Protein 2FGE (pdb70)

Secondary structure (DSSP, 8-state):
-HHHHTTEEEEEEEEETTTTEEEEEEEETTT--B--EE-S-SSEEEEEEEE---SSSS-HHHHHHHHTTS-BTTB-SS-HHHHHHHH--EEEE--EE-SSEEEEEEEESSHHHHHHHHHHHHHHHHSBGGGTSSHHHHHHT-EEE-S-TTS--EEE-HHHH---GGGSHHHHHHHHHHHHH-TTSGGGS-TT--TTTGGG--HHHHHHHHHHHSSGGGEEEEEEESS-HHHHHHHHHHHH-----SHHHHSPPPPPPPPSS-EEE---EE--SSS-GGG---EEEEE--SSPPPHHHHHHHHHHHH---STTSHHHHHHHHTTS-SEE-S-EEE-SSSS-EEEEEEES--GGGHHHHHHH--HHHHHHHH---HHHHHH--HHHHHHHH---TTS-HHHH--TTHHHHTT---SGGG--HHHHHHHHHHHHHH-HHHHHHHHIIIIIIT---EEEE--EETTHHHHHHHHHHHHHHHHHH--HHHHHHHHHHHHHHHHHHTSPPPHHHHTTS----GGGS-SSPPP---EEEESSSSEEEE-B---SS--EEEEEEE-TTS-TTTGGGHHHHHHHHH---SSS-HHHHHHHHHHHSSEEEEEEEEEEETTEEEEEEEEEEEEE--TTHHHHHH--IIIII--S--HHHHHHHHHHHHH--HHHHH-HHHHHHH-----TTT------HHHHHHHHHHHHHHHH-HHHHHHHHHHHHHHH--STT-EE--B-HHHHHHHHHHHHHHHHTS-SS-SS-S-----------EEEE-S-SSBEEEEEEEGGGGT----THHHHHHHHHIIIIIIIIIIIIT--SEEEEEEETTTTEEEEEEESBS-SHHHHHHHHTHHHHHHT----HHHHHHHHHHHHHHHT----HHHHHHHHHHHHHTT--HHHHHHHHHHHHT--HHHHHHHHHHHHHHHHH-EEEEEE-HHHHHHHHHHTTT-SEEE-/-HHHHTTEEEEEEEEEGGGTEEEEEEEETTT--B--EESS-SSEEEEEEEE---SSSS-HHHHHHHHTTS-BTTB-SS-HHHHHHHH---SEE--EE-SSEEEEEEEES-HHHHHHHHHHHHHHHHSBGGGT-THHHHHHT-EEE-SSTTSPPEEE-HHHH---STT-HHHHHHHHHHHHH-TTSGGGS-SS--TTTGGG--HHHHHHHHHHH-SGGGEEEEEEESS-HHHHHHHHHHHH-----S-GGGGPPPPPPPPSS-EEE---EE--SSS-GGG---EEEEE--SSPPPHHHHHHHHHHHH---STTSHHHHHHHHTTS-SEE-S-EEE-SSSS-EEEEEEES--GGGHHHHHHH--HHHHHHHH---HHHHHH--HHHHHHHH---TTS-HHHH--TTHHHHTT---SGGG--HHHHHHHHHHHHHH-HHHHHHHHIIIIIIT-S-EEEE--EETTHHHHHHHHHHHHHHHHHH--HHHHHHHHHHHHHHHHHHHSPPPHHHHTTS----GGGS-SS------EEEEETTEEEEE-B---SS--EEEEEEE-TTS-GGGGGGHHHHHHHHH--BSS--HHHHHHHHHHHSS-EEEEEEEE--TT-SS-EEEEEEEEE--TTHHHHHH--IIIIIB-S--HHHHHHHHHHHHH--HHHHH-HHHHHHH-----TTT------HHHHHHHHHHHHHHHH-HHHHHHHHHHHHHHH--STT-EE--B-HHHHHHHHHHHHHHHHTS-SS-------SPP------EEEE---SSBEEEEEEETTTTT----THHHHHHHHHIIIIIIIIIIIIT--SEEEEEEETTTTEEEEEEESBS-SHHHHHHHHTHHHHHHS----HHHHHHHHHHHHHHHT----HHHHHHHHHHHHHTT--HHHHHHHHHHHHT--HHHHHHHHHHHHHHHHHPEEEEEE-HHHHHHHHHHTTT-SEEE-/--EE--/--EE--

Radius of gyration: 44.54 Å; Cα contacts (8 Å, |Δi|>4): 3783; chains: 4; bounding box: 70×134×102 Å

B-factor: mean 38.44, std 10.02, range [19.51, 80.4]

Foldseek 3Di:
DLQVVLQKDWDDWDQFPLVRWIDTWIARNFARFIEEIADAFLWKKKKKKWFFQDPAQLQLVQLLQQQLQQAFDLARFRGVLLLLLQFALWLDFDWDDDLGMIMGMTIHSDPVRVLLRVLSRLRSLQGGCCLVDPLSVCAAQWDWADQALVDFIAIFHQLLLVLLQQQFPQSVVVLCQQLLLAVPWSSVYHNSHDNVNNVVDDSVNSSVSSVLISASSRMYMYIYYHDDGSVVSVSCSVRNVDGHDPSNVVSATAFGDFDPAEAEAEDEHAFAPPDDFQQWKKKKKFQQDRDDDDPLVVVLQQLVQCCCVDCLNQLNVQLLLVPQAQHKGPATWDQLADTIMGMTFGTRGGNVCHVVRVVSNVSLVCCLVVNDDPLSSLLSLLVVVCSLQVCPFSPDSSVVLSQLCSVVSNPRSCSSVHDPVSVVVVVVCCVVPNRSVSCSVSSVRRPVVRSSMYMYMGHDNCPVVVVVVVSSVVSVVVSVVDPVVRVVSSVVNVVSLVVLVDGDDPVSSVSSDHDDLVVDDLAADDWDWDWDAFPRATEIETADARVLKDKKKKKWAPLFPDPVLVLCVVLLQVLLQQAFPPGHSSRLSSLCSNQFNDKGWAWDWAFFAPDQRILTIIMIITMGQVSLLVGLVSLCSLPGRALDPLSVSLSVLSNVLVCLVCLSAPVLVQQVLLCLLGQSSCVCSVHPVSNVVSVVVNCCSVVPVVVVRVSSVLSSLQIFALPPMYMFYHHPVSVVVNSVSVNVSNVPTHHHGDGDDDRDGGHDDFAAAEEAGPRQFKKKKKKDALCVVVDDDALQCLLLQSVCQSPLFCSVQPSSQNFSGKGWDADNSSRMIMIMTGRGNAYVSSLVSLLCSLVVLVPDDQPPSNLSSSLSSSVSVSNNDGDRVVSRVVVVVCVSSVNDSVNVSRRSVRSSPRDSVNSNVVSVSSNCRVVPMHMYMYDHPVNVVVVCVVVPPRHDYHD/DLLVVLQKDFDDWDQAVLQRWIDTWIARNFARFIEEIADAFLWKKKKKKWFFQDPAFLQLLPLLQQQLQQAFDLFRFRGLLLLCLQFALWLDFDWDDDLGMTMGMTIHSFPVRVLLRVVSRLRSLQTGPCLVDCLSVCQAQWDWFDQDLVDFIDIFHQLLLVLLQQQFPLSVVLLVVQLLLFVPWSSVHHNSHDNVCNVVDDSVVSSVSSVVISASSRMYMYIHYHDDGSVVSVSCSVRNVPGYDPCNCPSAIAFGDFDPAEAEAEDEHADAPDDDFLQWKKKKKFFQDRADDDPLLVVLQQLVQCCCVDCLNQLNVQLLLVPQAQHKGPATWDQLARTIMGMTFGTSGGNVCHVVRVVSNCSLVCCLVVPDDVLSSLLSLLVVVCSLLQPPFSQDSSVVLSQLCSVVSNPRSCVSSHDPVSVVVNVVCCVVPNRSVSPSCSSVNRPVVRRSMYMYMGYDNCPLVVVVVVSSVVSVCVSVVDSVVSVVSSVVNVVSLCSLVPGDDVVSSVSSPHDFCVSDDLAFDDWDWDWDDDPQAIEIETADARSLKDKKKKKWFQQQADVVLVLCQVLLQVLLQQAFPPGHSSRLNSLCSNQFNDKGKDWDWAFFAPDQRIRTIIMIITMHQVSLLVGLVSLCSLPGRALDCLSVSLSVLSNLLVVLSCLSNVVLVLQQLLCLLGQSSCVCSVHPVSNVVSVVVNVCSVVPVVVSRVSSVLSSLSTFASNVMYMFYHHDVSVVVNVVSVSVSRVVTHHHGPGHHDDDGRHDDFAAAEEADSRPFKKKKKKDQLPPVPDDDALVLLLLQSVCQSRLQCSVFPSSQNFNGKGWDADNSSRMIMIMTGSGNAYVSSVVSLLCSLVVLVPDPQDPSSLRSSLNSSVSVSRNDGDRNVSRVVVVVCVSSVNDSVNVSRSSVRSSPDDSVSSNSVSVSSNCRNVPMYMYMYDHPVNVVVVCVVPPCRHDYHD/DDDDDD/DDDDDD

CATH classification: 3.30.830.10 (+3 more: 3.30.830.10, 3.30.830.10, 3.30.830.10)

InterPro domains:
  IPR007863 Peptidase M16, C-terminal [PF05193] (301-487)
  IPR011249 Metalloenzyme, LuxS/M16 peptidase-like [SSF63411] (106-350)
  IPR011249 Metalloenzyme, LuxS/M16 peptidase-like [SSF63411] (358-623)
  IPR011249 Metalloenzyme, LuxS/M16 peptidase-like [SSF63411] (625-881)
  IPR011249 Metalloenzyme, LuxS/M16 peptidase-like [SSF63411] (883-1051)
  IPR011765 Peptidase M16, N-terminal [PF00675] (154-248)
  IPR013578 Peptidase M16C associated [PF08367] (566-815)
  IPR013578 Peptidase M16C associated [SM01264] (566-815)
  IPR055130 Presequence protease, mitochondrial-type, C-terminal domain [PF22516] (887-1059)

Solvent-accessible surface area: 74941 Å² total

Organism: Arabidopsis thaliana (NCBI:txid3702)

Nearest PDB structures (foldseek):
  2fge-assembly2_B  TM=1.001E+00  e=0.000E+00  Arabidopsis thaliana
  6xov-assembly1_A  TM=9.131E-01  e=1.116E-64  Homo sapiens
  6xot-assembly1_A  TM=8.849E-01  e=3.071E-64  Homo sapiens
  6xow-assembly1_A  TM=9.136E-01  e=2.099E-62  Homo sapiens
  6xou-assembly1_A  TM=6.825E-01  e=4.061E-62  Homo sapiens

GO terms:
  GO:0005739 mitochondrion (C, IDA)
  GO:0009507 chloroplast (C, IDA)
  GO:0004222 metalloendopeptidase activity (F, IDA)
  GO:0016485 protein processing (P, IDA)
  GO:0048046 apoplast (C, HDA)
  GO:0005829 cytosol (C, HDA)
  GO:0009507 chloroplast (C, HDA)
  GO:0009570 chloroplast stroma (C, HDA)
  GO:0009941 chloroplast envelope (C, HDA)
  GO:0005515 protein binding (F, IPI)
  GO:0005759 mitochondrial matrix (C, EXP)

Structure (mmCIF, N/CA/C/O backbone):
data_2FGE
#
_entry.id   2FGE
#
_cell.length_a   110.834
_cell.length_b   114.332
_cell.length_c   162.984
_cell.angle_alpha   90.00
_cell.angle_beta   90.00
_cell.angle_gamma   90.00
#
_symmetry.space_group_name_H-M   'P 21 21 21'
#
loop_
_entity.id
_entity.type
_entity.pdbx_description
1 polymer 'zinc metalloprotease (insulinase family)'
2 polymer 'nonspecific peptide AALTRA'
3 non-polymer 'ZINC ION'
4 non-polymer 'CHLORIDE ION'
5 non-polymer 'MAGNESIUM ION'
6 water water
#
loop_
_atom_site.group_PDB
_atom_site.id
_atom_site.type_symbol
_atom_site.label_atom_id
_atom_site.label_alt_id
_atom_site.label_comp_id
_atom_site.label_asym_id
_atom_site.label_entity_id
_atom_site.label_seq_id
_atom_site.pdbx_PDB_ins_code
_atom_site.Cartn_x
_atom_site.Cartn_y
_atom_site.Cartn_z
_atom_site.occupancy
_atom_site.B_iso_or_equiv
_atom_site.auth_seq_id
_atom_site.auth_comp_id
_atom_site.auth_asym_id
_atom_site.auth_atom_id
_atom_site.pdbx_PDB_model_num
ATOM 1 N N . ASP A 1 15 ? 39.741 160.191 46.869 1.00 61.12 15 ASP A N 1
ATOM 2 C CA . ASP A 1 15 ? 39.793 160.653 45.449 1.00 60.69 15 ASP A CA 1
ATOM 3 C C . ASP A 1 15 ? 39.493 159.507 44.476 1.00 59.85 15 ASP A C 1
ATOM 4 O O . ASP A 1 15 ? 40.330 158.620 44.270 1.00 59.60 15 ASP A O 1
ATOM 9 N N . GLU A 1 16 ? 38.297 159.542 43.885 1.00 59.01 16 GLU A N 1
ATOM 10 C CA . GLU A 1 16 ? 37.859 158.533 42.910 1.00 58.31 16 GLU A CA 1
ATOM 11 C C . GLU A 1 16 ? 38.790 158.493 41.699 1.00 57.18 16 GLU A C 1
ATOM 12 O O . GLU A 1 16 ? 39.155 157.417 41.223 1.00 56.61 16 GLU A O 1
ATOM 18 N N . ALA A 1 17 ? 39.159 159.680 41.212 1.00 56.13 17 ALA A N 1
ATOM 19 C CA . ALA A 1 17 ? 40.037 159.828 40.044 1.00 55.05 17 ALA A CA 1
ATOM 20 C C . ALA A 1 17 ? 41.363 159.083 40.194 1.00 54.16 17 ALA A C 1
ATOM 21 O O . ALA A 1 17 ? 41.728 158.280 39.338 1.00 53.76 17 ALA A O 1
ATOM 23 N N . GLU A 1 18 ? 42.079 159.344 41.283 1.00 53.37 18 GLU A N 1
ATOM 24 C CA . GLU A 1 18 ? 43.385 158.724 41.484 1.00 52.99 18 GLU A CA 1
ATOM 25 C C . GLU A 1 18 ? 43.315 157.210 41.685 1.00 51.62 18 GLU A C 1
ATOM 26 O O . GLU A 1 18 ? 44.196 156.481 41.226 1.00 51.68 18 GLU A O 1
ATOM 32 N N . LYS A 1 19 ? 42.245 156.751 42.331 1.00 50.55 19 LYS A N 1
ATOM 33 C CA . LYS A 1 19 ? 41.971 155.325 42.490 1.00 49.81 19 LYS A CA 1
ATOM 34 C C . LYS A 1 19 ? 41.725 154.636 41.143 1.00 48.75 19 LYS A C 1
ATOM 35 O O . LYS A 1 19 ? 41.984 153.446 41.005 1.00 48.72 19 LYS A O 1
ATOM 41 N N . LEU A 1 20 ? 41.238 155.392 40.156 1.00 47.32 20 LEU A N 1
ATOM 42 C CA . LEU A 1 20 ? 41.063 154.888 38.784 1.00 46.00 20 LEU A CA 1
ATOM 43 C C . LEU A 1 20 ? 42.283 155.135 37.900 1.00 45.04 20 LEU A C 1
ATOM 44 O O . LEU A 1 20 ? 42.262 154.811 36.708 1.00 44.90 20 LEU A O 1
ATOM 49 N N . GLY A 1 21 ? 43.330 155.719 38.485 1.00 43.79 21 GLY A N 1
ATOM 50 C CA . GLY A 1 21 ? 44.622 155.880 37.815 1.00 42.49 21 GLY A CA 1
ATOM 51 C C . GLY A 1 21 ? 44.861 157.215 37.119 1.00 41.49 21 GLY A C 1
ATOM 52 O O . GLY A 1 21 ? 45.747 157.325 36.275 1.00 40.92 21 GLY A O 1
ATOM 53 N N . PHE A 1 22 ? 44.080 158.227 37.489 1.00 40.50 22 PHE A N 1
ATOM 54 C CA . PHE A 1 22 ? 44.126 159.542 36.853 1.00 40.06 22 PHE A CA 1
ATOM 55 C C . PHE A 1 22 ? 44.571 160.621 37.854 1.00 40.97 22 PHE A C 1
ATOM 56 O O . PHE A 1 22 ? 44.098 160.662 38.988 1.00 40.76 22 PHE A O 1
ATOM 64 N N . GLU A 1 23 ? 45.492 161.470 37.419 1.00 41.90 23 GLU A N 1
ATOM 65 C CA . GLU A 1 23 ? 45.896 162.653 38.155 1.00 43.39 23 GLU A CA 1
ATOM 66 C C . GLU A 1 23 ? 45.122 163.841 37.599 1.00 43.39 23 GLU A C 1
ATOM 67 O O . GLU A 1 23 ? 45.101 164.052 36.384 1.00 43.48 23 GLU A O 1
ATOM 73 N N . LYS A 1 24 ? 44.487 164.607 38.481 1.00 43.56 24 LYS A N 1
ATOM 74 C CA . LYS A 1 24 ? 43.847 165.866 38.103 1.00 44.21 24 LYS A CA 1
ATOM 75 C C . LYS A 1 24 ? 44.901 166.952 37.968 1.00 44.46 24 LYS A C 1
ATOM 76 O O . LYS A 1 24 ? 45.546 167.332 38.950 1.00 44.78 24 LYS A O 1
ATOM 82 N N . VAL A 1 25 ? 45.093 167.439 36.751 1.00 45.00 25 VAL A N 1
ATOM 83 C CA . VAL A 1 25 ? 46.146 168.417 36.469 1.00 45.40 25 VAL A CA 1
ATOM 84 C C . VAL A 1 25 ? 45.650 169.834 36.759 1.00 45.83 25 VAL A C 1
ATOM 85 O O . VAL A 1 25 ? 46.286 170.590 37.499 1.00 46.20 25 VAL A O 1
ATOM 89 N N . SER A 1 26 ? 44.501 170.170 36.180 1.00 45.75 26 SER A N 1
ATOM 90 C CA . SER A 1 26 ? 43.982 171.516 36.194 1.00 45.73 26 SER A CA 1
ATOM 91 C C . SER A 1 26 ? 42.463 171.483 36.104 1.00 45.97 26 SER A C 1
ATOM 92 O O . SER A 1 26 ? 41.874 170.492 35.661 1.00 45.59 26 SER A O 1
ATOM 95 N N . GLU A 1 27 ? 41.843 172.587 36.506 1.00 45.88 27 GLU A N 1
ATOM 96 C CA . GLU A 1 27 ? 40.413 172.658 36.731 1.00 46.32 27 GLU A CA 1
ATOM 97 C C . GLU A 1 27 ? 40.007 174.117 36.636 1.00 45.87 27 GLU A C 1
ATOM 98 O O . GLU A 1 27 ? 40.517 174.945 37.400 1.00 45.91 27 GLU A O 1
ATOM 104 N N . GLU A 1 28 ? 39.113 174.446 35.703 1.00 44.85 28 GLU A N 1
ATOM 105 C CA . GLU A 1 28 ? 38.474 175.765 35.708 1.00 44.03 28 GLU A CA 1
ATOM 106 C C . GLU A 1 28 ? 37.013 175.781 35.282 1.00 43.26 28 GLU A C 1
ATOM 107 O O . GLU A 1 28 ? 36.554 174.923 34.519 1.00 42.27 28 GLU A O 1
ATOM 113 N N . PHE A 1 29 ? 36.293 176.765 35.810 1.00 42.35 29 PHE A N 1
ATOM 114 C CA . PHE A 1 29 ? 34.973 177.079 35.340 1.00 42.12 29 PHE A CA 1
ATOM 115 C C . PHE A 1 29 ? 35.138 178.024 34.165 1.00 41.95 29 PHE A C 1
ATOM 116 O O . PHE A 1 29 ? 35.788 179.067 34.268 1.00 41.37 29 PHE A O 1
ATOM 124 N N . ILE A 1 30 ? 34.578 177.622 33.032 1.00 41.81 30 ILE A N 1
ATOM 125 C CA . ILE A 1 30 ? 34.563 178.452 31.848 1.00 41.53 30 ILE A CA 1
ATOM 126 C C . ILE A 1 30 ? 33.148 178.972 31.748 1.00 41.86 30 ILE A C 1
ATOM 127 O O . ILE A 1 30 ? 32.208 178.223 31.466 1.00 41.67 30 ILE A O 1
ATOM 132 N N . SER A 1 31 ? 33.011 180.263 32.038 1.00 42.20 31 SER A N 1
ATOM 133 C CA . SER A 1 31 ? 31.742 180.971 31.978 1.00 42.80 31 SER A CA 1
ATOM 134 C C . SER A 1 31 ? 31.162 181.010 30.566 1.00 42.87 31 SER A C 1
ATOM 135 O O . SER A 1 31 ? 29.945 180.981 30.391 1.00 42.93 31 SER A O 1
ATOM 138 N N . GLU A 1 32 ? 32.041 181.068 29.572 1.00 42.96 32 GLU A N 1
ATOM 139 C CA . GLU A 1 32 ? 31.635 181.165 28.181 1.00 43.42 32 GLU A CA 1
ATOM 140 C C . GLU A 1 32 ? 30.750 179.998 27.762 1.00 43.97 32 GLU A C 1
ATOM 141 O O . GLU A 1 32 ? 29.793 180.191 27.009 1.00 44.39 32 GLU A O 1
ATOM 147 N N . CYS A 1 33 ? 31.078 178.794 28.230 1.00 43.71 33 CYS A N 1
ATOM 148 C CA . CYS A 1 33 ? 30.304 177.613 27.853 1.00 44.56 33 CYS A CA 1
ATOM 149 C C . CYS A 1 33 ? 29.595 176.988 29.055 1.00 44.31 33 CYS A C 1
ATOM 150 O O . CYS A 1 33 ? 29.257 175.803 29.029 1.00 44.59 33 CYS A O 1
ATOM 153 N N . LYS A 1 34 ? 29.363 177.816 30.083 1.00 43.96 34 LYS A N 1
ATOM 154 C CA . LYS A 1 34 ? 28.829 177.417 31.401 1.00 43.99 34 LYS A CA 1
ATOM 155 C C . LYS A 1 34 ? 29.202 176.003 31.826 1.00 42.75 34 LYS A C 1
ATOM 156 O O . LYS A 1 34 ? 28.341 175.187 32.162 1.00 42.68 34 LYS A O 1
ATOM 162 N N . SER A 1 35 ? 30.502 175.735 31.817 1.00 41.40 35 SER A N 1
ATOM 163 C CA . SER A 1 35 ? 31.026 174.400 32.073 1.00 40.52 35 SER A CA 1
ATOM 164 C C . SER A 1 35 ? 32.100 174.432 33.130 1.00 39.84 35 SER A C 1
ATOM 165 O O . SER A 1 35 ? 32.815 175.416 33.264 1.00 40.36 35 SER A O 1
ATOM 168 N N . LYS A 1 36 ? 32.215 173.332 33.860 1.00 39.15 36 LYS A N 1
ATOM 169 C CA . LYS A 1 36 ? 33.388 173.048 34.670 1.00 38.65 36 LYS A CA 1
ATOM 170 C C . LYS A 1 36 ? 34.247 172.109 33.835 1.00 37.45 36 LYS A C 1
ATOM 171 O O . LYS A 1 36 ? 33.809 171.025 33.475 1.00 37.30 36 LYS A O 1
ATOM 177 N N . ALA A 1 37 ? 35.458 172.541 33.513 1.00 36.09 37 ALA A N 1
ATOM 178 C CA . ALA A 1 37 ? 36.377 171.761 32.697 1.00 35.08 37 ALA A CA 1
ATOM 179 C C . ALA A 1 37 ? 37.550 171.275 33.540 1.00 34.81 37 ALA A C 1
ATOM 180 O O . ALA A 1 37 ? 38.167 172.068 34.254 1.00 34.24 37 ALA A O 1
ATOM 182 N N . ILE A 1 38 ? 37.830 169.970 33.472 1.00 33.63 38 ILE A N 1
ATOM 183 C CA . ILE A 1 38 ? 38.923 169.363 34.220 1.00 33.11 38 ILE A CA 1
ATOM 184 C C . ILE A 1 38 ? 39.836 168.623 33.262 1.00 33.03 38 ILE A C 1
ATOM 185 O O . ILE A 1 38 ? 39.374 167.840 32.415 1.00 32.38 38 ILE A O 1
ATOM 190 N N . LEU A 1 39 ? 41.128 168.903 33.399 1.00 33.04 39 LEU A N 1
ATOM 191 C CA . LEU A 1 39 ? 42.185 168.200 32.699 1.00 32.85 39 LEU A CA 1
ATOM 192 C C . LEU A 1 39 ? 42.790 167.117 33.601 1.00 33.03 39 LEU A C 1
ATOM 193 O O . LEU A 1 39 ? 43.406 167.420 34.639 1.00 33.00 39 LEU A O 1
ATOM 198 N N . PHE A 1 40 ? 42.574 165.860 33.221 1.00 32.88 40 PHE A N 1
ATOM 199 C CA . PHE A 1 40 ? 43.177 164.695 33.883 1.00 33.05 40 PHE A CA 1
ATOM 200 C C . PHE A 1 40 ? 44.336 164.141 33.035 1.00 33.26 40 PHE A C 1
ATOM 201 O O . PHE A 1 40 ? 44.411 164.362 31.821 1.00 32.64 40 PHE A O 1
ATOM 209 N N . LYS A 1 41 ? 45.223 163.393 33.680 1.00 33.45 41 LYS A N 1
ATOM 210 C CA . LYS A 1 41 ? 46.298 162.694 32.986 1.00 34.45 41 LYS A CA 1
ATOM 211 C C . LYS A 1 41 ? 46.345 161.267 33.503 1.00 34.62 41 LYS A C 1
ATOM 212 O O . LYS A 1 41 ? 46.357 161.035 34.719 1.00 34.81 41 LYS A O 1
ATOM 218 N N . HIS A 1 42 ? 46.294 160.305 32.590 1.00 34.56 42 HIS A N 1
ATOM 219 C CA . HIS A 1 42 ? 46.430 158.906 32.970 1.00 34.49 42 HIS A CA 1
ATOM 220 C C . HIS A 1 42 ? 47.863 158.703 33.473 1.00 34.46 42 HIS A C 1
ATOM 221 O O . HIS A 1 42 ? 48.795 158.872 32.717 1.00 33.37 42 HIS A O 1
ATOM 228 N N . LYS A 1 43 ? 48.026 158.377 34.753 1.00 35.62 43 LYS A N 1
ATOM 229 C CA . LYS A 1 43 ? 49.370 158.310 35.377 1.00 37.13 43 LYS A CA 1
ATOM 230 C C . LYS A 1 43 ? 50.328 157.377 34.630 1.00 37.10 43 LYS A C 1
ATOM 231 O O . LYS A 1 43 ? 51.456 157.735 34.369 1.00 38.07 43 LYS A O 1
ATOM 237 N N . LYS A 1 44 ? 49.840 156.186 34.296 1.00 37.63 44 LYS A N 1
ATOM 238 C CA . LYS A 1 44 ? 50.604 155.119 33.661 1.00 38.05 44 LYS A CA 1
ATOM 239 C C . LYS A 1 44 ? 51.070 155.417 32.225 1.00 37.10 44 LYS A C 1
ATOM 240 O O . LYS A 1 44 ? 52.221 155.157 31.872 1.00 37.93 44 LYS A O 1
ATOM 246 N N . THR A 1 45 ? 50.180 155.929 31.382 1.00 35.37 45 THR A N 1
ATOM 247 C CA . THR A 1 45 ? 50.532 156.163 29.972 1.00 33.32 45 THR A CA 1
ATOM 248 C C . THR A 1 45 ? 50.838 157.631 29.660 1.00 33.09 45 THR A C 1
ATOM 249 O O . THR A 1 45 ? 51.575 157.929 28.714 1.00 33.00 45 THR A O 1
ATOM 253 N N . GLY A 1 46 ? 50.274 158.546 30.446 1.00 32.36 46 GLY A N 1
ATOM 254 C CA . GLY A 1 46 ? 50.406 159.979 30.179 1.00 31.64 46 GLY A CA 1
ATOM 255 C C . GLY A 1 46 ? 49.330 160.485 29.227 1.00 31.90 46 GLY A C 1
ATOM 256 O O . GLY A 1 46 ? 49.462 161.549 28.633 1.00 31.81 46 GLY A O 1
ATOM 257 N N . CYS A 1 47 ? 48.260 159.718 29.062 1.00 30.88 47 CYS A N 1
ATOM 258 C CA . CYS A 1 47 ? 47.178 160.120 28.166 1.00 30.57 47 CYS A CA 1
ATOM 259 C C . CYS A 1 47 ? 46.356 161.216 28.820 1.00 30.27 47 CYS A C 1
ATOM 260 O O . CYS A 1 47 ? 45.941 161.083 29.969 1.00 30.78 47 CYS A O 1
ATOM 263 N N . GLU A 1 48 ? 46.103 162.296 28.084 1.00 30.16 48 GLU A N 1
ATOM 264 C CA . GLU A 1 48 ? 45.401 163.429 28.645 1.00 29.99 48 GLU A CA 1
ATOM 265 C C . GLU A 1 48 ? 43.935 163.441 28.266 1.00 28.99 48 GLU A C 1
ATOM 266 O O . GLU A 1 48 ? 43.557 163.123 27.135 1.00 28.66 48 GLU A O 1
ATOM 272 N N . VAL A 1 49 ? 43.124 163.813 29.246 1.00 28.42 49 VAL A N 1
ATOM 273 C CA . VAL A 1 49 ? 41.682 163.769 29.159 1.00 28.53 49 VAL A CA 1
ATOM 274 C C . VAL A 1 49 ? 41.124 165.121 29.588 1.00 28.73 49 VAL A C 1
ATOM 275 O O . VAL A 1 49 ? 41.400 165.588 30.704 1.00 27.70 49 VAL A O 1
ATOM 287 N N . SER A 1 51 ? 37.715 166.715 30.496 1.00 27.91 51 SER A N 1
ATOM 288 C CA . SER A 1 51 ? 36.376 166.323 30.900 1.00 28.34 51 SER A CA 1
ATOM 289 C C . SER A 1 51 ? 35.558 167.562 31.254 1.00 28.63 51 SER A C 1
ATOM 290 O O . SER A 1 51 ? 35.819 168.235 32.276 1.00 29.02 51 SER A O 1
ATOM 293 N N . VAL A 1 52 ? 34.570 167.858 30.410 1.00 27.97 52 VAL A N 1
ATOM 294 C CA . VAL A 1 52 ? 33.829 169.092 30.483 1.00 27.49 52 VAL A CA 1
ATOM 295 C C . VAL A 1 52 ? 32.392 168.789 30.859 1.00 28.53 52 VAL A C 1
ATOM 296 O O . VAL A 1 52 ? 31.685 168.106 30.111 1.00 29.20 52 VAL A O 1
ATOM 300 N N . SER A 1 53 ? 31.964 169.288 32.019 1.00 28.80 53 SER A N 1
ATOM 301 C CA . SER A 1 53 ? 30.637 169.026 32.530 1.00 30.16 53 SER A CA 1
ATOM 302 C C . SER A 1 53 ? 29.801 170.276 32.505 1.00 30.34 53 SER A C 1
ATOM 303 O O . SER A 1 53 ? 30.283 171.343 32.840 1.00 29.55 53 SER A O 1
ATOM 306 N N . ASN A 1 54 ? 28.541 170.109 32.115 1.00 30.92 54 ASN A N 1
ATOM 307 C CA . ASN A 1 54 ? 27.585 171.191 31.934 1.00 32.17 54 ASN A CA 1
ATOM 308 C C . ASN A 1 54 ? 26.186 170.564 31.852 1.00 33.08 54 ASN A C 1
ATOM 309 O O . ASN A 1 54 ? 26.025 169.385 32.172 1.00 32.82 54 ASN A O 1
ATOM 314 N N . GLU A 1 55 ? 25.178 171.335 31.440 1.00 34.34 55 GLU A N 1
ATOM 315 C CA . GLU A 1 55 ? 23.803 170.835 31.379 1.00 35.81 55 GLU A CA 1
ATOM 316 C C . GLU A 1 55 ? 23.393 170.535 29.930 1.00 34.92 55 GLU A C 1
ATOM 317 O O . GLU A 1 55 ? 22.216 170.313 29.644 1.00 34.65 55 GLU A O 1
ATOM 323 N N . ASP A 1 56 ? 24.369 170.504 29.030 1.00 33.81 56 ASP A N 1
ATOM 324 C CA . ASP A 1 56 ? 24.110 170.194 27.626 1.00 33.76 56 ASP A CA 1
ATOM 325 C C . ASP A 1 56 ? 23.857 168.691 27.455 1.00 32.98 56 ASP A C 1
ATOM 326 O O . ASP A 1 56 ? 24.691 167.846 27.814 1.00 32.78 56 ASP A O 1
ATOM 331 N N . GLU A 1 57 ? 22.668 168.369 26.955 1.00 32.45 57 GLU A N 1
ATOM 332 C CA . GLU A 1 57 ? 22.246 166.986 26.824 1.00 32.76 57 GLU A CA 1
ATOM 333 C C . GLU A 1 57 ? 22.877 166.316 25.599 1.00 30.63 57 GLU A C 1
ATOM 334 O O . GLU A 1 57 ? 22.907 165.098 25.524 1.00 29.96 57 GLU A O 1
ATOM 340 N N . ASN A 1 58 ? 23.363 167.121 24.651 1.00 28.25 58 ASN A N 1
ATOM 341 C CA . ASN A 1 58 ? 24.050 166.617 23.470 1.00 27.42 58 ASN A CA 1
ATOM 342 C C . ASN A 1 58 ? 25.496 166.311 23.827 1.00 26.79 58 ASN A C 1
ATOM 343 O O . ASN A 1 58 ? 26.393 167.101 23.529 1.00 26.79 58 ASN A O 1
ATOM 348 N N . LYS A 1 59 ? 25.707 165.169 24.487 1.00 26.33 59 LYS A N 1
ATOM 349 C CA . LYS A 1 59 ? 27.020 164.718 24.915 1.00 25.32 59 LYS A CA 1
ATOM 350 C C . LYS A 1 59 ? 27.974 164.458 23.736 1.00 25.45 59 LYS A C 1
ATOM 351 O O . LYS A 1 59 ? 27.564 164.030 22.645 1.00 24.52 59 LYS A O 1
ATOM 357 N N . VAL A 1 60 ? 29.251 164.732 23.953 1.00 24.29 60 VAL A N 1
ATOM 358 C CA . VAL A 1 60 ? 30.240 164.627 22.886 1.00 23.68 60 VAL A CA 1
ATOM 359 C C . VAL A 1 60 ? 31.472 163.910 23.408 1.00 23.98 60 VAL A C 1
ATOM 360 O O . VAL A 1 60 ? 31.921 164.145 24.536 1.00 25.22 60 VAL A O 1
ATOM 364 N N . PHE A 1 61 ? 32.004 163.015 22.594 1.00 23.76 61 PHE A N 1
ATOM 365 C CA . PHE A 1 61 ? 33.251 162.333 22.914 1.00 23.02 61 PHE A CA 1
ATOM 366 C C . PHE A 1 61 ? 34.084 162.391 21.675 1.00 23.17 61 PHE A C 1
ATOM 367 O O . PHE A 1 61 ? 33.547 162.321 20.555 1.00 23.89 61 PHE A O 1
ATOM 375 N N . GLY A 1 62 ? 35.391 162.494 21.867 1.00 22.53 62 GLY A N 1
ATOM 376 C CA . GLY A 1 62 ? 36.362 162.314 20.791 1.00 22.03 62 GLY A CA 1
ATOM 377 C C . GLY A 1 62 ? 37.690 161.808 21.312 1.00 21.71 62 GLY A C 1
ATOM 378 O O . GLY A 1 62 ? 38.029 162.010 22.475 1.00 22.46 62 GLY A O 1
ATOM 379 N N . VAL A 1 63 ? 38.404 161.082 20.466 1.00 21.06 63 VAL A N 1
ATOM 380 C CA . VAL A 1 63 ? 39.786 160.752 20.699 1.00 20.64 63 VAL A CA 1
ATOM 381 C C . VAL A 1 63 ? 40.569 161.246 19.498 1.00 21.41 63 VAL A C 1
ATOM 382 O O . VAL A 1 63 ? 40.154 161.046 18.354 1.00 21.20 63 VAL A O 1
ATOM 386 N N . VAL A 1 64 ? 41.679 161.928 19.783 1.00 21.00 64 VAL A N 1
ATOM 387 C CA . VAL A 1 64 ? 42.551 162.499 18.759 1.00 21.43 64 VAL A CA 1
ATOM 388 C C . VAL A 1 64 ? 43.964 162.001 18.951 1.00 21.89 64 VAL A C 1
ATOM 389 O O . VAL A 1 64 ? 44.477 161.947 20.072 1.00 21.54 64 VAL A O 1
ATOM 393 N N . PHE A 1 65 ? 44.588 161.626 17.849 1.00 22.85 65 PHE A N 1
ATOM 394 C CA . PHE A 1 65 ? 45.969 161.181 17.863 1.00 23.17 65 PHE A CA 1
ATOM 395 C C . PHE A 1 65 ? 46.753 162.164 17.032 1.00 23.89 65 PHE A C 1
ATOM 396 O O . PHE A 1 65 ? 46.248 162.648 16.015 1.00 22.97 65 PHE A O 1
ATOM 404 N N . ARG A 1 66 ? 47.971 162.474 17.478 1.00 24.26 66 ARG A N 1
ATOM 405 C CA . ARG A 1 66 ? 48.885 163.340 16.742 1.00 24.52 66 ARG A CA 1
ATOM 406 C C . ARG A 1 66 ? 49.618 162.441 15.753 1.00 25.04 66 ARG A C 1
ATOM 407 O O . ARG A 1 66 ? 50.392 161.565 16.141 1.00 25.10 66 ARG A O 1
ATOM 415 N N . THR A 1 67 ? 49.321 162.623 14.467 1.00 25.73 67 THR A N 1
ATOM 416 C CA . THR A 1 67 ? 49.744 161.672 13.432 1.00 26.71 67 THR A CA 1
ATOM 417 C C . THR A 1 67 ? 50.419 162.342 12.231 1.00 27.49 67 THR A C 1
ATOM 418 O O . THR A 1 67 ? 49.884 162.309 11.133 1.00 26.77 67 THR A O 1
ATOM 422 N N . PRO A 1 68 ? 51.597 162.965 12.437 1.00 29.06 68 PRO A N 1
ATOM 423 C CA . PRO A 1 68 ? 52.247 163.605 11.302 1.00 29.58 68 PRO A CA 1
ATOM 424 C C . PRO A 1 68 ? 52.828 162.615 10.299 1.00 30.63 68 PRO A C 1
ATOM 425 O O . PRO A 1 68 ? 53.625 161.772 10.668 1.00 31.25 68 PRO A O 1
ATOM 429 N N . PRO A 1 69 ? 52.427 162.712 9.018 1.00 31.31 69 PRO A N 1
ATOM 430 C CA . PRO A 1 69 ? 53.049 161.889 7.992 1.00 31.95 69 PRO A CA 1
ATOM 431 C C . PRO A 1 69 ? 54.437 162.425 7.617 1.00 33.30 69 PRO A C 1
ATOM 432 O O . PRO A 1 69 ? 54.737 163.612 7.836 1.00 33.24 69 PRO A O 1
ATOM 436 N N . LYS A 1 70 ? 55.260 161.559 7.044 1.00 34.08 70 LYS A N 1
ATOM 437 C CA . LYS A 1 70 ? 56.599 161.941 6.639 1.00 35.75 70 LYS A CA 1
ATOM 438 C C . LYS A 1 70 ? 56.723 161.778 5.132 1.00 35.31 70 LYS A C 1
ATOM 439 O O . LYS A 1 70 ? 57.764 162.070 4.552 1.00 35.82 70 LYS A O 1
ATOM 445 N N . ASP A 1 71 ? 55.635 161.329 4.512 1.00 34.67 71 ASP A N 1
ATOM 446 C CA . ASP A 1 71 ? 55.544 161.223 3.059 1.00 34.70 71 ASP A CA 1
ATOM 447 C C . ASP A 1 71 ? 54.110 161.428 2.565 1.00 33.38 71 ASP A C 1
ATOM 448 O O . ASP A 1 71 ? 53.212 161.760 3.339 1.00 32.97 71 ASP A O 1
ATOM 453 N N . SER A 1 72 ? 53.894 161.222 1.274 1.00 32.72 72 SER A N 1
ATOM 454 C CA . SER A 1 72 ? 52.585 161.463 0.700 1.00 32.35 72 SER A CA 1
ATOM 455 C C . SER A 1 72 ? 51.862 160.170 0.342 1.00 31.57 72 SER A C 1
ATOM 456 O O . SER A 1 72 ? 50.968 160.171 -0.501 1.00 30.64 72 SER A O 1
ATOM 459 N N . THR A 1 73 ? 52.225 159.088 1.032 1.00 30.71 73 THR A N 1
ATOM 460 C CA . THR A 1 73 ? 51.600 157.782 0.813 1.00 30.54 73 THR A CA 1
ATOM 461 C C . THR A 1 73 ? 50.191 157.684 1.378 1.00 30.86 73 THR A C 1
ATOM 462 O O . THR A 1 73 ? 49.448 156.781 0.996 1.00 31.70 73 THR A O 1
ATOM 466 N N . GLY A 1 74 ? 49.835 158.591 2.292 1.00 30.59 74 GLY A N 1
ATOM 467 C CA . GLY A 1 74 ? 48.491 158.649 2.870 1.00 29.50 74 GLY A CA 1
ATOM 468 C C . GLY A 1 74 ? 48.217 157.768 4.077 1.00 28.73 74 GLY A C 1
ATOM 469 O O . GLY A 1 74 ? 47.054 157.515 4.400 1.00 27.78 74 GLY A O 1
ATOM 470 N N . ILE A 1 75 ? 49.261 157.354 4.790 1.00 27.93 75 ILE A N 1
ATOM 471 C CA . ILE A 1 75 ? 49.066 156.442 5.933 1.00 28.70 75 ILE A CA 1
ATOM 472 C C . ILE A 1 75 ? 48.023 156.895 6.950 1.00 27.61 75 ILE A C 1
ATOM 473 O O . ILE A 1 75 ? 47.188 156.097 7.349 1.00 28.90 75 ILE A O 1
ATOM 478 N N . PRO A 1 76 ? 48.074 158.171 7.395 1.00 26.74 76 PRO A N 1
ATOM 479 C CA . PRO A 1 76 ? 47.124 158.577 8.433 1.00 25.36 76 PRO A CA 1
ATOM 480 C C . PRO A 1 76 ? 45.677 158.403 7.977 1.00 24.30 76 PRO A C 1
ATOM 481 O O . PRO A 1 76 ? 44.805 158.012 8.753 1.00 22.93 76 PRO A O 1
ATOM 485 N N . HIS A 1 77 ? 45.443 158.736 6.723 1.00 23.80 77 HIS A N 1
ATOM 486 C CA . HIS A 1 77 ? 44.124 158.711 6.116 1.00 24.09 77 HIS A CA 1
ATOM 487 C C . HIS A 1 77 ? 43.622 157.274 5.928 1.00 24.16 77 HIS A C 1
ATOM 488 O O . HIS A 1 77 ? 42.475 156.956 6.242 1.00 23.82 77 HIS A O 1
ATOM 495 N N . ILE A 1 78 ? 44.513 156.406 5.443 1.00 24.82 78 ILE A N 1
ATOM 496 C CA . ILE A 1 78 ? 44.225 154.985 5.248 1.00 25.14 78 ILE A CA 1
ATOM 497 C C . ILE A 1 78 ? 43.951 154.287 6.562 1.00 25.42 78 ILE A C 1
ATOM 498 O O . ILE A 1 78 ? 43.025 153.473 6.666 1.00 25.24 78 ILE A O 1
ATOM 503 N N . LEU A 1 79 ? 44.727 154.630 7.580 1.00 26.32 79 LEU A N 1
ATOM 504 C CA . LEU A 1 79 ? 44.492 154.076 8.906 1.00 27.47 79 LEU A CA 1
ATOM 505 C C . LEU A 1 79 ? 43.161 154.546 9.478 1.00 27.82 79 LEU A C 1
ATOM 506 O O . LEU A 1 79 ? 42.474 153.793 10.166 1.00 28.39 79 LEU A O 1
ATOM 511 N N . GLN A 1 80 ? 42.785 155.785 9.177 1.00 27.70 80 GLN A N 1
ATOM 512 C CA . GLN A 1 80 ? 41.543 156.337 9.678 1.00 28.57 80 GLN A CA 1
ATOM 513 C C . GLN A 1 80 ? 40.354 155.539 9.136 1.00 28.51 80 GLN A C 1
ATOM 514 O O . GLN A 1 80 ? 39.414 155.217 9.877 1.00 28.34 80 GLN A O 1
ATOM 520 N N . HIS A 1 81 ? 40.414 155.194 7.851 1.00 28.43 81 HIS A N 1
ATOM 521 C CA . HIS A 1 81 ? 39.417 154.318 7.235 1.00 28.47 81 HIS A CA 1
ATOM 522 C C . HIS A 1 81 ? 39.519 152.887 7.770 1.00 28.14 81 HIS A C 1
ATOM 523 O O . HIS A 1 81 ? 38.501 152.285 8.085 1.00 28.50 81 HIS A O 1
ATOM 530 N N . SER A 1 82 ? 40.746 152.354 7.882 1.00 27.22 82 SER A N 1
ATOM 531 C CA . SER A 1 82 ? 40.958 150.957 8.299 1.00 26.70 82 SER A CA 1
ATOM 532 C C . SER A 1 82 ? 40.577 150.602 9.744 1.00 26.15 82 SER A C 1
ATOM 533 O O . SER A 1 82 ? 40.094 149.511 9.989 1.00 26.30 82 SER A O 1
ATOM 536 N N . VAL A 1 83 ? 40.780 151.497 10.711 1.00 25.83 83 VAL A N 1
ATOM 537 C CA . VAL A 1 83 ? 40.486 151.123 12.116 1.00 25.47 83 VAL A CA 1
ATOM 538 C C . VAL A 1 83 ? 38.995 150.922 12.367 1.00 26.24 83 VAL A C 1
ATOM 539 O O . VAL A 1 83 ? 38.588 150.272 13.345 1.00 26.47 83 VAL A O 1
ATOM 543 N N . LEU A 1 84 ? 38.184 151.454 11.461 1.00 26.83 84 LEU A N 1
ATOM 544 C CA . LEU A 1 84 ? 36.754 151.392 11.593 1.00 28.05 84 LEU A CA 1
ATOM 545 C C . LEU A 1 84 ? 36.175 150.154 10.882 1.00 28.31 84 LEU A C 1
ATOM 546 O O . LEU A 1 84 ? 34.962 150.019 10.765 1.00 28.09 84 LEU A O 1
ATOM 551 N N . CYS A 1 85 ? 37.054 149.258 10.441 1.00 28.53 85 CYS A N 1
ATOM 552 C CA . CYS A 1 85 ? 36.654 148.032 9.751 1.00 28.84 85 CYS A CA 1
ATOM 553 C C . CYS A 1 85 ? 36.845 146.750 10.578 1.00 28.24 85 CYS A C 1
ATOM 554 O O . CYS A 1 85 ? 37.227 145.697 10.048 1.00 28.25 85 CYS A O 1
ATOM 557 N N . GLY A 1 86 ? 36.576 146.823 11.875 1.00 27.29 86 GLY A N 1
ATOM 558 C CA . GLY A 1 86 ? 36.666 145.639 12.705 1.00 26.02 86 GLY A CA 1
ATOM 559 C C . GLY A 1 86 ? 37.667 145.836 13.805 1.00 26.06 86 GLY A C 1
ATOM 560 O O . GLY A 1 86 ? 38.735 146.433 13.602 1.00 25.94 86 GLY A O 1
ATOM 561 N N . SER A 1 87 ? 37.289 145.383 14.992 1.00 26.53 87 SER A N 1
ATOM 562 C CA . SER A 1 87 ? 38.150 145.466 16.162 1.00 26.59 87 SER A CA 1
ATOM 563 C C . SER A 1 87 ? 37.936 144.254 17.055 1.00 27.04 87 SER A C 1
ATOM 564 O O . SER A 1 87 ? 37.018 143.456 16.843 1.00 27.56 87 SER A O 1
ATOM 567 N N . ARG A 1 88 ? 38.770 144.141 18.073 1.00 27.43 88 ARG A N 1
ATOM 568 C CA . ARG A 1 88 ? 38.665 143.089 19.094 1.00 27.13 88 ARG A CA 1
ATOM 569 C C . ARG A 1 88 ? 37.227 142.722 19.537 1.00 26.86 88 ARG A C 1
ATOM 570 O O . ARG A 1 88 ? 36.828 141.568 19.435 1.00 26.63 88 ARG A O 1
ATOM 578 N N . LYS A 1 89 ? 36.461 143.677 20.060 1.00 26.06 89 LYS A N 1
ATOM 579 C CA . LYS A 1 89 ? 35.136 143.341 20.584 1.00 26.34 89 LYS A CA 1
ATOM 580 C C . LYS A 1 89 ? 34.035 143.383 19.536 1.00 26.27 89 LYS A C 1
ATOM 581 O O . LYS A 1 89 ? 32.882 143.017 19.814 1.00 25.97 89 LYS A O 1
ATOM 587 N N . TYR A 1 90 ? 34.391 143.835 18.335 1.00 26.55 90 TYR A N 1
ATOM 588 C CA . TYR A 1 90 ? 33.429 144.063 17.257 1.00 26.95 90 TYR A CA 1
ATOM 589 C C . TYR A 1 90 ? 34.032 143.534 15.976 1.00 27.95 90 TYR A C 1
ATOM 590 O O . TYR A 1 90 ? 34.438 144.299 15.125 1.00 27.65 90 TYR A O 1
ATOM 599 N N . PRO A 1 91 ? 34.147 142.193 15.863 1.00 29.15 91 PRO A N 1
ATOM 600 C CA . PRO A 1 91 ? 34.833 141.596 14.734 1.00 30.25 91 PRO A CA 1
ATOM 601 C C . PRO A 1 91 ? 33.898 141.394 13.559 1.00 31.76 91 PRO A C 1
ATOM 602 O O . PRO A 1 91 ? 33.590 140.244 13.204 1.00 33.15 91 PRO A O 1
ATOM 606 N N . VAL A 1 92 ? 33.421 142.500 12.995 1.00 31.55 92 VAL A N 1
ATOM 607 C CA . VAL A 1 92 ? 32.543 142.484 11.825 1.00 32.12 92 VAL A CA 1
ATOM 608 C C . VAL A 1 92 ? 33.184 143.374 10.768 1.00 31.83 92 VAL A C 1
ATOM 609 O O . VAL A 1 92 ? 34.116 144.121 11.083 1.00 32.19 92 VAL A O 1
ATOM 613 N N . LYS A 1 93 ? 32.693 143.293 9.533 1.00 31.65 93 LYS A N 1
ATOM 614 C CA . LYS A 1 93 ? 33.284 144.000 8.397 1.00 32.29 93 LYS A CA 1
ATOM 615 C C . LYS A 1 93 ? 33.435 145.506 8.648 1.00 31.61 93 LYS A C 1
ATOM 616 O O . LYS A 1 93 ? 34.462 146.096 8.314 1.00 31.77 93 LYS A O 1
ATOM 622 N N . GLU A 1 94 ? 32.432 146.117 9.262 1.00 31.14 94 GLU A N 1
ATOM 623 C CA . GLU A 1 94 ? 32.412 147.573 9.357 1.00 32.20 94 GLU A CA 1
ATOM 624 C C . GLU A 1 94 ? 31.533 148.020 10.505 1.00 31.16 94 GLU A C 1
ATOM 625 O O . GLU A 1 94 ? 30.371 148.330 10.281 1.00 31.22 94 GLU A O 1
ATOM 631 N N . PRO A 1 95 ? 32.079 148.032 11.743 1.00 30.30 95 PRO A N 1
ATOM 632 C CA . PRO A 1 95 ? 31.356 148.512 12.917 1.00 30.15 95 PRO A CA 1
ATOM 633 C C . PRO A 1 95 ? 30.853 149.961 12.805 1.00 29.69 95 PRO A C 1
ATOM 634 O O . PRO A 1 95 ? 29.844 150.283 13.402 1.00 29.34 95 PRO A O 1
ATOM 638 N N . PHE A 1 96 ? 31.564 150.822 12.079 1.00 29.96 96 PHE A N 1
ATOM 639 C CA . PHE A 1 96 ? 31.127 152.206 11.868 1.00 30.04 96 PHE A CA 1
ATOM 640 C C . PHE A 1 96 ? 29.737 152.251 11.200 1.00 29.76 96 PHE A C 1
ATOM 641 O O . PHE A 1 96 ? 28.870 153.031 11.608 1.00 30.04 96 PHE A O 1
ATOM 649 N N . VAL A 1 97 ? 29.522 151.403 10.196 1.00 29.24 97 VAL A N 1
ATOM 650 C CA . VAL A 1 97 ? 28.250 151.379 9.470 1.00 28.97 97 VAL A CA 1
ATOM 651 C C . VAL A 1 97 ? 27.131 150.789 10.306 1.00 28.55 97 VAL A C 1
ATOM 652 O O . VAL A 1 97 ? 25.967 151.139 10.145 1.00 28.32 97 VAL A O 1
ATOM 656 N N . GLU A 1 98 ? 27.483 149.867 11.185 1.00 27.97 98 GLU A N 1
ATOM 657 C CA . GLU A 1 98 ? 26.520 149.333 12.127 1.00 28.14 98 GLU A CA 1
ATOM 658 C C . GLU A 1 98 ? 26.062 150.435 13.084 1.00 27.69 98 GLU A C 1
ATOM 659 O O . GLU A 1 98 ? 24.898 150.467 13.454 1.00 27.84 98 GLU A O 1
ATOM 665 N N . LEU A 1 99 ? 26.957 151.356 13.456 1.00 27.31 99 LEU A N 1
ATOM 666 C CA . LEU A 1 99 ? 26.541 152.509 14.279 1.00 26.68 99 LEU A CA 1
ATOM 667 C C . LEU A 1 99 ? 25.670 153.468 13.467 1.00 26.23 99 LEU A C 1
ATOM 668 O O . LEU A 1 99 ? 24.694 154.018 13.948 1.00 25.58 99 LEU A O 1
ATOM 673 N N . LEU A 1 100 ? 26.032 153.644 12.215 1.00 26.51 100 LEU A N 1
ATOM 674 C CA . LEU A 1 100 ? 25.265 154.457 11.274 1.00 27.97 100 LEU A CA 1
ATOM 675 C C . LEU A 1 100 ? 23.850 153.903 11.112 1.00 27.75 100 LEU A C 1
ATOM 676 O O . LEU A 1 100 ? 22.859 154.654 11.078 1.00 27.93 100 LEU A O 1
ATOM 681 N N . LYS A 1 101 ? 23.746 152.580 11.063 1.00 27.58 101 LYS A N 1
ATOM 682 C CA . LYS A 1 101 ? 22.462 151.921 10.845 1.00 28.45 101 LYS A CA 1
ATOM 683 C C . LYS A 1 101 ? 21.539 152.003 12.040 1.00 28.87 101 LYS A C 1
ATOM 684 O O . LYS A 1 101 ? 20.350 152.267 11.883 1.00 29.99 101 LYS A O 1
ATOM 690 N N . GLY A 1 102 ? 22.082 151.778 13.234 1.00 28.68 102 GLY A N 1
ATOM 691 C CA . GLY A 1 102 ? 21.243 151.394 14.353 1.00 28.06 102 GLY A CA 1
ATOM 692 C C . GLY A 1 102 ? 21.439 152.102 15.668 1.00 27.91 102 GLY A C 1
ATOM 693 O O . GLY A 1 102 ? 21.127 151.549 16.721 1.00 27.24 102 GLY A O 1
ATOM 694 N N . SER A 1 103 ? 21.924 153.335 15.606 1.00 28.17 103 SER A N 1
ATOM 695 C CA . SER A 1 103 ? 22.107 154.135 16.804 1.00 29.44 103 SER A CA 1
ATOM 696 C C . SER A 1 103 ? 21.338 155.465 16.729 1.00 29.45 103 SER A C 1
ATOM 697 O O . SER A 1 103 ? 20.913 155.892 15.648 1.00 30.34 103 SER A O 1
ATOM 700 N N . LEU A 1 104 ? 21.135 156.090 17.886 1.00 30.05 104 LEU A N 1
ATOM 701 C CA . LEU A 1 104 ? 20.515 157.404 17.997 1.00 30.33 104 LEU A CA 1
ATOM 702 C C . LEU A 1 104 ? 21.533 158.575 18.008 1.00 30.27 104 LEU A C 1
ATOM 703 O O . LEU A 1 104 ? 21.274 159.637 18.602 1.00 31.38 104 LEU A O 1
ATOM 708 N N . HIS A 1 105 ? 22.668 158.402 17.347 1.00 28.83 105 HIS A N 1
ATOM 709 C CA . HIS A 1 105 ? 23.726 159.414 17.353 1.00 27.32 105 HIS A CA 1
ATOM 710 C C . HIS A 1 105 ? 23.215 160.743 16.804 1.00 26.97 105 HIS A C 1
ATOM 711 O O . HIS A 1 105 ? 22.292 160.765 15.967 1.00 26.21 105 HIS A O 1
ATOM 718 N N . THR A 1 106 ? 23.816 161.839 17.275 1.00 25.33 106 THR A N 1
ATOM 719 C CA . THR A 1 106 ? 23.652 163.162 16.696 1.00 24.68 106 THR A CA 1
ATOM 720 C C . THR A 1 106 ? 24.883 163.543 15.858 1.00 24.95 106 THR A C 1
ATOM 721 O O . THR A 1 106 ? 24.822 164.447 15.056 1.00 25.40 106 THR A O 1
ATOM 725 N N . PHE A 1 107 ? 26.004 162.860 16.066 1.00 24.30 107 PHE A N 1
ATOM 726 C CA . PHE A 1 107 ? 27.192 163.043 15.250 1.00 24.24 107 PHE A CA 1
ATOM 727 C C . PHE A 1 107 ? 27.929 161.730 15.228 1.00 24.34 107 PHE A C 1
ATOM 728 O O . PHE A 1 107 ? 28.080 161.066 16.277 1.00 23.70 107 PHE A O 1
ATOM 736 N N . LEU A 1 108 ? 28.379 161.352 14.038 1.00 24.81 108 LEU A N 1
ATOM 737 C CA . LEU A 1 108 ? 29.200 160.150 13.852 1.00 26.47 108 LEU A CA 1
ATOM 738 C C . LEU A 1 108 ? 30.129 160.351 12.676 1.00 26.64 108 LEU A C 1
ATOM 739 O O . LEU A 1 108 ? 29.695 160.324 11.514 1.00 26.27 108 LEU A O 1
ATOM 744 N N . ASN A 1 109 ? 31.413 160.500 12.944 1.00 26.60 109 ASN A N 1
ATOM 745 C CA . ASN A 1 109 ? 32.361 160.650 11.832 1.00 27.20 109 ASN A CA 1
ATOM 746 C C . ASN A 1 109 ? 33.794 160.402 12.279 1.00 27.57 109 ASN A C 1
ATOM 747 O O . ASN A 1 109 ? 34.042 159.944 13.416 1.00 28.28 109 ASN A O 1
ATOM 752 N N . ALA A 1 110 ? 34.738 160.687 11.389 1.00 27.66 110 ALA A N 1
ATOM 753 C CA . ALA A 1 110 ? 36.151 160.591 11.689 1.00 27.89 110 ALA A CA 1
ATOM 754 C C . ALA A 1 110 ? 36.860 161.524 10.719 1.00 28.18 110 ALA A C 1
ATOM 755 O O . ALA A 1 110 ? 36.471 161.600 9.557 1.00 28.41 110 ALA A O 1
ATOM 757 N N . PHE A 1 111 ? 37.878 162.250 11.181 1.00 28.51 111 PHE A N 1
ATOM 758 C CA . PHE A 1 111 ? 38.570 163.239 10.332 1.00 28.78 111 PHE A CA 1
ATOM 759 C C . PHE A 1 111 ? 40.064 163.060 10.376 1.00 28.45 111 PHE A C 1
ATOM 760 O O . PHE A 1 111 ? 40.626 162.900 11.448 1.00 28.16 111 PHE A O 1
ATOM 768 N N . THR A 1 112 ? 40.714 163.148 9.223 1.00 28.24 112 THR A N 1
ATOM 769 C CA . THR A 1 112 ? 42.166 163.202 9.174 1.00 28.35 112 THR A CA 1
ATOM 770 C C . THR A 1 112 ? 42.572 164.638 8.814 1.00 28.41 112 THR A C 1
ATOM 771 O O . THR A 1 112 ? 42.256 165.115 7.735 1.00 28.16 112 THR A O 1
ATOM 775 N N . TYR A 1 113 ? 43.235 165.324 9.734 1.00 28.41 113 TYR A N 1
ATOM 776 C CA . TYR A 1 113 ? 43.773 166.661 9.476 1.00 28.97 113 TYR A CA 1
ATOM 777 C C . TYR A 1 113 ? 45.217 166.476 9.016 1.00 28.38 113 TYR A C 1
ATOM 778 O O . TYR A 1 113 ? 45.699 165.346 8.966 1.00 28.20 113 TYR A O 1
ATOM 787 N N . PRO A 1 114 ? 45.905 167.570 8.633 1.00 27.22 114 PRO A N 1
ATOM 788 C CA . PRO A 1 114 ? 47.301 167.391 8.235 1.00 26.86 114 PRO A CA 1
ATOM 789 C C . PRO A 1 114 ? 48.206 166.750 9.289 1.00 27.23 114 PRO A C 1
ATOM 790 O O . PRO A 1 114 ? 49.152 166.060 8.907 1.00 28.66 114 PRO A O 1
ATOM 794 N N . ASP A 1 115 ? 47.939 166.971 10.579 1.00 26.35 115 ASP A N 1
ATOM 795 C CA . ASP A 1 115 ? 48.868 166.523 11.633 1.00 26.97 115 ASP A CA 1
ATOM 796 C C . ASP A 1 115 ? 48.217 165.688 12.754 1.00 25.32 115 ASP A C 1
ATOM 797 O O . ASP A 1 115 ? 48.865 165.326 13.753 1.00 24.62 115 ASP A O 1
ATOM 802 N N . ARG A 1 116 ? 46.943 165.375 12.576 1.00 24.17 116 ARG A N 1
ATOM 803 C CA . ARG A 1 116 ? 46.173 164.755 13.639 1.00 22.98 116 ARG A CA 1
ATOM 804 C C . ARG A 1 116 ? 44.951 164.045 13.091 1.00 23.10 116 ARG A C 1
ATOM 805 O O . ARG A 1 116 ? 44.422 164.446 12.072 1.00 22.48 116 ARG A O 1
ATOM 813 N N . THR A 1 117 ? 44.499 163.002 13.779 1.00 23.02 117 THR A N 1
ATOM 814 C CA . THR A 1 117 ? 43.318 162.236 13.335 1.00 23.85 117 THR A CA 1
ATOM 815 C C . THR A 1 117 ? 42.335 162.212 14.491 1.00 23.83 117 THR A C 1
ATOM 816 O O . THR A 1 117 ? 42.724 161.877 15.609 1.00 23.43 117 THR A O 1
ATOM 820 N N . CYS A 1 118 ? 41.098 162.640 14.230 1.00 24.03 118 CYS A N 1
ATOM 821 C CA . CYS A 1 118 ? 40.069 162.808 15.251 1.00 25.23 118 CYS A CA 1
ATOM 822 C C . CYS A 1 118 ? 38.911 161.832 15.088 1.00 24.31 118 CYS A C 1
ATOM 823 O O . CYS A 1 118 ? 38.441 161.583 13.980 1.00 24.92 118 CYS A O 1
ATOM 826 N N . TYR A 1 119 ? 38.428 161.300 16.200 1.00 23.17 119 TYR A N 1
ATOM 827 C CA . TYR A 1 119 ? 37.335 160.343 16.152 1.00 22.28 119 TYR A CA 1
ATOM 828 C C . TYR A 1 119 ? 36.235 160.821 17.103 1.00 22.52 119 TYR A C 1
ATOM 829 O O . TYR A 1 119 ? 36.261 160.513 18.277 1.00 22.41 119 TYR A O 1
ATOM 838 N N . PRO A 1 120 ? 35.283 161.620 16.605 1.00 22.61 120 PRO A N 1
ATOM 839 C CA . PRO A 1 120 ? 34.216 162.075 17.503 1.00 22.76 120 PRO A CA 1
ATOM 840 C C . PRO A 1 120 ? 32.828 161.429 17.310 1.00 22.72 120 PRO A C 1
ATOM 841 O O . PRO A 1 120 ? 32.453 161.054 16.196 1.00 22.15 120 PRO A O 1
ATOM 845 N N . VAL A 1 121 ? 32.074 161.322 18.413 1.00 23.32 121 VAL A N 1
ATOM 846 C CA . VAL A 1 121 ? 30.698 160.836 18.417 1.00 23.48 121 VAL A CA 1
ATOM 847 C C . VAL A 1 121 ? 29.902 161.767 19.309 1.00 22.57 121 VAL A C 1
ATOM 848 O O . VAL A 1 121 ? 30.475 162.396 20.186 1.00 22.85 121 VAL A O 1
ATOM 852 N N . ALA A 1 122 ? 28.596 161.868 19.080 1.00 21.92 122 ALA A N 1
ATOM 853 C CA . ALA A 1 122 ? 27.707 162.619 19.983 1.00 21.91 122 ALA A CA 1
ATOM 854 C C . ALA A 1 122 ? 26.342 161.972 20.053 1.00 22.42 122 ALA A C 1
ATOM 855 O O . ALA A 1 122 ? 25.920 161.321 19.090 1.00 21.81 122 ALA A O 1
ATOM 857 N N . SER A 1 123 ? 25.627 162.206 21.154 1.00 22.32 123 SER A N 1
ATOM 858 C CA . SER A 1 123 ? 24.268 161.692 21.320 1.00 23.71 123 SER A CA 1
ATOM 859 C C . SER A 1 123 ? 23.591 162.362 22.509 1.00 23.89 123 SER A C 1
ATOM 860 O O . SER A 1 123 ? 24.261 162.757 23.456 1.00 23.58 123 SER A O 1
ATOM 863 N N . THR A 1 124 ? 22.270 162.491 22.450 1.00 24.64 124 THR A N 1
ATOM 864 C CA . THR A 1 124 ? 21.507 163.039 23.568 1.00 26.16 124 THR A CA 1
ATOM 865 C C . THR A 1 124 ? 21.121 161.947 24.536 1.00 27.12 124 THR A C 1
ATOM 866 O O . THR A 1 124 ? 20.792 162.247 25.681 1.00 28.04 124 THR A O 1
ATOM 870 N N . ASN A 1 125 ? 21.182 160.685 24.082 1.00 27.87 125 ASN A N 1
ATOM 871 C CA . ASN A 1 125 ? 20.774 159.518 24.873 1.00 28.35 125 ASN A CA 1
ATOM 872 C C . ASN A 1 125 ? 22.008 158.883 25.504 1.00 28.85 125 ASN A C 1
ATOM 873 O O . ASN A 1 125 ? 22.931 158.495 24.806 1.00 29.01 125 ASN A O 1
ATOM 878 N N . THR A 1 126 ? 22.031 158.812 26.829 1.00 29.30 126 THR A N 1
ATOM 879 C CA . THR A 1 126 ? 23.228 158.393 27.565 1.00 30.60 126 THR A CA 1
ATOM 880 C C . THR A 1 126 ? 23.644 156.950 27.274 1.00 30.43 126 THR A C 1
ATOM 881 O O . THR A 1 126 ? 24.802 156.677 27.050 1.00 30.92 126 THR A O 1
ATOM 885 N N . LYS A 1 127 ? 22.678 156.043 27.243 1.00 31.34 127 LYS A N 1
ATOM 886 C CA . LYS A 1 127 ? 22.931 154.653 26.865 1.00 31.98 127 LYS A CA 1
ATOM 887 C C . LYS A 1 127 ? 23.515 154.561 25.440 1.00 30.25 127 LYS A C 1
ATOM 888 O O . LYS A 1 127 ? 24.514 153.876 25.208 1.00 29.59 127 LYS A O 1
ATOM 894 N N . ASP A 1 128 ? 22.897 155.265 24.498 1.00 29.29 128 ASP A N 1
ATOM 895 C CA . ASP A 1 128 ? 23.356 155.307 23.098 1.00 28.96 128 ASP A CA 1
ATOM 896 C C . ASP A 1 128 ? 24.790 155.852 23.065 1.00 27.73 128 ASP A C 1
ATOM 897 O O . ASP A 1 128 ? 25.668 155.279 22.436 1.00 27.51 128 ASP A O 1
ATOM 902 N N . PHE A 1 129 ? 25.021 156.954 23.771 1.00 27.47 129 PHE A N 1
ATOM 903 C CA . PHE A 1 129 ? 26.339 157.610 23.824 1.00 26.56 129 PHE A CA 1
ATOM 904 C C . PHE A 1 129 ? 27.481 156.632 24.153 1.00 26.46 129 PHE A C 1
ATOM 905 O O . PHE A 1 129 ? 28.472 156.527 23.422 1.00 25.06 129 PHE A O 1
ATOM 913 N N . TYR A 1 130 ? 27.300 155.889 25.240 1.00 27.15 130 TYR A N 1
ATOM 914 C CA . TYR A 1 130 ? 28.297 154.941 25.702 1.00 28.01 130 TYR A CA 1
ATOM 915 C C . TYR A 1 130 ? 28.481 153.725 24.794 1.00 27.51 130 TYR A C 1
ATOM 916 O O . TYR A 1 130 ? 29.586 153.213 24.670 1.00 26.51 130 TYR A O 1
ATOM 925 N N . ASN A 1 131 ? 27.411 153.302 24.123 1.00 26.70 131 ASN A N 1
ATOM 926 C CA . ASN A 1 131 ? 27.546 152.349 23.035 1.00 26.88 131 ASN A CA 1
ATOM 927 C C . ASN A 1 131 ? 28.478 152.846 21.948 1.00 25.95 131 ASN A C 1
ATOM 928 O O . ASN A 1 131 ? 29.344 152.107 21.495 1.00 26.58 131 ASN A O 1
ATOM 933 N N . LEU A 1 132 ? 28.256 154.077 21.492 1.00 24.90 132 LEU A N 1
ATOM 934 C CA . LEU A 1 132 ? 29.095 154.685 20.458 1.00 23.95 132 LEU A CA 1
ATOM 935 C C . LEU A 1 132 ? 30.527 154.862 20.946 1.00 23.22 132 LEU A C 1
ATOM 936 O O . LEU A 1 132 ? 31.467 154.572 20.228 1.00 23.14 132 LEU A O 1
ATOM 941 N N . VAL A 1 133 ? 30.701 155.375 22.159 1.00 23.35 133 VAL A N 1
ATOM 942 C CA . VAL A 1 133 ? 32.058 155.563 22.691 1.00 22.83 133 VAL A CA 1
ATOM 943 C C . VAL A 1 133 ? 32.863 154.253 22.704 1.00 23.47 133 VAL A C 1
ATOM 944 O O . VAL A 1 133 ? 34.049 154.263 22.386 1.00 23.61 133 VAL A O 1
ATOM 948 N N . ASP A 1 134 ? 32.231 153.150 23.117 1.00 23.07 134 ASP A N 1
ATOM 949 C CA . ASP A 1 134 ? 32.930 151.857 23.203 1.00 24.04 134 ASP A CA 1
ATOM 950 C C . ASP A 1 134 ? 33.413 151.324 21.846 1.00 22.81 134 ASP A C 1
ATOM 951 O O . ASP A 1 134 ? 34.505 150.812 21.746 1.00 23.59 134 ASP A O 1
ATOM 956 N N . VAL A 1 135 ? 32.592 151.450 20.810 1.00 22.98 135 VAL A N 1
ATOM 957 C CA . VAL A 1 135 ? 32.966 151.016 19.468 1.00 22.90 135 VAL A CA 1
ATOM 958 C C . VAL A 1 135 ? 34.168 151.800 18.947 1.00 23.09 135 VAL A C 1
ATOM 959 O O . VAL A 1 135 ? 35.079 151.229 18.349 1.00 24.54 135 VAL A O 1
ATOM 963 N N . TYR A 1 136 ? 34.180 153.104 19.217 1.00 23.04 136 TYR A N 1
ATOM 964 C CA . TYR A 1 136 ? 35.268 153.976 18.813 1.00 23.27 136 TYR A CA 1
ATOM 965 C C . TYR A 1 136 ? 36.573 153.684 19.582 1.00 23.02 136 TYR A C 1
ATOM 966 O O . TYR A 1 136 ? 37.630 153.563 18.995 1.00 22.53 136 TYR A O 1
ATOM 975 N N . LEU A 1 137 ? 36.484 153.577 20.901 1.00 23.21 137 LEU A N 1
ATOM 976 C CA . LEU A 1 137 ? 37.682 153.252 21.700 1.00 22.79 137 LEU A CA 1
ATOM 977 C C . LEU A 1 137 ? 38.302 151.954 21.267 1.00 23.13 137 LEU A C 1
ATOM 978 O O . LEU A 1 137 ? 39.509 151.874 21.108 1.00 23.61 137 LEU A O 1
ATOM 983 N N . ASP A 1 138 ? 37.469 150.925 21.073 1.00 23.74 138 ASP A N 1
ATOM 984 C CA . ASP A 1 138 ? 37.977 149.611 20.674 1.00 24.30 138 ASP A CA 1
ATOM 985 C C . ASP A 1 138 ? 38.553 149.631 19.259 1.00 24.30 138 ASP A C 1
ATOM 986 O O . ASP A 1 138 ? 39.589 149.018 18.980 1.00 24.80 138 ASP A O 1
ATOM 991 N N . ALA A 1 139 ? 37.920 150.395 18.372 1.00 23.90 139 ALA A N 1
ATOM 992 C CA . ALA A 1 139 ? 38.417 150.565 17.007 1.00 23.37 139 ALA A CA 1
ATOM 993 C C . ALA A 1 139 ? 39.806 151.188 16.974 1.00 23.37 139 ALA A C 1
ATOM 994 O O . ALA A 1 139 ? 40.679 150.701 16.291 1.00 23.23 139 ALA A O 1
ATOM 996 N N . VAL A 1 140 ? 40.022 152.292 17.673 1.00 23.83 140 VAL A N 1
ATOM 997 C CA . VAL A 1 140 ? 41.315 152.983 17.491 1.00 24.11 140 VAL A CA 1
ATOM 998 C C . VAL A 1 140 ? 42.445 152.252 18.192 1.00 24.42 140 VAL A C 1
ATOM 999 O O . VAL A 1 140 ? 43.574 152.315 17.734 1.00 24.22 140 VAL A O 1
ATOM 1003 N N . PHE A 1 141 ? 42.129 151.560 19.289 1.00 25.33 141 PHE A N 1
ATOM 1004 C CA . PHE A 1 141 ? 43.160 150.891 20.104 1.00 25.89 141 PHE A CA 1
ATOM 1005 C C . PHE A 1 141 ? 43.421 149.439 19.703 1.00 26.74 141 PHE A C 1
ATOM 1006 O O . PHE A 1 141 ? 44.582 149.009 19.622 1.00 27.64 141 PHE A O 1
ATOM 1014 N N . PHE A 1 142 ? 42.358 148.681 19.447 1.00 26.96 142 PHE A N 1
ATOM 1015 C CA . PHE A 1 142 ? 42.500 147.270 19.050 1.00 26.87 142 PHE A CA 1
ATOM 1016 C C . PHE A 1 142 ? 41.843 146.928 17.718 1.00 26.82 142 PHE A C 1
ATOM 1017 O O . PHE A 1 142 ? 40.979 146.065 17.668 1.00 24.89 142 PHE A O 1
ATOM 1025 N N . PRO A 1 143 ? 42.277 147.603 16.624 1.00 27.67 143 PRO A N 1
ATOM 1026 C CA . PRO A 1 143 ? 41.695 147.303 15.324 1.00 28.52 143 PRO A CA 1
ATOM 1027 C C . PRO A 1 143 ? 42.163 145.952 14.765 1.00 29.70 143 PRO A C 1
ATOM 1028 O O . PRO A 1 143 ? 43.293 145.542 15.016 1.00 28.93 143 PRO A O 1
ATOM 1032 N N . LYS A 1 144 ? 41.295 145.293 13.997 1.00 30.82 144 LYS A N 1
ATOM 1033 C CA . LYS A 1 144 ? 41.680 144.073 13.270 1.00 32.15 144 LYS A CA 1
ATOM 1034 C C . LYS A 1 144 ? 42.600 144.352 12.079 1.00 32.72 144 LYS A C 1
ATOM 1035 O O . LYS A 1 144 ? 43.250 143.432 11.585 1.00 32.80 144 LYS A O 1
ATOM 1041 N N . CYS A 1 145 ? 42.644 145.601 11.605 1.00 32.71 145 CYS A N 1
ATOM 1042 C CA . CYS A 1 145 ? 43.411 145.928 10.395 1.00 33.06 145 CYS A CA 1
ATOM 1043 C C . CYS A 1 145 ? 44.935 145.761 10.526 1.00 34.14 145 CYS A C 1
ATOM 1044 O O . CYS A 1 145 ? 45.652 145.808 9.530 1.00 33.65 145 CYS A O 1
ATOM 1047 N N . VAL A 1 146 ? 45.438 145.607 11.744 1.00 35.72 146 VAL A N 1
ATOM 1048 C CA . VAL A 1 146 ? 46.868 145.330 11.933 1.00 37.69 146 VAL A CA 1
ATOM 1049 C C . VAL A 1 146 ? 47.208 143.829 12.017 1.00 39.22 146 VAL A C 1
ATOM 1050 O O . VAL A 1 146 ? 48.376 143.474 12.195 1.00 39.71 146 VAL A O 1
ATOM 1054 N N . ASP A 1 147 ? 46.191 142.970 11.888 1.00 40.85 147 ASP A N 1
ATOM 1055 C CA . ASP A 1 147 ? 46.337 141.511 12.063 1.00 42.27 147 ASP A CA 1
ATOM 1056 C C . ASP A 1 147 ? 46.722 140.778 10.772 1.00 42.67 147 ASP A C 1
ATOM 1057 O O . ASP A 1 147 ? 47.512 139.819 10.803 1.00 43.40 147 ASP A O 1
ATOM 1062 N N . ASP A 1 148 ? 46.126 141.200 9.659 1.00 43.01 148 ASP A N 1
ATOM 1063 C CA . ASP A 1 148 ? 46.532 140.791 8.307 1.00 43.14 148 ASP A CA 1
ATOM 1064 C C . ASP A 1 148 ? 46.244 141.932 7.317 1.00 42.15 148 ASP A C 1
ATOM 1065 O O . ASP A 1 148 ? 45.679 142.956 7.707 1.00 42.00 148 ASP A O 1
ATOM 1070 N N . ALA A 1 149 ? 46.613 141.748 6.048 1.00 41.35 149 ALA A N 1
ATOM 1071 C CA . ALA A 1 149 ? 46.625 142.850 5.057 1.00 40.32 149 ALA A CA 1
ATOM 1072 C C . ALA A 1 149 ? 45.310 143.168 4.352 1.00 39.89 149 ALA A C 1
ATOM 1073 O O . ALA A 1 149 ? 45.233 144.163 3.623 1.00 39.85 149 ALA A O 1
ATOM 1075 N N . HIS A 1 150 ? 44.285 142.343 4.558 1.00 39.43 150 HIS A N 1
ATOM 1076 C CA . HIS A 1 150 ? 43.017 142.499 3.827 1.00 39.32 150 HIS A CA 1
ATOM 1077 C C . HIS A 1 150 ? 42.395 143.909 3.880 1.00 37.93 150 HIS A C 1
ATOM 1078 O O . HIS A 1 150 ? 42.066 144.483 2.832 1.00 37.47 150 HIS A O 1
ATOM 1085 N N . THR A 1 151 ? 42.223 144.455 5.084 1.00 36.44 151 THR A N 1
ATOM 1086 C CA . THR A 1 151 ? 41.611 145.775 5.227 1.00 35.13 151 THR A CA 1
ATOM 1087 C C . THR A 1 151 ? 42.505 146.847 4.588 1.00 34.90 151 THR A C 1
ATOM 1088 O O . THR A 1 151 ? 42.026 147.695 3.844 1.00 33.88 151 THR A O 1
ATOM 1092 N N . PHE A 1 152 ? 43.804 146.775 4.865 1.00 34.54 152 PHE A N 1
ATOM 1093 C CA . PHE A 1 152 ? 44.774 147.669 4.252 1.00 34.73 152 PHE A CA 1
ATOM 1094 C C . PHE A 1 152 ? 44.645 147.716 2.721 1.00 34.58 152 PHE A C 1
ATOM 1095 O O . PHE A 1 152 ? 44.613 148.793 2.117 1.00 33.60 152 PHE A O 1
ATOM 1103 N N . GLN A 1 153 ? 44.572 146.538 2.105 1.00 34.69 153 GLN A N 1
ATOM 1104 C CA . GLN A 1 153 ? 44.401 146.425 0.660 1.00 35.12 153 GLN A CA 1
ATOM 1105 C C . GLN A 1 153 ? 43.110 147.050 0.145 1.00 34.70 153 GLN A C 1
ATOM 1106 O O . GLN A 1 153 ? 43.115 147.707 -0.888 1.00 34.81 153 GLN A O 1
ATOM 1112 N N . GLN A 1 154 ? 42.014 146.844 0.866 1.00 34.11 154 GLN A N 1
ATOM 1113 C CA . GLN A 1 154 ? 40.717 147.380 0.474 1.00 34.08 154 GLN A CA 1
ATOM 1114 C C . GLN A 1 154 ? 40.648 148.891 0.673 1.00 33.11 154 GLN A C 1
ATOM 1115 O O . GLN A 1 154 ? 40.166 149.618 -0.204 1.00 32.91 154 GLN A O 1
ATOM 1121 N N . GLU A 1 155 ? 41.119 149.352 1.833 1.00 32.75 155 GLU A N 1
ATOM 1122 C CA . GLU A 1 155 ? 41.024 150.778 2.229 1.00 32.18 155 GLU A CA 1
ATOM 1123 C C . GLU A 1 155 ? 42.152 151.629 1.659 1.00 31.20 155 GLU A C 1
ATOM 1124 O O . GLU A 1 155 ? 41.988 152.832 1.430 1.00 31.27 155 GLU A O 1
ATOM 1130 N N . GLY A 1 156 ? 43.296 150.988 1.444 1.00 30.16 156 GLY A N 1
ATOM 1131 C CA . GLY A 1 156 ? 44.507 151.639 0.990 1.00 28.31 156 GLY A CA 1
ATOM 1132 C C . GLY A 1 156 ? 44.652 151.516 -0.508 1.00 28.38 156 GLY A C 1
ATOM 1133 O O . GLY A 1 156 ? 44.144 152.362 -1.247 1.00 27.56 156 GLY A O 1
ATOM 1134 N N . TRP A 1 157 ? 45.356 150.469 -0.943 1.00 27.70 157 TRP A N 1
ATOM 1135 C CA . TRP A 1 157 ? 45.498 150.159 -2.366 1.00 27.88 157 TRP A CA 1
ATOM 1136 C C . TRP A 1 157 ? 45.771 148.654 -2.566 1.00 28.29 157 TRP A C 1
ATOM 1137 O O . TRP A 1 157 ? 46.389 147.990 -1.717 1.00 27.27 157 TRP A O 1
ATOM 1148 N N . HIS A 1 158 ? 45.286 148.123 -3.687 1.00 28.23 158 HIS A N 1
ATOM 1149 C CA . HIS A 1 158 ? 45.650 146.779 -4.142 1.00 28.15 158 HIS A CA 1
ATOM 1150 C C . HIS A 1 158 ? 45.585 146.784 -5.667 1.00 28.46 158 HIS A C 1
ATOM 1151 O O . HIS A 1 158 ? 45.048 147.724 -6.266 1.00 28.19 158 HIS A O 1
ATOM 1158 N N . TYR A 1 159 ? 46.158 145.757 -6.289 1.00 28.66 159 TYR A N 1
ATOM 1159 C CA . TYR A 1 159 ? 46.019 145.544 -7.713 1.00 29.72 159 TYR A CA 1
ATOM 1160 C C . TYR A 1 159 ? 44.753 144.756 -7.970 1.00 30.51 159 TYR A C 1
ATOM 1161 O O . TYR A 1 159 ? 44.407 143.829 -7.227 1.00 30.08 159 TYR A O 1
ATOM 1170 N N . GLU A 1 160 ? 44.071 145.110 -9.041 1.00 31.70 160 GLU A N 1
ATOM 1171 C CA . GLU A 1 160 ? 42.906 144.345 -9.448 1.00 33.04 160 GLU A CA 1
ATOM 1172 C C . GLU A 1 160 ? 43.098 143.864 -10.874 1.00 33.17 160 GLU A C 1
ATOM 1173 O O . GLU A 1 160 ? 43.547 144.610 -11.739 1.00 32.93 160 GLU A O 1
ATOM 1179 N N . LEU A 1 161 ? 42.793 142.598 -11.098 1.00 33.66 161 LEU A N 1
ATOM 1180 C CA . LEU A 1 161 ? 42.870 142.025 -12.418 1.00 34.21 161 LEU A CA 1
ATOM 1181 C C . LEU A 1 161 ? 41.624 141.197 -12.602 1.00 35.49 161 LEU A C 1
ATOM 1182 O O . LEU A 1 161 ? 41.419 140.225 -11.887 1.00 34.62 161 LEU A O 1
ATOM 1187 N N . ASN A 1 162 ? 40.772 141.586 -13.542 1.00 36.95 162 ASN A N 1
ATOM 1188 C CA . ASN A 1 162 ? 39.588 140.772 -13.783 1.00 39.16 162 ASN A CA 1
ATOM 1189 C C . ASN A 1 162 ? 39.913 139.482 -14.561 1.00 39.71 162 ASN A C 1
ATOM 1190 O O . ASN A 1 162 ? 39.280 138.446 -14.348 1.00 39.98 162 ASN A O 1
ATOM 1195 N N . ASP A 1 163 ? 40.942 139.533 -15.400 1.00 40.74 163 ASP A N 1
ATOM 1196 C CA . ASP A 1 163 ? 41.398 138.342 -16.120 1.00 42.21 163 ASP A CA 1
ATOM 1197 C C . ASP A 1 163 ? 42.820 138.536 -16.642 1.00 42.31 163 ASP A C 1
ATOM 1198 O O . ASP A 1 163 ? 43.144 139.618 -17.119 1.00 42.54 163 ASP A O 1
ATOM 1203 N N . PRO A 1 164 ? 43.680 137.488 -16.565 1.00 42.58 164 PRO A N 1
ATOM 1204 C CA . PRO A 1 164 ? 45.053 137.647 -17.037 1.00 42.49 164 PRO A CA 1
ATOM 1205 C C . PRO A 1 164 ? 45.195 138.283 -18.413 1.00 42.27 164 PRO A C 1
ATOM 1206 O O . PRO A 1 164 ? 46.237 138.837 -18.703 1.00 42.13 164 PRO A O 1
ATOM 1210 N N . SER A 1 165 ? 44.153 138.224 -19.237 1.00 42.71 165 SER A N 1
ATOM 1211 C CA . SER A 1 165 ? 44.201 138.803 -20.580 1.00 42.90 165 SER A CA 1
ATOM 1212 C C . SER A 1 165 ? 43.998 140.317 -20.551 1.00 43.35 165 SER A C 1
ATOM 1213 O O . SER A 1 165 ? 44.143 140.991 -21.581 1.00 43.35 165 SER A O 1
ATOM 1216 N N . GLU A 1 166 ? 43.651 140.845 -19.375 1.00 43.05 166 GLU A N 1
ATOM 1217 C CA . GLU A 1 166 ? 43.321 142.268 -19.242 1.00 43.14 166 GLU A CA 1
ATOM 1218 C C . GLU A 1 166 ? 44.393 143.058 -18.492 1.00 42.17 166 GLU A C 1
ATOM 1219 O O . GLU A 1 166 ? 45.342 142.489 -17.951 1.00 41.75 166 GLU A O 1
ATOM 1225 N N . ASP A 1 167 ? 44.237 144.376 -18.486 1.00 41.02 167 ASP A N 1
ATOM 1226 C CA . ASP A 1 167 ? 45.134 145.263 -17.770 1.00 39.87 167 ASP A CA 1
ATOM 1227 C C . ASP A 1 167 ? 44.865 145.180 -16.265 1.00 38.28 167 ASP A C 1
ATOM 1228 O O . ASP A 1 167 ? 43.726 145.021 -15.847 1.00 38.27 167 ASP A O 1
ATOM 1233 N N . ILE A 1 168 ? 45.926 145.272 -15.469 1.00 36.29 168 ILE A N 1
ATOM 1234 C CA . ILE A 1 168 ? 45.807 145.405 -14.033 1.00 34.76 168 ILE A CA 1
ATOM 1235 C C . ILE A 1 168 ? 45.452 146.871 -13.768 1.00 34.30 168 ILE A C 1
ATOM 1236 O O . ILE A 1 168 ? 45.900 147.776 -14.489 1.00 33.31 168 ILE A O 1
ATOM 1241 N N . SER A 1 169 ? 44.633 147.098 -12.749 1.00 33.52 169 SER A N 1
ATOM 1242 C CA . SER A 1 169 ? 44.376 148.450 -12.268 1.00 33.55 169 SER A CA 1
ATOM 1243 C C . SER A 1 169 ? 44.682 148.559 -10.770 1.00 32.85 169 SER A C 1
ATOM 1244 O O . SER A 1 169 ? 44.831 147.544 -10.079 1.00 32.24 169 SER A O 1
ATOM 1247 N N . TYR A 1 170 ? 44.825 149.802 -10.311 1.00 32.04 170 TYR A N 1
ATOM 1248 C CA . TYR A 1 170 ? 44.906 150.136 -8.896 1.00 31.43 170 TYR A CA 1
ATOM 1249 C C . TYR A 1 170 ? 43.500 150.391 -8.376 1.00 31.30 170 TYR A C 1
ATOM 1250 O O . TYR A 1 170 ? 42.704 151.067 -9.030 1.00 31.26 170 TYR A O 1
ATOM 1259 N N . LYS A 1 171 ? 43.200 149.878 -7.193 1.00 31.51 171 LYS A N 1
ATOM 1260 C CA . LYS A 1 171 ? 41.921 150.154 -6.556 1.00 32.24 171 LYS A CA 1
ATOM 1261 C C . LYS A 1 171 ? 42.127 150.262 -5.038 1.00 31.97 171 LYS A C 1
ATOM 1262 O O . LYS A 1 171 ? 43.169 149.870 -4.535 1.00 32.49 171 LYS A O 1
ATOM 1268 N N . GLY A 1 172 ? 41.151 150.824 -4.338 1.00 30.87 172 GLY A N 1
ATOM 1269 C CA . GLY A 1 172 ? 41.216 151.025 -2.900 1.00 31.42 172 GLY A CA 1
ATOM 1270 C C . GLY A 1 172 ? 40.346 152.218 -2.548 1.00 31.63 172 GLY A C 1
ATOM 1271 O O . GLY A 1 172 ? 40.130 153.106 -3.375 1.00 31.75 172 GLY A O 1
ATOM 1272 N N . VAL A 1 173 ? 39.830 152.237 -1.327 1.00 31.66 173 VAL A N 1
ATOM 1273 C CA . VAL A 1 173 ? 38.921 153.316 -0.920 1.00 31.42 173 VAL A CA 1
ATOM 1274 C C . VAL A 1 173 ? 39.669 154.655 -1.019 1.00 30.89 173 VAL A C 1
ATOM 1275 O O . VAL A 1 173 ? 39.240 155.545 -1.761 1.00 30.46 173 VAL A O 1
ATOM 1279 N N . VAL A 1 174 ? 40.796 154.760 -0.315 1.00 30.42 174 VAL A N 1
ATOM 1280 C CA . VAL A 1 174 ? 41.566 156.013 -0.242 1.00 29.73 174 VAL A CA 1
ATOM 1281 C C . VAL A 1 174 ? 42.229 156.339 -1.566 1.00 29.75 174 VAL A C 1
ATOM 1282 O O . VAL A 1 174 ? 42.224 157.488 -1.993 1.00 29.94 174 VAL A O 1
ATOM 1286 N N . PHE A 1 175 ? 42.768 155.334 -2.243 1.00 29.52 175 PHE A N 1
ATOM 1287 C CA . PHE A 1 175 ? 43.281 155.561 -3.583 1.00 29.67 175 PHE A CA 1
ATOM 1288 C C . PHE A 1 175 ? 42.244 156.311 -4.431 1.00 29.93 175 PHE A C 1
ATOM 1289 O O . PHE A 1 175 ? 42.523 157.402 -4.949 1.00 28.88 175 PHE A O 1
ATOM 1297 N N . ASN A 1 176 ? 41.044 155.732 -4.545 1.00 30.79 176 ASN A N 1
ATOM 1298 C CA . ASN A 1 176 ? 39.962 156.302 -5.359 1.00 31.38 176 ASN A CA 1
ATOM 1299 C C . ASN A 1 176 ? 39.503 157.675 -4.872 1.00 31.74 176 ASN A C 1
ATOM 1300 O O . ASN A 1 176 ? 39.274 158.577 -5.674 1.00 30.90 176 ASN A O 1
ATOM 1305 N N . GLU A 1 177 ? 39.330 157.810 -3.558 1.00 32.22 177 GLU A N 1
ATOM 1306 C CA . GLU A 1 177 ? 38.926 159.069 -2.969 1.00 33.64 177 GLU A CA 1
ATOM 1307 C C . GLU A 1 177 ? 39.934 160.137 -3.385 1.00 33.90 177 GLU A C 1
ATOM 1308 O O . GLU A 1 177 ? 39.548 161.220 -3.797 1.00 33.30 177 GLU A O 1
ATOM 1322 N N . LYS A 1 179 ? 42.057 160.310 -5.958 1.00 37.13 179 LYS A N 1
ATOM 1323 C CA . LYS A 1 179 ? 41.940 160.656 -7.380 1.00 38.46 179 LYS A CA 1
ATOM 1324 C C . LYS A 1 179 ? 40.808 161.651 -7.580 1.00 38.28 179 LYS A C 1
ATOM 1325 O O . LYS A 1 179 ? 40.919 162.575 -8.381 1.00 39.20 179 LYS A O 1
ATOM 1331 N N . GLY A 1 180 ? 39.715 161.446 -6.856 1.00 38.60 180 GLY A N 1
ATOM 1332 C CA . GLY A 1 180 ? 38.583 162.377 -6.855 1.00 38.98 180 GLY A CA 1
ATOM 1333 C C . GLY A 1 180 ? 39.051 163.760 -6.461 1.00 39.24 180 GLY A C 1
ATOM 1334 O O . GLY A 1 180 ? 39.003 164.690 -7.272 1.00 39.68 180 GLY A O 1
ATOM 1335 N N . VAL A 1 181 ? 39.525 163.880 -5.216 1.00 38.98 181 VAL A N 1
ATOM 1336 C CA . VAL A 1 181 ? 40.124 165.118 -4.671 1.00 38.21 181 VAL A CA 1
ATOM 1337 C C . VAL A 1 181 ? 41.160 165.791 -5.598 1.00 38.11 181 VAL A C 1
ATOM 1338 O O . VAL A 1 181 ? 41.070 166.987 -5.854 1.00 37.79 181 VAL A O 1
ATOM 1342 N N . TYR A 1 182 ? 42.139 165.037 -6.098 1.00 38.61 182 TYR A N 1
ATOM 1343 C CA . TYR A 1 182 ? 43.235 165.641 -6.883 1.00 38.91 182 TYR A CA 1
ATOM 1344 C C . TYR A 1 182 ? 42.789 166.137 -8.278 1.00 39.74 182 TYR A C 1
ATOM 1345 O O . TYR A 1 182 ? 43.610 166.597 -9.085 1.00 39.91 182 TYR A O 1
ATOM 1354 N N . SER A 1 183 ? 41.484 166.036 -8.540 1.00 39.91 183 SER A N 1
ATOM 1355 C CA . SER A 1 183 ? 40.900 166.425 -9.810 1.00 40.37 183 SER A CA 1
ATOM 1356 C C . SER A 1 183 ? 39.987 167.664 -9.671 1.00 40.15 183 SER A C 1
ATOM 1357 O O . SER A 1 183 ? 39.500 168.188 -10.677 1.00 40.16 183 SER A O 1
ATOM 1360 N N . GLN A 1 184 ? 39.807 168.149 -8.437 1.00 39.50 184 GLN A N 1
ATOM 1361 C CA . GLN A 1 184 ? 39.086 169.418 -8.183 1.00 38.97 184 GLN A CA 1
ATOM 1362 C C . GLN A 1 184 ? 40.040 170.628 -8.071 1.00 37.83 184 GLN A C 1
ATOM 1363 O O . GLN A 1 184 ? 40.871 170.697 -7.152 1.00 37.46 184 GLN A O 1
ATOM 1369 N N . PRO A 1 185 ? 39.918 171.592 -8.998 1.00 37.43 185 PRO A N 1
ATOM 1370 C CA . PRO A 1 185 ? 40.841 172.743 -9.090 1.00 36.97 185 PRO A CA 1
ATOM 1371 C C . PRO A 1 185 ? 41.125 173.445 -7.759 1.00 36.80 185 PRO A C 1
ATOM 1372 O O . PRO A 1 185 ? 42.286 173.728 -7.442 1.00 36.16 185 PRO A O 1
ATOM 1376 N N . ASP A 1 186 ? 40.085 173.688 -6.970 1.00 36.63 186 ASP A N 1
ATOM 1377 C CA . ASP A 1 186 ? 40.253 174.406 -5.708 1.00 36.88 186 ASP A CA 1
ATOM 1378 C C . ASP A 1 186 ? 40.975 173.590 -4.598 1.00 36.06 186 ASP A C 1
ATOM 1379 O O . ASP A 1 186 ? 41.628 174.162 -3.726 1.00 36.25 186 ASP A O 1
ATOM 1384 N N . ASN A 1 187 ? 40.856 172.263 -4.642 1.00 35.46 187 ASN A N 1
ATOM 1385 C CA . ASN A 1 187 ? 41.601 171.365 -3.754 1.00 34.74 187 ASN A CA 1
ATOM 1386 C C . ASN A 1 187 ? 43.072 171.319 -4.147 1.00 33.56 187 ASN A C 1
ATOM 1387 O O . ASN A 1 187 ? 43.962 171.245 -3.303 1.00 34.20 187 ASN A O 1
ATOM 1392 N N . ILE A 1 188 ? 43.324 171.334 -5.444 1.00 32.55 188 ILE A N 1
ATOM 1393 C CA . ILE A 1 188 ? 44.686 171.370 -5.974 1.00 32.04 188 ILE A CA 1
ATOM 1394 C C . ILE A 1 188 ? 45.403 172.615 -5.467 1.00 31.25 188 ILE A C 1
ATOM 1395 O O . ILE A 1 188 ? 46.505 172.542 -4.908 1.00 30.99 188 ILE A O 1
ATOM 1400 N N . LEU A 1 189 ? 44.749 173.758 -5.629 1.00 31.04 189 LEU A N 1
ATOM 1401 C CA . LEU A 1 189 ? 45.332 175.030 -5.245 1.00 31.04 189 LEU A CA 1
ATOM 1402 C C . LEU A 1 189 ? 45.686 175.078 -3.761 1.00 30.82 189 LEU A C 1
ATOM 1403 O O . LEU A 1 189 ? 46.781 175.490 -3.411 1.00 30.04 189 LEU A O 1
ATOM 1408 N N . GLY A 1 190 ? 44.765 174.654 -2.898 1.00 31.16 190 GLY A N 1
ATOM 1409 C CA . GLY A 1 190 ? 44.976 174.749 -1.447 1.00 32.39 190 GLY A CA 1
ATOM 1410 C C . GLY A 1 190 ? 46.076 173.836 -0.938 1.00 33.37 190 GLY A C 1
ATOM 1411 O O . GLY A 1 190 ? 46.742 174.159 0.045 1.00 34.42 190 GLY A O 1
ATOM 1412 N N . ARG A 1 191 ? 46.259 172.693 -1.603 1.00 33.41 191 ARG A N 1
ATOM 1413 C CA . ARG A 1 191 ? 47.328 171.732 -1.309 1.00 34.08 191 ARG A CA 1
ATOM 1414 C C . ARG A 1 191 ? 48.709 172.264 -1.737 1.00 33.65 191 ARG A C 1
ATOM 1415 O O . ARG A 1 191 ? 49.701 172.183 -0.992 1.00 32.74 191 ARG A O 1
ATOM 1423 N N . ILE A 1 192 ? 48.764 172.797 -2.956 1.00 32.93 192 ILE A N 1
ATOM 1424 C CA . ILE A 1 192 ? 49.937 173.510 -3.450 1.00 32.88 192 ILE A CA 1
ATOM 1425 C C . ILE A 1 192 ? 50.358 174.643 -2.514 1.00 32.72 192 ILE A C 1
ATOM 1426 O O . ILE A 1 192 ? 51.539 174.759 -2.182 1.00 33.28 192 ILE A O 1
ATOM 1431 N N . ALA A 1 193 ? 49.398 175.439 -2.047 1.00 32.50 193 ALA A N 1
ATOM 1432 C CA . ALA A 1 193 ? 49.683 176.514 -1.095 1.00 32.19 193 ALA A CA 1
ATOM 1433 C C . ALA A 1 193 ? 50.199 176.018 0.267 1.00 33.01 193 ALA A C 1
ATOM 1434 O O . ALA A 1 193 ? 51.224 176.485 0.740 1.00 32.84 193 ALA A O 1
ATOM 1436 N N . GLN A 1 194 ? 49.483 175.090 0.904 1.00 33.12 194 GLN A N 1
ATOM 1437 C CA . GLN A 1 194 ? 49.910 174.561 2.199 1.00 33.67 194 GLN A CA 1
ATOM 1438 C C . GLN A 1 194 ? 51.339 174.019 2.128 1.00 32.74 194 GLN A C 1
ATOM 1439 O O . GLN A 1 194 ? 52.163 174.322 2.982 1.00 32.04 194 GLN A O 1
ATOM 1445 N N . GLN A 1 195 ? 51.609 173.217 1.103 1.00 32.58 195 GLN A N 1
ATOM 1446 C CA . GLN A 1 195 ? 52.897 172.554 0.929 1.00 32.75 195 GLN A CA 1
ATOM 1447 C C . GLN A 1 195 ? 54.007 173.511 0.545 1.00 32.40 195 GLN A C 1
ATOM 1448 O O . GLN A 1 195 ? 55.147 173.289 0.916 1.00 33.29 195 GLN A O 1
ATOM 1454 N N . ALA A 1 196 ? 53.683 174.558 -0.209 1.00 31.75 196 ALA A N 1
ATOM 1455 C CA . ALA A 1 196 ? 54.688 175.564 -0.585 1.00 30.80 196 ALA A CA 1
ATOM 1456 C C . ALA A 1 196 ? 55.031 176.503 0.564 1.00 30.33 196 ALA A C 1
ATOM 1457 O O . ALA A 1 196 ? 56.130 177.017 0.626 1.00 29.70 196 ALA A O 1
ATOM 1459 N N . LEU A 1 197 ? 54.068 176.735 1.457 1.00 29.92 197 LEU A N 1
ATOM 1460 C CA . LEU A 1 197 ? 54.281 177.527 2.659 1.00 29.85 197 LEU A CA 1
ATOM 1461 C C . LEU A 1 197 ? 55.137 176.841 3.713 1.00 29.50 197 LEU A C 1
ATOM 1462 O O . LEU A 1 197 ? 55.855 177.499 4.447 1.00 29.16 197 LEU A O 1
ATOM 1467 N N . SER A 1 198 ? 55.024 175.519 3.799 1.00 29.80 198 SER A N 1
ATOM 1468 C CA . SER A 1 198 ? 55.639 174.748 4.867 1.00 29.91 198 SER A CA 1
ATOM 1469 C C . SER A 1 198 ? 56.419 173.538 4.355 1.00 31.19 198 SER A C 1
ATOM 1470 O O . SER A 1 198 ? 56.134 172.412 4.769 1.00 31.35 198 SER A O 1
ATOM 1473 N N . PRO A 1 199 ? 57.406 173.756 3.460 1.00 32.22 199 PRO A N 1
ATOM 1474 C CA . PRO A 1 199 ? 58.098 172.618 2.826 1.00 33.13 199 PRO A CA 1
ATOM 1475 C C . PRO A 1 199 ? 58.964 171.775 3.755 1.00 33.98 199 PRO A C 1
ATOM 1476 O O . PRO A 1 199 ? 59.303 170.644 3.400 1.00 34.92 199 PRO A O 1
ATOM 1480 N N . GLU A 1 200 ? 59.319 172.309 4.920 1.00 34.11 200 GLU A N 1
ATOM 1481 C CA . GLU A 1 200 ? 60.231 171.628 5.822 1.00 34.59 200 GLU A CA 1
ATOM 1482 C C . GLU A 1 200 ? 59.604 170.914 7.028 1.00 34.46 200 GLU A C 1
ATOM 1483 O O . GLU A 1 200 ? 60.332 170.341 7.825 1.00 35.22 200 GLU A O 1
ATOM 1489 N N . ASN A 1 201 ? 58.277 170.918 7.159 1.00 32.93 201 ASN A N 1
ATOM 1490 C CA . ASN A 1 201 ? 57.640 170.082 8.168 1.00 31.72 201 ASN A CA 1
ATOM 1491 C C . ASN A 1 201 ? 56.553 169.172 7.584 1.00 30.60 201 ASN A C 1
ATOM 1492 O O . ASN A 1 201 ? 56.437 169.049 6.372 1.00 30.83 201 ASN A O 1
ATOM 1497 N N . THR A 1 202 ? 55.780 168.527 8.450 1.00 28.91 202 THR A N 1
ATOM 1498 C CA . THR A 1 202 ? 54.753 167.570 8.018 1.00 28.45 202 THR A CA 1
ATOM 1499 C C . THR A 1 202 ? 53.731 168.119 6.989 1.00 28.08 202 THR A C 1
ATOM 1500 O O . THR A 1 202 ? 53.215 167.365 6.155 1.00 27.99 202 THR A O 1
ATOM 1504 N N . TYR A 1 203 ? 53.466 169.425 7.021 1.00 27.25 203 TYR A N 1
ATOM 1505 C CA . TYR A 1 203 ? 52.507 170.028 6.079 1.00 26.80 203 TYR A CA 1
ATOM 1506 C C . TYR A 1 203 ? 53.069 170.117 4.670 1.00 26.47 203 TYR A C 1
ATOM 1507 O O . TYR A 1 203 ? 52.364 170.455 3.751 1.00 26.79 203 TYR A O 1
ATOM 1516 N N . GLY A 1 204 ? 54.346 169.818 4.506 1.00 27.06 204 GLY A N 1
ATOM 1517 C CA . GLY A 1 204 ? 54.947 169.845 3.178 1.00 27.14 204 GLY A CA 1
ATOM 1518 C C . GLY A 1 204 ? 54.605 168.592 2.400 1.00 27.40 204 GLY A C 1
ATOM 1519 O O . GLY A 1 204 ? 54.898 168.502 1.209 1.00 27.79 204 GLY A O 1
ATOM 1520 N N . VAL A 1 205 ? 54.004 167.610 3.077 1.00 27.70 205 VAL A N 1
ATOM 1521 C CA . VAL A 1 205 ? 53.525 166.400 2.400 1.00 28.46 205 VAL A CA 1
ATOM 1522 C C . VAL A 1 205 ? 52.004 166.232 2.596 1.00 28.77 205 VAL A C 1
ATOM 1523 O O . VAL A 1 205 ? 51.409 166.905 3.435 1.00 29.01 205 VAL A O 1
ATOM 1527 N N . ASP A 1 206 ? 51.381 165.328 1.841 1.00 28.78 206 ASP A N 1
ATOM 1528 C CA . ASP A 1 206 ? 49.921 165.197 1.892 1.00 29.45 206 ASP A CA 1
ATOM 1529 C C . ASP A 1 206 ? 49.450 164.056 2.796 1.00 29.23 206 ASP A C 1
ATOM 1530 O O . ASP A 1 206 ? 49.638 162.870 2.481 1.00 29.01 206 ASP A O 1
ATOM 1535 N N . SER A 1 207 ? 48.812 164.394 3.909 1.00 29.56 207 SER A N 1
ATOM 1536 C CA . SER A 1 207 ? 48.387 163.345 4.847 1.00 29.82 207 SER A CA 1
ATOM 1537 C C . SER A 1 207 ? 47.215 162.508 4.309 1.00 29.24 207 SER A C 1
ATOM 1538 O O . SER A 1 207 ? 47.008 161.376 4.748 1.00 28.34 207 SER A O 1
ATOM 1541 N N . GLY A 1 208 ? 46.447 163.073 3.376 1.00 29.48 208 GLY A N 1
ATOM 1542 C CA . GLY A 1 208 ? 45.348 162.326 2.742 1.00 29.29 208 GLY A CA 1
ATOM 1543 C C . GLY A 1 208 ? 45.840 161.312 1.720 1.00 30.00 208 GLY A C 1
ATOM 1544 O O . GLY A 1 208 ? 45.161 160.293 1.450 1.00 28.66 208 GLY A O 1
ATOM 1545 N N . GLY A 1 209 ? 47.021 161.592 1.150 1.00 30.22 209 GLY A N 1
ATOM 1546 C CA . GLY A 1 209 ? 47.646 160.704 0.170 1.00 30.89 209 GLY A CA 1
ATOM 1547 C C . GLY A 1 209 ? 47.619 161.226 -1.249 1.00 31.91 209 GLY A C 1
ATOM 1548 O O . GLY A 1 209 ? 46.569 161.648 -1.753 1.00 32.79 209 GLY A O 1
ATOM 1549 N N . ASP A 1 210 ? 48.780 161.208 -1.893 1.00 31.67 210 ASP A N 1
ATOM 1550 C CA . ASP A 1 210 ? 48.902 161.534 -3.308 1.00 32.87 210 ASP A CA 1
ATOM 1551 C C . ASP A 1 210 ? 48.789 160.186 -4.048 1.00 33.03 210 ASP A C 1
ATOM 1552 O O . ASP A 1 210 ? 49.588 159.276 -3.784 1.00 32.99 210 ASP A O 1
ATOM 1557 N N . PRO A 1 211 ? 47.788 160.049 -4.946 1.00 33.58 211 PRO A N 1
ATOM 1558 C CA . PRO A 1 211 ? 47.562 158.883 -5.825 1.00 34.16 211 PRO A CA 1
ATOM 1559 C C . PRO A 1 211 ? 48.812 158.397 -6.555 1.00 34.58 211 PRO A C 1
ATOM 1560 O O . PRO A 1 211 ? 48.928 157.205 -6.853 1.00 34.95 211 PRO A O 1
ATOM 1564 N N . LYS A 1 212 ? 49.733 159.306 -6.844 1.00 34.52 212 LYS A N 1
ATOM 1565 C CA . LYS A 1 212 ? 51.001 158.918 -7.460 1.00 34.67 212 LYS A CA 1
ATOM 1566 C C . LYS A 1 212 ? 51.878 158.139 -6.472 1.00 33.37 212 LYS A C 1
ATOM 1567 O O . LYS A 1 212 ? 52.696 157.317 -6.881 1.00 32.61 212 LYS A O 1
ATOM 1573 N N . ASP A 1 213 ? 51.676 158.386 -5.177 1.00 32.50 213 ASP A N 1
ATOM 1574 C CA . ASP A 1 213 ? 52.515 157.806 -4.117 1.00 31.50 213 ASP A CA 1
ATOM 1575 C C . ASP A 1 213 ? 51.854 156.758 -3.199 1.00 31.12 213 ASP A C 1
ATOM 1576 O O . ASP A 1 213 ? 52.552 156.063 -2.466 1.00 31.44 213 ASP A O 1
ATOM 1581 N N . ILE A 1 214 ? 50.530 156.689 -3.174 1.00 30.63 214 ILE A N 1
ATOM 1582 C CA . ILE A 1 214 ? 49.828 155.695 -2.329 1.00 31.08 214 ILE A CA 1
ATOM 1583 C C . ILE A 1 214 ? 50.314 154.237 -2.514 1.00 31.64 214 ILE A C 1
ATOM 1584 O O . ILE A 1 214 ? 50.561 153.560 -1.536 1.00 31.82 214 ILE A O 1
ATOM 1589 N N . PRO A 1 215 ? 50.445 153.755 -3.773 1.00 32.45 215 PRO A N 1
ATOM 1590 C CA . PRO A 1 215 ? 51.045 152.438 -4.059 1.00 32.59 215 PRO A CA 1
ATOM 1591 C C . PRO A 1 215 ? 52.467 152.158 -3.525 1.00 33.30 215 PRO A C 1
ATOM 1592 O O . PRO A 1 215 ? 52.894 150.990 -3.516 1.00 33.63 215 PRO A O 1
ATOM 1596 N N . ASN A 1 216 ? 53.194 153.187 -3.087 1.00 33.78 216 ASN A N 1
ATOM 1597 C CA . ASN A 1 216 ? 54.501 152.966 -2.472 1.00 34.55 216 ASN A CA 1
ATOM 1598 C C . ASN A 1 216 ? 54.362 152.449 -1.054 1.00 34.80 216 ASN A C 1
ATOM 1599 O O . ASN A 1 216 ? 55.324 151.911 -0.490 1.00 35.51 216 ASN A O 1
ATOM 1604 N N . LEU A 1 217 ? 53.168 152.607 -0.484 1.00 34.24 217 LEU A N 1
ATOM 1605 C CA . LEU A 1 217 ? 52.891 152.201 0.885 1.00 33.81 217 LEU A CA 1
ATOM 1606 C C . LEU A 1 217 ? 52.785 150.670 1.030 1.00 33.81 217 LEU A C 1
ATOM 1607 O O . LEU A 1 217 ? 52.146 150.002 0.223 1.00 33.53 217 LEU A O 1
ATOM 1612 N N . THR A 1 218 ? 53.429 150.130 2.062 1.00 33.76 218 THR A N 1
ATOM 1613 C CA . THR A 1 218 ? 53.363 148.708 2.350 1.00 34.23 218 THR A CA 1
ATOM 1614 C C . THR A 1 218 ? 52.622 148.497 3.651 1.00 34.27 218 THR A C 1
ATOM 1615 O O . THR A 1 218 ? 52.639 149.361 4.527 1.00 33.87 218 THR A O 1
ATOM 1619 N N . PHE A 1 219 ? 51.992 147.336 3.785 1.00 34.87 219 PHE A N 1
ATOM 1620 C CA . PHE A 1 219 ? 51.259 147.008 4.995 1.00 35.13 219 PHE A CA 1
ATOM 1621 C C . PHE A 1 219 ? 52.124 147.149 6.241 1.00 35.41 219 PHE A C 1
ATOM 1622 O O . PHE A 1 219 ? 51.625 147.539 7.294 1.00 35.71 219 PHE A O 1
ATOM 1630 N N . GLU A 1 220 ? 53.419 146.858 6.112 1.00 36.04 220 GLU A N 1
ATOM 1631 C CA . GLU A 1 220 ? 54.338 146.914 7.244 1.00 37.20 220 GLU A CA 1
ATOM 1632 C C . GLU A 1 220 ? 54.526 148.329 7.804 1.00 36.97 220 GLU A C 1
ATOM 1633 O O . GLU A 1 220 ? 54.589 148.505 9.025 1.00 37.06 220 GLU A O 1
ATOM 1639 N N . GLU A 1 221 ? 54.610 149.314 6.901 1.00 35.88 221 GLU A N 1
ATOM 1640 C CA . GLU A 1 221 ? 54.738 150.725 7.244 1.00 35.66 221 GLU A CA 1
ATOM 1641 C C . GLU A 1 221 ? 53.481 151.216 7.959 1.00 34.87 221 GLU A C 1
ATOM 1642 O O . GLU A 1 221 ? 53.543 151.934 8.962 1.00 33.84 221 GLU A O 1
ATOM 1648 N N . PHE A 1 222 ? 52.347 150.790 7.418 1.00 34.14 222 PHE A N 1
ATOM 1649 C CA . PHE A 1 222 ? 51.017 151.074 7.915 1.00 33.70 222 PHE A CA 1
ATOM 1650 C C . PHE A 1 222 ? 50.838 150.526 9.340 1.00 34.02 222 PHE A C 1
ATOM 1651 O O . PHE A 1 222 ? 50.367 151.246 10.227 1.00 33.68 222 PHE A O 1
ATOM 1659 N N . LYS A 1 223 ? 51.236 149.269 9.557 1.00 33.56 223 LYS A N 1
ATOM 1660 C CA . LYS A 1 223 ? 51.226 148.643 10.896 1.00 34.15 223 LYS A CA 1
ATOM 1661 C C . LYS A 1 223 ? 52.061 149.403 11.911 1.00 33.18 223 LYS A C 1
ATOM 1662 O O . LYS A 1 223 ? 51.619 149.661 13.026 1.00 32.77 223 LYS A O 1
ATOM 1668 N N . GLU A 1 224 ? 53.290 149.726 11.527 1.00 33.17 224 GLU A N 1
ATOM 1669 C CA . GLU A 1 224 ? 54.213 150.444 12.410 1.00 32.96 224 GLU A CA 1
ATOM 1670 C C . GLU A 1 224 ? 53.670 151.826 12.796 1.00 32.36 224 GLU A C 1
ATOM 1671 O O . GLU A 1 224 ? 53.827 152.267 13.958 1.00 32.92 224 GLU A O 1
ATOM 1677 N N . PHE A 1 225 ? 53.007 152.485 11.846 1.00 30.87 225 PHE A N 1
ATOM 1678 C CA . PHE A 1 225 ? 52.410 153.823 12.069 1.00 30.15 225 PHE A CA 1
ATOM 1679 C C . PHE A 1 225 ? 51.352 153.745 13.148 1.00 29.29 225 PHE A C 1
ATOM 1680 O O . PHE A 1 225 ? 51.343 154.575 14.037 1.00 29.59 225 PHE A O 1
ATOM 1688 N N . HIS A 1 226 ? 50.467 152.757 13.065 1.00 28.78 226 HIS A N 1
ATOM 1689 C CA . HIS A 1 226 ? 49.529 152.488 14.137 1.00 28.34 226 HIS A CA 1
ATOM 1690 C C . HIS A 1 226 ? 50.196 152.159 15.483 1.00 29.02 226 HIS A C 1
ATOM 1691 O O . HIS A 1 226 ? 49.756 152.623 16.550 1.00 28.16 226 HIS A O 1
ATOM 1698 N N . ARG A 1 227 ? 51.225 151.324 15.439 1.00 29.69 227 ARG A N 1
ATOM 1699 C CA . ARG A 1 227 ? 51.878 150.870 16.682 1.00 31.71 227 ARG A CA 1
ATOM 1700 C C . ARG A 1 227 ? 52.436 152.075 17.436 1.00 31.17 227 ARG A C 1
ATOM 1701 O O . ARG A 1 227 ? 52.170 152.276 18.628 1.00 31.56 227 ARG A O 1
ATOM 1709 N N . GLN A 1 228 ? 53.181 152.892 16.713 1.00 31.70 228 GLN A N 1
ATOM 1710 C CA . GLN A 1 228 ? 53.741 154.130 17.261 1.00 32.19 228 GLN A CA 1
ATOM 1711 C C . GLN A 1 228 ? 52.694 155.139 17.733 1.00 31.68 228 GLN A C 1
ATOM 1712 O O . GLN A 1 228 ? 52.700 155.553 18.898 1.00 31.44 228 GLN A O 1
ATOM 1718 N N . TYR A 1 229 ? 51.779 155.516 16.840 1.00 30.70 229 TYR A N 1
ATOM 1719 C CA . TYR A 1 229 ? 50.994 156.731 17.053 1.00 30.25 229 TYR A CA 1
ATOM 1720 C C . TYR A 1 229 ? 49.630 156.537 17.710 1.00 30.06 229 TYR A C 1
ATOM 1721 O O . TYR A 1 229 ? 49.162 157.435 18.406 1.00 30.00 229 TYR A O 1
ATOM 1730 N N . TYR A 1 230 ? 49.004 155.374 17.490 1.00 29.05 230 TYR A N 1
ATOM 1731 C CA . TYR A 1 230 ? 47.722 155.047 18.126 1.00 29.01 230 TYR A CA 1
ATOM 1732 C C . TYR A 1 230 ? 47.886 154.444 19.505 1.00 29.20 230 TYR A C 1
ATOM 1733 O O . TYR A 1 230 ? 47.367 153.378 19.820 1.00 30.18 230 TYR A O 1
ATOM 1742 N N . HIS A 1 231 ? 48.634 155.147 20.335 1.00 29.76 231 HIS A N 1
ATOM 1743 C CA . HIS A 1 231 ? 48.957 154.646 21.637 1.00 29.12 231 HIS A CA 1
ATOM 1744 C C . HIS A 1 231 ? 48.451 155.703 22.583 1.00 28.44 231 HIS A C 1
ATOM 1745 O O . HIS A 1 231 ? 48.577 156.875 22.302 1.00 28.34 231 HIS A O 1
ATOM 1752 N N . PRO A 1 232 ? 47.842 155.297 23.708 1.00 28.72 232 PRO A N 1
ATOM 1753 C CA . PRO A 1 232 ? 47.311 156.304 24.600 1.00 28.21 232 PRO A CA 1
ATOM 1754 C C . PRO A 1 232 ? 48.287 157.434 24.949 1.00 27.43 232 PRO A C 1
ATOM 1755 O O . PRO A 1 232 ? 47.834 158.529 25.243 1.00 27.18 232 PRO A O 1
ATOM 1759 N N . SER A 1 233 ? 49.598 157.180 24.932 1.00 27.14 233 SER A N 1
ATOM 1760 C CA . SER A 1 233 ? 50.598 158.204 25.298 1.00 26.74 233 SER A CA 1
ATOM 1761 C C . SER A 1 233 ? 50.578 159.383 24.315 1.00 26.65 233 SER A C 1
ATOM 1762 O O . SER A 1 233 ? 51.030 160.473 24.635 1.00 26.27 233 SER A O 1
ATOM 1765 N N . ASN A 1 234 ? 50.061 159.121 23.115 1.00 26.04 234 ASN A N 1
ATOM 1766 C CA . ASN A 1 234 ? 50.023 160.066 22.007 1.00 26.18 234 ASN A CA 1
ATOM 1767 C C . ASN A 1 234 ? 48.580 160.499 21.742 1.00 25.99 234 ASN A C 1
ATOM 1768 O O . ASN A 1 234 ? 48.300 161.155 20.744 1.00 26.85 234 ASN A O 1
ATOM 1773 N N . ALA A 1 235 ? 47.672 160.147 22.649 1.00 26.93 235 ALA A N 1
ATOM 1774 C CA . ALA A 1 235 ? 46.245 160.412 22.495 1.00 26.84 235 ALA A CA 1
ATOM 1775 C C . ALA A 1 235 ? 45.818 161.567 23.375 1.00 27.15 235 ALA A C 1
ATOM 1776 O O . ALA A 1 235 ? 46.401 161.790 24.436 1.00 26.76 235 ALA A O 1
ATOM 1778 N N . ARG A 1 236 ? 44.801 162.299 22.919 1.00 26.30 236 ARG A N 1
ATOM 1779 C CA . ARG A 1 236 ? 44.104 163.287 23.734 1.00 25.97 236 ARG A CA 1
ATOM 1780 C C . ARG A 1 236 ? 42.617 162.939 23.680 1.00 25.28 236 ARG A C 1
ATOM 1781 O O . ARG A 1 236 ? 42.108 162.606 22.623 1.00 25.90 236 ARG A O 1
ATOM 1789 N N . ILE A 1 237 ? 41.935 162.984 24.819 1.00 24.91 237 ILE A N 1
ATOM 1790 C CA . ILE A 1 237 ? 40.560 162.493 24.900 1.00 24.78 237 ILE A CA 1
ATOM 1791 C C . ILE A 1 237 ? 39.654 163.579 25.447 1.00 25.08 237 ILE A C 1
ATOM 1792 O O . ILE A 1 237 ? 40.016 164.247 26.397 1.00 25.70 237 ILE A O 1
ATOM 1797 N N . TRP A 1 238 ? 38.493 163.769 24.813 1.00 24.73 238 TRP A N 1
ATOM 1798 C CA . TRP A 1 238 ? 37.583 164.857 25.130 1.00 24.98 238 TRP A CA 1
ATOM 1799 C C . TRP A 1 238 ? 36.239 164.277 25.529 1.00 25.25 238 TRP A C 1
ATOM 1800 O O . TRP A 1 238 ? 35.681 163.479 24.786 1.00 24.90 238 TRP A O 1
ATOM 1811 N N . PHE A 1 239 ? 35.734 164.645 26.701 1.00 25.22 239 PHE A N 1
ATOM 1812 C CA . PHE A 1 239 ? 34.317 164.403 27.009 1.00 26.19 239 PHE A CA 1
ATOM 1813 C C . PHE A 1 239 ? 33.617 165.718 27.278 1.00 25.82 239 PHE A C 1
ATOM 1814 O O . PHE A 1 239 ? 34.177 166.607 27.915 1.00 25.71 239 PHE A O 1
ATOM 1822 N N . TYR A 1 240 ? 32.380 165.830 26.819 1.00 25.67 240 TYR A N 1
ATOM 1823 C CA . TYR A 1 240 ? 31.590 167.029 27.034 1.00 25.68 240 TYR A CA 1
ATOM 1824 C C . TYR A 1 240 ? 30.146 166.649 27.261 1.00 26.69 240 TYR A C 1
ATOM 1825 O O . TYR A 1 240 ? 29.592 165.858 26.515 1.00 25.96 240 TYR A O 1
ATOM 1834 N N . GLY A 1 241 ? 29.515 167.218 28.288 1.00 27.82 241 GLY A N 1
ATOM 1835 C CA . GLY A 1 241 ? 28.072 167.076 28.423 1.00 28.87 241 GLY A CA 1
ATOM 1836 C C . GLY A 1 241 ? 27.585 166.842 29.834 1.00 30.11 241 GLY A C 1
ATOM 1837 O O . GLY A 1 241 ? 28.320 167.093 30.802 1.00 30.13 241 GLY A O 1
ATOM 1838 N N . ASP A 1 242 ? 26.349 166.360 29.932 1.00 31.39 242 ASP A N 1
ATOM 1839 C CA . ASP A 1 242 ? 25.643 166.170 31.209 1.00 33.71 242 ASP A CA 1
ATOM 1840 C C . ASP A 1 242 ? 25.731 164.771 31.855 1.00 34.30 242 ASP A C 1
ATOM 1841 O O . ASP A 1 242 ? 25.045 164.507 32.850 1.00 34.48 242 ASP A O 1
ATOM 1846 N N . ASP A 1 243 ? 26.552 163.884 31.294 1.00 34.57 243 ASP A N 1
ATOM 1847 C CA . ASP A 1 243 ? 26.730 162.533 31.851 1.00 35.93 243 ASP A CA 1
ATOM 1848 C C . ASP A 1 243 ? 27.649 162.555 33.063 1.00 36.52 243 ASP A C 1
ATOM 1849 O O . ASP A 1 243 ? 28.393 163.511 33.269 1.00 36.61 243 ASP A O 1
ATOM 1854 N N . ASP A 1 244 ? 27.599 161.473 33.839 1.00 37.18 244 ASP A N 1
ATOM 1855 C CA . ASP A 1 244 ? 28.404 161.294 35.059 1.00 37.63 244 ASP A CA 1
ATOM 1856 C C . ASP A 1 244 ? 29.899 161.430 34.798 1.00 36.43 244 ASP A C 1
ATOM 1857 O O . ASP A 1 244 ? 30.478 160.658 34.041 1.00 37.08 244 ASP A O 1
ATOM 1862 N N . PRO A 1 245 ? 30.533 162.428 35.420 1.00 35.72 245 PRO A N 1
ATOM 1863 C CA . PRO A 1 245 ? 31.957 162.672 35.226 1.00 34.64 245 PRO A CA 1
ATOM 1864 C C . PRO A 1 245 ? 32.842 161.490 35.604 1.00 34.17 245 PRO A C 1
ATOM 1865 O O . PRO A 1 245 ? 33.797 161.180 34.888 1.00 34.24 245 PRO A O 1
ATOM 1869 N N . VAL A 1 246 ? 32.552 160.836 36.722 1.00 33.51 246 VAL A N 1
ATOM 1870 C CA . VAL A 1 246 ? 33.420 159.749 37.173 1.00 33.28 246 VAL A CA 1
ATOM 1871 C C . VAL A 1 246 ? 33.335 158.558 36.220 1.00 32.23 246 VAL A C 1
ATOM 1872 O O . VAL A 1 246 ? 34.353 157.962 35.890 1.00 32.46 246 VAL A O 1
ATOM 1876 N N . HIS A 1 247 ? 32.131 158.245 35.753 1.00 31.77 247 HIS A N 1
ATOM 1877 C CA . HIS A 1 247 ? 31.940 157.139 34.814 1.00 31.29 247 HIS A CA 1
ATOM 1878 C C . HIS A 1 247 ? 32.765 157.261 33.522 1.00 30.54 247 HIS A C 1
ATOM 1879 O O . HIS A 1 247 ? 33.092 156.257 32.911 1.00 31.45 247 HIS A O 1
ATOM 1886 N N . ARG A 1 248 ? 33.078 158.484 33.104 1.00 29.42 248 ARG A N 1
ATOM 1887 C CA . ARG A 1 248 ? 33.969 158.734 31.949 1.00 28.67 248 ARG A CA 1
ATOM 1888 C C . ARG A 1 248 ? 35.334 158.124 32.136 1.00 28.63 248 ARG A C 1
ATOM 1889 O O . ARG A 1 248 ? 35.888 157.563 31.210 1.00 28.07 248 ARG A O 1
ATOM 1897 N N . LEU A 1 249 ? 35.892 158.277 33.335 1.00 29.30 249 LEU A N 1
ATOM 1898 C CA . LEU A 1 249 ? 37.216 157.722 33.655 1.00 30.24 249 LEU A CA 1
ATOM 1899 C C . LEU A 1 249 ? 37.177 156.194 33.792 1.00 30.40 249 LEU A C 1
ATOM 1900 O O . LEU A 1 249 ? 38.103 155.501 33.364 1.00 30.87 249 LEU A O 1
ATOM 1905 N N . ARG A 1 250 ? 36.098 155.679 34.373 1.00 30.64 250 ARG A N 1
ATOM 1906 C CA . ARG A 1 250 ? 35.884 154.228 34.464 1.00 31.83 250 ARG A CA 1
ATOM 1907 C C . ARG A 1 250 ? 35.843 153.599 33.062 1.00 31.12 250 ARG A C 1
ATOM 1908 O O . ARG A 1 250 ? 36.473 152.557 32.812 1.00 30.62 250 ARG A O 1
ATOM 1916 N N . VAL A 1 251 ? 35.129 154.258 32.143 1.00 29.62 251 VAL A N 1
ATOM 1917 C CA . VAL A 1 251 ? 35.044 153.808 30.756 1.00 28.89 251 VAL A CA 1
ATOM 1918 C C . VAL A 1 251 ? 36.432 153.745 30.104 1.00 28.28 251 VAL A C 1
ATOM 1919 O O . VAL A 1 251 ? 36.779 152.758 29.457 1.00 27.64 251 VAL A O 1
ATOM 1923 N N . LEU A 1 252 ? 37.224 154.797 30.311 1.00 27.27 252 LEU A N 1
ATOM 1924 C CA . LEU A 1 252 ? 38.539 154.922 29.727 1.00 27.41 252 LEU A CA 1
ATOM 1925 C C . LEU A 1 252 ? 39.559 153.952 30.323 1.00 27.90 252 LEU A C 1
ATOM 1926 O O . LEU A 1 252 ? 40.444 153.495 29.622 1.00 27.70 252 LEU A O 1
ATOM 1931 N N . SER A 1 253 ? 39.437 153.648 31.610 1.00 28.24 253 SER A N 1
ATOM 1932 C CA . SER A 1 253 ? 40.383 152.735 32.265 1.00 29.58 253 SER A CA 1
ATOM 1933 C C . SER A 1 253 ? 40.457 151.347 31.592 1.00 29.68 253 SER A C 1
ATOM 1934 O O . SER A 1 253 ? 41.519 150.736 31.556 1.00 29.49 253 SER A O 1
ATOM 1937 N N . GLU A 1 254 ? 39.351 150.861 31.037 1.00 29.73 254 GLU A N 1
ATOM 1938 C CA . GLU A 1 254 ? 39.382 149.569 30.334 1.00 30.54 254 GLU A CA 1
ATOM 1939 C C . GLU A 1 254 ? 40.439 149.560 29.252 1.00 30.17 254 GLU A C 1
ATOM 1940 O O . GLU A 1 254 ? 41.154 148.589 29.118 1.00 30.87 254 GLU A O 1
ATOM 1946 N N . TYR A 1 255 ? 40.547 150.653 28.505 1.00 29.73 255 TYR A N 1
ATOM 1947 C CA . TYR A 1 255 ? 41.476 150.737 27.381 1.00 29.36 255 TYR A CA 1
ATOM 1948 C C . TYR A 1 255 ? 42.852 151.222 27.811 1.00 30.29 255 TYR A C 1
ATOM 1949 O O . TYR A 1 255 ? 43.865 150.639 27.428 1.00 30.07 255 TYR A O 1
ATOM 1958 N N . LEU A 1 256 ? 42.880 152.283 28.617 1.00 30.89 256 LEU A N 1
ATOM 1959 C CA . LEU A 1 256 ? 44.146 152.915 29.039 1.00 31.96 256 LEU A CA 1
ATOM 1960 C C . LEU A 1 256 ? 45.030 151.987 29.862 1.00 32.41 256 LEU A C 1
ATOM 1961 O O . LEU A 1 256 ? 46.241 151.914 29.617 1.00 32.55 256 LEU A O 1
ATOM 1966 N N . ASP A 1 257 ? 44.415 151.251 30.792 1.00 32.13 257 ASP A N 1
ATOM 1967 C CA . ASP A 1 257 ? 45.132 150.258 31.636 1.00 33.13 257 ASP A CA 1
ATOM 1968 C C . ASP A 1 257 ? 45.765 149.103 30.878 1.00 33.32 257 ASP A C 1
ATOM 1969 O O . ASP A 1 257 ? 46.638 148.416 31.402 1.00 33.35 257 ASP A O 1
ATOM 1982 N N . PHE A 1 259 ? 47.760 149.313 28.451 1.00 33.60 259 PHE A N 1
ATOM 1983 C CA . PHE A 1 259 ? 48.978 149.818 27.801 1.00 33.32 259 PHE A CA 1
ATOM 1984 C C . PHE A 1 259 ? 50.054 150.256 28.805 1.00 34.95 259 PHE A C 1
ATOM 1985 O O . PHE A 1 259 ? 49.740 150.602 29.955 1.00 35.69 259 PHE A O 1
ATOM 1993 N N . GLU A 1 260 ? 51.316 150.264 28.366 1.00 35.83 260 GLU A N 1
ATOM 1994 C CA . GLU A 1 260 ? 52.428 150.861 29.132 1.00 36.65 260 GLU A CA 1
ATOM 1995 C C . GLU A 1 260 ? 52.781 152.214 28.494 1.00 36.40 260 GLU A C 1
ATOM 1996 O O . GLU A 1 260 ? 52.452 152.432 27.333 1.00 35.65 260 GLU A O 1
ATOM 2002 N N . ALA A 1 261 ? 53.426 153.124 29.234 1.00 35.84 261 ALA A N 1
ATOM 2003 C CA . ALA A 1 261 ? 53.860 154.408 28.655 1.00 35.36 261 ALA A CA 1
ATOM 2004 C C . ALA A 1 261 ? 54.662 154.169 27.386 1.00 35.06 261 ALA A C 1
ATOM 2005 O O . ALA A 1 261 ? 55.408 153.205 27.299 1.00 35.13 261 ALA A O 1
ATOM 2007 N N . SER A 1 262 ? 54.466 155.020 26.384 1.00 34.59 262 SER A N 1
ATOM 2008 C CA . SER A 1 262 ? 55.251 154.965 25.153 1.00 33.96 262 SER A CA 1
ATOM 2009 C C . SER A 1 262 ? 55.882 156.326 24.880 1.00 33.49 262 SER A C 1
ATOM 2010 O O . SER A 1 262 ? 55.280 157.354 25.228 1.00 33.75 262 SER A O 1
ATOM 2013 N N . PRO A 1 263 ? 57.086 156.341 24.247 1.00 32.85 263 PRO A N 1
ATOM 2014 C CA . PRO A 1 263 ? 57.811 157.583 23.914 1.00 32.25 263 PRO A CA 1
ATOM 2015 C C . PRO A 1 263 ? 57.339 158.279 22.624 1.00 31.98 263 PRO A C 1
ATOM 2016 O O . PRO A 1 263 ? 57.783 159.387 22.314 1.00 30.91 263 PRO A O 1
ATOM 2020 N N . SER A 1 264 ? 56.435 157.644 21.887 1.00 31.63 264 SER A N 1
ATOM 2021 C CA . SER A 1 264 ? 55.996 158.182 20.596 1.00 31.96 264 SER A CA 1
ATOM 2022 C C . SER A 1 264 ? 55.586 159.677 20.525 1.00 31.90 264 SER A C 1
ATOM 2023 O O . SER A 1 264 ? 55.755 160.281 19.463 1.00 32.26 264 SER A O 1
ATOM 2026 N N . PRO A 1 265 ? 55.033 160.267 21.614 1.00 31.55 265 PRO A N 1
ATOM 2027 C CA . PRO A 1 265 ? 54.726 161.712 21.563 1.00 31.94 265 PRO A CA 1
ATOM 2028 C C . PRO A 1 265 ? 55.941 162.581 21.244 1.00 32.17 265 PRO A C 1
ATOM 2029 O O . PRO A 1 265 ? 55.798 163.676 20.681 1.00 31.52 265 PRO A O 1
ATOM 2033 N N . ASN A 1 266 ? 57.127 162.094 21.611 1.00 32.48 266 ASN A N 1
ATOM 2034 C CA . ASN A 1 266 ? 58.372 162.761 21.273 1.00 33.01 266 ASN A CA 1
ATOM 2035 C C . ASN A 1 266 ? 58.673 162.621 19.767 1.00 32.97 266 ASN A C 1
ATOM 2036 O O . ASN A 1 266 ? 59.212 163.542 19.139 1.00 32.20 266 ASN A O 1
ATOM 2041 N N . SER A 1 267 ? 58.261 161.497 19.189 1.00 32.41 267 SER A N 1
ATOM 2042 C CA . SER A 1 267 ? 58.304 161.296 17.734 1.00 33.11 267 SER A CA 1
ATOM 2043 C C . SER A 1 267 ? 57.268 162.114 16.937 1.00 32.96 267 SER A C 1
ATOM 2044 O O . SER A 1 267 ? 57.529 162.510 15.807 1.00 32.60 267 SER A O 1
ATOM 2047 N N . SER A 1 268 ? 56.100 162.352 17.534 1.00 32.25 268 SER A N 1
ATOM 2048 C CA . SER A 1 268 ? 54.961 162.924 16.808 1.00 31.50 268 SER A CA 1
ATOM 2049 C C . SER A 1 268 ? 54.899 164.448 16.896 1.00 32.00 268 SER A C 1
ATOM 2050 O O . SER A 1 268 ? 54.004 165.064 16.307 1.00 32.35 268 SER A O 1
ATOM 2053 N N . LYS A 1 269 ? 55.838 165.062 17.611 1.00 31.98 269 LYS A N 1
ATOM 2054 C CA . LYS A 1 269 ? 55.766 166.512 17.837 1.00 33.30 269 LYS A CA 1
ATOM 2055 C C . LYS A 1 269 ? 55.935 167.287 16.526 1.00 32.43 269 LYS A C 1
ATOM 2056 O O . LYS A 1 269 ? 56.797 166.968 15.723 1.00 31.97 269 LYS A O 1
ATOM 2062 N N . ILE A 1 270 ? 55.071 168.277 16.295 1.00 32.47 270 ILE A N 1
ATOM 2063 C CA . ILE A 1 270 ? 55.148 169.053 15.066 1.00 31.97 270 ILE A CA 1
ATOM 2064 C C . ILE A 1 270 ? 56.168 170.178 15.208 1.00 32.23 270 ILE A C 1
ATOM 2065 O O . ILE A 1 270 ? 56.205 170.876 16.232 1.00 31.46 270 ILE A O 1
ATOM 2070 N N . LYS A 1 271 ? 56.974 170.338 14.160 1.00 32.82 271 LYS A N 1
ATOM 2071 C CA . LYS A 1 271 ? 58.081 171.300 14.110 1.00 34.33 271 LYS A CA 1
ATOM 2072 C C . LYS A 1 271 ? 57.666 172.533 13.323 1.00 34.26 271 LYS A C 1
ATOM 2073 O O . LYS A 1 271 ? 57.044 172.393 12.261 1.00 33.74 271 LYS A O 1
ATOM 2079 N N . PHE A 1 272 ? 58.024 173.724 13.826 1.00 34.53 272 PHE A N 1
ATOM 2080 C CA . PHE A 1 272 ? 57.694 174.973 13.133 1.00 34.98 272 PHE A CA 1
ATOM 2081 C C . PHE A 1 272 ? 58.475 175.163 11.836 1.00 34.53 272 PHE A C 1
ATOM 2082 O O . PHE A 1 272 ? 59.634 174.773 11.720 1.00 34.00 272 PHE A O 1
ATOM 2090 N N . GLN A 1 273 ? 57.804 175.723 10.836 1.00 34.16 273 GLN A N 1
ATOM 2091 C CA . GLN A 1 273 ? 58.474 176.096 9.602 1.00 33.64 273 GLN A CA 1
ATOM 2092 C C . GLN A 1 273 ? 59.128 177.468 9.824 1.00 34.14 273 GLN A C 1
ATOM 2093 O O . GLN A 1 273 ? 58.459 178.449 10.147 1.00 34.45 273 GLN A O 1
ATOM 2099 N N . LYS A 1 274 ? 60.445 177.507 9.673 1.00 35.23 274 LYS A N 1
ATOM 2100 C CA . LYS A 1 274 ? 61.236 178.748 9.703 1.00 35.39 274 LYS A CA 1
ATOM 2101 C C . LYS A 1 274 ? 60.852 179.633 8.526 1.00 35.58 274 LYS A C 1
ATOM 2102 O O . LYS A 1 274 ? 60.774 179.153 7.394 1.00 34.27 274 LYS A O 1
ATOM 2108 N N . LEU A 1 275 ? 60.587 180.913 8.800 1.00 36.27 275 LEU A N 1
ATOM 2109 C CA . LEU A 1 275 ? 60.077 181.839 7.772 1.00 37.28 275 LEU A CA 1
ATOM 2110 C C . LEU A 1 275 ? 61.122 182.101 6.682 1.00 37.82 275 LEU A C 1
ATOM 2111 O O . LEU A 1 275 ? 62.304 182.285 6.992 1.00 38.61 275 LEU A O 1
ATOM 2116 N N . PHE A 1 276 ? 60.697 182.079 5.416 1.00 38.06 276 PHE A N 1
ATOM 2117 C CA . PHE A 1 276 ? 61.591 182.337 4.284 1.00 38.44 276 PHE A CA 1
ATOM 2118 C C . PHE A 1 276 ? 62.181 183.753 4.349 1.00 39.16 276 PHE A C 1
ATOM 2119 O O . PHE A 1 276 ? 61.562 184.678 4.891 1.00 38.80 276 PHE A O 1
ATOM 2127 N N . SER A 1 277 ? 63.358 183.929 3.763 1.00 39.98 277 SER A N 1
ATOM 2128 C CA . SER A 1 277 ? 63.966 185.260 3.688 1.00 41.51 277 SER A CA 1
ATOM 2129 C C . SER A 1 277 ? 63.576 186.004 2.410 1.00 41.50 277 SER A C 1
ATOM 2130 O O . SER A 1 277 ? 63.802 187.211 2.308 1.00 42.19 277 SER A O 1
ATOM 2133 N N . GLU A 1 278 ? 63.002 185.273 1.451 1.00 41.36 278 GLU A N 1
ATOM 2134 C CA . GLU A 1 278 ? 62.552 185.793 0.156 1.00 41.56 278 GLU A CA 1
ATOM 2135 C C . GLU A 1 278 ? 61.216 185.117 -0.237 1.00 40.97 278 GLU A C 1
ATOM 2136 O O . GLU A 1 278 ? 60.998 183.944 0.067 1.00 41.30 278 GLU A O 1
ATOM 2142 N N . PRO A 1 279 ? 60.326 185.854 -0.918 1.00 40.06 279 PRO A N 1
ATOM 2143 C CA . PRO A 1 279 ? 59.055 185.307 -1.408 1.00 39.65 279 PRO A CA 1
ATOM 2144 C C . PRO A 1 279 ? 59.212 184.233 -2.496 1.00 39.52 279 PRO A C 1
ATOM 2145 O O . PRO A 1 279 ? 60.234 184.185 -3.186 1.00 39.67 279 PRO A O 1
ATOM 2149 N N . VAL A 1 280 ? 58.197 183.380 -2.640 1.00 38.77 280 VAL A N 1
ATOM 2150 C CA . VAL A 1 280 ? 58.194 182.303 -3.627 1.00 38.33 280 VAL A CA 1
ATOM 2151 C C . VAL A 1 280 ? 57.100 182.568 -4.665 1.00 38.66 280 VAL A C 1
ATOM 2152 O O . VAL A 1 280 ? 56.015 183.058 -4.313 1.00 38.43 280 VAL A O 1
ATOM 2156 N N . ARG A 1 281 ? 57.390 182.267 -5.935 1.00 39.04 281 ARG A N 1
ATOM 2157 C CA . ARG A 1 281 ? 56.417 182.407 -7.031 1.00 39.80 281 ARG A CA 1
ATOM 2158 C C . ARG A 1 281 ? 56.247 181.091 -7.783 1.00 39.32 281 ARG A C 1
ATOM 2159 O O . ARG A 1 281 ? 57.226 180.528 -8.255 1.00 39.49 281 ARG A O 1
ATOM 2167 N N . LEU A 1 282 ? 55.010 180.604 -7.890 1.00 38.35 282 LEU A N 1
ATOM 2168 C CA . LEU A 1 282 ? 54.742 179.301 -8.512 1.00 38.24 282 LEU A CA 1
ATOM 2169 C C . LEU A 1 282 ? 53.686 179.362 -9.601 1.00 38.23 282 LEU A C 1
ATOM 2170 O O . LEU A 1 282 ? 52.713 180.110 -9.498 1.00 37.48 282 LEU A O 1
ATOM 2175 N N . VAL A 1 283 ? 53.896 178.567 -10.642 1.00 38.34 283 VAL A N 1
ATOM 2176 C CA . VAL A 1 283 ? 52.897 178.372 -11.696 1.00 39.14 283 VAL A CA 1
ATOM 2177 C C . VAL A 1 283 ? 52.548 176.887 -11.706 1.00 39.91 283 VAL A C 1
ATOM 2178 O O . VAL A 1 283 ? 53.443 176.029 -11.795 1.00 39.86 283 VAL A O 1
ATOM 2182 N N . GLU A 1 284 ? 51.258 176.581 -11.583 1.00 40.14 284 GLU A N 1
ATOM 2183 C CA . GLU A 1 284 ? 50.814 175.193 -11.544 1.00 40.86 284 GLU A CA 1
ATOM 2184 C C . GLU A 1 284 ? 49.602 174.948 -12.449 1.00 40.65 284 GLU A C 1
ATOM 2185 O O . GLU A 1 284 ? 48.873 175.874 -12.810 1.00 40.15 284 GLU A O 1
ATOM 2191 N N . LYS A 1 285 ? 49.392 173.678 -12.782 1.00 40.50 285 LYS A N 1
ATOM 2192 C CA . LYS A 1 285 ? 48.302 173.256 -13.649 1.00 40.43 285 LYS A CA 1
ATOM 2193 C C . LYS A 1 285 ? 47.153 172.608 -12.911 1.00 40.58 285 LYS A C 1
ATOM 2194 O O . LYS A 1 285 ? 47.339 171.897 -11.919 1.00 40.49 285 LYS A O 1
ATOM 2200 N N . TYR A 1 286 ? 45.952 172.847 -13.409 1.00 40.28 286 TYR A N 1
ATOM 2201 C CA . TYR A 1 286 ? 44.829 172.052 -12.982 1.00 40.67 286 TYR A CA 1
ATOM 2202 C C . TYR A 1 286 ? 44.162 171.487 -14.223 1.00 41.27 286 TYR A C 1
ATOM 2203 O O . TYR A 1 286 ? 44.277 172.087 -15.302 1.00 40.88 286 TYR A O 1
ATOM 2212 N N . PRO A 1 287 ? 43.470 170.337 -14.081 1.00 42.16 287 PRO A N 1
ATOM 2213 C CA . PRO A 1 287 ? 42.797 169.704 -15.208 1.00 43.43 287 PRO A CA 1
ATOM 2214 C C . PRO A 1 287 ? 41.605 170.523 -15.692 1.00 44.99 287 PRO A C 1
ATOM 2215 O O . PRO A 1 287 ? 40.807 171.003 -14.875 1.00 45.12 287 PRO A O 1
ATOM 2219 N N . ALA A 1 288 ? 41.502 170.685 -17.010 1.00 46.44 288 ALA A N 1
ATOM 2220 C CA . ALA A 1 288 ? 40.431 171.468 -17.612 1.00 48.34 288 ALA A CA 1
ATOM 2221 C C . ALA A 1 288 ? 39.812 170.728 -18.792 1.00 49.75 288 ALA A C 1
ATOM 2222 O O . ALA A 1 288 ? 40.362 169.728 -19.257 1.00 49.93 288 ALA A O 1
ATOM 2224 N N . GLY A 1 289 ? 38.665 171.221 -19.258 1.00 51.55 289 GLY A N 1
ATOM 2225 C CA . GLY A 1 289 ? 38.013 170.700 -20.456 1.00 54.37 289 GLY A CA 1
ATOM 2226 C C . GLY A 1 289 ? 38.529 171.419 -21.686 1.00 56.25 289 GLY A C 1
ATOM 2227 O O . GLY A 1 289 ? 38.907 172.585 -21.609 1.00 56.50 289 GLY A O 1
ATOM 2228 N N . ARG A 1 290 ? 38.561 170.727 -22.820 1.00 58.46 290 ARG A N 1
ATOM 2229 C CA . ARG A 1 290 ? 39.033 171.341 -24.066 1.00 60.41 290 ARG A CA 1
ATOM 2230 C C . ARG A 1 290 ? 38.009 172.303 -24.674 1.00 61.43 290 ARG A C 1
ATOM 2231 O O . ARG A 1 290 ? 38.371 173.398 -25.122 1.00 61.95 290 ARG A O 1
ATOM 2239 N N . ASP A 1 291 ? 36.737 171.908 -24.680 1.00 62.61 291 ASP A N 1
ATOM 2240 C CA . ASP A 1 291 ? 35.673 172.794 -25.185 1.00 63.71 291 ASP A CA 1
ATOM 2241 C C . ASP A 1 291 ? 35.323 173.898 -24.174 1.00 63.83 291 ASP A C 1
ATOM 2242 O O . ASP A 1 291 ? 34.162 174.085 -23.806 1.00 63.95 291 ASP A O 1
ATOM 2247 N N . GLY A 1 292 ? 36.354 174.621 -23.737 1.00 63.81 292 GLY A N 1
ATOM 2248 C CA . GLY A 1 292 ? 36.210 175.739 -22.805 1.00 63.89 292 GLY A CA 1
ATOM 2249 C C . GLY A 1 292 ? 37.326 176.757 -23.017 1.00 63.93 292 GLY A C 1
ATOM 2250 O O . GLY A 1 292 ? 38.479 176.376 -23.262 1.00 64.15 292 GLY A O 1
ATOM 2251 N N . ASP A 1 293 ? 36.995 178.047 -22.925 1.00 63.44 293 ASP A N 1
ATOM 2252 C CA . ASP A 1 293 ? 37.966 179.103 -23.228 1.00 62.81 293 ASP A CA 1
ATOM 2253 C C . ASP A 1 293 ? 39.029 179.245 -22.124 1.00 62.09 293 ASP A C 1
ATOM 2254 O O . ASP A 1 293 ? 38.898 180.050 -21.193 1.00 62.12 293 ASP A O 1
ATOM 2259 N N . LEU A 1 294 ? 40.084 178.444 -22.263 1.00 60.91 294 LEU A N 1
ATOM 2260 C CA . LEU A 1 294 ? 41.137 178.287 -21.260 1.00 59.49 294 LEU A CA 1
ATOM 2261 C C . LEU A 1 294 ? 41.785 179.603 -20.849 1.00 58.25 294 LEU A C 1
ATOM 2262 O O . LEU A 1 294 ? 42.151 179.793 -19.680 1.00 58.32 294 LEU A O 1
ATOM 2267 N N . LYS A 1 295 ? 41.916 180.496 -21.826 1.00 56.49 295 LYS A N 1
ATOM 2268 C CA . LYS A 1 295 ? 42.529 181.810 -21.675 1.00 54.73 295 LYS A CA 1
ATOM 2269 C C . LYS A 1 295 ? 41.902 182.624 -20.528 1.00 53.16 295 LYS A C 1
ATOM 2270 O O . LYS A 1 295 ? 42.545 183.526 -19.966 1.00 52.43 295 LYS A O 1
ATOM 2276 N N . LYS A 1 296 ? 40.662 182.283 -20.180 1.00 51.11 296 LYS A N 1
ATOM 2277 C CA . LYS A 1 296 ? 39.879 183.041 -19.200 1.00 49.51 296 LYS A CA 1
ATOM 2278 C C . LYS A 1 296 ? 39.822 182.424 -17.807 1.00 48.15 296 LYS A C 1
ATOM 2279 O O . LYS A 1 296 ? 39.365 183.084 -16.874 1.00 48.67 296 LYS A O 1
ATOM 2285 N N . LYS A 1 297 ? 40.258 181.172 -17.655 1.00 45.72 297 LYS A N 1
ATOM 2286 C CA . LYS A 1 297 ? 40.032 180.465 -16.383 1.00 43.78 297 LYS A CA 1
ATOM 2287 C C . LYS A 1 297 ? 41.305 180.238 -15.544 1.00 41.47 297 LYS A C 1
ATOM 2288 O O . LYS A 1 297 ? 41.449 179.203 -14.892 1.00 40.50 297 LYS A O 1
ATOM 2294 N N . HIS A 1 298 ? 42.219 181.206 -15.568 1.00 38.79 298 HIS A N 1
ATOM 2295 C CA . HIS A 1 298 ? 43.368 181.179 -14.677 1.00 37.55 298 HIS A CA 1
ATOM 2296 C C . HIS A 1 298 ? 42.949 181.544 -13.245 1.00 37.39 298 HIS A C 1
ATOM 2297 O O . HIS A 1 298 ? 41.818 181.986 -13.005 1.00 35.93 298 HIS A O 1
ATOM 2312 N N . LEU A 1 300 ? 44.820 183.349 -9.516 1.00 34.48 300 LEU A N 1
ATOM 2313 C CA . LEU A 1 300 ? 45.955 183.915 -8.821 1.00 33.24 300 LEU A CA 1
ATOM 2314 C C . LEU A 1 300 ? 45.623 183.990 -7.334 1.00 32.95 300 LEU A C 1
ATOM 2315 O O . LEU A 1 300 ? 44.593 184.562 -6.951 1.00 32.10 300 LEU A O 1
ATOM 2320 N N . CYS A 1 301 ? 46.494 183.413 -6.512 1.00 32.92 301 CYS A N 1
ATOM 2321 C CA . CYS A 1 301 ? 46.345 183.408 -5.052 1.00 32.19 301 CYS A CA 1
ATOM 2322 C C . CYS A 1 301 ? 47.674 183.834 -4.435 1.00 31.00 301 CYS A C 1
ATOM 2323 O O . CYS A 1 301 ? 48.732 183.330 -4.844 1.00 31.14 301 CYS A O 1
ATOM 2326 N N . VAL A 1 302 ? 47.626 184.735 -3.461 1.00 29.44 302 VAL A N 1
ATOM 2327 C CA . VAL A 1 302 ? 48.802 185.082 -2.650 1.00 28.55 302 VAL A CA 1
ATOM 2328 C C . VAL A 1 302 ? 48.613 184.565 -1.208 1.00 28.61 302 VAL A C 1
ATOM 2329 O O . VAL A 1 302 ? 47.547 184.739 -0.612 1.00 27.36 302 VAL A O 1
ATOM 2333 N N . ASN A 1 303 ? 49.647 183.922 -0.670 1.00 27.68 303 ASN A N 1
ATOM 2334 C CA . ASN A 1 303 ? 49.562 183.235 0.608 1.00 27.69 303 ASN A CA 1
ATOM 2335 C C . ASN A 1 303 ? 50.731 183.588 1.511 1.00 27.00 303 ASN A C 1
ATOM 2336 O O . ASN A 1 303 ? 51.843 183.734 1.029 1.00 26.28 303 ASN A O 1
ATOM 2341 N N . TRP A 1 304 ? 50.482 183.646 2.819 1.00 26.49 304 TRP A N 1
ATOM 2342 C CA . TRP A 1 304 ? 51.528 183.920 3.805 1.00 25.89 304 TRP A CA 1
ATOM 2343 C C . TRP A 1 304 ? 51.457 182.970 4.990 1.00 26.67 304 TRP A C 1
ATOM 2344 O O . TRP A 1 304 ? 50.378 182.599 5.436 1.00 26.12 304 TRP A O 1
ATOM 2355 N N . LEU A 1 305 ? 52.613 182.655 5.553 1.00 26.81 305 LEU A N 1
ATOM 2356 C CA . LEU A 1 305 ? 52.644 182.124 6.909 1.00 27.92 305 LEU A CA 1
ATOM 2357 C C . LEU A 1 305 ? 52.931 183.303 7.817 1.00 28.74 305 LEU A C 1
ATOM 2358 O O . LEU A 1 305 ? 53.941 183.967 7.657 1.00 28.71 305 LEU A O 1
ATOM 2363 N N . LEU A 1 306 ? 52.031 183.577 8.757 1.00 30.63 306 LEU A N 1
ATOM 2364 C CA . LEU A 1 306 ? 52.038 184.858 9.477 1.00 32.14 306 LEU A CA 1
ATOM 2365 C C . LEU A 1 306 ? 53.078 184.988 10.580 1.00 33.93 306 LEU A C 1
ATOM 2366 O O . LEU A 1 306 ? 53.473 186.107 10.898 1.00 33.74 306 LEU A O 1
ATOM 2371 N N . SER A 1 307 ? 53.488 183.868 11.182 1.00 35.61 307 SER A N 1
ATOM 2372 C CA . SER A 1 307 ? 54.629 183.888 12.101 1.00 38.23 307 SER A CA 1
ATOM 2373 C C . SER A 1 307 ? 55.203 182.518 12.397 1.00 39.42 307 SER A C 1
ATOM 2374 O O . SER A 1 307 ? 54.659 181.514 11.960 1.00 39.03 307 SER A O 1
ATOM 2377 N N . GLU A 1 308 ? 56.337 182.505 13.098 1.00 42.03 308 GLU A N 1
ATOM 2378 C CA . GLU A 1 308 ? 56.980 181.286 13.586 1.00 45.02 308 GLU A CA 1
ATOM 2379 C C . GLU A 1 308 ? 56.574 181.063 15.034 1.00 46.90 308 GLU A C 1
ATOM 2380 O O . GLU A 1 308 ? 56.296 179.939 15.444 1.00 47.65 308 GLU A O 1
ATOM 2386 N N . LYS A 1 309 ? 56.582 182.148 15.811 1.00 49.19 309 LYS A N 1
ATOM 2387 C CA . LYS A 1 309 ? 56.269 182.113 17.242 1.00 51.02 309 LYS A CA 1
ATOM 2388 C C . LYS A 1 309 ? 54.773 182.010 17.440 1.00 51.80 309 LYS A C 1
ATOM 2389 O O . LYS A 1 309 ? 54.009 182.661 16.716 1.00 52.00 309 LYS A O 1
ATOM 2395 N N . PRO A 1 310 ? 54.342 181.228 18.443 1.00 52.80 310 PRO A N 1
ATOM 2396 C CA . PRO A 1 310 ? 52.923 181.309 18.746 1.00 53.26 310 PRO A CA 1
ATOM 2397 C C . PRO A 1 310 ? 52.623 182.758 19.132 1.00 53.86 310 PRO A C 1
ATOM 2398 O O . PRO A 1 310 ? 53.276 183.319 20.024 1.00 53.78 310 PRO A O 1
ATOM 2402 N N . LEU A 1 311 ? 51.671 183.370 18.433 1.00 54.34 311 LEU A N 1
ATOM 2403 C CA . LEU A 1 311 ? 51.331 184.778 18.664 1.00 54.51 311 LEU A CA 1
ATOM 2404 C C . LEU A 1 311 ? 50.572 184.954 19.971 1.00 54.81 311 LEU A C 1
ATOM 2405 O O . LEU A 1 311 ? 49.815 184.073 20.392 1.00 55.02 311 LEU A O 1
ATOM 2410 N N . ASP A 1 312 ? 50.778 186.100 20.608 1.00 55.39 312 ASP A N 1
ATOM 2411 C CA . ASP A 1 312 ? 50.081 186.428 21.839 1.00 56.05 312 ASP A CA 1
ATOM 2412 C C . ASP A 1 312 ? 48.566 186.325 21.666 1.00 55.84 312 ASP A C 1
ATOM 2413 O O . ASP A 1 312 ? 48.035 186.510 20.563 1.00 55.93 312 ASP A O 1
ATOM 2418 N N . LEU A 1 313 ? 47.881 186.011 22.760 1.00 55.26 313 LEU A N 1
ATOM 2419 C CA . LEU A 1 313 ? 46.459 185.681 22.724 1.00 54.78 313 LEU A CA 1
ATOM 2420 C C . LEU A 1 313 ? 45.595 186.845 22.227 1.00 53.93 313 LEU A C 1
ATOM 2421 O O . LEU A 1 313 ? 44.503 186.632 21.687 1.00 53.80 313 LEU A O 1
ATOM 2426 N N . GLN A 1 314 ? 46.093 188.069 22.408 1.00 52.73 314 GLN A N 1
ATOM 2427 C CA . GLN A 1 314 ? 45.377 189.265 21.957 1.00 51.37 314 GLN A CA 1
ATOM 2428 C C . GLN A 1 314 ? 45.567 189.470 20.461 1.00 49.86 314 GLN A C 1
ATOM 2429 O O . GLN A 1 314 ? 44.672 190.000 19.794 1.00 49.43 314 GLN A O 1
ATOM 2435 N N . THR A 1 315 ? 46.730 189.066 19.947 1.00 47.76 315 THR A N 1
ATOM 2436 C CA . THR A 1 315 ? 46.992 189.146 18.513 1.00 46.10 315 THR A CA 1
ATOM 2437 C C . THR A 1 315 ? 46.129 188.128 17.751 1.00 44.89 315 THR A C 1
ATOM 2438 O O . THR A 1 315 ? 45.531 188.468 16.726 1.00 44.12 315 THR A O 1
ATOM 2442 N N . GLN A 1 316 ? 46.028 186.909 18.285 1.00 43.40 316 GLN A N 1
ATOM 2443 C CA . GLN A 1 316 ? 45.186 185.847 17.709 1.00 43.01 316 GLN A CA 1
ATOM 2444 C C . GLN A 1 316 ? 43.747 186.305 17.514 1.00 41.41 316 GLN A C 1
ATOM 2445 O O . GLN A 1 316 ? 43.151 186.110 16.455 1.00 41.52 316 GLN A O 1
ATOM 2451 N N . LEU A 1 317 ? 43.180 186.896 18.558 1.00 39.88 317 LEU A N 1
ATOM 2452 C CA . LEU A 1 317 ? 41.822 187.400 18.513 1.00 37.90 317 LEU A CA 1
ATOM 2453 C C . LEU A 1 317 ? 41.716 188.517 17.471 1.00 36.05 317 LEU A C 1
ATOM 2454 O O . LEU A 1 317 ? 40.791 188.524 16.649 1.00 34.75 317 LEU A O 1
ATOM 2459 N N . ALA A 1 318 ? 42.674 189.442 17.528 1.00 33.75 318 ALA A N 1
ATOM 2460 C CA . ALA A 1 318 ? 42.723 190.607 16.642 1.00 33.01 318 ALA A CA 1
ATOM 2461 C C . ALA A 1 318 ? 42.832 190.208 15.174 1.00 31.80 318 ALA A C 1
ATOM 2462 O O . ALA A 1 318 ? 42.261 190.874 14.324 1.00 31.72 318 ALA A O 1
ATOM 2464 N N . LEU A 1 319 ? 43.531 189.107 14.884 1.00 31.38 319 LEU A N 1
ATOM 2465 C CA . LEU A 1 319 ? 43.617 188.593 13.508 1.00 30.33 319 LEU A CA 1
ATOM 2466 C C . LEU A 1 319 ? 42.317 187.999 13.010 1.00 29.61 319 LEU A C 1
ATOM 2467 O O . LEU A 1 319 ? 42.004 188.107 11.827 1.00 29.23 319 LEU A O 1
ATOM 2472 N N . GLY A 1 320 ? 41.574 187.354 13.906 1.00 28.72 320 GLY A N 1
ATOM 2473 C CA . GLY A 1 320 ? 40.306 186.750 13.538 1.00 27.98 320 GLY A CA 1
ATOM 2474 C C . GLY A 1 320 ? 39.327 187.861 13.246 1.00 27.61 320 GLY A C 1
ATOM 2475 O O . GLY A 1 320 ? 38.532 187.788 12.308 1.00 28.01 320 GLY A O 1
ATOM 2476 N N . PHE A 1 321 ? 39.413 188.905 14.055 1.00 26.90 321 PHE A N 1
ATOM 2477 C CA . PHE A 1 321 ? 38.602 190.107 13.863 1.00 26.66 321 PHE A CA 1
ATOM 2478 C C . PHE A 1 321 ? 38.965 190.761 12.529 1.00 25.81 321 PHE A C 1
ATOM 2479 O O . PHE A 1 321 ? 38.096 191.121 11.749 1.00 26.45 321 PHE A O 1
ATOM 2487 N N . LEU A 1 322 ? 40.257 190.891 12.268 1.00 25.01 322 LEU A N 1
ATOM 2488 C CA . LEU A 1 322 ? 40.745 191.462 11.017 1.00 25.26 322 LEU A CA 1
ATOM 2489 C C . LEU A 1 322 ? 40.287 190.673 9.782 1.00 25.16 322 LEU A C 1
ATOM 2490 O O . LEU A 1 322 ? 39.917 191.244 8.760 1.00 24.77 322 LEU A O 1
ATOM 2495 N N . ASP A 1 323 ? 40.341 189.354 9.872 1.00 26.15 323 ASP A N 1
ATOM 2496 C CA . ASP A 1 323 ? 39.887 188.501 8.787 1.00 26.91 323 ASP A CA 1
ATOM 2497 C C . ASP A 1 323 ? 38.424 188.799 8.439 1.00 26.98 323 ASP A C 1
ATOM 2498 O O . ASP A 1 323 ? 38.086 188.897 7.265 1.00 27.44 323 ASP A O 1
ATOM 2503 N N . HIS A 1 324 ? 37.585 188.990 9.460 1.00 26.61 324 HIS A N 1
ATOM 2504 C CA . HIS A 1 324 ? 36.158 189.261 9.277 1.00 27.76 324 HIS A CA 1
ATOM 2505 C C . HIS A 1 324 ? 35.952 190.666 8.690 1.00 27.65 324 HIS A C 1
ATOM 2506 O O . HIS A 1 324 ? 35.144 190.880 7.788 1.00 28.45 324 HIS A O 1
ATOM 2513 N N . LEU A 1 325 ? 36.722 191.604 9.204 1.00 27.78 325 LEU A N 1
ATOM 2514 C CA . LEU A 1 325 ? 36.722 192.981 8.766 1.00 28.76 325 LEU A CA 1
ATOM 2515 C C . LEU A 1 325 ? 37.060 193.146 7.279 1.00 29.22 325 LEU A C 1
ATOM 2516 O O . LEU A 1 325 ? 36.529 194.031 6.610 1.00 28.48 325 LEU A O 1
ATOM 2529 N N . LEU A 1 327 ? 37.007 190.445 4.941 1.00 28.05 327 LEU A N 1
ATOM 2530 C CA . LEU A 1 327 ? 36.398 189.421 4.099 1.00 27.24 327 LEU A CA 1
ATOM 2531 C C . LEU A 1 327 ? 35.057 188.867 4.604 1.00 26.80 327 LEU A C 1
ATOM 2532 O O . LEU A 1 327 ? 34.479 188.014 3.971 1.00 26.66 327 LEU A O 1
ATOM 2537 N N . GLY A 1 328 ? 34.575 189.326 5.744 1.00 26.25 328 GLY A N 1
ATOM 2538 C CA . GLY A 1 328 ? 33.416 188.703 6.360 1.00 26.95 328 GLY A CA 1
ATOM 2539 C C . GLY A 1 328 ? 32.111 188.845 5.598 1.00 27.57 328 GLY A C 1
ATOM 2540 O O . GLY A 1 328 ? 31.263 187.970 5.672 1.00 27.44 328 GLY A O 1
ATOM 2541 N N . THR A 1 329 ? 31.930 189.959 4.889 1.00 27.52 329 THR A N 1
ATOM 2542 C CA . THR A 1 329 ? 30.661 190.219 4.216 1.00 27.75 329 THR A CA 1
ATOM 2543 C C . THR A 1 329 ? 30.905 190.736 2.799 1.00 28.70 329 THR A C 1
ATOM 2544 O O . THR A 1 329 ? 32.016 191.143 2.475 1.00 28.77 329 THR A O 1
ATOM 2548 N N . PRO A 1 330 ? 29.872 190.713 1.934 1.00 29.23 330 PRO A N 1
ATOM 2549 C CA . PRO A 1 330 ? 30.069 191.278 0.596 1.00 29.40 330 PRO A CA 1
ATOM 2550 C C . PRO A 1 330 ? 30.560 192.737 0.635 1.00 28.97 330 PRO A C 1
ATOM 2551 O O . PRO A 1 330 ? 31.169 193.194 -0.323 1.00 29.57 330 PRO A O 1
ATOM 2555 N N . ALA A 1 331 ? 30.316 193.430 1.747 1.00 28.42 331 ALA A N 1
ATOM 2556 C CA . ALA A 1 331 ? 30.726 194.832 1.940 1.00 28.04 331 ALA A CA 1
ATOM 2557 C C . ALA A 1 331 ? 32.107 195.056 2.546 1.00 27.69 331 ALA A C 1
ATOM 2558 O O . ALA A 1 331 ? 32.583 196.181 2.599 1.00 26.87 331 ALA A O 1
ATOM 2560 N N . SER A 1 332 ? 32.744 193.984 3.010 1.00 28.03 332 SER A N 1
ATOM 2561 C CA . SER A 1 332 ? 34.082 194.044 3.562 1.00 27.73 332 SER A CA 1
ATOM 2562 C C . SER A 1 332 ? 35.129 194.388 2.480 1.00 28.30 332 SER A C 1
ATOM 2563 O O . SER A 1 332 ? 35.160 193.755 1.415 1.00 27.87 332 SER A O 1
ATOM 2566 N N . PRO A 1 333 ? 35.987 195.411 2.746 1.00 28.96 333 PRO A N 1
ATOM 2567 C CA . PRO A 1 333 ? 36.779 196.054 1.669 1.00 28.82 333 PRO A CA 1
ATOM 2568 C C . PRO A 1 333 ? 37.635 195.148 0.790 1.00 29.56 333 PRO A C 1
ATOM 2569 O O . PRO A 1 333 ? 37.655 195.322 -0.438 1.00 30.04 333 PRO A O 1
ATOM 2573 N N . LEU A 1 334 ? 38.339 194.181 1.370 1.00 28.84 334 LEU A N 1
ATOM 2574 C CA . LEU A 1 334 ? 39.232 193.399 0.547 1.00 28.82 334 LEU A CA 1
ATOM 2575 C C . LEU A 1 334 ? 38.430 192.549 -0.438 1.00 28.90 334 LEU A C 1
ATOM 2576 O O . LEU A 1 334 ? 38.715 192.529 -1.653 1.00 27.81 334 LEU A O 1
ATOM 2581 N N . ARG A 1 335 ? 37.428 191.856 0.117 1.00 28.08 335 ARG A N 1
ATOM 2582 C CA . ARG A 1 335 ? 36.452 191.081 -0.626 1.00 28.52 335 ARG A CA 1
ATOM 2583 C C . ARG A 1 335 ? 35.764 191.959 -1.664 1.00 28.59 335 ARG A C 1
ATOM 2584 O O . ARG A 1 335 ? 35.681 191.584 -2.824 1.00 28.67 335 ARG A O 1
ATOM 2592 N N . LYS A 1 336 ? 35.291 193.130 -1.231 1.00 28.62 336 LYS A N 1
ATOM 2593 C CA . LYS A 1 336 ? 34.519 194.017 -2.090 1.00 29.49 336 LYS A CA 1
ATOM 2594 C C . LYS A 1 336 ? 35.341 194.590 -3.244 1.00 28.77 336 LYS A C 1
ATOM 2595 O O . LYS A 1 336 ? 34.897 194.601 -4.391 1.00 28.03 336 LYS A O 1
ATOM 2601 N N . ILE A 1 337 ? 36.530 195.074 -2.925 1.00 28.71 337 ILE A N 1
ATOM 2602 C CA . ILE A 1 337 ? 37.416 195.662 -3.925 1.00 28.89 337 ILE A CA 1
ATOM 2603 C C . ILE A 1 337 ? 37.881 194.631 -4.961 1.00 28.92 337 ILE A C 1
ATOM 2604 O O . ILE A 1 337 ? 37.864 194.892 -6.178 1.00 28.41 337 ILE A O 1
ATOM 2609 N N . LEU A 1 338 ? 38.281 193.454 -4.489 1.00 28.55 338 LEU A N 1
ATOM 2610 C CA . LEU A 1 338 ? 38.700 192.400 -5.404 1.00 29.44 338 LEU A CA 1
ATOM 2611 C C . LEU A 1 338 ? 37.602 192.031 -6.363 1.00 29.65 338 LEU A C 1
ATOM 2612 O O . LEU A 1 338 ? 37.840 191.927 -7.566 1.00 29.83 338 LEU A O 1
ATOM 2617 N N . LEU A 1 339 ? 36.396 191.828 -5.845 1.00 30.24 339 LEU A N 1
ATOM 2618 C CA . LEU A 1 339 ? 35.285 191.402 -6.700 1.00 32.09 339 LEU A CA 1
ATOM 2619 C C . LEU A 1 339 ? 34.810 192.483 -7.655 1.00 32.83 339 LEU A C 1
ATOM 2620 O O . LEU A 1 339 ? 34.378 192.177 -8.752 1.00 33.74 339 LEU A O 1
ATOM 2625 N N . GLU A 1 340 ? 34.879 193.740 -7.250 1.00 33.55 340 GLU A N 1
ATOM 2626 C CA . GLU A 1 340 ? 34.372 194.806 -8.117 1.00 35.41 340 GLU A CA 1
ATOM 2627 C C . GLU A 1 340 ? 35.391 195.254 -9.167 1.00 35.05 340 GLU A C 1
ATOM 2628 O O . GLU A 1 340 ? 35.042 195.957 -10.098 1.00 35.62 340 GLU A O 1
ATOM 2634 N N . SER A 1 341 ? 36.640 194.823 -9.015 1.00 34.75 341 SER A N 1
ATOM 2635 C CA . SER A 1 341 ? 37.663 195.060 -10.019 1.00 34.45 341 SER A CA 1
ATOM 2636 C C . SER A 1 341 ? 37.263 194.487 -11.375 1.00 34.68 341 SER A C 1
ATOM 2637 O O . SER A 1 341 ? 37.682 195.008 -12.406 1.00 35.32 341 SER A O 1
ATOM 2640 N N . GLY A 1 342 ? 36.455 193.425 -11.365 1.00 34.71 342 GLY A N 1
ATOM 2641 C CA . GLY A 1 342 ? 36.132 192.678 -12.579 1.00 34.99 342 GLY A CA 1
ATOM 2642 C C . GLY A 1 342 ? 37.297 191.852 -13.128 1.00 34.72 342 GLY A C 1
ATOM 2643 O O . GLY A 1 342 ? 37.236 191.363 -14.251 1.00 35.57 342 GLY A O 1
ATOM 2644 N N . LEU A 1 343 ? 38.360 191.684 -12.350 1.00 34.15 343 LEU A N 1
ATOM 2645 C CA . LEU A 1 343 ? 39.518 190.906 -12.818 1.00 33.48 343 LEU A CA 1
ATOM 2646 C C . LEU A 1 343 ? 39.309 189.376 -12.718 1.00 33.51 343 LEU A C 1
ATOM 2647 O O . LEU A 1 343 ? 40.009 188.587 -13.374 1.00 33.39 343 LEU A O 1
ATOM 2652 N N . GLY A 1 344 ? 38.334 188.964 -11.909 1.00 33.36 344 GLY A N 1
ATOM 2653 C CA . GLY A 1 344 ? 38.038 187.552 -11.702 1.00 32.86 344 GLY A CA 1
ATOM 2654 C C . GLY A 1 344 ? 36.551 187.319 -11.511 1.00 33.58 344 GLY A C 1
ATOM 2655 O O . GLY A 1 344 ? 35.751 188.269 -11.541 1.00 33.27 344 GLY A O 1
ATOM 2656 N N . GLU A 1 345 ? 36.181 186.051 -11.330 1.00 33.17 345 GLU A N 1
ATOM 2657 C CA . GLU A 1 345 ? 34.782 185.641 -11.231 1.00 33.71 345 GLU A CA 1
ATOM 2658 C C . GLU A 1 345 ? 34.339 185.580 -9.781 1.00 32.97 345 GLU A C 1
ATOM 2659 O O . GLU A 1 345 ? 33.189 185.903 -9.467 1.00 32.85 345 GLU A O 1
ATOM 2665 N N . ALA A 1 346 ? 35.249 185.124 -8.916 1.00 31.87 346 ALA A N 1
ATOM 2666 C CA . ALA A 1 346 ? 34.970 184.867 -7.503 1.00 31.25 346 ALA A CA 1
ATOM 2667 C C . ALA A 1 346 ? 36.275 184.802 -6.707 1.00 31.35 346 ALA A C 1
ATOM 2668 O O . ALA A 1 346 ? 37.334 184.547 -7.273 1.00 30.26 346 ALA A O 1
ATOM 2670 N N . LEU A 1 347 ? 36.185 184.999 -5.393 1.00 31.65 347 LEU A N 1
ATOM 2671 C CA . LEU A 1 347 ? 37.309 184.738 -4.490 1.00 32.20 347 LEU A CA 1
ATOM 2672 C C . LEU A 1 347 ? 37.688 183.252 -4.485 1.00 32.59 347 LEU A C 1
ATOM 2673 O O . LEU A 1 347 ? 36.861 182.386 -4.790 1.00 32.49 347 LEU A O 1
ATOM 2678 N N . VAL A 1 348 ? 38.950 182.958 -4.195 1.00 33.27 348 VAL A N 1
ATOM 2679 C CA . VAL A 1 348 ? 39.385 181.569 -4.055 1.00 34.31 348 VAL A CA 1
ATOM 2680 C C . VAL A 1 348 ? 40.457 181.465 -2.990 1.00 35.67 348 VAL A C 1
ATOM 2681 O O . VAL A 1 348 ? 41.259 182.384 -2.823 1.00 35.74 348 VAL A O 1
ATOM 2685 N N . SER A 1 349 ? 40.455 180.328 -2.289 1.00 36.66 349 SER A N 1
ATOM 2686 C CA . SER A 1 349 ? 41.336 180.051 -1.162 1.00 37.26 349 SER A CA 1
ATOM 2687 C C . SER A 1 349 ? 41.649 181.305 -0.362 1.00 36.68 349 SER A C 1
ATOM 2688 O O . SER A 1 349 ? 42.822 181.665 -0.167 1.00 36.84 349 SER A O 1
ATOM 2691 N N . SER A 1 350 ? 40.594 181.967 0.101 1.00 35.44 350 SER A N 1
ATOM 2692 C CA . SER A 1 350 ? 40.751 183.251 0.759 1.00 34.79 350 SER A CA 1
ATOM 2693 C C . SER A 1 350 ? 40.419 183.169 2.241 1.00 34.45 350 SER A C 1
ATOM 2694 O O . SER A 1 350 ? 39.463 182.496 2.626 1.00 34.43 350 SER A O 1
ATOM 2697 N N . GLY A 1 351 ? 41.231 183.831 3.061 1.00 32.75 351 GLY A N 1
ATOM 2698 C CA . GLY A 1 351 ? 40.948 183.939 4.460 1.00 31.63 351 GLY A CA 1
ATOM 2699 C C . GLY A 1 351 ? 42.076 183.516 5.374 1.00 30.78 351 GLY A C 1
ATOM 2700 O O . GLY A 1 351 ? 43.096 183.011 4.933 1.00 29.50 351 GLY A O 1
ATOM 2701 N N . LEU A 1 352 ? 41.846 183.720 6.661 1.00 29.90 352 LEU A N 1
ATOM 2702 C CA . LEU A 1 352 ? 42.734 183.272 7.715 1.00 30.90 352 LEU A CA 1
ATOM 2703 C C . LEU A 1 352 ? 42.423 181.832 8.121 1.00 31.52 352 LEU A C 1
ATOM 2704 O O . LEU A 1 352 ? 41.257 181.494 8.364 1.00 31.77 352 LEU A O 1
ATOM 2709 N N . SER A 1 353 ? 43.457 180.987 8.194 1.00 32.41 353 SER A N 1
ATOM 2710 C CA . SER A 1 353 ? 43.318 179.690 8.852 1.00 33.30 353 SER A CA 1
ATOM 2711 C C . SER A 1 353 ? 44.370 179.543 9.941 1.00 33.84 353 SER A C 1
ATOM 2712 O O . SER A 1 353 ? 45.563 179.783 9.734 1.00 33.63 353 SER A O 1
ATOM 2715 N N . ASP A 1 354 ? 43.886 179.220 11.129 1.00 34.14 354 ASP A N 1
ATOM 2716 C CA . ASP A 1 354 ? 44.704 179.229 12.330 1.00 34.89 354 ASP A CA 1
ATOM 2717 C C . ASP A 1 354 ? 44.522 177.918 13.107 1.00 34.26 354 ASP A C 1
ATOM 2718 O O . ASP A 1 354 ? 44.854 177.845 14.290 1.00 34.76 354 ASP A O 1
ATOM 2723 N N . GLU A 1 355 ? 44.017 176.886 12.424 1.00 33.31 355 GLU A N 1
ATOM 2724 C CA . GLU A 1 355 ? 43.786 175.575 13.029 1.00 33.10 355 GLU A CA 1
ATOM 2725 C C . GLU A 1 355 ? 45.064 174.732 13.174 1.00 31.50 355 GLU A C 1
ATOM 2726 O O . GLU A 1 355 ? 45.093 173.806 13.987 1.00 31.18 355 GLU A O 1
ATOM 2732 N N . LEU A 1 356 ? 46.091 175.048 12.382 1.00 29.85 356 LEU A N 1
ATOM 2733 C CA . LEU A 1 356 ? 47.370 174.325 12.395 1.00 28.24 356 LEU A CA 1
ATOM 2734 C C . LEU A 1 356 ? 48.458 175.037 13.235 1.00 27.73 356 LEU A C 1
ATOM 2735 O O . LEU A 1 356 ? 48.167 175.996 13.974 1.00 27.10 356 LEU A O 1
ATOM 2740 N N . LEU A 1 357 ? 49.704 174.574 13.143 1.00 27.03 357 LEU A N 1
ATOM 2741 C CA . LEU A 1 357 ? 50.738 175.087 14.041 1.00 26.75 357 LEU A CA 1
ATOM 2742 C C . LEU A 1 357 ? 50.967 176.590 13.862 1.00 27.19 357 LEU A C 1
ATOM 2743 O O . LEU A 1 357 ? 50.978 177.349 14.850 1.00 26.72 357 LEU A O 1
ATOM 2748 N N . GLN A 1 358 ? 51.143 177.014 12.612 1.00 25.84 358 GLN A N 1
ATOM 2749 C CA . GLN A 1 358 ? 51.339 178.420 12.327 1.00 26.19 358 GLN A CA 1
ATOM 2750 C C . GLN A 1 358 ? 50.154 178.980 11.540 1.00 26.58 358 GLN A C 1
ATOM 2751 O O . GLN A 1 358 ? 49.634 178.310 10.651 1.00 26.27 358 GLN A O 1
ATOM 2757 N N . PRO A 1 359 ? 49.712 180.202 11.880 1.00 27.77 359 PRO A N 1
ATOM 2758 C CA . PRO A 1 359 ? 48.605 180.829 11.151 1.00 27.72 359 PRO A CA 1
ATOM 2759 C C . PRO A 1 359 ? 48.998 181.202 9.734 1.00 28.34 359 PRO A C 1
ATOM 2760 O O . PRO A 1 359 ? 50.119 181.622 9.471 1.00 27.82 359 PRO A O 1
ATOM 2764 N N . GLN A 1 360 ? 48.037 181.069 8.833 1.00 28.95 360 GLN A N 1
ATOM 2765 C CA . GLN A 1 360 ? 48.243 181.239 7.424 1.00 30.38 360 GLN A CA 1
ATOM 2766 C C . GLN A 1 360 ? 47.108 182.145 6.956 1.00 29.36 360 GLN A C 1
ATOM 2767 O O . GLN A 1 360 ? 45.974 181.995 7.399 1.00 29.02 360 GLN A O 1
ATOM 2773 N N . PHE A 1 361 ? 47.432 183.110 6.107 1.00 28.62 361 PHE A N 1
ATOM 2774 C CA . PHE A 1 361 ? 46.427 183.954 5.459 1.00 27.70 361 PHE A CA 1
ATOM 2775 C C . PHE A 1 361 ? 46.599 183.827 3.947 1.00 26.91 361 PHE A C 1
ATOM 2776 O O . PHE A 1 361 ? 47.713 183.845 3.456 1.00 25.89 361 PHE A O 1
ATOM 2784 N N . GLY A 1 362 ? 45.494 183.689 3.224 1.00 26.41 362 GLY A N 1
ATOM 2785 C CA . GLY A 1 362 ? 45.519 183.660 1.766 1.00 26.84 362 GLY A CA 1
ATOM 2786 C C . GLY A 1 362 ? 44.438 184.540 1.168 1.00 26.87 362 GLY A C 1
ATOM 2787 O O . GLY A 1 362 ? 43.431 184.854 1.819 1.00 26.55 362 GLY A O 1
ATOM 2788 N N . ILE A 1 363 ? 44.657 184.965 -0.068 1.00 26.79 363 ILE A N 1
ATOM 2789 C CA . ILE A 1 363 ? 43.667 185.757 -0.799 1.00 26.57 363 ILE A CA 1
ATOM 2790 C C . ILE A 1 363 ? 43.912 185.532 -2.291 1.00 26.56 363 ILE A C 1
ATOM 2791 O O . ILE A 1 363 ? 45.050 185.502 -2.740 1.00 26.44 363 ILE A O 1
ATOM 2796 N N . GLY A 1 364 ? 42.855 185.335 -3.065 1.00 26.39 364 GLY A N 1
ATOM 2797 C CA . GLY A 1 364 ? 43.022 185.235 -4.506 1.00 26.47 364 GLY A CA 1
ATOM 2798 C C . GLY A 1 364 ? 41.698 185.291 -5.234 1.00 26.59 364 GLY A C 1
ATOM 2799 O O . GLY A 1 364 ? 40.651 185.341 -4.593 1.00 25.78 364 GLY A O 1
ATOM 2800 N N . LEU A 1 365 ? 41.775 185.269 -6.567 1.00 26.83 365 LEU A N 1
ATOM 2801 C CA . LEU A 1 365 ? 40.627 185.178 -7.472 1.00 27.89 365 LEU A CA 1
ATOM 2802 C C . LEU A 1 365 ? 40.802 183.999 -8.422 1.00 28.17 365 LEU A C 1
ATOM 2803 O O . LEU A 1 365 ? 41.925 183.653 -8.784 1.00 28.58 365 LEU A O 1
ATOM 2808 N N . LYS A 1 366 ? 39.687 183.392 -8.804 1.00 28.06 366 LYS A N 1
ATOM 2809 C CA . LYS A 1 366 ? 39.612 182.472 -9.928 1.00 28.84 366 LYS A CA 1
ATOM 2810 C C . LYS A 1 366 ? 38.874 183.150 -11.090 1.00 28.97 366 LYS A C 1
ATOM 2811 O O . LYS A 1 366 ? 38.287 184.216 -10.902 1.00 28.74 366 LYS A O 1
ATOM 2817 N N . GLY A 1 367 ? 38.880 182.516 -12.265 1.00 29.40 367 GLY A N 1
ATOM 2818 C CA . GLY A 1 367 ? 38.239 183.067 -13.448 1.00 30.71 367 GLY A CA 1
ATOM 2819 C C . GLY A 1 367 ? 38.961 184.303 -13.966 1.00 32.06 367 GLY A C 1
ATOM 2820 O O . GLY A 1 367 ? 38.328 185.257 -14.415 1.00 31.31 367 GLY A O 1
ATOM 2821 N N . VAL A 1 368 ? 40.294 184.280 -13.906 1.00 32.96 368 VAL A N 1
ATOM 2822 C CA . VAL A 1 368 ? 41.117 185.425 -14.289 1.00 33.78 368 VAL A CA 1
ATOM 2823 C C . VAL A 1 368 ? 41.650 185.162 -15.686 1.00 35.07 368 VAL A C 1
ATOM 2824 O O . VAL A 1 368 ? 42.114 184.055 -15.972 1.00 35.68 368 VAL A O 1
ATOM 2828 N N . SER A 1 369 ? 41.588 186.160 -16.563 1.00 35.64 369 SER A N 1
ATOM 2829 C CA . SER A 1 369 ? 42.198 186.029 -17.887 1.00 36.96 369 SER A CA 1
ATOM 2830 C C . SER A 1 369 ? 43.717 185.951 -17.764 1.00 37.10 369 SER A C 1
ATOM 2831 O O . SER A 1 369 ? 44.301 186.566 -16.876 1.00 36.79 369 SER A O 1
ATOM 2834 N N . GLU A 1 370 ? 44.338 185.185 -18.654 1.00 38.04 370 GLU A N 1
ATOM 2835 C CA . GLU A 1 370 ? 45.786 184.973 -18.655 1.00 40.33 370 GLU A CA 1
ATOM 2836 C C . GLU A 1 370 ? 46.570 186.281 -18.521 1.00 40.41 370 GLU A C 1
ATOM 2837 O O . GLU A 1 370 ? 47.541 186.358 -17.767 1.00 40.58 370 GLU A O 1
ATOM 2843 N N . GLU A 1 371 ? 46.133 187.318 -19.232 1.00 41.13 371 GLU A N 1
ATOM 2844 C CA . GLU A 1 371 ? 46.913 188.558 -19.286 1.00 41.40 371 GLU A CA 1
ATOM 2845 C C . GLU A 1 371 ? 46.713 189.463 -18.077 1.00 40.51 371 GLU A C 1
ATOM 2846 O O . GLU A 1 371 ? 47.416 190.454 -17.942 1.00 40.08 371 GLU A O 1
ATOM 2852 N N . ASN A 1 372 ? 45.781 189.085 -17.191 1.00 39.69 372 ASN A N 1
ATOM 2853 C CA . ASN A 1 372 ? 45.418 189.889 -16.020 1.00 38.74 372 ASN A CA 1
ATOM 2854 C C . ASN A 1 372 ? 45.966 189.386 -14.689 1.00 37.84 372 ASN A C 1
ATOM 2855 O O . ASN A 1 372 ? 45.636 189.930 -13.636 1.00 37.04 372 ASN A O 1
ATOM 2860 N N . VAL A 1 373 ? 46.795 188.346 -14.740 1.00 37.55 373 VAL A N 1
ATOM 2861 C CA . VAL A 1 373 ? 47.258 187.655 -13.527 1.00 37.35 373 VAL A CA 1
ATOM 2862 C C . VAL A 1 373 ? 48.149 188.537 -12.653 1.00 37.38 373 VAL A C 1
ATOM 2863 O O . VAL A 1 373 ? 47.964 188.585 -11.438 1.00 37.13 373 VAL A O 1
ATOM 2867 N N . GLN A 1 374 ? 49.068 189.274 -13.281 1.00 37.69 374 GLN A N 1
ATOM 2868 C CA . GLN A 1 374 ? 49.944 190.226 -12.586 1.00 38.52 374 GLN A CA 1
ATOM 2869 C C . GLN A 1 374 ? 49.107 191.329 -11.934 1.00 37.11 374 GLN A C 1
ATOM 2870 O O . GLN A 1 374 ? 49.394 191.731 -10.805 1.00 37.05 374 GLN A O 1
ATOM 2876 N N . LYS A 1 375 ? 48.047 191.772 -12.617 1.00 35.76 375 LYS A N 1
ATOM 2877 C CA . LYS A 1 375 ? 47.123 192.812 -12.081 1.00 34.65 375 LYS A CA 1
ATOM 2878 C C . LYS A 1 375 ? 46.372 192.399 -10.824 1.00 32.88 375 LYS A C 1
ATOM 2879 O O . LYS A 1 375 ? 46.137 193.217 -9.948 1.00 32.69 375 LYS A O 1
ATOM 2885 N N . VAL A 1 376 ? 45.919 191.150 -10.774 1.00 31.73 376 VAL A N 1
ATOM 2886 C CA . VAL A 1 376 ? 45.293 190.626 -9.554 1.00 30.22 376 VAL A CA 1
ATOM 2887 C C . VAL A 1 376 ? 46.302 190.726 -8.410 1.00 29.90 376 VAL A C 1
ATOM 2888 O O . VAL A 1 376 ? 45.974 191.214 -7.334 1.00 29.43 376 VAL A O 1
ATOM 2892 N N . GLU A 1 377 ? 47.538 190.292 -8.658 1.00 30.44 377 GLU A N 1
ATOM 2893 C CA . GLU A 1 377 ? 48.584 190.358 -7.640 1.00 31.28 377 GLU A CA 1
ATOM 2894 C C . GLU A 1 377 ? 48.816 191.797 -7.196 1.00 31.19 377 GLU A C 1
ATOM 2895 O O . GLU A 1 377 ? 48.873 192.076 -6.002 1.00 30.49 377 GLU A O 1
ATOM 2901 N N . GLU A 1 378 ? 48.935 192.705 -8.165 1.00 31.04 378 GLU A N 1
ATOM 2902 C CA . GLU A 1 378 ? 49.138 194.123 -7.884 1.00 31.80 378 GLU A CA 1
ATOM 2903 C C . GLU A 1 378 ? 47.959 194.706 -7.076 1.00 30.25 378 GLU A C 1
ATOM 2904 O O . GLU A 1 378 ? 48.166 195.391 -6.085 1.00 30.87 378 GLU A O 1
ATOM 2910 N N . LEU A 1 379 ? 46.734 194.381 -7.478 1.00 29.22 379 LEU A N 1
ATOM 2911 C CA . LEU A 1 379 ? 45.527 194.811 -6.762 1.00 28.11 379 LEU A CA 1
ATOM 2912 C C . LEU A 1 379 ? 45.498 194.309 -5.318 1.00 27.47 379 LEU A C 1
ATOM 2913 O O . LEU A 1 379 ? 45.226 195.072 -4.408 1.00 27.20 379 LEU A O 1
ATOM 2918 N N . ILE A 1 380 ? 45.777 193.027 -5.113 1.00 27.60 380 ILE A N 1
ATOM 2919 C CA . ILE A 1 380 ? 45.870 192.474 -3.745 1.00 27.48 380 ILE A CA 1
ATOM 2920 C C . ILE A 1 380 ? 46.834 193.277 -2.864 1.00 28.61 380 ILE A C 1
ATOM 2921 O O . ILE A 1 380 ? 46.466 193.737 -1.771 1.00 28.25 380 ILE A O 1
ATOM 2934 N N . ASP A 1 382 ? 48.191 196.356 -3.382 1.00 32.04 382 ASP A N 1
ATOM 2935 C CA . ASP A 1 382 ? 47.691 197.755 -3.258 1.00 32.51 382 ASP A CA 1
ATOM 2936 C C . ASP A 1 382 ? 46.547 197.870 -2.245 1.00 31.79 382 ASP A C 1
ATOM 2937 O O . ASP A 1 382 ? 46.514 198.791 -1.403 1.00 32.38 382 ASP A O 1
ATOM 2942 N N . THR A 1 383 ? 45.595 196.948 -2.328 1.00 30.50 383 THR A N 1
ATOM 2943 C CA . THR A 1 383 ? 44.463 196.983 -1.398 1.00 29.34 383 THR A CA 1
ATOM 2944 C C . THR A 1 383 ? 44.896 196.782 0.057 1.00 29.02 383 THR A C 1
ATOM 2945 O O . THR A 1 383 ? 44.461 197.509 0.960 1.00 28.71 383 THR A O 1
ATOM 2949 N N . LEU A 1 384 ? 45.766 195.806 0.276 1.00 28.84 384 LEU A N 1
ATOM 2950 C CA . LEU A 1 384 ? 46.279 195.551 1.617 1.00 29.44 384 LEU A CA 1
ATOM 2951 C C . LEU A 1 384 ? 47.066 196.746 2.156 1.00 29.36 384 LEU A C 1
ATOM 2952 O O . LEU A 1 384 ? 46.971 197.075 3.332 1.00 29.06 384 LEU A O 1
ATOM 2957 N N . LYS A 1 385 ? 47.852 197.384 1.293 1.00 29.59 385 LYS A N 1
ATOM 2958 C CA . LYS A 1 385 ? 48.559 198.614 1.686 1.00 30.82 385 LYS A CA 1
ATOM 2959 C C . LYS A 1 385 ? 47.573 199.732 2.044 1.00 30.89 385 LYS A C 1
ATOM 2960 O O . LYS A 1 385 ? 47.730 200.388 3.064 1.00 31.18 385 LYS A O 1
ATOM 2966 N N . LYS A 1 386 ? 46.538 199.916 1.224 1.00 30.36 386 LYS A N 1
ATOM 2967 C CA . LYS A 1 386 ? 45.520 200.938 1.475 1.00 31.03 386 LYS A CA 1
ATOM 2968 C C . LYS A 1 386 ? 44.806 200.742 2.817 1.00 30.66 386 LYS A C 1
ATOM 2969 O O . LYS A 1 386 ? 44.465 201.706 3.499 1.00 31.03 386 LYS A O 1
ATOM 2975 N N . LEU A 1 387 ? 44.553 199.490 3.187 1.00 30.51 387 LEU A N 1
ATOM 2976 C CA . LEU A 1 387 ? 43.894 199.202 4.449 1.00 31.27 387 LEU A CA 1
ATOM 2977 C C . LEU A 1 387 ? 44.821 199.505 5.608 1.00 31.64 387 LEU A C 1
ATOM 2978 O O . LEU A 1 387 ? 44.367 199.992 6.622 1.00 31.91 387 LEU A O 1
ATOM 2983 N N . ALA A 1 388 ? 46.113 199.212 5.458 1.00 32.52 388 ALA A N 1
ATOM 2984 C CA . ALA A 1 388 ? 47.085 199.567 6.493 1.00 33.85 388 ALA A CA 1
ATOM 2985 C C . ALA A 1 388 ? 47.218 201.089 6.615 1.00 34.69 388 ALA A C 1
ATOM 2986 O O . ALA A 1 388 ? 47.267 201.607 7.718 1.00 35.37 388 ALA A O 1
ATOM 2988 N N . GLU A 1 389 ? 47.272 201.797 5.489 1.00 36.68 389 GLU A N 1
ATOM 2989 C CA . GLU A 1 389 ? 47.484 203.258 5.520 1.00 38.10 389 GLU A CA 1
ATOM 2990 C C . GLU A 1 389 ? 46.237 204.038 5.947 1.00 38.54 389 GLU A C 1
ATOM 2991 O O . GLU A 1 389 ? 46.322 204.869 6.833 1.00 38.68 389 GLU A O 1
ATOM 2997 N N . GLU A 1 390 ? 45.093 203.768 5.322 1.00 39.32 390 GLU A N 1
ATOM 2998 C CA . GLU A 1 390 ? 43.866 204.509 5.617 1.00 40.94 390 GLU A CA 1
ATOM 2999 C C . GLU A 1 390 ? 43.070 203.910 6.777 1.00 40.95 390 GLU A C 1
ATOM 3000 O O . GLU A 1 390 ? 42.359 204.636 7.482 1.00 41.73 390 GLU A O 1
ATOM 3006 N N . GLY A 1 391 ? 43.170 202.590 6.967 1.00 40.33 391 GLY A N 1
ATOM 3007 C CA . GLY A 1 391 ? 42.476 201.918 8.073 1.00 39.25 391 GLY A CA 1
ATOM 3008 C C . GLY A 1 391 ? 41.030 201.545 7.749 1.00 38.50 391 GLY A C 1
ATOM 3009 O O . GLY A 1 391 ? 40.609 201.593 6.589 1.00 38.50 391 GLY A O 1
ATOM 3010 N N . PHE A 1 392 ? 40.259 201.207 8.780 1.00 37.50 392 PHE A N 1
ATOM 3011 C CA . PHE A 1 392 ? 38.857 200.824 8.592 1.00 36.62 392 PHE A CA 1
ATOM 3012 C C . PHE A 1 392 ? 37.933 201.842 9.250 1.00 36.94 392 PHE A C 1
ATOM 3013 O O . PHE A 1 392 ? 38.152 202.237 10.404 1.00 37.49 392 PHE A O 1
ATOM 3021 N N . ASP A 1 393 ? 36.887 202.242 8.532 1.00 36.91 393 ASP A N 1
ATOM 3022 C CA . ASP A 1 393 ? 35.851 203.100 9.113 1.00 36.88 393 ASP A CA 1
ATOM 3023 C C . ASP A 1 393 ? 35.281 202.494 10.401 1.00 35.84 393 ASP A C 1
ATOM 3024 O O . ASP A 1 393 ? 35.126 201.273 10.529 1.00 35.66 393 ASP A O 1
ATOM 3029 N N . ASN A 1 394 ? 34.986 203.352 11.361 1.00 34.68 394 ASN A N 1
ATOM 3030 C CA . ASN A 1 394 ? 34.437 202.927 12.624 1.00 34.38 394 ASN A CA 1
ATOM 3031 C C . ASN A 1 394 ? 33.069 202.214 12.553 1.00 32.96 394 ASN A C 1
ATOM 3032 O O . ASN A 1 394 ? 32.776 201.415 13.432 1.00 32.19 394 ASN A O 1
ATOM 3037 N N . ASP A 1 395 ? 32.255 202.505 11.529 1.00 31.68 395 ASP A N 1
ATOM 3038 C CA . ASP A 1 395 ? 30.988 201.786 11.285 1.00 31.42 395 ASP A CA 1
ATOM 3039 C C . ASP A 1 395 ? 31.255 200.326 10.861 1.00 30.31 395 ASP A C 1
ATOM 3040 O O . ASP A 1 395 ? 30.505 199.419 11.224 1.00 30.17 395 ASP A O 1
ATOM 3045 N N . ALA A 1 396 ? 32.333 200.107 10.108 1.00 29.13 396 ALA A N 1
ATOM 3046 C CA . ALA A 1 396 ? 32.730 198.767 9.691 1.00 28.20 396 ALA A CA 1
ATOM 3047 C C . ALA A 1 396 ? 33.206 197.987 10.913 1.00 28.09 396 ALA A C 1
ATOM 3048 O O . ALA A 1 396 ? 32.770 196.850 11.153 1.00 27.42 396 ALA A O 1
ATOM 3050 N N . VAL A 1 397 ? 34.055 198.624 11.713 1.00 27.30 397 VAL A N 1
ATOM 3051 C CA . VAL A 1 397 ? 34.582 198.016 12.919 1.00 27.03 397 VAL A CA 1
ATOM 3052 C C . VAL A 1 397 ? 33.465 197.647 13.907 1.00 27.71 397 VAL A C 1
ATOM 3053 O O . VAL A 1 397 ? 33.496 196.565 14.475 1.00 28.33 397 VAL A O 1
ATOM 3057 N N . GLU A 1 398 ? 32.489 198.537 14.087 1.00 27.88 398 GLU A N 1
ATOM 3058 C CA . GLU A 1 398 ? 31.318 198.290 14.939 1.00 28.42 398 GLU A CA 1
ATOM 3059 C C . GLU A 1 398 ? 30.413 197.152 14.437 1.00 27.70 398 GLU A C 1
ATOM 3060 O O . GLU A 1 398 ? 29.848 196.391 15.227 1.00 27.13 398 GLU A O 1
ATOM 3066 N N . ALA A 1 399 ? 30.255 197.062 13.120 1.00 26.71 399 ALA A N 1
ATOM 3067 C CA . ALA A 1 399 ? 29.526 195.962 12.515 1.00 26.78 399 ALA A CA 1
ATOM 3068 C C . ALA A 1 399 ? 30.201 194.624 12.804 1.00 26.86 399 ALA A C 1
ATOM 3069 O O . ALA A 1 399 ? 29.540 193.710 13.270 1.00 27.98 399 ALA A O 1
ATOM 3071 N N . SER A 1 400 ? 31.500 194.512 12.539 1.00 26.73 400 SER A N 1
ATOM 3072 C CA . SER A 1 400 ? 32.260 193.303 12.845 1.00 27.69 400 SER A CA 1
ATOM 3073 C C . SER A 1 400 ? 32.192 192.933 14.315 1.00 27.60 400 SER A C 1
ATOM 3074 O O . SER A 1 400 ? 32.040 191.768 14.648 1.00 27.45 400 SER A O 1
ATOM 3085 N N . ASN A 1 402 ? 29.846 193.804 16.662 1.00 27.62 402 ASN A N 1
ATOM 3086 C CA . ASN A 1 402 ? 28.499 193.305 16.986 1.00 28.46 402 ASN A CA 1
ATOM 3087 C C . ASN A 1 402 ? 28.240 191.913 16.458 1.00 27.35 402 ASN A C 1
ATOM 3088 O O . ASN A 1 402 ? 27.712 191.074 17.176 1.00 27.21 402 ASN A O 1
ATOM 3093 N N . THR A 1 403 ? 28.538 191.727 15.175 1.00 26.62 403 THR A N 1
ATOM 3094 C CA . THR A 1 403 ? 28.373 190.456 14.481 1.00 26.81 403 THR A CA 1
ATOM 3095 C C . THR A 1 403 ? 29.114 189.373 15.232 1.00 27.24 403 THR A C 1
ATOM 3096 O O . THR A 1 403 ? 28.567 188.318 15.524 1.00 27.66 403 THR A O 1
ATOM 3100 N N . ILE A 1 404 ? 30.354 189.663 15.597 1.00 27.90 404 ILE A N 1
ATOM 3101 C CA . ILE A 1 404 ? 31.187 188.682 16.273 1.00 28.49 404 ILE A CA 1
ATOM 3102 C C . ILE A 1 404 ? 30.616 188.383 17.654 1.00 29.25 404 ILE A C 1
ATOM 3103 O O . ILE A 1 404 ? 30.461 187.215 18.007 1.00 28.62 404 ILE A O 1
ATOM 3108 N N . GLU A 1 405 ? 30.283 189.435 18.411 1.00 30.08 405 GLU A N 1
ATOM 3109 C CA . GLU A 1 405 ? 29.775 189.278 19.775 1.00 31.83 405 GLU A CA 1
ATOM 3110 C C . GLU A 1 405 ? 28.442 188.539 19.754 1.00 30.62 405 GLU A C 1
ATOM 3111 O O . GLU A 1 405 ? 28.224 187.664 20.563 1.00 30.50 405 GLU A O 1
ATOM 3117 N N . PHE A 1 406 ? 27.559 188.905 18.824 1.00 29.74 406 PHE A N 1
ATOM 3118 C CA . PHE A 1 406 ? 26.325 188.149 18.584 1.00 28.94 406 PHE A CA 1
ATOM 3119 C C . PHE A 1 406 ? 26.557 186.648 18.346 1.00 28.66 406 PHE A C 1
ATOM 3120 O O . PHE A 1 406 ? 25.946 185.838 19.022 1.00 28.64 406 PHE A O 1
ATOM 3128 N N . SER A 1 407 ? 27.424 186.273 17.403 1.00 29.59 407 SER A N 1
ATOM 3129 C CA . SER A 1 407 ? 27.615 184.843 17.087 1.00 31.15 407 SER A CA 1
ATOM 3130 C C . SER A 1 407 ? 28.197 184.051 18.246 1.00 31.69 407 SER A C 1
ATOM 3131 O O . SER A 1 407 ? 27.794 182.922 18.478 1.00 31.38 407 SER A O 1
ATOM 3134 N N . LEU A 1 408 ? 29.150 184.640 18.962 1.00 32.42 408 LEU A N 1
ATOM 3135 C CA . LEU A 1 408 ? 29.731 183.963 20.123 1.00 34.10 408 LEU A CA 1
ATOM 3136 C C . LEU A 1 408 ? 28.687 183.735 21.205 1.00 34.58 408 LEU A C 1
ATOM 3137 O O . LEU A 1 408 ? 28.698 182.693 21.861 1.00 35.79 408 LEU A O 1
ATOM 3142 N N . ARG A 1 409 ? 27.787 184.700 21.394 1.00 35.04 409 ARG A N 1
ATOM 3143 C CA . ARG A 1 409 ? 26.712 184.554 22.367 1.00 34.75 409 ARG A CA 1
ATOM 3144 C C . ARG A 1 409 ? 25.684 183.523 21.920 1.00 34.67 409 ARG A C 1
ATOM 3145 O O . ARG A 1 409 ? 25.161 182.749 22.744 1.00 35.20 409 ARG A O 1
ATOM 3153 N N . GLU A 1 410 ? 25.340 183.549 20.633 1.00 33.63 410 GLU A N 1
ATOM 3154 C CA . GLU A 1 410 ? 24.309 182.651 20.129 1.00 33.10 410 GLU A CA 1
ATOM 3155 C C . GLU A 1 410 ? 24.841 181.210 20.108 1.00 32.82 410 GLU A C 1
ATOM 3156 O O . GLU A 1 410 ? 24.106 180.280 20.439 1.00 32.13 410 GLU A O 1
ATOM 3162 N N . ASN A 1 411 ? 26.098 181.050 19.681 1.00 31.80 411 ASN A N 1
ATOM 3163 C CA . ASN A 1 411 ? 26.741 179.743 19.574 1.00 32.01 411 ASN A CA 1
ATOM 3164 C C . ASN A 1 411 ? 25.875 178.748 18.784 1.00 32.40 411 ASN A C 1
ATOM 3165 O O . ASN A 1 411 ? 25.578 177.638 19.246 1.00 31.86 411 ASN A O 1
ATOM 3170 N N . ASN A 1 412 ? 25.483 179.178 17.589 1.00 32.09 412 ASN A N 1
ATOM 3171 C CA . ASN A 1 412 ? 24.641 178.402 16.716 1.00 32.34 412 ASN A CA 1
ATOM 3172 C C . ASN A 1 412 ? 25.532 177.592 15.809 1.00 32.85 412 ASN A C 1
ATOM 3173 O O . ASN A 1 412 ? 26.021 178.088 14.799 1.00 33.15 412 ASN A O 1
ATOM 3178 N N . THR A 1 413 ? 25.737 176.329 16.166 1.00 33.50 413 THR A N 1
ATOM 3179 C CA . THR A 1 413 ? 26.605 175.440 15.400 1.00 34.00 413 THR A CA 1
ATOM 3180 C C . THR A 1 413 ? 25.808 174.600 14.383 1.00 34.20 413 THR A C 1
ATOM 3181 O O . THR A 1 413 ? 26.355 173.715 13.741 1.00 34.82 413 THR A O 1
ATOM 3185 N N . GLY A 1 414 ? 24.521 174.905 14.220 1.00 34.74 414 GLY A N 1
ATOM 3186 C CA . GLY A 1 414 ? 23.612 174.101 13.383 1.00 33.72 414 GLY A CA 1
ATOM 3187 C C . GLY A 1 414 ? 23.401 172.703 13.954 1.00 33.71 414 GLY A C 1
ATOM 3188 O O . GLY A 1 414 ? 23.083 172.537 15.141 1.00 33.14 414 GLY A O 1
ATOM 3189 N N . SER A 1 415 ? 23.592 171.703 13.095 1.00 33.56 415 SER A N 1
ATOM 3190 C CA . SER A 1 415 ? 23.455 170.302 13.457 1.00 34.54 415 SER A CA 1
ATOM 3191 C C . SER A 1 415 ? 24.792 169.719 13.919 1.00 34.16 415 SER A C 1
ATOM 3192 O O . SER A 1 415 ? 24.889 168.531 14.243 1.00 35.26 415 SER A O 1
ATOM 3195 N N . PHE A 1 416 ? 25.815 170.564 13.949 1.00 32.76 416 PHE A N 1
ATOM 3196 C CA . PHE A 1 416 ? 27.123 170.216 14.469 1.00 32.64 416 PHE A CA 1
ATOM 3197 C C . PHE A 1 416 ? 27.088 170.424 15.989 1.00 30.59 416 PHE A C 1
ATOM 3198 O O . PHE A 1 416 ? 26.674 171.475 16.432 1.00 30.82 416 PHE A O 1
ATOM 3206 N N . PRO A 1 417 ? 27.452 169.404 16.793 1.00 28.66 417 PRO A N 1
ATOM 3207 C CA . PRO A 1 417 ? 27.306 169.606 18.240 1.00 27.67 417 PRO A CA 1
ATOM 3208 C C . PRO A 1 417 ? 28.186 170.733 18.775 1.00 26.67 417 PRO A C 1
ATOM 3209 O O . PRO A 1 417 ? 29.323 170.861 18.360 1.00 25.39 417 PRO A O 1
ATOM 3213 N N . ARG A 1 418 ? 27.621 171.532 19.683 1.00 26.62 418 ARG A N 1
ATOM 3214 C CA . ARG A 1 418 ? 28.347 172.569 20.420 1.00 26.08 418 ARG A CA 1
ATOM 3215 C C . ARG A 1 418 ? 29.558 171.985 21.107 1.00 25.93 418 ARG A C 1
ATOM 3216 O O . ARG A 1 418 ? 30.592 172.626 21.164 1.00 25.35 418 ARG A O 1
ATOM 3224 N N . GLY A 1 419 ? 29.434 170.764 21.624 1.00 25.42 419 GLY A N 1
ATOM 3225 C CA . GLY A 1 419 ? 30.569 170.158 22.316 1.00 25.28 419 GLY A CA 1
ATOM 3226 C C . GLY A 1 419 ? 31.678 169.807 21.369 1.00 25.22 419 GLY A C 1
ATOM 3227 O O . GLY A 1 419 ? 32.846 169.736 21.771 1.00 25.75 419 GLY A O 1
ATOM 3228 N N . LEU A 1 420 ? 31.325 169.565 20.105 1.00 24.27 420 LEU A N 1
ATOM 3229 C CA . LEU A 1 420 ? 32.326 169.199 19.120 1.00 25.01 420 LEU A CA 1
ATOM 3230 C C . LEU A 1 420 ? 33.094 170.409 18.641 1.00 25.53 420 LEU A C 1
ATOM 3231 O O . LEU A 1 420 ? 34.293 170.368 18.505 1.00 25.33 420 LEU A O 1
ATOM 3236 N N . SER A 1 421 ? 32.364 171.469 18.338 1.00 26.60 421 SER A N 1
ATOM 3237 C CA . SER A 1 421 ? 32.942 172.755 18.026 1.00 27.99 421 SER A CA 1
ATOM 3238 C C . SER A 1 421 ? 33.947 173.200 19.126 1.00 27.38 421 SER A C 1
ATOM 3239 O O . SER A 1 421 ? 35.046 173.631 18.824 1.00 26.17 421 SER A O 1
ATOM 3242 N N . LEU A 1 422 ? 33.573 173.063 20.393 1.00 27.22 422 LEU A N 1
ATOM 3243 C CA . LEU A 1 422 ? 34.514 173.353 21.485 1.00 29.20 422 LEU A CA 1
ATOM 3244 C C . LEU A 1 422 ? 35.768 172.463 21.467 1.00 28.82 422 LEU A C 1
ATOM 3245 O O . LEU A 1 422 ? 36.871 172.960 21.594 1.00 28.95 422 LEU A O 1
ATOM 3258 N N . LEU A 1 424 ? 37.237 170.961 19.034 1.00 27.09 424 LEU A N 1
ATOM 3259 C CA . LEU A 1 424 ? 38.079 171.313 17.914 1.00 26.15 424 LEU A CA 1
ATOM 3260 C C . LEU A 1 424 ? 38.840 172.613 18.171 1.00 25.42 424 LEU A C 1
ATOM 3261 O O . LEU A 1 424 ? 39.963 172.746 17.722 1.00 23.91 424 LEU A O 1
ATOM 3266 N N . GLN A 1 425 ? 38.216 173.570 18.866 1.00 25.68 425 GLN A N 1
ATOM 3267 C CA . GLN A 1 425 ? 38.914 174.783 19.307 1.00 26.21 425 GLN A CA 1
ATOM 3268 C C . GLN A 1 425 ? 40.035 174.427 20.294 1.00 25.89 425 GLN A C 1
ATOM 3269 O O . GLN A 1 425 ? 41.188 174.851 20.113 1.00 26.14 425 GLN A O 1
ATOM 3275 N N . SER A 1 426 ? 39.693 173.660 21.328 1.00 25.27 426 SER A N 1
ATOM 3276 C CA . SER A 1 426 ? 40.681 173.224 22.354 1.00 25.85 426 SER A CA 1
ATOM 3277 C C . SER A 1 426 ? 41.837 172.459 21.712 1.00 25.12 426 SER A C 1
ATOM 3278 O O . SER A 1 426 ? 43.001 172.775 21.916 1.00 25.70 426 SER A O 1
ATOM 3281 N N . ILE A 1 427 ? 41.505 171.481 20.886 1.00 25.11 427 ILE A N 1
ATOM 3282 C CA . ILE A 1 427 ? 42.502 170.621 20.247 1.00 24.24 427 ILE A CA 1
ATOM 3283 C C . ILE A 1 427 ? 43.476 171.407 19.362 1.00 24.53 427 ILE A C 1
ATOM 3284 O O . ILE A 1 427 ? 44.606 170.987 19.186 1.00 24.63 427 ILE A O 1
ATOM 3289 N N . SER A 1 428 ? 43.048 172.549 18.815 1.00 24.59 428 SER A N 1
ATOM 3290 C CA . SER A 1 428 ? 43.895 173.307 17.884 1.00 24.90 428 SER A CA 1
ATOM 3291 C C . SER A 1 428 ? 45.132 173.889 18.576 1.00 24.65 428 SER A C 1
ATOM 3292 O O . SER A 1 428 ? 46.131 174.228 17.918 1.00 24.07 428 SER A O 1
ATOM 3295 N N . LYS A 1 429 ? 45.068 173.985 19.900 1.00 24.89 429 LYS A N 1
ATOM 3296 C CA . LYS A 1 429 ? 46.246 174.389 20.697 1.00 25.82 429 LYS A CA 1
ATOM 3297 C C . LYS A 1 429 ? 46.810 173.218 21.510 1.00 25.77 429 LYS A C 1
ATOM 3298 O O . LYS A 1 429 ? 48.011 173.062 21.627 1.00 25.43 429 LYS A O 1
ATOM 3304 N N . TRP A 1 430 ? 45.921 172.403 22.063 1.00 26.12 430 TRP A N 1
ATOM 3305 C CA . TRP A 1 430 ? 46.285 171.246 22.891 1.00 26.44 430 TRP A CA 1
ATOM 3306 C C . TRP A 1 430 ? 47.242 170.264 22.194 1.00 26.83 430 TRP A C 1
ATOM 3307 O O . TRP A 1 430 ? 48.223 169.774 22.808 1.00 26.48 430 TRP A O 1
ATOM 3318 N N . ILE A 1 431 ? 46.979 170.013 20.910 1.00 26.69 431 ILE A N 1
ATOM 3319 C CA . ILE A 1 431 ? 47.754 169.092 20.087 1.00 26.92 431 ILE A CA 1
ATOM 3320 C C . ILE A 1 431 ? 49.207 169.553 19.879 1.00 27.42 431 ILE A C 1
ATOM 3321 O O . ILE A 1 431 ? 50.082 168.739 19.592 1.00 27.39 431 ILE A O 1
ATOM 3326 N N . TYR A 1 432 ? 49.452 170.854 20.012 1.00 27.94 432 TYR A N 1
ATOM 3327 C CA . TYR A 1 432 ? 50.812 171.408 19.973 1.00 27.74 432 TYR A CA 1
ATOM 3328 C C . TYR A 1 432 ? 51.382 171.656 21.381 1.00 28.94 432 TYR A C 1
ATOM 3329 O O . TYR A 1 432 ? 52.309 172.457 21.559 1.00 27.36 432 TYR A O 1
ATOM 3338 N N . ASP A 1 433 ? 50.814 170.965 22.374 1.00 30.07 433 ASP A N 1
ATOM 3339 C CA . ASP A 1 433 ? 51.279 171.031 23.765 1.00 33.23 433 ASP A CA 1
ATOM 3340 C C . ASP A 1 433 ? 51.112 172.414 24.381 1.00 34.69 433 ASP A C 1
ATOM 3341 O O . ASP A 1 433 ? 51.891 172.816 25.248 1.00 34.77 433 ASP A O 1
ATOM 3354 N N . ASP A 1 435 ? 48.101 175.328 26.056 1.00 37.38 435 ASP A N 1
ATOM 3355 C CA . ASP A 1 435 ? 46.966 175.245 26.970 1.00 37.39 435 ASP A CA 1
ATOM 3356 C C . ASP A 1 435 ? 45.631 174.910 26.288 1.00 35.86 435 ASP A C 1
ATOM 3357 O O . ASP A 1 435 ? 45.231 175.610 25.370 1.00 35.76 435 ASP A O 1
ATOM 3362 N N . PRO A 1 436 ? 44.950 173.831 26.734 1.00 34.81 436 PRO A N 1
ATOM 3363 C CA . PRO A 1 436 ? 43.663 173.442 26.151 1.00 33.99 436 PRO A CA 1
ATOM 3364 C C . PRO A 1 436 ? 42.433 174.250 26.628 1.00 34.36 436 PRO A C 1
ATOM 3365 O O . PRO A 1 436 ? 41.365 174.152 26.010 1.00 33.61 436 PRO A O 1
ATOM 3369 N N . PHE A 1 437 ? 42.571 175.004 27.719 1.00 34.18 437 PHE A N 1
ATOM 3370 C CA . PHE A 1 437 ? 41.485 175.826 28.254 1.00 35.16 437 PHE A CA 1
ATOM 3371 C C . PHE A 1 437 ? 41.401 177.189 27.541 1.00 35.98 437 PHE A C 1
ATOM 3372 O O . PHE A 1 437 ? 40.318 177.748 27.314 1.00 35.49 437 PHE A O 1
ATOM 3380 N N . GLU A 1 438 ? 42.568 177.717 27.203 1.00 36.62 438 GLU A N 1
ATOM 3381 C CA . GLU A 1 438 ? 42.696 179.077 26.716 1.00 38.22 438 GLU A CA 1
ATOM 3382 C C . GLU A 1 438 ? 41.869 179.374 25.470 1.00 38.04 438 GLU A C 1
ATOM 3383 O O . GLU A 1 438 ? 41.147 180.364 25.459 1.00 37.19 438 GLU A O 1
ATOM 3389 N N . PRO A 1 439 ? 41.932 178.502 24.433 1.00 38.54 439 PRO A N 1
ATOM 3390 C CA . PRO A 1 439 ? 41.126 178.807 23.249 1.00 38.54 439 PRO A CA 1
ATOM 3391 C C . PRO A 1 439 ? 39.614 178.799 23.500 1.00 38.98 439 PRO A C 1
ATOM 3392 O O . PRO A 1 439 ? 38.867 179.269 22.651 1.00 39.34 439 PRO A O 1
ATOM 3396 N N . LEU A 1 440 ? 39.184 178.314 24.666 1.00 39.50 440 LEU A N 1
ATOM 3397 C CA . LEU A 1 440 ? 37.757 178.219 25.010 1.00 40.39 440 LEU A CA 1
ATOM 3398 C C . LEU A 1 440 ? 37.211 179.511 25.574 1.00 41.29 440 LEU A C 1
ATOM 3399 O O . LEU A 1 440 ? 36.001 179.672 25.695 1.00 41.48 440 LEU A O 1
ATOM 3404 N N . LYS A 1 441 ? 38.123 180.406 25.942 1.00 42.13 441 LYS A N 1
ATOM 3405 C CA . LYS A 1 441 ? 37.797 181.646 26.615 1.00 43.09 441 LYS A CA 1
ATOM 3406 C C . LYS A 1 441 ? 37.840 182.774 25.597 1.00 43.28 441 LYS A C 1
ATOM 3407 O O . LYS A 1 441 ? 38.631 182.742 24.647 1.00 43.75 441 LYS A O 1
ATOM 3413 N N . TYR A 1 442 ? 36.960 183.750 25.756 1.00 43.31 442 TYR A N 1
ATOM 3414 C CA . TYR A 1 442 ? 36.906 184.840 24.793 1.00 43.48 442 TYR A CA 1
ATOM 3415 C C . TYR A 1 442 ? 36.298 186.114 25.357 1.00 43.43 442 TYR A C 1
ATOM 3416 O O . TYR A 1 442 ? 36.464 187.178 24.771 1.00 43.46 442 TYR A O 1
ATOM 3425 N N . THR A 1 443 ? 35.588 186.012 26.475 1.00 43.22 443 THR A N 1
ATOM 3426 C CA . THR A 1 443 ? 34.906 187.175 27.045 1.00 43.29 443 THR A CA 1
ATOM 3427 C C . THR A 1 443 ? 35.906 188.274 27.421 1.00 42.74 443 THR A C 1
ATOM 3428 O O . THR A 1 443 ? 35.759 189.421 27.007 1.00 42.69 443 THR A O 1
ATOM 3432 N N . GLU A 1 444 ? 36.954 187.903 28.143 1.00 42.68 444 GLU A N 1
ATOM 3433 C CA . GLU A 1 444 ? 37.959 188.858 28.587 1.00 42.79 444 GLU A CA 1
ATOM 3434 C C . GLU A 1 444 ? 38.838 189.436 27.476 1.00 42.20 444 GLU A C 1
ATOM 3435 O O . GLU A 1 444 ? 38.974 190.661 27.403 1.00 41.99 444 GLU A O 1
ATOM 3441 N N . PRO A 1 445 ? 39.418 188.573 26.607 1.00 41.34 445 PRO A N 1
ATOM 3442 C CA . PRO A 1 445 ? 40.160 189.024 25.434 1.00 40.54 445 PRO A CA 1
ATOM 3443 C C . PRO A 1 445 ? 39.363 189.954 24.525 1.00 39.70 445 PRO A C 1
ATOM 3444 O O . PRO A 1 445 ? 39.908 190.945 24.042 1.00 39.70 445 PRO A O 1
ATOM 3448 N N . LEU A 1 446 ? 38.097 189.621 24.284 1.00 38.41 446 LEU A N 1
ATOM 3449 C CA . LEU A 1 446 ? 37.225 190.413 23.430 1.00 38.29 446 LEU A CA 1
ATOM 3450 C C . LEU A 1 446 ? 36.959 191.810 24.010 1.00 37.78 446 LEU A C 1
ATOM 3451 O O . LEU A 1 446 ? 37.116 192.815 23.318 1.00 37.80 446 LEU A O 1
ATOM 3456 N N . LYS A 1 447 ? 36.592 191.869 25.284 1.00 37.36 447 LYS A N 1
ATOM 3457 C CA . LYS A 1 447 ? 36.471 193.137 26.007 1.00 37.16 447 LYS A CA 1
ATOM 3458 C C . LYS A 1 447 ? 37.737 194.004 25.894 1.00 35.96 447 LYS A C 1
ATOM 3459 O O . LYS A 1 447 ? 37.643 195.213 25.700 1.00 35.92 447 LYS A O 1
ATOM 3465 N N . ALA A 1 448 ? 38.905 193.386 26.043 1.00 34.89 448 ALA A N 1
ATOM 3466 C CA . ALA A 1 448 ? 40.175 194.097 25.981 1.00 34.09 448 ALA A CA 1
ATOM 3467 C C . ALA A 1 448 ? 40.469 194.662 24.582 1.00 33.66 448 ALA A C 1
ATOM 3468 O O . ALA A 1 448 ? 41.014 195.766 24.447 1.00 33.85 448 ALA A O 1
ATOM 3470 N N . LEU A 1 449 ? 40.141 193.898 23.547 1.00 32.55 449 LEU A N 1
ATOM 3471 C CA . LEU A 1 449 ? 40.256 194.376 22.169 1.00 32.56 449 LEU A CA 1
ATOM 3472 C C . LEU A 1 449 ? 39.320 195.567 21.946 1.00 32.57 449 LEU A C 1
ATOM 3473 O O . LEU A 1 449 ? 39.735 196.606 21.438 1.00 32.40 449 LEU A O 1
ATOM 3478 N N . LYS A 1 450 ? 38.058 195.421 22.346 1.00 33.12 450 LYS A N 1
ATOM 3479 C CA . LYS A 1 450 ? 37.096 196.517 22.270 1.00 34.31 450 LYS A CA 1
ATOM 3480 C C . LYS A 1 450 ? 37.689 197.800 22.899 1.00 33.52 450 LYS A C 1
ATOM 3481 O O . LYS A 1 450 ? 37.649 198.872 22.319 1.00 33.46 450 LYS A O 1
ATOM 3487 N N . THR A 1 451 ? 38.284 197.654 24.069 1.00 33.80 451 THR A N 1
ATOM 3488 C CA . THR A 1 451 ? 38.853 198.779 24.802 1.00 33.13 451 THR A CA 1
ATOM 3489 C C . THR A 1 451 ? 40.037 199.433 24.080 1.00 32.45 451 THR A C 1
ATOM 3490 O O . THR A 1 451 ? 40.105 200.647 24.029 1.00 33.32 451 THR A O 1
ATOM 3494 N N . ARG A 1 452 ? 40.939 198.637 23.506 1.00 31.56 452 ARG A N 1
ATOM 3495 C CA . ARG A 1 452 ? 42.013 199.142 22.635 1.00 30.81 452 ARG A CA 1
ATOM 3496 C C . ARG A 1 452 ? 41.510 199.915 21.408 1.00 30.71 452 ARG A C 1
ATOM 3497 O O . ARG A 1 452 ? 42.108 200.920 21.007 1.00 30.10 452 ARG A O 1
ATOM 3505 N N . ILE A 1 453 ? 40.421 199.459 20.800 1.00 29.50 453 ILE A N 1
ATOM 3506 C CA . ILE A 1 453 ? 39.886 200.166 19.648 1.00 29.64 453 ILE A CA 1
ATOM 3507 C C . ILE A 1 453 ? 39.336 201.551 20.027 1.00 29.71 453 ILE A C 1
ATOM 3508 O O . ILE A 1 453 ? 39.568 202.538 19.326 1.00 29.71 453 ILE A O 1
ATOM 3513 N N . ALA A 1 454 ? 38.610 201.627 21.131 1.00 29.99 454 ALA A N 1
ATOM 3514 C CA . ALA A 1 454 ? 38.117 202.916 21.622 1.00 30.46 454 ALA A CA 1
ATOM 3515 C C . ALA A 1 454 ? 39.268 203.882 22.003 1.00 31.44 454 ALA A C 1
ATOM 3516 O O . ALA A 1 454 ? 39.201 205.080 21.695 1.00 32.45 454 ALA A O 1
ATOM 3518 N N . GLU A 1 455 ? 40.326 203.347 22.622 1.00 31.67 455 GLU A N 1
ATOM 3519 C CA . GLU A 1 455 ? 41.427 204.156 23.174 1.00 33.09 455 GLU A CA 1
ATOM 3520 C C . GLU A 1 455 ? 42.512 204.564 22.181 1.00 33.55 455 GLU A C 1
ATOM 3521 O O . GLU A 1 455 ? 43.100 205.645 22.313 1.00 34.05 455 GLU A O 1
ATOM 3527 N N . GLU A 1 456 ? 42.784 203.706 21.203 1.00 34.11 456 GLU A N 1
ATOM 3528 C CA . GLU A 1 456 ? 43.872 203.917 20.260 1.00 35.07 456 GLU A CA 1
ATOM 3529 C C . GLU A 1 456 ? 43.385 204.039 18.837 1.00 34.20 456 GLU A C 1
ATOM 3530 O O . GLU A 1 456 ? 44.057 204.620 17.998 1.00 35.05 456 GLU A O 1
ATOM 3536 N N . GLY A 1 457 ? 42.230 203.465 18.547 1.00 33.73 457 GLY A N 1
ATOM 3537 C CA . GLY A 1 457 ? 41.669 203.544 17.201 1.00 33.54 457 GLY A CA 1
ATOM 3538 C C . GLY A 1 457 ? 42.023 202.302 16.426 1.00 33.46 457 GLY A C 1
ATOM 3539 O O . GLY A 1 457 ? 43.024 201.659 16.721 1.00 32.97 457 GLY A O 1
ATOM 3540 N N . SER A 1 458 ? 41.216 201.975 15.423 1.00 33.65 458 SER A N 1
ATOM 3541 C CA . SER A 1 458 ? 41.410 200.757 14.648 1.00 33.65 458 SER A CA 1
ATOM 3542 C C . SER A 1 458 ? 42.738 200.746 13.872 1.00 33.69 458 SER A C 1
ATOM 3543 O O . SER A 1 458 ? 43.377 199.692 13.764 1.00 33.59 458 SER A O 1
ATOM 3546 N N . LYS A 1 459 ? 43.162 201.898 13.355 1.00 33.73 459 LYS A N 1
ATOM 3547 C CA . LYS A 1 459 ? 44.452 201.963 12.648 1.00 35.06 459 LYS A CA 1
ATOM 3548 C C . LYS A 1 459 ? 45.634 201.485 13.527 1.00 34.57 459 LYS A C 1
ATOM 3549 O O . LYS A 1 459 ? 46.461 200.670 13.091 1.00 35.60 459 LYS A O 1
ATOM 3555 N N . ALA A 1 460 ? 45.668 201.923 14.778 1.00 34.06 460 ALA A N 1
ATOM 3556 C CA . ALA A 1 460 ? 46.734 201.532 15.706 1.00 33.46 460 ALA A CA 1
ATOM 3557 C C . ALA A 1 460 ? 46.694 200.061 16.136 1.00 33.07 460 ALA A C 1
ATOM 3558 O O . ALA A 1 460 ? 47.721 199.476 16.503 1.00 31.87 460 ALA A O 1
ATOM 3560 N N . VAL A 1 461 ? 45.498 199.475 16.096 1.00 32.20 461 VAL A N 1
ATOM 3561 C CA . VAL A 1 461 ? 45.308 198.059 16.418 1.00 31.46 461 VAL A CA 1
ATOM 3562 C C . VAL A 1 461 ? 45.626 197.153 15.212 1.00 30.99 461 VAL A C 1
ATOM 3563 O O . VAL A 1 461 ? 46.422 196.209 15.329 1.00 29.91 461 VAL A O 1
ATOM 3567 N N . PHE A 1 462 ? 45.049 197.470 14.048 1.00 30.23 462 PHE A N 1
ATOM 3568 C CA . PHE A 1 462 ? 45.106 196.570 12.882 1.00 30.22 462 PHE A CA 1
ATOM 3569 C C . PHE A 1 462 ? 46.194 196.823 11.841 1.00 31.14 462 PHE A C 1
ATOM 3570 O O . PHE A 1 462 ? 46.614 195.889 11.142 1.00 31.71 462 PHE A O 1
ATOM 3578 N N . SER A 1 463 ? 46.623 198.074 11.704 1.00 31.09 463 SER A N 1
ATOM 3579 C CA . SER A 1 463 ? 47.663 198.417 10.731 1.00 31.85 463 SER A CA 1
ATOM 3580 C C . SER A 1 463 ? 49.017 197.684 10.983 1.00 31.83 463 SER A C 1
ATOM 3581 O O . SER A 1 463 ? 49.580 197.130 10.057 1.00 32.71 463 SER A O 1
ATOM 3584 N N . PRO A 1 464 ? 49.512 197.644 12.233 1.00 31.64 464 PRO A N 1
ATOM 3585 C CA . PRO A 1 464 ? 50.738 196.892 12.493 1.00 31.78 464 PRO A CA 1
ATOM 3586 C C . PRO A 1 464 ? 50.627 195.393 12.194 1.00 31.18 464 PRO A C 1
ATOM 3587 O O . PRO A 1 464 ? 51.609 194.785 11.831 1.00 31.19 464 PRO A O 1
ATOM 3591 N N . LEU A 1 465 ? 49.449 194.807 12.346 1.00 30.96 465 LEU A N 1
ATOM 3592 C CA . LEU A 1 465 ? 49.255 193.410 11.966 1.00 30.47 465 LEU A CA 1
ATOM 3593 C C . LEU A 1 465 ? 49.369 193.260 10.452 1.00 30.10 465 LEU A C 1
ATOM 3594 O O . LEU A 1 465 ? 50.086 192.391 9.964 1.00 30.20 465 LEU A O 1
ATOM 3599 N N . ILE A 1 466 ? 48.685 194.121 9.703 1.00 29.12 466 ILE A N 1
ATOM 3600 C CA . ILE A 1 466 ? 48.771 194.061 8.249 1.00 28.74 466 ILE A CA 1
ATOM 3601 C C . ILE A 1 466 ? 50.209 194.279 7.789 1.00 30.32 466 ILE A C 1
ATOM 3602 O O . ILE A 1 466 ? 50.745 193.513 6.986 1.00 29.50 466 ILE A O 1
ATOM 3607 N N . GLU A 1 467 ? 50.826 195.325 8.330 1.00 31.35 467 GLU A N 1
ATOM 3608 C CA . GLU A 1 467 ? 52.168 195.720 7.944 1.00 33.88 467 GLU A CA 1
ATOM 3609 C C . GLU A 1 467 ? 53.216 194.634 8.254 1.00 33.56 467 GLU A C 1
ATOM 3610 O O . GLU A 1 467 ? 53.948 194.224 7.372 1.00 33.89 467 GLU A O 1
ATOM 3616 N N . LYS A 1 468 ? 53.283 194.142 9.483 1.00 33.95 468 LYS A N 1
ATOM 3617 C CA . LYS A 1 468 ? 54.384 193.232 9.782 1.00 34.78 468 LYS A CA 1
ATOM 3618 C C . LYS A 1 468 ? 54.111 191.754 9.469 1.00 34.11 468 LYS A C 1
ATOM 3619 O O . LYS A 1 468 ? 55.016 191.056 9.028 1.00 34.12 468 LYS A O 1
ATOM 3625 N N . LEU A 1 469 ? 52.868 191.304 9.648 1.00 33.36 469 LEU A N 1
ATOM 3626 C CA . LEU A 1 469 ? 52.509 189.900 9.393 1.00 33.25 469 LEU A CA 1
ATOM 3627 C C . LEU A 1 469 ? 52.187 189.597 7.929 1.00 32.92 469 LEU A C 1
ATOM 3628 O O . LEU A 1 469 ? 52.276 188.442 7.491 1.00 33.53 469 LEU A O 1
ATOM 3633 N N . ILE A 1 470 ? 51.825 190.623 7.169 1.00 32.83 470 ILE A N 1
ATOM 3634 C CA . ILE A 1 470 ? 51.479 190.438 5.766 1.00 32.74 470 ILE A CA 1
ATOM 3635 C C . ILE A 1 470 ? 52.396 191.228 4.820 1.00 33.47 470 ILE A C 1
ATOM 3636 O O . ILE A 1 470 ? 53.183 190.643 4.102 1.00 33.41 470 ILE A O 1
ATOM 3641 N N . LEU A 1 471 ? 52.305 192.556 4.821 1.00 33.92 471 LEU A N 1
ATOM 3642 C CA . LEU A 1 471 ? 53.007 193.358 3.816 1.00 34.23 471 LEU A CA 1
ATOM 3643 C C . LEU A 1 471 ? 54.517 193.231 3.887 1.00 34.57 471 LEU A C 1
ATOM 3644 O O . LEU A 1 471 ? 55.178 193.032 2.864 1.00 35.12 471 LEU A O 1
ATOM 3649 N N . ASN A 1 472 ? 55.062 193.334 5.087 1.00 34.51 472 ASN A N 1
ATOM 3650 C CA . ASN A 1 472 ? 56.500 193.205 5.246 1.00 35.30 472 ASN A CA 1
ATOM 3651 C C . ASN A 1 472 ? 56.944 191.775 5.516 1.00 34.69 472 ASN A C 1
ATOM 3652 O O . ASN A 1 472 ? 58.090 191.557 5.896 1.00 35.36 472 ASN A O 1
ATOM 3657 N N . ASN A 1 473 ? 56.045 190.813 5.319 1.00 33.89 473 ASN A N 1
ATOM 3658 C CA . ASN A 1 473 ? 56.364 189.401 5.532 1.00 33.20 473 ASN A CA 1
ATOM 3659 C C . ASN A 1 473 ? 56.894 188.791 4.249 1.00 33.16 473 ASN A C 1
ATOM 3660 O O . ASN A 1 473 ? 56.152 188.644 3.265 1.00 33.18 473 ASN A O 1
ATOM 3665 N N . SER A 1 474 ? 58.173 188.421 4.256 1.00 32.68 474 SER A N 1
ATOM 3666 C CA . SER A 1 474 ? 58.770 187.821 3.068 1.00 32.25 474 SER A CA 1
ATOM 3667 C C . SER A 1 474 ? 58.360 186.356 2.920 1.00 31.82 474 SER A C 1
ATOM 3668 O O . SER A 1 474 ? 58.617 185.742 1.886 1.00 32.13 474 SER A O 1
ATOM 3671 N N . HIS A 1 475 ? 57.692 185.794 3.926 1.00 31.30 475 HIS A N 1
ATOM 3672 C CA . HIS A 1 475 ? 57.202 184.425 3.787 1.00 30.89 475 HIS A CA 1
ATOM 3673 C C . HIS A 1 475 ? 55.890 184.399 3.007 1.00 30.52 475 HIS A C 1
ATOM 3674 O O . HIS A 1 475 ? 54.816 184.205 3.558 1.00 30.35 475 HIS A O 1
ATOM 3681 N N . ARG A 1 476 ? 56.011 184.599 1.710 1.00 30.19 476 ARG A N 1
ATOM 3682 C CA . ARG A 1 476 ? 54.877 184.814 0.842 1.00 29.99 476 ARG A CA 1
ATOM 3683 C C . ARG A 1 476 ? 55.041 183.894 -0.346 1.00 29.83 476 ARG A C 1
ATOM 3684 O O . ARG A 1 476 ? 56.140 183.777 -0.886 1.00 28.84 476 ARG A O 1
ATOM 3692 N N . VAL A 1 477 ? 53.951 183.210 -0.705 1.00 28.99 477 VAL A N 1
ATOM 3693 C CA . VAL A 1 477 ? 53.892 182.350 -1.864 1.00 28.95 477 VAL A CA 1
ATOM 3694 C C . VAL A 1 477 ? 52.775 182.843 -2.791 1.00 29.11 477 VAL A C 1
ATOM 3695 O O . VAL A 1 477 ? 51.612 182.959 -2.379 1.00 28.03 477 VAL A O 1
ATOM 3699 N N . THR A 1 478 ? 53.139 183.130 -4.036 1.00 28.84 478 THR A N 1
ATOM 3700 C CA . THR A 1 478 ? 52.175 183.473 -5.077 1.00 29.23 478 THR A CA 1
ATOM 3701 C C . THR A 1 478 ? 51.991 182.294 -6.019 1.00 29.20 478 THR A C 1
ATOM 3702 O O . THR A 1 478 ? 52.963 181.745 -6.565 1.00 28.87 478 THR A O 1
ATOM 3706 N N . ILE A 1 479 ? 50.738 181.901 -6.202 1.00 29.26 479 ILE A N 1
ATOM 3707 C CA . ILE A 1 479 ? 50.432 180.765 -7.024 1.00 29.24 479 ILE A CA 1
ATOM 3708 C C . ILE A 1 479 ? 49.510 181.166 -8.164 1.00 30.19 479 ILE A C 1
ATOM 3709 O O . ILE A 1 479 ? 48.404 181.679 -7.934 1.00 29.95 479 ILE A O 1
ATOM 3714 N N . GLU A 1 480 ? 49.992 180.963 -9.391 1.00 30.15 480 GLU A N 1
ATOM 3715 C CA . GLU A 1 480 ? 49.145 181.084 -10.572 1.00 31.24 480 GLU A CA 1
ATOM 3716 C C . GLU A 1 480 ? 48.737 179.695 -11.036 1.00 31.96 480 GLU A C 1
ATOM 3717 O O . GLU A 1 480 ? 49.585 178.803 -11.222 1.00 31.28 480 GLU A O 1
ATOM 3731 N N . GLN A 1 482 ? 46.833 177.474 -13.905 1.00 34.60 482 GLN A N 1
ATOM 3732 C CA . GLN A 1 482 ? 46.518 177.545 -15.317 1.00 34.90 482 GLN A CA 1
ATOM 3733 C C . GLN A 1 482 ? 45.800 176.267 -15.713 1.00 35.20 482 GLN A C 1
ATOM 3734 O O . GLN A 1 482 ? 46.241 175.168 -15.336 1.00 35.25 482 GLN A O 1
ATOM 3740 N N . PRO A 1 483 ? 44.717 176.394 -16.504 1.00 35.16 483 PRO A N 1
ATOM 3741 C CA . PRO A 1 483 ? 43.982 175.240 -17.021 1.00 35.30 483 PRO A CA 1
ATOM 3742 C C . PRO A 1 483 ? 44.863 174.419 -17.949 1.00 35.92 483 PRO A C 1
ATOM 3743 O O . PRO A 1 483 ? 45.516 174.990 -18.832 1.00 35.77 483 PRO A O 1
ATOM 3747 N N . ASP A 1 484 ? 44.905 173.098 -17.737 1.00 36.58 484 ASP A N 1
ATOM 3748 C CA . ASP A 1 484 ? 45.645 172.193 -18.624 1.00 36.92 484 ASP A CA 1
ATOM 3749 C C . ASP A 1 484 ? 44.691 171.129 -19.144 1.00 36.95 484 ASP A C 1
ATOM 3750 O O . ASP A 1 484 ? 44.276 170.237 -18.395 1.00 36.73 484 ASP A O 1
ATOM 3755 N N . PRO A 1 485 ? 44.324 171.228 -20.435 1.00 37.42 485 PRO A N 1
ATOM 3756 C CA . PRO A 1 485 ? 43.381 170.293 -21.031 1.00 37.61 485 PRO A CA 1
ATOM 3757 C C . PRO A 1 485 ? 43.928 168.869 -21.154 1.00 38.25 485 PRO A C 1
ATOM 3758 O O . PRO A 1 485 ? 43.149 167.941 -21.355 1.00 38.37 485 PRO A O 1
ATOM 3762 N N . GLU A 1 486 ? 45.242 168.692 -21.003 1.00 38.80 486 GLU A N 1
ATOM 3763 C CA . GLU A 1 486 ? 45.870 167.367 -21.146 1.00 39.64 486 GLU A CA 1
ATOM 3764 C C . GLU A 1 486 ? 46.334 166.726 -19.845 1.00 39.71 486 GLU A C 1
ATOM 3765 O O . GLU A 1 486 ? 46.744 165.552 -19.849 1.00 39.86 486 GLU A O 1
ATOM 3771 N N . LYS A 1 487 ? 46.298 167.477 -18.746 1.00 39.45 487 LYS A N 1
ATOM 3772 C CA . LYS A 1 487 ? 46.843 166.994 -17.476 1.00 39.54 487 LYS A CA 1
ATOM 3773 C C . LYS A 1 487 ? 46.330 165.603 -17.095 1.00 39.67 487 LYS A C 1
ATOM 3774 O O . LYS A 1 487 ? 47.111 164.726 -16.730 1.00 38.46 487 LYS A O 1
ATOM 3780 N N . ALA A 1 488 ? 45.015 165.426 -17.183 1.00 40.40 488 ALA A N 1
ATOM 3781 C CA . ALA A 1 488 ? 44.340 164.216 -16.715 1.00 41.50 488 ALA A CA 1
ATOM 3782 C C . ALA A 1 488 ? 44.666 163.007 -17.587 1.00 42.30 488 ALA A C 1
ATOM 3783 O O . ALA A 1 488 ? 44.894 161.905 -17.077 1.00 42.19 488 ALA A O 1
ATOM 3785 N N . THR A 1 489 ? 44.680 163.226 -18.901 1.00 43.01 489 THR A N 1
ATOM 3786 C CA . THR A 1 489 ? 44.990 162.189 -19.878 1.00 43.52 489 THR A CA 1
ATOM 3787 C C . THR A 1 489 ? 46.428 161.716 -19.699 1.00 44.07 489 THR A C 1
ATOM 3788 O O . THR A 1 489 ? 46.690 160.511 -19.714 1.00 44.57 489 THR A O 1
ATOM 3792 N N . GLN A 1 490 ? 47.344 162.660 -19.496 1.00 44.21 490 GLN A N 1
ATOM 3793 C CA . GLN A 1 490 ? 48.744 162.340 -19.235 1.00 45.16 490 GLN A CA 1
ATOM 3794 C C . GLN A 1 490 ? 48.969 161.557 -17.939 1.00 45.02 490 GLN A C 1
ATOM 3795 O O . GLN A 1 490 ? 49.858 160.707 -17.883 1.00 43.91 490 GLN A O 1
ATOM 3801 N N . GLU A 1 491 ? 48.182 161.858 -16.904 1.00 45.05 491 GLU A N 1
ATOM 3802 C CA . GLU A 1 491 ? 48.266 161.126 -15.636 1.00 45.98 491 GLU A CA 1
ATOM 3803 C C . GLU A 1 491 ? 47.748 159.685 -15.757 1.00 46.19 491 GLU A C 1
ATOM 3804 O O . GLU A 1 491 ? 48.350 158.763 -15.201 1.00 46.14 491 GLU A O 1
ATOM 3810 N N . GLU A 1 492 ? 46.657 159.498 -16.500 1.00 46.53 492 GLU A N 1
ATOM 3811 C CA . GLU A 1 492 ? 46.141 158.171 -16.817 1.00 47.66 492 GLU A CA 1
ATOM 3812 C C . GLU A 1 492 ? 47.155 157.392 -17.653 1.00 47.40 492 GLU A C 1
ATOM 3813 O O . GLU A 1 492 ? 47.356 156.188 -17.437 1.00 47.43 492 GLU A O 1
ATOM 3819 N N . VAL A 1 493 ? 47.804 158.087 -18.586 1.00 47.31 493 VAL A N 1
ATOM 3820 C CA . VAL A 1 493 ? 48.842 157.479 -19.408 1.00 47.42 493 VAL A CA 1
ATOM 3821 C C . VAL A 1 493 ? 50.025 156.960 -18.567 1.00 47.53 493 VAL A C 1
ATOM 3822 O O . VAL A 1 493 ? 50.484 155.832 -18.800 1.00 47.49 493 VAL A O 1
ATOM 3826 N N . GLU A 1 494 ? 50.496 157.752 -17.598 1.00 47.24 494 GLU A N 1
ATOM 3827 C CA . GLU A 1 494 ? 51.602 157.320 -16.732 1.00 47.78 494 GLU A CA 1
ATOM 3828 C C . GLU A 1 494 ? 51.202 156.152 -15.823 1.00 47.31 494 GLU A C 1
ATOM 3829 O O . GLU A 1 494 ? 51.980 155.216 -15.631 1.00 47.08 494 GLU A O 1
ATOM 3835 N N . GLU A 1 495 ? 50.000 156.206 -15.259 1.00 46.68 495 GLU A N 1
ATOM 3836 C CA . GLU A 1 495 ? 49.525 155.115 -14.412 1.00 46.47 495 GLU A CA 1
ATOM 3837 C C . GLU A 1 495 ? 49.383 153.802 -15.212 1.00 45.86 495 GLU A C 1
ATOM 3838 O O . GLU A 1 495 ? 49.813 152.749 -14.759 1.00 45.46 495 GLU A O 1
ATOM 3844 N N . LYS A 1 496 ? 48.808 153.883 -16.409 1.00 45.47 496 LYS A N 1
ATOM 3845 C CA . LYS A 1 496 ? 48.698 152.727 -17.306 1.00 45.50 496 LYS A CA 1
ATOM 3846 C C . LYS A 1 496 ? 50.054 152.110 -17.677 1.00 44.75 496 LYS A C 1
ATOM 3847 O O . LYS A 1 496 ? 50.202 150.879 -17.669 1.00 44.40 496 LYS A O 1
ATOM 3853 N N . ASN A 1 497 ? 51.029 152.958 -18.013 1.00 43.71 497 ASN A N 1
ATOM 3854 C CA . ASN A 1 497 ? 52.376 152.485 -18.339 1.00 43.13 497 ASN A CA 1
ATOM 3855 C C . ASN A 1 497 ? 53.061 151.838 -17.131 1.00 42.10 497 ASN A C 1
ATOM 3856 O O . ASN A 1 497 ? 53.806 150.876 -17.290 1.00 41.69 497 ASN A O 1
ATOM 3861 N N . ILE A 1 498 ? 52.805 152.374 -15.937 1.00 40.82 498 ILE A N 1
ATOM 3862 C CA . ILE A 1 498 ? 53.335 151.798 -14.695 1.00 40.46 498 ILE A CA 1
ATOM 3863 C C . ILE A 1 498 ? 52.796 150.383 -14.513 1.00 39.82 498 ILE A C 1
ATOM 3864 O O . ILE A 1 498 ? 53.553 149.455 -14.246 1.00 39.41 498 ILE A O 1
ATOM 3869 N N . LEU A 1 499 ? 51.475 150.247 -14.653 1.00 39.09 499 LEU A N 1
ATOM 3870 C CA . LEU A 1 499 ? 50.780 148.979 -14.473 1.00 38.65 499 LEU A CA 1
ATOM 3871 C C . LEU A 1 499 ? 51.060 147.991 -15.597 1.00 38.87 499 LEU A C 1
ATOM 3872 O O . LEU A 1 499 ? 50.938 146.789 -15.399 1.00 38.38 499 LEU A O 1
ATOM 3877 N N . GLU A 1 500 ? 51.405 148.491 -16.781 1.00 39.62 500 GLU A N 1
ATOM 3878 C CA . GLU A 1 500 ? 51.754 147.585 -17.875 1.00 40.72 500 GLU A CA 1
ATOM 3879 C C . GLU A 1 500 ? 53.093 146.936 -17.594 1.00 40.03 500 GLU A C 1
ATOM 3880 O O . GLU A 1 500 ? 53.280 145.765 -17.897 1.00 40.18 500 GLU A O 1
ATOM 3886 N N . LYS A 1 501 ? 54.004 147.680 -16.977 1.00 40.07 501 LYS A N 1
ATOM 3887 C CA . LYS A 1 501 ? 55.271 147.096 -16.515 1.00 40.19 501 LYS A CA 1
ATOM 3888 C C . LYS A 1 501 ? 55.096 146.139 -15.328 1.00 39.99 501 LYS A C 1
ATOM 3889 O O . LYS A 1 501 ? 55.851 145.165 -15.204 1.00 39.68 501 LYS A O 1
ATOM 3895 N N . VAL A 1 502 ? 54.112 146.397 -14.460 1.00 39.24 502 VAL A N 1
ATOM 3896 C CA . VAL A 1 502 ? 53.832 145.450 -13.365 1.00 38.76 502 VAL A CA 1
ATOM 3897 C C . VAL A 1 502 ? 53.438 144.098 -13.983 1.00 38.73 502 VAL A C 1
ATOM 3898 O O . VAL A 1 502 ? 54.056 143.064 -13.693 1.00 38.37 502 VAL A O 1
ATOM 3902 N N . LYS A 1 503 ? 52.425 144.138 -14.847 1.00 38.06 503 LYS A N 1
ATOM 3903 C CA . LYS A 1 503 ? 51.938 142.952 -15.530 1.00 38.41 503 LYS A CA 1
ATOM 3904 C C . LYS A 1 503 ? 53.067 142.232 -16.299 1.00 38.69 503 LYS A C 1
ATOM 3905 O O . LYS A 1 503 ? 53.236 141.023 -16.144 1.00 38.65 503 LYS A O 1
ATOM 3911 N N . ALA A 1 504 ? 53.834 142.981 -17.094 1.00 39.04 504 ALA A N 1
ATOM 3912 C CA . ALA A 1 504 ? 54.923 142.418 -17.900 1.00 40.17 504 ALA A CA 1
ATOM 3913 C C . ALA A 1 504 ? 55.969 141.676 -17.066 1.00 40.76 504 ALA A C 1
ATOM 3914 O O . ALA A 1 504 ? 56.652 140.787 -17.573 1.00 40.96 504 ALA A O 1
ATOM 3916 N N . ALA A 1 505 ? 56.086 142.045 -15.794 1.00 41.12 505 ALA A N 1
ATOM 3917 C CA . ALA A 1 505 ? 57.066 141.454 -14.909 1.00 41.99 505 ALA A CA 1
ATOM 3918 C C . ALA A 1 505 ? 56.555 140.201 -14.193 1.00 42.41 505 ALA A C 1
ATOM 3919 O O . ALA A 1 505 ? 57.267 139.625 -13.367 1.00 42.19 505 ALA A O 1
ATOM 3929 N N . THR A 1 507 ? 54.714 136.265 -14.113 1.00 41.71 507 THR A N 1
ATOM 3930 C CA . THR A 1 507 ? 54.545 135.016 -14.841 1.00 40.22 507 THR A CA 1
ATOM 3931 C C . THR A 1 507 ? 53.056 134.722 -15.007 1.00 39.89 507 THR A C 1
ATOM 3932 O O . THR A 1 507 ? 52.210 135.311 -14.307 1.00 38.74 507 THR A O 1
ATOM 3936 N N . GLU A 1 508 ? 52.750 133.802 -15.918 1.00 39.23 508 GLU A N 1
ATOM 3937 C CA . GLU A 1 508 ? 51.389 133.383 -16.174 1.00 39.79 508 GLU A CA 1
ATOM 3938 C C . GLU A 1 508 ? 50.662 132.997 -14.895 1.00 39.26 508 GLU A C 1
ATOM 3939 O O . GLU A 1 508 ? 49.508 133.346 -14.715 1.00 39.72 508 GLU A O 1
ATOM 3945 N N . GLU A 1 509 ? 51.339 132.289 -14.000 1.00 38.95 509 GLU A N 1
ATOM 3946 C CA . GLU A 1 509 ? 50.736 131.915 -12.721 1.00 38.97 509 GLU A CA 1
ATOM 3947 C C . GLU A 1 509 ? 50.629 133.061 -11.711 1.00 37.94 509 GLU A C 1
ATOM 3948 O O . GLU A 1 509 ? 49.711 133.071 -10.901 1.00 37.99 509 GLU A O 1
ATOM 3954 N N . ASP A 1 510 ? 51.564 134.007 -11.731 1.00 36.99 510 ASP A N 1
ATOM 3955 C CA . ASP A 1 510 ? 51.398 135.225 -10.935 1.00 36.14 510 ASP A CA 1
ATOM 3956 C C . ASP A 1 510 ? 50.067 135.890 -11.319 1.00 35.18 510 ASP A C 1
ATOM 3957 O O . ASP A 1 510 ? 49.334 136.340 -10.459 1.00 35.14 510 ASP A O 1
ATOM 3962 N N . LEU A 1 511 ? 49.780 135.965 -12.616 1.00 34.44 511 LEU A N 1
ATOM 3963 C CA . LEU A 1 511 ? 48.565 136.629 -13.105 1.00 34.31 511 LEU A CA 1
ATOM 3964 C C . LEU A 1 511 ? 47.287 135.841 -12.836 1.00 34.16 511 LEU A C 1
ATOM 3965 O O . LEU A 1 511 ? 46.253 136.436 -12.573 1.00 34.66 511 LEU A O 1
ATOM 3970 N N . ALA A 1 512 ? 47.353 134.515 -12.910 1.00 33.76 512 ALA A N 1
ATOM 3971 C CA . ALA A 1 512 ? 46.232 133.673 -12.496 1.00 33.74 512 ALA A CA 1
ATOM 3972 C C . ALA A 1 512 ? 45.931 133.814 -11.000 1.00 33.63 512 ALA A C 1
ATOM 3973 O O . ALA A 1 512 ? 44.768 133.885 -10.608 1.00 33.14 512 ALA A O 1
ATOM 3975 N N . GLU A 1 513 ? 46.973 133.863 -10.175 1.00 33.67 513 GLU A N 1
ATOM 3976 C CA . GLU A 1 513 ? 46.818 134.102 -8.731 1.00 34.75 513 GLU A CA 1
ATOM 3977 C C . GLU A 1 513 ? 46.141 135.463 -8.426 1.00 34.06 513 GLU A C 1
ATOM 3978 O O . GLU A 1 513 ? 45.271 135.539 -7.571 1.00 34.30 513 GLU A O 1
ATOM 3984 N N . LEU A 1 514 ? 46.567 136.527 -9.111 1.00 33.77 514 LEU A N 1
ATOM 3985 C CA . LEU A 1 514 ? 46.001 137.884 -8.920 1.00 33.37 514 LEU A CA 1
ATOM 3986 C C . LEU A 1 514 ? 44.541 137.979 -9.378 1.00 33.20 514 LEU A C 1
ATOM 3987 O O . LEU A 1 514 ? 43.727 138.578 -8.702 1.00 32.44 514 LEU A O 1
ATOM 3992 N N . ALA A 1 515 ? 44.221 137.393 -10.533 1.00 33.84 515 ALA A N 1
ATOM 3993 C CA . ALA A 1 515 ? 42.820 137.267 -10.972 1.00 34.24 515 ALA A CA 1
ATOM 3994 C C . ALA A 1 515 ? 41.954 136.504 -9.951 1.00 34.78 515 ALA A C 1
ATOM 3995 O O . ALA A 1 515 ? 40.789 136.847 -9.753 1.00 34.13 515 ALA A O 1
ATOM 3997 N N . ARG A 1 516 ? 42.536 135.500 -9.282 1.00 35.92 516 ARG A N 1
ATOM 3998 C CA . ARG A 1 516 ? 41.849 134.757 -8.214 1.00 37.07 516 ARG A CA 1
ATOM 3999 C C . ARG A 1 516 ? 41.710 135.560 -6.916 1.00 36.95 516 ARG A C 1
ATOM 4000 O O . ARG A 1 516 ? 40.690 135.457 -6.225 1.00 37.22 516 ARG A O 1
ATOM 4008 N N . ALA A 1 517 ? 42.736 136.335 -6.558 1.00 36.37 517 ALA A N 1
ATOM 4009 C CA . ALA A 1 517 ? 42.619 137.238 -5.410 1.00 36.10 517 ALA A CA 1
ATOM 4010 C C . ALA A 1 517 ? 41.546 138.310 -5.669 1.00 35.65 517 ALA A C 1
ATOM 4011 O O . ALA A 1 517 ? 40.859 138.759 -4.747 1.00 35.09 517 ALA A O 1
ATOM 4013 N N . THR A 1 518 ? 41.422 138.719 -6.929 1.00 35.16 518 THR A N 1
ATOM 4014 C CA . THR A 1 518 ? 40.443 139.723 -7.318 1.00 35.51 518 THR A CA 1
ATOM 4015 C C . THR A 1 518 ? 39.024 139.178 -7.136 1.00 36.49 518 THR A C 1
ATOM 4016 O O . THR A 1 518 ? 38.220 139.793 -6.432 1.00 36.34 518 THR A O 1
ATOM 4020 N N . GLU A 1 519 ? 38.732 138.025 -7.738 1.00 37.40 519 GLU A N 1
ATOM 4021 C CA . GLU A 1 519 ? 37.409 137.415 -7.611 1.00 39.95 519 GLU A CA 1
ATOM 4022 C C . GLU A 1 519 ? 37.066 137.109 -6.157 1.00 40.29 519 GLU A C 1
ATOM 4023 O O . GLU A 1 519 ? 35.926 137.312 -5.733 1.00 41.11 519 GLU A O 1
ATOM 4029 N N . GLU A 1 520 ? 38.054 136.653 -5.396 1.00 40.86 520 GLU A N 1
ATOM 4030 C CA . GLU A 1 520 ? 37.886 136.393 -3.963 1.00 42.25 520 GLU A CA 1
ATOM 4031 C C . GLU A 1 520 ? 37.501 137.657 -3.180 1.00 41.34 520 GLU A C 1
ATOM 4032 O O . GLU A 1 520 ? 36.580 137.628 -2.361 1.00 40.67 520 GLU A O 1
ATOM 4038 N N . LEU A 1 521 ? 38.231 138.745 -3.414 1.00 40.87 521 LEU A N 1
ATOM 4039 C CA . LEU A 1 521 ? 37.923 140.030 -2.771 1.00 40.79 521 LEU A CA 1
ATOM 4040 C C . LEU A 1 521 ? 36.508 140.512 -3.128 1.00 40.41 521 LEU A C 1
ATOM 4041 O O . LEU A 1 521 ? 35.754 140.864 -2.240 1.00 40.15 521 LEU A O 1
ATOM 4046 N N . LYS A 1 522 ? 36.164 140.500 -4.416 1.00 40.60 522 LYS A N 1
ATOM 4047 C CA . LYS A 1 522 ? 34.833 140.909 -4.882 1.00 41.04 522 LYS A CA 1
ATOM 4048 C C . LYS A 1 522 ? 33.723 140.145 -4.168 1.00 41.45 522 LYS A C 1
ATOM 4049 O O . LYS A 1 522 ? 32.719 140.733 -3.770 1.00 41.32 522 LYS A O 1
ATOM 4055 N N . LEU A 1 523 ? 33.906 138.840 -3.993 1.00 41.80 523 LEU A N 1
ATOM 4056 C CA . LEU A 1 523 ? 32.879 138.013 -3.347 1.00 42.38 523 LEU A CA 1
ATOM 4057 C C . LEU A 1 523 ? 32.767 138.322 -1.860 1.00 42.50 523 LEU A C 1
ATOM 4058 O O . LEU A 1 523 ? 31.676 138.287 -1.299 1.00 42.59 523 LEU A O 1
ATOM 4063 N N . LYS A 1 524 ? 33.900 138.611 -1.229 1.00 42.31 524 LYS A N 1
ATOM 4064 C CA . LYS A 1 524 ? 33.947 138.942 0.185 1.00 42.81 524 LYS A CA 1
ATOM 4065 C C . LYS A 1 524 ? 33.158 140.230 0.473 1.00 42.47 524 LYS A C 1
ATOM 4066 O O . LYS A 1 524 ? 32.338 140.272 1.385 1.00 42.11 524 LYS A O 1
ATOM 4072 N N . GLN A 1 525 ? 33.391 141.266 -0.325 1.00 42.03 525 GLN A N 1
ATOM 4073 C CA . GLN A 1 525 ? 32.774 142.559 -0.071 1.00 42.12 525 GLN A CA 1
ATOM 4074 C C . GLN A 1 525 ? 31.314 142.645 -0.559 1.00 42.34 525 GLN A C 1
ATOM 4075 O O . GLN A 1 525 ? 30.568 143.551 -0.173 1.00 42.29 525 GLN A O 1
ATOM 4081 N N . GLU A 1 526 ? 30.908 141.675 -1.369 1.00 42.07 526 GLU A N 1
ATOM 4082 C CA . GLU A 1 526 ? 29.531 141.555 -1.812 1.00 42.82 526 GLU A CA 1
ATOM 4083 C C . GLU A 1 526 ? 28.731 140.562 -0.964 1.00 42.42 526 GLU A C 1
ATOM 4084 O O . GLU A 1 526 ? 27.554 140.327 -1.207 1.00 43.10 526 GLU A O 1
ATOM 4090 N N . THR A 1 527 ? 29.373 140.008 0.050 1.00 41.89 527 THR A N 1
ATOM 4091 C CA . THR A 1 527 ? 28.734 139.074 0.962 1.00 41.56 527 THR A CA 1
ATOM 4092 C C . THR A 1 527 ? 28.583 139.780 2.313 1.00 41.49 527 THR A C 1
ATOM 4093 O O . THR A 1 527 ? 29.583 140.005 3.012 1.00 41.08 527 THR A O 1
ATOM 4097 N N . PRO A 1 528 ? 27.340 140.164 2.673 1.00 41.27 528 PRO A N 1
ATOM 4098 C CA . PRO A 1 528 ? 27.162 140.861 3.957 1.00 41.45 528 PRO A CA 1
ATOM 4099 C C . PRO A 1 528 ? 27.449 139.938 5.127 1.00 41.92 528 PRO A C 1
ATOM 4100 O O . PRO A 1 528 ? 27.282 138.720 5.005 1.00 42.17 528 PRO A O 1
ATOM 4104 N N . ASP A 1 529 ? 27.891 140.502 6.246 1.00 42.71 529 ASP A N 1
ATOM 4105 C CA . ASP A 1 529 ? 27.926 139.745 7.501 1.00 43.61 529 ASP A CA 1
ATOM 4106 C C . ASP A 1 529 ? 26.510 139.309 7.844 1.00 43.97 529 ASP A C 1
ATOM 4107 O O . ASP A 1 529 ? 25.584 140.079 7.669 1.00 44.54 529 ASP A O 1
ATOM 4112 N N . PRO A 1 530 ? 26.333 138.081 8.338 1.00 44.52 530 PRO A N 1
ATOM 4113 C CA . PRO A 1 530 ? 24.975 137.648 8.666 1.00 44.67 530 PRO A CA 1
ATOM 4114 C C . PRO A 1 530 ? 24.478 138.288 9.958 1.00 44.85 530 PRO A C 1
ATOM 4115 O O . PRO A 1 530 ? 25.299 138.748 10.763 1.00 45.22 530 PRO A O 1
ATOM 4119 N N . PRO A 1 531 ? 23.146 138.307 10.170 1.00 44.35 531 PRO A N 1
ATOM 4120 C CA . PRO A 1 531 ? 22.592 138.867 11.392 1.00 43.81 531 PRO A CA 1
ATOM 4121 C C . PRO A 1 531 ? 23.255 138.321 12.654 1.00 43.38 531 PRO A C 1
ATOM 4122 O O . PRO A 1 531 ? 23.451 139.075 13.608 1.00 43.30 531 PRO A O 1
ATOM 4126 N N . GLU A 1 532 ? 23.616 137.036 12.653 1.00 42.05 532 GLU A N 1
ATOM 4127 C CA . GLU A 1 532 ? 24.289 136.433 13.793 1.00 41.13 532 GLU A CA 1
ATOM 4128 C C . GLU A 1 532 ? 25.561 137.198 14.163 1.00 39.30 532 GLU A C 1
ATOM 4129 O O . GLU A 1 532 ? 25.848 137.377 15.340 1.00 39.08 532 GLU A O 1
ATOM 4135 N N . ALA A 1 533 ? 26.305 137.659 13.158 1.00 38.21 533 ALA A N 1
ATOM 4136 C CA . ALA A 1 533 ? 27.596 138.338 13.366 1.00 36.90 533 ALA A CA 1
ATOM 4137 C C . ALA A 1 533 ? 27.391 139.734 13.944 1.00 36.71 533 ALA A C 1
ATOM 4138 O O . ALA A 1 533 ? 28.060 140.131 14.910 1.00 36.72 533 ALA A O 1
ATOM 4140 N N . LEU A 1 534 ? 26.431 140.450 13.367 1.00 35.92 534 LEU A N 1
ATOM 4141 C CA . LEU A 1 534 ? 26.121 141.834 13.731 1.00 35.92 534 LEU A CA 1
ATOM 4142 C C . LEU A 1 534 ? 25.577 141.985 15.148 1.00 36.05 534 LEU A C 1
ATOM 4143 O O . LEU A 1 534 ? 25.433 143.098 15.650 1.00 35.74 534 LEU A O 1
ATOM 4148 N N . ARG A 1 535 ? 25.297 140.857 15.789 1.00 36.57 535 ARG A N 1
ATOM 4149 C CA . ARG A 1 535 ? 24.845 140.831 17.185 1.00 37.40 535 ARG A CA 1
ATOM 4150 C C . ARG A 1 535 ? 25.894 141.333 18.190 1.00 36.19 535 ARG A C 1
ATOM 4151 O O . ARG A 1 535 ? 25.534 141.746 19.283 1.00 36.07 535 ARG A O 1
ATOM 4159 N N . CYS A 1 536 ? 27.178 141.305 17.826 1.00 35.23 536 CYS A N 1
ATOM 4160 C CA . CYS A 1 536 ? 28.238 141.861 18.692 1.00 34.17 536 CYS A CA 1
ATOM 4161 C C . CYS A 1 536 ? 28.097 143.368 18.948 1.00 33.56 536 CYS A C 1
ATOM 4162 O O . CYS A 1 536 ? 28.599 143.886 19.961 1.00 32.80 536 CYS A O 1
ATOM 4165 N N . VAL A 1 537 ? 27.424 144.063 18.034 1.00 32.44 537 VAL A N 1
ATOM 4166 C CA . VAL A 1 537 ? 27.212 145.506 18.173 1.00 31.98 537 VAL A CA 1
ATOM 4167 C C . VAL A 1 537 ? 25.876 145.697 18.855 1.00 31.88 537 VAL A C 1
ATOM 4168 O O . VAL A 1 537 ? 24.835 145.359 18.283 1.00 31.54 537 VAL A O 1
ATOM 4172 N N . PRO A 1 538 ? 25.886 146.247 20.073 1.00 31.94 538 PRO A N 1
ATOM 4173 C CA . PRO A 1 538 ? 24.635 146.306 20.820 1.00 32.13 538 PRO A CA 1
ATOM 4174 C C . PRO A 1 538 ? 23.708 147.419 20.321 1.00 33.17 538 PRO A C 1
ATOM 4175 O O . PRO A 1 538 ? 24.147 148.323 19.597 1.00 32.20 538 PRO A O 1
ATOM 4179 N N . SER A 1 539 ? 22.434 147.342 20.714 1.00 34.29 539 SER A N 1
ATOM 4180 C CA . SER A 1 539 ? 21.456 148.364 20.367 1.00 35.13 539 SER A CA 1
ATOM 4181 C C . SER A 1 539 ? 20.518 148.619 21.534 1.00 35.58 539 SER A C 1
ATOM 4182 O O . SER A 1 539 ? 20.454 147.830 22.465 1.00 35.54 539 SER A O 1
ATOM 4185 N N . LEU A 1 540 ? 19.787 149.725 21.468 1.00 36.42 540 LEU A N 1
ATOM 4186 C CA . LEU A 1 540 ? 18.773 150.044 22.468 1.00 37.68 540 LEU A CA 1
ATOM 4187 C C . LEU A 1 540 ? 17.593 149.111 22.289 1.00 38.66 540 LEU A C 1
ATOM 4188 O O . LEU A 1 540 ? 17.517 148.402 21.291 1.00 38.76 540 LEU A O 1
ATOM 4193 N N . ASN A 1 541 ? 16.696 149.108 23.273 1.00 40.30 541 ASN A N 1
ATOM 4194 C CA . ASN A 1 541 ? 15.429 148.385 23.183 1.00 41.86 541 ASN A CA 1
ATOM 4195 C C . ASN A 1 541 ? 14.447 149.318 22.502 1.00 42.41 541 ASN A C 1
ATOM 4196 O O . ASN A 1 541 ? 14.545 150.540 22.668 1.00 42.08 541 ASN A O 1
ATOM 4201 N N . LEU A 1 542 ? 13.518 148.760 21.727 1.00 43.33 542 LEU A N 1
ATOM 4202 C CA . LEU A 1 542 ? 12.446 149.565 21.135 1.00 44.68 542 LEU A CA 1
ATOM 4203 C C . LEU A 1 542 ? 11.653 150.294 22.210 1.00 45.50 542 LEU A C 1
ATOM 4204 O O . LEU A 1 542 ? 10.993 151.288 21.930 1.00 45.90 542 LEU A O 1
ATOM 4209 N N . GLY A 1 543 ? 11.746 149.799 23.442 1.00 46.53 543 GLY A N 1
ATOM 4210 C CA . GLY A 1 543 ? 11.088 150.420 24.586 1.00 47.65 543 GLY A CA 1
ATOM 4211 C C . GLY A 1 543 ? 11.847 151.600 25.161 1.00 48.11 543 GLY A C 1
ATOM 4212 O O . GLY A 1 543 ? 11.285 152.374 25.933 1.00 48.84 543 GLY A O 1
ATOM 4213 N N . ASP A 1 544 ? 13.122 151.735 24.803 1.00 48.45 544 ASP A N 1
ATOM 4214 C CA . ASP A 1 544 ? 13.937 152.873 25.242 1.00 48.95 544 ASP A CA 1
ATOM 4215 C C . ASP A 1 544 ? 13.627 154.130 24.427 1.00 48.71 544 ASP A C 1
ATOM 4216 O O . ASP A 1 544 ? 14.234 155.189 24.655 1.00 48.67 544 ASP A O 1
ATOM 4221 N N . ILE A 1 545 ? 12.701 154.000 23.476 1.00 48.19 545 ILE A N 1
ATOM 4222 C CA . ILE A 1 545 ? 12.422 155.054 22.496 1.00 47.87 545 ILE A CA 1
ATOM 4223 C C . ILE A 1 545 ? 11.101 155.744 22.819 1.00 47.81 545 ILE A C 1
ATOM 4224 O O . ILE A 1 545 ? 10.052 155.085 22.870 1.00 47.63 545 ILE A O 1
ATOM 4229 N N . PRO A 1 546 ? 11.137 157.076 23.000 1.00 47.78 546 PRO A N 1
ATOM 4230 C CA . PRO A 1 546 ? 9.911 157.829 23.248 1.00 47.39 546 PRO A CA 1
ATOM 4231 C C . PRO A 1 546 ? 8.886 157.534 22.156 1.00 47.22 546 PRO A C 1
ATOM 4232 O O . PRO A 1 546 ? 9.227 157.489 20.976 1.00 46.53 546 PRO A O 1
ATOM 4236 N N . LYS A 1 547 ? 7.644 157.286 22.552 1.00 47.67 547 LYS A N 1
ATOM 4237 C CA . LYS A 1 547 ? 6.600 157.036 21.566 1.00 48.29 547 LYS A CA 1
ATOM 4238 C C . LYS A 1 547 ? 6.132 158.330 20.887 1.00 48.16 547 LYS A C 1
ATOM 4239 O O . LYS A 1 547 ? 5.465 158.276 19.866 1.00 48.10 547 LYS A O 1
ATOM 4245 N N . GLU A 1 548 ? 6.503 159.481 21.443 1.00 48.47 548 GLU A N 1
ATOM 4246 C CA . GLU A 1 548 ? 6.126 160.777 20.872 1.00 49.48 548 GLU A CA 1
ATOM 4247 C C . GLU A 1 548 ? 7.308 161.541 20.248 1.00 49.14 548 GLU A C 1
ATOM 4248 O O . GLU A 1 548 ? 8.430 161.471 20.749 1.00 48.78 548 GLU A O 1
ATOM 4254 N N . PRO A 1 549 ? 7.047 162.294 19.156 1.00 49.21 549 PRO A N 1
ATOM 4255 C CA . PRO A 1 549 ? 8.029 163.188 18.556 1.00 49.52 549 PRO A CA 1
ATOM 4256 C C . PRO A 1 549 ? 8.531 164.222 19.558 1.00 49.82 549 PRO A C 1
ATOM 4257 O O . PRO A 1 549 ? 7.940 164.394 20.626 1.00 49.59 549 PRO A O 1
ATOM 4261 N N . THR A 1 550 ? 9.628 164.890 19.223 1.00 49.96 550 THR A N 1
ATOM 4262 C CA . THR A 1 550 ? 10.133 165.972 20.060 1.00 50.25 550 THR A CA 1
ATOM 4263 C C . THR A 1 550 ? 9.095 167.103 20.139 1.00 49.75 550 THR A C 1
ATOM 4264 O O . THR A 1 550 ? 8.604 167.579 19.113 1.00 49.10 550 THR A O 1
ATOM 4268 N N . TYR A 1 551 ? 8.761 167.511 21.363 1.00 49.65 551 TYR A N 1
ATOM 4269 C CA . TYR A 1 551 ? 7.767 168.560 21.562 1.00 49.76 551 TYR A CA 1
ATOM 4270 C C . TYR A 1 551 ? 8.314 169.935 21.217 1.00 49.19 551 TYR A C 1
ATOM 4271 O O . TYR A 1 551 ? 9.331 170.376 21.765 1.00 49.67 551 TYR A O 1
ATOM 4280 N N . VAL A 1 552 ? 7.641 170.592 20.283 1.00 48.80 552 VAL A N 1
ATOM 4281 C CA . VAL A 1 552 ? 7.935 171.984 19.939 1.00 47.99 552 VAL A CA 1
ATOM 4282 C C . VAL A 1 552 ? 6.660 172.798 20.099 1.00 47.77 552 VAL A C 1
ATOM 4283 O O . VAL A 1 552 ? 5.700 172.607 19.341 1.00 47.45 552 VAL A O 1
ATOM 4287 N N . PRO A 1 553 ? 6.647 173.702 21.091 1.00 47.69 553 PRO A N 1
ATOM 4288 C CA . PRO A 1 553 ? 5.498 174.558 21.339 1.00 47.96 553 PRO A CA 1
ATOM 4289 C C . PRO A 1 553 ? 5.210 175.387 20.099 1.00 48.41 553 PRO A C 1
ATOM 4290 O O . PRO A 1 553 ? 6.020 176.243 19.746 1.00 48.54 553 PRO A O 1
ATOM 4294 N N . THR A 1 554 ? 4.104 175.099 19.412 1.00 48.58 554 THR A N 1
ATOM 4295 C CA . THR A 1 554 ? 3.628 175.962 18.331 1.00 48.96 554 THR A CA 1
ATOM 4296 C C . THR A 1 554 ? 2.269 176.548 18.708 1.00 49.39 554 THR A C 1
ATOM 4297 O O . THR A 1 554 ? 1.405 175.856 19.255 1.00 49.39 554 THR A O 1
ATOM 4301 N N . GLU A 1 555 ? 2.107 177.837 18.440 1.00 49.65 555 GLU A N 1
ATOM 4302 C CA . GLU A 1 555 ? 0.840 178.509 18.601 1.00 50.15 555 GLU A CA 1
ATOM 4303 C C . GLU A 1 555 ? 0.520 179.233 17.301 1.00 50.05 555 GLU A C 1
ATOM 4304 O O . GLU A 1 555 ? 1.278 180.098 16.853 1.00 49.31 555 GLU A O 1
ATOM 4310 N N . VAL A 1 556 ? -0.590 178.843 16.679 1.00 50.27 556 VAL A N 1
ATOM 4311 C CA . VAL A 1 556 ? -1.052 179.497 15.464 1.00 50.78 556 VAL A CA 1
ATOM 4312 C C . VAL A 1 556 ? -1.953 180.676 15.838 1.00 51.42 556 VAL A C 1
ATOM 4313 O O . VAL A 1 556 ? -2.900 180.529 16.617 1.00 51.73 556 VAL A O 1
ATOM 4317 N N . GLY A 1 557 ? -1.617 181.845 15.298 1.00 51.97 557 GLY A N 1
ATOM 4318 C CA . GLY A 1 557 ? -2.283 183.107 15.619 1.00 52.27 557 GLY A CA 1
ATOM 4319 C C . GLY A 1 557 ? -2.462 183.954 14.375 1.00 52.70 557 GLY A C 1
ATOM 4320 O O . GLY A 1 557 ? -2.360 183.442 13.256 1.00 52.61 557 GLY A O 1
ATOM 4321 N N . ASP A 1 558 ? -2.692 185.253 14.575 1.00 53.23 558 ASP A N 1
ATOM 4322 C CA . ASP A 1 558 ? -3.170 186.148 13.517 1.00 53.97 558 ASP A CA 1
ATOM 4323 C C . ASP A 1 558 ? -2.788 187.603 13.842 1.00 54.36 558 ASP A C 1
ATOM 4324 O O . ASP A 1 558 ? -3.103 188.087 14.929 1.00 54.55 558 ASP A O 1
ATOM 4329 N N . ILE A 1 559 ? -2.099 188.287 12.922 1.00 54.75 559 ILE A N 1
ATOM 4330 C CA . ILE A 1 559 ? -1.578 189.659 13.148 1.00 55.12 559 ILE A CA 1
ATOM 4331 C C . ILE A 1 55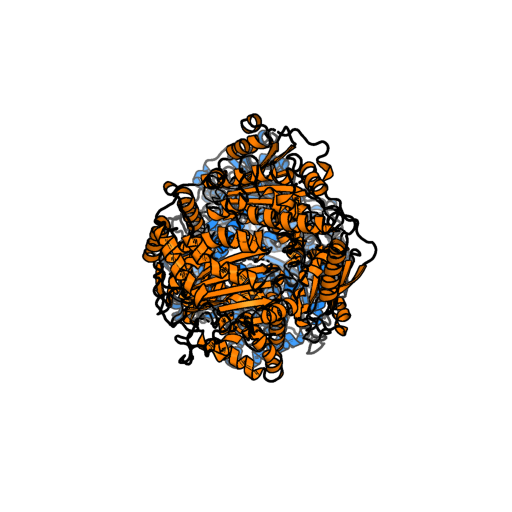9 ? -1.643 190.511 11.874 1.00 55.28 559 ILE A C 1
ATOM 4332 O O . ILE A 1 559 ? -0.881 190.274 10.937 1.00 55.74 559 ILE A O 1
ATOM 4337 N N . ASN A 1 560 ? -2.514 191.519 11.850 1.00 55.26 560 ASN A N 1
ATOM 4338 C CA . ASN A 1 560 ? -2.789 192.313 10.625 1.00 55.31 560 ASN A CA 1
ATOM 4339 C C . ASN A 1 560 ? -3.296 191.481 9.418 1.00 54.61 560 ASN A C 1
ATOM 4340 O O . ASN A 1 560 ? -2.917 191.742 8.264 1.00 54.81 560 ASN A O 1
ATOM 4345 N N . GLY A 1 561 ? -4.156 190.497 9.703 1.00 53.81 561 GLY A N 1
ATOM 4346 C CA . GLY A 1 561 ? -4.758 189.630 8.679 1.00 52.10 561 GLY A CA 1
ATOM 4347 C C . GLY A 1 561 ? -3.737 188.699 8.035 1.00 50.74 561 GLY A C 1
ATOM 4348 O O . GLY A 1 561 ? -3.732 188.524 6.812 1.00 51.44 561 GLY A O 1
ATOM 4349 N N . VAL A 1 562 ? -2.887 188.095 8.866 1.00 48.69 562 VAL A N 1
ATOM 4350 C CA . VAL A 1 562 ? -1.726 187.313 8.427 1.00 46.31 562 VAL A CA 1
ATOM 4351 C C . VAL A 1 562 ? -1.464 186.178 9.415 1.00 45.07 562 VAL A C 1
ATOM 4352 O O . VAL A 1 562 ? -1.429 186.399 10.625 1.00 44.99 562 VAL A O 1
ATOM 4356 N N . LYS A 1 563 ? -1.269 184.968 8.902 1.00 43.49 563 LYS A N 1
ATOM 4357 C CA . LYS A 1 563 ? -0.951 183.813 9.743 1.00 42.34 563 LYS A CA 1
ATOM 4358 C C . LYS A 1 563 ? 0.421 183.943 10.420 1.00 41.28 563 LYS A C 1
ATOM 4359 O O . LYS A 1 563 ? 1.428 184.239 9.783 1.00 41.02 563 LYS A O 1
ATOM 4365 N N . VAL A 1 564 ? 0.437 183.755 11.735 1.00 40.30 564 VAL A N 1
ATOM 4366 C CA . VAL A 1 564 ? 1.654 183.878 12.522 1.00 39.04 564 VAL A CA 1
ATOM 4367 C C . VAL A 1 564 ? 1.832 182.640 13.391 1.00 38.21 564 VAL A C 1
ATOM 4368 O O . VAL A 1 564 ? 0.926 182.266 14.126 1.00 38.19 564 VAL A O 1
ATOM 4372 N N . LEU A 1 565 ? 3.003 182.015 13.298 1.00 36.97 565 LEU A N 1
ATOM 4373 C CA . LEU A 1 565 ? 3.342 180.865 14.133 1.00 36.28 565 LEU A CA 1
ATOM 4374 C C . LEU A 1 565 ? 4.338 181.295 15.196 1.00 35.71 565 LEU A C 1
ATOM 4375 O O . LEU A 1 565 ? 5.369 181.888 14.878 1.00 35.22 565 LEU A O 1
ATOM 4380 N N . ARG A 1 566 ? 4.017 181.009 16.456 1.00 34.89 566 ARG A N 1
ATOM 4381 C CA . ARG A 1 566 ? 4.862 181.388 17.564 1.00 35.15 566 ARG A CA 1
ATOM 4382 C C . ARG A 1 566 ? 5.391 180.153 18.272 1.00 34.72 566 ARG A C 1
ATOM 4383 O O . ARG A 1 566 ? 4.628 179.226 18.564 1.00 34.85 566 ARG A O 1
ATOM 4391 N N . HIS A 1 567 ? 6.696 180.135 18.530 1.00 33.72 567 HIS A N 1
ATOM 4392 C CA . HIS A 1 567 ? 7.332 179.045 19.259 1.00 33.16 567 HIS A CA 1
ATOM 4393 C C . HIS A 1 567 ? 8.041 179.586 20.485 1.00 33.52 567 HIS A C 1
ATOM 4394 O O . HIS A 1 567 ? 9.053 180.298 20.380 1.00 32.85 567 HIS A O 1
ATOM 4401 N N . ASP A 1 568 ? 7.483 179.254 21.646 1.00 33.61 568 ASP A N 1
ATOM 4402 C CA . ASP A 1 568 ? 7.936 179.792 22.915 1.00 34.36 568 ASP A CA 1
ATOM 4403 C C . ASP A 1 568 ? 9.039 178.888 23.419 1.00 34.30 568 ASP A C 1
ATOM 4404 O O . ASP A 1 568 ? 8.775 177.864 24.031 1.00 34.41 568 ASP A O 1
ATOM 4409 N N . LEU A 1 569 ? 10.282 179.272 23.141 1.00 33.98 569 LEU A N 1
ATOM 4410 C CA . LEU A 1 569 ? 11.446 178.468 23.501 1.00 33.27 569 LEU A CA 1
ATOM 4411 C C . LEU A 1 569 ? 12.492 179.370 24.101 1.00 32.67 569 LEU A C 1
ATOM 4412 O O . LEU A 1 569 ? 12.611 180.514 23.691 1.00 32.83 569 LEU A O 1
ATOM 4417 N N . PHE A 1 570 ? 13.259 178.864 25.057 1.00 32.48 570 PHE A N 1
ATOM 4418 C CA . PHE A 1 570 ? 14.434 179.596 25.529 1.00 32.71 570 PHE A CA 1
ATOM 4419 C C . PHE A 1 570 ? 15.427 179.784 24.359 1.00 32.03 570 PHE A C 1
ATOM 4420 O O . PHE A 1 570 ? 15.856 178.812 23.722 1.00 32.00 570 PHE A O 1
ATOM 4428 N N . THR A 1 571 ? 15.768 181.038 24.072 1.00 31.03 571 THR A N 1
ATOM 4429 C CA . THR A 1 571 ? 16.672 181.360 22.968 1.00 30.24 571 THR A CA 1
ATOM 4430 C C . THR A 1 571 ? 17.837 182.243 23.395 1.00 30.81 571 THR A C 1
ATOM 4431 O O . THR A 1 571 ? 18.557 182.756 22.551 1.00 30.22 571 THR A O 1
ATOM 4435 N N . ASN A 1 572 ? 18.037 182.396 24.703 1.00 31.03 572 ASN A N 1
ATOM 4436 C CA . ASN A 1 572 ? 19.052 183.299 25.224 1.00 31.55 572 ASN A CA 1
ATOM 4437 C C . ASN A 1 572 ? 18.815 184.759 24.767 1.00 31.52 572 ASN A C 1
ATOM 4438 O O . ASN A 1 572 ? 19.765 185.438 24.397 1.00 30.99 572 ASN A O 1
ATOM 4443 N N . ASP A 1 573 ? 17.552 185.213 24.790 1.00 30.97 573 ASP A N 1
ATOM 4444 C CA . ASP A 1 573 ? 17.159 186.611 24.497 1.00 31.26 573 ASP A CA 1
ATOM 4445 C C . ASP A 1 573 ? 17.295 187.051 23.025 1.00 30.78 573 ASP A C 1
ATOM 4446 O O . ASP A 1 573 ? 17.375 188.246 22.706 1.00 31.31 573 ASP A O 1
ATOM 4451 N N . ILE A 1 574 ? 17.285 186.067 22.144 1.00 29.55 574 ILE A N 1
ATOM 4452 C CA . ILE A 1 574 ? 17.404 186.257 20.713 1.00 27.76 574 ILE A CA 1
ATOM 4453 C C . ILE A 1 574 ? 16.026 186.002 20.127 1.00 27.74 574 ILE A C 1
ATOM 4454 O O . ILE A 1 574 ? 15.257 185.176 20.625 1.00 27.84 574 ILE A O 1
ATOM 4459 N N . ILE A 1 575 ? 15.696 186.742 19.085 1.00 26.77 575 ILE A N 1
ATOM 4460 C CA . ILE A 1 575 ? 14.503 186.461 18.360 1.00 25.96 575 ILE A CA 1
ATOM 4461 C C . ILE A 1 575 ? 14.861 185.953 16.963 1.00 25.81 575 ILE A C 1
ATOM 4462 O O . ILE A 1 575 ? 15.700 186.547 16.269 1.00 24.73 575 ILE A O 1
ATOM 4467 N N . TYR A 1 576 ? 14.248 184.838 16.577 1.00 25.08 576 TYR A N 1
ATOM 4468 C CA . TYR A 1 576 ? 14.405 184.314 15.219 1.00 25.42 576 TYR A CA 1
ATOM 4469 C C . TYR A 1 576 ? 13.119 184.500 14.482 1.00 25.93 576 TYR A C 1
ATOM 4470 O O . TYR A 1 576 ? 12.072 184.064 14.958 1.00 26.89 576 TYR A O 1
ATOM 4479 N N . THR A 1 577 ? 13.182 185.146 13.329 1.00 25.66 577 THR A N 1
ATOM 4480 C CA . THR A 1 577 ? 11.981 185.328 12.537 1.00 26.58 577 THR A CA 1
ATOM 4481 C C . THR A 1 577 ? 12.197 184.861 11.101 1.00 25.67 577 THR A C 1
ATOM 4482 O O . THR A 1 577 ? 13.302 184.967 10.560 1.00 25.88 577 THR A O 1
ATOM 4486 N N . GLU A 1 578 ? 11.154 184.279 10.518 1.00 25.48 578 GLU A N 1
ATOM 4487 C CA . GLU A 1 578 ? 11.096 183.993 9.083 1.00 24.76 578 GLU A CA 1
ATOM 4488 C C . GLU A 1 578 ? 9.811 184.608 8.575 1.00 24.18 578 GLU A C 1
ATOM 4489 O O . GLU A 1 578 ? 8.752 184.372 9.139 1.00 25.14 578 GLU A O 1
ATOM 4495 N N . VAL A 1 579 ? 9.897 185.409 7.530 1.00 23.70 579 VAL A N 1
ATOM 4496 C CA . VAL A 1 579 ? 8.715 185.956 6.882 1.00 23.35 579 VAL A CA 1
ATOM 4497 C C . VAL A 1 579 ? 8.692 185.300 5.508 1.00 24.69 579 VAL A C 1
ATOM 4498 O O . VAL A 1 579 ? 9.700 185.341 4.765 1.00 23.66 579 VAL A O 1
ATOM 4502 N N . VAL A 1 580 ? 7.577 184.630 5.220 1.00 24.82 580 VAL A N 1
ATOM 4503 C CA . VAL A 1 580 ? 7.455 183.754 4.051 1.00 25.62 580 VAL A CA 1
ATOM 4504 C C . VAL A 1 580 ? 6.500 184.375 3.025 1.00 26.48 580 VAL A C 1
ATOM 4505 O O . VAL A 1 580 ? 5.313 184.558 3.311 1.00 26.31 580 VAL A O 1
ATOM 4509 N N . PHE A 1 581 ? 7.041 184.741 1.860 1.00 27.13 581 PHE A N 1
ATOM 4510 C CA . PHE A 1 581 ? 6.225 185.218 0.735 1.00 28.15 581 PHE A CA 1
ATOM 4511 C C . PHE A 1 581 ? 6.085 184.139 -0.337 1.00 29.00 581 PHE A C 1
ATOM 4512 O O . PHE A 1 581 ? 6.973 183.319 -0.528 1.00 28.12 581 PHE A O 1
ATOM 4520 N N . ASP A 1 582 ? 4.966 184.173 -1.053 1.00 30.79 582 ASP A N 1
ATOM 4521 C CA . ASP A 1 582 ? 4.641 183.141 -2.029 1.00 31.66 582 ASP A CA 1
ATOM 4522 C C . ASP A 1 582 ? 5.063 183.546 -3.438 1.00 32.13 582 ASP A C 1
ATOM 4523 O O . ASP A 1 582 ? 4.761 184.667 -3.873 1.00 32.21 582 ASP A O 1
ATOM 4528 N N . ILE A 1 583 ? 5.798 182.656 -4.127 1.00 32.55 583 ILE A N 1
ATOM 4529 C CA . ILE A 1 583 ? 6.183 182.855 -5.551 1.00 33.07 583 ILE A CA 1
ATOM 4530 C C . ILE A 1 583 ? 5.547 181.831 -6.510 1.00 33.33 583 ILE A C 1
ATOM 4531 O O . ILE A 1 583 ? 6.037 181.616 -7.636 1.00 33.11 583 ILE A O 1
ATOM 4536 N N . GLY A 1 584 ? 4.464 181.203 -6.052 1.00 33.44 584 GLY A N 1
ATOM 4537 C CA . GLY A 1 584 ? 3.792 180.147 -6.814 1.00 34.77 584 GLY A CA 1
ATOM 4538 C C . GLY A 1 584 ? 3.361 180.619 -8.189 1.00 35.60 584 GLY A C 1
ATOM 4539 O O . GLY A 1 584 ? 3.473 179.886 -9.174 1.00 35.92 584 GLY A O 1
ATOM 4540 N N . SER A 1 585 ? 2.904 181.868 -8.264 1.00 36.27 585 SER A N 1
ATOM 4541 C CA . SER A 1 585 ? 2.340 182.395 -9.498 1.00 37.68 585 SER A CA 1
ATOM 4542 C C . SER A 1 585 ? 3.231 183.376 -10.269 1.00 37.93 585 SER A C 1
ATOM 4543 O O . SER A 1 585 ? 2.762 184.021 -11.215 1.00 38.32 585 SER A O 1
ATOM 4546 N N . LEU A 1 586 ? 4.504 183.494 -9.882 1.00 37.99 586 LEU A N 1
ATOM 4547 C CA . LEU A 1 586 ? 5.494 184.233 -10.673 1.00 38.29 586 LEU A CA 1
ATOM 4548 C C . LEU A 1 586 ? 5.515 183.740 -12.103 1.00 38.50 586 LEU A C 1
ATOM 4549 O O . LEU A 1 586 ? 5.534 182.529 -12.342 1.00 38.83 586 LEU A O 1
ATOM 4554 N N . LYS A 1 587 ? 5.549 184.679 -13.046 1.00 38.77 587 LYS A N 1
ATOM 4555 C CA . LYS A 1 587 ? 5.724 184.364 -14.454 1.00 38.68 587 LYS A CA 1
ATOM 4556 C C . LYS A 1 587 ? 6.965 183.509 -14.619 1.00 38.22 587 LYS A C 1
ATOM 4557 O O . LYS A 1 587 ? 7.993 183.754 -13.990 1.00 37.85 587 LYS A O 1
ATOM 4563 N N . HIS A 1 588 ? 6.855 182.509 -15.481 1.00 37.74 588 HIS A N 1
ATOM 4564 C CA . HIS A 1 588 ? 7.901 181.522 -15.683 1.00 37.50 588 HIS A CA 1
ATOM 4565 C C . HIS A 1 588 ? 9.201 182.144 -16.171 1.00 37.57 588 HIS A C 1
ATOM 4566 O O . HIS A 1 588 ? 10.283 181.699 -15.809 1.00 37.03 588 HIS A O 1
ATOM 4573 N N . GLU A 1 589 ? 9.074 183.193 -16.971 1.00 37.82 589 GLU A N 1
ATOM 4574 C CA . GLU A 1 589 ? 10.214 183.962 -17.446 1.00 38.48 589 GLU A CA 1
ATOM 4575 C C . GLU A 1 589 ? 10.986 184.607 -16.280 1.00 37.74 589 GLU A C 1
ATOM 4576 O O . GLU A 1 589 ? 12.171 184.915 -16.396 1.00 37.59 589 GLU A O 1
ATOM 4582 N N . LEU A 1 590 ? 10.318 184.784 -15.145 1.00 37.02 590 LEU A N 1
ATOM 4583 C CA . LEU A 1 590 ? 10.958 185.417 -13.989 1.00 36.10 590 LEU A CA 1
ATOM 4584 C C . LEU A 1 590 ? 11.636 184.438 -13.046 1.00 35.33 590 LEU A C 1
ATOM 4585 O O . LEU A 1 590 ? 12.612 184.794 -12.408 1.00 34.98 590 LEU A O 1
ATOM 4590 N N . LEU A 1 591 ? 11.135 183.201 -12.994 1.00 35.14 591 LEU A N 1
ATOM 4591 C CA . LEU A 1 591 ? 11.673 182.159 -12.114 1.00 34.85 591 LEU A CA 1
ATOM 4592 C C . LEU A 1 591 ? 13.199 182.056 -12.050 1.00 34.14 591 LEU A C 1
ATOM 4593 O O . LEU A 1 591 ? 13.741 182.078 -10.954 1.00 34.15 591 LEU A O 1
ATOM 4598 N N . PRO A 1 592 ? 13.896 181.981 -13.213 1.00 33.75 592 PRO A N 1
ATOM 4599 C CA . PRO A 1 592 ? 15.346 181.800 -13.120 1.00 32.61 592 PRO A CA 1
ATOM 4600 C C . PRO A 1 592 ? 16.097 183.015 -12.553 1.00 32.21 592 PRO A C 1
ATOM 4601 O O . PRO A 1 592 ? 17.274 182.923 -12.235 1.00 30.91 592 PRO A O 1
ATOM 4605 N N . LEU A 1 593 ? 15.411 184.134 -12.393 1.00 31.94 593 LEU A N 1
ATOM 4606 C CA . LEU A 1 593 ? 16.058 185.351 -11.925 1.00 32.09 593 LEU A CA 1
ATOM 4607 C C . LEU A 1 593 ? 15.859 185.517 -10.423 1.00 31.01 593 LEU A C 1
ATOM 4608 O O . LEU A 1 593 ? 16.367 186.460 -9.821 1.00 30.62 593 LEU A O 1
ATOM 4613 N N . VAL A 1 594 ? 15.106 184.597 -9.823 1.00 30.70 594 VAL A N 1
ATOM 4614 C CA . VAL A 1 594 ? 14.802 184.666 -8.398 1.00 30.18 594 VAL A CA 1
ATOM 4615 C C . VAL A 1 594 ? 16.091 184.653 -7.511 1.00 30.32 594 VAL A C 1
ATOM 4616 O O . VAL A 1 594 ? 16.216 185.479 -6.606 1.00 30.56 594 VAL A O 1
ATOM 4620 N N . PRO A 1 595 ? 17.023 183.708 -7.750 1.00 29.64 595 PRO A N 1
ATOM 4621 C CA . PRO A 1 595 ? 18.234 183.712 -6.915 1.00 29.39 595 PRO A CA 1
ATOM 4622 C C . PRO A 1 595 ? 19.060 184.986 -7.018 1.00 28.73 595 PRO A C 1
ATOM 4623 O O . PRO A 1 595 ? 19.547 185.456 -6.008 1.00 29.26 595 PRO A O 1
ATOM 4627 N N . LEU A 1 596 ? 19.208 185.546 -8.215 1.00 28.46 596 LEU A N 1
ATOM 4628 C CA . LEU A 1 596 ? 19.877 186.837 -8.377 1.00 28.09 596 LEU A CA 1
ATOM 4629 C C . LEU A 1 596 ? 19.057 187.993 -7.803 1.00 27.51 596 LEU A C 1
ATOM 4630 O O . LEU A 1 596 ? 19.622 188.987 -7.349 1.00 27.55 596 LEU A O 1
ATOM 4635 N N . PHE A 1 597 ? 17.737 187.843 -7.803 1.00 27.65 597 PHE A N 1
ATOM 4636 C CA . PHE A 1 597 ? 16.837 188.785 -7.123 1.00 27.77 597 PHE A CA 1
ATOM 4637 C C . PHE A 1 597 ? 17.141 188.832 -5.619 1.00 27.82 597 PHE A C 1
ATOM 4638 O O . PHE A 1 597 ? 17.214 189.906 -5.022 1.00 27.89 597 PHE A O 1
ATOM 4646 N N . CYS A 1 598 ? 17.282 187.656 -5.021 1.00 27.37 598 CYS A N 1
ATOM 4647 C CA . CYS A 1 598 ? 17.564 187.529 -3.604 1.00 27.55 598 CYS A CA 1
ATOM 4648 C C . CYS A 1 598 ? 18.931 188.164 -3.284 1.00 27.02 598 CYS A C 1
ATOM 4649 O O . CYS A 1 598 ? 19.086 188.882 -2.302 1.00 26.81 598 CYS A O 1
ATOM 4652 N N . GLN A 1 599 ? 19.919 187.905 -4.131 1.00 26.50 599 GLN A N 1
ATOM 4653 C CA . GLN A 1 599 ? 21.221 188.514 -3.948 1.00 26.18 599 GLN A CA 1
ATOM 4654 C C . GLN A 1 599 ? 21.198 190.048 -4.072 1.00 25.61 599 GLN A C 1
ATOM 4655 O O . GLN A 1 599 ? 21.848 190.738 -3.284 1.00 24.30 599 GLN A O 1
ATOM 4661 N N . SER A 1 600 ? 20.450 190.572 -5.054 1.00 24.89 600 SER A N 1
ATOM 4662 C CA . SER A 1 600 ? 20.323 192.014 -5.264 1.00 24.31 600 SER A CA 1
ATOM 4663 C C . SER A 1 600 ? 19.711 192.702 -4.053 1.00 24.70 600 SER A C 1
ATOM 4664 O O . SER A 1 600 ? 20.163 193.769 -3.663 1.00 25.02 600 SER A O 1
ATOM 4667 N N . LEU A 1 601 ? 18.696 192.097 -3.438 1.00 25.27 601 LEU A N 1
ATOM 4668 C CA . LEU A 1 601 ? 18.112 192.684 -2.216 1.00 26.34 601 LEU A CA 1
ATOM 4669 C C . LEU A 1 601 ? 19.194 192.927 -1.153 1.00 27.11 601 LEU A C 1
ATOM 4670 O O . LEU A 1 601 ? 19.151 193.923 -0.442 1.00 27.36 601 LEU A O 1
ATOM 4675 N N . LEU A 1 602 ? 20.166 192.013 -1.079 1.00 27.37 602 LEU A N 1
ATOM 4676 C CA . LEU A 1 602 ? 21.152 192.017 -0.013 1.00 27.92 602 LEU A CA 1
ATOM 4677 C C . LEU A 1 602 ? 22.476 192.730 -0.346 1.00 28.17 602 LEU A C 1
ATOM 4678 O O . LEU A 1 602 ? 23.233 193.073 0.569 1.00 28.27 602 LEU A O 1
ATOM 4683 N N . GLU A 1 603 ? 22.737 192.990 -1.632 1.00 27.91 603 GLU A N 1
ATOM 4684 C CA . GLU A 1 603 ? 23.995 193.599 -2.062 1.00 29.02 603 GLU A CA 1
ATOM 4685 C C . GLU A 1 603 ? 23.820 194.801 -3.025 1.00 29.42 603 GLU A C 1
ATOM 4686 O O . GLU A 1 603 ? 24.680 195.062 -3.877 1.00 27.98 603 GLU A O 1
ATOM 4700 N N . GLY A 1 605 ? 22.243 199.136 -2.837 1.00 32.65 605 GLY A N 1
ATOM 4701 C CA . GLY A 1 605 ? 21.808 200.219 -1.948 1.00 32.79 605 GLY A CA 1
ATOM 4702 C C . GLY A 1 605 ? 20.372 200.676 -2.181 1.00 33.37 605 GLY A C 1
ATOM 4703 O O . GLY A 1 605 ? 19.669 200.142 -3.041 1.00 32.94 605 GLY A O 1
ATOM 4704 N N . THR A 1 606 ? 19.940 201.659 -1.400 1.00 34.04 606 THR A N 1
ATOM 4705 C CA . THR A 1 606 ? 18.584 202.212 -1.480 1.00 35.20 606 THR A CA 1
ATOM 4706 C C . THR A 1 606 ? 18.657 203.587 -2.149 1.00 36.18 606 THR A C 1
ATOM 4707 O O . THR A 1 606 ? 19.702 203.940 -2.684 1.00 36.62 606 THR A O 1
ATOM 4711 N N . LYS A 1 607 ? 17.563 204.356 -2.144 1.00 37.41 607 LYS A N 1
ATOM 4712 C CA . LYS A 1 607 ? 17.614 205.763 -2.615 1.00 38.63 607 LYS A CA 1
ATOM 4713 C C . LYS A 1 607 ? 18.589 206.602 -1.768 1.00 38.11 607 LYS A C 1
ATOM 4714 O O . LYS A 1 607 ? 19.214 207.546 -2.273 1.00 38.53 607 LYS A O 1
ATOM 4720 N N . ASP A 1 608 ? 18.700 206.236 -0.493 1.00 37.64 608 ASP A N 1
ATOM 4721 C CA . ASP A 1 608 ? 19.339 207.039 0.546 1.00 38.32 608 ASP A CA 1
ATOM 4722 C C . ASP A 1 608 ? 20.681 206.489 1.040 1.00 37.52 608 ASP A C 1
ATOM 4723 O O . ASP A 1 608 ? 21.497 207.244 1.572 1.00 37.73 608 ASP A O 1
ATOM 4728 N N . LEU A 1 609 ? 20.890 205.175 0.900 1.00 35.97 609 LEU A N 1
ATOM 4729 C CA . LEU A 1 609 ? 22.069 204.492 1.452 1.00 34.19 609 LEU A CA 1
ATOM 4730 C C . LEU A 1 609 ? 22.748 203.647 0.402 1.00 33.00 609 LEU A C 1
ATOM 4731 O O . LEU A 1 609 ? 22.077 203.030 -0.408 1.00 32.39 609 LEU A O 1
ATOM 4736 N N . THR A 1 610 ? 24.074 203.585 0.438 1.00 32.07 610 THR A N 1
ATOM 4737 C CA . THR A 1 610 ? 24.791 202.627 -0.399 1.00 31.38 610 THR A CA 1
ATOM 4738 C C . THR A 1 610 ? 24.611 201.211 0.184 1.00 31.02 610 THR A C 1
ATOM 4739 O O . THR A 1 610 ? 24.152 201.032 1.323 1.00 30.43 610 THR A O 1
ATOM 4743 N N . PHE A 1 611 ? 24.993 200.206 -0.588 1.00 30.63 611 PHE A N 1
ATOM 4744 C CA . PHE A 1 611 ? 24.868 198.851 -0.106 1.00 30.01 611 PHE A CA 1
ATOM 4745 C C . PHE A 1 611 ? 25.800 198.630 1.085 1.00 29.49 611 PHE A C 1
ATOM 4746 O O . PHE A 1 611 ? 25.465 197.865 1.982 1.00 29.83 611 PHE A O 1
ATOM 4754 N N . VAL A 1 612 ? 26.953 199.303 1.105 1.00 28.14 612 VAL A N 1
ATOM 4755 C CA . VAL A 1 612 ? 27.875 199.183 2.248 1.00 27.53 612 VAL A CA 1
ATOM 4756 C C . VAL A 1 612 ? 27.201 199.723 3.522 1.00 27.77 612 VAL A C 1
ATOM 4757 O O . VAL A 1 612 ? 27.262 199.086 4.594 1.00 27.58 612 VAL A O 1
ATOM 4761 N N . GLN A 1 613 ? 26.571 200.891 3.412 1.00 27.56 613 GLN A N 1
ATOM 4762 C CA . GLN A 1 613 ? 25.906 201.503 4.577 1.00 28.90 613 GLN A CA 1
ATOM 4763 C C . GLN A 1 613 ? 24.781 200.637 5.113 1.00 28.40 613 GLN A C 1
ATOM 4764 O O . GLN A 1 613 ? 24.611 200.512 6.334 1.00 29.01 613 GLN A O 1
ATOM 4770 N N . LEU A 1 614 ? 24.009 200.042 4.212 1.00 27.79 614 LEU A N 1
ATOM 4771 C CA . LEU A 1 614 ? 22.932 199.153 4.635 1.00 27.98 614 LEU A CA 1
ATOM 4772 C C . LEU A 1 614 ? 23.468 197.873 5.277 1.00 28.16 614 LEU A C 1
ATOM 4773 O O . LEU A 1 614 ? 22.962 197.436 6.308 1.00 28.32 614 LEU A O 1
ATOM 4778 N N . ASN A 1 615 ? 24.482 197.276 4.665 1.00 28.11 615 ASN A N 1
ATOM 4779 C CA . ASN A 1 615 ? 25.072 196.069 5.222 1.00 28.92 615 ASN A CA 1
ATOM 4780 C C . ASN A 1 615 ? 25.627 196.355 6.617 1.00 27.66 615 ASN A C 1
ATOM 4781 O O . ASN A 1 615 ? 25.373 195.614 7.548 1.00 27.42 615 ASN A O 1
ATOM 4786 N N . GLN A 1 616 ? 26.369 197.443 6.761 1.00 26.78 616 GLN A N 1
ATOM 4787 C CA . GLN A 1 616 ? 26.895 197.833 8.078 1.00 26.59 616 GLN A CA 1
ATOM 4788 C C . GLN A 1 616 ? 25.813 198.090 9.133 1.00 26.60 616 GLN A C 1
ATOM 4789 O O . GLN A 1 616 ? 26.024 197.823 10.317 1.00 25.18 616 GLN A O 1
ATOM 4795 N N . LEU A 1 617 ? 24.658 198.602 8.705 1.00 26.95 617 LEU A N 1
ATOM 4796 C CA . LEU A 1 617 ? 23.515 198.784 9.618 1.00 27.62 617 LEU A CA 1
ATOM 4797 C C . LEU A 1 617 ? 23.042 197.445 10.106 1.00 27.30 617 LEU A C 1
ATOM 4798 O O . LEU A 1 617 ? 22.801 197.248 11.294 1.00 27.43 617 LEU A O 1
ATOM 4803 N N . ILE A 1 618 ? 22.911 196.522 9.165 1.00 27.25 618 ILE A N 1
ATOM 4804 C CA . ILE A 1 618 ? 22.459 195.167 9.435 1.00 27.86 618 ILE A CA 1
ATOM 4805 C C . ILE A 1 618 ? 23.471 194.459 10.343 1.00 27.75 618 ILE A C 1
ATOM 4806 O O . ILE A 1 618 ? 23.083 193.791 11.304 1.00 28.37 618 ILE A O 1
ATOM 4811 N N . GLY A 1 619 ? 24.762 194.635 10.051 1.00 27.28 619 GLY A N 1
ATOM 4812 C CA . GLY A 1 619 ? 25.839 194.038 10.835 1.00 26.80 619 GLY A CA 1
ATOM 4813 C C . GLY A 1 619 ? 25.946 194.598 12.231 1.00 26.76 619 GLY A C 1
ATOM 4814 O O . GLY A 1 619 ? 26.262 193.875 13.173 1.00 27.40 619 GLY A O 1
ATOM 4815 N N . ARG A 1 620 ? 25.640 195.876 12.378 1.00 27.24 620 ARG A N 1
ATOM 4816 C CA . ARG A 1 620 ? 25.704 196.551 13.673 1.00 28.33 620 ARG A CA 1
ATOM 4817 C C . ARG A 1 620 ? 24.513 196.245 14.587 1.00 27.59 620 ARG A C 1
ATOM 4818 O O . ARG A 1 620 ? 24.672 196.119 15.810 1.00 26.93 620 ARG A O 1
ATOM 4826 N N . LYS A 1 621 ? 23.328 196.114 13.995 1.00 26.89 621 LYS A N 1
ATOM 4827 C CA . LYS A 1 621 ? 22.095 196.004 14.787 1.00 26.93 621 LYS A CA 1
ATOM 4828 C C . LYS A 1 621 ? 21.469 194.622 14.899 1.00 26.63 621 LYS A C 1
ATOM 4829 O O . LYS A 1 621 ? 20.636 194.397 15.769 1.00 27.30 621 LYS A O 1
ATOM 4835 N N . THR A 1 622 ? 21.832 193.698 14.009 1.00 26.44 622 THR A N 1
ATOM 4836 C CA . THR A 1 622 ? 21.201 192.382 14.018 1.00 26.01 622 THR A CA 1
ATOM 4837 C C . THR A 1 622 ? 22.227 191.246 13.978 1.00 26.08 622 THR A C 1
ATOM 4838 O O . THR A 1 622 ? 23.429 191.483 13.926 1.00 26.21 622 THR A O 1
ATOM 4842 N N . GLY A 1 623 ? 21.721 190.016 13.980 1.00 26.50 623 GLY A N 1
ATOM 4843 C CA . GLY A 1 623 ? 22.527 188.826 13.787 1.00 27.36 623 GLY A CA 1
ATOM 4844 C C . GLY A 1 623 ? 22.552 188.348 12.358 1.00 28.28 623 GLY A C 1
ATOM 4845 O O . GLY A 1 623 ? 23.097 187.265 12.061 1.00 29.30 623 GLY A O 1
ATOM 4846 N N . GLY A 1 624 ? 21.961 189.144 11.471 1.00 28.41 624 GLY A N 1
ATOM 4847 C CA . GLY A 1 624 ? 22.021 188.889 10.036 1.00 27.78 624 GLY A CA 1
ATOM 4848 C C . GLY A 1 624 ? 20.629 188.657 9.480 1.00 27.42 624 GLY A C 1
ATOM 4849 O O . GLY A 1 624 ? 19.714 188.286 10.227 1.00 26.76 624 GLY A O 1
ATOM 4850 N N . ILE A 1 625 ? 20.481 188.893 8.177 1.00 26.64 625 ILE A N 1
ATOM 4851 C CA . ILE A 1 625 ? 19.253 188.606 7.440 1.00 26.52 625 ILE A CA 1
ATOM 4852 C C . ILE A 1 625 ? 19.617 187.873 6.147 1.00 26.89 625 ILE A C 1
ATOM 4853 O O . ILE A 1 625 ? 20.545 188.286 5.445 1.00 26.33 625 ILE A O 1
ATOM 4858 N N . SER A 1 626 ? 18.902 186.789 5.830 1.00 26.66 626 SER A N 1
ATOM 4859 C CA . SER A 1 626 ? 19.063 186.144 4.526 1.00 27.37 626 SER A CA 1
ATOM 4860 C C . SER A 1 626 ? 17.724 186.067 3.804 1.00 26.85 626 SER A C 1
ATOM 4861 O O . SER A 1 626 ? 16.672 186.157 4.434 1.00 25.79 626 SER A O 1
ATOM 4864 N N . VAL A 1 627 ? 17.798 185.944 2.477 1.00 26.18 627 VAL A N 1
ATOM 4865 C CA . VAL A 1 627 ? 16.641 185.900 1.579 1.00 25.65 627 VAL A CA 1
ATOM 4866 C C . VAL A 1 627 ? 16.955 184.763 0.624 1.00 26.09 627 VAL A C 1
ATOM 4867 O O . VAL A 1 627 ? 18.023 184.769 -0.030 1.00 25.68 627 VAL A O 1
ATOM 4871 N N . TYR A 1 628 ? 16.066 183.773 0.567 1.00 25.47 628 TYR A N 1
ATOM 4872 C CA . TYR A 1 628 ? 16.274 182.630 -0.319 1.00 25.96 628 TYR A CA 1
ATOM 4873 C C . TYR A 1 628 ? 14.969 181.954 -0.724 1.00 25.84 628 TYR A C 1
ATOM 4874 O O . TYR A 1 628 ? 13.971 182.004 0.014 1.00 25.03 628 TYR A O 1
ATOM 4883 N N . PRO A 1 629 ? 14.969 181.295 -1.897 1.00 26.59 629 PRO A N 1
ATOM 4884 C CA . PRO A 1 629 ? 13.779 180.562 -2.316 1.00 26.48 629 PRO A CA 1
ATOM 4885 C C . PRO A 1 629 ? 13.668 179.225 -1.607 1.00 27.56 629 PRO A C 1
ATOM 4886 O O . PRO A 1 629 ? 14.679 178.631 -1.231 1.00 27.19 629 PRO A O 1
ATOM 4890 N N . LEU A 1 630 ? 12.440 178.767 -1.404 1.00 27.79 630 LEU A N 1
ATOM 4891 C CA . LEU A 1 630 ? 12.195 177.421 -0.922 1.00 29.85 630 LEU A CA 1
ATOM 4892 C C . LEU A 1 630 ? 11.105 176.787 -1.797 1.00 30.29 630 LEU A C 1
ATOM 4893 O O . LEU A 1 630 ? 10.073 177.402 -2.065 1.00 29.81 630 LEU A O 1
ATOM 4898 N N . THR A 1 631 ? 11.317 175.553 -2.224 1.00 31.27 631 THR A N 1
ATOM 4899 C CA . THR A 1 631 ? 10.362 174.933 -3.147 1.00 32.48 631 THR A CA 1
ATOM 4900 C C . THR A 1 631 ? 10.211 173.460 -2.844 1.00 31.65 631 THR A C 1
ATOM 4901 O O . THR A 1 631 ? 11.197 172.733 -2.705 1.00 32.26 631 THR A O 1
ATOM 4905 N N . SER A 1 632 ? 8.972 173.026 -2.677 1.00 30.86 632 SER A N 1
ATOM 4906 C CA . SER A 1 632 ? 8.701 171.631 -2.396 1.00 29.95 632 SER A CA 1
ATOM 4907 C C . SER A 1 632 ? 7.324 171.208 -2.904 1.00 29.92 632 SER A C 1
ATOM 4908 O O . SER A 1 632 ? 6.433 172.048 -3.084 1.00 28.80 632 SER A O 1
ATOM 4911 N N . SER A 1 633 ? 7.170 169.907 -3.171 1.00 30.08 633 SER A N 1
ATOM 4912 C CA . SER A 1 633 ? 5.843 169.288 -3.299 1.00 30.28 633 SER A CA 1
ATOM 4913 C C . SER A 1 633 ? 5.137 169.238 -1.954 1.00 29.87 633 SER A C 1
ATOM 4914 O O . SER A 1 633 ? 5.771 169.371 -0.908 1.00 28.14 633 SER A O 1
ATOM 4917 N N . VAL A 1 634 ? 3.816 169.068 -2.001 1.00 30.51 634 VAL A N 1
ATOM 4918 C CA . VAL A 1 634 ? 2.970 168.935 -0.823 1.00 32.29 634 VAL A CA 1
ATOM 4919 C C . VAL A 1 634 ? 2.193 167.644 -1.046 1.00 33.51 634 VAL A C 1
ATOM 4920 O O . VAL A 1 634 ? 1.554 167.470 -2.088 1.00 33.64 634 VAL A O 1
ATOM 4924 N N . ARG A 1 635 ? 2.273 166.728 -0.090 1.00 35.67 635 ARG A N 1
ATOM 4925 C CA . ARG A 1 635 ? 1.632 165.425 -0.246 1.00 37.75 635 ARG A CA 1
ATOM 4926 C C . ARG A 1 635 ? 0.123 165.601 -0.337 1.00 38.59 635 ARG A C 1
ATOM 4927 O O . ARG A 1 635 ? -0.489 166.186 0.556 1.00 38.30 635 ARG A O 1
ATOM 4935 N N . GLY A 1 636 ? -0.449 165.112 -1.433 1.00 39.65 636 GLY A N 1
ATOM 4936 C CA . GLY A 1 636 ? -1.888 165.160 -1.630 1.00 42.17 636 GLY A CA 1
ATOM 4937 C C . GLY A 1 636 ? -2.370 166.186 -2.637 1.00 43.25 636 GLY A C 1
ATOM 4938 O O . GLY A 1 636 ? -3.527 166.153 -3.038 1.00 44.07 636 GLY A O 1
ATOM 4939 N N . LYS A 1 637 ? -1.502 167.112 -3.041 1.00 44.39 637 LYS A N 1
ATOM 4940 C CA . LYS A 1 637 ? -1.905 168.114 -4.012 1.00 44.85 637 LYS A CA 1
ATOM 4941 C C . LYS A 1 637 ? -0.939 168.294 -5.151 1.00 45.25 637 LYS A C 1
ATOM 4942 O O . LYS A 1 637 ? 0.260 168.016 -5.031 1.00 45.47 637 LYS A O 1
ATOM 4948 N N . ASP A 1 638 ? -1.494 168.745 -6.273 1.00 45.37 638 ASP A N 1
ATOM 4949 C CA . ASP A 1 638 ? -0.716 169.097 -7.445 1.00 45.29 638 ASP A CA 1
ATOM 4950 C C . ASP A 1 638 ? -0.010 170.429 -7.207 1.00 44.19 638 ASP A C 1
ATOM 4951 O O . ASP A 1 638 ? 1.073 170.647 -7.732 1.00 44.59 638 ASP A O 1
ATOM 4956 N N . GLU A 1 639 ? -0.624 171.319 -6.430 1.00 42.80 639 GLU A N 1
ATOM 4957 C CA . GLU A 1 639 ? -0.034 172.652 -6.203 1.00 41.93 639 GLU A CA 1
ATOM 4958 C C . GLU A 1 639 ? 1.229 172.643 -5.292 1.00 39.31 639 GLU A C 1
ATOM 4959 O O . GLU A 1 639 ? 1.191 172.161 -4.156 1.00 38.60 639 GLU A O 1
ATOM 4965 N N . PRO A 1 640 ? 2.347 173.169 -5.808 1.00 37.37 640 PRO A N 1
ATOM 4966 C CA . PRO A 1 640 ? 3.606 173.137 -5.067 1.00 36.16 640 PRO A CA 1
ATOM 4967 C C . PRO A 1 640 ? 3.633 174.188 -3.967 1.00 34.86 640 PRO A C 1
ATOM 4968 O O . PRO A 1 640 ? 2.905 175.180 -4.044 1.00 34.76 640 PRO A O 1
ATOM 4972 N N . CYS A 1 641 ? 4.443 173.966 -2.940 1.00 33.89 641 CYS A N 1
ATOM 4973 C CA . CYS A 1 641 ? 4.774 175.022 -1.992 1.00 32.75 641 CYS A CA 1
ATOM 4974 C C . CYS A 1 641 ? 5.967 175.765 -2.559 1.00 32.49 641 CYS A C 1
ATOM 4975 O O . CYS A 1 641 ? 7.028 175.166 -2.712 1.00 33.05 641 CYS A O 1
ATOM 4978 N N . SER A 1 642 ? 5.810 177.042 -2.897 1.00 31.10 642 SER A N 1
ATOM 4979 C CA . SER A 1 642 ? 6.867 177.772 -3.594 1.00 30.85 642 SER A CA 1
ATOM 4980 C C . SER A 1 642 ? 7.045 179.181 -3.025 1.00 30.35 642 SER A C 1
ATOM 4981 O O . SER A 1 642 ? 6.234 180.075 -3.300 1.00 29.73 642 SER A O 1
ATOM 4984 N N . LYS A 1 643 ? 8.102 179.375 -2.236 1.00 29.36 643 LYS A N 1
ATOM 4985 C CA . LYS A 1 643 ? 8.222 180.572 -1.411 1.00 29.26 643 LYS A CA 1
ATOM 4986 C C . LYS A 1 643 ? 9.540 181.294 -1.559 1.00 29.06 643 LYS A C 1
ATOM 4987 O O . LYS A 1 643 ? 10.525 180.705 -1.974 1.00 29.88 643 LYS A O 1
ATOM 4993 N N . ILE A 1 644 ? 9.551 182.585 -1.250 1.00 28.29 644 ILE A N 1
ATOM 4994 C CA . ILE A 1 644 ? 10.802 183.260 -0.921 1.00 27.68 644 ILE A CA 1
ATOM 4995 C C . ILE A 1 644 ? 10.775 183.573 0.587 1.00 27.15 644 ILE A C 1
ATOM 4996 O O . ILE A 1 644 ? 9.794 184.115 1.097 1.00 26.59 644 ILE A O 1
ATOM 5001 N N . ILE A 1 645 ? 11.824 183.168 1.298 1.00 26.80 645 ILE A N 1
ATOM 5002 C CA . ILE A 1 645 ? 11.876 183.324 2.752 1.00 27.10 645 ILE A CA 1
ATOM 5003 C C . ILE A 1 645 ? 12.880 184.406 3.121 1.00 26.78 645 ILE A C 1
ATOM 5004 O O . ILE A 1 645 ? 13.991 184.464 2.569 1.00 25.98 645 ILE A O 1
ATOM 5009 N N . VAL A 1 646 ? 12.446 185.300 4.009 1.00 26.33 646 VAL A N 1
ATOM 5010 C CA . VAL A 1 646 ? 13.299 186.335 4.582 1.00 25.30 646 VAL A CA 1
ATOM 5011 C C . VAL A 1 646 ? 13.490 185.962 6.035 1.00 25.87 646 VAL A C 1
ATOM 5012 O O . VAL A 1 646 ? 12.552 185.939 6.845 1.00 25.73 646 VAL A O 1
ATOM 5016 N N . ARG A 1 647 ? 14.726 185.617 6.335 1.00 25.41 647 ARG A N 1
ATOM 5017 C CA . ARG A 1 647 ? 15.044 184.983 7.587 1.00 26.53 647 ARG A CA 1
ATOM 5018 C C . ARG A 1 647 ? 15.970 185.927 8.318 1.00 25.99 647 ARG A C 1
ATOM 5019 O O . ARG A 1 647 ? 17.009 186.319 7.794 1.00 26.21 647 ARG A O 1
ATOM 5027 N N . GLY A 1 648 ? 15.571 186.326 9.511 1.00 25.72 648 GLY A N 1
ATOM 5028 C CA . GLY A 1 648 ? 16.322 187.342 10.241 1.00 25.17 648 GLY A CA 1
ATOM 5029 C C . GLY A 1 648 ? 16.460 186.945 11.686 1.00 24.77 648 GLY A C 1
ATOM 5030 O O . GLY A 1 648 ? 15.650 186.172 12.174 1.00 24.01 648 GLY A O 1
ATOM 5031 N N . LYS A 1 649 ? 17.490 187.465 12.360 1.00 24.36 649 LYS A N 1
ATOM 5032 C CA . LYS A 1 649 ? 17.625 187.279 13.802 1.00 25.03 649 LYS A CA 1
ATOM 5033 C C . LYS A 1 649 ? 18.305 188.491 14.451 1.00 25.23 649 LYS A C 1
ATOM 5034 O O . LYS A 1 649 ? 19.133 189.165 13.831 1.00 25.21 649 LYS A O 1
ATOM 5040 N N . SER A 1 650 ? 17.988 188.750 15.706 1.00 25.42 650 SER A N 1
ATOM 5041 C CA . SER A 1 650 ? 18.636 189.857 16.431 1.00 26.53 650 SER A CA 1
ATOM 5042 C C . SER A 1 650 ? 18.456 189.621 17.899 1.00 27.10 650 SER A C 1
ATOM 5043 O O . SER A 1 650 ? 17.760 188.695 18.275 1.00 26.65 650 SER A O 1
ATOM 5054 N N . ALA A 1 652 ? 16.554 190.431 21.277 1.00 30.00 652 ALA A N 1
ATOM 5055 C CA . ALA A 1 652 ? 15.146 190.774 21.404 1.00 30.87 652 ALA A CA 1
ATOM 5056 C C . ALA A 1 652 ? 14.940 192.293 21.542 1.00 31.49 652 ALA A C 1
ATOM 5057 O O . ALA A 1 652 ? 13.940 192.829 21.056 1.00 32.23 652 ALA A O 1
ATOM 5059 N N . GLY A 1 653 ? 15.892 192.970 22.188 1.00 31.04 653 GLY A N 1
ATOM 5060 C CA . GLY A 1 653 ? 15.869 194.413 22.334 1.00 31.09 653 GLY A CA 1
ATOM 5061 C C . GLY A 1 653 ? 16.078 195.189 21.039 1.00 31.53 653 GLY A C 1
ATOM 5062 O O . GLY A 1 653 ? 15.856 196.406 21.003 1.00 31.46 653 GLY A O 1
ATOM 5063 N N . ARG A 1 654 ? 16.515 194.505 19.983 1.00 31.09 654 ARG A N 1
ATOM 5064 C CA . ARG A 1 654 ? 16.716 195.135 18.674 1.00 31.58 654 ARG A CA 1
ATOM 5065 C C . ARG A 1 654 ? 15.721 194.630 17.620 1.00 31.88 654 ARG A C 1
ATOM 5066 O O . ARG A 1 654 ? 15.953 194.814 16.418 1.00 31.26 654 ARG A O 1
ATOM 5074 N N . ALA A 1 655 ? 14.630 193.995 18.066 1.00 31.27 655 ALA A N 1
ATOM 5075 C CA . ALA A 1 655 ? 13.621 193.447 17.152 1.00 32.69 655 ALA A CA 1
ATOM 5076 C C . ALA A 1 655 ? 13.062 194.521 16.222 1.00 33.22 655 ALA A C 1
ATOM 5077 O O . ALA A 1 655 ? 12.949 194.332 15.003 1.00 33.55 655 ALA A O 1
ATOM 5079 N N . ASP A 1 656 ? 12.704 195.649 16.831 1.00 33.93 656 ASP A N 1
ATOM 5080 C CA . ASP A 1 656 ? 12.385 196.897 16.144 1.00 34.17 656 ASP A CA 1
ATOM 5081 C C . ASP A 1 656 ? 13.353 197.236 14.995 1.00 32.74 656 ASP A C 1
ATOM 5082 O O . ASP A 1 656 ? 12.911 197.518 13.896 1.00 32.53 656 ASP A O 1
ATOM 5087 N N . ASP A 1 657 ? 14.661 197.209 15.256 1.00 31.24 657 ASP A N 1
ATOM 5088 C CA . ASP A 1 657 ? 15.670 197.480 14.224 1.00 30.13 657 ASP A CA 1
ATOM 5089 C C . ASP A 1 657 ? 15.673 196.366 13.184 1.00 29.00 657 ASP A C 1
ATOM 5090 O O . ASP A 1 657 ? 15.832 196.637 11.995 1.00 28.17 657 ASP A O 1
ATOM 5095 N N . LEU A 1 658 ? 15.498 195.119 13.631 1.00 27.47 658 LEU A N 1
ATOM 5096 C CA . LEU A 1 658 ? 15.443 193.982 12.706 1.00 26.65 658 LEU A CA 1
ATOM 5097 C C . LEU A 1 658 ? 14.316 194.143 11.683 1.00 26.71 658 LEU A C 1
ATOM 5098 O O . LEU A 1 658 ? 14.546 194.041 10.480 1.00 25.23 658 LEU A O 1
ATOM 5103 N N . PHE A 1 659 ? 13.103 194.412 12.152 1.00 27.66 659 PHE A N 1
ATOM 5104 C CA . PHE A 1 659 ? 11.978 194.552 11.215 1.00 28.85 659 PHE A CA 1
ATOM 5105 C C . PHE A 1 659 ? 12.026 195.810 10.366 1.00 29.83 659 PHE A C 1
ATOM 5106 O O . PHE A 1 659 ? 11.634 195.777 9.181 1.00 30.63 659 PHE A O 1
ATOM 5114 N N . ASN A 1 660 ? 12.539 196.903 10.939 1.00 30.47 660 ASN A N 1
ATOM 5115 C CA . ASN A 1 660 ? 12.829 198.101 10.141 1.00 31.26 660 ASN A CA 1
ATOM 5116 C C . ASN A 1 660 ? 13.774 197.790 8.975 1.00 30.93 660 ASN A C 1
ATOM 5117 O O . ASN A 1 660 ? 13.532 198.178 7.833 1.00 30.77 660 ASN A O 1
ATOM 5122 N N . LEU A 1 661 ? 14.874 197.106 9.271 1.00 31.28 661 LEU A N 1
ATOM 5123 C CA . LEU A 1 661 ? 15.870 196.784 8.234 1.00 31.25 661 LEU A CA 1
ATOM 5124 C C . LEU A 1 661 ? 15.383 195.806 7.153 1.00 31.49 661 LEU A C 1
ATOM 5125 O O . LEU A 1 661 ? 15.741 195.949 5.971 1.00 29.67 661 LEU A O 1
ATOM 5138 N N . ASN A 1 663 ? 12.252 195.539 6.144 1.00 34.23 663 ASN A N 1
ATOM 5139 C CA . ASN A 1 663 ? 11.383 196.316 5.275 1.00 34.66 663 ASN A CA 1
ATOM 5140 C C . ASN A 1 663 ? 12.224 197.170 4.313 1.00 34.74 663 ASN A C 1
ATOM 5141 O O . ASN A 1 663 ? 11.905 197.317 3.138 1.00 34.24 663 ASN A O 1
ATOM 5146 N N . CYS A 1 664 ? 13.326 197.692 4.833 1.00 36.22 664 CYS A N 1
ATOM 5147 C CA . CYS A 1 664 ? 14.263 198.491 4.073 1.00 35.65 664 CYS A CA 1
ATOM 5148 C C . CYS A 1 664 ? 14.854 197.705 2.896 1.00 35.34 664 CYS A C 1
ATOM 5149 O O . CYS A 1 664 ? 14.845 198.182 1.748 1.00 34.44 664 CYS A O 1
ATOM 5152 N N . LEU A 1 665 ? 15.371 196.510 3.195 1.00 33.96 665 LEU A N 1
ATOM 5153 C CA . LEU A 1 665 ? 15.822 195.573 2.190 1.00 33.85 665 LEU A CA 1
ATOM 5154 C C . LEU A 1 665 ? 14.730 195.276 1.180 1.00 33.16 665 LEU A C 1
ATOM 5155 O O . LEU A 1 665 ? 14.919 195.467 -0.009 1.00 33.45 665 LEU A O 1
ATOM 5160 N N . LEU A 1 666 ? 13.583 194.819 1.673 1.00 32.49 666 LEU A N 1
ATOM 5161 C CA . LEU A 1 666 ? 12.510 194.347 0.801 1.00 32.78 666 LEU A CA 1
ATOM 5162 C C . LEU A 1 666 ? 11.939 195.411 -0.106 1.00 32.68 666 LEU A C 1
ATOM 5163 O O . LEU A 1 666 ? 11.746 195.173 -1.308 1.00 32.94 666 LEU A O 1
ATOM 5168 N N . GLN A 1 667 ? 11.706 196.586 0.466 1.00 32.78 667 GLN A N 1
ATOM 5169 C CA . GLN A 1 667 ? 10.981 197.643 -0.222 1.00 33.42 667 GLN A CA 1
ATOM 5170 C C . GLN A 1 667 ? 11.819 198.811 -0.741 1.00 33.30 667 GLN A C 1
ATOM 5171 O O . GLN A 1 667 ? 11.443 199.408 -1.733 1.00 33.74 667 GLN A O 1
ATOM 5177 N N . GLU A 1 668 ? 12.956 199.124 -0.114 1.00 33.47 668 GLU A N 1
ATOM 5178 C CA . GLU A 1 668 ? 13.718 200.332 -0.498 1.00 33.72 668 GLU A CA 1
ATOM 5179 C C . GLU A 1 668 ? 14.928 200.111 -1.399 1.00 33.09 668 GLU A C 1
ATOM 5180 O O . GLU A 1 668 ? 15.396 201.055 -2.038 1.00 32.67 668 GLU A O 1
ATOM 5186 N N . VAL A 1 669 ? 15.456 198.893 -1.442 1.00 31.95 669 VAL A N 1
ATOM 5187 C CA . VAL A 1 669 ? 16.600 198.630 -2.299 1.00 31.24 669 VAL A CA 1
ATOM 5188 C C . VAL A 1 669 ? 16.177 198.904 -3.742 1.00 32.04 669 VAL A C 1
ATOM 5189 O O . VAL A 1 669 ? 15.056 198.567 -4.152 1.00 31.58 669 VAL A O 1
ATOM 5193 N N . GLN A 1 670 ? 17.082 199.509 -4.501 1.00 32.25 670 GLN A N 1
ATOM 5194 C CA . GLN A 1 670 ? 16.808 199.907 -5.866 1.00 32.84 670 GLN A CA 1
ATOM 5195 C C . GLN A 1 670 ? 17.637 199.043 -6.775 1.00 33.46 670 GLN A C 1
ATOM 5196 O O . GLN A 1 670 ? 18.835 198.813 -6.530 1.00 33.28 670 GLN A O 1
ATOM 5202 N N . PHE A 1 671 ? 16.994 198.571 -7.830 1.00 33.44 671 PHE A N 1
ATOM 5203 C CA . PHE A 1 671 ? 17.602 197.613 -8.727 1.00 34.08 671 PHE A CA 1
ATOM 5204 C C . PHE A 1 671 ? 18.264 198.302 -9.879 1.00 34.70 671 PHE A C 1
ATOM 5205 O O . PHE A 1 671 ? 17.864 198.123 -11.027 1.00 35.62 671 PHE A O 1
ATOM 5213 N N . THR A 1 672 ? 19.307 199.059 -9.554 1.00 35.78 672 THR A N 1
ATOM 5214 C CA . THR A 1 672 ? 19.983 199.962 -10.484 1.00 36.17 672 THR A CA 1
ATOM 5215 C C . THR A 1 672 ? 21.481 199.680 -10.663 1.00 36.61 672 THR A C 1
ATOM 5216 O O . THR A 1 672 ? 22.139 200.304 -11.494 1.00 37.32 672 THR A O 1
ATOM 5220 N N . ASP A 1 673 ? 22.035 198.771 -9.870 1.00 36.51 673 ASP A N 1
ATOM 5221 C CA . ASP A 1 673 ? 23.474 198.552 -9.894 1.00 35.90 673 ASP A CA 1
ATOM 5222 C C . ASP A 1 673 ? 23.868 197.521 -10.948 1.00 36.03 673 ASP A C 1
ATOM 5223 O O . ASP A 1 673 ? 24.038 196.330 -10.633 1.00 35.71 673 ASP A O 1
ATOM 5228 N N . GLN A 1 674 ? 24.043 197.995 -12.189 1.00 36.32 674 GLN A N 1
ATOM 5229 C CA . GLN A 1 674 ? 24.368 197.139 -13.326 1.00 36.55 674 GLN A CA 1
ATOM 5230 C C . GLN A 1 674 ? 25.655 196.347 -13.119 1.00 36.07 674 GLN A C 1
ATOM 5231 O O . GLN A 1 674 ? 25.718 195.156 -13.439 1.00 36.87 674 GLN A O 1
ATOM 5237 N N . GLN A 1 675 ? 26.677 197.005 -12.587 1.00 35.76 675 GLN A N 1
ATOM 5238 C CA . GLN A 1 675 ? 27.998 196.401 -12.481 1.00 35.62 675 GLN A CA 1
ATOM 5239 C C . GLN A 1 675 ? 28.038 195.315 -11.412 1.00 34.69 675 GLN A C 1
ATOM 5240 O O . GLN A 1 675 ? 28.634 194.271 -11.644 1.00 35.23 675 GLN A O 1
ATOM 5246 N N . ARG A 1 676 ? 27.415 195.575 -10.256 1.00 33.08 676 ARG A N 1
ATOM 5247 C CA . ARG A 1 676 ? 27.283 194.571 -9.194 1.00 32.16 676 ARG A CA 1
ATOM 5248 C C . ARG A 1 676 ? 26.474 193.407 -9.657 1.00 31.58 676 ARG A C 1
ATOM 5249 O O . ARG A 1 676 ? 26.778 192.267 -9.321 1.00 31.48 676 ARG A O 1
ATOM 5257 N N . PHE A 1 677 ? 25.426 193.688 -10.427 1.00 31.68 677 PHE A N 1
ATOM 5258 C CA . PHE A 1 677 ? 24.640 192.614 -10.989 1.00 31.72 677 PHE A CA 1
ATOM 5259 C C . PHE A 1 677 ? 25.478 191.749 -11.930 1.00 32.42 677 PHE A C 1
ATOM 5260 O O . PHE A 1 677 ? 25.335 190.536 -11.908 1.00 32.73 677 PHE A O 1
ATOM 5268 N N . LYS A 1 678 ? 26.346 192.362 -12.744 1.00 33.02 678 LYS A N 1
ATOM 5269 C CA . LYS A 1 678 ? 27.267 191.593 -13.617 1.00 34.28 678 LYS A CA 1
ATOM 5270 C C . LYS A 1 678 ? 28.184 190.675 -12.811 1.00 33.97 678 LYS A C 1
ATOM 5271 O O . LYS A 1 678 ? 28.446 189.529 -13.209 1.00 34.12 678 LYS A O 1
ATOM 5277 N N . GLN A 1 679 ? 28.697 191.190 -11.691 1.00 33.58 679 GLN A N 1
ATOM 5278 C CA . GLN A 1 679 ? 29.521 190.369 -10.829 1.00 33.26 679 GLN A CA 1
ATOM 5279 C C . GLN A 1 679 ? 28.744 189.233 -10.138 1.00 32.70 679 GLN A C 1
ATOM 5280 O O . GLN A 1 679 ? 29.309 188.162 -9.963 1.00 32.64 679 GLN A O 1
ATOM 5286 N N . PHE A 1 680 ? 27.463 189.436 -9.787 1.00 32.05 680 PHE A N 1
ATOM 5287 C CA . PHE A 1 680 ? 26.635 188.336 -9.280 1.00 31.00 680 PHE A CA 1
ATOM 5288 C C . PHE A 1 680 ? 26.568 187.202 -10.290 1.00 31.61 680 PHE A C 1
ATOM 5289 O O . PHE A 1 680 ? 26.697 186.042 -9.930 1.00 30.56 680 PHE A O 1
ATOM 5297 N N . VAL A 1 681 ? 26.343 187.551 -11.560 1.00 32.19 681 VAL A N 1
ATOM 5298 C CA . VAL A 1 681 ? 26.301 186.566 -12.634 1.00 32.52 681 VAL A CA 1
ATOM 5299 C C . VAL A 1 681 ? 27.586 185.698 -12.709 1.00 33.40 681 VAL A C 1
ATOM 5300 O O . VAL A 1 681 ? 27.512 184.460 -12.719 1.00 33.30 681 VAL A O 1
ATOM 5304 N N . SER A 1 682 ? 28.748 186.348 -12.752 1.00 33.91 682 SER A N 1
ATOM 5305 C CA . SER A 1 682 ? 30.041 185.656 -12.821 1.00 34.68 682 SER A CA 1
ATOM 5306 C C . SER A 1 682 ? 30.263 184.753 -11.623 1.00 34.52 682 SER A C 1
ATOM 5307 O O . SER A 1 682 ? 30.702 183.606 -11.785 1.00 34.14 682 SER A O 1
ATOM 5310 N N . GLN A 1 683 ? 29.980 185.281 -10.430 1.00 34.41 683 GLN A N 1
ATOM 5311 C CA . GLN A 1 683 ? 30.083 184.519 -9.191 1.00 35.50 683 GLN A CA 1
ATOM 5312 C C . GLN A 1 683 ? 29.220 183.278 -9.289 1.00 35.40 683 GLN A C 1
ATOM 5313 O O . GLN A 1 683 ? 29.656 182.196 -8.919 1.00 35.20 683 GLN A O 1
ATOM 5319 N N . SER A 1 684 ? 27.989 183.449 -9.794 1.00 35.24 684 SER A N 1
ATOM 5320 C CA . SER A 1 684 ? 27.012 182.368 -9.882 1.00 35.51 684 SER A CA 1
ATOM 5321 C C . SER A 1 684 ? 27.462 181.317 -10.867 1.00 35.38 684 SER A C 1
ATOM 5322 O O . SER A 1 684 ? 27.355 180.124 -10.592 1.00 35.33 684 SER A O 1
ATOM 5325 N N . ARG A 1 685 ? 27.968 181.770 -12.011 1.00 35.62 685 ARG A N 1
ATOM 5326 C CA . ARG A 1 685 ? 28.536 180.883 -13.023 1.00 36.60 685 ARG A CA 1
ATOM 5327 C C . ARG A 1 685 ? 29.682 180.055 -12.416 1.00 36.66 685 ARG A C 1
ATOM 5328 O O . ARG A 1 685 ? 29.685 178.837 -12.515 1.00 37.18 685 ARG A O 1
ATOM 5336 N N . ALA A 1 686 ? 30.628 180.710 -11.755 1.00 36.70 686 ALA A N 1
ATOM 5337 C CA . ALA A 1 686 ? 31.711 180.016 -11.041 1.00 37.30 686 ALA A CA 1
ATOM 5338 C C . ALA A 1 686 ? 31.170 178.919 -10.108 1.00 37.75 686 ALA A C 1
ATOM 5339 O O . ALA A 1 686 ? 31.567 177.763 -10.196 1.00 37.02 686 ALA A O 1
ATOM 5341 N N . ARG A 1 687 ? 30.254 179.316 -9.229 1.00 38.31 687 ARG A N 1
ATOM 5342 C CA . ARG A 1 687 ? 29.605 178.444 -8.252 1.00 39.83 687 ARG A CA 1
ATOM 5343 C C . ARG A 1 687 ? 28.940 177.226 -8.900 1.00 39.62 687 ARG A C 1
ATOM 5344 O O . ARG A 1 687 ? 29.143 176.084 -8.465 1.00 38.91 687 ARG A O 1
ATOM 5360 N N . GLU A 1 689 ? 29.564 175.990 -11.901 1.00 42.85 689 GLU A N 1
ATOM 5361 C CA . GLU A 1 689 ? 30.559 175.207 -12.599 1.00 44.36 689 GLU A CA 1
ATOM 5362 C C . GLU A 1 689 ? 31.263 174.242 -11.647 1.00 44.43 689 GLU A C 1
ATOM 5363 O O . GLU A 1 689 ? 31.482 173.092 -11.995 1.00 44.55 689 GLU A O 1
ATOM 5369 N N . ASN A 1 690 ? 31.588 174.675 -10.436 1.00 44.65 690 ASN A N 1
ATOM 5370 C CA . ASN A 1 690 ? 32.199 173.723 -9.527 1.00 45.63 690 ASN A CA 1
ATOM 5371 C C . ASN A 1 690 ? 31.209 172.885 -8.714 1.00 45.50 690 ASN A C 1
ATOM 5372 O O . ASN A 1 690 ? 31.612 171.967 -8.009 1.00 45.75 690 ASN A O 1
ATOM 5377 N N . ARG A 1 691 ? 29.915 173.192 -8.853 1.00 45.20 691 ARG A N 1
ATOM 5378 C CA . ARG A 1 691 ? 28.846 172.332 -8.360 1.00 44.85 691 ARG A CA 1
ATOM 5379 C C . ARG A 1 691 ? 28.787 171.112 -9.262 1.00 44.10 691 ARG A C 1
ATOM 5380 O O . ARG A 1 691 ? 28.768 169.982 -8.792 1.00 44.02 691 ARG A O 1
ATOM 5388 N N . LEU A 1 692 ? 28.748 171.354 -10.565 1.00 43.63 692 LEU A N 1
ATOM 5389 C CA . LEU A 1 692 ? 28.815 170.293 -11.559 1.00 43.62 692 LEU A CA 1
ATOM 5390 C C . LEU A 1 692 ? 30.014 169.357 -11.356 1.00 43.49 692 LEU A C 1
ATOM 5391 O O . LEU A 1 692 ? 29.868 168.132 -11.399 1.00 43.94 692 LEU A O 1
ATOM 5396 N N . ARG A 1 693 ? 31.184 169.944 -11.121 1.00 43.19 693 ARG A N 1
ATOM 5397 C CA . ARG A 1 693 ? 32.447 169.210 -11.007 1.00 43.14 693 ARG A CA 1
ATOM 5398 C C . ARG A 1 693 ? 32.525 168.334 -9.769 1.00 42.57 693 ARG A C 1
ATOM 5399 O O . ARG A 1 693 ? 32.802 167.139 -9.873 1.00 43.15 693 ARG A O 1
ATOM 5407 N N . GLY A 1 694 ? 32.295 168.927 -8.601 1.00 41.14 694 GLY A N 1
ATOM 5408 C CA . GLY A 1 694 ? 32.519 168.235 -7.345 1.00 40.42 694 GLY A CA 1
ATOM 5409 C C . GLY A 1 694 ? 31.281 167.800 -6.581 1.00 39.44 694 GLY A C 1
ATOM 5410 O O . GLY A 1 694 ? 31.393 167.310 -5.450 1.00 39.27 694 GLY A O 1
ATOM 5411 N N . SER A 1 695 ? 30.108 167.986 -7.192 1.00 38.87 695 SER A N 1
ATOM 5412 C CA . SER A 1 695 ? 28.811 167.749 -6.545 1.00 37.81 695 SER A CA 1
ATOM 5413 C C . SER A 1 695 ? 27.723 167.487 -7.581 1.00 36.95 695 SER A C 1
ATOM 5414 O O . SER A 1 695 ? 26.573 167.919 -7.422 1.00 36.26 695 SER A O 1
ATOM 5417 N N . GLY A 1 696 ? 28.084 166.782 -8.643 1.00 36.41 696 GLY A N 1
ATOM 5418 C CA . GLY A 1 696 ? 27.168 166.548 -9.767 1.00 35.88 696 GLY A CA 1
ATOM 5419 C C . GLY A 1 696 ? 25.919 165.749 -9.437 1.00 35.08 696 GLY A C 1
ATOM 5420 O O . GLY A 1 696 ? 24.947 165.738 -10.209 1.00 35.69 696 GLY A O 1
ATOM 5421 N N . HIS A 1 697 ? 25.941 165.066 -8.299 1.00 34.50 697 HIS A N 1
ATOM 5422 C CA . HIS A 1 697 ? 24.778 164.302 -7.842 1.00 33.66 697 HIS A CA 1
ATOM 5423 C C . HIS A 1 697 ? 23.599 165.245 -7.523 1.00 33.10 697 HIS A C 1
ATOM 5424 O O . HIS A 1 697 ? 22.452 164.918 -7.803 1.00 33.32 697 HIS A O 1
ATOM 5431 N N . GLY A 1 698 ? 23.891 166.419 -6.958 1.00 32.80 698 GLY A N 1
ATOM 5432 C CA . GLY A 1 698 ? 22.871 167.454 -6.754 1.00 32.13 698 GLY A CA 1
ATOM 5433 C C . GLY A 1 698 ? 22.281 167.942 -8.073 1.00 32.34 698 GLY A C 1
ATOM 5434 O O . GLY A 1 698 ? 21.102 168.268 -8.144 1.00 32.56 698 GLY A O 1
ATOM 5435 N N . ILE A 1 699 ? 23.106 167.987 -9.120 1.00 32.30 699 ILE A N 1
ATOM 5436 C CA . ILE A 1 699 ? 22.661 168.377 -10.448 1.00 32.36 699 ILE A CA 1
ATOM 5437 C C . ILE A 1 699 ? 21.772 167.307 -11.042 1.00 32.07 699 ILE A C 1
ATOM 5438 O O . ILE A 1 699 ? 20.692 167.615 -11.529 1.00 32.77 699 ILE A O 1
ATOM 5443 N N . ALA A 1 700 ? 22.220 166.052 -11.015 1.00 32.24 700 ALA A N 1
ATOM 5444 C CA . ALA A 1 700 ? 21.390 164.939 -11.486 1.00 31.46 700 ALA A CA 1
ATOM 5445 C C . ALA A 1 700 ? 20.050 164.853 -10.743 1.00 30.98 700 ALA A C 1
ATOM 5446 O O . ALA A 1 700 ? 19.022 164.670 -11.372 1.00 30.94 700 ALA A O 1
ATOM 5448 N N . ALA A 1 701 ? 20.068 164.974 -9.415 1.00 30.56 701 ALA A N 1
ATOM 5449 C CA . ALA A 1 701 ? 18.830 164.925 -8.615 1.00 30.19 701 ALA A CA 1
ATOM 5450 C C . ALA A 1 701 ? 17.847 166.000 -9.074 1.00 30.68 701 ALA A C 1
ATOM 5451 O O . ALA A 1 701 ? 16.665 165.729 -9.247 1.00 30.61 701 ALA A O 1
ATOM 5453 N N . ALA A 1 702 ? 18.361 167.212 -9.305 1.00 30.81 702 ALA A N 1
ATOM 5454 C CA . ALA A 1 702 ? 17.548 168.316 -9.819 1.00 31.23 702 ALA A CA 1
ATOM 5455 C C . ALA A 1 702 ? 17.006 168.052 -11.219 1.00 30.81 702 ALA A C 1
ATOM 5456 O O . ALA A 1 702 ? 15.834 168.294 -11.441 1.00 30.79 702 ALA A O 1
ATOM 5458 N N . ARG A 1 703 ? 17.834 167.560 -12.149 1.00 31.58 703 ARG A N 1
ATOM 5459 C CA . ARG A 1 703 ? 17.337 167.219 -13.507 1.00 32.67 703 ARG A CA 1
ATOM 5460 C C . ARG A 1 703 ? 16.164 166.262 -13.427 1.00 32.50 703 ARG A C 1
ATOM 5461 O O . ARG A 1 703 ? 15.172 166.450 -14.104 1.00 32.78 703 ARG A O 1
ATOM 5477 N N . ASP A 1 705 ? 14.061 165.419 -10.807 1.00 32.23 705 ASP A N 1
ATOM 5478 C CA . ASP A 1 705 ? 12.868 166.006 -10.180 1.00 31.21 705 ASP A CA 1
ATOM 5479 C C . ASP A 1 705 ? 12.144 166.918 -11.156 1.00 30.83 705 ASP A C 1
ATOM 5480 O O . ASP A 1 705 ? 10.925 166.949 -11.173 1.00 30.13 705 ASP A O 1
ATOM 5485 N N . ALA A 1 706 ? 12.909 167.647 -11.960 1.00 31.15 706 ALA A N 1
ATOM 5486 C CA . ALA A 1 706 ? 12.364 168.563 -12.983 1.00 32.27 706 ALA A CA 1
ATOM 5487 C C . ALA A 1 706 ? 11.563 167.860 -14.089 1.00 33.60 706 ALA A C 1
ATOM 5488 O O . ALA A 1 706 ? 10.702 168.465 -14.735 1.00 34.10 706 ALA A O 1
ATOM 5498 N N . LEU A 1 708 ? 9.709 165.287 -13.266 1.00 33.79 708 LEU A N 1
ATOM 5499 C CA . LEU A 1 708 ? 8.755 164.485 -12.522 1.00 32.38 708 LEU A CA 1
ATOM 5500 C C . LEU A 1 708 ? 7.658 165.269 -11.806 1.00 32.38 708 LEU A C 1
ATOM 5501 O O . LEU A 1 708 ? 6.564 164.740 -11.572 1.00 32.36 708 LEU A O 1
ATOM 5506 N N . ASN A 1 709 ? 7.940 166.522 -11.454 1.00 31.37 709 ASN A N 1
ATOM 5507 C CA . ASN A 1 709 ? 6.947 167.344 -10.781 1.00 30.39 709 ASN A CA 1
ATOM 5508 C C . ASN A 1 709 ? 7.252 168.829 -10.882 1.00 29.73 709 ASN A C 1
ATOM 5509 O O . ASN A 1 709 ? 8.371 169.228 -11.198 1.00 28.84 709 ASN A O 1
ATOM 5514 N N . ILE A 1 710 ? 6.222 169.639 -10.673 1.00 29.42 710 ILE A N 1
ATOM 5515 C CA . ILE A 1 710 ? 6.337 171.072 -10.837 1.00 29.44 710 ILE A CA 1
ATOM 5516 C C . ILE A 1 710 ? 7.318 171.711 -9.842 1.00 28.96 710 ILE A C 1
ATOM 5517 O O . ILE A 1 710 ? 8.083 172.579 -10.226 1.00 29.41 710 ILE A O 1
ATOM 5522 N N . ALA A 1 711 ? 7.314 171.261 -8.587 1.00 29.40 711 ALA A N 1
ATOM 5523 C CA . ALA A 1 711 ? 8.272 171.744 -7.571 1.00 29.32 711 ALA A CA 1
ATOM 5524 C C . ALA A 1 711 ? 9.695 171.526 -8.064 1.00 29.42 711 ALA A C 1
ATOM 5525 O O . ALA A 1 711 ? 10.534 172.421 -7.994 1.00 29.52 711 ALA A O 1
ATOM 5527 N N . GLY A 1 712 ? 9.932 170.330 -8.593 1.00 29.85 712 GLY A N 1
ATOM 5528 C CA . GLY A 1 712 ? 11.216 169.952 -9.138 1.00 30.08 712 GLY A CA 1
ATOM 5529 C C . GLY A 1 712 ? 11.590 170.818 -10.318 1.00 30.76 712 GLY A C 1
ATOM 5530 O O . GLY A 1 712 ? 12.711 171.299 -10.389 1.00 31.01 712 GLY A O 1
ATOM 5531 N N . TRP A 1 713 ? 10.655 171.010 -11.256 1.00 30.79 713 TRP A N 1
ATOM 5532 C CA . TRP A 1 713 ? 10.924 171.845 -12.419 1.00 31.07 713 TRP A CA 1
ATOM 5533 C C . TRP A 1 713 ? 11.281 173.286 -12.008 1.00 31.86 713 TRP A C 1
ATOM 5534 O O . TRP A 1 713 ? 12.232 173.863 -12.527 1.00 31.03 713 TRP A O 1
ATOM 5553 N N . SER A 1 715 ? 12.681 174.422 -9.072 1.00 34.09 715 SER A N 1
ATOM 5554 C CA . SER A 1 715 ? 14.010 174.491 -8.428 1.00 34.46 715 SER A CA 1
ATOM 5555 C C . SER A 1 715 ? 15.131 174.382 -9.437 1.00 34.36 715 SER A C 1
ATOM 5556 O O . SER A 1 715 ? 16.155 175.030 -9.286 1.00 34.70 715 SER A O 1
ATOM 5559 N N . GLU A 1 716 ? 14.942 173.531 -10.444 1.00 34.46 716 GLU A N 1
ATOM 5560 C CA . GLU A 1 716 ? 15.949 173.327 -11.475 1.00 34.70 716 GLU A CA 1
ATOM 5561 C C . GLU A 1 716 ? 16.137 174.563 -12.363 1.00 34.16 716 GLU A C 1
ATOM 5562 O O . GLU A 1 716 ? 17.228 174.792 -12.864 1.00 33.30 716 GLU A O 1
ATOM 5568 N N . GLN A 1 717 ? 15.069 175.333 -12.562 1.00 34.55 717 GLN A N 1
ATOM 5569 C CA . GLN A 1 717 ? 15.147 176.655 -13.209 1.00 35.83 717 GLN A CA 1
ATOM 5570 C C . GLN A 1 717 ? 16.038 177.634 -12.419 1.00 36.65 717 GLN A C 1
ATOM 5571 O O . GLN A 1 717 ? 16.595 178.583 -12.976 1.00 35.47 717 GLN A O 1
ATOM 5585 N N . GLY A 1 719 ? 18.436 176.441 -9.948 1.00 39.73 719 GLY A N 1
ATOM 5586 C CA . GLY A 1 719 ? 19.607 175.790 -9.360 1.00 39.79 719 GLY A CA 1
ATOM 5587 C C . GLY A 1 719 ? 20.250 174.635 -10.114 1.00 39.76 719 GLY A C 1
ATOM 5588 O O . GLY A 1 719 ? 21.258 174.098 -9.661 1.00 40.55 719 GLY A O 1
ATOM 5589 N N . GLY A 1 720 ? 19.692 174.247 -11.254 1.00 38.94 720 GLY A N 1
ATOM 5590 C CA . GLY A 1 720 ? 20.229 173.112 -11.989 1.00 37.79 720 GLY A CA 1
ATOM 5591 C C . GLY A 1 720 ? 20.957 173.458 -13.278 1.00 37.24 720 GLY A C 1
ATOM 5592 O O . GLY A 1 720 ? 21.539 174.536 -13.417 1.00 36.07 720 GLY A O 1
ATOM 5593 N N . LEU A 1 721 ? 20.921 172.518 -14.227 1.00 36.88 721 LEU A N 1
ATOM 5594 C CA . LEU A 1 721 ? 21.462 172.748 -15.562 1.00 36.71 721 LEU A CA 1
ATOM 5595 C C . LEU A 1 721 ? 20.764 173.920 -16.268 1.00 36.22 721 LEU A C 1
ATOM 5596 O O . LEU A 1 721 ? 21.415 174.740 -16.905 1.00 36.30 721 LEU A O 1
ATOM 5601 N N . SER A 1 722 ? 19.446 174.009 -16.125 1.00 36.29 722 SER A N 1
ATOM 5602 C CA . SER A 1 722 ? 18.683 175.081 -16.760 1.00 36.45 722 SER A CA 1
ATOM 5603 C C . SER A 1 722 ? 19.134 176.451 -16.265 1.00 36.21 722 SER A C 1
ATOM 5604 O O . SER A 1 722 ? 19.120 177.417 -17.021 1.00 36.36 722 SER A O 1
ATOM 5607 N N . TYR A 1 723 ? 19.529 176.531 -14.995 1.00 35.99 723 TYR A N 1
ATOM 5608 C CA . TYR A 1 723 ? 20.000 177.780 -14.422 1.00 35.85 723 TYR A CA 1
ATOM 5609 C C . TYR A 1 723 ? 21.344 178.180 -15.029 1.00 36.80 723 TYR A C 1
ATOM 5610 O O . TYR A 1 723 ? 21.519 179.310 -15.441 1.00 36.73 723 TYR A O 1
ATOM 5619 N N . LEU A 1 724 ? 22.286 177.242 -15.086 1.00 38.31 724 LEU A N 1
ATOM 5620 C CA . LEU A 1 724 ? 23.603 177.499 -15.666 1.00 38.76 724 LEU A CA 1
ATOM 5621 C C . LEU A 1 724 ? 23.443 178.004 -17.103 1.00 39.52 724 LEU A C 1
ATOM 5622 O O . LEU A 1 724 ? 24.059 178.991 -17.493 1.00 39.30 724 LEU A O 1
ATOM 5627 N N . GLU A 1 725 ? 22.600 177.316 -17.869 1.00 40.10 725 GLU A N 1
ATOM 5628 C CA . GLU A 1 725 ? 22.236 177.740 -19.217 1.00 41.39 725 GLU A CA 1
ATOM 5629 C C . GLU A 1 725 ? 21.652 179.156 -19.231 1.00 40.91 725 GLU A C 1
ATOM 5630 O O . GLU A 1 725 ? 22.051 179.968 -20.043 1.00 41.27 725 GLU A O 1
ATOM 5636 N N . PHE A 1 726 ? 20.723 179.446 -18.322 1.00 40.69 726 PHE A N 1
ATOM 5637 C CA . PHE A 1 726 ? 20.161 180.794 -18.195 1.00 40.68 726 PHE A CA 1
ATOM 5638 C C . PHE A 1 726 ? 21.225 181.863 -17.880 1.00 40.72 726 PHE A C 1
ATOM 5639 O O . PHE A 1 726 ? 21.160 182.989 -18.387 1.00 40.29 726 PHE A O 1
ATOM 5647 N N . LEU A 1 727 ? 22.198 181.510 -17.048 1.00 40.70 727 LEU A N 1
ATOM 5648 C CA . LEU A 1 727 ? 23.259 182.449 -16.672 1.00 41.64 727 LEU A CA 1
ATOM 5649 C C . LEU A 1 727 ? 24.113 182.901 -17.850 1.00 42.67 727 LEU A C 1
ATOM 5650 O O . LEU A 1 727 ? 24.514 184.064 -17.917 1.00 42.80 727 LEU A O 1
ATOM 5655 N N . HIS A 1 728 ? 24.390 181.981 -18.769 1.00 44.30 728 HIS A N 1
ATOM 5656 C CA . HIS A 1 728 ? 25.167 182.292 -19.968 1.00 46.48 728 HIS A CA 1
ATOM 5657 C C . HIS A 1 728 ? 24.467 183.275 -20.896 1.00 47.26 728 HIS A C 1
ATOM 5658 O O . HIS A 1 728 ? 25.115 184.126 -21.498 1.00 47.67 728 HIS A O 1
ATOM 5665 N N . THR A 1 729 ? 23.146 183.163 -20.992 1.00 48.61 729 THR A N 1
ATOM 5666 C CA . THR A 1 729 ? 22.334 184.091 -21.788 1.00 50.05 729 THR A CA 1
ATOM 5667 C C . THR A 1 729 ? 22.294 185.499 -21.178 1.00 50.84 729 THR A C 1
ATOM 5668 O O . THR A 1 729 ? 21.927 186.473 -21.847 1.00 50.95 729 THR A O 1
ATOM 5672 N N . LEU A 1 730 ? 22.700 185.598 -19.915 1.00 52.11 730 LEU A N 1
ATOM 5673 C CA . LEU A 1 730 ? 22.400 186.770 -19.084 1.00 53.03 730 LEU A CA 1
ATOM 5674 C C . LEU A 1 730 ? 23.386 187.927 -19.188 1.00 54.06 730 LEU A C 1
ATOM 5675 O O . LEU A 1 730 ? 22.993 189.074 -19.037 1.00 54.45 730 LEU A O 1
ATOM 5680 N N . GLU A 1 731 ? 24.658 187.639 -19.448 1.00 55.49 731 GLU A N 1
ATOM 5681 C CA . GLU A 1 731 ? 25.655 188.704 -19.579 1.00 56.83 731 GLU A CA 1
ATOM 5682 C C . GLU A 1 731 ? 25.444 189.592 -20.814 1.00 57.04 731 GLU A C 1
ATOM 5683 O O . GLU A 1 731 ? 25.684 190.800 -20.749 1.00 57.30 731 GLU A O 1
ATOM 5689 N N . LYS A 1 732 ? 24.998 189.010 -21.930 1.00 56.99 732 LYS A N 1
ATOM 5690 C CA . LYS A 1 732 ? 24.626 189.823 -23.079 1.00 57.12 732 LYS A CA 1
ATOM 5691 C C . LYS A 1 732 ? 23.455 190.706 -22.655 1.00 56.50 732 LYS A C 1
ATOM 5692 O O . LYS A 1 732 ? 23.524 191.924 -22.769 1.00 56.81 732 LYS A O 1
ATOM 5698 N N . LYS A 1 733 ? 22.410 190.085 -22.113 1.00 55.96 733 LYS A N 1
ATOM 5699 C CA . LYS A 1 733 ? 21.238 190.802 -21.607 1.00 55.51 733 LYS A CA 1
ATOM 5700 C C . LYS A 1 733 ? 21.581 191.931 -20.610 1.00 54.77 733 LYS A C 1
ATOM 5701 O O . LYS A 1 733 ? 20.892 192.946 -20.570 1.00 54.19 733 LYS A O 1
ATOM 5707 N N . VAL A 1 734 ? 22.637 191.766 -19.815 1.00 54.10 734 VAL A N 1
ATOM 5708 C CA . VAL A 1 734 ? 23.020 192.820 -18.855 1.00 53.97 734 VAL A CA 1
ATOM 5709 C C . VAL A 1 734 ? 23.683 194.051 -19.511 1.00 54.18 734 VAL A C 1
ATOM 5710 O O . VAL A 1 734 ? 23.474 195.168 -19.042 1.00 54.08 734 VAL A O 1
ATOM 5714 N N . ASP A 1 735 ? 24.470 193.858 -20.576 1.00 54.47 735 ASP A N 1
ATOM 5715 C CA . ASP A 1 735 ? 25.094 195.001 -21.277 1.00 55.10 735 ASP A CA 1
ATOM 5716 C C . ASP A 1 735 ? 24.137 195.646 -22.274 1.00 54.81 735 ASP A C 1
ATOM 5717 O O . ASP A 1 735 ? 24.075 1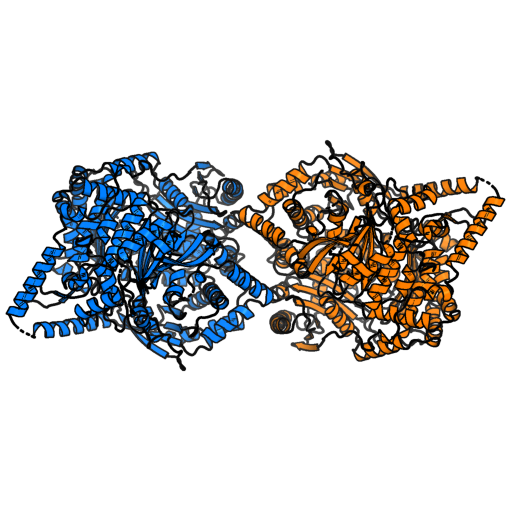96.875 -22.388 1.00 55.32 735 ASP A O 1
ATOM 5722 N N . GLU A 1 736 ? 23.409 194.808 -23.006 1.00 54.41 736 GLU A N 1
ATOM 5723 C CA . GLU A 1 736 ? 22.545 195.257 -24.086 1.00 53.83 736 GLU A CA 1
ATOM 5724 C C . GLU A 1 736 ? 21.165 195.727 -23.619 1.00 53.02 736 GLU A C 1
ATOM 5725 O O . GLU A 1 736 ? 20.531 196.555 -24.282 1.00 53.19 736 GLU A O 1
ATOM 5731 N N . ASP A 1 737 ? 20.693 195.195 -22.491 1.00 51.48 737 ASP A N 1
ATOM 5732 C CA . ASP A 1 737 ? 19.351 195.518 -21.996 1.00 50.13 737 ASP A CA 1
ATOM 5733 C C . ASP A 1 737 ? 19.280 195.446 -20.472 1.00 48.61 737 ASP A C 1
ATOM 5734 O O . ASP A 1 737 ? 18.603 194.584 -19.907 1.00 48.25 737 ASP A O 1
ATOM 5739 N N . TRP A 1 738 ? 19.994 196.351 -19.814 1.00 46.97 738 TRP A N 1
ATOM 5740 C CA . TRP A 1 738 ? 19.963 196.433 -18.361 1.00 45.33 738 TRP A CA 1
ATOM 5741 C C . TRP A 1 738 ? 18.592 196.856 -17.842 1.00 45.34 738 TRP A C 1
ATOM 5742 O O . TRP A 1 738 ? 18.125 196.342 -16.823 1.00 45.43 738 TRP A O 1
ATOM 5753 N N . GLU A 1 739 ? 17.962 197.796 -18.547 1.00 45.27 739 GLU A N 1
ATOM 5754 C CA . GLU A 1 739 ? 16.624 198.284 -18.215 1.00 45.04 739 GLU A CA 1
ATOM 5755 C C . GLU A 1 739 ? 15.577 197.170 -18.225 1.00 43.82 739 GLU A C 1
ATOM 5756 O O . GLU A 1 739 ? 14.649 197.181 -17.427 1.00 43.57 739 GLU A O 1
ATOM 5762 N N . GLY A 1 740 ? 15.730 196.208 -19.128 1.00 42.95 740 GLY A N 1
ATOM 5763 C CA . GLY A 1 740 ? 14.875 195.023 -19.121 1.00 41.75 740 GLY A CA 1
ATOM 5764 C C . GLY A 1 740 ? 15.067 194.159 -17.879 1.00 40.81 740 GLY A C 1
ATOM 5765 O O . GLY A 1 740 ? 14.090 193.724 -17.263 1.00 40.55 740 GLY A O 1
ATOM 5766 N N . ILE A 1 741 ? 16.326 193.913 -17.508 1.00 40.22 741 ILE A N 1
ATOM 5767 C CA . ILE A 1 741 ? 16.646 193.117 -16.305 1.00 39.36 741 ILE A CA 1
ATOM 5768 C C . ILE A 1 741 ? 16.108 193.783 -15.044 1.00 38.87 741 ILE A C 1
ATOM 5769 O O . ILE A 1 741 ? 15.447 193.148 -14.227 1.00 38.68 741 ILE A O 1
ATOM 5774 N N . SER A 1 742 ? 16.393 195.074 -14.918 1.00 38.59 742 SER A N 1
ATOM 5775 C CA . SER A 1 742 ? 15.982 195.874 -13.783 1.00 38.38 742 SER A CA 1
ATOM 5776 C C . SER A 1 742 ? 14.466 195.875 -13.605 1.00 37.90 742 SER A C 1
ATOM 5777 O O . SER A 1 742 ? 13.960 195.690 -12.500 1.00 38.10 742 SER A O 1
ATOM 5780 N N . SER A 1 743 ? 13.727 196.074 -14.691 1.00 37.33 743 SER A N 1
ATOM 5781 C CA . SER A 1 743 ? 12.270 195.999 -14.600 1.00 36.35 743 SER A CA 1
ATOM 5782 C C . SER A 1 743 ? 11.772 194.578 -14.321 1.00 34.98 743 SER A C 1
ATOM 5783 O O . SER A 1 743 ? 10.751 194.426 -13.690 1.00 34.13 743 SER A O 1
ATOM 5786 N N . SER A 1 744 ? 12.487 193.542 -14.773 1.00 34.32 744 SER A N 1
ATOM 5787 C CA . SER A 1 744 ? 12.151 192.161 -14.336 1.00 34.04 744 SER A CA 1
ATOM 5788 C C . SER A 1 744 ? 12.349 191.988 -12.816 1.00 33.14 744 SER A C 1
ATOM 5789 O O . SER A 1 744 ? 11.480 191.473 -12.112 1.00 32.67 744 SER A O 1
ATOM 5792 N N . LEU A 1 745 ? 13.476 192.465 -12.302 1.00 32.71 745 LEU A N 1
ATOM 5793 C CA . LEU A 1 745 ? 13.707 192.423 -10.862 1.00 32.17 745 LEU A CA 1
ATOM 5794 C C . LEU A 1 745 ? 12.567 193.113 -10.120 1.00 32.94 745 LEU A C 1
ATOM 5795 O O . LEU A 1 745 ? 12.111 192.645 -9.070 1.00 32.57 745 LEU A O 1
ATOM 5800 N N . GLU A 1 746 ? 12.097 194.222 -10.688 1.00 33.69 746 GLU A N 1
ATOM 5801 C CA . GLU A 1 746 ? 11.074 195.029 -10.038 1.00 34.75 746 GLU A CA 1
ATOM 5802 C C . GLU A 1 746 ? 9.700 194.345 -10.069 1.00 34.44 746 GLU A C 1
ATOM 5803 O O . GLU A 1 746 ? 8.971 194.407 -9.084 1.00 34.94 746 GLU A O 1
ATOM 5809 N N . GLU A 1 747 ? 9.360 193.650 -11.153 1.00 34.22 747 GLU A N 1
ATOM 5810 C CA . GLU A 1 747 ? 8.126 192.840 -11.125 1.00 34.63 747 GLU A CA 1
ATOM 5811 C C . GLU A 1 747 ? 8.141 191.601 -10.220 1.00 32.87 747 GLU A C 1
ATOM 5812 O O . GLU A 1 747 ? 7.105 191.234 -9.679 1.00 32.37 747 GLU A O 1
ATOM 5818 N N . ILE A 1 748 ? 9.297 190.969 -10.024 1.00 32.12 748 ILE A N 1
ATOM 5819 C CA . ILE A 1 748 ? 9.393 189.942 -8.980 1.00 31.14 748 ILE A CA 1
ATOM 5820 C C . ILE A 1 748 ? 8.991 190.547 -7.630 1.00 31.11 748 ILE A C 1
ATOM 5821 O O . ILE A 1 748 ? 8.144 190.010 -6.948 1.00 31.50 748 ILE A O 1
ATOM 5826 N N . ARG A 1 749 ? 9.571 191.683 -7.261 1.00 31.64 749 ARG A N 1
ATOM 5827 C CA . ARG A 1 749 ? 9.217 192.325 -6.009 1.00 32.46 749 ARG A CA 1
ATOM 5828 C C . ARG A 1 749 ? 7.702 192.594 -5.921 1.00 33.34 749 ARG A C 1
ATOM 5829 O O . ARG A 1 749 ? 7.068 192.275 -4.915 1.00 32.71 749 ARG A O 1
ATOM 5837 N N . ARG A 1 750 ? 7.134 193.172 -6.984 1.00 34.49 750 ARG A N 1
ATOM 5838 C CA . ARG A 1 750 ? 5.691 193.463 -7.045 1.00 35.72 750 ARG A CA 1
ATOM 5839 C C . ARG A 1 750 ? 4.825 192.225 -6.854 1.00 35.98 750 ARG A C 1
ATOM 5840 O O . ARG A 1 750 ? 3.790 192.294 -6.200 1.00 36.05 750 ARG A O 1
ATOM 5848 N N . SER A 1 751 ? 5.269 191.110 -7.436 1.00 36.57 751 SER A N 1
ATOM 5849 C CA . SER A 1 751 ? 4.595 189.813 -7.374 1.00 36.66 751 SER A CA 1
ATOM 5850 C C . SER A 1 751 ? 4.665 189.142 -6.030 1.00 36.52 751 SER A C 1
ATOM 5851 O O . SER A 1 751 ? 3.836 188.279 -5.721 1.00 35.84 751 SER A O 1
ATOM 5854 N N . LEU A 1 752 ? 5.655 189.513 -5.220 1.00 37.15 752 LEU A N 1
ATOM 5855 C CA . LEU A 1 752 ? 5.857 188.800 -3.969 1.00 36.76 752 LEU A CA 1
ATOM 5856 C C . LEU A 1 752 ? 5.476 189.563 -2.705 1.00 36.11 752 LEU A C 1
ATOM 5857 O O . LEU A 1 752 ? 4.875 188.985 -1.791 1.00 35.43 752 LEU A O 1
ATOM 5862 N N . LEU A 1 753 ? 5.841 190.839 -2.633 1.00 35.26 753 LEU A N 1
ATOM 5863 C CA . LEU A 1 753 ? 5.591 191.619 -1.421 1.00 35.59 753 LEU A CA 1
ATOM 5864 C C . LEU A 1 753 ? 4.119 191.944 -1.227 1.00 36.30 753 LEU A C 1
ATOM 5865 O O . LEU A 1 753 ? 3.566 192.848 -1.872 1.00 36.83 753 LEU A O 1
ATOM 5870 N N . ALA A 1 754 ? 3.499 191.186 -0.338 1.00 35.98 754 ALA A N 1
ATOM 5871 C CA . ALA A 1 754 ? 2.131 191.410 0.037 1.00 36.70 754 ALA A CA 1
ATOM 5872 C C . ALA A 1 754 ? 1.870 190.844 1.407 1.00 37.38 754 ALA A C 1
ATOM 5873 O O . ALA A 1 754 ? 2.463 189.843 1.824 1.00 36.44 754 ALA A O 1
ATOM 5875 N N . ARG A 1 755 ? 0.938 191.498 2.081 1.00 38.33 755 ARG A N 1
ATOM 5876 C CA . ARG A 1 755 ? 0.389 191.049 3.336 1.00 39.71 755 ARG A CA 1
ATOM 5877 C C . ARG A 1 755 ? -0.469 189.780 3.135 1.00 39.84 755 ARG A C 1
ATOM 5878 O O . ARG A 1 755 ? -0.483 188.884 3.983 1.00 39.23 755 ARG A O 1
ATOM 5886 N N . ASN A 1 756 ? -1.164 189.693 1.999 1.00 40.44 756 ASN A N 1
ATOM 5887 C CA . ASN A 1 756 ? -2.118 188.591 1.781 1.00 41.11 756 ASN A CA 1
ATOM 5888 C C . ASN A 1 756 ? -1.455 187.261 1.450 1.00 40.10 756 ASN A C 1
ATOM 5889 O O . ASN A 1 756 ? -0.726 187.136 0.480 1.00 39.95 756 ASN A O 1
ATOM 5894 N N . GLY A 1 757 ? -1.711 186.265 2.288 1.00 39.72 757 GLY A N 1
ATOM 5895 C CA . GLY A 1 757 ? -1.075 184.962 2.136 1.00 39.18 757 GLY A CA 1
ATOM 5896 C C . GLY A 1 757 ? 0.373 184.905 2.606 1.00 38.49 757 GLY A C 1
ATOM 5897 O O . GLY A 1 757 ? 1.028 183.883 2.433 1.00 39.15 757 GLY A O 1
ATOM 5898 N N . CYS A 1 758 ? 0.877 185.999 3.176 1.00 37.32 758 CYS A N 1
ATOM 5899 C CA . CYS A 1 758 ? 2.167 186.003 3.885 1.00 36.56 758 CYS A CA 1
ATOM 5900 C C . CYS A 1 758 ? 2.035 185.155 5.172 1.00 35.69 758 CYS A C 1
ATOM 5901 O O . CYS A 1 758 ? 0.943 185.014 5.722 1.00 35.16 758 CYS A O 1
ATOM 5904 N N . ILE A 1 759 ? 3.148 184.578 5.628 1.00 34.66 759 ILE A N 1
ATOM 5905 C CA . ILE A 1 759 ? 3.195 183.799 6.868 1.00 33.42 759 ILE A CA 1
ATOM 5906 C C . ILE A 1 759 ? 4.412 184.267 7.659 1.00 33.38 759 ILE A C 1
ATOM 5907 O O . ILE A 1 759 ? 5.484 184.479 7.082 1.00 33.07 759 ILE A O 1
ATOM 5912 N N . VAL A 1 760 ? 4.245 184.447 8.969 1.00 32.68 760 VAL A N 1
ATOM 5913 C CA . VAL A 1 760 ? 5.321 184.934 9.823 1.00 32.09 760 VAL A CA 1
ATOM 5914 C C . VAL A 1 760 ? 5.621 183.915 10.906 1.00 32.08 760 VAL A C 1
ATOM 5915 O O . VAL A 1 760 ? 4.722 183.468 11.597 1.00 31.75 760 VAL A O 1
ATOM 5919 N N . ASN A 1 761 ? 6.889 183.521 11.010 1.00 31.36 761 ASN A N 1
ATOM 5920 C CA . ASN A 1 761 ? 7.324 182.541 11.996 1.00 30.96 761 ASN A CA 1
ATOM 5921 C C . ASN A 1 761 ? 8.184 183.273 13.012 1.00 31.37 761 ASN A C 1
ATOM 5922 O O . ASN A 1 761 ? 9.034 184.067 12.640 1.00 30.36 761 ASN A O 1
ATOM 5935 N N . THR A 1 763 ? 10.373 182.608 16.769 1.00 30.28 763 THR A N 1
ATOM 5936 C CA . THR A 1 763 ? 10.898 181.739 17.799 1.00 29.01 763 THR A CA 1
ATOM 5937 C C . THR A 1 763 ? 11.643 182.627 18.800 1.00 29.11 763 THR A C 1
ATOM 5938 O O . THR A 1 763 ? 12.587 183.320 18.430 1.00 27.61 763 THR A O 1
ATOM 5942 N N . ALA A 1 764 ? 11.214 182.591 20.060 1.00 29.43 764 ALA A N 1
ATOM 5943 C CA . ALA A 1 764 ? 11.847 183.352 21.156 1.00 30.35 764 ALA A CA 1
ATOM 5944 C C . ALA A 1 764 ? 11.105 182.950 22.426 1.00 31.56 764 ALA A C 1
ATOM 5945 O O . ALA A 1 764 ? 10.082 182.287 22.353 1.00 31.29 764 ALA A O 1
ATOM 5947 N N . ASP A 1 765 ? 11.597 183.328 23.593 1.00 33.30 765 ASP A N 1
ATOM 5948 C CA . ASP A 1 765 ? 10.869 183.000 24.817 1.00 35.39 765 ASP A CA 1
ATOM 5949 C C . ASP A 1 765 ? 9.605 183.858 24.902 1.00 35.93 765 ASP A C 1
ATOM 5950 O O . ASP A 1 765 ? 9.485 184.871 24.197 1.00 35.15 765 ASP A O 1
ATOM 5955 N N . GLY A 1 766 ? 8.661 183.440 25.747 1.00 36.51 766 GLY A N 1
ATOM 5956 C CA . GLY A 1 766 ? 7.311 184.041 25.802 1.00 36.68 766 GLY A CA 1
ATOM 5957 C C . GLY A 1 766 ? 7.246 185.535 26.043 1.00 37.00 766 GLY A C 1
ATOM 5958 O O . GLY A 1 766 ? 6.429 186.231 25.439 1.00 36.46 766 GLY A O 1
ATOM 5959 N N . LYS A 1 767 ? 8.110 186.042 26.919 1.00 38.24 767 LYS A N 1
ATOM 5960 C CA . LYS A 1 767 ? 8.198 187.497 27.133 1.00 39.86 767 LYS A CA 1
ATOM 5961 C C . LYS A 1 767 ? 8.626 188.261 25.876 1.00 40.14 767 LYS A C 1
ATOM 5962 O O . LYS A 1 767 ? 7.959 189.211 25.480 1.00 40.90 767 LYS A O 1
ATOM 5968 N N . SER A 1 768 ? 9.718 187.837 25.247 1.00 40.41 768 SER A N 1
ATOM 5969 C CA . SER A 1 768 ? 10.192 188.450 24.006 1.00 40.75 768 SER A CA 1
ATOM 5970 C C . SER A 1 768 ? 9.124 188.453 22.919 1.00 41.13 768 SER A C 1
ATOM 5971 O O . SER A 1 768 ? 8.962 189.447 22.218 1.00 41.18 768 SER A O 1
ATOM 5974 N N . LEU A 1 769 ? 8.405 187.344 22.770 1.00 41.84 769 LEU A N 1
ATOM 5975 C CA . LEU A 1 769 ? 7.431 187.219 21.683 1.00 42.95 769 LEU A CA 1
ATOM 5976 C C . LEU A 1 769 ? 6.401 188.341 21.730 1.00 43.91 769 LEU A C 1
ATOM 5977 O O . LEU A 1 769 ? 6.103 188.944 20.701 1.00 44.04 769 LEU A O 1
ATOM 5982 N N . THR A 1 770 ? 5.859 188.596 22.924 1.00 45.31 770 THR A N 1
ATOM 5983 C CA . THR A 1 770 ? 4.861 189.647 23.148 1.00 46.54 770 THR A CA 1
ATOM 5984 C C . THR A 1 770 ? 5.398 190.982 22.653 1.00 47.30 770 THR A C 1
ATOM 5985 O O . THR A 1 770 ? 4.773 191.650 21.819 1.00 47.47 770 THR A O 1
ATOM 5989 N N . ASN A 1 771 ? 6.574 191.344 23.168 1.00 47.84 771 ASN A N 1
ATOM 5990 C CA . ASN A 1 771 ? 7.295 192.557 22.774 1.00 48.63 771 ASN A CA 1
ATOM 5991 C C . ASN A 1 771 ? 7.606 192.633 21.261 1.00 48.70 771 ASN A C 1
ATOM 5992 O O . ASN A 1 771 ? 7.591 193.713 20.667 1.00 49.43 771 ASN A O 1
ATOM 5997 N N . VAL A 1 772 ? 7.859 191.483 20.646 1.00 48.38 772 VAL A N 1
ATOM 5998 C CA . VAL A 1 772 ? 8.186 191.400 19.226 1.00 48.31 772 VAL A CA 1
ATOM 5999 C C . VAL A 1 772 ? 6.973 191.616 18.307 1.00 48.73 772 VAL A C 1
ATOM 6000 O O . VAL A 1 772 ? 7.126 192.060 17.165 1.00 48.69 772 VAL A O 1
ATOM 6004 N N . GLU A 1 773 ? 5.772 191.300 18.795 1.00 48.71 773 GLU A N 1
ATOM 6005 C CA . GLU A 1 773 ? 4.581 191.336 17.945 1.00 48.46 773 GLU A CA 1
ATOM 6006 C C . GLU A 1 773 ? 4.255 192.740 17.476 1.00 47.54 773 GLU A C 1
ATOM 6007 O O . GLU A 1 773 ? 3.875 192.920 16.321 1.00 47.70 773 GLU A O 1
ATOM 6013 N N . LYS A 1 774 ? 4.447 193.733 18.347 1.00 46.78 774 LYS A N 1
ATOM 6014 C CA . LYS A 1 774 ? 4.340 195.144 17.948 1.00 46.10 774 LYS A CA 1
ATOM 6015 C C . LYS A 1 774 ? 5.214 195.485 16.727 1.00 44.72 774 LYS A C 1
ATOM 6016 O O . LYS A 1 774 ? 4.804 196.265 15.877 1.00 44.81 774 LYS A O 1
ATOM 6022 N N . SER A 1 775 ? 6.417 194.917 16.657 1.00 43.41 775 SER A N 1
ATOM 6023 C CA . SER A 1 775 ? 7.325 195.138 15.523 1.00 42.09 775 SER A CA 1
ATOM 6024 C C . SER A 1 775 ? 6.850 194.394 14.263 1.00 40.94 775 SER A C 1
ATOM 6025 O O . SER A 1 775 ? 6.920 194.929 13.154 1.00 40.04 775 SER A O 1
ATOM 6028 N N . VAL A 1 776 ? 6.358 193.169 14.443 1.00 39.77 776 VAL A N 1
ATOM 6029 C CA . VAL A 1 776 ? 5.805 192.383 13.339 1.00 39.20 776 VAL A CA 1
ATOM 6030 C C . VAL A 1 776 ? 4.582 193.092 12.741 1.00 39.51 776 VAL A C 1
ATOM 6031 O O . VAL A 1 776 ? 4.491 193.248 11.520 1.00 39.28 776 VAL A O 1
ATOM 6035 N N . ALA A 1 777 ? 3.660 193.517 13.609 1.00 39.42 777 ALA A N 1
ATOM 6036 C CA . ALA A 1 777 ? 2.442 194.238 13.205 1.00 39.80 777 ALA A CA 1
ATOM 6037 C C . ALA A 1 777 ? 2.737 195.466 12.358 1.00 39.95 777 ALA A C 1
ATOM 6038 O O . ALA A 1 777 ? 2.109 195.675 11.303 1.00 40.33 777 ALA A O 1
ATOM 6040 N N . LYS A 1 778 ? 3.706 196.264 12.810 1.00 39.51 778 LYS A N 1
ATOM 6041 C CA . LYS A 1 778 ? 4.141 197.447 12.089 1.00 39.31 778 LYS A CA 1
ATOM 6042 C C . LYS A 1 778 ? 4.758 197.097 10.713 1.00 38.77 778 LYS A C 1
ATOM 6043 O O . LYS A 1 778 ? 4.481 197.751 9.693 1.00 37.71 778 LYS A O 1
ATOM 6049 N N . PHE A 1 779 ? 5.592 196.058 10.693 1.00 37.60 779 PHE A N 1
ATOM 6050 C CA . PHE A 1 779 ? 6.205 195.598 9.446 1.00 36.29 779 PHE A CA 1
ATOM 6051 C C . PHE A 1 779 ? 5.139 195.201 8.437 1.00 35.72 779 PHE A C 1
ATOM 6052 O O . PHE A 1 779 ? 5.206 195.596 7.284 1.00 35.42 779 PHE A O 1
ATOM 6060 N N . LEU A 1 780 ? 4.159 194.420 8.882 1.00 35.81 780 LEU A N 1
ATOM 6061 C CA . LEU A 1 780 ? 3.062 193.974 8.023 1.00 36.25 780 LEU A CA 1
ATOM 6062 C C . LEU A 1 780 ? 2.228 195.138 7.466 1.00 36.81 780 LEU A C 1
ATOM 6063 O O . LEU A 1 780 ? 1.858 195.124 6.302 1.00 36.20 780 LEU A O 1
ATOM 6068 N N . ASP A 1 781 ? 1.979 196.140 8.304 1.00 37.58 781 ASP A N 1
ATOM 6069 C CA . ASP A 1 781 ? 1.322 197.400 7.908 1.00 39.25 781 ASP A CA 1
ATOM 6070 C C . ASP A 1 781 ? 1.909 198.056 6.670 1.00 38.58 781 ASP A C 1
ATOM 6071 O O . ASP A 1 781 ? 1.180 198.584 5.837 1.00 38.86 781 ASP A O 1
ATOM 6076 N N . LEU A 1 782 ? 3.227 197.995 6.547 1.00 38.46 782 LEU A N 1
ATOM 6077 C CA . LEU A 1 782 ? 3.942 198.684 5.471 1.00 37.90 782 LEU A CA 1
ATOM 6078 C C . LEU A 1 782 ? 3.917 197.971 4.123 1.00 37.73 782 LEU A C 1
ATOM 6079 O O . LEU A 1 782 ? 4.365 198.522 3.123 1.00 37.33 782 LEU A O 1
ATOM 6084 N N . LEU A 1 783 ? 3.402 196.744 4.093 1.00 37.90 783 LEU A N 1
ATOM 6085 C CA . LEU A 1 783 ? 3.403 195.958 2.865 1.00 38.31 783 LEU A CA 1
ATOM 6086 C C . LEU A 1 783 ? 2.143 196.259 2.059 1.00 38.76 783 LEU A C 1
ATOM 6087 O O . LEU A 1 783 ? 1.111 196.599 2.638 1.00 38.86 783 LEU A O 1
ATOM 6092 N N . PRO A 1 784 ? 2.211 196.131 0.721 1.00 38.93 784 PRO A N 1
ATOM 6093 C CA . PRO A 1 784 ? 0.941 196.170 -0.005 1.00 39.41 784 PRO A CA 1
ATOM 6094 C C . PRO A 1 784 ? -0.006 195.086 0.524 1.00 40.66 784 PRO A C 1
ATOM 6095 O O . PRO A 1 784 ? 0.437 194.148 1.203 1.00 40.38 784 PRO A O 1
ATOM 6099 N N . GLU A 1 785 ? -1.297 195.216 0.225 1.00 41.36 785 GLU A N 1
ATOM 6100 C CA . GLU A 1 785 ? -2.282 194.235 0.660 1.00 42.24 785 GLU A CA 1
ATOM 6101 C C . GLU A 1 785 ? -2.162 192.971 -0.167 1.00 42.09 785 GLU A C 1
ATOM 6102 O O . GLU A 1 785 ? -2.113 191.858 0.356 1.00 42.30 785 GLU A O 1
ATOM 6108 N N . ASN A 1 786 ? -2.124 193.176 -1.471 1.00 41.80 786 ASN A N 1
ATOM 6109 C CA . ASN A 1 786 ? -2.115 192.108 -2.432 1.00 42.12 786 ASN A CA 1
ATOM 6110 C C . ASN A 1 786 ? -0.966 192.315 -3.391 1.00 42.02 786 ASN A C 1
ATOM 6111 O O . ASN A 1 786 ? -0.579 193.450 -3.656 1.00 41.78 786 ASN A O 1
ATOM 6116 N N . PRO A 1 787 ? -0.412 191.214 -3.909 1.00 42.56 787 PRO A N 1
ATOM 6117 C CA . PRO A 1 787 ? 0.654 191.335 -4.881 1.00 42.65 787 PRO A CA 1
ATOM 6118 C C . PRO A 1 787 ? 0.063 191.691 -6.226 1.00 43.25 787 PRO A C 1
ATOM 6119 O O . PRO A 1 787 ? -1.148 191.716 -6.359 1.00 42.57 787 PRO A O 1
ATOM 6123 N N . SER A 1 788 ? 0.923 191.980 -7.198 1.00 44.27 788 SER A N 1
ATOM 6124 C CA . SER A 1 788 ? 0.517 192.110 -8.583 1.00 46.13 788 SER A CA 1
ATOM 6125 C C . SER A 1 788 ? 0.720 190.755 -9.240 1.00 46.64 788 SER A C 1
ATOM 6126 O O . SER A 1 788 ? 1.267 189.840 -8.619 1.00 47.29 788 SER A O 1
ATOM 6129 N N . GLY A 1 789 ? 0.287 190.623 -10.493 1.00 47.14 789 GLY A N 1
ATOM 6130 C CA . GLY A 1 789 ? 0.458 189.380 -11.245 1.00 47.01 789 GLY A CA 1
ATOM 6131 C C . GLY A 1 789 ? -0.703 188.416 -11.055 1.00 47.10 789 GLY A C 1
ATOM 6132 O O . GLY A 1 789 ? -1.681 188.724 -10.362 1.00 47.22 789 GLY A O 1
ATOM 6133 N N . GLY A 1 790 ? -0.589 187.242 -11.672 1.00 46.56 790 GLY A N 1
ATOM 6134 C CA . GLY A 1 790 ? -1.658 186.249 -11.650 1.00 45.45 790 GLY A CA 1
ATOM 6135 C C . GLY A 1 790 ? -1.837 185.519 -10.333 1.00 45.04 790 GLY A C 1
ATOM 6136 O O . GLY A 1 790 ? -1.010 185.637 -9.410 1.00 44.85 790 GLY A O 1
ATOM 6137 N N . LEU A 1 791 ? -2.928 184.757 -10.258 1.00 43.69 791 LEU A N 1
ATOM 6138 C CA . LEU A 1 791 ? -3.277 183.973 -9.086 1.00 42.73 791 LEU A CA 1
ATOM 6139 C C . LEU A 1 791 ? -3.058 182.484 -9.329 1.00 41.90 791 LEU A C 1
ATOM 6140 O O . LEU A 1 791 ? -3.214 181.675 -8.423 1.00 41.80 791 LEU A O 1
ATOM 6145 N N . VAL A 1 792 ? -2.711 182.133 -10.559 1.00 40.99 792 VAL A N 1
ATOM 6146 C CA . VAL A 1 792 ? -2.623 180.731 -10.960 1.00 40.53 792 VAL A CA 1
ATOM 6147 C C . VAL A 1 792 ? -1.174 180.285 -10.939 1.00 39.74 792 VAL A C 1
ATOM 6148 O O . VAL A 1 792 ? -0.289 181.020 -11.340 1.00 39.90 792 VAL A O 1
ATOM 6152 N N . THR A 1 793 ? -0.946 179.064 -10.476 1.00 39.46 793 THR A N 1
ATOM 6153 C CA . THR A 1 793 ? 0.352 178.431 -10.599 1.00 38.51 793 THR A CA 1
ATOM 6154 C C . THR A 1 793 ? 0.344 177.663 -11.903 1.00 38.24 793 THR A C 1
ATOM 6155 O O . THR A 1 793 ? -0.364 176.666 -12.023 1.00 38.16 793 THR A O 1
ATOM 6159 N N . TRP A 1 794 ? 1.114 178.135 -12.880 1.00 37.74 794 TRP A N 1
ATOM 6160 C CA . TRP A 1 794 ? 1.152 177.514 -14.197 1.00 37.74 794 TRP A CA 1
ATOM 6161 C C . TRP A 1 794 ? 2.193 176.392 -14.261 1.00 38.01 794 TRP A C 1
ATOM 6162 O O . TRP A 1 794 ? 3.281 176.544 -13.716 1.00 37.96 794 TRP A O 1
ATOM 6173 N N . ASP A 1 795 ? 1.851 175.288 -14.935 1.00 38.04 795 ASP A N 1
ATOM 6174 C CA . ASP A 1 795 ? 2.677 174.073 -14.988 1.00 38.75 795 ASP A CA 1
ATOM 6175 C C . ASP A 1 795 ? 3.938 174.238 -15.808 1.00 38.72 795 ASP A C 1
ATOM 6176 O O . ASP A 1 795 ? 4.006 175.071 -16.714 1.00 39.40 795 ASP A O 1
ATOM 6181 N N . GLY A 1 796 ? 4.934 173.429 -15.463 1.00 38.38 796 GLY A N 1
ATOM 6182 C CA . GLY A 1 796 ? 6.183 173.336 -16.184 1.00 37.85 796 GLY A CA 1
ATOM 6183 C C . GLY A 1 796 ? 6.758 171.958 -15.945 1.00 38.01 796 GLY A C 1
ATOM 6184 O O . GLY A 1 796 ? 6.545 171.358 -14.886 1.00 37.45 796 GLY A O 1
ATOM 6185 N N . ARG A 1 797 ? 7.477 171.446 -16.935 1.00 38.55 797 ARG A N 1
ATOM 6186 C CA . ARG A 1 797 ? 8.144 170.151 -16.815 1.00 39.62 797 ARG A CA 1
ATOM 6187 C C . ARG A 1 797 ? 9.226 170.038 -17.868 1.00 39.96 797 ARG A C 1
ATOM 6188 O O . ARG A 1 797 ? 9.105 170.618 -18.948 1.00 39.95 797 ARG A O 1
ATOM 6196 N N . LEU A 1 798 ? 10.291 169.306 -17.552 1.00 40.44 798 LEU A N 1
ATOM 6197 C CA . LEU A 1 798 ? 11.224 168.881 -18.576 1.00 40.80 798 LEU A CA 1
ATOM 6198 C C . LEU A 1 798 ? 10.716 167.563 -19.136 1.00 41.83 798 LEU A C 1
ATOM 6199 O O . LEU A 1 798 ? 10.116 166.772 -18.404 1.00 41.79 798 LEU A O 1
ATOM 6204 N N . PRO A 1 799 ? 10.953 167.318 -20.437 1.00 42.81 799 PRO A N 1
ATOM 6205 C CA . PRO A 1 799 ? 10.684 166.008 -21.038 1.00 43.63 799 PRO A CA 1
ATOM 6206 C C . PRO A 1 799 ? 11.407 164.876 -20.296 1.00 44.59 799 PRO A C 1
ATOM 6207 O O . PRO A 1 799 ? 12.597 165.012 -19.974 1.00 44.37 799 PRO A O 1
ATOM 6211 N N . LEU A 1 800 ? 10.678 163.792 -20.010 1.00 45.95 800 LEU A N 1
ATOM 6212 C CA . LEU A 1 800 ? 11.272 162.562 -19.484 1.00 47.44 800 LEU A CA 1
ATOM 6213 C C . LEU A 1 800 ? 12.210 161.926 -20.514 1.00 47.97 800 LEU A C 1
ATOM 6214 O O . LEU A 1 800 ? 11.766 161.362 -21.518 1.00 48.57 800 LEU A O 1
ATOM 6219 N N . ARG A 1 801 ? 13.510 162.055 -20.257 1.00 48.49 801 ARG A N 1
ATOM 6220 C CA . ARG A 1 801 ? 14.570 161.495 -21.089 1.00 48.70 801 ARG A CA 1
ATOM 6221 C C . ARG A 1 801 ? 15.686 161.062 -20.171 1.00 48.43 801 ARG A C 1
ATOM 6222 O O . ARG A 1 801 ? 15.941 161.735 -19.166 1.00 48.11 801 ARG A O 1
ATOM 6230 N N . ASN A 1 802 ? 16.361 159.960 -20.508 1.00 48.17 802 ASN A N 1
ATOM 6231 C CA . ASN A 1 802 ? 17.647 159.655 -19.890 1.00 47.87 802 ASN A CA 1
ATOM 6232 C C . ASN A 1 802 ? 18.666 160.625 -20.446 1.00 47.95 802 ASN A C 1
ATOM 6233 O O . ASN A 1 802 ? 18.734 160.826 -21.661 1.00 48.29 802 ASN A O 1
ATOM 6238 N N . GLU A 1 803 ? 19.448 161.237 -19.562 1.00 47.61 803 GLU A N 1
ATOM 6239 C CA . GLU A 1 803 ? 20.389 162.283 -19.953 1.00 47.66 803 GLU A CA 1
ATOM 6240 C C . GLU A 1 803 ? 21.767 162.068 -19.335 1.00 47.04 803 GLU A C 1
ATOM 6241 O O . GLU A 1 803 ? 21.883 161.698 -18.165 1.00 46.81 803 GLU A O 1
ATOM 6247 N N . ALA A 1 804 ? 22.806 162.334 -20.118 1.00 46.67 804 ALA A N 1
ATOM 6248 C CA . ALA A 1 804 ? 24.159 162.394 -19.589 1.00 46.70 804 ALA A CA 1
ATOM 6249 C C . ALA A 1 804 ? 24.765 163.769 -19.817 1.00 46.85 804 ALA A C 1
ATOM 6250 O O . ALA A 1 804 ? 24.798 164.269 -20.947 1.00 46.70 804 ALA A O 1
ATOM 6252 N N . ILE A 1 805 ? 25.244 164.368 -18.730 1.00 46.84 805 ILE A N 1
ATOM 6253 C CA . ILE A 1 805 ? 25.796 165.713 -18.748 1.00 47.09 805 ILE A CA 1
ATOM 6254 C C . ILE A 1 805 ? 27.315 165.600 -18.711 1.00 47.43 805 ILE A C 1
ATOM 6255 O O . ILE A 1 805 ? 27.885 164.998 -17.796 1.00 47.40 805 ILE A O 1
ATOM 6260 N N . VAL A 1 806 ? 27.961 166.173 -19.724 1.00 48.23 806 VAL A N 1
ATOM 6261 C CA . VAL A 1 806 ? 29.416 166.085 -19.886 1.00 48.40 806 VAL A CA 1
ATOM 6262 C C . VAL A 1 806 ? 30.134 167.146 -19.058 1.00 48.95 806 VAL A C 1
ATOM 6263 O O . VAL A 1 806 ? 29.815 168.333 -19.129 1.00 48.64 806 VAL A O 1
ATOM 6267 N N . ILE A 1 807 ? 31.100 166.699 -18.269 1.00 49.69 807 ILE A N 1
ATOM 6268 C CA . ILE A 1 807 ? 32.041 167.582 -17.611 1.00 50.72 807 ILE A CA 1
ATOM 6269 C C . ILE A 1 807 ? 33.458 167.021 -17.789 1.00 51.24 807 ILE A C 1
ATOM 6270 O O . ILE A 1 807 ? 33.611 165.847 -18.128 1.00 51.28 807 ILE A O 1
ATOM 6275 N N . PRO A 1 808 ? 34.497 167.861 -17.580 1.00 51.88 808 PRO A N 1
ATOM 6276 C CA . PRO A 1 808 ? 35.824 167.279 -17.360 1.00 52.16 808 PRO A CA 1
ATOM 6277 C C . PRO A 1 808 ? 35.918 166.710 -15.946 1.00 52.22 808 PRO A C 1
ATOM 6278 O O . PRO A 1 808 ? 35.751 167.449 -14.973 1.00 52.75 808 PRO A O 1
ATOM 6282 N N . THR A 1 809 ? 36.149 165.402 -15.842 1.00 52.29 809 THR A N 1
ATOM 6283 C CA . THR A 1 809 ? 36.328 164.721 -14.559 1.00 52.16 809 THR A CA 1
ATOM 6284 C C . THR A 1 809 ? 36.886 163.336 -14.759 1.00 51.96 809 THR A C 1
ATOM 6285 O O . THR A 1 809 ? 36.884 162.804 -15.872 1.00 51.88 809 THR A O 1
ATOM 6289 N N . GLN A 1 810 ? 37.321 162.756 -13.644 1.00 51.45 810 GLN A N 1
ATOM 6290 C CA . GLN A 1 810 ? 37.647 161.347 -13.558 1.00 51.42 810 GLN A CA 1
ATOM 6291 C C . GLN A 1 810 ? 36.407 160.607 -13.076 1.00 50.42 810 GLN A C 1
ATOM 6292 O O . GLN A 1 810 ? 35.995 159.603 -13.668 1.00 50.84 810 GLN A O 1
ATOM 6298 N N . VAL A 1 811 ? 35.792 161.162 -12.034 1.00 49.06 811 VAL A N 1
ATOM 6299 C CA . VAL A 1 811 ? 34.648 160.571 -11.328 1.00 47.35 811 VAL A CA 1
ATOM 6300 C C . VAL A 1 811 ? 33.290 161.064 -11.836 1.00 46.42 811 VAL A C 1
ATOM 6301 O O . VAL A 1 811 ? 33.149 162.228 -12.231 1.00 46.39 811 VAL A O 1
ATOM 6305 N N . ASN A 1 812 ? 32.300 160.166 -11.802 1.00 44.52 812 ASN A N 1
ATOM 6306 C CA . ASN A 1 812 ? 30.933 160.445 -12.251 1.00 42.71 812 ASN A CA 1
ATOM 6307 C C . ASN A 1 812 ? 29.944 160.650 -11.103 1.00 40.92 812 ASN A C 1
ATOM 6308 O O . ASN A 1 812 ? 30.286 160.493 -9.933 1.00 40.31 812 ASN A O 1
ATOM 6313 N N . TYR A 1 813 ? 28.718 161.027 -11.449 1.00 39.19 813 TYR A N 1
ATOM 6314 C CA . TYR A 1 813 ? 27.626 161.086 -10.480 1.00 37.83 813 TYR A CA 1
ATOM 6315 C C . TYR A 1 813 ? 26.408 160.566 -11.186 1.00 36.67 813 TYR A C 1
ATOM 6316 O O . TYR A 1 813 ? 25.881 161.219 -12.081 1.00 36.64 813 TYR A O 1
ATOM 6325 N N . VAL A 1 814 ? 25.957 159.400 -10.748 1.00 35.25 814 VAL A N 1
ATOM 6326 C CA . VAL A 1 814 ? 24.961 158.611 -11.447 1.00 34.23 814 VAL A CA 1
ATOM 6327 C C . VAL A 1 814 ? 23.630 158.602 -10.698 1.00 33.45 814 VAL A C 1
ATOM 6328 O O . VAL A 1 814 ? 23.588 158.281 -9.524 1.00 33.59 814 VAL A O 1
ATOM 6332 N N . GLY A 1 815 ? 22.547 158.951 -11.383 1.00 32.86 815 GLY A N 1
ATOM 6333 C CA . GLY A 1 815 ? 21.231 159.038 -10.740 1.00 31.77 815 GLY A CA 1
ATOM 6334 C C . GLY A 1 815 ? 20.144 158.255 -11.436 1.00 30.90 815 GLY A C 1
ATOM 6335 O O . GLY A 1 815 ? 20.178 158.076 -12.661 1.00 31.40 815 GLY A O 1
ATOM 6336 N N . LYS A 1 816 ? 19.189 157.761 -10.653 1.00 29.68 816 LYS A N 1
ATOM 6337 C CA . LYS A 1 816 ? 17.967 157.152 -11.192 1.00 29.01 816 LYS A CA 1
ATOM 6338 C C . LYS A 1 816 ? 16.808 157.442 -10.244 1.00 28.65 816 LYS A C 1
ATOM 6339 O O . LYS A 1 816 ? 17.010 157.507 -9.046 1.00 28.20 816 LYS A O 1
ATOM 6345 N N . ALA A 1 817 ? 15.604 157.651 -10.780 1.00 29.02 817 ALA A N 1
ATOM 6346 C CA . ALA A 1 817 ? 14.440 158.048 -9.966 1.00 29.19 817 ALA A CA 1
ATOM 6347 C C . ALA A 1 817 ? 13.131 157.810 -10.681 1.00 30.07 817 ALA A C 1
ATOM 6348 O O . ALA A 1 817 ? 13.069 157.826 -11.914 1.00 30.40 817 ALA A O 1
ATOM 6350 N N . GLY A 1 818 ? 12.083 157.623 -9.891 1.00 30.35 818 GLY A N 1
ATOM 6351 C CA . GLY A 1 818 ? 10.730 157.551 -10.401 1.00 30.86 818 GLY A CA 1
ATOM 6352 C C . GLY A 1 818 ? 9.797 157.765 -9.241 1.00 31.69 818 GLY A C 1
ATOM 6353 O O . GLY A 1 818 ? 10.227 157.741 -8.077 1.00 31.42 818 GLY A O 1
ATOM 6354 N N . ASN A 1 819 ? 8.526 157.963 -9.565 1.00 32.06 819 ASN A N 1
ATOM 6355 C CA . ASN A 1 819 ? 7.478 158.208 -8.594 1.00 32.95 819 ASN A CA 1
ATOM 6356 C C . ASN A 1 819 ? 6.825 156.926 -8.149 1.00 33.72 819 ASN A C 1
ATOM 6357 O O . ASN A 1 819 ? 6.132 156.268 -8.942 1.00 34.49 819 ASN A O 1
ATOM 6362 N N . ILE A 1 820 ? 7.015 156.579 -6.880 1.00 33.60 820 ILE A N 1
ATOM 6363 C CA . ILE A 1 820 ? 6.509 155.304 -6.375 1.00 34.35 820 ILE A CA 1
ATOM 6364 C C . ILE A 1 820 ? 5.029 155.339 -5.952 1.00 35.01 820 ILE A C 1
ATOM 6365 O O . ILE A 1 820 ? 4.400 154.299 -5.802 1.00 34.66 820 ILE A O 1
ATOM 6370 N N . TYR A 1 821 ? 4.480 156.536 -5.763 1.00 36.19 821 TYR A N 1
ATOM 6371 C CA . TYR A 1 821 ? 3.032 156.692 -5.539 1.00 37.42 821 TYR A CA 1
ATOM 6372 C C . TYR A 1 821 ? 2.230 156.325 -6.798 1.00 38.74 821 TYR A C 1
ATOM 6373 O O . TYR A 1 821 ? 1.049 156.004 -6.722 1.00 39.30 821 TYR A O 1
ATOM 6382 N N . SER A 1 822 ? 2.894 156.343 -7.950 1.00 40.54 822 SER A N 1
ATOM 6383 C CA . SER A 1 822 ? 2.242 156.048 -9.212 1.00 41.68 822 SER A CA 1
ATOM 6384 C C . SER A 1 822 ? 1.910 154.555 -9.334 1.00 42.16 822 SER A C 1
ATOM 6385 O O . SER A 1 822 ? 1.028 154.177 -10.111 1.00 42.73 822 SER A O 1
ATOM 6388 N N . THR A 1 823 ? 2.591 153.714 -8.551 1.00 42.49 823 THR A N 1
ATOM 6389 C CA . THR A 1 823 ? 2.260 152.286 -8.467 1.00 42.27 823 THR A CA 1
ATOM 6390 C C . THR A 1 823 ? 0.992 152.074 -7.669 1.00 41.52 823 THR A C 1
ATOM 6391 O O . THR A 1 823 ? 0.485 150.956 -7.590 1.00 41.34 823 THR A O 1
ATOM 6395 N N . GLY A 1 824 ? 0.511 153.140 -7.039 1.00 40.99 824 GLY A N 1
ATOM 6396 C CA . GLY A 1 824 ? -0.564 153.026 -6.069 1.00 40.06 824 GLY A CA 1
ATOM 6397 C C . GLY A 1 824 ? -0.046 152.721 -4.673 1.00 40.08 824 GLY A C 1
ATOM 6398 O O . GLY A 1 824 ? -0.844 152.570 -3.749 1.00 39.83 824 GLY A O 1
ATOM 6399 N N . TYR A 1 825 ? 1.279 152.621 -4.498 1.00 39.07 825 TYR A N 1
ATOM 6400 C CA . TYR A 1 825 ? 1.836 152.490 -3.142 1.00 38.71 825 TYR A CA 1
ATOM 6401 C C . TYR A 1 825 ? 1.407 153.713 -2.356 1.00 38.17 825 TYR A C 1
ATOM 6402 O O . TYR A 1 825 ? 1.501 154.822 -2.856 1.00 38.25 825 TYR A O 1
ATOM 6411 N N . GLU A 1 826 ? 0.939 153.511 -1.131 1.00 38.40 826 GLU A N 1
ATOM 6412 C CA . GLU A 1 826 ? 0.551 154.619 -0.260 1.00 38.66 826 GLU A CA 1
ATOM 6413 C C . GLU A 1 826 ? 1.580 154.820 0.848 1.00 37.50 826 GLU A C 1
ATOM 6414 O O 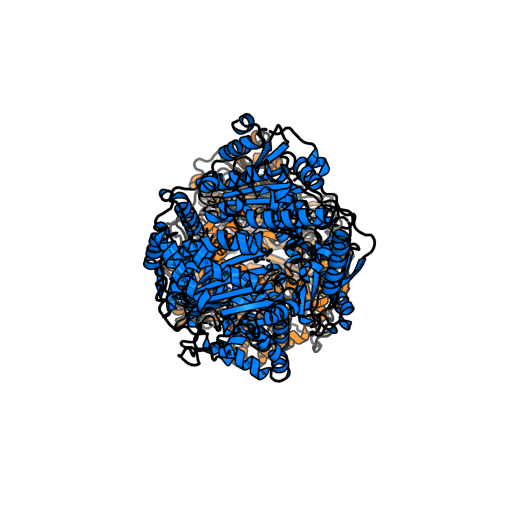. GLU A 1 826 ? 2.040 153.840 1.445 1.00 37.19 826 GLU A O 1
ATOM 6420 N N . LEU A 1 827 ? 1.907 156.078 1.151 1.00 35.76 827 LEU A N 1
ATOM 6421 C CA . LEU A 1 827 ? 2.918 156.389 2.180 1.00 34.53 827 LEU A CA 1
ATOM 6422 C C . LEU A 1 827 ? 2.645 155.706 3.517 1.00 33.80 827 LEU A C 1
ATOM 6423 O O . LEU A 1 827 ? 1.576 155.838 4.106 1.00 33.45 827 LEU A O 1
ATOM 6428 N N . ASP A 1 828 ? 3.650 154.976 3.981 1.00 32.86 828 ASP A N 1
ATOM 6429 C CA . ASP A 1 828 ? 3.675 154.409 5.311 1.00 31.99 828 ASP A CA 1
ATOM 6430 C C . ASP A 1 828 ? 5.037 154.799 5.879 1.00 30.71 828 ASP A C 1
ATOM 6431 O O . ASP A 1 828 ? 6.008 154.843 5.140 1.00 30.96 828 ASP A O 1
ATOM 6436 N N . GLY A 1 829 ? 5.114 155.082 7.173 1.00 29.29 829 GLY A N 1
ATOM 6437 C CA . GLY A 1 829 ? 6.372 155.440 7.804 1.00 28.16 829 GLY A CA 1
ATOM 6438 C C . GLY A 1 829 ? 7.506 154.421 7.689 1.00 27.52 829 GLY A C 1
ATOM 6439 O O . GLY A 1 829 ? 8.677 154.761 7.843 1.00 26.73 829 GLY A O 1
ATOM 6440 N N . SER A 1 830 ? 7.166 153.173 7.391 1.00 26.73 830 SER A N 1
ATOM 6441 C CA . SER A 1 830 ? 8.147 152.121 7.188 1.00 26.24 830 SER A CA 1
ATOM 6442 C C . SER A 1 830 ? 9.085 152.415 6.023 1.00 26.67 830 SER A C 1
ATOM 6443 O O . SER A 1 830 ? 10.187 151.880 5.985 1.00 26.65 830 SER A O 1
ATOM 6446 N N . ALA A 1 831 ? 8.621 153.219 5.061 1.00 25.88 831 ALA A N 1
ATOM 6447 C CA . ALA A 1 831 ? 9.406 153.626 3.903 1.00 25.66 831 ALA A CA 1
ATOM 6448 C C . ALA A 1 831 ? 10.689 154.369 4.290 1.00 25.63 831 ALA A C 1
ATOM 6449 O O . ALA A 1 831 ? 11.701 154.284 3.598 1.00 24.24 831 ALA A O 1
ATOM 6451 N N . TYR A 1 832 ? 10.606 155.150 5.372 1.00 25.53 832 TYR A N 1
ATOM 6452 C CA . TYR A 1 832 ? 11.749 155.900 5.889 1.00 25.95 832 TYR A CA 1
ATOM 6453 C C . TYR A 1 832 ? 12.805 154.940 6.413 1.00 25.44 832 TYR A C 1
ATOM 6454 O O . TYR A 1 832 ? 13.971 155.100 6.117 1.00 25.60 832 TYR A O 1
ATOM 6463 N N . VAL A 1 833 ? 12.364 153.940 7.182 1.00 25.32 833 VAL A N 1
ATOM 6464 C CA . VAL A 1 833 ? 13.207 152.847 7.690 1.00 24.89 833 VAL A CA 1
ATOM 6465 C C . VAL A 1 833 ? 13.912 152.078 6.577 1.00 25.37 833 VAL A C 1
ATOM 6466 O O . VAL A 1 833 ? 15.137 151.885 6.605 1.00 24.51 833 VAL A O 1
ATOM 6470 N N . ILE A 1 834 ? 13.124 151.629 5.605 1.00 26.11 834 ILE A N 1
ATOM 6471 C CA . ILE A 1 834 ? 13.625 150.800 4.491 1.00 26.32 834 ILE A CA 1
ATOM 6472 C C . ILE A 1 834 ? 14.594 151.573 3.622 1.00 26.39 834 ILE A C 1
ATOM 6473 O O . ILE A 1 834 ? 15.663 151.058 3.274 1.00 26.69 834 ILE A O 1
ATOM 6478 N N . SER A 1 835 ? 14.235 152.814 3.281 1.00 26.37 835 SER A N 1
ATOM 6479 C CA . SER A 1 835 ? 15.112 153.692 2.496 1.00 27.25 835 SER A CA 1
ATOM 6480 C C . SER A 1 835 ? 16.477 153.860 3.162 1.00 27.20 835 SER A C 1
ATOM 6481 O O . SER A 1 835 ? 17.509 153.792 2.497 1.00 26.71 835 SER A O 1
ATOM 6484 N N . LYS A 1 836 ? 16.469 154.061 4.470 1.00 26.75 836 LYS A N 1
ATOM 6485 C CA . LYS A 1 836 ? 17.712 154.261 5.223 1.00 28.52 836 LYS A CA 1
ATOM 6486 C C . LYS A 1 836 ? 18.537 152.985 5.212 1.00 27.53 836 LYS A C 1
ATOM 6487 O O . LYS A 1 836 ? 19.742 153.022 5.078 1.00 28.54 836 LYS A O 1
ATOM 6493 N N . HIS A 1 837 ? 17.857 151.857 5.363 1.00 28.62 837 HIS A N 1
ATOM 6494 C CA . HIS A 1 837 ? 18.461 150.522 5.309 1.00 27.69 837 HIS A CA 1
ATOM 6495 C C . HIS A 1 837 ? 19.104 150.241 3.965 1.00 27.64 837 HIS A C 1
ATOM 6496 O O . HIS A 1 837 ? 20.242 149.776 3.914 1.00 28.33 837 HIS A O 1
ATOM 6503 N N . ILE A 1 838 ? 18.371 150.501 2.885 1.00 27.09 838 ILE A N 1
ATOM 6504 C CA . ILE A 1 838 ? 18.907 150.418 1.519 1.00 26.93 838 ILE A CA 1
ATOM 6505 C C . ILE A 1 838 ? 20.217 151.180 1.360 1.00 27.19 838 ILE A C 1
ATOM 6506 O O . ILE A 1 838 ? 21.185 150.630 0.842 1.00 27.54 838 ILE A O 1
ATOM 6511 N N . SER A 1 839 ? 20.251 152.429 1.826 1.00 26.85 839 SER A N 1
ATOM 6512 C CA . SER A 1 839 ? 21.439 153.257 1.729 1.00 27.61 839 SER A CA 1
ATOM 6513 C C . SER A 1 839 ? 22.658 152.654 2.437 1.00 27.36 839 SER A C 1
ATOM 6514 O O . SER A 1 839 ? 23.747 152.634 1.863 1.00 27.49 839 SER A O 1
ATOM 6517 N N . ASN A 1 840 ? 22.460 152.200 3.678 1.00 27.92 840 ASN A N 1
ATOM 6518 C CA . ASN A 1 840 ? 23.555 151.774 4.549 1.00 28.76 840 ASN A CA 1
ATOM 6519 C C . ASN A 1 840 ? 23.967 150.301 4.367 1.00 28.66 840 ASN A C 1
ATOM 6520 O O . ASN A 1 840 ? 24.953 149.877 4.958 1.00 28.71 840 ASN A O 1
ATOM 6525 N N . THR A 1 841 ? 23.228 149.540 3.562 1.00 28.24 841 THR A N 1
ATOM 6526 C CA . THR A 1 841 ? 23.559 148.134 3.315 1.00 29.03 841 THR A CA 1
ATOM 6527 C C . THR A 1 841 ? 23.885 147.901 1.837 1.00 29.54 841 THR A C 1
ATOM 6528 O O . THR A 1 841 ? 25.055 147.949 1.464 1.00 29.95 841 THR A O 1
ATOM 6532 N N . TRP A 1 842 ? 22.859 147.702 1.013 1.00 29.41 842 TRP A N 1
ATOM 6533 C CA . TRP A 1 842 ? 23.004 147.475 -0.447 1.00 30.52 842 TRP A CA 1
ATOM 6534 C C . TRP A 1 842 ? 23.920 148.493 -1.144 1.00 31.18 842 TRP A C 1
ATOM 6535 O O . TRP A 1 842 ? 24.933 148.127 -1.765 1.00 30.72 842 TRP A O 1
ATOM 6546 N N . LEU A 1 843 ? 23.570 149.776 -1.041 1.00 31.14 843 LEU A N 1
ATOM 6547 C CA . LEU A 1 843 ? 24.280 150.789 -1.793 1.00 30.93 843 LEU A CA 1
ATOM 6548 C C . LEU A 1 843 ? 25.668 151.049 -1.195 1.00 32.16 843 LEU A C 1
ATOM 6549 O O . LEU A 1 843 ? 26.643 151.245 -1.949 1.00 31.86 843 LEU A O 1
ATOM 6554 N N . TRP A 1 844 ? 25.767 151.030 0.140 1.00 32.87 844 TRP A N 1
ATOM 6555 C CA . TRP A 1 844 ? 27.072 151.132 0.799 1.00 34.72 844 TRP A CA 1
ATOM 6556 C C . TRP A 1 844 ? 28.006 150.024 0.296 1.00 35.22 844 TRP A C 1
ATOM 6557 O O . TRP A 1 844 ? 29.160 150.275 -0.048 1.00 35.29 844 TRP A O 1
ATOM 6568 N N . ASP A 1 845 ? 27.492 148.804 0.245 1.00 35.98 845 ASP A N 1
ATOM 6569 C CA . ASP A 1 845 ? 28.335 147.640 -0.064 1.00 37.03 845 ASP A CA 1
ATOM 6570 C C . ASP A 1 845 ? 28.699 147.572 -1.542 1.00 36.61 845 ASP A C 1
ATOM 6571 O O . ASP A 1 845 ? 29.845 147.316 -1.877 1.00 37.11 845 ASP A O 1
ATOM 6576 N N . ARG A 1 846 ? 27.741 147.881 -2.413 1.00 35.94 846 ARG A N 1
ATOM 6577 C CA . ARG A 1 846 ? 27.922 147.718 -3.848 1.00 34.70 846 ARG A CA 1
ATOM 6578 C C . ARG A 1 846 ? 28.462 148.973 -4.538 1.00 34.53 846 ARG A C 1
ATOM 6579 O O . ARG A 1 846 ? 29.388 148.866 -5.333 1.00 34.19 846 ARG A O 1
ATOM 6587 N N . VAL A 1 847 ? 27.898 150.146 -4.245 1.00 33.65 847 VAL A N 1
ATOM 6588 C CA . VAL A 1 847 ? 28.317 151.378 -4.928 1.00 33.49 847 VAL A CA 1
ATOM 6589 C C . VAL A 1 847 ? 29.654 151.907 -4.388 1.00 34.16 847 VAL A C 1
ATOM 6590 O O . VAL A 1 847 ? 30.567 152.207 -5.174 1.00 34.27 847 VAL A O 1
ATOM 6594 N N . ARG A 1 848 ? 29.768 152.022 -3.066 1.00 33.99 848 ARG A N 1
ATOM 6595 C CA . ARG A 1 848 ? 30.988 152.501 -2.449 1.00 34.94 848 ARG A CA 1
ATOM 6596 C C . ARG A 1 848 ? 32.083 151.431 -2.342 1.00 35.79 848 ARG A C 1
ATOM 6597 O O . ARG A 1 848 ? 33.112 151.533 -3.003 1.00 35.87 848 ARG A O 1
ATOM 6605 N N . VAL A 1 849 ? 31.873 150.421 -1.490 1.00 36.69 849 VAL A N 1
ATOM 6606 C CA . VAL A 1 849 ? 32.947 149.476 -1.151 1.00 37.35 849 VAL A CA 1
ATOM 6607 C C . VAL A 1 849 ? 33.380 148.655 -2.369 1.00 38.00 849 VAL A C 1
ATOM 6608 O O . VAL A 1 849 ? 34.540 148.715 -2.795 1.00 38.12 849 VAL A O 1
ATOM 6612 N N . SER A 1 850 ? 32.442 147.910 -2.936 1.00 38.04 850 SER A N 1
ATOM 6613 C CA . SER A 1 850 ? 32.714 147.106 -4.107 1.00 38.60 850 SER A CA 1
ATOM 6614 C C . SER A 1 850 ? 32.960 147.940 -5.386 1.00 38.50 850 SER A C 1
ATOM 6615 O O . SER A 1 850 ? 33.926 147.681 -6.131 1.00 38.76 850 SER A O 1
ATOM 6618 N N . GLY A 1 851 ? 32.115 148.942 -5.632 1.00 37.90 851 GLY A N 1
ATOM 6619 C CA . GLY A 1 851 ? 32.180 149.726 -6.872 1.00 37.54 851 GLY A CA 1
ATOM 6620 C C . GLY A 1 851 ? 33.308 150.739 -6.955 1.00 37.85 851 GLY A C 1
ATOM 6621 O O . GLY A 1 851 ? 33.785 151.064 -8.056 1.00 37.66 851 GLY A O 1
ATOM 6622 N N . GLY A 1 852 ? 33.740 151.247 -5.803 1.00 37.65 852 GLY A N 1
ATOM 6623 C CA . GLY A 1 852 ? 34.822 152.234 -5.760 1.00 37.97 852 GLY A CA 1
ATOM 6624 C C . GLY A 1 852 ? 34.417 153.703 -5.710 1.00 38.34 852 GLY A C 1
ATOM 6625 O O . GLY A 1 852 ? 35.280 154.585 -5.718 1.00 38.31 852 GLY A O 1
ATOM 6626 N N . ALA A 1 853 ? 33.114 153.977 -5.653 1.00 38.68 853 ALA A N 1
ATOM 6627 C CA . ALA A 1 853 ? 32.617 155.343 -5.511 1.00 38.86 853 ALA A CA 1
ATOM 6628 C C . ALA A 1 853 ? 32.899 155.839 -4.100 1.00 38.90 853 ALA A C 1
ATOM 6629 O O . ALA A 1 853 ? 33.013 155.035 -3.170 1.00 38.51 853 ALA A O 1
ATOM 6631 N N . TYR A 1 854 ? 33.016 157.155 -3.935 1.00 39.03 854 TYR A N 1
ATOM 6632 C CA . TYR A 1 854 ? 33.123 157.710 -2.593 1.00 39.52 854 TYR A CA 1
ATOM 6633 C C . TYR A 1 854 ? 31.849 157.411 -1.799 1.00 38.45 854 TYR A C 1
ATOM 6634 O O . TYR A 1 854 ? 31.912 157.088 -0.615 1.00 38.01 854 TYR A O 1
ATOM 6643 N N . GLY A 1 855 ? 30.696 157.479 -2.464 1.00 37.74 855 GLY A N 1
ATOM 6644 C CA . GLY A 1 855 ? 29.428 157.137 -1.820 1.00 36.66 855 GLY A CA 1
ATOM 6645 C C . GLY A 1 855 ? 28.281 156.817 -2.759 1.00 35.94 855 GLY A C 1
ATOM 6646 O O . GLY A 1 855 ? 28.303 157.186 -3.931 1.00 35.93 855 GLY A O 1
ATOM 6647 N N . GLY A 1 856 ? 27.280 156.122 -2.223 1.00 35.32 856 GLY A N 1
ATOM 6648 C CA . GLY A 1 856 ? 26.045 155.785 -2.931 1.00 34.43 856 GLY A CA 1
ATOM 6649 C C . GLY A 1 856 ? 24.905 155.849 -1.929 1.00 34.43 856 GLY A C 1
ATOM 6650 O O . GLY A 1 856 ? 25.054 155.440 -0.780 1.00 33.61 856 GLY A O 1
ATOM 6651 N N . PHE A 1 857 ? 23.767 156.386 -2.341 1.00 33.83 857 PHE A N 1
ATOM 6652 C CA . PHE A 1 857 ? 22.630 156.471 -1.433 1.00 33.93 857 PHE A CA 1
ATOM 6653 C C . PHE A 1 857 ? 21.308 156.612 -2.155 1.00 33.36 857 PHE A C 1
ATOM 6654 O O . PHE A 1 857 ? 21.268 156.840 -3.372 1.00 32.37 857 PHE A O 1
ATOM 6662 N N . CYS A 1 858 ? 20.231 156.401 -1.408 1.00 32.62 858 CYS A N 1
ATOM 6663 C CA . CYS A 1 858 ? 18.901 156.656 -1.932 1.00 33.12 858 CYS A CA 1
ATOM 6664 C C . CYS A 1 858 ? 18.213 157.764 -1.125 1.00 33.22 858 CYS A C 1
ATOM 6665 O O . CYS A 1 858 ? 18.550 158.018 0.036 1.00 32.78 858 CYS A O 1
ATOM 6668 N N . ASP A 1 859 ? 17.266 158.417 -1.783 1.00 33.01 859 ASP A N 1
ATOM 6669 C CA . ASP A 1 859 ? 16.602 159.599 -1.292 1.00 33.17 859 ASP A CA 1
ATOM 6670 C C . ASP A 1 859 ? 15.124 159.414 -1.600 1.00 32.05 859 ASP A C 1
ATOM 6671 O O . ASP A 1 859 ? 14.744 159.230 -2.760 1.00 31.46 859 ASP A O 1
ATOM 6676 N N . PHE A 1 860 ? 14.301 159.424 -0.552 1.00 30.80 860 PHE A N 1
ATOM 6677 C CA . PHE A 1 860 ? 12.856 159.360 -0.695 1.00 29.69 860 PHE A CA 1
ATOM 6678 C C . PHE A 1 860 ? 12.166 160.686 -0.291 1.00 29.73 860 PHE A C 1
ATOM 6679 O O . PHE A 1 860 ? 12.178 161.085 0.891 1.00 28.71 860 PHE A O 1
ATOM 6687 N N . ASP A 1 861 ? 11.585 161.353 -1.293 1.00 29.19 861 ASP A N 1
ATOM 6688 C CA . ASP A 1 861 ? 10.775 162.548 -1.089 1.00 28.78 861 ASP A CA 1
ATOM 6689 C C . ASP A 1 861 ? 9.349 162.101 -0.840 1.00 28.71 861 ASP A C 1
ATOM 6690 O O . ASP A 1 861 ? 8.593 161.805 -1.780 1.00 28.48 861 ASP A O 1
ATOM 6695 N N . SER A 1 862 ? 8.956 162.044 0.429 1.00 28.26 862 SER A N 1
ATOM 6696 C CA . SER A 1 862 ? 7.629 161.553 0.749 1.00 28.41 862 SER A CA 1
ATOM 6697 C C . SER A 1 862 ? 6.491 162.520 0.394 1.00 28.56 862 SER A C 1
ATOM 6698 O O . SER A 1 862 ? 5.329 162.141 0.450 1.00 28.60 862 SER A O 1
ATOM 6701 N N . HIS A 1 863 ? 6.831 163.757 0.028 1.00 28.65 863 HIS A N 1
ATOM 6702 C CA . HIS A 1 863 ? 5.838 164.758 -0.400 1.00 29.07 863 HIS A CA 1
ATOM 6703 C C . HIS A 1 863 ? 5.476 164.602 -1.865 1.00 28.54 863 HIS A C 1
ATOM 6704 O O . HIS A 1 863 ? 4.331 164.753 -2.209 1.00 29.49 863 HIS A O 1
ATOM 6711 N N . SER A 1 864 ? 6.453 164.319 -2.723 1.00 27.84 864 SER A N 1
ATOM 6712 C CA . SER A 1 864 ? 6.198 164.108 -4.148 1.00 27.49 864 SER A CA 1
ATOM 6713 C C . SER A 1 864 ? 6.038 162.631 -4.511 1.00 28.10 864 SER A C 1
ATOM 6714 O O . SER A 1 864 ? 5.359 162.307 -5.484 1.00 28.78 864 SER A O 1
ATOM 6717 N N . GLY A 1 865 ? 6.673 161.746 -3.741 1.00 27.51 865 GLY A N 1
ATOM 6718 C CA . GLY A 1 865 ? 6.651 160.307 -4.006 1.00 27.68 865 GLY A CA 1
ATOM 6719 C C . GLY A 1 865 ? 7.822 159.829 -4.832 1.00 27.64 865 GLY A C 1
ATOM 6720 O O . GLY A 1 865 ? 7.887 158.671 -5.217 1.00 28.19 865 GLY A O 1
ATOM 6721 N N . VAL A 1 866 ? 8.758 160.730 -5.097 1.00 27.61 866 VAL A N 1
ATOM 6722 C CA . VAL A 1 866 ? 9.930 160.410 -5.876 1.00 27.48 866 VAL A CA 1
ATOM 6723 C C . VAL A 1 866 ? 10.969 159.675 -5.027 1.00 28.12 866 VAL A C 1
ATOM 6724 O O . VAL A 1 866 ? 11.386 160.160 -3.974 1.00 27.95 866 VAL A O 1
ATOM 6728 N N . PHE A 1 867 ? 11.352 158.485 -5.493 1.00 27.87 867 PHE A N 1
ATOM 6729 C CA . PHE A 1 867 ? 12.427 157.716 -4.909 1.00 27.84 867 PHE A CA 1
ATOM 6730 C C . PHE A 1 867 ? 13.590 157.775 -5.883 1.00 28.35 867 PHE A C 1
ATOM 6731 O O . PHE A 1 867 ? 13.425 157.433 -7.053 1.00 29.07 867 PHE A O 1
ATOM 6739 N N . SER A 1 868 ? 14.742 158.224 -5.389 1.00 27.68 868 SER A N 1
ATOM 6740 C CA . SER A 1 868 ? 15.927 158.505 -6.166 1.00 28.17 868 SER A CA 1
ATOM 6741 C C . SER A 1 868 ? 17.097 157.703 -5.641 1.00 28.05 868 SER A C 1
ATOM 6742 O O . SER A 1 868 ? 17.263 157.545 -4.435 1.00 28.02 868 SER A O 1
ATOM 6745 N N . TYR A 1 869 ? 17.922 157.244 -6.568 1.00 28.12 869 TYR A N 1
ATOM 6746 C CA . TYR A 1 869 ? 19.210 156.641 -6.275 1.00 28.26 869 TYR A CA 1
ATOM 6747 C C . TYR A 1 869 ? 20.263 157.618 -6.743 1.00 28.42 869 TYR A C 1
ATOM 6748 O O . TYR A 1 869 ? 20.134 158.163 -7.843 1.00 28.63 869 TYR A O 1
ATOM 6757 N N . LEU A 1 870 ? 21.301 157.834 -5.944 1.00 27.92 870 LEU A N 1
ATOM 6758 C CA . LEU A 1 870 ? 22.416 158.705 -6.344 1.00 29.00 870 LEU A CA 1
ATOM 6759 C C . LEU A 1 870 ? 23.767 158.147 -5.894 1.00 29.63 870 LEU A C 1
ATOM 6760 O O . LEU A 1 870 ? 23.838 157.451 -4.882 1.00 29.43 870 LEU A O 1
ATOM 6765 N N . SER A 1 871 ? 24.809 158.442 -6.670 1.00 30.17 871 SER A N 1
ATOM 6766 C CA . SER A 1 871 ? 26.197 158.084 -6.334 1.00 31.37 871 SER A CA 1
ATOM 6767 C C . SER A 1 871 ? 27.077 159.314 -6.450 1.00 32.28 871 SER A C 1
ATOM 6768 O O . SER A 1 871 ? 26.805 160.205 -7.238 1.00 32.50 871 SER A O 1
ATOM 6771 N N . TYR A 1 872 ? 28.151 159.323 -5.680 1.00 33.88 872 TYR A N 1
ATOM 6772 C CA . TYR A 1 872 ? 28.995 160.487 -5.503 1.00 35.61 872 TYR A CA 1
ATOM 6773 C C . TYR A 1 872 ? 30.463 160.132 -5.757 1.00 36.39 872 TYR A C 1
ATOM 6774 O O . TYR A 1 872 ? 31.065 159.353 -5.012 1.00 35.76 872 TYR A O 1
ATOM 6783 N N . ARG A 1 873 ? 31.022 160.713 -6.814 1.00 37.78 873 ARG A N 1
ATOM 6784 C CA . ARG A 1 873 ? 32.415 160.484 -7.202 1.00 39.46 873 ARG A CA 1
ATOM 6785 C C . ARG A 1 873 ? 32.657 159.016 -7.511 1.00 39.96 873 ARG A C 1
ATOM 6786 O O . ARG A 1 873 ? 33.468 158.316 -6.876 1.00 39.92 873 ARG A O 1
ATOM 6794 N N . ASP A 1 874 ? 31.927 158.592 -8.534 1.00 40.15 874 ASP A N 1
ATOM 6795 C CA . ASP A 1 874 ? 31.786 157.211 -8.925 1.00 41.09 874 ASP A CA 1
ATOM 6796 C C . ASP A 1 874 ? 32.619 156.967 -10.194 1.00 41.66 874 ASP A C 1
ATOM 6797 O O . ASP A 1 874 ? 32.421 157.658 -11.183 1.00 41.86 874 ASP A O 1
ATOM 6802 N N . PRO A 1 875 ? 33.549 155.985 -10.169 1.00 42.62 875 PRO A N 1
ATOM 6803 C CA . PRO A 1 875 ? 34.285 155.635 -11.407 1.00 43.23 875 PRO A CA 1
ATOM 6804 C C . PRO A 1 875 ? 33.413 154.954 -12.476 1.00 43.87 875 PRO A C 1
ATOM 6805 O O . PRO A 1 875 ? 33.776 154.955 -13.661 1.00 44.66 875 PRO A O 1
ATOM 6809 N N . ASN A 1 876 ? 32.279 154.384 -12.059 1.00 43.68 876 ASN A N 1
ATOM 6810 C CA . ASN A 1 876 ? 31.375 153.680 -12.964 1.00 43.61 876 ASN A CA 1
ATOM 6811 C C . ASN A 1 876 ? 30.209 154.535 -13.464 1.00 43.41 876 ASN A C 1
ATOM 6812 O O . ASN A 1 876 ? 30.074 155.714 -13.103 1.00 43.64 876 ASN A O 1
ATOM 6817 N N . LEU A 1 877 ? 29.379 153.928 -14.308 1.00 42.64 877 LEU A N 1
ATOM 6818 C CA . LEU A 1 877 ? 28.221 154.585 -14.889 1.00 42.36 877 LEU A CA 1
ATOM 6819 C C . LEU A 1 877 ? 27.073 153.586 -15.036 1.00 41.53 877 LEU A C 1
ATOM 6820 O O . LEU A 1 877 ? 26.216 153.511 -14.165 1.00 41.35 877 LEU A O 1
ATOM 6825 N N . LEU A 1 878 ? 27.061 152.800 -16.107 1.00 41.17 878 LEU A N 1
ATOM 6826 C CA . LEU A 1 878 ? 25.990 151.819 -16.300 1.00 41.32 878 LEU A CA 1
ATOM 6827 C C . LEU A 1 878 ? 26.016 150.702 -15.251 1.00 41.06 878 LEU A C 1
ATOM 6828 O O . LEU A 1 878 ? 24.960 150.188 -14.859 1.00 41.44 878 LEU A O 1
ATOM 6833 N N . LYS A 1 879 ? 27.214 150.330 -14.796 1.00 40.69 879 LYS A N 1
ATOM 6834 C CA . LYS A 1 879 ? 27.352 149.382 -13.681 1.00 40.30 879 LYS A CA 1
ATOM 6835 C C . LYS A 1 879 ? 26.579 149.845 -12.425 1.00 39.35 879 LYS A C 1
ATOM 6836 O O . LYS A 1 879 ? 25.921 149.030 -11.757 1.00 38.91 879 LYS A O 1
ATOM 6842 N N . THR A 1 880 ? 26.663 151.149 -12.129 1.00 37.79 880 THR A N 1
ATOM 6843 C CA . THR A 1 880 ? 25.934 151.763 -11.001 1.00 36.41 880 THR A CA 1
ATOM 6844 C C . THR A 1 880 ? 24.429 151.652 -11.196 1.00 35.85 880 THR A C 1
ATOM 6845 O O . THR A 1 880 ? 23.744 151.225 -10.286 1.00 34.87 880 THR A O 1
ATOM 6849 N N . LEU A 1 881 ? 23.923 152.003 -12.385 1.00 35.38 881 LEU A N 1
ATOM 6850 C CA . LEU A 1 881 ? 22.488 151.850 -12.689 1.00 35.41 881 LEU A CA 1
ATOM 6851 C C . LEU A 1 881 ? 22.007 150.419 -12.486 1.00 35.62 881 LEU A C 1
ATOM 6852 O O . LEU A 1 881 ? 20.890 150.174 -12.022 1.00 35.61 881 LEU A O 1
ATOM 6857 N N . ASP A 1 882 ? 22.861 149.467 -12.842 1.00 35.83 882 ASP A N 1
ATOM 6858 C CA . ASP A 1 882 ? 22.554 148.068 -12.618 1.00 35.63 882 ASP A CA 1
ATOM 6859 C C . ASP A 1 882 ? 22.408 147.739 -11.123 1.00 34.76 882 ASP A C 1
ATOM 6860 O O . ASP A 1 882 ? 21.485 147.022 -10.748 1.00 34.19 882 ASP A O 1
ATOM 6865 N N . ILE A 1 883 ? 23.282 148.292 -10.277 1.00 33.75 883 ILE A N 1
ATOM 6866 C CA . ILE A 1 883 ? 23.147 148.130 -8.821 1.00 32.40 883 ILE A CA 1
ATOM 6867 C C . ILE A 1 883 ? 21.793 148.645 -8.336 1.00 32.09 883 ILE A C 1
ATOM 6868 O O . ILE A 1 883 ? 21.126 147.993 -7.528 1.00 32.02 883 ILE A O 1
ATOM 6873 N N . TYR A 1 884 ? 21.395 149.810 -8.849 1.00 31.28 884 TYR A N 1
ATOM 6874 C CA . TYR A 1 884 ? 20.125 150.444 -8.505 1.00 30.34 884 TYR A CA 1
ATOM 6875 C C . TYR A 1 884 ? 18.958 149.538 -8.849 1.00 30.69 884 TYR A C 1
ATOM 6876 O O . TYR A 1 884 ? 18.023 149.386 -8.058 1.00 29.49 884 TYR A O 1
ATOM 6885 N N . ASP A 1 885 ? 19.031 148.921 -10.028 1.00 31.25 885 ASP A N 1
ATOM 6886 C CA . ASP A 1 885 ? 17.985 148.010 -10.494 1.00 32.18 885 ASP A CA 1
ATOM 6887 C C . ASP A 1 885 ? 17.869 146.719 -9.656 1.00 32.17 885 ASP A C 1
ATOM 6888 O O . ASP A 1 885 ? 16.777 146.139 -9.552 1.00 31.88 885 ASP A O 1
ATOM 6893 N N . GLY A 1 886 ? 18.976 146.298 -9.038 1.00 31.38 886 GLY A N 1
ATOM 6894 C CA . GLY A 1 886 ? 18.970 145.101 -8.194 1.00 31.69 886 GLY A CA 1
ATOM 6895 C C . GLY A 1 886 ? 18.455 145.293 -6.777 1.00 31.17 886 GLY A C 1
ATOM 6896 O O . GLY A 1 886 ? 18.405 144.348 -5.993 1.00 31.33 886 GLY A O 1
ATOM 6897 N N . THR A 1 887 ? 18.051 146.512 -6.442 1.00 31.15 887 THR A N 1
ATOM 6898 C CA . THR A 1 887 ? 17.608 146.820 -5.066 1.00 30.25 887 THR A CA 1
ATOM 6899 C C . THR A 1 887 ? 16.357 146.030 -4.629 1.00 30.67 887 THR A C 1
ATOM 6900 O O . THR A 1 887 ? 16.290 145.554 -3.504 1.00 31.31 887 THR A O 1
ATOM 6904 N N . GLY A 1 888 ? 15.362 145.894 -5.500 1.00 30.72 888 GLY A N 1
ATOM 6905 C CA . GLY A 1 888 ? 14.174 145.092 -5.162 1.00 31.02 888 GLY A CA 1
ATOM 6906 C C . GLY A 1 888 ? 14.470 143.638 -4.809 1.00 31.32 888 GLY A C 1
ATOM 6907 O O . GLY A 1 888 ? 13.916 143.113 -3.853 1.00 30.50 888 GLY A O 1
ATOM 6908 N N . ASP A 1 889 ? 15.348 142.990 -5.577 1.00 32.52 889 ASP A N 1
ATOM 6909 C CA . ASP A 1 889 ? 15.759 141.601 -5.304 1.00 33.63 889 ASP A CA 1
ATOM 6910 C C . ASP A 1 889 ? 16.565 141.486 -4.009 1.00 33.88 889 ASP A C 1
ATOM 6911 O O . ASP A 1 889 ? 16.453 140.503 -3.294 1.00 34.58 889 ASP A O 1
ATOM 6916 N N . PHE A 1 890 ? 17.390 142.487 -3.722 1.00 34.15 890 PHE A N 1
ATOM 6917 C CA . PHE A 1 890 ? 18.093 142.567 -2.440 1.00 34.10 890 PHE A CA 1
ATOM 6918 C C . PHE A 1 890 ? 17.066 142.567 -1.312 1.00 34.39 890 PHE A C 1
ATOM 6919 O O . PHE A 1 890 ? 17.142 141.761 -0.384 1.00 34.50 890 PHE A O 1
ATOM 6927 N N . LEU A 1 891 ? 16.067 143.432 -1.417 1.00 34.84 891 LEU A N 1
ATOM 6928 C CA . LEU A 1 891 ? 15.047 143.505 -0.374 1.00 35.43 891 LEU A CA 1
ATOM 6929 C C . LEU A 1 891 ? 14.279 142.209 -0.246 1.00 36.39 891 LEU A C 1
ATOM 6930 O O . LEU A 1 891 ? 14.052 141.724 0.860 1.00 36.56 891 LEU A O 1
ATOM 6935 N N . ARG A 1 892 ? 13.897 141.641 -1.384 1.00 37.72 892 ARG A N 1
ATOM 6936 C CA . ARG A 1 892 ? 13.153 140.384 -1.414 1.00 39.26 892 ARG A CA 1
ATOM 6937 C C . ARG A 1 892 ? 13.978 139.230 -0.868 1.00 40.03 892 ARG A C 1
ATOM 6938 O O . ARG A 1 892 ? 13.429 138.315 -0.252 1.00 40.17 892 ARG A O 1
ATOM 6946 N N . GLY A 1 893 ? 15.294 139.284 -1.083 1.00 41.18 893 GLY A N 1
ATOM 6947 C CA . GLY A 1 893 ? 16.221 138.255 -0.601 1.00 42.99 893 GLY A CA 1
ATOM 6948 C C . GLY A 1 893 ? 16.598 138.342 0.873 1.00 44.74 893 GLY A C 1
ATOM 6949 O O . GLY A 1 893 ? 17.298 137.470 1.398 1.00 44.63 893 GLY A O 1
ATOM 6950 N N . LEU A 1 894 ? 16.128 139.380 1.555 1.00 46.46 894 LEU A N 1
ATOM 6951 C CA . LEU A 1 894 ? 16.548 139.633 2.931 1.00 48.47 894 LEU A CA 1
ATOM 6952 C C . LEU A 1 894 ? 15.824 138.804 3.963 1.00 50.00 894 LEU A C 1
ATOM 6953 O O . LEU A 1 894 ? 14.599 138.711 3.957 1.00 50.04 894 LEU A O 1
ATOM 6958 N N . ASP A 1 895 ? 16.586 138.209 4.866 1.00 52.51 895 ASP A N 1
ATOM 6959 C CA . ASP A 1 895 ? 15.992 137.785 6.113 1.00 54.86 895 ASP A CA 1
ATOM 6960 C C . ASP A 1 895 ? 16.455 138.753 7.177 1.00 55.59 895 ASP A C 1
ATOM 6961 O O . ASP A 1 895 ? 17.663 138.921 7.443 1.00 56.35 895 ASP A O 1
ATOM 6966 N N . VAL A 1 896 ? 15.473 139.429 7.747 1.00 55.90 896 VAL A N 1
ATOM 6967 C CA . VAL A 1 896 ? 15.729 140.413 8.760 1.00 55.95 896 VAL A CA 1
ATOM 6968 C C . VAL A 1 896 ? 15.069 139.892 10.029 1.00 55.43 896 VAL A C 1
ATOM 6969 O O . VAL A 1 896 ? 13.839 139.882 10.138 1.00 55.65 896 VAL A O 1
ATOM 6973 N N . ASP A 1 897 ? 15.892 139.408 10.961 1.00 54.79 897 ASP A N 1
ATOM 6974 C CA . ASP A 1 897 ? 15.387 139.014 12.278 1.00 54.11 897 ASP A CA 1
ATOM 6975 C C . ASP A 1 897 ? 14.868 140.242 13.029 1.00 52.61 897 ASP A C 1
ATOM 6976 O O . ASP A 1 897 ? 14.980 141.366 12.538 1.00 52.41 897 ASP A O 1
ATOM 6981 N N . GLN A 1 898 ? 14.313 140.032 14.215 1.00 50.45 898 GLN A N 1
ATOM 6982 C CA . GLN A 1 898 ? 13.825 141.137 15.018 1.00 48.59 898 GLN A CA 1
ATOM 6983 C C . GLN A 1 898 ? 14.917 142.143 15.415 1.00 46.52 898 GLN A C 1
ATOM 6984 O O . GLN A 1 898 ? 14.668 143.335 15.395 1.00 45.73 898 GLN A O 1
ATOM 6990 N N . GLU A 1 899 ? 16.116 141.669 15.743 1.00 44.43 899 GLU A N 1
ATOM 6991 C CA . GLU A 1 899 ? 17.198 142.567 16.149 1.00 43.11 899 GLU A CA 1
ATOM 6992 C C . GLU A 1 899 ? 17.665 143.468 14.992 1.00 41.12 899 GLU A C 1
ATOM 6993 O O . GLU A 1 899 ? 17.996 144.623 15.213 1.00 40.47 899 GLU A O 1
ATOM 6999 N N . THR A 1 900 ? 17.659 142.935 13.771 1.00 38.71 900 THR A N 1
ATOM 7000 C CA . THR A 1 900 ? 17.891 143.710 12.547 1.00 37.17 900 THR A CA 1
ATOM 7001 C C . THR A 1 900 ? 16.841 144.811 12.322 1.00 36.41 900 THR A C 1
ATOM 7002 O O . THR A 1 900 ? 17.203 145.948 12.028 1.00 36.22 900 THR A O 1
ATOM 7006 N N . LEU A 1 901 ? 15.557 144.454 12.442 1.00 35.32 901 LEU A N 1
ATOM 7007 C CA . LEU A 1 901 ? 14.438 145.401 12.377 1.00 34.29 901 LEU A CA 1
ATOM 7008 C C . LEU A 1 901 ? 14.556 146.500 13.405 1.00 32.89 901 LEU A C 1
ATOM 7009 O O . LEU A 1 901 ? 14.445 147.666 13.079 1.00 32.66 901 LEU A O 1
ATOM 7014 N N . THR A 1 902 ? 14.758 146.105 14.654 1.00 31.90 902 THR A N 1
ATOM 7015 C CA . THR A 1 902 ? 14.921 147.027 15.753 1.00 31.49 902 THR A CA 1
ATOM 7016 C C . THR A 1 902 ? 16.019 148.057 15.485 1.00 30.56 902 THR A C 1
ATOM 7017 O O . THR A 1 902 ? 15.804 149.242 15.699 1.00 30.10 902 THR A O 1
ATOM 7021 N N . LYS A 1 903 ? 17.173 147.601 15.002 1.00 29.15 903 LYS A N 1
ATOM 7022 C CA . LYS A 1 903 ? 18.285 148.494 14.664 1.00 28.68 903 LYS A CA 1
ATOM 7023 C C . LYS A 1 903 ? 17.948 149.466 13.555 1.00 27.94 903 LYS A C 1
ATOM 7024 O O . LYS A 1 903 ? 18.229 150.653 13.697 1.00 28.47 903 LYS A O 1
ATOM 7030 N N . ALA A 1 904 ? 17.362 148.973 12.459 1.00 26.92 904 ALA A N 1
ATOM 7031 C CA . ALA A 1 904 ? 16.916 149.831 11.356 1.00 26.55 904 ALA A CA 1
ATOM 7032 C C . ALA A 1 904 ? 15.913 150.895 11.824 1.00 26.00 904 ALA A C 1
ATOM 7033 O O . ALA A 1 904 ? 15.982 152.050 11.381 1.00 26.53 904 ALA A O 1
ATOM 7035 N N . ILE A 1 905 ? 14.986 150.499 12.702 1.00 25.31 905 ILE A N 1
ATOM 7036 C CA . ILE A 1 905 ? 13.997 151.408 13.285 1.00 25.64 905 ILE A CA 1
ATOM 7037 C C . ILE A 1 905 ? 14.682 152.496 14.152 1.00 25.91 905 ILE A C 1
ATOM 7038 O O . ILE A 1 905 ? 14.424 153.688 13.995 1.00 25.99 905 ILE A O 1
ATOM 7043 N N . ILE A 1 906 ? 15.527 152.075 15.091 1.00 25.70 906 ILE A N 1
ATOM 7044 C CA . ILE A 1 906 ? 16.225 153.020 15.971 1.00 25.90 906 ILE A CA 1
ATOM 7045 C C . ILE A 1 906 ? 16.995 154.036 15.130 1.00 25.74 906 ILE A C 1
ATOM 7046 O O . ILE A 1 906 ? 16.927 155.247 15.377 1.00 26.86 906 ILE A O 1
ATOM 7051 N N . GLY A 1 907 ? 17.692 153.540 14.111 1.00 25.24 907 GLY A N 1
ATOM 7052 C CA . GLY A 1 907 ? 18.469 154.382 13.220 1.00 25.37 907 GLY A CA 1
ATOM 7053 C C . GLY A 1 907 ? 17.609 155.417 12.518 1.00 25.51 907 GLY A C 1
ATOM 7054 O O . GLY A 1 907 ? 18.063 156.517 12.281 1.00 25.17 907 GLY A O 1
ATOM 7055 N N . THR A 1 908 ? 16.367 155.066 12.181 1.00 26.07 908 THR A N 1
ATOM 7056 C CA . THR A 1 908 ? 15.459 156.015 11.517 1.00 26.36 908 THR A CA 1
ATOM 7057 C C . THR A 1 908 ? 14.905 157.055 12.506 1.00 26.83 908 THR A C 1
ATOM 7058 O O . THR A 1 908 ? 14.826 158.248 12.177 1.00 26.22 908 THR A O 1
ATOM 7062 N N . ILE A 1 909 ? 14.522 156.584 13.696 1.00 27.38 909 ILE A N 1
ATOM 7063 C CA . ILE A 1 909 ? 14.066 157.444 14.787 1.00 28.53 909 ILE A CA 1
ATOM 7064 C C . ILE A 1 909 ? 15.167 158.445 15.191 1.00 29.32 909 ILE A C 1
ATOM 7065 O O . ILE A 1 909 ? 14.848 159.583 15.527 1.00 29.64 909 ILE A O 1
ATOM 7070 N N . GLY A 1 910 ? 16.434 158.027 15.150 1.00 29.80 910 GLY A N 1
ATOM 7071 C CA . GLY A 1 910 ? 17.572 158.952 15.358 1.00 31.42 910 GLY A CA 1
ATOM 7072 C C . GLY A 1 910 ? 17.639 160.078 14.334 1.00 32.81 910 GLY A C 1
ATOM 7073 O O . GLY A 1 910 ? 17.925 161.229 14.667 1.00 32.59 910 GLY A O 1
ATOM 7074 N N . ASP A 1 911 ? 17.384 159.736 13.081 1.00 34.56 911 ASP A N 1
ATOM 7075 C CA . ASP A 1 911 ? 17.267 160.696 11.989 1.00 37.02 911 ASP A CA 1
ATOM 7076 C C . ASP A 1 911 ? 16.065 161.638 12.208 1.00 37.33 911 ASP A C 1
ATOM 7077 O O . ASP A 1 911 ? 16.135 162.815 11.890 1.00 37.52 911 ASP A O 1
ATOM 7082 N N . VAL A 1 912 ? 14.981 161.113 12.789 1.00 37.92 912 VAL A N 1
ATOM 7083 C CA . VAL A 1 912 ? 13.726 161.850 12.977 1.00 38.13 912 VAL A CA 1
ATOM 7084 C C . VAL A 1 912 ? 13.739 162.700 14.256 1.00 37.96 912 VAL A C 1
ATOM 7085 O O . VAL A 1 912 ? 13.153 163.765 14.290 1.00 37.85 912 VAL A O 1
ATOM 7089 N N . ASP A 1 913 ? 14.385 162.190 15.304 1.00 37.89 913 ASP A N 1
ATOM 7090 C CA . ASP A 1 913 ? 14.532 162.861 16.595 1.00 36.98 913 ASP A CA 1
ATOM 7091 C C . ASP A 1 913 ? 15.882 163.589 16.674 1.00 36.32 913 ASP A C 1
ATOM 7092 O O . ASP A 1 913 ? 16.412 163.828 17.782 1.00 36.15 913 ASP A O 1
ATOM 7097 N N . SER A 1 914 ? 16.454 163.946 15.527 1.00 34.92 914 SER A N 1
ATOM 7098 C CA . SER A 1 914 ? 17.769 164.572 15.529 1.00 34.12 914 SER A CA 1
ATOM 7099 C C . SER A 1 914 ? 17.736 165.880 16.336 1.00 32.82 914 SER A C 1
ATOM 7100 O O . SER A 1 914 ? 16.762 166.642 16.288 1.00 31.88 914 SER A O 1
ATOM 7103 N N . TYR A 1 915 ? 18.796 166.094 17.104 1.00 31.14 915 TYR A N 1
ATOM 7104 C CA . TYR A 1 915 ? 18.899 167.221 18.017 1.00 29.72 915 TYR A CA 1
ATOM 7105 C C . TYR A 1 915 ? 18.907 168.546 17.277 1.00 28.14 915 TYR A C 1
ATOM 7106 O O . TYR A 1 915 ? 19.645 168.726 16.304 1.00 27.49 915 TYR A O 1
ATOM 7115 N N . GLN A 1 916 ? 18.084 169.478 17.751 1.00 26.54 916 GLN A N 1
ATOM 7116 C CA . GLN A 1 916 ? 17.951 170.780 17.117 1.00 25.29 916 GLN A CA 1
ATOM 7117 C C . GLN A 1 916 ? 18.060 171.856 18.175 1.00 24.76 916 GLN A C 1
ATOM 7118 O O . GLN A 1 916 ? 17.517 171.720 19.273 1.00 23.01 916 GLN A O 1
ATOM 7124 N N . LEU A 1 917 ? 18.788 172.915 17.832 1.00 24.76 917 LEU A N 1
ATOM 7125 C CA . LEU A 1 917 ? 18.786 174.144 18.616 1.00 25.16 917 LEU A CA 1
ATOM 7126 C C . LEU A 1 917 ? 17.455 174.864 18.348 1.00 25.62 917 LEU A C 1
ATOM 7127 O O . LEU A 1 917 ? 16.807 174.581 17.330 1.00 25.18 917 LEU A O 1
ATOM 7132 N N . PRO A 1 918 ? 17.025 175.770 19.263 1.00 26.24 918 PRO A N 1
ATOM 7133 C CA . PRO A 1 918 ? 15.681 176.342 19.166 1.00 26.03 918 PRO A CA 1
ATOM 7134 C C . PRO A 1 918 ? 15.319 176.972 17.818 1.00 26.80 918 PRO A C 1
ATOM 7135 O O . PRO A 1 918 ? 14.181 176.803 17.354 1.00 27.44 918 PRO A O 1
ATOM 7139 N N . ASP A 1 919 ? 16.245 177.643 17.146 1.00 27.22 919 ASP A N 1
ATOM 7140 C CA . ASP A 1 919 ? 15.873 178.150 15.818 1.00 27.52 919 ASP A CA 1
ATOM 7141 C C . ASP A 1 919 ? 15.536 177.031 14.807 1.00 26.93 919 ASP A C 1
ATOM 7142 O O . ASP A 1 919 ? 14.627 177.204 13.972 1.00 27.13 919 ASP A O 1
ATOM 7147 N N . ALA A 1 920 ? 16.261 175.905 14.866 1.00 25.76 920 ALA A N 1
ATOM 7148 C CA . ALA A 1 920 ? 15.990 174.800 13.952 1.00 25.41 920 ALA A CA 1
ATOM 7149 C C . ALA A 1 920 ? 14.648 174.141 14.277 1.00 25.11 920 ALA A C 1
ATOM 7150 O O . ALA A 1 920 ? 13.909 173.753 13.369 1.00 24.87 920 ALA A O 1
ATOM 7152 N N . LYS A 1 921 ? 14.346 174.001 15.568 1.00 24.91 921 LYS A N 1
ATOM 7153 C CA . LYS A 1 921 ? 13.014 173.568 15.990 1.00 25.07 921 LYS A CA 1
ATOM 7154 C C . LYS A 1 921 ? 11.915 174.410 15.372 1.00 24.91 921 LYS A C 1
ATOM 7155 O O . LYS A 1 921 ? 11.026 173.877 14.721 1.00 24.87 921 LYS A O 1
ATOM 7161 N N . GLY A 1 922 ? 11.955 175.725 15.580 1.00 25.42 922 GLY A N 1
ATOM 7162 C CA . GLY A 1 922 ? 10.886 176.601 15.058 1.00 24.93 922 GLY A CA 1
ATOM 7163 C C . GLY A 1 922 ? 10.853 176.606 13.531 1.00 25.58 922 GLY A C 1
ATOM 7164 O O . GLY A 1 922 ? 9.790 176.720 12.912 1.00 25.91 922 GLY A O 1
ATOM 7165 N N . TYR A 1 923 ? 12.017 176.490 12.908 1.00 24.60 923 TYR A N 1
ATOM 7166 C CA . TYR A 1 923 ? 12.059 176.411 11.443 1.00 25.78 923 TYR A CA 1
ATOM 7167 C C . TYR A 1 923 ? 11.417 175.122 10.907 1.00 25.56 923 TYR A C 1
ATOM 7168 O O . TYR A 1 923 ? 10.620 175.175 9.972 1.00 24.18 923 TYR A O 1
ATOM 7177 N N . SER A 1 924 ? 11.784 173.978 11.495 1.00 25.39 924 SER A N 1
ATOM 7178 C CA . SER A 1 924 ? 11.223 172.684 11.067 1.00 26.32 924 SER A CA 1
ATOM 7179 C C . SER A 1 924 ? 9.726 172.680 11.247 1.00 26.76 924 SER A C 1
ATOM 7180 O O . SER A 1 924 ? 8.984 172.133 10.431 1.00 26.45 924 SER A O 1
ATOM 7183 N N . SER A 1 925 ? 9.284 173.287 12.337 1.00 27.64 925 SER A N 1
ATOM 7184 C CA . SER A 1 925 ? 7.862 173.467 12.581 1.00 28.70 925 SER A CA 1
ATOM 7185 C C . SER A 1 925 ? 7.191 174.343 11.494 1.00 27.92 925 SER A C 1
ATOM 7186 O O . SER A 1 925 ? 6.104 174.024 11.026 1.00 29.04 925 SER A O 1
ATOM 7189 N N . LEU A 1 926 ? 7.847 175.408 11.061 1.00 26.57 926 LEU A N 1
ATOM 7190 C CA . LEU A 1 926 ? 7.367 176.178 9.910 1.00 26.51 926 LEU A CA 1
ATOM 7191 C C . LEU A 1 926 ? 7.201 175.347 8.631 1.00 26.96 926 LEU A C 1
ATOM 7192 O O . LEU A 1 926 ? 6.219 175.507 7.912 1.00 27.04 926 LEU A O 1
ATOM 7197 N N . LEU A 1 927 ? 8.176 174.489 8.337 1.00 27.26 927 LEU A N 1
ATOM 7198 C CA . LEU A 1 927 ? 8.162 173.715 7.116 1.00 28.31 927 LEU A CA 1
ATOM 7199 C C . LEU A 1 927 ? 7.067 172.669 7.184 1.00 28.69 927 LEU A C 1
ATOM 7200 O O . LEU A 1 927 ? 6.375 172.449 6.198 1.00 28.89 927 LEU A O 1
ATOM 7205 N N . ARG A 1 928 ? 6.882 172.047 8.341 1.00 28.81 928 ARG A N 1
ATOM 7206 C CA . ARG A 1 928 ? 5.752 171.130 8.488 1.00 30.13 928 ARG A CA 1
ATOM 7207 C C . ARG A 1 928 ? 4.418 171.820 8.204 1.00 30.48 928 ARG A C 1
ATOM 7208 O O . ARG A 1 928 ? 3.554 171.248 7.543 1.00 30.39 928 ARG A O 1
ATOM 7216 N N . HIS A 1 929 ? 4.261 173.047 8.689 1.00 31.26 929 HIS A N 1
ATOM 7217 C CA . HIS A 1 929 ? 3.035 173.814 8.455 1.00 32.14 929 HIS A CA 1
ATOM 7218 C C . HIS A 1 929 ? 2.855 174.121 6.958 1.00 31.68 929 HIS A C 1
ATOM 7219 O O . HIS A 1 929 ? 1.765 173.976 6.415 1.00 32.16 929 HIS A O 1
ATOM 7226 N N . LEU A 1 930 ? 3.934 174.523 6.301 1.00 30.81 930 LEU A N 1
ATOM 7227 C CA . LEU A 1 930 ? 3.913 174.841 4.879 1.00 31.16 930 LEU A CA 1
ATOM 7228 C C . LEU A 1 930 ? 3.566 173.648 3.989 1.00 31.40 930 LEU A C 1
ATOM 7229 O O . LEU A 1 930 ? 2.901 173.795 2.965 1.00 30.42 930 LEU A O 1
ATOM 7234 N N . LEU A 1 931 ? 4.028 172.471 4.397 1.00 31.91 931 LEU A N 1
ATOM 7235 C CA . LEU A 1 931 ? 3.911 171.270 3.593 1.00 33.05 931 LEU A CA 1
ATOM 7236 C C . LEU A 1 931 ? 2.715 170.438 4.055 1.00 33.66 931 LEU A C 1
ATOM 7237 O O . LEU A 1 931 ? 2.503 169.313 3.575 1.00 33.67 931 LEU A O 1
ATOM 7242 N N . GLY A 1 932 ? 1.939 170.999 4.983 1.00 33.89 932 GLY A N 1
ATOM 7243 C CA . GLY A 1 932 ? 0.715 170.368 5.446 1.00 35.25 932 GLY A CA 1
ATOM 7244 C C . GLY A 1 932 ? 0.875 169.158 6.355 1.00 35.73 932 GLY A C 1
ATOM 7245 O O . GLY A 1 932 ? -0.072 168.383 6.534 1.00 36.28 932 GLY A O 1
ATOM 7246 N N . VAL A 1 933 ? 2.047 168.990 6.950 1.00 35.60 933 VAL A N 1
ATOM 7247 C CA . VAL A 1 933 ? 2.262 167.879 7.877 1.00 35.94 933 VAL A CA 1
ATOM 7248 C C . VAL A 1 933 ? 1.750 168.268 9.265 1.00 36.68 933 VAL A C 1
ATOM 7249 O O . VAL A 1 933 ? 2.409 169.018 9.986 1.00 36.32 933 VAL A O 1
ATOM 7253 N N . THR A 1 934 ? 0.571 167.773 9.646 1.00 37.63 934 THR A N 1
ATOM 7254 C CA . THR A 1 934 ? 0.012 168.074 10.980 1.00 38.41 934 THR A CA 1
ATOM 7255 C C . THR A 1 934 ? 0.634 167.193 12.052 1.00 39.13 934 THR A C 1
ATOM 7256 O O . THR A 1 934 ? 1.231 166.147 11.738 1.00 38.86 934 THR A O 1
ATOM 7260 N N . ASP A 1 935 ? 0.476 167.589 13.318 1.00 39.55 935 ASP A N 1
ATOM 7261 C CA . ASP A 1 935 ? 1.058 166.837 14.428 1.00 40.89 935 ASP A CA 1
ATOM 7262 C C . ASP A 1 935 ? 0.512 165.418 14.508 1.00 41.41 935 ASP A C 1
ATOM 7263 O O . ASP A 1 935 ? 1.217 164.503 14.944 1.00 41.27 935 ASP A O 1
ATOM 7268 N N . GLU A 1 936 ? -0.742 165.234 14.098 1.00 41.82 936 GLU A N 1
ATOM 7269 C CA . GLU A 1 936 ? -1.333 163.903 14.100 1.00 42.80 936 GLU A CA 1
ATOM 7270 C C . GLU A 1 936 ? -0.767 163.047 12.947 1.00 42.35 936 GLU A C 1
ATOM 7271 O O . GLU A 1 936 ? -0.651 161.832 13.083 1.00 42.10 936 GLU A O 1
ATOM 7277 N N . GLU A 1 937 ? -0.371 163.686 11.845 1.00 42.07 937 GLU A N 1
ATOM 7278 C CA . GLU A 1 937 ? 0.364 162.991 10.778 1.00 42.31 937 GLU A CA 1
ATOM 7279 C C . GLU A 1 937 ? 1.767 162.551 11.223 1.00 41.39 937 GLU A C 1
ATOM 7280 O O . GLU A 1 937 ? 2.183 161.422 10.948 1.00 41.23 937 GLU A O 1
ATOM 7286 N N . ARG A 1 938 ? 2.481 163.449 11.901 1.00 40.70 938 ARG A N 1
ATOM 7287 C CA . ARG A 1 938 ? 3.785 163.153 12.488 1.00 40.40 938 ARG A CA 1
ATOM 7288 C C . ARG A 1 938 ? 3.681 161.927 13.398 1.00 39.69 938 ARG A C 1
ATOM 7289 O O . ARG A 1 938 ? 4.466 160.991 13.295 1.00 39.75 938 ARG A O 1
ATOM 7297 N N . GLN A 1 939 ? 2.720 161.968 14.309 1.00 38.97 939 GLN A N 1
ATOM 7298 C CA . GLN A 1 939 ? 2.499 160.885 15.240 1.00 38.75 939 GLN A CA 1
ATOM 7299 C C . GLN A 1 939 ? 2.096 159.577 14.552 1.00 38.14 939 GLN A C 1
ATOM 7300 O O . GLN A 1 939 ? 2.607 158.516 14.884 1.00 37.75 939 GLN A O 1
ATOM 7306 N N . ARG A 1 940 ? 1.190 159.644 13.590 1.00 37.74 940 ARG A N 1
ATOM 7307 C CA . ARG A 1 940 ? 0.828 158.429 12.873 1.00 37.56 940 ARG A CA 1
ATOM 7308 C C . ARG A 1 940 ? 2.031 157.836 12.140 1.00 36.87 940 ARG A C 1
ATOM 7309 O O . ARG A 1 940 ? 2.261 156.614 12.188 1.00 37.17 940 ARG A O 1
ATOM 7317 N N . LYS A 1 941 ? 2.825 158.695 11.505 1.00 35.22 941 LYS A N 1
ATOM 7318 C CA . LYS A 1 941 ? 4.005 158.219 10.807 1.00 34.21 941 LYS A CA 1
ATOM 7319 C C . LYS A 1 941 ? 5.073 157.625 11.747 1.00 33.01 941 LYS A C 1
ATOM 7320 O O . LYS A 1 941 ? 5.702 156.625 11.407 1.00 32.64 941 LYS A O 1
ATOM 7326 N N . ARG A 1 942 ? 5.234 158.206 12.934 1.00 31.61 942 ARG A N 1
ATOM 7327 C CA . ARG A 1 942 ? 6.167 157.671 13.945 1.00 30.95 942 ARG A CA 1
ATOM 7328 C C . ARG A 1 942 ? 5.799 156.261 14.431 1.00 30.57 942 ARG A C 1
ATOM 7329 O O . ARG A 1 942 ? 6.660 155.383 14.516 1.00 29.19 942 ARG A O 1
ATOM 7337 N N . GLU A 1 943 ? 4.518 156.062 14.738 1.00 29.86 943 GLU A N 1
ATOM 7338 C CA . GLU A 1 943 ? 3.978 154.761 15.114 1.00 30.98 943 GLU A CA 1
ATOM 7339 C C . GLU A 1 943 ? 4.137 153.717 13.987 1.00 29.64 943 GLU A C 1
ATOM 7340 O O . GLU A 1 943 ? 4.390 152.559 14.256 1.00 28.83 943 GLU A O 1
ATOM 7346 N N . GLU A 1 944 ? 4.002 154.146 12.737 1.00 28.35 944 GLU A N 1
ATOM 7347 C CA . GLU A 1 944 ? 4.279 153.303 11.597 1.00 28.74 944 GLU A CA 1
ATOM 7348 C C . GLU A 1 944 ? 5.770 152.963 11.512 1.00 28.19 944 GLU A C 1
ATOM 7349 O O . GLU A 1 944 ? 6.117 151.843 11.162 1.00 28.01 944 GLU A O 1
ATOM 7355 N N . ILE A 1 945 ? 6.642 153.928 11.822 1.00 27.53 945 ILE A N 1
ATOM 7356 C CA . ILE A 1 945 ? 8.089 153.668 11.852 1.00 27.82 945 ILE A CA 1
ATOM 7357 C C . ILE A 1 945 ? 8.381 152.621 12.928 1.00 28.03 945 ILE A C 1
ATOM 7358 O O . ILE A 1 945 ? 9.078 151.656 12.673 1.00 27.47 945 ILE A O 1
ATOM 7363 N N . LEU A 1 946 ? 7.819 152.815 14.119 1.00 28.17 946 LEU A N 1
ATOM 7364 C CA . LEU A 1 946 ? 8.099 151.957 15.265 1.00 29.06 946 LEU A CA 1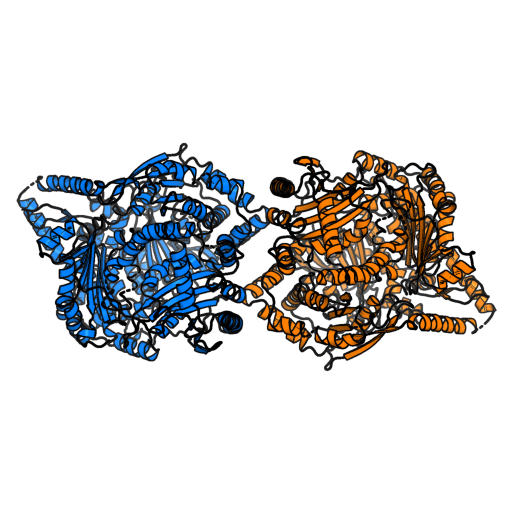
ATOM 7365 C C . LEU A 1 946 ? 7.578 150.529 15.133 1.00 29.48 946 LEU A C 1
ATOM 7366 O O . LEU A 1 946 ? 7.951 149.673 15.921 1.00 29.91 946 LEU A O 1
ATOM 7371 N N . THR A 1 947 ? 6.704 150.287 14.160 1.00 29.95 947 THR A N 1
ATOM 7372 C CA . THR A 1 947 ? 6.126 148.966 13.937 1.00 30.83 947 THR A CA 1
ATOM 7373 C C . THR A 1 947 ? 6.492 148.359 12.573 1.00 31.08 947 THR A C 1
ATOM 7374 O O . THR A 1 947 ? 5.834 147.428 12.120 1.00 31.51 947 THR A O 1
ATOM 7378 N N . THR A 1 948 ? 7.541 148.863 11.922 1.00 31.55 948 THR A N 1
ATOM 7379 C CA . THR A 1 948 ? 7.911 148.311 10.625 1.00 32.28 948 THR A CA 1
ATOM 7380 C C . THR A 1 948 ? 8.358 146.851 10.753 1.00 32.43 948 THR A C 1
ATOM 7381 O O . THR A 1 948 ? 9.012 146.463 11.725 1.00 32.34 948 THR A O 1
ATOM 7385 N N . SER A 1 949 ? 7.972 146.052 9.764 1.00 32.25 949 SER A N 1
ATOM 7386 C CA . SER A 1 949 ? 8.057 144.609 9.864 1.00 32.43 949 SER A CA 1
ATOM 7387 C C . SER A 1 949 ? 8.692 144.096 8.600 1.00 32.46 949 SER A C 1
ATOM 7388 O O . SER A 1 949 ? 8.879 144.851 7.645 1.00 31.73 949 SER A O 1
ATOM 7391 N N . LEU A 1 950 ? 8.990 142.803 8.586 1.00 33.14 950 LEU A N 1
ATOM 7392 C CA . LEU A 1 950 ? 9.547 142.138 7.408 1.00 33.86 950 LEU A CA 1
ATOM 7393 C C . LEU A 1 950 ? 8.671 142.305 6.175 1.00 34.35 950 LEU A C 1
ATOM 7394 O O . LEU A 1 950 ? 9.179 142.510 5.069 1.00 34.30 950 LEU A O 1
ATOM 7399 N N . LYS A 1 951 ? 7.355 142.206 6.368 1.00 34.69 951 LYS A N 1
ATOM 7400 C CA . LYS A 1 951 ? 6.379 142.382 5.285 1.00 35.81 951 LYS A CA 1
ATOM 7401 C C . LYS A 1 951 ? 6.515 143.734 4.581 1.00 34.77 951 LYS A C 1
ATOM 7402 O O . LYS A 1 951 ? 6.411 143.839 3.348 1.00 34.66 951 LYS A O 1
ATOM 7408 N N . ASP A 1 952 ? 6.736 144.776 5.374 1.00 34.18 952 ASP A N 1
ATOM 7409 C CA . ASP A 1 952 ? 6.977 146.109 4.826 1.00 33.22 952 ASP A CA 1
ATOM 7410 C C . ASP A 1 952 ? 8.140 146.117 3.830 1.00 32.90 952 ASP A C 1
ATOM 7411 O O . ASP A 1 952 ? 8.042 146.737 2.758 1.00 31.65 952 ASP A O 1
ATOM 7416 N N . PHE A 1 953 ? 9.223 145.416 4.177 1.00 33.14 953 PHE A N 1
ATOM 7417 C CA . PHE A 1 953 ? 10.433 145.386 3.340 1.00 34.40 953 PHE A CA 1
ATOM 7418 C C . PHE A 1 953 ? 10.151 144.762 1.986 1.00 35.18 953 PHE A C 1
ATOM 7419 O O . PHE A 1 953 ? 10.593 145.263 0.945 1.00 34.29 953 PHE A O 1
ATOM 7427 N N . LYS A 1 954 ? 9.387 143.668 2.020 1.00 36.82 954 LYS A N 1
ATOM 7428 C CA . LYS A 1 954 ? 8.921 142.997 0.807 1.00 37.54 954 LYS A CA 1
ATOM 7429 C C . LYS A 1 954 ? 7.909 143.810 0.016 1.00 37.30 954 LYS A C 1
ATOM 7430 O O . LYS A 1 954 ? 8.037 143.909 -1.203 1.00 37.09 954 LYS A O 1
ATOM 7436 N N . ASP A 1 955 ? 6.940 144.421 0.691 1.00 37.44 955 ASP A N 1
ATOM 7437 C CA . ASP A 1 955 ? 5.991 145.309 0.004 1.00 37.69 955 ASP A CA 1
ATOM 7438 C C . ASP A 1 955 ? 6.680 146.459 -0.733 1.00 37.46 955 ASP A C 1
ATOM 7439 O O . ASP A 1 955 ? 6.383 146.726 -1.902 1.00 36.92 955 ASP A O 1
ATOM 7444 N N . PHE A 1 956 ? 7.637 147.100 -0.060 1.00 37.03 956 PHE A N 1
ATOM 7445 C CA . PHE A 1 956 ? 8.366 148.243 -0.614 1.00 37.13 956 PHE A CA 1
ATOM 7446 C C . PHE A 1 956 ? 9.216 147.868 -1.821 1.00 37.36 956 PHE A C 1
ATOM 7447 O O . PHE A 1 956 ? 9.493 148.710 -2.677 1.00 37.46 956 PHE A O 1
ATOM 7455 N N . ALA A 1 957 ? 9.651 146.608 -1.871 1.00 37.62 957 ALA A N 1
ATOM 7456 C CA . ALA A 1 957 ? 10.446 146.113 -3.002 1.00 38.29 957 ALA A CA 1
ATOM 7457 C C . ALA A 1 957 ? 9.692 146.283 -4.316 1.00 38.67 957 ALA A C 1
ATOM 7458 O O . ALA A 1 957 ? 10.284 146.619 -5.341 1.00 39.29 957 ALA A O 1
ATOM 7460 N N . GLN A 1 958 ? 8.382 146.077 -4.261 1.00 39.10 958 GLN A N 1
ATOM 7461 C CA . GLN A 1 958 ? 7.526 146.104 -5.441 1.00 39.98 958 GLN A CA 1
ATOM 7462 C C . GLN A 1 958 ? 7.275 147.542 -5.910 1.00 39.20 958 GLN A C 1
ATOM 7463 O O . GLN A 1 958 ? 7.120 147.801 -7.107 1.00 38.93 958 GLN A O 1
ATOM 7469 N N . ALA A 1 959 ? 7.227 148.466 -4.949 1.00 38.51 959 ALA A N 1
ATOM 7470 C CA . ALA A 1 959 ? 7.094 149.894 -5.217 1.00 37.46 959 ALA A CA 1
ATOM 7471 C C . ALA A 1 959 ? 8.335 150.488 -5.907 1.00 36.98 959 ALA A C 1
ATOM 7472 O O . ALA A 1 959 ? 8.212 151.242 -6.870 1.00 36.82 959 ALA A O 1
ATOM 7474 N N . ILE A 1 960 ? 9.534 150.157 -5.429 1.00 36.55 960 ILE A N 1
ATOM 7475 C CA . ILE A 1 960 ? 10.754 150.724 -6.040 1.00 36.39 960 ILE A CA 1
ATOM 7476 C C . ILE A 1 960 ? 11.181 150.022 -7.334 1.00 37.16 960 ILE A C 1
ATOM 7477 O O . ILE A 1 960 ? 12.085 150.492 -8.035 1.00 37.13 960 ILE A O 1
ATOM 7482 N N . ASP A 1 961 ? 10.558 148.886 -7.634 1.00 38.36 961 ASP A N 1
ATOM 7483 C CA . ASP A 1 961 ? 10.780 148.210 -8.926 1.00 39.62 961 ASP A CA 1
ATOM 7484 C C . ASP A 1 961 ? 10.251 149.043 -10.102 1.00 39.85 961 ASP A C 1
ATOM 7485 O O . ASP A 1 961 ? 10.727 148.908 -11.223 1.00 40.53 961 ASP A O 1
ATOM 7490 N N . VAL A 1 962 ? 9.293 149.928 -9.825 1.00 40.43 962 VAL A N 1
ATOM 7491 C CA . VAL A 1 962 ? 8.843 150.927 -10.793 1.00 40.68 962 VAL A CA 1
ATOM 7492 C C . VAL A 1 962 ? 9.951 151.892 -11.212 1.00 40.82 962 VAL A C 1
ATOM 7493 O O . VAL A 1 962 ? 9.935 152.386 -12.337 1.00 40.92 962 VAL A O 1
ATOM 7497 N N . VAL A 1 963 ? 10.895 152.173 -10.309 1.00 40.70 963 VAL A N 1
ATOM 7498 C CA . VAL A 1 963 ? 12.094 152.945 -10.667 1.00 40.53 963 VAL A CA 1
ATOM 7499 C C . VAL A 1 963 ? 12.982 152.149 -11.635 1.00 40.97 963 VAL A C 1
ATOM 7500 O O . VAL A 1 963 ? 13.539 152.711 -12.582 1.00 41.31 963 VAL A O 1
ATOM 7504 N N . ARG A 1 964 ? 13.119 150.844 -11.396 1.00 40.95 964 ARG A N 1
ATOM 7505 C CA . ARG A 1 964 ? 13.844 149.978 -12.330 1.00 41.19 964 ARG A CA 1
ATOM 7506 C C . ARG A 1 964 ? 13.159 149.926 -13.701 1.00 41.70 964 ARG A C 1
ATOM 7507 O O . ARG A 1 964 ? 13.823 150.052 -14.730 1.00 42.08 964 ARG A O 1
ATOM 7515 N N . ASP A 1 965 ? 11.838 149.744 -13.696 1.00 42.23 965 ASP A N 1
ATOM 7516 C CA . ASP A 1 965 ? 11.073 149.505 -14.926 1.00 43.37 965 ASP A CA 1
ATOM 7517 C C . ASP A 1 965 ? 10.767 150.783 -15.705 1.00 43.43 965 ASP A C 1
ATOM 7518 O O . ASP A 1 965 ? 10.857 150.779 -16.938 1.00 43.66 965 ASP A O 1
ATOM 7523 N N . LYS A 1 966 ? 10.440 151.868 -14.988 1.00 43.70 966 LYS A N 1
ATOM 7524 C CA . LYS A 1 966 ? 9.978 153.139 -15.596 1.00 43.68 966 LYS A CA 1
ATOM 7525 C C . LYS A 1 966 ? 10.711 154.396 -15.122 1.00 43.11 966 LYS A C 1
ATOM 7526 O O . LYS A 1 966 ? 10.300 155.512 -15.449 1.00 42.98 966 LYS A O 1
ATOM 7532 N N . GLY A 1 967 ? 11.778 154.222 -14.348 1.00 41.94 967 GLY A N 1
ATOM 7533 C CA . GLY A 1 967 ? 12.526 155.351 -13.824 1.00 40.87 967 GLY A CA 1
ATOM 7534 C C . GLY A 1 967 ? 13.456 155.983 -14.840 1.00 40.50 967 GLY A C 1
ATOM 7535 O O . GLY A 1 967 ? 13.905 155.333 -15.791 1.00 40.26 967 GLY A O 1
ATOM 7536 N N . VAL A 1 968 ? 13.767 157.254 -14.626 1.00 39.23 968 VAL A N 1
ATOM 7537 C CA . VAL A 1 968 ? 14.661 157.966 -15.519 1.00 38.64 968 VAL A CA 1
ATOM 7538 C C . VAL A 1 968 ? 16.072 158.055 -14.927 1.00 38.40 968 VAL A C 1
ATOM 7539 O O . VAL A 1 968 ? 16.226 158.197 -13.704 1.00 37.77 968 VAL A O 1
ATOM 7543 N N . ALA A 1 969 ? 17.089 157.947 -15.790 1.00 37.86 969 ALA A N 1
ATOM 7544 C CA . ALA A 1 969 ? 18.481 158.128 -15.380 1.00 37.83 969 ALA A CA 1
ATOM 7545 C C . ALA A 1 969 ? 19.094 159.431 -15.869 1.00 38.01 969 ALA A C 1
ATOM 7546 O O . ALA A 1 969 ? 19.050 159.759 -17.052 1.00 38.31 969 ALA A O 1
ATOM 7548 N N . VAL A 1 970 ? 19.693 160.173 -14.950 1.00 38.09 970 VAL A N 1
ATOM 7549 C CA . VAL A 1 970 ? 20.500 161.318 -15.327 1.00 38.16 970 VAL A CA 1
ATOM 7550 C C . VAL A 1 970 ? 21.896 161.111 -14.761 1.00 38.73 970 VAL A C 1
ATOM 7551 O O . VAL A 1 970 ? 22.041 160.797 -13.588 1.00 39.06 970 VAL A O 1
ATOM 7555 N N . ALA A 1 971 ? 22.918 161.257 -15.597 1.00 39.56 971 ALA A N 1
ATOM 7556 C CA . ALA A 1 971 ? 24.299 161.164 -15.121 1.00 40.21 971 ALA A CA 1
ATOM 7557 C C . ALA A 1 971 ? 25.113 162.422 -15.434 1.00 40.88 971 ALA A C 1
ATOM 7558 O O . ALA A 1 971 ? 24.899 163.055 -16.462 1.00 41.04 971 ALA A O 1
ATOM 7560 N N . VAL A 1 972 ? 26.024 162.786 -14.531 1.00 41.43 972 VAL A N 1
ATOM 7561 C CA . VAL A 1 972 ? 27.049 163.810 -14.794 1.00 41.95 972 VAL A CA 1
ATOM 7562 C C . VAL A 1 972 ? 28.390 163.082 -14.862 1.00 43.19 972 VAL A C 1
ATOM 7563 O O . VAL A 1 972 ? 28.849 162.528 -13.862 1.00 43.39 972 VAL A O 1
ATOM 7567 N N . ALA A 1 973 ? 29.011 163.063 -16.039 1.00 44.37 973 ALA A N 1
ATOM 7568 C CA . ALA A 1 973 ? 30.107 162.129 -16.298 1.00 45.69 973 ALA A CA 1
ATOM 7569 C C . ALA A 1 973 ? 31.105 162.655 -17.323 1.00 46.70 973 ALA A C 1
ATOM 7570 O O . ALA A 1 973 ? 30.848 163.682 -17.955 1.00 46.75 973 ALA A O 1
ATOM 7572 N N . SER A 1 974 ? 32.235 161.945 -17.457 1.00 47.57 974 SER A N 1
ATOM 7573 C CA . SER A 1 974 ? 33.217 162.100 -18.553 1.00 48.55 974 SER A CA 1
ATOM 7574 C C . SER A 1 974 ? 32.613 161.944 -19.943 1.00 49.21 974 SER A C 1
ATOM 7575 O O . SER A 1 974 ? 31.690 161.149 -20.139 1.00 49.05 974 SER A O 1
ATOM 7578 N N . ALA A 1 975 ? 33.179 162.661 -20.916 1.00 50.24 975 ALA A N 1
ATOM 7579 C CA . ALA A 1 975 ? 32.888 162.424 -22.331 1.00 51.35 975 ALA A CA 1
ATOM 7580 C C . ALA A 1 975 ? 33.220 160.984 -22.734 1.00 52.18 975 ALA A C 1
ATOM 7581 O O . ALA A 1 975 ? 32.463 160.354 -23.477 1.00 52.60 975 ALA A O 1
ATOM 7583 N N . GLU A 1 976 ? 34.349 160.478 -22.230 1.00 53.21 976 GLU A N 1
ATOM 7584 C CA . GLU A 1 976 ? 34.791 159.098 -22.453 1.00 54.65 976 GLU A CA 1
ATOM 7585 C C . GLU A 1 976 ? 33.723 158.108 -22.017 1.00 54.48 976 GLU A C 1
ATOM 7586 O O . GLU A 1 976 ? 33.245 157.298 -22.823 1.00 54.36 976 GLU A O 1
ATOM 7592 N N . ASP A 1 977 ? 33.357 158.194 -20.733 1.00 55.01 977 ASP A N 1
ATOM 7593 C CA . ASP A 1 977 ? 32.413 157.276 -20.100 1.00 55.20 977 ASP A CA 1
ATOM 7594 C C . ASP A 1 977 ? 31.024 157.388 -20.708 1.00 55.22 977 ASP A C 1
ATOM 7595 O O . ASP A 1 977 ? 30.308 156.395 -20.779 1.00 54.91 977 ASP A O 1
ATOM 7600 N N . ILE A 1 978 ? 30.648 158.587 -21.154 1.00 55.34 978 ILE A N 1
ATOM 7601 C CA . ILE A 1 978 ? 29.344 158.763 -21.796 1.00 55.94 978 ILE A CA 1
ATOM 7602 C C . ILE A 1 978 ? 29.243 158.016 -23.144 1.00 56.48 978 ILE A C 1
ATOM 7603 O O . ILE A 1 978 ? 28.251 157.322 -23.389 1.00 56.52 978 ILE A O 1
ATOM 7608 N N . ASP A 1 979 ? 30.253 158.136 -24.007 1.00 57.36 979 ASP A N 1
ATOM 7609 C CA . ASP A 1 979 ? 30.206 157.380 -25.272 1.00 58.03 979 ASP A CA 1
ATOM 7610 C C . ASP A 1 979 ? 30.483 155.893 -25.062 1.00 57.90 979 ASP A C 1
ATOM 7611 O O . ASP A 1 979 ? 29.795 155.053 -25.645 1.00 57.91 979 ASP A O 1
ATOM 7616 N N . ALA A 1 980 ? 31.458 155.568 -24.208 1.00 58.08 980 ALA A N 1
ATOM 7617 C CA . ALA A 1 980 ? 31.693 154.174 -23.804 1.00 58.31 980 ALA A CA 1
ATOM 7618 C C . ALA A 1 980 ? 30.396 153.484 -23.375 1.00 58.52 980 ALA A C 1
ATOM 7619 O O . ALA A 1 980 ? 30.168 152.324 -23.702 1.00 59.15 980 ALA A O 1
ATOM 7621 N N . ALA A 1 981 ? 29.542 154.210 -22.661 1.00 58.83 981 ALA A N 1
ATOM 7622 C CA . ALA A 1 981 ? 28.259 153.679 -22.201 1.00 58.70 981 ALA A CA 1
ATOM 7623 C C . ALA A 1 981 ? 27.204 153.723 -23.301 1.00 58.96 981 ALA A C 1
ATOM 7624 O O . ALA A 1 981 ? 26.359 152.832 -23.391 1.00 58.64 981 ALA A O 1
ATOM 7626 N N . ASN A 1 982 ? 27.243 154.765 -24.129 1.00 59.36 982 ASN A N 1
ATOM 7627 C CA . ASN A 1 982 ? 26.337 154.844 -25.273 1.00 60.31 982 ASN A CA 1
ATOM 7628 C C . ASN A 1 982 ? 26.668 153.887 -26.435 1.00 60.65 982 ASN A C 1
ATOM 7629 O O . ASN A 1 982 ? 25.886 153.753 -27.374 1.00 60.46 982 ASN A O 1
ATOM 7634 N N . ASN A 1 983 ? 27.826 153.235 -26.358 1.00 61.38 983 ASN A N 1
ATOM 7635 C CA . ASN A 1 983 ? 28.195 152.179 -27.300 1.00 62.31 983 ASN A CA 1
ATOM 7636 C C . ASN A 1 983 ? 27.837 150.788 -26.779 1.00 62.83 983 ASN A C 1
ATOM 7637 O O . ASN A 1 983 ? 27.534 149.884 -27.558 1.00 63.02 983 ASN A O 1
ATOM 7642 N N . GLU A 1 984 ? 27.867 150.632 -25.458 1.00 63.48 984 GLU A N 1
ATOM 7643 C CA . GLU A 1 984 ? 27.398 149.417 -24.806 1.00 64.23 984 GLU A CA 1
ATOM 7644 C C . GLU A 1 984 ? 25.870 149.363 -24.839 1.00 64.65 984 GLU A C 1
ATOM 7645 O O . GLU A 1 984 ? 25.285 148.325 -25.155 1.00 64.83 984 GLU A O 1
ATOM 7651 N N . ARG A 1 985 ? 25.232 150.485 -24.508 1.00 65.13 985 ARG A N 1
ATOM 7652 C CA . ARG A 1 985 ? 23.784 150.630 -24.643 1.00 65.59 985 ARG A CA 1
ATOM 7653 C C . ARG A 1 985 ? 23.506 151.766 -25.613 1.00 65.88 985 ARG A C 1
ATOM 7654 O O . ARG A 1 985 ? 23.515 152.939 -25.229 1.00 65.87 985 ARG A O 1
ATOM 7662 N N . SER A 1 986 ? 23.264 151.410 -26.872 1.00 66.13 986 SER A N 1
ATOM 7663 C CA . SER A 1 986 ? 23.164 152.391 -27.947 1.00 66.34 986 SER A CA 1
ATOM 7664 C C . SER A 1 986 ? 22.022 153.391 -27.757 1.00 66.29 986 SER A C 1
ATOM 7665 O O . SER A 1 986 ? 20.881 153.008 -27.472 1.00 66.38 986 SER A O 1
ATOM 7668 N N . ASN A 1 987 ? 22.363 154.673 -27.893 1.00 66.21 987 ASN A N 1
ATOM 7669 C CA . ASN A 1 987 ? 21.434 155.795 -27.685 1.00 66.09 987 ASN A CA 1
ATOM 7670 C C . ASN A 1 987 ? 20.656 155.743 -26.351 1.00 65.49 987 ASN A C 1
ATOM 7671 O O . ASN A 1 987 ? 19.480 156.115 -26.298 1.00 65.51 987 ASN A O 1
ATOM 7676 N N . PHE A 1 988 ? 21.308 155.280 -25.283 1.00 64.63 988 PHE A N 1
ATOM 7677 C CA . PHE A 1 988 ? 20.673 155.272 -23.960 1.00 64.06 988 PHE A CA 1
ATOM 7678 C C . PHE A 1 988 ? 20.586 156.683 -23.382 1.00 63.71 988 PHE A C 1
ATOM 7679 O O . PHE A 1 988 ? 19.503 157.148 -23.022 1.00 63.12 988 PHE A O 1
ATOM 7687 N N . PHE A 1 989 ? 21.743 157.342 -23.313 1.00 63.66 989 PHE A N 1
ATOM 7688 C CA . PHE A 1 989 ? 21.869 158.701 -22.809 1.00 63.80 989 PHE A CA 1
ATOM 7689 C C . PHE A 1 989 ? 21.806 159.741 -23.920 1.00 64.27 989 PHE A C 1
ATOM 7690 O O . PHE A 1 989 ? 22.526 159.640 -24.911 1.00 64.13 989 PHE A O 1
ATOM 7698 N N . GLU A 1 990 ? 20.945 160.740 -23.737 1.00 64.87 990 GLU A N 1
ATOM 7699 C CA . GLU A 1 990 ? 20.950 161.945 -24.551 1.00 65.51 990 GLU A CA 1
ATOM 7700 C C . GLU A 1 990 ? 22.102 162.795 -24.025 1.00 65.58 990 GLU A C 1
ATOM 7701 O O . GLU A 1 990 ? 22.270 162.919 -22.810 1.00 65.50 990 GLU A O 1
ATOM 7707 N N . VAL A 1 991 ? 22.908 163.357 -24.923 1.00 65.69 991 VAL A N 1
ATOM 7708 C CA . VAL A 1 991 ? 24.170 163.988 -24.512 1.00 66.04 991 VAL A CA 1
ATOM 7709 C C . VAL A 1 991 ? 24.109 165.521 -24.415 1.00 66.36 991 VAL A C 1
ATOM 7710 O O . VAL A 1 991 ? 24.043 166.217 -25.429 1.00 66.52 991 VAL A O 1
ATOM 7714 N N . LYS A 1 992 ? 24.144 166.020 -23.178 1.00 66.72 992 LYS A N 1
ATOM 7715 C CA . LYS A 1 992 ? 24.106 167.451 -22.862 1.00 67.02 992 LYS A CA 1
ATOM 7716 C C . LYS A 1 992 ? 25.499 167.943 -22.493 1.00 67.24 992 LYS A C 1
ATOM 7717 O O . LYS A 1 992 ? 26.116 167.431 -21.558 1.00 67.33 992 LYS A O 1
ATOM 7723 N N . LYS A 1 993 ? 25.995 168.939 -23.221 1.00 67.68 993 LYS A N 1
ATOM 7724 C CA . LYS A 1 993 ? 27.342 169.469 -22.985 1.00 67.94 993 LYS A CA 1
ATOM 7725 C C . LYS A 1 993 ? 27.361 170.583 -21.938 1.00 68.08 993 LYS A C 1
ATOM 7726 O O . LYS A 1 993 ? 26.574 171.529 -22.007 1.00 68.24 993 LYS A O 1
ATOM 7732 N N . ASP B 1 15 ? 44.967 200.113 64.544 1.00 51.34 15 ASP B N 1
ATOM 7733 C CA . ASP B 1 15 ? 46.099 200.265 65.520 1.00 50.69 15 ASP B CA 1
ATOM 7734 C C . ASP B 1 15 ? 46.399 201.724 65.851 1.00 49.78 15 ASP B C 1
ATOM 7735 O O . ASP B 1 15 ? 46.239 202.144 67.006 1.00 49.85 15 ASP B O 1
ATOM 7740 N N . GLU B 1 16 ? 46.854 202.505 64.869 1.00 48.60 16 GLU B N 1
ATOM 7741 C CA . GLU B 1 16 ? 47.072 203.929 65.164 1.00 47.54 16 GLU B CA 1
ATOM 7742 C C . GLU B 1 16 ? 45.800 204.745 65.039 1.00 45.97 16 GLU B C 1
ATOM 7743 O O . GLU B 1 16 ? 45.624 205.722 65.764 1.00 46.16 16 GLU B O 1
ATOM 7749 N N . ALA B 1 17 ? 44.899 204.318 64.156 1.00 44.50 17 ALA B N 1
ATOM 7750 C CA . ALA B 1 17 ? 43.541 204.859 64.124 1.00 43.42 17 ALA B CA 1
ATOM 7751 C C . ALA B 1 17 ? 42.869 204.654 65.490 1.00 42.45 17 ALA B C 1
ATOM 7752 O O . ALA B 1 17 ? 42.306 205.581 66.055 1.00 41.14 17 ALA B O 1
ATOM 7754 N N . GLU B 1 18 ? 42.972 203.437 66.021 1.00 42.44 18 GLU B N 1
ATOM 7755 C CA . GLU B 1 18 ? 42.418 203.103 67.342 1.00 42.21 18 GLU B CA 1
ATOM 7756 C C . GLU B 1 18 ? 43.017 204.015 68.418 1.00 41.56 18 GLU B C 1
ATOM 7757 O O . GLU B 1 18 ? 42.283 204.595 69.236 1.00 41.48 18 GLU B O 1
ATOM 7763 N N . LYS B 1 19 ? 44.345 204.145 68.386 1.00 41.17 19 LYS B N 1
ATOM 7764 C CA . LYS B 1 19 ? 45.098 205.017 69.304 1.00 41.54 19 LYS B CA 1
ATOM 7765 C C . LYS B 1 19 ? 44.640 206.469 69.220 1.00 40.25 19 LYS B C 1
ATOM 7766 O O . LYS B 1 19 ? 44.684 207.198 70.213 1.00 40.63 19 LYS B O 1
ATOM 7772 N N . LEU B 1 20 ? 44.184 206.883 68.039 1.00 39.35 20 LEU B N 1
ATOM 7773 C CA . LEU B 1 20 ? 43.680 208.247 67.839 1.00 38.23 20 LEU B CA 1
ATOM 7774 C C . LEU B 1 20 ? 42.190 208.433 68.139 1.00 37.84 20 LEU B C 1
ATOM 7775 O O . LEU B 1 20 ? 41.680 209.552 68.041 1.00 37.41 20 LEU B O 1
ATOM 7780 N N . GLY B 1 21 ? 41.501 207.346 68.486 1.00 37.49 21 GLY B N 1
ATOM 7781 C CA . GLY B 1 21 ? 40.091 207.398 68.914 1.00 37.56 21 GLY B CA 1
ATOM 7782 C C . GLY B 1 21 ? 39.048 206.911 67.913 1.00 37.60 21 GLY B C 1
ATOM 7783 O O . GLY B 1 21 ? 37.844 207.182 68.072 1.00 36.44 21 GLY B O 1
ATOM 7784 N N . PHE B 1 22 ? 39.497 206.178 66.895 1.00 37.67 22 PHE B N 1
ATOM 7785 C CA . PHE B 1 22 ? 38.625 205.819 65.768 1.00 38.75 22 PHE B CA 1
ATOM 7786 C C . PHE B 1 22 ? 38.497 204.325 65.502 1.00 39.93 22 PHE B C 1
ATOM 7787 O O . PHE B 1 22 ? 39.459 203.573 65.594 1.00 40.30 22 PHE B O 1
ATOM 7795 N N . GLU B 1 23 ? 37.283 203.937 65.147 1.00 41.21 23 GLU B N 1
ATOM 7796 C CA . GLU B 1 23 ? 36.899 202.571 64.852 1.00 43.30 23 GLU B CA 1
ATOM 7797 C C . GLU B 1 23 ? 36.826 202.435 63.340 1.00 42.84 23 GLU B C 1
ATOM 7798 O O . GLU B 1 23 ? 36.128 203.200 62.693 1.00 42.04 23 GLU B O 1
ATOM 7804 N N . LYS B 1 24 ? 37.539 201.468 62.778 1.00 43.46 24 LYS B N 1
ATOM 7805 C CA . LYS B 1 24 ? 37.375 201.139 61.366 1.00 44.47 24 LYS B CA 1
ATOM 7806 C C . LYS B 1 24 ? 36.094 200.328 61.197 1.00 44.71 24 LYS B C 1
ATOM 7807 O O . LYS B 1 24 ? 35.946 199.248 61.779 1.00 45.13 24 LYS B O 1
ATOM 7813 N N . VAL B 1 25 ? 35.170 200.865 60.409 1.00 44.76 25 VAL B N 1
ATOM 7814 C CA . VAL B 1 25 ? 33.836 200.281 60.238 1.00 45.14 25 VAL B CA 1
ATOM 7815 C C . VAL B 1 25 ? 33.798 199.419 58.980 1.00 45.64 25 VAL B C 1
ATOM 7816 O O . VAL B 1 25 ? 33.386 198.252 59.013 1.00 45.95 25 VAL B O 1
ATOM 7820 N N . SER B 1 26 ? 34.252 200.003 57.875 1.00 45.98 26 SER B N 1
ATOM 7821 C CA . SER B 1 26 ? 34.204 199.372 56.572 1.00 46.27 26 SER B CA 1
ATOM 7822 C C . SER B 1 26 ? 35.302 199.964 55.702 1.00 46.00 26 SER B C 1
ATOM 7823 O O . SER B 1 26 ? 35.701 201.107 55.894 1.00 45.73 26 SER B O 1
ATOM 7826 N N . GLU B 1 27 ? 35.799 199.171 54.758 1.00 46.07 27 GLU B N 1
ATOM 7827 C CA . GLU B 1 27 ? 36.766 199.651 53.778 1.00 46.44 27 GLU B CA 1
ATOM 7828 C C . GLU B 1 27 ? 36.563 198.956 52.440 1.00 45.95 27 GLU B C 1
ATOM 7829 O O . GLU B 1 27 ? 36.271 197.761 52.388 1.00 45.58 27 GLU B O 1
ATOM 7835 N N . GLU B 1 28 ? 36.676 199.720 51.361 1.00 45.62 28 GLU B N 1
ATOM 7836 C CA . GLU B 1 28 ? 36.676 199.132 50.025 1.00 45.82 28 GLU B CA 1
ATOM 7837 C C . GLU B 1 28 ? 37.461 199.952 49.036 1.00 45.56 28 GLU B C 1
ATOM 7838 O O . GLU B 1 28 ? 37.537 201.182 49.144 1.00 45.27 28 GLU B O 1
ATOM 7844 N N . PHE B 1 29 ? 38.055 199.243 48.084 1.00 45.30 29 PHE B N 1
ATOM 7845 C CA . PHE B 1 29 ? 38.678 199.852 46.933 1.00 44.88 29 PHE B CA 1
ATOM 7846 C C . PHE B 1 29 ? 37.600 200.096 45.898 1.00 44.37 29 PHE B C 1
ATOM 7847 O O . PHE B 1 29 ? 36.797 199.205 45.594 1.00 44.19 29 PHE B O 1
ATOM 7855 N N . ILE B 1 30 ? 37.583 201.316 45.369 1.00 44.02 30 ILE B N 1
ATOM 7856 C CA . ILE B 1 30 ? 36.586 201.743 44.404 1.00 43.42 30 ILE B CA 1
ATOM 7857 C C . ILE B 1 30 ? 37.332 202.091 43.128 1.00 43.32 30 ILE B C 1
ATOM 7858 O O . ILE B 1 30 ? 38.041 203.097 43.057 1.00 42.71 30 ILE B O 1
ATOM 7863 N N . SER B 1 31 ? 37.222 201.213 42.138 1.00 43.17 31 SER B N 1
ATOM 7864 C CA . SER B 1 31 ? 37.945 201.388 40.874 1.00 43.53 31 SER B CA 1
ATOM 7865 C C . SER B 1 31 ? 37.501 202.649 40.133 1.00 43.36 31 SER B C 1
ATOM 7866 O O . SER B 1 31 ? 38.306 203.307 39.458 1.00 43.33 31 SER B O 1
ATOM 7869 N N . GLU B 1 32 ? 36.225 202.997 40.289 1.00 43.23 32 GLU B N 1
ATOM 7870 C CA . GLU B 1 32 ? 35.642 204.203 39.677 1.00 43.60 32 GLU B CA 1
ATOM 7871 C C . GLU B 1 32 ? 36.479 205.461 39.900 1.00 43.46 32 GLU B C 1
ATOM 7872 O O . GLU B 1 32 ? 36.658 206.264 38.979 1.00 43.89 32 GLU B O 1
ATOM 7878 N N . CYS B 1 33 ? 36.996 205.624 41.119 1.00 42.85 33 CYS B N 1
ATOM 7879 C CA . CYS B 1 33 ? 37.824 206.773 41.453 1.00 42.28 33 CYS B CA 1
ATOM 7880 C C . CYS B 1 33 ? 39.212 206.350 41.938 1.00 42.05 33 CYS B C 1
ATOM 7881 O O . CYS B 1 33 ? 39.876 207.083 42.681 1.00 41.48 33 CYS B O 1
ATOM 7884 N N . LYS B 1 34 ? 39.633 205.167 41.490 1.00 41.32 34 LYS B N 1
ATOM 7885 C CA . LYS B 1 34 ? 40.921 204.565 41.842 1.00 41.19 34 LYS B CA 1
ATOM 7886 C C . LYS B 1 34 ? 41.354 204.861 43.284 1.00 40.33 34 LYS B C 1
ATOM 7887 O O . LYS B 1 34 ? 42.479 205.298 43.540 1.00 40.07 34 LYS B O 1
ATOM 7893 N N . SER B 1 35 ? 40.438 204.604 44.216 1.00 39.05 35 SER B N 1
ATOM 7894 C CA . SER B 1 35 ? 40.570 205.021 45.593 1.00 38.27 35 SER B CA 1
ATOM 7895 C C . SER B 1 35 ? 40.327 203.898 46.587 1.00 37.86 35 SER B C 1
ATOM 7896 O O . SER B 1 35 ? 39.624 202.938 46.301 1.00 37.10 35 SER B O 1
ATOM 7899 N N . LYS B 1 36 ? 40.911 204.067 47.769 1.00 37.39 36 LYS B N 1
ATOM 7900 C CA . LYS B 1 36 ? 40.674 203.221 48.917 1.00 37.19 36 LYS B CA 1
ATOM 7901 C C . LYS B 1 36 ? 39.852 204.088 49.854 1.00 36.37 36 LYS B C 1
ATOM 7902 O O . LYS B 1 36 ? 40.333 205.110 50.336 1.00 36.48 36 LYS B O 1
ATOM 7908 N N . ALA B 1 37 ? 38.606 203.686 50.083 1.00 35.21 37 ALA B N 1
ATOM 7909 C CA . ALA B 1 37 ? 37.696 204.396 50.956 1.00 34.15 37 ALA B CA 1
ATOM 7910 C C . ALA B 1 37 ? 37.593 203.607 52.243 1.00 34.38 37 ALA B C 1
ATOM 7911 O O . ALA B 1 37 ? 37.431 202.377 52.235 1.00 33.99 37 ALA B O 1
ATOM 7913 N N . ILE B 1 38 ? 37.732 204.313 53.349 1.00 33.49 38 ILE B N 1
ATOM 7914 C CA . ILE B 1 38 ? 37.649 203.690 54.643 1.00 33.79 38 ILE B CA 1
ATOM 7915 C C . ILE B 1 38 ? 36.666 204.549 55.416 1.00 32.75 38 ILE B C 1
ATOM 7916 O O . ILE B 1 38 ? 36.793 205.751 55.473 1.00 31.67 38 ILE B O 1
ATOM 7921 N N . LEU B 1 39 ? 35.636 203.915 55.945 1.00 32.76 39 LEU B N 1
ATOM 7922 C CA . LEU B 1 39 ? 34.718 204.592 56.819 1.00 32.69 39 LEU B CA 1
ATOM 7923 C C . LEU B 1 39 ? 35.175 204.290 58.247 1.00 33.53 39 LEU B C 1
ATOM 7924 O O . LEU B 1 39 ? 35.360 203.110 58.620 1.00 33.00 39 LEU B O 1
ATOM 7929 N N . PHE B 1 40 ? 35.426 205.370 58.999 1.00 33.88 40 PHE B N 1
ATOM 7930 C CA . PHE B 1 40 ? 35.803 205.327 60.411 1.00 33.98 40 PHE B CA 1
ATOM 7931 C C . PHE B 1 40 ? 34.645 205.885 61.207 1.00 34.52 40 PHE B C 1
ATOM 7932 O O . PHE B 1 40 ? 33.820 206.649 60.674 1.00 33.77 40 PHE B O 1
ATOM 7940 N N . LYS B 1 41 ? 34.581 205.501 62.480 1.00 34.98 41 LYS B N 1
ATOM 7941 C CA . LYS B 1 41 ? 33.656 206.103 63.436 1.00 36.16 41 LYS B CA 1
ATOM 7942 C C . LYS B 1 41 ? 34.456 206.516 64.665 1.00 36.12 41 LYS B C 1
ATOM 7943 O O . LYS B 1 41 ? 35.278 205.736 65.167 1.00 36.88 41 LYS B O 1
ATOM 7949 N N . HIS B 1 42 ? 34.253 207.758 65.111 1.00 35.59 42 HIS B N 1
ATOM 7950 C CA . HIS B 1 42 ? 34.849 208.248 66.330 1.00 35.12 42 HIS B CA 1
ATOM 7951 C C . HIS B 1 42 ? 34.157 207.513 67.459 1.00 35.96 42 HIS B C 1
ATOM 7952 O O . HIS B 1 42 ? 32.974 207.735 67.729 1.00 35.30 42 HIS B O 1
ATOM 7959 N N . LYS B 1 43 ? 34.920 206.656 68.123 1.00 37.05 43 LYS B N 1
ATOM 7960 C CA . LYS B 1 43 ? 34.405 205.781 69.172 1.00 38.42 43 LYS B CA 1
ATOM 7961 C C . LYS B 1 43 ? 33.576 206.543 70.201 1.00 38.97 43 LYS B C 1
ATOM 7962 O O . LYS B 1 43 ? 32.537 206.061 70.655 1.00 40.01 43 LYS B O 1
ATOM 7968 N N . LYS B 1 44 ? 34.017 207.750 70.523 1.00 39.32 44 LYS B N 1
ATOM 7969 C CA . LYS B 1 44 ? 33.429 208.549 71.584 1.00 39.83 44 LYS B CA 1
ATOM 7970 C C . LYS B 1 44 ? 32.115 209.238 71.198 1.00 39.37 44 LYS B C 1
ATOM 7971 O O . LYS B 1 44 ? 31.118 209.181 71.931 1.00 39.12 44 LYS B O 1
ATOM 7977 N N . THR B 1 45 ? 32.113 209.915 70.056 1.00 38.47 45 THR B N 1
ATOM 7978 C CA . THR B 1 45 ? 30.956 210.724 69.670 1.00 37.51 45 THR B CA 1
ATOM 7979 C C . THR B 1 45 ? 30.033 209.991 68.687 1.00 37.16 45 THR B C 1
ATOM 7980 O O . THR B 1 45 ? 28.859 210.348 68.546 1.00 36.73 45 THR B O 1
ATOM 7984 N N . GLY B 1 46 ? 30.568 208.974 68.014 1.00 36.38 46 GLY B N 1
ATOM 7985 C CA . GLY B 1 46 ? 29.865 208.337 66.893 1.00 36.57 46 GLY B CA 1
ATOM 7986 C C . GLY B 1 46 ? 30.096 209.024 65.534 1.00 36.26 46 GLY B C 1
ATOM 7987 O O . GLY B 1 46 ? 29.624 208.533 64.501 1.00 36.71 46 GLY B O 1
ATOM 7988 N N . CYS B 1 47 ? 30.832 210.140 65.522 1.00 35.39 47 CYS B N 1
ATOM 7989 C CA . CYS B 1 47 ? 31.078 210.907 64.283 1.00 33.79 47 CYS B CA 1
ATOM 7990 C C . CYS B 1 47 ? 31.671 210.010 63.200 1.00 32.74 47 CYS B C 1
ATOM 7991 O O . CYS B 1 47 ? 32.681 209.337 63.430 1.00 32.84 47 CYS B O 1
ATOM 7994 N N . GLU B 1 48 ? 31.041 209.998 62.031 1.00 31.73 48 GLU B N 1
ATOM 7995 C CA . GLU B 1 48 ? 31.488 209.188 60.900 1.00 31.54 48 GLU B CA 1
ATOM 7996 C C . GLU B 1 48 ? 32.402 209.952 59.963 1.00 30.36 48 GLU B C 1
ATOM 7997 O O . GLU B 1 48 ? 32.154 211.107 59.642 1.00 29.51 48 GLU B O 1
ATOM 8003 N N . VAL B 1 49 ? 33.434 209.273 59.491 1.00 29.94 49 VAL B N 1
ATOM 8004 C CA . VAL B 1 49 ? 34.465 209.895 58.672 1.00 30.02 49 VAL B CA 1
ATOM 8005 C C . VAL B 1 49 ? 34.729 208.978 57.498 1.00 30.24 49 VAL B C 1
ATOM 8006 O O . VAL B 1 49 ? 35.069 207.805 57.693 1.00 29.74 49 VAL B O 1
ATOM 8018 N N . SER B 1 51 ? 37.225 208.393 54.574 1.00 29.51 51 SER B N 1
ATOM 8019 C CA . SER B 1 51 ? 38.600 208.752 54.230 1.00 29.88 51 SER B CA 1
ATOM 8020 C C . SER B 1 51 ? 39.016 208.079 52.913 1.00 29.62 51 SER B C 1
ATOM 8021 O O . SER B 1 51 ? 39.254 206.855 52.846 1.00 28.60 51 SER B O 1
ATOM 8024 N N . VAL B 1 52 ? 39.084 208.893 51.864 1.00 29.15 52 VAL B N 1
ATOM 8025 C CA . VAL B 1 52 ? 39.287 208.410 50.508 1.00 28.52 52 VAL B CA 1
ATOM 8026 C C . VAL B 1 52 ? 40.738 208.761 50.119 1.00 29.18 52 VAL B C 1
ATOM 8027 O O . VAL B 1 52 ? 41.135 209.936 50.142 1.00 28.59 52 VAL B O 1
ATOM 8031 N N . SER B 1 53 ? 41.527 207.736 49.796 1.00 29.41 53 SER B N 1
ATOM 8032 C CA . SER B 1 53 ? 42.943 207.880 49.454 1.00 30.38 53 SER B CA 1
ATOM 8033 C C . SER B 1 53 ? 43.204 207.494 48.023 1.00 30.79 53 SER B C 1
ATOM 8034 O O . SER B 1 53 ? 42.750 206.451 47.545 1.00 30.95 53 SER B O 1
ATOM 8037 N N . ASN B 1 54 ? 43.998 208.316 47.359 1.00 31.34 54 ASN B N 1
ATOM 8038 C CA . ASN B 1 54 ? 44.287 208.137 45.963 1.00 32.34 54 ASN B CA 1
ATOM 8039 C C . ASN B 1 54 ? 45.451 209.028 45.594 1.00 32.76 54 ASN B C 1
ATOM 8040 O O . ASN B 1 54 ? 46.075 209.619 46.466 1.00 32.82 54 ASN B O 1
ATOM 8045 N N . GLU B 1 55 ? 45.716 209.129 44.300 1.00 32.97 55 GLU B N 1
ATOM 8046 C CA . GLU B 1 55 ? 46.843 209.871 43.782 1.00 34.54 55 GLU B CA 1
ATOM 8047 C C . GLU B 1 55 ? 46.431 211.298 43.435 1.00 33.46 55 GLU B C 1
ATOM 8048 O O . GLU B 1 55 ? 47.227 212.026 42.828 1.00 33.55 55 GLU B O 1
ATOM 8054 N N . ASP B 1 56 ? 45.209 211.698 43.808 1.00 31.94 56 ASP B N 1
ATOM 8055 C CA . ASP B 1 56 ? 44.680 213.004 43.429 1.00 31.47 56 ASP B CA 1
ATOM 8056 C C . ASP B 1 56 ? 45.306 214.079 44.307 1.00 30.65 56 ASP B C 1
ATOM 8057 O O . ASP B 1 56 ? 45.160 214.075 45.536 1.00 29.41 56 ASP B O 1
ATOM 8062 N N . GLU B 1 57 ? 45.997 215.015 43.668 1.00 29.47 57 GLU B N 1
ATOM 8063 C CA . GLU B 1 57 ? 46.646 216.080 44.430 1.00 29.36 57 GLU B CA 1
ATOM 8064 C C . GLU B 1 57 ? 45.685 217.189 44.769 1.00 28.07 57 GLU B C 1
ATOM 8065 O O . GLU B 1 57 ? 45.979 217.997 45.638 1.00 27.91 57 GLU B O 1
ATOM 8071 N N . ASN B 1 58 ? 44.537 217.257 44.095 1.00 26.86 58 ASN B N 1
ATOM 8072 C CA . ASN B 1 58 ? 43.533 218.242 44.497 1.00 26.13 58 ASN B CA 1
ATOM 8073 C C . ASN B 1 58 ? 42.727 217.657 45.651 1.00 25.72 58 ASN B C 1
ATOM 8074 O O . ASN B 1 58 ? 41.714 216.956 45.443 1.00 25.18 58 ASN B O 1
ATOM 8079 N N . LYS B 1 59 ? 43.215 217.936 46.862 1.00 24.90 59 LYS B N 1
ATOM 8080 C CA . LYS B 1 59 ? 42.663 217.390 48.119 1.00 24.48 59 LYS B CA 1
ATOM 8081 C C . LYS B 1 59 ? 41.455 218.147 48.603 1.00 23.92 59 LYS B C 1
ATOM 8082 O O . LYS B 1 59 ? 41.366 219.358 48.441 1.00 22.75 59 LYS B O 1
ATOM 8088 N N . VAL B 1 60 ? 40.541 217.414 49.237 1.00 23.60 60 VAL B N 1
ATOM 8089 C CA . VAL B 1 60 ? 39.224 217.922 49.552 1.00 23.11 60 VAL B CA 1
ATOM 8090 C C . VAL B 1 60 ? 38.828 217.519 50.981 1.00 23.74 60 VAL B C 1
ATOM 8091 O O . VAL B 1 60 ? 38.984 216.367 51.404 1.00 23.58 60 VAL B O 1
ATOM 8095 N N . PHE B 1 61 ? 38.299 218.481 51.711 1.00 23.20 61 PHE B N 1
ATOM 8096 C CA . PHE B 1 61 ? 37.734 218.178 52.992 1.00 23.42 61 PHE B CA 1
ATOM 8097 C C . PHE B 1 61 ? 36.360 218.802 53.043 1.00 23.36 61 PHE B C 1
ATOM 8098 O O . PHE B 1 61 ? 36.162 219.889 52.520 1.00 23.34 61 PHE B O 1
ATOM 8106 N N . GLY B 1 62 ? 35.418 218.112 53.684 1.00 23.53 62 GLY B N 1
ATOM 8107 C CA . GLY B 1 62 ? 34.112 218.687 53.965 1.00 24.17 62 GLY B CA 1
ATOM 8108 C C . GLY B 1 62 ? 33.597 218.175 55.304 1.00 25.37 62 GLY B C 1
ATOM 8109 O O . GLY B 1 62 ? 33.909 217.055 55.720 1.00 25.00 62 GLY B O 1
ATOM 8110 N N . VAL B 1 63 ? 32.844 219.013 55.991 1.00 25.69 63 VAL B N 1
ATOM 8111 C CA . VAL B 1 63 ? 32.069 218.563 57.127 1.00 27.30 63 VAL B CA 1
ATOM 8112 C C . VAL B 1 63 ? 30.612 218.942 56.850 1.00 27.10 63 VAL B C 1
ATOM 8113 O O . VAL B 1 63 ? 30.331 220.041 56.393 1.00 27.47 63 VAL B O 1
ATOM 8117 N N . VAL B 1 64 ? 29.714 217.995 57.091 1.00 26.52 64 VAL B N 1
ATOM 8118 C CA . VAL B 1 64 ? 28.310 218.156 56.792 1.00 26.79 64 VAL B CA 1
ATOM 8119 C C . VAL B 1 64 ? 27.538 217.829 58.065 1.00 26.20 64 VAL B C 1
ATOM 8120 O O . VAL B 1 64 ? 27.868 216.885 58.750 1.00 26.19 64 VAL B O 1
ATOM 8124 N N . PHE B 1 65 ? 26.528 218.638 58.350 1.00 26.42 65 PHE B N 1
ATOM 8125 C CA . PHE B 1 65 ? 25.604 218.465 59.461 1.00 27.05 65 PHE B CA 1
ATOM 8126 C C . PHE B 1 65 ? 24.197 218.274 58.911 1.00 27.52 65 PHE B C 1
ATOM 8127 O O . PHE B 1 65 ? 23.830 218.888 57.924 1.00 26.81 65 PHE B O 1
ATOM 8135 N N . ARG B 1 66 ? 23.429 217.398 59.556 1.00 28.49 66 ARG B N 1
ATOM 8136 C CA . ARG B 1 66 ? 22.034 217.162 59.199 1.00 29.81 66 ARG B CA 1
ATOM 8137 C C . ARG B 1 66 ? 21.186 218.207 59.950 1.00 29.99 66 ARG B C 1
ATOM 8138 O O . ARG B 1 66 ? 21.068 218.179 61.184 1.00 30.05 66 ARG B O 1
ATOM 8146 N N . THR B 1 67 ? 20.615 219.140 59.195 1.00 31.23 67 THR B N 1
ATOM 8147 C CA . THR B 1 67 ? 20.097 220.397 59.746 1.00 31.49 67 THR B CA 1
ATOM 8148 C C . THR B 1 67 ? 18.665 220.688 59.272 1.00 32.45 67 THR B C 1
ATOM 8149 O O . THR B 1 67 ? 18.416 221.716 58.632 1.00 32.46 67 THR B O 1
ATOM 8153 N N . PRO B 1 68 ? 17.699 219.805 59.600 1.00 33.17 68 PRO B N 1
ATOM 8154 C CA . PRO B 1 68 ? 16.338 219.994 59.068 1.00 34.01 68 PRO B CA 1
ATOM 8155 C C . PRO B 1 68 ? 15.581 221.129 59.752 1.00 35.05 68 PRO B C 1
ATOM 8156 O O . PRO B 1 68 ? 15.351 221.067 60.967 1.00 35.60 68 PRO B O 1
ATOM 8160 N N . PRO B 1 69 ? 15.196 222.165 58.993 1.00 35.68 69 PRO B N 1
ATOM 8161 C CA . PRO B 1 69 ? 14.419 223.235 59.607 1.00 36.92 69 PRO B CA 1
ATOM 8162 C C . PRO B 1 69 ? 13.017 222.770 60.014 1.00 38.50 69 PRO B C 1
ATOM 8163 O O . PRO B 1 69 ? 12.474 221.813 59.424 1.00 38.51 69 PRO B O 1
ATOM 8167 N N . LYS B 1 70 ? 12.429 223.448 60.999 1.00 40.04 70 LYS B N 1
ATOM 8168 C CA . LYS B 1 70 ? 11.015 223.229 61.321 1.00 41.61 70 LYS B CA 1
ATOM 8169 C C . LYS B 1 70 ? 10.133 224.402 60.902 1.00 42.20 70 LYS B C 1
ATOM 8170 O O . LYS B 1 70 ? 8.913 224.365 61.091 1.00 43.11 70 LYS B O 1
ATOM 8176 N N . ASP B 1 71 ? 10.745 225.438 60.330 1.00 42.63 71 ASP B N 1
ATOM 8177 C CA . ASP B 1 71 ? 9.990 226.540 59.726 1.00 42.93 71 ASP B CA 1
ATOM 8178 C C . ASP B 1 71 ? 10.825 227.340 58.722 1.00 42.51 71 ASP B C 1
ATOM 8179 O O . ASP B 1 71 ? 11.949 226.948 58.405 1.00 42.59 71 ASP B O 1
ATOM 8184 N N . SER B 1 72 ? 10.273 228.444 58.220 1.00 41.72 72 SER B N 1
ATOM 8185 C CA . SER B 1 72 ? 10.920 229.246 57.175 1.00 41.50 72 SER B CA 1
ATOM 8186 C C . SER B 1 72 ? 11.654 230.537 57.627 1.00 41.03 72 SER B C 1
ATOM 8187 O O . SER B 1 72 ? 11.722 231.502 56.862 1.00 41.12 72 SER B O 1
ATOM 8190 N N . THR B 1 73 ? 12.210 230.560 58.839 1.00 40.62 73 THR B N 1
ATOM 8191 C CA . THR B 1 73 ? 13.002 231.727 59.298 1.00 40.66 73 THR B CA 1
ATOM 8192 C C . THR B 1 73 ? 14.447 231.725 58.786 1.00 40.11 73 THR B C 1
ATOM 8193 O O . THR B 1 73 ? 15.148 232.743 58.858 1.00 40.86 73 THR B O 1
ATOM 8197 N N . GLY B 1 74 ? 14.888 230.581 58.275 1.00 39.33 74 GLY B N 1
ATOM 8198 C CA . GLY B 1 74 ? 16.199 230.464 57.663 1.00 37.17 74 GLY B CA 1
ATOM 8199 C C . GLY B 1 74 ? 17.341 230.207 58.613 1.00 36.00 74 GLY B C 1
ATOM 8200 O O . GLY B 1 74 ? 18.487 230.499 58.273 1.00 36.18 74 GLY B O 1
ATOM 8201 N N . ILE B 1 75 ? 17.061 229.640 59.785 1.00 34.38 75 ILE B N 1
ATOM 8202 C CA . ILE B 1 75 ? 18.121 229.394 60.764 1.00 33.43 75 ILE B CA 1
ATOM 8203 C C . ILE B 1 75 ? 19.324 228.603 60.237 1.00 32.54 75 ILE B C 1
ATOM 8204 O O . ILE B 1 75 ? 20.448 228.924 60.607 1.00 32.09 75 ILE B O 1
ATOM 8209 N N . PRO B 1 76 ? 19.091 227.521 59.443 1.00 31.82 76 PRO B N 1
ATOM 8210 C CA . PRO B 1 76 ? 20.253 226.761 58.966 1.00 31.38 76 PRO B CA 1
ATOM 8211 C C . PRO B 1 76 ? 21.172 227.644 58.120 1.00 31.37 76 PRO B C 1
ATOM 8212 O O . PRO B 1 76 ? 22.391 227.560 58.237 1.00 30.89 76 PRO B O 1
ATOM 8216 N N . HIS B 1 77 ? 20.556 228.487 57.299 1.00 31.20 77 HIS B N 1
ATOM 8217 C CA . HIS B 1 77 ? 21.245 229.354 56.354 1.00 31.88 77 HIS B CA 1
ATOM 8218 C C . HIS B 1 77 ? 21.951 230.506 57.041 1.00 32.24 77 HIS B C 1
ATOM 8219 O O . HIS B 1 77 ? 23.092 230.820 56.711 1.00 31.86 77 HIS B O 1
ATOM 8226 N N . ILE B 1 78 ? 21.274 231.111 58.013 1.00 32.99 78 ILE B N 1
ATOM 8227 C CA . ILE B 1 78 ? 21.864 232.180 58.822 1.00 33.95 78 ILE B CA 1
ATOM 8228 C C . ILE B 1 78 ? 23.036 231.640 59.636 1.00 34.07 78 ILE B C 1
ATOM 8229 O O . ILE B 1 78 ? 24.112 232.242 59.661 1.00 35.39 78 ILE B O 1
ATOM 8234 N N . LEU B 1 79 ? 22.841 230.498 60.273 1.00 33.56 79 LEU B N 1
ATOM 8235 C CA . LEU B 1 79 ? 23.924 229.827 60.987 1.00 33.89 79 LEU B CA 1
ATOM 8236 C C . LEU B 1 79 ? 25.126 229.495 60.084 1.00 34.04 79 LEU B C 1
ATOM 8237 O O . LEU B 1 79 ? 26.286 229.708 60.464 1.00 33.70 79 LEU B O 1
ATOM 8242 N N . GLN B 1 80 ? 24.850 228.972 58.890 1.00 33.07 80 GLN B N 1
ATOM 8243 C CA . GLN B 1 80 ? 25.902 228.729 57.902 1.00 33.04 80 GLN B CA 1
ATOM 8244 C C . GLN B 1 80 ? 26.778 229.968 57.643 1.00 32.61 80 GLN B C 1
ATOM 8245 O O . GLN B 1 80 ? 28.005 229.856 57.590 1.00 32.66 80 GLN B O 1
ATOM 8251 N N . HIS B 1 81 ? 26.161 231.138 57.488 1.00 32.31 81 HIS B N 1
ATOM 8252 C CA . HIS B 1 81 ? 26.911 232.386 57.347 1.00 32.42 81 HIS B CA 1
ATOM 8253 C C . HIS B 1 81 ? 27.670 232.756 58.628 1.00 32.05 81 HIS B C 1
ATOM 8254 O O . HIS B 1 81 ? 28.821 233.159 58.571 1.00 31.23 81 HIS B O 1
ATOM 8261 N N . SER B 1 82 ? 27.004 232.610 59.776 1.00 32.17 82 SER B N 1
ATOM 8262 C CA . SER B 1 82 ? 27.526 233.081 61.067 1.00 31.78 82 SER B CA 1
ATOM 8263 C C . SER B 1 82 ? 28.734 232.328 61.605 1.00 31.92 82 SER B C 1
ATOM 8264 O O . SER B 1 82 ? 29.624 232.946 62.165 1.00 33.14 82 SER B O 1
ATOM 8267 N N . VAL B 1 83 ? 28.773 231.009 61.439 1.00 31.58 83 VAL B N 1
ATOM 8268 C CA . VAL B 1 83 ? 29.869 230.204 61.973 1.00 31.62 83 VAL B CA 1
ATOM 8269 C C . VAL B 1 83 ? 31.207 230.607 61.351 1.00 31.70 83 VAL B C 1
ATOM 8270 O O . VAL B 1 83 ? 32.260 230.421 61.955 1.00 31.73 83 VAL B O 1
ATOM 8274 N N . LEU B 1 84 ? 31.144 231.187 60.161 1.00 31.65 84 LEU B N 1
ATOM 8275 C CA . LEU B 1 84 ? 32.339 231.646 59.453 1.00 32.48 84 LEU B CA 1
ATOM 8276 C C . LEU B 1 84 ? 32.755 233.100 59.782 1.00 32.26 84 LEU B C 1
ATOM 8277 O O . LEU B 1 84 ? 33.644 233.657 59.130 1.00 32.04 84 LEU B O 1
ATOM 8282 N N . CYS B 1 85 ? 32.114 233.697 60.789 1.00 32.95 85 CYS B N 1
ATOM 8283 C CA . CYS B 1 85 ? 32.439 235.058 61.254 1.00 33.86 85 CYS B CA 1
ATOM 8284 C C . CYS B 1 85 ? 33.187 235.110 62.586 1.00 33.82 85 CYS B C 1
ATOM 8285 O O . CYS B 1 85 ? 32.964 236.008 63.385 1.00 34.39 85 CYS B O 1
ATOM 8288 N N . GLY B 1 86 ? 34.065 234.152 62.830 1.00 34.14 86 GLY B N 1
ATOM 8289 C CA . GLY B 1 86 ? 34.915 234.193 64.019 1.00 34.22 86 GLY B CA 1
ATOM 8290 C C . GLY B 1 86 ? 34.737 232.948 64.841 1.00 34.32 86 GLY B C 1
ATOM 8291 O O . GLY B 1 86 ? 33.623 232.415 64.954 1.00 33.94 86 GLY B O 1
ATOM 8292 N N . SER B 1 87 ? 35.838 232.472 65.403 1.00 34.61 87 SER B N 1
ATOM 8293 C CA . SER B 1 87 ? 35.819 231.250 66.176 1.00 35.39 87 SER B CA 1
ATOM 8294 C C . SER B 1 87 ? 36.912 231.235 67.253 1.00 36.44 87 SER B C 1
ATOM 8295 O O . SER B 1 87 ? 37.797 232.096 67.256 1.00 36.58 87 SER B O 1
ATOM 8298 N N . ARG B 1 88 ? 36.845 230.241 68.145 1.00 37.40 88 ARG B N 1
ATOM 8299 C CA . ARG B 1 88 ? 37.805 230.042 69.231 1.00 38.42 88 ARG B CA 1
ATOM 8300 C C . ARG B 1 88 ? 39.218 230.518 68.858 1.00 38.73 88 ARG B C 1
ATOM 8301 O O . ARG B 1 88 ? 39.650 231.588 69.285 1.00 38.70 88 ARG B O 1
ATOM 8309 N N . LYS B 1 89 ? 39.924 229.719 68.056 1.00 38.80 89 LYS B N 1
ATOM 8310 C CA . LYS B 1 89 ? 41.318 230.004 67.686 1.00 38.88 89 LYS B CA 1
ATOM 8311 C C . LYS B 1 89 ? 41.475 231.129 66.644 1.00 39.26 89 LYS B C 1
ATOM 8312 O O . LYS B 1 89 ? 42.605 231.560 66.331 1.00 39.30 89 LYS B O 1
ATOM 8318 N N . TYR B 1 90 ? 40.350 231.600 66.105 1.00 39.33 90 TYR B N 1
ATOM 8319 C CA . TYR B 1 90 ? 40.372 232.610 65.046 1.00 39.26 90 TYR B CA 1
ATOM 8320 C C . TYR B 1 90 ? 39.378 233.730 65.332 1.00 40.07 90 TYR B C 1
ATOM 8321 O O . TYR B 1 90 ? 38.332 233.797 64.699 1.00 39.47 90 TYR B O 1
ATOM 8330 N N . PRO B 1 91 ? 39.699 234.609 66.307 1.00 41.52 91 PRO B N 1
ATOM 8331 C CA . PRO B 1 91 ? 38.784 235.686 66.667 1.00 42.54 91 PRO B CA 1
ATOM 8332 C C . PRO B 1 91 ? 39.063 236.920 65.833 1.00 43.43 91 PRO B C 1
ATOM 8333 O O . PRO B 1 91 ? 39.578 237.925 66.336 1.00 44.61 91 PRO B O 1
ATOM 8337 N N . VAL B 1 92 ? 38.766 236.817 64.543 1.00 43.55 92 VAL B N 1
ATOM 8338 C CA . VAL B 1 92 ? 38.765 237.961 63.657 1.00 43.58 92 VAL B CA 1
ATOM 8339 C C . VAL B 1 92 ? 37.337 238.082 63.156 1.00 43.15 92 VAL B C 1
ATOM 8340 O O . VAL B 1 92 ? 36.570 237.128 63.230 1.00 43.33 92 VAL B O 1
ATOM 8344 N N . LYS B 1 93 ? 36.981 239.257 62.654 1.00 42.85 93 LYS B N 1
ATOM 8345 C CA . LYS B 1 93 ? 35.650 239.507 62.101 1.00 42.06 93 LYS B CA 1
ATOM 8346 C C . LYS B 1 93 ? 35.162 238.452 61.110 1.00 41.92 93 LYS B C 1
ATOM 8347 O O . LYS B 1 93 ? 33.996 238.063 61.152 1.00 42.34 93 LYS B O 1
ATOM 8353 N N . GLU B 1 94 ? 36.038 237.994 60.219 1.00 41.15 94 GLU B N 1
ATOM 8354 C CA . GLU B 1 94 ? 35.651 237.006 59.215 1.00 41.11 94 GLU B CA 1
ATOM 8355 C C . GLU B 1 94 ? 36.826 236.154 58.755 1.00 39.19 94 GLU B C 1
ATOM 8356 O O . GLU B 1 94 ? 37.463 236.486 57.758 1.00 39.30 94 GLU B O 1
ATOM 8362 N N . PRO B 1 95 ? 37.104 235.042 59.467 1.00 37.92 95 PRO B N 1
ATOM 8363 C CA . PRO B 1 95 ? 38.167 234.116 59.074 1.00 37.16 95 PRO B CA 1
ATOM 8364 C C . PRO B 1 95 ? 37.993 233.606 57.637 1.00 36.47 95 PRO B C 1
ATOM 8365 O O . PRO B 1 95 ? 38.981 233.363 56.951 1.00 36.01 95 PRO B O 1
ATOM 8369 N N . PHE B 1 96 ? 36.746 233.455 57.204 1.00 35.89 96 PHE B N 1
ATOM 8370 C CA . PHE B 1 96 ? 36.439 233.031 55.841 1.00 35.39 96 PHE B CA 1
ATOM 8371 C C . PHE B 1 96 ? 37.073 233.951 54.788 1.00 35.33 96 PHE B C 1
ATOM 8372 O O . PHE B 1 96 ? 37.692 233.468 53.856 1.00 34.52 96 PHE B O 1
ATOM 8380 N N . VAL B 1 97 ? 36.896 235.263 54.951 1.00 35.56 97 VAL B N 1
ATOM 8381 C CA . VAL B 1 97 ? 37.475 236.259 54.051 1.00 36.01 97 VAL B CA 1
ATOM 8382 C C . VAL B 1 97 ? 39.000 236.253 54.107 1.00 35.77 97 VAL B C 1
ATOM 8383 O O . VAL B 1 97 ? 39.649 236.377 53.069 1.00 36.20 97 VAL B O 1
ATOM 8387 N N . GLU B 1 98 ? 39.574 236.039 55.295 1.00 35.01 98 GLU B N 1
ATOM 8388 C CA . GLU B 1 98 ? 41.026 235.927 55.418 1.00 34.29 98 GLU B CA 1
ATOM 8389 C C . GLU B 1 98 ? 41.582 234.793 54.576 1.00 33.59 98 GLU B C 1
ATOM 8390 O O . GLU B 1 98 ? 42.673 234.909 54.011 1.00 32.97 98 GLU B O 1
ATOM 8396 N N . LEU B 1 99 ? 40.847 233.684 54.509 1.00 32.64 99 LEU B N 1
ATOM 8397 C CA . LEU B 1 99 ? 41.265 232.567 53.664 1.00 32.54 99 LEU B CA 1
ATOM 8398 C C . LEU B 1 99 ? 41.060 232.902 52.193 1.00 32.55 99 LEU B C 1
ATOM 8399 O O . LEU B 1 99 ? 41.841 232.479 51.356 1.00 32.92 99 LEU B O 1
ATOM 8404 N N . LEU B 1 100 ? 40.008 233.652 51.889 1.00 32.54 100 LEU B N 1
ATOM 8405 C CA . LEU B 1 100 ? 39.769 234.151 50.526 1.00 34.21 100 LEU B CA 1
ATOM 8406 C C . LEU B 1 100 ? 40.931 235.074 50.055 1.00 33.85 100 LEU B C 1
ATOM 8407 O O . LEU B 1 100 ? 41.488 234.901 48.959 1.00 33.76 100 LEU B O 1
ATOM 8412 N N . LYS B 1 101 ? 41.320 236.010 50.913 1.00 33.87 101 LYS B N 1
ATOM 8413 C CA . LYS B 1 101 ? 42.413 236.952 50.618 1.00 34.46 101 LYS B CA 1
ATOM 8414 C C . LYS B 1 101 ? 43.770 236.312 50.377 1.00 34.60 101 LYS B C 1
ATOM 8415 O O . LYS B 1 101 ? 44.483 236.714 49.458 1.00 35.14 101 LYS B O 1
ATOM 8421 N N . GLY B 1 102 ? 44.133 235.323 51.191 1.00 35.14 102 GLY B N 1
ATOM 8422 C CA . GLY B 1 102 ? 45.528 234.875 51.255 1.00 34.67 102 GLY B CA 1
ATOM 8423 C C . GLY B 1 102 ? 45.866 233.406 51.347 1.00 34.86 102 GLY B C 1
ATOM 8424 O O . GLY B 1 102 ? 46.869 233.051 51.968 1.00 34.94 102 GLY B O 1
ATOM 8425 N N . SER B 1 103 ? 45.071 232.539 50.714 1.00 34.81 103 SER B N 1
ATOM 8426 C CA . SER B 1 103 ? 45.400 231.103 50.689 1.00 34.27 103 SER B CA 1
ATOM 8427 C C . SER B 1 103 ? 45.439 230.543 49.263 1.00 33.17 103 SER B C 1
ATOM 8428 O O . SER B 1 103 ? 45.052 231.224 48.328 1.00 33.47 103 SER B O 1
ATOM 8431 N N . LEU B 1 104 ? 45.927 229.315 49.108 1.00 32.87 104 LEU B N 1
ATOM 8432 C CA . LEU B 1 104 ? 46.122 228.698 47.795 1.00 32.37 104 LEU B CA 1
ATOM 8433 C C . LEU B 1 104 ? 45.002 227.742 47.414 1.00 32.30 104 LEU B C 1
ATOM 8434 O O . LEU B 1 104 ? 45.153 226.895 46.536 1.00 33.74 104 LEU B O 1
ATOM 8439 N N . HIS B 1 105 ? 43.860 227.895 48.054 1.00 31.61 105 HIS B N 1
ATOM 8440 C CA . HIS B 1 105 ? 42.727 226.997 47.850 1.00 30.86 105 HIS B CA 1
ATOM 8441 C C . HIS B 1 105 ? 42.254 226.843 46.383 1.00 30.07 105 HIS B C 1
ATOM 8442 O O . HIS B 1 105 ? 42.359 227.759 45.570 1.00 29.32 105 HIS B O 1
ATOM 8449 N N . THR B 1 106 ? 41.712 225.676 46.077 1.00 28.67 106 THR B N 1
ATOM 8450 C CA . THR B 1 106 ? 41.023 225.433 44.824 1.00 28.27 106 THR B CA 1
ATOM 8451 C C . THR B 1 106 ? 39.499 225.507 45.008 1.00 27.91 106 THR B C 1
ATOM 8452 O O . THR B 1 106 ? 38.762 225.596 44.035 1.00 28.12 106 THR B O 1
ATOM 8456 N N . PHE B 1 107 ? 39.037 225.494 46.256 1.00 26.85 107 PHE B N 1
ATOM 8457 C CA . PHE B 1 107 ? 37.624 225.662 46.564 1.00 26.45 107 PHE B CA 1
ATOM 8458 C C . PHE B 1 107 ? 37.500 226.180 47.973 1.00 26.44 107 PHE B C 1
ATOM 8459 O O . PHE B 1 107 ? 38.214 225.738 48.862 1.00 26.88 107 PHE B O 1
ATOM 8467 N N . LEU B 1 108 ? 36.595 227.127 48.179 1.00 26.40 108 LEU B N 1
ATOM 8468 C CA . LEU B 1 108 ? 36.324 227.659 49.496 1.00 26.53 108 LEU B CA 1
ATOM 8469 C C . LEU B 1 108 ? 34.909 228.225 49.459 1.00 26.33 108 LEU B C 1
ATOM 8470 O O . LEU B 1 108 ? 34.661 229.255 48.838 1.00 25.48 108 LEU B O 1
ATOM 8475 N N . ASN B 1 109 ? 33.984 227.532 50.120 1.00 26.36 109 ASN B N 1
ATOM 8476 C CA . ASN B 1 109 ? 32.598 227.942 50.152 1.00 27.30 109 ASN B CA 1
ATOM 8477 C C . ASN B 1 109 ? 31.861 227.175 51.250 1.00 27.70 109 ASN B C 1
ATOM 8478 O O . ASN B 1 109 ? 32.493 226.445 52.028 1.00 27.25 109 ASN B O 1
ATOM 8483 N N . ALA B 1 110 ? 30.544 227.374 51.321 1.00 27.80 110 ALA B N 1
ATOM 8484 C CA . ALA B 1 110 ? 29.670 226.640 52.235 1.00 29.11 110 ALA B CA 1
ATOM 8485 C C . ALA B 1 110 ? 28.269 226.661 51.635 1.00 30.01 110 ALA B C 1
ATOM 8486 O O . ALA B 1 110 ? 27.869 227.668 51.051 1.00 30.72 110 ALA B O 1
ATOM 8488 N N . PHE B 1 111 ? 27.541 225.548 51.731 1.00 31.15 111 PHE B N 1
ATOM 8489 C CA . PHE B 1 111 ? 26.204 225.441 51.126 1.00 31.95 111 PHE B CA 1
ATOM 8490 C C . PHE B 1 111 ? 25.203 224.989 52.173 1.00 31.67 111 PHE B C 1
ATOM 8491 O O . PHE B 1 111 ? 25.521 224.146 53.021 1.00 31.18 111 PHE B O 1
ATOM 8499 N N . THR B 1 112 ? 24.002 225.553 52.078 1.00 30.84 112 THR B N 1
ATOM 8500 C CA . THR B 1 112 ? 22.851 225.138 52.844 1.00 31.51 112 THR B CA 1
ATOM 8501 C C . THR B 1 112 ? 21.866 224.422 51.916 1.00 31.80 112 THR B C 1
ATOM 8502 O O . THR B 1 112 ? 21.275 225.042 51.027 1.00 30.01 112 THR B O 1
ATOM 8506 N N . TYR B 1 113 ? 21.739 223.112 52.120 1.00 32.76 113 TYR B N 1
ATOM 8507 C CA . TYR B 1 113 ? 20.741 222.275 51.435 1.00 33.34 113 TYR B CA 1
ATOM 8508 C C . TYR B 1 113 ? 19.426 222.273 52.229 1.00 33.42 113 TYR B C 1
ATOM 8509 O O . TYR B 1 113 ? 19.394 222.740 53.373 1.00 34.27 113 TYR B O 1
ATOM 8518 N N . PRO B 1 114 ? 18.339 221.751 51.640 1.00 33.00 114 PRO B N 1
ATOM 8519 C CA . PRO B 1 114 ? 17.085 221.704 52.391 1.00 32.88 114 PRO B CA 1
ATOM 8520 C C . PRO B 1 114 ? 17.122 220.967 53.732 1.00 32.06 114 PRO B C 1
ATOM 8521 O O . PRO B 1 114 ? 16.305 221.262 54.581 1.00 33.32 114 PRO B O 1
ATOM 8525 N N . ASP B 1 115 ? 18.056 220.038 53.930 1.00 31.87 115 ASP B N 1
ATOM 8526 C CA . ASP B 1 115 ? 18.109 219.248 55.167 1.00 30.76 115 ASP B CA 1
ATOM 8527 C C . ASP B 1 115 ? 19.530 219.002 55.705 1.00 30.19 115 ASP B C 1
ATOM 8528 O O . ASP B 1 115 ? 19.731 218.172 56.603 1.00 28.33 115 ASP B O 1
ATOM 8533 N N . ARG B 1 116 ? 20.513 219.714 55.148 1.00 29.58 116 ARG B N 1
ATOM 8534 C CA . ARG B 1 116 ? 21.917 219.539 55.531 1.00 29.32 116 ARG B CA 1
ATOM 8535 C C . ARG B 1 116 ? 22.713 220.799 55.228 1.00 28.94 116 ARG B C 1
ATOM 8536 O O . ARG B 1 116 ? 22.345 221.550 54.327 1.00 28.53 116 ARG B O 1
ATOM 8544 N N . THR B 1 117 ? 23.789 221.021 55.986 1.00 28.24 117 THR B N 1
ATOM 8545 C CA . THR B 1 117 ? 24.674 222.179 55.777 1.00 28.65 117 THR B CA 1
ATOM 8546 C C . THR B 1 117 ? 26.109 221.666 55.614 1.00 28.37 117 THR B C 1
ATOM 8547 O O . THR B 1 117 ? 26.587 220.921 56.461 1.00 28.10 117 THR B O 1
ATOM 8551 N N . CYS B 1 118 ? 26.760 222.073 54.521 1.00 27.89 118 CYS B N 1
ATOM 8552 C CA . CYS B 1 118 ? 28.027 221.509 54.051 1.00 28.87 118 CYS B CA 1
ATOM 8553 C C . CYS B 1 118 ? 29.106 222.583 54.020 1.00 27.52 118 CYS B C 1
ATOM 8554 O O . CYS B 1 118 ? 28.849 223.705 53.610 1.00 26.54 118 CYS B O 1
ATOM 8557 N N . TYR B 1 119 ? 30.309 222.215 54.451 1.00 27.33 119 TYR B N 1
ATOM 8558 C CA . TYR B 1 119 ? 31.426 223.151 54.610 1.00 26.51 119 TYR B CA 1
ATOM 8559 C C . TYR B 1 119 ? 32.656 222.544 53.961 1.00 26.31 119 TYR B C 1
ATOM 8560 O O . TYR B 1 119 ? 33.463 221.916 54.659 1.00 27.00 119 TYR B O 1
ATOM 8569 N N . PRO B 1 120 ? 32.784 222.688 52.625 1.00 25.23 120 PRO B N 1
ATOM 8570 C CA . PRO B 1 120 ? 33.923 222.145 51.875 1.00 24.86 120 PRO B CA 1
ATOM 8571 C C . PRO B 1 120 ? 35.128 223.103 51.630 1.00 24.70 120 PRO B C 1
ATOM 8572 O O . PRO B 1 120 ? 34.931 224.299 51.484 1.00 24.57 120 PRO B O 1
ATOM 8576 N N . VAL B 1 121 ? 36.361 222.562 51.600 1.00 24.35 121 VAL B N 1
ATOM 8577 C CA . VAL B 1 121 ? 37.556 223.312 51.141 1.00 23.72 121 VAL B CA 1
ATOM 8578 C C . VAL B 1 121 ? 38.363 222.370 50.290 1.00 24.25 121 VAL B C 1
ATOM 8579 O O . VAL B 1 121 ? 38.243 221.156 50.454 1.00 24.43 121 VAL B O 1
ATOM 8583 N N . ALA B 1 122 ? 39.201 222.917 49.410 1.00 24.11 122 ALA B N 1
ATOM 8584 C CA . ALA B 1 122 ? 40.133 222.117 48.616 1.00 24.64 122 ALA B CA 1
ATOM 8585 C C . ALA B 1 122 ? 41.420 222.876 48.299 1.00 24.53 122 ALA B C 1
ATOM 8586 O O . ALA B 1 122 ? 41.407 224.080 48.129 1.00 24.98 122 ALA B O 1
ATOM 8588 N N . SER B 1 123 ? 42.526 222.154 48.208 1.00 25.55 123 SER B N 1
ATOM 8589 C CA . SER B 1 123 ? 43.798 222.739 47.841 1.00 26.26 123 SER B CA 1
ATOM 8590 C C . SER B 1 123 ? 44.721 221.656 47.335 1.00 26.46 123 SER B C 1
ATOM 8591 O O . SER B 1 123 ? 44.623 220.513 47.771 1.00 26.97 123 SER B O 1
ATOM 8594 N N . THR B 1 124 ? 45.602 222.006 46.397 1.00 26.50 124 THR B N 1
ATOM 8595 C CA . THR B 1 124 ? 46.665 221.117 45.961 1.00 27.04 124 THR B CA 1
ATOM 8596 C C . THR B 1 124 ? 47.918 221.276 46.848 1.00 28.04 124 THR B C 1
ATOM 8597 O O . THR B 1 124 ? 48.848 220.469 46.768 1.00 28.57 124 THR B O 1
ATOM 8601 N N . ASN B 1 125 ? 47.947 222.318 47.671 1.00 28.26 125 ASN B N 1
ATOM 8602 C CA . ASN B 1 125 ? 49.072 222.552 48.587 1.00 29.40 125 ASN B CA 1
ATOM 8603 C C . ASN B 1 125 ? 48.785 221.927 49.954 1.00 29.45 125 ASN B C 1
ATOM 8604 O O . ASN B 1 125 ? 47.806 222.281 50.605 1.00 29.31 125 ASN B O 1
ATOM 8609 N N . THR B 1 126 ? 49.648 221.006 50.381 1.00 30.54 126 THR B N 1
ATOM 8610 C CA . THR B 1 126 ? 49.449 220.295 51.658 1.00 31.67 126 THR B CA 1
ATOM 8611 C C . THR B 1 126 ? 49.370 221.245 52.866 1.00 31.70 126 THR B C 1
ATOM 8612 O O . THR B 1 126 ? 48.411 221.187 53.648 1.00 32.01 126 THR B O 1
ATOM 8616 N N . LYS B 1 127 ? 50.358 222.128 53.020 1.00 31.44 127 LYS B N 1
ATOM 8617 C CA . LYS B 1 127 ? 50.312 223.123 54.118 1.00 32.06 127 LYS B CA 1
ATOM 8618 C C . LYS B 1 127 ? 49.057 223.975 54.060 1.00 30.97 127 LYS B C 1
ATOM 8619 O O . LYS B 1 127 ? 48.401 224.251 55.092 1.00 31.07 127 LYS B O 1
ATOM 8625 N N . ASP B 1 128 ? 48.726 224.421 52.851 1.00 30.07 128 ASP B N 1
ATOM 8626 C CA . ASP B 1 128 ? 47.541 225.241 52.654 1.00 29.31 128 ASP B CA 1
ATOM 8627 C C . ASP B 1 128 ? 46.308 224.431 53.025 1.00 28.16 128 ASP B C 1
ATOM 8628 O O . ASP B 1 128 ? 45.396 224.960 53.665 1.00 27.64 128 ASP B O 1
ATOM 8633 N N . PHE B 1 129 ? 46.270 223.166 52.589 1.00 27.43 129 PHE B N 1
ATOM 8634 C CA . PHE B 1 129 ? 45.140 222.290 52.880 1.00 27.39 129 PHE B CA 1
ATOM 8635 C C . PHE B 1 129 ? 44.905 222.226 54.377 1.00 27.75 129 PHE B C 1
ATOM 8636 O O . PHE B 1 129 ? 43.795 222.469 54.849 1.00 27.15 129 PHE B O 1
ATOM 8644 N N . TYR B 1 130 ? 45.962 221.919 55.122 1.00 28.44 130 TYR B N 1
ATOM 8645 C CA . TYR B 1 130 ? 45.809 221.768 56.552 1.00 29.30 130 TYR B CA 1
ATOM 8646 C C . TYR B 1 130 ? 45.344 223.039 57.215 1.00 28.69 130 TYR B C 1
ATOM 8647 O O . TYR B 1 130 ? 44.477 222.986 58.056 1.00 29.12 130 TYR B O 1
ATOM 8656 N N . ASN B 1 131 ? 45.872 224.185 56.790 1.00 28.56 131 ASN B N 1
ATOM 8657 C CA . ASN B 1 131 ? 45.409 225.502 57.271 1.00 28.37 131 ASN B CA 1
ATOM 8658 C C . ASN B 1 131 ? 43.900 225.766 57.076 1.00 27.70 131 ASN B C 1
ATOM 8659 O O . ASN B 1 131 ? 43.212 226.307 57.964 1.00 26.89 131 ASN B O 1
ATOM 8664 N N . LEU B 1 132 ? 43.398 225.412 55.891 1.00 27.41 132 LEU B N 1
ATOM 8665 C CA . LEU B 1 132 ? 41.973 225.584 55.561 1.00 26.27 132 LEU B CA 1
ATOM 8666 C C . LEU B 1 132 ? 41.093 224.682 56.439 1.00 25.90 132 LEU B C 1
ATOM 8667 O O . LEU B 1 132 ? 40.100 225.115 56.984 1.00 25.60 132 LEU B O 1
ATOM 8672 N N . VAL B 1 133 ? 41.482 223.421 56.566 1.00 26.08 133 VAL B N 1
ATOM 8673 C CA . VAL B 1 133 ? 40.751 222.444 57.371 1.00 26.61 133 VAL B CA 1
ATOM 8674 C C . VAL B 1 133 ? 40.642 222.870 58.839 1.00 27.90 133 VAL B C 1
ATOM 8675 O O . VAL B 1 133 ? 39.547 222.827 59.410 1.00 28.15 133 VAL B O 1
ATOM 8679 N N . ASP B 1 134 ? 41.758 223.313 59.430 1.00 28.64 134 ASP B N 1
ATOM 8680 C CA . ASP B 1 134 ? 41.714 223.872 60.794 1.00 30.39 134 ASP B CA 1
ATOM 8681 C C . ASP B 1 134 ? 40.724 225.022 60.981 1.00 30.38 134 ASP B C 1
ATOM 8682 O O . ASP B 1 134 ? 39.978 225.055 61.972 1.00 30.72 134 ASP B O 1
ATOM 8687 N N . VAL B 1 135 ? 40.705 225.961 60.032 1.00 30.84 135 VAL B N 1
ATOM 8688 C CA . VAL B 1 135 ? 39.844 227.132 60.135 1.00 30.62 135 VAL B CA 1
ATOM 8689 C C . VAL B 1 135 ? 38.359 226.718 60.048 1.00 31.38 135 VAL B C 1
ATOM 8690 O O . VAL B 1 135 ? 37.500 227.235 60.794 1.00 31.53 135 VAL B O 1
ATOM 8694 N N . TYR B 1 136 ? 38.080 225.758 59.170 1.00 30.56 136 TYR B N 1
ATOM 8695 C CA . TYR B 1 136 ? 36.734 225.188 59.031 1.00 30.57 136 TYR B CA 1
ATOM 8696 C C . TYR B 1 136 ? 36.278 224.374 60.273 1.00 29.49 136 TYR B C 1
ATOM 8697 O O . TYR B 1 136 ? 35.169 224.547 60.765 1.00 29.51 136 TYR B O 1
ATOM 8706 N N . LEU B 1 137 ? 37.133 223.490 60.774 1.00 29.00 137 LEU B N 1
ATOM 8707 C CA . LEU B 1 137 ? 36.792 222.705 61.974 1.00 28.89 137 LEU B CA 1
ATOM 8708 C C . LEU B 1 137 ? 36.489 223.609 63.170 1.00 29.14 137 LEU B C 1
ATOM 8709 O O . LEU B 1 137 ? 35.477 223.431 63.862 1.00 29.77 137 LEU B O 1
ATOM 8714 N N . ASP B 1 138 ? 37.332 224.616 63.384 1.00 29.78 138 ASP B N 1
ATOM 8715 C CA . ASP B 1 138 ? 37.131 225.549 64.508 1.00 30.18 138 ASP B CA 1
ATOM 8716 C C . ASP B 1 138 ? 35.870 226.373 64.363 1.00 29.71 138 ASP B C 1
ATOM 8717 O O . ASP B 1 138 ? 35.172 226.622 65.347 1.00 30.40 138 ASP B O 1
ATOM 8722 N N . ALA B 1 139 ? 35.554 226.764 63.136 1.00 30.07 139 ALA B N 1
ATOM 8723 C CA . ALA B 1 139 ? 34.343 227.552 62.841 1.00 29.57 139 ALA B CA 1
ATOM 8724 C C . ALA B 1 139 ? 33.046 226.788 63.150 1.00 29.64 139 ALA B C 1
ATOM 8725 O O . ALA B 1 139 ? 32.103 227.333 63.729 1.00 29.02 139 ALA B O 1
ATOM 8727 N N . VAL B 1 140 ? 32.973 225.535 62.716 1.00 30.13 140 VAL B N 1
ATOM 8728 C CA . VAL B 1 140 ? 31.711 224.818 62.874 1.00 30.99 140 VAL B CA 1
ATOM 8729 C C . VAL B 1 140 ? 31.512 224.342 64.306 1.00 31.70 140 VAL B C 1
ATOM 8730 O O . VAL B 1 140 ? 30.394 224.362 64.830 1.00 32.25 140 VAL B O 1
ATOM 8734 N N . PHE B 1 141 ? 32.606 223.957 64.951 1.00 32.57 141 PHE B N 1
ATOM 8735 C CA . PHE B 1 141 ? 32.507 223.370 66.278 1.00 33.15 141 PHE B CA 1
ATOM 8736 C C . PHE B 1 141 ? 32.592 224.414 67.384 1.00 34.10 141 PHE B C 1
ATOM 8737 O O . PHE B 1 141 ? 31.867 224.294 68.357 1.00 34.85 141 PHE B O 1
ATOM 8745 N N . PHE B 1 142 ? 33.405 225.469 67.210 1.00 34.84 142 PHE B N 1
ATOM 8746 C CA . PHE B 1 142 ? 33.565 226.525 68.248 1.00 35.40 142 PHE B CA 1
ATOM 8747 C C . PHE B 1 142 ? 33.385 227.980 67.798 1.00 35.87 142 PHE B C 1
ATOM 8748 O O . PHE B 1 142 ? 34.282 228.819 68.041 1.00 35.24 142 PHE B O 1
ATOM 8756 N N . PRO B 1 143 ? 32.216 228.307 67.199 1.00 36.02 143 PRO B N 1
ATOM 8757 C CA . PRO B 1 143 ? 31.976 229.640 66.670 1.00 36.86 143 PRO B CA 1
ATOM 8758 C C . PRO B 1 143 ? 31.665 230.678 67.741 1.00 37.94 143 PRO B C 1
ATOM 8759 O O . PRO B 1 143 ? 30.996 230.365 68.733 1.00 38.64 143 PRO B O 1
ATOM 8763 N N . LYS B 1 144 ? 32.132 231.900 67.506 1.00 38.77 144 LYS B N 1
ATOM 8764 C CA . LYS B 1 144 ? 31.840 233.075 68.325 1.00 40.60 144 LYS B CA 1
ATOM 8765 C C . LYS B 1 144 ? 30.380 233.502 68.263 1.00 41.22 144 LYS B C 1
ATOM 8766 O O . LYS B 1 144 ? 29.874 234.125 69.200 1.00 41.06 144 LYS B O 1
ATOM 8772 N N . CYS B 1 145 ? 29.701 233.172 67.162 1.00 42.70 145 CYS B N 1
ATOM 8773 C CA . CYS B 1 145 ? 28.362 233.701 66.891 1.00 44.06 145 CYS B CA 1
ATOM 8774 C C . CYS B 1 145 ? 27.312 233.301 67.936 1.00 45.52 145 CYS B C 1
ATOM 8775 O O . CYS B 1 145 ? 26.267 233.944 68.045 1.00 45.14 145 CYS B O 1
ATOM 8778 N N . VAL B 1 146 ? 27.600 232.247 68.701 1.00 47.38 146 VAL B N 1
ATOM 8779 C CA . VAL B 1 146 ? 26.747 231.841 69.841 1.00 49.59 146 VAL B CA 1
ATOM 8780 C C . VAL B 1 146 ? 27.044 232.633 71.134 1.00 51.15 146 VAL B C 1
ATOM 8781 O O . VAL B 1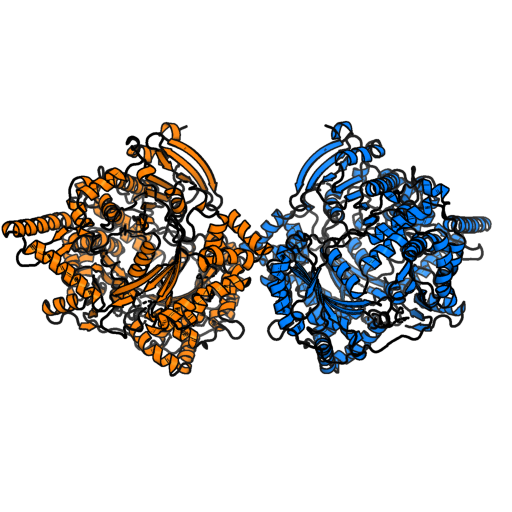 146 ? 26.413 232.398 72.173 1.00 51.70 146 VAL B O 1
ATOM 8785 N N . ASP B 1 147 ? 28.002 233.562 71.067 1.00 52.58 147 ASP B N 1
ATOM 8786 C CA . ASP B 1 147 ? 28.353 234.401 72.223 1.00 54.03 147 ASP B CA 1
ATOM 8787 C C . ASP B 1 147 ? 27.434 235.622 72.390 1.00 54.46 147 ASP B C 1
ATOM 8788 O O . ASP B 1 147 ? 26.838 235.795 73.453 1.00 54.99 147 ASP B O 1
ATOM 8793 N N . ASP B 1 148 ? 27.313 236.451 71.353 1.00 54.87 148 ASP B N 1
ATOM 8794 C CA . ASP B 1 148 ? 26.322 237.541 71.346 1.00 55.36 148 ASP B CA 1
ATOM 8795 C C . ASP B 1 148 ? 25.824 237.915 69.943 1.00 54.72 148 ASP B C 1
ATOM 8796 O O . ASP B 1 148 ? 26.432 237.550 68.924 1.00 54.94 148 ASP B O 1
ATOM 8801 N N . ALA B 1 149 ? 24.749 238.698 69.933 1.00 53.54 149 ALA B N 1
ATOM 8802 C CA . ALA B 1 149 ? 23.879 238.891 68.780 1.00 52.61 149 ALA B CA 1
ATOM 8803 C C . ALA B 1 149 ? 24.432 239.624 67.540 1.00 51.86 149 ALA B C 1
ATOM 8804 O O . ALA B 1 149 ? 23.772 239.625 66.495 1.00 51.37 149 ALA B O 1
ATOM 8806 N N . HIS B 1 150 ? 25.613 240.245 67.640 1.00 50.51 150 HIS B N 1
ATOM 8807 C CA . HIS B 1 150 ? 26.136 241.036 66.520 1.00 49.50 150 HIS B CA 1
ATOM 8808 C C . HIS B 1 150 ? 26.107 240.262 65.206 1.00 48.40 150 HIS B C 1
ATOM 8809 O O . HIS B 1 150 ? 25.465 240.689 64.238 1.00 47.88 150 HIS B O 1
ATOM 8816 N N . THR B 1 151 ? 26.820 239.135 65.181 1.00 47.22 151 THR B N 1
ATOM 8817 C CA . THR B 1 151 ? 26.962 238.334 63.966 1.00 46.02 151 THR B CA 1
ATOM 8818 C C . THR B 1 151 ? 25.580 237.925 63.435 1.00 45.40 151 THR B C 1
ATOM 8819 O O . THR B 1 151 ? 25.315 238.023 62.238 1.00 45.30 151 THR B O 1
ATOM 8823 N N . PHE B 1 152 ? 24.703 237.508 64.344 1.00 44.81 152 PHE B N 1
ATOM 8824 C CA . PHE B 1 152 ? 23.323 237.177 64.012 1.00 44.53 152 PHE B CA 1
ATOM 8825 C C . PHE B 1 152 ? 22.586 238.335 63.334 1.00 44.63 152 PHE B C 1
ATOM 8826 O O . PHE B 1 152 ? 21.891 238.130 62.334 1.00 44.53 152 PHE B O 1
ATOM 8834 N N . GLN B 1 153 ? 22.743 239.546 63.871 1.00 44.37 153 GLN B N 1
ATOM 8835 C CA . GLN B 1 153 ? 22.068 240.728 63.334 1.00 44.37 153 GLN B CA 1
ATOM 8836 C C . GLN B 1 153 ? 22.658 241.131 62.000 1.00 43.86 153 GLN B C 1
ATOM 8837 O O . GLN B 1 153 ? 21.981 241.709 61.151 1.00 44.05 153 GLN B O 1
ATOM 8843 N N . GLN B 1 154 ? 23.934 240.828 61.821 1.00 43.07 154 GLN B N 1
ATOM 8844 C CA . GLN B 1 154 ? 24.607 241.160 60.594 1.00 43.17 154 GLN B CA 1
ATOM 8845 C C . GLN B 1 154 ? 24.267 240.125 59.504 1.00 42.45 154 GLN B C 1
ATOM 8846 O O . GLN B 1 154 ? 23.976 240.508 58.373 1.00 41.66 154 GLN B O 1
ATOM 8852 N N . GLU B 1 155 ? 24.279 238.831 59.855 1.00 42.22 155 GLU B N 1
ATOM 8853 C CA . GLU B 1 155 ? 24.065 237.762 58.858 1.00 42.18 155 GLU B CA 1
ATOM 8854 C C . GLU B 1 155 ? 22.592 237.362 58.697 1.00 41.80 155 GLU B C 1
ATOM 8855 O O . GLU B 1 155 ? 22.143 237.058 57.590 1.00 42.24 155 GLU B O 1
ATOM 8861 N N . GLY B 1 156 ? 21.844 237.389 59.795 1.00 40.90 156 GLY B N 1
ATOM 8862 C CA . GLY B 1 156 ? 20.400 237.162 59.773 1.00 40.05 156 GLY B CA 1
ATOM 8863 C C . GLY B 1 156 ? 19.588 238.400 59.445 1.00 39.62 156 GLY B C 1
ATOM 8864 O O . GLY B 1 156 ? 19.323 238.672 58.279 1.00 39.58 156 GLY B O 1
ATOM 8865 N N . TRP B 1 157 ? 19.190 239.149 60.476 1.00 39.07 157 TRP B N 1
ATOM 8866 C CA . TRP B 1 157 ? 18.392 240.362 60.291 1.00 38.72 157 TRP B CA 1
ATOM 8867 C C . TRP B 1 157 ? 18.487 241.285 61.524 1.00 38.51 157 TRP B C 1
ATOM 8868 O O . TRP B 1 157 ? 18.703 240.819 62.646 1.00 37.44 157 TRP B O 1
ATOM 8879 N N . HIS B 1 158 ? 18.321 242.584 61.287 1.00 38.01 158 HIS B N 1
ATOM 8880 C CA . HIS B 1 158 ? 18.211 243.583 62.342 1.00 38.29 158 HIS B CA 1
ATOM 8881 C C . HIS B 1 158 ? 17.449 244.795 61.814 1.00 38.99 158 HIS B C 1
ATOM 8882 O O . HIS B 1 158 ? 17.165 244.903 60.609 1.00 38.47 158 HIS B O 1
ATOM 8889 N N . TYR B 1 159 ? 17.104 245.698 62.729 1.00 39.96 159 TYR B N 1
ATOM 8890 C CA . TYR B 1 159 ? 16.564 246.994 62.378 1.00 40.32 159 TYR B CA 1
ATOM 8891 C C . TYR B 1 159 ? 17.732 247.937 62.169 1.00 41.56 159 TYR B C 1
ATOM 8892 O O . TYR B 1 159 ? 18.613 248.047 63.023 1.00 41.52 159 TYR B O 1
ATOM 8901 N N . GLU B 1 160 ? 17.745 248.609 61.028 1.00 42.76 160 GLU B N 1
ATOM 8902 C CA . GLU B 1 160 ? 18.681 249.687 60.791 1.00 44.40 160 GLU B CA 1
ATOM 8903 C C . GLU B 1 160 ? 17.881 250.971 60.759 1.00 44.88 160 GLU B C 1
ATOM 8904 O O . GLU B 1 160 ? 16.870 251.063 60.074 1.00 44.88 160 GLU B O 1
ATOM 8910 N N . LEU B 1 161 ? 18.327 251.944 61.541 1.00 45.85 161 LEU B N 1
ATOM 8911 C CA . LEU B 1 161 ? 17.785 253.285 61.493 1.00 46.96 161 LEU B CA 1
ATOM 8912 C C . LEU B 1 161 ? 18.998 254.217 61.437 1.00 48.40 161 LEU B C 1
ATOM 8913 O O . LEU B 1 161 ? 19.787 254.297 62.394 1.00 47.74 161 LEU B O 1
ATOM 8918 N N . ASN B 1 162 ? 19.179 254.874 60.294 1.00 50.17 162 ASN B N 1
ATOM 8919 C CA . ASN B 1 162 ? 20.333 255.748 60.113 1.00 52.52 162 ASN B CA 1
ATOM 8920 C C . ASN B 1 162 ? 20.142 257.018 60.928 1.00 54.00 162 ASN B C 1
ATOM 8921 O O . ASN B 1 162 ? 21.050 257.464 61.630 1.00 54.45 162 ASN B O 1
ATOM 8926 N N . ASP B 1 163 ? 18.928 257.554 60.861 1.00 55.74 163 ASP B N 1
ATOM 8927 C CA . ASP B 1 163 ? 18.549 258.772 61.566 1.00 57.24 163 ASP B CA 1
ATOM 8928 C C . ASP B 1 163 ? 17.118 258.608 62.105 1.00 57.84 163 ASP B C 1
ATOM 8929 O O . ASP B 1 163 ? 16.261 258.059 61.409 1.00 57.96 163 ASP B O 1
ATOM 8934 N N . PRO B 1 164 ? 16.855 259.081 63.344 1.00 58.64 164 PRO B N 1
ATOM 8935 C CA . PRO B 1 164 ? 15.495 259.069 63.937 1.00 58.99 164 PRO B CA 1
ATOM 8936 C C . PRO B 1 164 ? 14.360 259.774 63.153 1.00 59.42 164 PRO B C 1
ATOM 8937 O O . PRO B 1 164 ? 13.192 259.641 63.540 1.00 59.77 164 PRO B O 1
ATOM 8941 N N . SER B 1 165 ? 14.672 260.500 62.080 1.00 59.68 165 SER B N 1
ATOM 8942 C CA . SER B 1 165 ? 13.619 261.144 61.274 1.00 59.97 165 SER B CA 1
ATOM 8943 C C . SER B 1 165 ? 13.312 260.353 60.003 1.00 59.98 165 SER B C 1
ATOM 8944 O O . SER B 1 165 ? 12.438 260.736 59.217 1.00 59.80 165 SER B O 1
ATOM 8947 N N . GLU B 1 166 ? 14.059 259.267 59.803 1.00 59.98 166 GLU B N 1
ATOM 8948 C CA . GLU B 1 166 ? 13.879 258.374 58.655 1.00 59.84 166 GLU B CA 1
ATOM 8949 C C . GLU B 1 166 ? 13.146 257.123 59.131 1.00 58.78 166 GLU B C 1
ATOM 8950 O O . GLU B 1 166 ? 13.052 256.895 60.345 1.00 58.45 166 GLU B O 1
ATOM 8956 N N . ASP B 1 167 ? 12.611 256.310 58.219 1.00 57.79 167 ASP B N 1
ATOM 8957 C CA . ASP B 1 167 ? 11.978 255.084 58.717 1.00 56.60 167 ASP B CA 1
ATOM 8958 C C . ASP B 1 167 ? 12.990 253.969 58.888 1.00 55.51 167 ASP B C 1
ATOM 8959 O O . ASP B 1 167 ? 14.130 254.047 58.400 1.00 55.14 167 ASP B O 1
ATOM 8964 N N . ILE B 1 168 ? 12.574 252.963 59.643 1.00 53.88 168 ILE B N 1
ATOM 8965 C CA . ILE B 1 168 ? 13.390 251.807 59.911 1.00 52.88 168 ILE B CA 1
ATOM 8966 C C . ILE B 1 168 ? 13.361 250.916 58.682 1.00 52.15 168 ILE B C 1
ATOM 8967 O O . ILE B 1 168 ? 12.370 250.889 57.957 1.00 52.43 168 ILE B O 1
ATOM 8972 N N . SER B 1 169 ? 14.460 250.215 58.437 1.00 50.99 169 SER B N 1
ATOM 8973 C CA . SER B 1 169 ? 14.479 249.178 57.419 1.00 49.78 169 SER B CA 1
ATOM 8974 C C . SER B 1 169 ? 15.079 247.902 58.005 1.00 48.82 169 SER B C 1
ATOM 8975 O O . SER B 1 169 ? 15.801 247.945 59.014 1.00 48.22 169 SER B O 1
ATOM 8978 N N . TYR B 1 170 ? 14.732 246.766 57.401 1.00 47.22 170 TYR B N 1
ATOM 8979 C CA . TYR B 1 170 ? 15.366 245.493 57.726 1.00 45.75 170 TYR B CA 1
ATOM 8980 C C . TYR B 1 170 ? 16.723 245.402 57.032 1.00 44.67 170 TYR B C 1
ATOM 8981 O O . TYR B 1 170 ? 16.866 245.860 55.900 1.00 44.43 170 TYR B O 1
ATOM 8990 N N . LYS B 1 171 ? 17.714 244.837 57.714 1.00 43.05 171 LYS B N 1
ATOM 8991 C CA . LYS B 1 171 ? 19.006 244.563 57.104 1.00 43.08 171 LYS B CA 1
ATOM 8992 C C . LYS B 1 171 ? 19.592 243.256 57.625 1.00 42.55 171 LYS B C 1
ATOM 8993 O O . LYS B 1 171 ? 19.388 242.893 58.778 1.00 42.86 171 LYS B O 1
ATOM 8999 N N . GLY B 1 172 ? 20.293 242.551 56.744 1.00 42.09 172 GLY B N 1
ATOM 9000 C CA . GLY B 1 172 ? 20.932 241.273 57.042 1.00 41.84 172 GLY B CA 1
ATOM 9001 C C . GLY B 1 172 ? 21.474 240.727 55.736 1.00 41.91 172 GLY B C 1
ATOM 9002 O O . GLY B 1 172 ? 20.919 241.005 54.673 1.00 41.64 172 GLY B O 1
ATOM 9003 N N . VAL B 1 173 ? 22.574 239.983 55.791 1.00 42.31 173 VAL B N 1
ATOM 9004 C CA . VAL B 1 173 ? 23.144 239.444 54.554 1.00 42.72 173 VAL B CA 1
ATOM 9005 C C . VAL B 1 173 ? 22.182 238.440 53.907 1.00 43.04 173 VAL B C 1
ATOM 9006 O O . VAL B 1 173 ? 21.868 238.563 52.716 1.00 42.88 173 VAL B O 1
ATOM 9010 N N . VAL B 1 174 ? 21.727 237.478 54.712 1.00 43.65 174 VAL B N 1
ATOM 9011 C CA . VAL B 1 174 ? 20.736 236.465 54.319 1.00 44.13 174 VAL B CA 1
ATOM 9012 C C . VAL B 1 174 ? 19.424 237.133 53.886 1.00 44.62 174 VAL B C 1
ATOM 9013 O O . VAL B 1 174 ? 18.853 236.758 52.863 1.00 44.74 174 VAL B O 1
ATOM 9017 N N . PHE B 1 175 ? 18.979 238.144 54.640 1.00 44.77 175 PHE B N 1
ATOM 9018 C CA . PHE B 1 175 ? 17.738 238.864 54.338 1.00 44.31 175 PHE B CA 1
ATOM 9019 C C . PHE B 1 175 ? 17.712 239.400 52.914 1.00 45.11 175 PHE B C 1
ATOM 9020 O O . PHE B 1 175 ? 16.701 239.258 52.222 1.00 45.84 175 PHE B O 1
ATOM 9028 N N . ASN B 1 176 ? 18.821 239.990 52.472 1.00 45.18 176 ASN B N 1
ATOM 9029 C CA . ASN B 1 176 ? 18.928 240.568 51.124 1.00 45.37 176 ASN B CA 1
ATOM 9030 C C . ASN B 1 176 ? 19.252 239.588 50.010 1.00 45.07 176 ASN B C 1
ATOM 9031 O O . ASN B 1 176 ? 18.801 239.768 48.879 1.00 44.91 176 ASN B O 1
ATOM 9036 N N . GLU B 1 177 ? 20.075 238.586 50.328 1.00 45.03 177 GLU B N 1
ATOM 9037 C CA . GLU B 1 177 ? 20.329 237.461 49.433 1.00 44.32 177 GLU B CA 1
ATOM 9038 C C . GLU B 1 177 ? 19.013 236.788 49.073 1.00 44.91 177 GLU B C 1
ATOM 9039 O O . GLU B 1 177 ? 18.765 236.487 47.900 1.00 44.92 177 GLU B O 1
ATOM 9053 N N . LYS B 1 179 ? 16.015 238.050 49.234 1.00 47.28 179 LYS B N 1
ATOM 9054 C CA . LYS B 1 179 ? 15.183 238.960 48.451 1.00 47.54 179 LYS B CA 1
ATOM 9055 C C . LYS B 1 179 ? 15.515 238.833 46.969 1.00 47.87 179 LYS B C 1
ATOM 9056 O O . LYS B 1 179 ? 14.636 238.961 46.114 1.00 48.41 179 LYS B O 1
ATOM 9062 N N . GLY B 1 180 ? 16.793 238.592 46.673 1.00 47.81 180 GLY B N 1
ATOM 9063 C CA . GLY B 1 180 ? 17.245 238.277 45.319 1.00 47.24 180 GLY B CA 1
ATOM 9064 C C . GLY B 1 180 ? 16.732 236.932 44.823 1.00 46.90 180 GLY B C 1
ATOM 9065 O O . GLY B 1 180 ? 16.427 236.778 43.642 1.00 46.97 180 GLY B O 1
ATOM 9066 N N . VAL B 1 181 ? 16.632 235.959 45.726 1.00 46.99 181 VAL B N 1
ATOM 9067 C CA . VAL B 1 181 ? 16.108 234.630 45.384 1.00 46.82 181 VAL B CA 1
ATOM 9068 C C . VAL B 1 181 ? 14.603 234.722 45.101 1.00 46.76 181 VAL B C 1
ATOM 9069 O O . VAL B 1 181 ? 14.139 234.370 44.006 1.00 47.12 181 VAL B O 1
ATOM 9073 N N . TYR B 1 182 ? 13.869 235.241 46.077 1.00 46.64 182 TYR B N 1
ATOM 9074 C CA . TYR B 1 182 ? 12.410 235.379 46.024 1.00 46.54 182 TYR B CA 1
ATOM 9075 C C . TYR B 1 182 ? 11.869 236.356 44.971 1.00 46.50 182 TYR B C 1
ATOM 9076 O O . TYR B 1 182 ? 10.661 236.507 44.843 1.00 47.02 182 TYR B O 1
ATOM 9085 N N . SER B 1 183 ? 12.741 237.031 44.235 1.00 46.92 183 SER B N 1
ATOM 9086 C CA . SER B 1 183 ? 12.274 237.890 43.144 1.00 46.77 183 SER B CA 1
ATOM 9087 C C . SER B 1 183 ? 12.534 237.272 41.753 1.00 46.37 183 SER B C 1
ATOM 9088 O O . SER B 1 183 ? 12.281 237.906 40.715 1.00 46.69 183 SER B O 1
ATOM 9091 N N . GLN B 1 184 ? 13.029 236.029 41.739 1.00 45.35 184 GLN B N 1
ATOM 9092 C CA . GLN B 1 184 ? 13.142 235.255 40.504 1.00 44.74 184 GLN B CA 1
ATOM 9093 C C . GLN B 1 184 ? 11.968 234.268 40.416 1.00 43.38 184 GLN B C 1
ATOM 9094 O O . GLN B 1 184 ? 11.861 233.368 41.251 1.00 42.79 184 GLN B O 1
ATOM 9100 N N . PRO B 1 185 ? 11.081 234.450 39.409 1.00 42.44 185 PRO B N 1
ATOM 9101 C CA . PRO B 1 185 ? 9.902 233.577 39.183 1.00 41.58 185 PRO B CA 1
ATOM 9102 C C . PRO B 1 185 ? 10.230 232.075 39.152 1.00 40.99 185 PRO B C 1
ATOM 9103 O O . PRO B 1 185 ? 9.498 231.280 39.742 1.00 40.16 185 PRO B O 1
ATOM 9107 N N . ASP B 1 186 ? 11.310 231.694 38.468 1.00 40.59 186 ASP B N 1
ATOM 9108 C CA . ASP B 1 186 ? 11.721 230.293 38.412 1.00 41.14 186 ASP B CA 1
ATOM 9109 C C . ASP B 1 186 ? 12.061 229.752 39.801 1.00 40.88 186 ASP B C 1
ATOM 9110 O O . ASP B 1 186 ? 11.713 228.618 40.123 1.00 40.97 186 ASP B O 1
ATOM 9115 N N . ASN B 1 187 ? 12.696 230.573 40.638 1.00 40.76 187 ASN B N 1
ATOM 9116 C CA . ASN B 1 187 ? 12.950 230.196 42.043 1.00 40.44 187 ASN B CA 1
ATOM 9117 C C . ASN B 1 187 ? 11.675 230.020 42.843 1.00 39.98 187 ASN B C 1
ATOM 9118 O O . ASN B 1 187 ? 11.572 229.115 43.674 1.00 40.20 187 ASN B O 1
ATOM 9123 N N . ILE B 1 188 ? 10.722 230.916 42.604 1.00 39.59 188 ILE B N 1
ATOM 9124 C CA . ILE B 1 188 ? 9.397 230.850 43.233 1.00 39.38 188 ILE B CA 1
ATOM 9125 C C . ILE B 1 188 ? 8.731 229.514 42.914 1.00 38.51 188 ILE B C 1
ATOM 9126 O O . ILE B 1 188 ? 8.280 228.814 43.808 1.00 38.17 188 ILE B O 1
ATOM 9131 N N . LEU B 1 189 ? 8.723 229.150 41.637 1.00 38.64 189 LEU B N 1
ATOM 9132 C CA . LEU B 1 189 ? 8.129 227.901 41.169 1.00 38.14 189 LEU B CA 1
ATOM 9133 C C . LEU B 1 189 ? 8.735 226.687 41.847 1.00 38.42 189 LEU B C 1
ATOM 9134 O O . LEU B 1 189 ? 8.007 225.819 42.332 1.00 38.10 189 LEU B O 1
ATOM 9139 N N . GLY B 1 190 ? 10.070 226.643 41.891 1.00 38.70 190 GLY B N 1
ATOM 9140 C CA . GLY B 1 190 ? 10.808 225.527 42.488 1.00 39.18 190 GLY B CA 1
ATOM 9141 C C . GLY B 1 190 ? 10.507 225.303 43.957 1.00 39.24 190 GLY B C 1
ATOM 9142 O O . GLY B 1 190 ? 10.324 224.179 44.396 1.00 39.55 190 GLY B O 1
ATOM 9143 N N . ARG B 1 191 ? 10.453 226.385 44.717 1.00 39.73 191 ARG B N 1
ATOM 9144 C CA . ARG B 1 191 ? 10.089 226.341 46.127 1.00 40.00 191 ARG B CA 1
ATOM 9145 C C . ARG B 1 191 ? 8.639 225.873 46.347 1.00 39.65 191 ARG B C 1
ATOM 9146 O O . ARG B 1 191 ? 8.388 225.018 47.193 1.00 39.85 191 ARG B O 1
ATOM 9154 N N . ILE B 1 192 ? 7.695 226.433 45.598 1.00 39.17 192 ILE B N 1
ATOM 9155 C CA . ILE B 1 192 ? 6.292 226.012 45.698 1.00 39.71 192 ILE B CA 1
ATOM 9156 C C . ILE B 1 192 ? 6.162 224.521 45.402 1.00 39.48 192 ILE B C 1
ATOM 9157 O O . ILE B 1 192 ? 5.527 223.783 46.173 1.00 39.33 192 ILE B O 1
ATOM 9162 N N . ALA B 1 193 ? 6.775 224.073 44.300 1.00 39.05 193 ALA B N 1
ATOM 9163 C CA . ALA B 1 193 ? 6.703 222.670 43.926 1.00 38.90 193 ALA B CA 1
ATOM 9164 C C . ALA B 1 193 ? 7.283 221.782 45.022 1.00 39.33 193 ALA B C 1
ATOM 9165 O O . ALA B 1 193 ? 6.697 220.756 45.361 1.00 39.24 193 ALA B O 1
ATOM 9167 N N . GLN B 1 194 ? 8.424 222.175 45.591 1.00 38.99 194 GLN B N 1
ATOM 9168 C CA . GLN B 1 194 ? 9.071 221.321 46.581 1.00 39.04 194 GLN B CA 1
ATOM 9169 C C . GLN B 1 194 ? 8.205 221.213 47.827 1.00 39.05 194 GLN B C 1
ATOM 9170 O O . GLN B 1 194 ? 8.093 220.144 48.421 1.00 39.14 194 GLN B O 1
ATOM 9176 N N . GLN B 1 195 ? 7.579 222.326 48.196 1.00 38.96 195 GLN B N 1
ATOM 9177 C CA . GLN B 1 195 ? 6.811 222.419 49.427 1.00 39.23 195 GLN B CA 1
ATOM 9178 C C . GLN B 1 195 ? 5.411 221.780 49.289 1.00 38.76 195 GLN B C 1
ATOM 9179 O O . GLN B 1 195 ? 4.888 221.222 50.250 1.00 38.76 195 GLN B O 1
ATOM 9185 N N . ALA B 1 196 ? 4.828 221.860 48.096 1.00 38.16 196 ALA B N 1
ATOM 9186 C CA . ALA B 1 196 ? 3.579 221.137 47.776 1.00 37.92 196 ALA B CA 1
ATOM 9187 C C . ALA B 1 196 ? 3.768 219.627 47.711 1.00 37.49 196 ALA B C 1
ATOM 9188 O O . ALA B 1 196 ? 2.839 218.869 47.996 1.00 37.44 196 ALA B O 1
ATOM 9190 N N . LEU B 1 197 ? 4.963 219.184 47.318 1.00 37.02 197 LEU B N 1
ATOM 9191 C CA . LEU B 1 197 ? 5.224 217.751 47.182 1.00 36.15 197 LEU B CA 1
ATOM 9192 C C . LEU B 1 197 ? 5.439 217.071 48.508 1.00 36.25 197 LEU B C 1
ATOM 9193 O O . LEU B 1 197 ? 5.031 215.942 48.683 1.00 35.18 197 LEU B O 1
ATOM 9198 N N . SER B 1 198 ? 6.069 217.772 49.450 1.00 36.96 198 SER B N 1
ATOM 9199 C CA . SER B 1 198 ? 6.406 217.191 50.749 1.00 37.72 198 SER B CA 1
ATOM 9200 C C . SER B 1 198 ? 5.975 218.111 51.897 1.00 38.54 198 SER B C 1
ATOM 9201 O O . SER B 1 198 ? 6.824 218.684 52.561 1.00 38.42 198 SER B O 1
ATOM 9204 N N . PRO B 1 199 ? 4.653 218.254 52.132 1.00 39.52 199 PRO B N 1
ATOM 9205 C CA . PRO B 1 199 ? 4.195 219.191 53.174 1.00 40.15 199 PRO B CA 1
ATOM 9206 C C . PRO B 1 199 ? 4.288 218.662 54.611 1.00 40.51 199 PRO B C 1
ATOM 9207 O O . PRO B 1 199 ? 4.052 219.403 55.559 1.00 40.97 199 PRO B O 1
ATOM 9211 N N . GLU B 1 200 ? 4.647 217.400 54.778 1.00 41.08 200 GLU B N 1
ATOM 9212 C CA . GLU B 1 200 ? 4.719 216.817 56.111 1.00 41.13 200 GLU B CA 1
ATOM 9213 C C . GLU B 1 200 ? 6.129 216.508 56.587 1.00 40.66 200 GLU B C 1
ATOM 9214 O O . GLU B 1 200 ? 6.295 215.916 57.659 1.00 41.31 200 GLU B O 1
ATOM 9220 N N . ASN B 1 201 ? 7.146 216.889 55.808 1.00 39.44 201 ASN B N 1
ATOM 9221 C CA . ASN B 1 201 ? 8.512 216.850 56.343 1.00 37.40 201 ASN B CA 1
ATOM 9222 C C . ASN B 1 201 ? 9.293 218.163 56.201 1.00 36.57 201 ASN B C 1
ATOM 9223 O O . ASN B 1 201 ? 8.733 219.205 55.861 1.00 36.35 201 ASN B O 1
ATOM 9228 N N . THR B 1 202 ? 10.598 218.103 56.438 1.00 35.53 202 THR B N 1
ATOM 9229 C CA . THR B 1 202 ? 11.428 219.305 56.435 1.00 33.91 202 THR B CA 1
ATOM 9230 C C . THR B 1 202 ? 11.407 220.057 55.095 1.00 33.66 202 THR B C 1
ATOM 9231 O O . THR B 1 202 ? 11.643 221.255 55.067 1.00 33.47 202 THR B O 1
ATOM 9235 N N . TYR B 1 203 ? 11.071 219.370 54.001 1.00 32.46 203 TYR B N 1
ATOM 9236 C CA . TYR B 1 203 ? 10.981 220.025 52.687 1.00 31.94 203 TYR B CA 1
ATOM 9237 C C . TYR B 1 203 ? 9.733 220.889 52.507 1.00 32.31 203 TYR B C 1
ATOM 9238 O O . TYR B 1 203 ? 9.621 221.639 51.535 1.00 32.23 203 TYR B O 1
ATOM 9247 N N . GLY B 1 204 ? 8.800 220.791 53.453 1.00 33.67 204 GLY B N 1
ATOM 9248 C CA . GLY B 1 204 ? 7.635 221.684 53.497 1.00 34.46 204 GLY B CA 1
ATOM 9249 C C . GLY B 1 204 ? 7.954 223.123 53.862 1.00 35.80 204 GLY B C 1
ATOM 9250 O O . GLY B 1 204 ? 7.116 224.011 53.670 1.00 35.28 204 GLY B O 1
ATOM 9251 N N . VAL B 1 205 ? 9.158 223.362 54.405 1.00 36.97 205 VAL B N 1
ATOM 9252 C CA . VAL B 1 205 ? 9.616 224.729 54.753 1.00 37.59 205 VAL B CA 1
ATOM 9253 C C . VAL B 1 205 ? 10.890 225.154 53.984 1.00 38.42 205 VAL B C 1
ATOM 9254 O O . VAL B 1 205 ? 11.529 224.315 53.344 1.00 38.37 205 VAL B O 1
ATOM 9258 N N . ASP B 1 206 ? 11.245 226.445 54.046 1.00 38.57 206 ASP B N 1
ATOM 9259 C CA . ASP B 1 206 ? 12.428 226.971 53.351 1.00 39.17 206 ASP B CA 1
ATOM 9260 C C . ASP B 1 206 ? 13.636 227.136 54.296 1.00 38.55 206 ASP B C 1
ATOM 9261 O O . ASP B 1 206 ? 13.664 228.044 55.131 1.00 38.40 206 ASP B O 1
ATOM 9266 N N . SER B 1 207 ? 14.625 226.245 54.162 1.00 38.04 207 SER B N 1
ATOM 9267 C CA . SER B 1 207 ? 15.898 226.339 54.911 1.00 37.39 207 SER B CA 1
ATOM 9268 C C . SER B 1 207 ? 16.698 227.624 54.613 1.00 36.96 207 SER B C 1
ATOM 9269 O O . SER B 1 207 ? 17.452 228.121 55.468 1.00 36.92 207 SER B O 1
ATOM 9272 N N . GLY B 1 208 ? 16.538 228.150 53.398 1.00 36.32 208 GLY B N 1
ATOM 9273 C CA . GLY B 1 208 ? 17.150 229.413 53.005 1.00 36.46 208 GLY B CA 1
ATOM 9274 C C . GLY B 1 208 ? 16.603 230.608 53.770 1.00 37.44 208 GLY B C 1
ATOM 9275 O O . GLY B 1 208 ? 17.349 231.535 54.108 1.00 36.62 208 GLY B O 1
ATOM 9276 N N . GLY B 1 209 ? 15.306 230.563 54.065 1.00 37.56 209 GLY B N 1
ATOM 9277 C CA . GLY B 1 209 ? 14.637 231.645 54.780 1.00 39.24 209 GLY B CA 1
ATOM 9278 C C . GLY B 1 209 ? 13.684 232.413 53.897 1.00 39.81 209 GLY B C 1
ATOM 9279 O O . GLY B 1 209 ? 14.041 232.848 52.810 1.00 40.26 209 GLY B O 1
ATOM 9280 N N . ASP B 1 210 ? 12.461 232.563 54.374 1.00 41.21 210 ASP B N 1
ATOM 9281 C CA . ASP B 1 210 ? 11.461 233.399 53.728 1.00 42.58 210 ASP B CA 1
ATOM 9282 C C . ASP B 1 210 ? 11.642 234.824 54.274 1.00 43.75 210 ASP B C 1
ATOM 9283 O O . ASP B 1 210 ? 11.530 235.022 55.486 1.00 43.88 210 ASP B O 1
ATOM 9288 N N . PRO B 1 211 ? 11.927 235.814 53.399 1.00 45.13 211 PRO B N 1
ATOM 9289 C CA . PRO B 1 211 ? 12.082 237.195 53.888 1.00 46.43 211 PRO B CA 1
ATOM 9290 C C . PRO B 1 211 ? 10.893 237.695 54.714 1.00 47.34 211 PRO B C 1
ATOM 9291 O O . PRO B 1 211 ? 11.044 238.639 55.493 1.00 48.10 211 PRO B O 1
ATOM 9295 N N . LYS B 1 212 ? 9.734 237.055 54.561 1.00 47.76 212 LYS B N 1
ATOM 9296 C CA . LYS B 1 212 ? 8.532 237.444 55.284 1.00 48.28 212 LYS B CA 1
ATOM 9297 C C . LYS B 1 212 ? 8.536 236.853 56.680 1.00 47.99 212 LYS B C 1
ATOM 9298 O O . LYS B 1 212 ? 7.801 237.316 57.551 1.00 48.13 212 LYS B O 1
ATOM 9304 N N . ASP B 1 213 ? 9.358 235.821 56.879 1.00 47.46 213 ASP B N 1
ATOM 9305 C CA . ASP B 1 213 ? 9.439 235.090 58.141 1.00 47.20 213 ASP B CA 1
ATOM 9306 C C . ASP B 1 213 ? 10.782 235.274 58.861 1.00 46.55 213 ASP B C 1
ATOM 9307 O O . ASP B 1 213 ? 10.881 235.038 60.059 1.00 46.12 213 ASP B O 1
ATOM 9312 N N . ILE B 1 214 ? 11.810 235.659 58.116 1.00 46.36 214 ILE B N 1
ATOM 9313 C CA . ILE B 1 214 ? 13.150 235.888 58.668 1.00 46.46 214 ILE B CA 1
ATOM 9314 C C . ILE B 1 214 ? 13.152 236.758 59.954 1.00 46.89 214 ILE B C 1
ATOM 9315 O O . ILE B 1 214 ? 13.765 236.366 60.951 1.00 47.28 214 ILE B O 1
ATOM 9320 N N . PRO B 1 215 ? 12.448 237.913 59.949 1.00 47.05 215 PRO B N 1
ATOM 9321 C CA . PRO B 1 215 ? 12.326 238.692 61.187 1.00 47.51 215 PRO B CA 1
ATOM 9322 C C . PRO B 1 215 ? 11.480 238.066 62.307 1.00 48.01 215 PRO B C 1
ATOM 9323 O O . PRO B 1 215 ? 11.248 238.711 63.325 1.00 48.43 215 PRO B O 1
ATOM 9327 N N . ASN B 1 216 ? 11.030 236.827 62.141 1.00 47.87 216 ASN B N 1
ATOM 9328 C CA . ASN B 1 216 ? 10.381 236.123 63.242 1.00 47.72 216 ASN B CA 1
ATOM 9329 C C . ASN B 1 216 ? 11.430 235.459 64.120 1.00 47.26 216 ASN B C 1
ATOM 9330 O O . ASN B 1 216 ? 11.163 235.122 65.275 1.00 47.22 216 ASN B O 1
ATOM 9335 N N . LEU B 1 217 ? 12.618 235.260 63.555 1.00 46.82 217 LEU B N 1
ATOM 9336 C CA . LEU B 1 217 ? 13.689 234.537 64.229 1.00 46.53 217 LEU B CA 1
ATOM 9337 C C . LEU B 1 217 ? 14.396 235.377 65.293 1.00 46.50 217 LEU B C 1
ATOM 9338 O O . LEU B 1 217 ? 14.671 236.564 65.082 1.00 46.34 217 LEU B O 1
ATOM 9343 N N . THR B 1 218 ? 14.712 234.717 66.407 1.00 46.47 218 THR B N 1
ATOM 9344 C CA . THR B 1 218 ? 15.436 235.296 67.527 1.00 46.60 218 THR B CA 1
ATOM 9345 C C . THR B 1 218 ? 16.811 234.646 67.690 1.00 46.82 218 THR B C 1
ATOM 9346 O O . THR B 1 218 ? 17.077 233.546 67.172 1.00 46.89 218 THR B O 1
ATOM 9350 N N . PHE B 1 219 ? 17.674 235.338 68.430 1.00 46.89 219 PHE B N 1
ATOM 9351 C CA . PHE B 1 219 ? 19.010 234.865 68.755 1.00 46.70 219 PHE B CA 1
ATOM 9352 C C . PHE B 1 219 ? 18.983 233.525 69.476 1.00 46.78 219 PHE B C 1
ATOM 9353 O O . PHE B 1 219 ? 19.720 232.615 69.111 1.00 46.99 219 PHE B O 1
ATOM 9361 N N . GLU B 1 220 ? 18.126 233.404 70.486 1.00 46.83 220 GLU B N 1
ATOM 9362 C CA . GLU B 1 220 ? 18.007 232.181 71.285 1.00 47.09 220 GLU B CA 1
ATOM 9363 C C . GLU B 1 220 ? 17.611 230.923 70.492 1.00 46.75 220 GLU B C 1
ATOM 9364 O O . GLU B 1 220 ? 18.063 229.827 70.810 1.00 46.92 220 GLU B O 1
ATOM 9370 N N . GLU B 1 221 ? 16.765 231.076 69.480 1.00 46.55 221 GLU B N 1
ATOM 9371 C CA . GLU B 1 221 ? 16.438 229.965 68.586 1.00 46.82 221 GLU B CA 1
ATOM 9372 C C . GLU B 1 221 ? 17.674 229.615 67.779 1.00 46.19 221 GLU B C 1
ATOM 9373 O O . GLU B 1 221 ? 18.026 228.449 67.636 1.00 46.35 221 GLU B O 1
ATOM 9379 N N . PHE B 1 222 ? 18.306 230.658 67.246 1.00 45.94 222 PHE B N 1
ATOM 9380 C CA . PHE B 1 222 ? 19.498 230.570 66.405 1.00 45.20 222 PHE B CA 1
ATOM 9381 C C . PHE B 1 222 ? 20.576 229.826 67.162 1.00 44.99 222 PHE B C 1
ATOM 9382 O O . PHE B 1 222 ? 21.150 228.848 66.656 1.00 44.57 222 PHE B O 1
ATOM 9390 N N . LYS B 1 223 ? 20.801 230.264 68.398 1.00 44.60 223 LYS B N 1
ATOM 9391 C CA . LYS B 1 223 ? 21.782 229.667 69.282 1.00 44.79 223 LYS B CA 1
ATOM 9392 C C . LYS B 1 223 ? 21.400 228.231 69.644 1.00 44.37 223 LYS B C 1
ATOM 9393 O O . LYS B 1 223 ? 22.268 227.370 69.777 1.00 44.41 223 LYS B O 1
ATOM 9399 N N . GLU B 1 224 ? 20.101 227.972 69.781 1.00 44.10 224 GLU B N 1
ATOM 9400 C CA . GLU B 1 224 ? 19.605 226.626 70.104 1.00 43.86 224 GLU B CA 1
ATOM 9401 C C . GLU B 1 224 ? 19.808 225.601 68.974 1.00 43.25 224 GLU B C 1
ATOM 9402 O O . GLU B 1 224 ? 20.207 224.459 69.219 1.00 43.52 224 GLU B O 1
ATOM 9408 N N . PHE B 1 225 ? 19.508 226.011 67.747 1.00 42.36 225 PHE B N 1
ATOM 9409 C CA . PHE B 1 225 ? 19.801 225.211 66.556 1.00 41.51 225 PHE B CA 1
ATOM 9410 C C . PHE B 1 225 ? 21.262 224.761 66.513 1.00 40.57 225 PHE B C 1
ATOM 9411 O O . PHE B 1 225 ? 21.545 223.599 66.222 1.00 40.91 225 PHE B O 1
ATOM 9419 N N . HIS B 1 226 ? 22.199 225.659 66.814 1.00 40.06 226 HIS B N 1
ATOM 9420 C CA . HIS B 1 226 ? 23.623 225.272 66.800 1.00 39.48 226 HIS B CA 1
ATOM 9421 C C . HIS B 1 226 ? 23.925 224.216 67.857 1.00 39.58 226 HIS B C 1
ATOM 9422 O O . HIS B 1 226 ? 24.652 223.256 67.583 1.00 38.78 226 HIS B O 1
ATOM 9429 N N . ARG B 1 227 ? 23.362 224.361 69.058 1.00 40.36 227 ARG B N 1
ATOM 9430 C CA . ARG B 1 227 ? 23.652 223.362 70.094 1.00 41.40 227 ARG B CA 1
ATOM 9431 C C . ARG B 1 227 ? 23.059 222.015 69.697 1.00 41.32 227 ARG B C 1
ATOM 9432 O O . ARG B 1 227 ? 23.733 220.983 69.781 1.00 41.38 227 ARG B O 1
ATOM 9440 N N . GLN B 1 228 ? 21.812 222.041 69.227 1.00 41.53 228 GLN B N 1
ATOM 9441 C CA . GLN B 1 228 ? 21.106 220.841 68.765 1.00 41.87 228 GLN B CA 1
ATOM 9442 C C . GLN B 1 228 ? 21.830 220.086 67.644 1.00 41.23 228 GLN B C 1
ATOM 9443 O O . GLN B 1 228 ? 22.042 218.864 67.736 1.00 41.32 228 GLN B O 1
ATOM 9449 N N . TYR B 1 229 ? 22.208 220.808 66.590 1.00 39.81 229 TYR B N 1
ATOM 9450 C CA . TYR B 1 229 ? 22.643 220.156 65.350 1.00 38.95 229 TYR B CA 1
ATOM 9451 C C . TYR B 1 229 ? 24.153 220.157 65.042 1.00 38.25 229 TYR B C 1
ATOM 9452 O O . TYR B 1 229 ? 24.645 219.302 64.294 1.00 38.05 229 TYR B O 1
ATOM 9461 N N . TYR B 1 230 ? 24.891 221.097 65.621 1.00 37.42 230 TYR B N 1
ATOM 9462 C CA . TYR B 1 230 ? 26.318 221.169 65.357 1.00 37.04 230 TYR B CA 1
ATOM 9463 C C . TYR B 1 230 ? 27.180 220.415 66.362 1.00 37.13 230 TYR B C 1
ATOM 9464 O O . TYR B 1 230 ? 28.167 220.950 66.846 1.00 38.05 230 TYR B O 1
ATOM 9473 N N . HIS B 1 231 ? 26.818 219.162 66.633 1.00 37.12 231 HIS B N 1
ATOM 9474 C CA . HIS B 1 231 ? 27.577 218.279 67.541 1.00 36.31 231 HIS B CA 1
ATOM 9475 C C . HIS B 1 231 ? 28.248 217.193 66.691 1.00 35.43 231 HIS B C 1
ATOM 9476 O O . HIS B 1 231 ? 27.669 216.773 65.701 1.00 36.78 231 HIS B O 1
ATOM 9483 N N . PRO B 1 232 ? 29.473 216.748 67.040 1.00 34.86 232 PRO B N 1
ATOM 9484 C CA . PRO B 1 232 ? 30.087 215.690 66.240 1.00 34.48 232 PRO B CA 1
ATOM 9485 C C . PRO B 1 232 ? 29.209 214.462 65.991 1.00 34.66 232 PRO B C 1
ATOM 9486 O O . PRO B 1 232 ? 29.319 213.845 64.926 1.00 34.94 232 PRO B O 1
ATOM 9490 N N . SER B 1 233 ? 28.372 214.088 66.967 1.00 33.92 233 SER B N 1
ATOM 9491 C CA . SER B 1 233 ? 27.475 212.941 66.799 1.00 33.28 233 SER B CA 1
ATOM 9492 C C . SER B 1 233 ? 26.595 213.143 65.562 1.00 32.72 233 SER B C 1
ATOM 9493 O O . SER B 1 233 ? 26.216 212.176 64.900 1.00 32.92 233 SER B O 1
ATOM 9496 N N . ASN B 1 234 ? 26.285 214.401 65.270 1.00 31.17 234 ASN B N 1
ATOM 9497 C CA . ASN B 1 234 ? 25.426 214.762 64.135 1.00 31.34 234 ASN B CA 1
ATOM 9498 C C . ASN B 1 234 ? 26.207 215.157 62.861 1.00 30.54 234 ASN B C 1
ATOM 9499 O O . ASN B 1 234 ? 25.642 215.762 61.954 1.00 30.88 234 ASN B O 1
ATOM 9504 N N . ALA B 1 235 ? 27.494 214.792 62.807 1.00 30.64 235 ALA B N 1
ATOM 9505 C CA . ALA B 1 235 ? 28.437 215.240 61.765 1.00 30.12 235 ALA B CA 1
ATOM 9506 C C . ALA B 1 235 ? 28.940 214.107 60.892 1.00 29.84 235 ALA B C 1
ATOM 9507 O O . ALA B 1 235 ? 29.137 212.980 61.357 1.00 30.13 235 ALA B O 1
ATOM 9509 N N . ARG B 1 236 ? 29.163 214.410 59.618 1.00 28.52 236 ARG B N 1
ATOM 9510 C CA . ARG B 1 236 ? 29.790 213.445 58.724 1.00 28.07 236 ARG B CA 1
ATOM 9511 C C . ARG B 1 236 ? 30.946 214.195 58.101 1.00 27.52 236 ARG B C 1
ATOM 9512 O O . ARG B 1 236 ? 30.807 215.362 57.794 1.00 26.98 236 ARG B O 1
ATOM 9520 N N . ILE B 1 237 ? 32.087 213.540 57.935 1.00 27.20 237 ILE B N 1
ATOM 9521 C CA . ILE B 1 237 ? 33.299 214.260 57.559 1.00 27.16 237 ILE B CA 1
ATOM 9522 C C . ILE B 1 237 ? 33.971 213.537 56.402 1.00 26.21 237 ILE B C 1
ATOM 9523 O O . ILE B 1 237 ? 34.045 212.326 56.388 1.00 26.82 237 ILE B O 1
ATOM 9528 N N . TRP B 1 238 ? 34.424 214.304 55.426 1.00 25.61 238 TRP B N 1
ATOM 9529 C CA . TRP B 1 238 ? 34.921 213.759 54.186 1.00 25.42 238 TRP B CA 1
ATOM 9530 C C . TRP B 1 238 ? 36.341 214.262 53.956 1.00 25.83 238 TRP B C 1
ATOM 9531 O O . TRP B 1 238 ? 36.603 215.449 54.074 1.00 25.60 238 TRP B O 1
ATOM 9542 N N . PHE B 1 239 ? 37.252 213.329 53.682 1.00 26.59 239 PHE B N 1
ATOM 9543 C CA . PHE B 1 239 ? 38.608 213.637 53.249 1.00 26.56 239 PHE B CA 1
ATOM 9544 C C . PHE B 1 239 ? 38.856 212.857 51.965 1.00 26.61 239 PHE B C 1
ATOM 9545 O O . PHE B 1 239 ? 38.551 211.672 51.895 1.00 26.96 239 PHE B O 1
ATOM 9553 N N . TYR B 1 240 ? 39.448 213.512 50.973 1.00 25.65 240 TYR B N 1
ATOM 9554 C CA . TYR B 1 240 ? 39.711 212.902 49.708 1.00 25.43 240 TYR B CA 1
ATOM 9555 C C . TYR B 1 240 ? 41.048 213.429 49.212 1.00 26.09 240 TYR B C 1
ATOM 9556 O O . TYR B 1 240 ? 41.332 214.617 49.354 1.00 25.63 240 TYR B O 1
ATOM 9565 N N . GLY B 1 241 ? 41.871 212.545 48.648 1.00 26.60 241 GLY B N 1
ATOM 9566 C CA . GLY B 1 241 ? 43.096 212.966 47.967 1.00 28.01 241 GLY B CA 1
ATOM 9567 C C . GLY B 1 241 ? 44.336 212.226 48.407 1.00 28.08 241 GLY B C 1
ATOM 9568 O O . GLY B 1 241 ? 44.230 211.186 49.036 1.00 28.05 241 GLY B O 1
ATOM 9569 N N . ASP B 1 242 ? 45.502 212.788 48.091 1.00 28.33 242 ASP B N 1
ATOM 9570 C CA . ASP B 1 242 ? 46.802 212.128 48.296 1.00 29.56 242 ASP B CA 1
ATOM 9571 C C . ASP B 1 242 ? 47.525 212.426 49.620 1.00 29.72 242 ASP B C 1
ATOM 9572 O O . ASP B 1 242 ? 48.664 212.000 49.818 1.00 28.80 242 ASP B O 1
ATOM 9577 N N . ASP B 1 243 ? 46.869 213.168 50.504 1.00 30.07 243 ASP B N 1
ATOM 9578 C CA . ASP B 1 243 ? 47.431 213.454 51.807 1.00 30.80 243 ASP B CA 1
ATOM 9579 C C . ASP B 1 243 ? 47.531 212.186 52.669 1.00 31.47 243 ASP B C 1
ATOM 9580 O O . ASP B 1 243 ? 46.925 211.139 52.345 1.00 31.71 243 ASP B O 1
ATOM 9585 N N . ASP B 1 244 ? 48.330 212.259 53.736 1.00 31.38 244 ASP B N 1
ATOM 9586 C CA . ASP B 1 244 ? 48.554 211.098 54.595 1.00 31.30 244 ASP B CA 1
ATOM 9587 C C . ASP B 1 244 ? 47.275 210.776 55.371 1.00 31.13 244 ASP B C 1
ATOM 9588 O O . ASP B 1 244 ? 46.775 211.615 56.112 1.00 30.43 244 ASP B O 1
ATOM 9593 N N . PRO B 1 245 ? 46.745 209.554 55.200 1.00 32.07 245 PRO B N 1
ATOM 9594 C CA . PRO B 1 245 ? 45.462 209.160 55.791 1.00 32.03 245 PRO B CA 1
ATOM 9595 C C . PRO B 1 245 ? 45.394 209.172 57.326 1.00 32.34 245 PRO B C 1
ATOM 9596 O O . PRO B 1 245 ? 44.403 209.641 57.885 1.00 32.53 245 PRO B O 1
ATOM 9600 N N . VAL B 1 246 ? 46.424 208.680 58.012 1.00 32.49 246 VAL B N 1
ATOM 9601 C CA . VAL B 1 246 ? 46.412 208.711 59.485 1.00 32.72 246 VAL B CA 1
ATOM 9602 C C . VAL B 1 246 ? 46.363 210.138 60.012 1.00 32.12 246 VAL B C 1
ATOM 9603 O O . VAL B 1 246 ? 45.629 210.425 60.951 1.00 32.56 246 VAL B O 1
ATOM 9607 N N . HIS B 1 247 ? 47.129 211.034 59.401 1.00 31.65 247 HIS B N 1
ATOM 9608 C CA . HIS B 1 247 ? 47.114 212.446 59.815 1.00 31.21 247 HIS B CA 1
ATOM 9609 C C . HIS B 1 247 ? 45.733 213.109 59.790 1.00 30.46 247 HIS B C 1
ATOM 9610 O O . HIS B 1 247 ? 45.451 213.992 60.598 1.00 29.71 247 HIS B O 1
ATOM 9617 N N . ARG B 1 248 ? 44.867 212.676 58.877 1.00 29.83 248 ARG B N 1
ATOM 9618 C CA . ARG B 1 248 ? 43.486 213.157 58.873 1.00 29.96 248 ARG B CA 1
ATOM 9619 C C . ARG B 1 248 ? 42.808 212.893 60.222 1.00 29.83 248 ARG B C 1
ATOM 9620 O O . ARG B 1 248 ? 42.152 213.757 60.785 1.00 30.10 248 ARG B O 1
ATOM 9628 N N . LEU B 1 249 ? 42.993 211.690 60.748 1.00 30.54 249 LEU B N 1
ATOM 9629 C CA . LEU B 1 249 ? 42.398 211.328 62.045 1.00 31.26 249 LEU B CA 1
ATOM 9630 C C . LEU B 1 249 ? 43.061 212.141 63.145 1.00 31.19 249 LEU B C 1
ATOM 9631 O O . LEU B 1 249 ? 42.384 212.678 63.999 1.00 32.00 249 LEU B O 1
ATOM 9636 N N . ARG B 1 250 ? 44.384 212.285 63.066 1.00 32.01 250 ARG B N 1
ATOM 9637 C CA . ARG B 1 250 ? 45.141 213.075 64.052 1.00 32.46 250 ARG B CA 1
ATOM 9638 C C . ARG B 1 250 ? 44.597 214.500 64.118 1.00 31.77 250 ARG B C 1
ATOM 9639 O O . ARG B 1 250 ? 44.328 215.031 65.192 1.00 31.75 250 ARG B O 1
ATOM 9647 N N . VAL B 1 251 ? 44.395 215.103 62.947 1.00 32.46 251 VAL B N 1
ATOM 9648 C CA . VAL B 1 251 ? 43.794 216.436 62.847 1.00 31.59 251 VAL B CA 1
ATOM 9649 C C . VAL B 1 251 ? 42.389 216.516 63.466 1.00 31.78 251 VAL B C 1
ATOM 9650 O O . VAL B 1 251 ? 42.091 217.455 64.197 1.00 32.02 251 VAL B O 1
ATOM 9654 N N . LEU B 1 252 ? 41.518 215.554 63.163 1.00 32.12 252 LEU B N 1
ATOM 9655 C CA . LEU B 1 252 ? 40.166 215.557 63.738 1.00 32.10 252 LEU B CA 1
ATOM 9656 C C . LEU B 1 252 ? 40.135 215.366 65.244 1.00 32.88 252 LEU B C 1
ATOM 9657 O O . LEU B 1 252 ? 39.321 215.984 65.923 1.00 32.20 252 LEU B O 1
ATOM 9662 N N . SER B 1 253 ? 41.020 214.511 65.763 1.00 34.13 253 SER B N 1
ATOM 9663 C CA . SER B 1 253 ? 41.047 214.218 67.205 1.00 34.88 253 SER B CA 1
ATOM 9664 C C . SER B 1 253 ? 40.992 215.473 68.085 1.00 36.03 253 SER B C 1
ATOM 9665 O O . SER B 1 253 ? 40.274 215.483 69.091 1.00 36.27 253 SER B O 1
ATOM 9668 N N . GLU B 1 254 ? 41.705 216.538 67.687 1.00 36.93 254 GLU B N 1
ATOM 9669 C CA . GLU B 1 254 ? 41.727 217.823 68.435 1.00 37.33 254 GLU B CA 1
ATOM 9670 C C . GLU B 1 254 ? 40.338 218.339 68.761 1.00 37.68 254 GLU B C 1
ATOM 9671 O O . GLU B 1 254 ? 40.077 218.813 69.878 1.00 38.39 254 GLU B O 1
ATOM 9677 N N . TYR B 1 255 ? 39.457 218.275 67.774 1.00 36.96 255 TYR B N 1
ATOM 9678 C CA . TYR B 1 255 ? 38.122 218.831 67.898 1.00 37.42 255 TYR B CA 1
ATOM 9679 C C . TYR B 1 255 ? 37.159 217.781 68.457 1.00 38.38 255 TYR B C 1
ATOM 9680 O O . TYR B 1 255 ? 36.362 218.076 69.347 1.00 37.26 255 TYR B O 1
ATOM 9689 N N . LEU B 1 256 ? 37.253 216.557 67.937 1.00 39.92 256 LEU B N 1
ATOM 9690 C CA . LEU B 1 256 ? 36.313 215.492 68.317 1.00 42.14 256 LEU B CA 1
ATOM 9691 C C . LEU B 1 256 ? 36.417 215.037 69.782 1.00 43.45 256 LEU B C 1
ATOM 9692 O O . LEU B 1 256 ? 35.406 214.684 70.387 1.00 43.30 256 LEU B O 1
ATOM 9697 N N . ASP B 1 257 ? 37.627 215.069 70.336 1.00 45.84 257 ASP B N 1
ATOM 9698 C CA . ASP B 1 257 ? 37.879 214.633 71.714 1.00 48.67 257 ASP B CA 1
ATOM 9699 C C . ASP B 1 257 ? 37.309 215.598 72.754 1.00 50.21 257 ASP B C 1
ATOM 9700 O O . ASP B 1 257 ? 37.206 215.246 73.927 1.00 50.48 257 ASP B O 1
ATOM 9713 N N . PHE B 1 259 ? 34.284 216.695 72.890 1.00 54.25 259 PHE B N 1
ATOM 9714 C CA . PHE B 1 259 ? 32.849 216.463 73.023 1.00 54.27 259 PHE B CA 1
ATOM 9715 C C . PHE B 1 259 ? 32.607 215.061 73.572 1.00 55.25 259 PHE B C 1
ATOM 9716 O O . PHE B 1 259 ? 33.393 214.144 73.326 1.00 55.31 259 PHE B O 1
ATOM 9724 N N . GLU B 1 260 ? 31.516 214.885 74.308 1.00 56.20 260 GLU B N 1
ATOM 9725 C CA . GLU B 1 260 ? 31.034 213.538 74.603 1.00 57.20 260 GLU B CA 1
ATOM 9726 C C . GLU B 1 260 ? 29.811 213.319 73.713 1.00 57.36 260 GLU B C 1
ATOM 9727 O O . GLU B 1 260 ? 29.230 214.291 73.230 1.00 57.25 260 GLU B O 1
ATOM 9733 N N . ALA B 1 261 ? 29.424 212.062 73.494 1.00 57.57 261 ALA B N 1
ATOM 9734 C CA . ALA B 1 261 ? 28.236 211.727 72.698 1.00 57.75 261 ALA B CA 1
ATOM 9735 C C . ALA B 1 261 ? 26.995 212.555 73.058 1.00 58.09 261 ALA B C 1
ATOM 9736 O O . ALA B 1 261 ? 26.817 212.964 74.209 1.00 57.98 261 ALA B O 1
ATOM 9738 N N . SER B 1 262 ? 26.157 212.815 72.058 1.00 58.60 262 SER B N 1
ATOM 9739 C CA . SER B 1 262 ? 24.921 213.575 72.250 1.00 59.43 262 SER B CA 1
ATOM 9740 C C . SER B 1 262 ? 23.796 212.636 72.691 1.00 59.94 262 SER B C 1
ATOM 9741 O O . SER B 1 262 ? 23.886 211.425 72.471 1.00 59.95 262 SER B O 1
ATOM 9744 N N . PRO B 1 263 ? 22.733 213.189 73.310 1.00 60.43 263 PRO B N 1
ATOM 9745 C CA . PRO B 1 263 ? 21.651 212.358 73.844 1.00 60.61 263 PRO B CA 1
ATOM 9746 C C . PRO B 1 263 ? 20.885 211.568 72.782 1.00 60.73 263 PRO B C 1
ATOM 9747 O O . PRO B 1 263 ? 20.398 210.474 73.077 1.00 61.16 263 PRO B O 1
ATOM 9751 N N . SER B 1 264 ? 20.788 212.107 71.565 1.00 60.54 264 SER B N 1
ATOM 9752 C CA . SER B 1 264 ? 19.868 211.569 70.561 1.00 60.29 264 SER B CA 1
ATOM 9753 C C . SER B 1 264 ? 20.273 211.889 69.121 1.00 59.35 264 SER B C 1
ATOM 9754 O O . SER B 1 264 ? 19.704 212.793 68.510 1.00 59.48 264 SER B O 1
ATOM 9757 N N . PRO B 1 265 ? 21.240 211.134 68.563 1.00 58.72 265 PRO B N 1
ATOM 9758 C CA . PRO B 1 265 ? 21.691 211.380 67.175 1.00 57.89 265 PRO B CA 1
ATOM 9759 C C . PRO B 1 265 ? 20.551 211.330 66.133 1.00 56.90 265 PRO B C 1
ATOM 9760 O O . PRO B 1 265 ? 20.588 212.056 65.130 1.00 56.57 265 PRO B O 1
ATOM 9764 N N . ASN B 1 266 ? 19.544 210.499 66.401 1.00 55.56 266 ASN B N 1
ATOM 9765 C CA . ASN B 1 266 ? 18.422 210.282 65.489 1.00 54.46 266 ASN B CA 1
ATOM 9766 C C . ASN B 1 266 ? 17.331 211.356 65.547 1.00 53.20 266 ASN B C 1
ATOM 9767 O O . ASN B 1 266 ? 16.310 211.243 64.861 1.00 53.25 266 ASN B O 1
ATOM 9772 N N . SER B 1 267 ? 17.552 212.391 66.358 1.00 51.62 267 SER B N 1
ATOM 9773 C CA . SER B 1 267 ? 16.646 213.541 66.418 1.00 50.02 267 SER B CA 1
ATOM 9774 C C . SER B 1 267 ? 16.591 214.304 65.105 1.00 48.56 267 SER B C 1
ATOM 9775 O O . SER B 1 267 ? 15.558 214.897 64.775 1.00 48.68 267 SER B O 1
ATOM 9778 N N . SER B 1 268 ? 17.703 214.309 64.369 1.00 46.06 268 SER B N 1
ATOM 9779 C CA . SER B 1 268 ? 17.785 215.092 63.137 1.00 44.35 268 SER B CA 1
ATOM 9780 C C . SER B 1 268 ? 17.354 214.309 61.903 1.00 43.50 268 SER B C 1
ATOM 9781 O O . SER B 1 268 ? 17.357 214.840 60.795 1.00 43.29 268 SER B O 1
ATOM 9784 N N . LYS B 1 269 ? 16.989 213.048 62.097 1.00 42.57 269 LYS B N 1
ATOM 9785 C CA . LYS B 1 269 ? 16.691 212.157 60.981 1.00 41.94 269 LYS B CA 1
ATOM 9786 C C . LYS B 1 269 ? 15.542 212.735 60.144 1.00 41.08 269 LYS B C 1
ATOM 9787 O O . LYS B 1 269 ? 14.560 213.214 60.702 1.00 41.42 269 LYS B O 1
ATOM 9793 N N . ILE B 1 270 ? 15.698 212.738 58.818 1.00 39.73 270 ILE B N 1
ATOM 9794 C CA . ILE B 1 270 ? 14.636 213.201 57.917 1.00 38.89 270 ILE B CA 1
ATOM 9795 C C . ILE B 1 270 ? 13.551 212.102 57.793 1.00 38.92 270 ILE B C 1
ATOM 9796 O O . ILE B 1 270 ? 13.880 210.920 57.694 1.00 38.04 270 ILE B O 1
ATOM 9801 N N . LYS B 1 271 ? 12.279 212.507 57.799 1.00 39.15 271 LYS B N 1
ATOM 9802 C CA . LYS B 1 271 ? 11.149 211.581 57.705 1.00 40.06 271 LYS B CA 1
ATOM 9803 C C . LYS B 1 271 ? 10.590 211.516 56.278 1.00 39.53 271 LYS B C 1
ATOM 9804 O O . LYS B 1 271 ? 10.477 212.535 55.600 1.00 39.63 271 LYS B O 1
ATOM 9810 N N . PHE B 1 272 ? 10.242 210.313 55.832 1.00 39.72 272 PHE B N 1
ATOM 9811 C CA . PHE B 1 272 ? 9.601 210.129 54.537 1.00 39.83 272 PHE B CA 1
ATOM 9812 C C . PHE B 1 272 ? 8.252 210.850 54.451 1.00 39.78 272 PHE B C 1
ATOM 9813 O O . PHE B 1 272 ? 7.531 210.938 55.437 1.00 40.03 272 PHE B O 1
ATOM 9821 N N . GLN B 1 273 ? 7.947 211.386 53.272 1.00 39.69 273 GLN B N 1
ATOM 9822 C CA . GLN B 1 273 ? 6.633 211.919 52.940 1.00 39.88 273 GLN B CA 1
ATOM 9823 C C . GLN B 1 273 ? 5.742 210.804 52.365 1.00 40.86 273 GLN B C 1
ATOM 9824 O O . GLN B 1 273 ? 6.047 210.232 51.313 1.00 40.62 273 GLN B O 1
ATOM 9830 N N . LYS B 1 274 ? 4.646 210.500 53.065 1.00 41.25 274 LYS B N 1
ATOM 9831 C CA . LYS B 1 274 ? 3.712 209.469 52.631 1.00 41.68 274 LYS B CA 1
ATOM 9832 C C . LYS B 1 274 ? 2.995 209.965 51.394 1.00 41.07 274 LYS B C 1
ATOM 9833 O O . LYS B 1 274 ? 2.537 211.105 51.360 1.00 40.91 274 LYS B O 1
ATOM 9839 N N . LEU B 1 275 ? 2.926 209.120 50.368 1.00 40.83 275 LEU B N 1
ATOM 9840 C CA . LEU B 1 275 ? 2.390 209.546 49.072 1.00 41.07 275 LEU B CA 1
ATOM 9841 C C . LEU B 1 275 ? 0.891 209.834 49.116 1.00 41.25 275 LEU B C 1
ATOM 9842 O O . LEU B 1 275 ? 0.129 209.096 49.753 1.00 41.23 275 LEU B O 1
ATOM 9847 N N . PHE B 1 276 ? 0.489 210.897 48.419 1.00 41.29 276 PHE B N 1
ATOM 9848 C CA . PHE B 1 276 ? -0.906 211.294 48.317 1.00 41.87 276 PHE B CA 1
ATOM 9849 C C . PHE B 1 276 ? -1.725 210.220 47.610 1.00 42.57 276 PHE B C 1
ATOM 9850 O O . PHE B 1 276 ? -1.180 209.425 46.847 1.00 42.46 276 PHE B O 1
ATOM 9858 N N . SER B 1 277 ? -3.035 210.209 47.870 1.00 44.02 277 SER B N 1
ATOM 9859 C CA . SER B 1 277 ? -3.976 209.297 47.207 1.00 44.89 277 SER B CA 1
ATOM 9860 C C . SER B 1 277 ? -4.630 209.986 46.027 1.00 45.27 277 SER B C 1
ATOM 9861 O O . SER B 1 277 ? -5.106 209.341 45.087 1.00 45.60 277 SER B O 1
ATOM 9864 N N . GLU B 1 278 ? -4.621 211.311 46.066 1.00 45.82 278 GLU B N 1
ATOM 9865 C CA . GLU B 1 278 ? -5.235 212.116 45.034 1.00 46.46 278 GLU B CA 1
ATOM 9866 C C . GLU B 1 278 ? -4.277 213.229 44.585 1.00 46.27 278 GLU B C 1
ATOM 9867 O O . GLU B 1 278 ? -3.563 213.793 45.412 1.00 46.68 278 GLU B O 1
ATOM 9873 N N . PRO B 1 279 ? -4.252 213.547 43.275 1.00 45.81 279 PRO B N 1
ATOM 9874 C CA . PRO B 1 279 ? -3.435 214.673 42.804 1.00 45.49 279 PRO B CA 1
ATOM 9875 C C . PRO B 1 279 ? -3.848 216.054 43.343 1.00 45.46 279 PRO B C 1
ATOM 9876 O O . PRO B 1 279 ? -5.019 216.274 43.676 1.00 45.24 279 PRO B O 1
ATOM 9880 N N . VAL B 1 280 ? -2.871 216.965 43.413 1.00 44.85 280 VAL B N 1
ATOM 9881 C CA . VAL B 1 280 ? -3.066 218.332 43.889 1.00 44.31 280 VAL B CA 1
ATOM 9882 C C . VAL B 1 280 ? -2.880 219.332 42.747 1.00 44.11 280 VAL B C 1
ATOM 9883 O O . VAL B 1 280 ? -1.999 219.165 41.908 1.00 43.71 280 VAL B O 1
ATOM 9887 N N . ARG B 1 281 ? -3.725 220.360 42.723 1.00 43.96 281 ARG B N 1
ATOM 9888 C CA . ARG B 1 281 ? -3.637 221.439 41.752 1.00 44.75 281 ARG B CA 1
ATOM 9889 C C . ARG B 1 281 ? -3.544 222.785 42.450 1.00 45.19 281 ARG B C 1
ATOM 9890 O O . ARG B 1 281 ? -4.394 223.126 43.273 1.00 45.01 281 ARG B O 1
ATOM 9898 N N . LEU B 1 282 ? -2.507 223.548 42.114 1.00 45.88 282 LEU B N 1
ATOM 9899 C CA . LEU B 1 282 ? -2.307 224.875 42.687 1.00 46.71 282 LEU B CA 1
ATOM 9900 C C . LEU B 1 282 ? -2.256 225.925 41.592 1.00 47.19 282 LEU B C 1
ATOM 9901 O O . LEU B 1 282 ? -1.817 225.658 40.467 1.00 47.44 282 LEU B O 1
ATOM 9906 N N . VAL B 1 283 ? -2.733 227.115 41.927 1.00 47.78 283 VAL B N 1
ATOM 9907 C CA . VAL B 1 283 ? -2.588 228.288 41.088 1.00 48.68 283 VAL B CA 1
ATOM 9908 C C . VAL B 1 283 ? -1.958 229.329 42.005 1.00 49.50 283 VAL B C 1
ATOM 9909 O O . VAL B 1 283 ? -2.552 229.719 43.011 1.00 49.98 283 VAL B O 1
ATOM 9913 N N . GLU B 1 284 ? -0.732 229.728 41.687 1.00 50.53 284 GLU B N 1
ATOM 9914 C CA . GLU B 1 284 ? -0.008 230.723 42.471 1.00 51.49 284 GLU B CA 1
ATOM 9915 C C . GLU B 1 284 ? 0.306 231.940 41.615 1.00 51.71 284 GLU B C 1
ATOM 9916 O O . GLU B 1 284 ? 0.555 231.810 40.419 1.00 51.42 284 GLU B O 1
ATOM 9922 N N . LYS B 1 285 ? 0.270 233.121 42.235 1.00 52.51 285 LYS B N 1
ATOM 9923 C CA . LYS B 1 285 ? 0.671 234.372 41.580 1.00 53.26 285 LYS B CA 1
ATOM 9924 C C . LYS B 1 285 ? 2.179 234.584 41.726 1.00 53.20 285 LYS B C 1
ATOM 9925 O O . LYS B 1 285 ? 2.794 234.048 42.642 1.00 53.33 285 LYS B O 1
ATOM 9931 N N . TYR B 1 286 ? 2.771 235.354 40.818 1.00 53.35 286 TYR B N 1
ATOM 9932 C CA . TYR B 1 286 ? 4.187 235.693 40.901 1.00 53.55 286 TYR B CA 1
ATOM 9933 C C . TYR B 1 286 ? 4.410 237.145 40.427 1.00 54.90 286 TYR B C 1
ATOM 9934 O O . TYR B 1 286 ? 3.573 237.687 39.705 1.00 54.47 286 TYR B O 1
ATOM 9943 N N . PRO B 1 287 ? 5.526 237.782 40.846 1.00 56.33 287 PRO B N 1
ATOM 9944 C CA . PRO B 1 287 ? 5.795 239.162 40.443 1.00 57.69 287 PRO B CA 1
ATOM 9945 C C . PRO B 1 287 ? 6.188 239.290 38.973 1.00 59.01 287 PRO B C 1
ATOM 9946 O O . PRO B 1 287 ? 7.140 238.649 38.531 1.00 59.14 287 PRO B O 1
ATOM 9950 N N . ALA B 1 288 ? 5.449 240.113 38.233 1.00 60.56 288 ALA B N 1
ATOM 9951 C CA . ALA B 1 288 ? 5.725 240.376 36.816 1.00 62.25 288 ALA B CA 1
ATOM 9952 C C . ALA B 1 288 ? 6.000 241.858 36.603 1.00 63.55 288 ALA B C 1
ATOM 9953 O O . ALA B 1 288 ? 5.772 242.667 37.502 1.00 63.84 288 ALA B O 1
ATOM 9955 N N . GLY B 1 289 ? 6.482 242.214 35.414 1.00 65.18 289 GLY B N 1
ATOM 9956 C CA . GLY B 1 289 ? 6.754 243.618 35.079 1.00 67.16 289 GLY B CA 1
ATOM 9957 C C . GLY B 1 289 ? 5.517 244.465 34.807 1.00 68.59 289 GLY B C 1
ATOM 9958 O O . GLY B 1 289 ? 4.390 243.955 34.782 1.00 68.71 289 GLY B O 1
ATOM 9959 N N . ARG B 1 290 ? 5.736 245.766 34.607 1.00 69.91 290 ARG B N 1
ATOM 9960 C CA . ARG B 1 290 ? 4.678 246.695 34.190 1.00 71.11 290 ARG B CA 1
ATOM 9961 C C . ARG B 1 290 ? 4.400 246.570 32.693 1.00 71.60 290 ARG B C 1
ATOM 9962 O O . ARG B 1 290 ? 3.241 246.563 32.265 1.00 71.85 290 ARG B O 1
ATOM 9970 N N . ASP B 1 291 ? 5.477 246.466 31.911 1.00 72.13 291 ASP B N 1
ATOM 9971 C CA . ASP B 1 291 ? 5.408 246.268 30.457 1.00 72.44 291 ASP B CA 1
ATOM 9972 C C . ASP B 1 291 ? 4.949 244.851 30.103 1.00 72.39 291 ASP B C 1
ATOM 9973 O O . ASP B 1 291 ? 4.716 244.016 30.983 1.00 72.59 291 ASP B O 1
ATOM 9978 N N . GLY B 1 292 ? 4.828 244.591 28.804 1.00 72.26 292 GLY B N 1
ATOM 9979 C CA . GLY B 1 292 ? 4.532 243.253 28.308 1.00 71.95 292 GLY B CA 1
ATOM 9980 C C . GLY B 1 292 ? 3.094 242.811 28.486 1.00 71.72 292 GLY B C 1
ATOM 9981 O O . GLY B 1 292 ? 2.416 243.193 29.450 1.00 71.88 292 GLY B O 1
ATOM 9982 N N . ASP B 1 293 ? 2.633 242.002 27.537 1.00 71.25 293 ASP B N 1
ATOM 9983 C CA . ASP B 1 293 ? 1.319 241.387 27.602 1.00 70.61 293 ASP B CA 1
ATOM 9984 C C . ASP B 1 293 ? 1.363 240.240 28.610 1.00 69.78 293 ASP B C 1
ATOM 9985 O O . ASP B 1 293 ? 1.809 239.138 28.288 1.00 69.84 293 ASP B O 1
ATOM 9990 N N . LEU B 1 294 ? 0.902 240.524 29.829 1.00 68.66 294 LEU B N 1
ATOM 9991 C CA . LEU B 1 294 ? 0.941 239.583 30.956 1.00 67.23 294 LEU B CA 1
ATOM 9992 C C . LEU B 1 294 ? 0.269 238.238 30.706 1.00 66.10 294 LEU B C 1
ATOM 9993 O O . LEU B 1 294 ? 0.639 237.249 31.328 1.00 66.02 294 LEU B O 1
ATOM 9998 N N . LYS B 1 295 ? -0.711 238.198 29.807 1.00 64.79 295 LYS B N 1
ATOM 9999 C CA . LYS B 1 295 ? -1.417 236.943 29.506 1.00 63.49 295 LYS B CA 1
ATOM 10000 C C . LYS B 1 295 ? -0.601 235.986 28.626 1.00 62.15 295 LYS B C 1
ATOM 10001 O O . LYS B 1 295 ? -1.048 234.877 28.336 1.00 62.07 295 LYS B O 1
ATOM 10007 N N . LYS B 1 296 ? 0.585 236.433 28.203 1.00 60.34 296 LYS B N 1
ATOM 10008 C CA . LYS B 1 296 ? 1.570 235.572 27.537 1.00 58.43 296 LYS B CA 1
ATOM 10009 C C . LYS B 1 296 ? 2.683 235.148 28.504 1.00 56.37 296 LYS B C 1
ATOM 10010 O O . LYS B 1 296 ? 3.768 234.723 28.085 1.00 56.43 296 LYS B O 1
ATOM 10016 N N . LYS B 1 297 ? 2.406 235.246 29.798 1.00 53.27 297 LYS B N 1
ATOM 10017 C CA . LYS B 1 297 ? 3.444 235.060 30.791 1.00 50.55 297 LYS B CA 1
ATOM 10018 C C . LYS B 1 297 ? 3.110 234.041 31.865 1.00 48.65 297 LYS B C 1
ATOM 10019 O O . LYS B 1 297 ? 3.715 234.060 32.929 1.00 48.40 297 LYS B O 1
ATOM 10025 N N . HIS B 1 298 ? 2.177 233.135 31.585 1.00 46.33 298 HIS B N 1
ATOM 10026 C CA . HIS B 1 298 ? 1.856 232.072 32.534 1.00 44.84 298 HIS B CA 1
ATOM 10027 C C . HIS B 1 298 ? 2.877 230.948 32.494 1.00 44.62 298 HIS B C 1
ATOM 10028 O O . HIS B 1 298 ? 3.631 230.810 31.539 1.00 44.32 298 HIS B O 1
ATOM 10043 N N . LEU B 1 300 ? 3.157 226.601 33.484 1.00 41.57 300 LEU B N 1
ATOM 10044 C CA . LEU B 1 300 ? 2.585 225.378 34.000 1.00 39.83 300 LEU B CA 1
ATOM 10045 C C . LEU B 1 300 ? 3.615 224.262 34.097 1.00 38.86 300 LEU B C 1
ATOM 10046 O O . LEU B 1 300 ? 4.307 223.951 33.138 1.00 38.56 300 LEU B O 1
ATOM 10051 N N . CYS B 1 301 ? 3.698 223.655 35.266 1.00 38.16 301 CYS B N 1
ATOM 10052 C CA . CYS B 1 301 ? 4.563 222.507 35.458 1.00 37.93 301 CYS B CA 1
ATOM 10053 C C . CYS B 1 301 ? 3.845 221.490 36.301 1.00 36.13 301 CYS B C 1
ATOM 10054 O O . CYS B 1 301 ? 2.945 221.824 37.079 1.00 36.65 301 CYS B O 1
ATOM 10057 N N . VAL B 1 302 ? 4.238 220.242 36.114 1.00 34.45 302 VAL B N 1
ATOM 10058 C CA . VAL B 1 302 ? 3.682 219.110 36.823 1.00 32.57 302 VAL B CA 1
ATOM 10059 C C . VAL B 1 302 ? 4.832 218.371 37.492 1.00 32.02 302 VAL B C 1
ATOM 10060 O O . VAL B 1 302 ? 5.903 218.221 36.911 1.00 31.18 302 VAL B O 1
ATOM 10064 N N . ASN B 1 303 ? 4.597 217.918 38.716 1.00 32.21 303 ASN B N 1
ATOM 10065 C CA . ASN B 1 303 ? 5.613 217.289 39.525 1.00 32.10 303 ASN B CA 1
ATOM 10066 C C . ASN B 1 303 ? 5.076 216.075 40.207 1.00 31.73 303 ASN B C 1
ATOM 10067 O O . ASN B 1 303 ? 3.893 216.017 40.552 1.00 31.90 303 ASN B O 1
ATOM 10072 N N . TRP B 1 304 ? 5.970 215.121 40.422 1.00 30.94 304 TRP B N 1
ATOM 10073 C CA . TRP B 1 304 ? 5.677 213.918 41.140 1.00 30.58 304 TRP B CA 1
ATOM 10074 C C . TRP B 1 304 ? 6.767 213.625 42.176 1.00 31.09 304 TRP B C 1
ATOM 10075 O O . TRP B 1 304 ? 7.947 213.915 41.957 1.00 30.38 304 TRP B O 1
ATOM 10086 N N . LEU B 1 305 ? 6.365 213.054 43.305 1.00 31.37 305 LEU B N 1
ATOM 10087 C CA . LEU B 1 305 ? 7.292 212.353 44.179 1.00 32.46 305 LEU B CA 1
ATOM 10088 C C . LEU B 1 305 ? 7.188 210.888 43.749 1.00 33.46 305 LEU B C 1
ATOM 10089 O O . LEU B 1 305 ? 6.076 210.341 43.629 1.00 32.14 305 LEU B O 1
ATOM 10094 N N . LEU B 1 306 ? 8.340 210.269 43.493 1.00 34.83 306 LEU B N 1
ATOM 10095 C CA . LEU B 1 306 ? 8.379 208.986 42.790 1.00 37.07 306 LEU B CA 1
ATOM 10096 C C . LEU B 1 306 ? 8.228 207.766 43.689 1.00 38.86 306 LEU B C 1
ATOM 10097 O O . LEU B 1 306 ? 7.701 206.745 43.256 1.00 39.62 306 LEU B O 1
ATOM 10102 N N . SER B 1 307 ? 8.675 207.858 44.933 1.00 40.93 307 SER B N 1
ATOM 10103 C CA . SER B 1 307 ? 8.610 206.711 45.817 1.00 43.50 307 SER B CA 1
ATOM 10104 C C . SER B 1 307 ? 8.423 207.154 47.258 1.00 45.10 307 SER B C 1
ATOM 10105 O O . SER B 1 307 ? 8.700 208.300 47.595 1.00 44.89 307 SER B O 1
ATOM 10108 N N . GLU B 1 308 ? 7.958 206.233 48.098 1.00 47.36 308 GLU B N 1
ATOM 10109 C CA . GLU B 1 308 ? 7.645 206.519 49.497 1.00 49.55 308 GLU B CA 1
ATOM 10110 C C . GLU B 1 308 ? 8.706 205.924 50.399 1.00 50.33 308 GLU B C 1
ATOM 10111 O O . GLU B 1 308 ? 8.816 206.276 51.585 1.00 51.39 308 GLU B O 1
ATOM 10117 N N . LYS B 1 309 ? 9.456 204.999 49.822 1.00 50.69 309 LYS B N 1
ATOM 10118 C CA . LYS B 1 309 ? 10.570 204.328 50.464 1.00 50.94 309 LYS B CA 1
ATOM 10119 C C . LYS B 1 309 ? 11.617 204.114 49.368 1.00 50.56 309 LYS B C 1
ATOM 10120 O O . LYS B 1 309 ? 11.265 204.139 48.182 1.00 50.22 309 LYS B O 1
ATOM 10126 N N . PRO B 1 310 ? 12.894 203.885 49.752 1.00 50.02 310 PRO B N 1
ATOM 10127 C CA . PRO B 1 310 ? 13.982 203.814 48.769 1.00 49.74 310 PRO B CA 1
ATOM 10128 C C . PRO B 1 310 ? 13.761 202.754 47.689 1.00 49.12 310 PRO B C 1
ATOM 10129 O O . PRO B 1 310 ? 13.533 201.577 48.004 1.00 49.40 310 PRO B O 1
ATOM 10133 N N . LEU B 1 311 ? 13.829 203.184 46.430 1.00 48.03 311 LEU B N 1
ATOM 10134 C CA . LEU B 1 311 ? 13.781 202.290 45.279 1.00 47.16 311 LEU B CA 1
ATOM 10135 C C . LEU B 1 311 ? 15.052 201.444 45.218 1.00 46.92 311 LEU B C 1
ATOM 10136 O O . LEU B 1 311 ? 16.081 201.824 45.788 1.00 46.89 311 LEU B O 1
ATOM 10141 N N . ASP B 1 312 ? 14.991 200.300 44.536 1.00 46.19 312 ASP B N 1
ATOM 10142 C CA . ASP B 1 312 ? 16.196 199.496 44.355 1.00 46.20 312 ASP B CA 1
ATOM 10143 C C . ASP B 1 312 ? 17.186 200.221 43.443 1.00 45.29 312 ASP B C 1
ATOM 10144 O O . ASP B 1 312 ? 16.801 200.988 42.558 1.00 45.05 312 ASP B O 1
ATOM 10149 N N . LEU B 1 313 ? 18.467 199.989 43.688 1.00 44.60 313 LEU B N 1
ATOM 10150 C CA . LEU B 1 313 ? 19.534 200.710 42.998 1.00 44.18 313 LEU B CA 1
ATOM 10151 C C . LEU B 1 313 ? 19.466 200.605 41.468 1.00 43.53 313 LEU B C 1
ATOM 10152 O O . LEU B 1 313 ? 19.857 201.538 40.758 1.00 43.35 313 LEU B O 1
ATOM 10157 N N . GLN B 1 314 ? 18.959 199.480 40.970 1.00 42.62 314 GLN B N 1
ATOM 10158 C CA . GLN B 1 314 ? 18.808 199.279 39.528 1.00 42.69 314 GLN B CA 1
ATOM 10159 C C . GLN B 1 314 ? 17.797 200.289 38.968 1.00 40.95 314 GLN B C 1
ATOM 10160 O O . GLN B 1 314 ? 18.006 200.861 37.895 1.00 40.96 314 GLN B O 1
ATOM 10166 N N . THR B 1 315 ? 16.734 200.536 39.734 1.00 39.59 315 THR B N 1
ATOM 10167 C CA . THR B 1 315 ? 15.682 201.486 39.371 1.00 38.04 315 THR B CA 1
ATOM 10168 C C . THR B 1 315 ? 16.149 202.945 39.477 1.00 36.86 315 THR B C 1
ATOM 10169 O O . THR B 1 315 ? 15.722 203.788 38.694 1.00 36.23 315 THR B O 1
ATOM 10173 N N . GLN B 1 316 ? 17.031 203.227 40.434 1.00 35.94 316 GLN B N 1
ATOM 10174 C CA . GLN B 1 316 ? 17.583 204.584 40.632 1.00 35.40 316 GLN B CA 1
ATOM 10175 C C . GLN B 1 316 ? 18.437 204.978 39.437 1.00 34.55 316 GLN B C 1
ATOM 10176 O O . GLN B 1 316 ? 18.300 206.061 38.885 1.00 34.72 316 GLN B O 1
ATOM 10182 N N . LEU B 1 317 ? 19.301 204.070 39.023 1.00 34.14 317 LEU B N 1
ATOM 10183 C CA . LEU B 1 317 ? 20.136 204.293 37.848 1.00 33.56 317 LEU B CA 1
ATOM 10184 C C . LEU B 1 317 ? 19.305 204.413 36.572 1.00 33.32 317 LEU B C 1
ATOM 10185 O O . LEU B 1 317 ? 19.550 205.288 35.749 1.00 33.32 317 LEU B O 1
ATOM 10190 N N . ALA B 1 318 ? 18.329 203.525 36.411 1.00 32.85 318 ALA B N 1
ATOM 10191 C CA . ALA B 1 318 ? 17.454 203.563 35.240 1.00 32.68 318 ALA B CA 1
ATOM 10192 C C . ALA B 1 318 ? 16.709 204.892 35.100 1.00 32.27 318 ALA B C 1
ATOM 10193 O O . ALA B 1 318 ? 16.570 205.406 33.997 1.00 32.86 318 ALA B O 1
ATOM 10195 N N . LEU B 1 319 ? 16.263 205.458 36.224 1.00 31.77 319 LEU B N 1
ATOM 10196 C CA . LEU B 1 319 ? 15.586 206.759 36.253 1.00 31.41 319 LEU B CA 1
ATOM 10197 C C . LEU B 1 319 ? 16.491 207.912 35.837 1.00 31.23 319 LEU B C 1
ATOM 10198 O O . LEU B 1 319 ? 16.074 208.792 35.073 1.00 31.15 319 LEU B O 1
ATOM 10203 N N . GLY B 1 320 ? 17.717 207.922 36.359 1.00 31.13 320 GLY B N 1
ATOM 10204 C CA . GLY B 1 320 ? 18.728 208.900 35.942 1.00 30.75 320 GLY B CA 1
ATOM 10205 C C . GLY B 1 320 ? 18.958 208.786 34.439 1.00 30.69 320 GLY B C 1
ATOM 10206 O O . GLY B 1 320 ? 19.102 209.787 33.752 1.00 30.51 320 GLY B O 1
ATOM 10207 N N . PHE B 1 321 ? 18.963 207.562 33.927 1.00 30.63 321 PHE B N 1
ATOM 10208 C CA . PHE B 1 321 ? 19.151 207.315 32.491 1.00 30.66 321 PHE B CA 1
ATOM 10209 C C . PHE B 1 321 ? 17.930 207.779 31.695 1.00 30.72 321 PHE B C 1
ATOM 10210 O O . PHE B 1 321 ? 18.047 208.357 30.615 1.00 30.40 321 PHE B O 1
ATOM 10218 N N . LEU B 1 322 ? 16.750 207.517 32.235 1.00 31.30 322 LEU B N 1
ATOM 10219 C CA . LEU B 1 322 ? 15.503 207.968 31.622 1.00 30.98 322 LEU B CA 1
ATOM 10220 C C . LEU B 1 322 ? 15.417 209.493 31.576 1.00 31.30 322 LEU B C 1
ATOM 10221 O O . LEU B 1 322 ? 14.957 210.076 30.583 1.00 31.25 322 LEU B O 1
ATOM 10226 N N . ASP B 1 323 ? 15.849 210.139 32.658 1.00 31.29 323 ASP B N 1
ATOM 10227 C CA . ASP B 1 323 ? 15.946 211.600 32.687 1.00 31.45 323 ASP B CA 1
ATOM 10228 C C . ASP B 1 323 ? 16.724 212.144 31.487 1.00 30.59 323 ASP B C 1
ATOM 10229 O O . ASP B 1 323 ? 16.238 213.016 30.776 1.00 30.42 323 ASP B O 1
ATOM 10234 N N . HIS B 1 324 ? 17.929 211.620 31.262 1.00 30.72 324 HIS B N 1
ATOM 10235 C CA . HIS B 1 324 ? 18.755 212.043 30.113 1.00 30.11 324 HIS B CA 1
ATOM 10236 C C . HIS B 1 324 ? 18.099 211.746 28.752 1.00 30.47 324 HIS B C 1
ATOM 10237 O O . HIS B 1 324 ? 18.143 212.559 27.821 1.00 30.32 324 HIS B O 1
ATOM 10244 N N . LEU B 1 325 ? 17.486 210.574 28.659 1.00 30.64 325 LEU B N 1
ATOM 10245 C CA . LEU B 1 325 ? 16.800 210.110 27.467 1.00 31.69 325 LEU B CA 1
ATOM 10246 C C . LEU B 1 325 ? 15.644 211.028 27.054 1.00 32.62 325 LEU B C 1
ATOM 10247 O O . LEU B 1 325 ? 15.438 211.314 25.868 1.00 31.50 325 LEU B O 1
ATOM 10260 N N . LEU B 1 327 ? 15.065 214.283 28.422 1.00 33.10 327 LEU B N 1
ATOM 10261 C CA . LEU B 1 327 ? 15.326 215.721 28.607 1.00 31.75 327 LEU B CA 1
ATOM 10262 C C . LEU B 1 327 ? 16.762 216.209 28.368 1.00 31.21 327 LEU B C 1
ATOM 10263 O O . LEU B 1 327 ? 17.032 217.414 28.430 1.00 30.75 327 LEU B O 1
ATOM 10268 N N . GLY B 1 328 ? 17.673 215.291 28.077 1.00 30.84 328 GLY B N 1
ATOM 10269 C CA . GLY B 1 328 ? 19.105 215.613 28.061 1.00 30.51 328 GLY B CA 1
ATOM 10270 C C . GLY B 1 328 ? 19.671 216.452 26.921 1.00 30.69 328 GLY B C 1
ATOM 10271 O O . GLY B 1 328 ? 20.693 217.095 27.103 1.00 31.44 328 GLY B O 1
ATOM 10272 N N . THR B 1 329 ? 19.057 216.417 25.739 1.00 30.15 329 THR B N 1
ATOM 10273 C CA . THR B 1 329 ? 19.516 217.206 24.581 1.00 30.31 329 THR B CA 1
ATOM 10274 C C . THR B 1 329 ? 18.307 217.871 23.931 1.00 30.46 329 THR B C 1
ATOM 10275 O O . THR B 1 329 ? 17.179 217.499 24.221 1.00 30.34 329 THR B O 1
ATOM 10279 N N . PRO B 1 330 ? 18.531 218.857 23.040 1.00 31.21 330 PRO B N 1
ATOM 10280 C CA . PRO B 1 330 ? 17.426 219.408 22.254 1.00 31.78 330 PRO B CA 1
ATOM 10281 C C . PRO B 1 330 ? 16.634 218.368 21.468 1.00 32.36 330 PRO B C 1
ATOM 10282 O O . PRO B 1 330 ? 15.447 218.596 21.159 1.00 32.38 330 PRO B O 1
ATOM 10286 N N . ALA B 1 331 ? 17.285 217.250 21.136 1.00 32.41 331 ALA B N 1
ATOM 10287 C CA . ALA B 1 331 ? 16.668 216.191 20.344 1.00 32.61 331 ALA B CA 1
ATOM 10288 C C . ALA B 1 331 ? 15.919 215.164 21.191 1.00 33.03 331 ALA B C 1
ATOM 10289 O O . ALA B 1 331 ? 15.201 214.316 20.660 1.00 33.27 331 ALA B O 1
ATOM 10291 N N . SER B 1 332 ? 16.075 215.239 22.510 1.00 33.01 332 SER B N 1
ATOM 10292 C CA . SER B 1 332 ? 15.372 214.326 23.423 1.00 32.62 332 SER B CA 1
ATOM 10293 C C . SER B 1 332 ? 13.859 214.581 23.368 1.00 32.36 332 SER B C 1
ATOM 10294 O O . SER B 1 332 ? 13.433 215.716 23.496 1.00 32.38 332 SER B O 1
ATOM 10297 N N . PRO B 1 333 ? 13.059 213.517 23.157 1.00 32.16 333 PRO B N 1
ATOM 10298 C CA . PRO B 1 333 ? 11.630 213.612 22.771 1.00 32.06 333 PRO B CA 1
ATOM 10299 C C . PRO B 1 333 ? 10.732 214.513 23.627 1.00 32.33 333 PRO B C 1
ATOM 10300 O O . PRO B 1 333 ? 10.032 215.361 23.082 1.00 33.07 333 PRO B O 1
ATOM 10304 N N . LEU B 1 334 ? 10.747 214.351 24.944 1.00 32.21 334 LEU B N 1
ATOM 10305 C CA . LEU B 1 334 ? 9.886 215.164 25.806 1.00 32.10 334 LEU B CA 1
ATOM 10306 C C . LEU B 1 334 ? 10.204 216.642 25.580 1.00 32.51 334 LEU B C 1
ATOM 10307 O O . LEU B 1 334 ? 9.353 217.414 25.170 1.00 33.27 334 LEU B O 1
ATOM 10312 N N . ARG B 1 335 ? 11.449 217.023 25.844 1.00 32.70 335 ARG B N 1
ATOM 10313 C CA . ARG B 1 335 ? 11.939 218.364 25.604 1.00 32.87 335 ARG B CA 1
ATOM 10314 C C . ARG B 1 335 ? 11.624 218.836 24.178 1.00 32.73 335 ARG B C 1
ATOM 10315 O O . ARG B 1 335 ? 11.118 219.932 23.980 1.00 32.58 335 ARG B O 1
ATOM 10323 N N . LYS B 1 336 ? 11.931 218.003 23.188 1.00 33.09 336 LYS B N 1
ATOM 10324 C CA . LYS B 1 336 ? 11.677 218.336 21.781 1.00 33.46 336 LYS B CA 1
ATOM 10325 C C . LYS B 1 336 ? 10.195 218.618 21.486 1.00 33.89 336 LYS B C 1
ATOM 10326 O O . LYS B 1 336 ? 9.873 219.606 20.835 1.00 33.73 336 LYS B O 1
ATOM 10332 N N . ILE B 1 337 ? 9.309 217.747 21.969 1.00 34.61 337 ILE B N 1
ATOM 10333 C CA . ILE B 1 337 ? 7.862 217.855 21.695 1.00 35.31 337 ILE B CA 1
ATOM 10334 C C . ILE B 1 337 ? 7.240 219.074 22.389 1.00 35.57 337 ILE B C 1
ATOM 10335 O O . ILE B 1 337 ? 6.493 219.823 21.781 1.00 35.44 337 ILE B O 1
ATOM 10340 N N . LEU B 1 338 ? 7.567 219.282 23.659 1.00 36.40 338 LEU B N 1
ATOM 10341 C CA . LEU B 1 338 ? 7.022 220.423 24.392 1.00 36.77 338 LEU B CA 1
ATOM 10342 C C . LEU B 1 338 ? 7.486 221.740 23.794 1.00 36.80 338 LEU B C 1
ATOM 10343 O O . LEU B 1 338 ? 6.706 222.673 23.647 1.00 37.10 338 LEU B O 1
ATOM 10348 N N . LEU B 1 339 ? 8.766 221.818 23.456 1.00 37.04 339 LEU B N 1
ATOM 10349 C CA . LEU B 1 339 ? 9.309 223.026 22.870 1.00 37.13 339 LEU B CA 1
ATOM 10350 C C . LEU B 1 339 ? 8.761 223.309 21.470 1.00 37.20 339 LEU B C 1
ATOM 10351 O O . LEU B 1 339 ? 8.439 224.460 21.162 1.00 36.72 339 LEU B O 1
ATOM 10356 N N . GLU B 1 340 ? 8.624 222.274 20.637 1.00 37.23 340 GLU B N 1
ATOM 10357 C CA . GLU B 1 340 ? 8.101 222.476 19.271 1.00 38.34 340 GLU B CA 1
ATOM 10358 C C . GLU B 1 340 ? 6.574 222.666 19.197 1.00 37.83 340 GLU B C 1
ATOM 10359 O O . GLU B 1 340 ? 6.041 222.958 18.132 1.00 38.17 340 GLU B O 1
ATOM 10365 N N . SER B 1 341 ? 5.881 222.481 20.319 1.00 37.47 341 SER B N 1
ATOM 10366 C CA . SER B 1 341 ? 4.432 222.717 20.396 1.00 37.21 341 SER B CA 1
ATOM 10367 C C . SER B 1 341 ? 4.092 224.196 20.199 1.00 37.84 341 SER B C 1
ATOM 10368 O O . SER B 1 341 ? 2.957 224.545 19.878 1.00 38.08 341 SER B O 1
ATOM 10371 N N . GLY B 1 342 ? 5.087 225.053 20.426 1.00 37.93 342 GLY B N 1
ATOM 10372 C CA . GLY B 1 342 ? 4.913 226.500 20.410 1.00 38.13 342 GLY B CA 1
ATOM 10373 C C . GLY B 1 342 ? 3.994 226.993 21.510 1.00 38.07 342 GLY B C 1
ATOM 10374 O O . GLY B 1 342 ? 3.551 228.144 21.488 1.00 38.31 342 GLY B O 1
ATOM 10375 N N . LEU B 1 343 ? 3.691 226.125 22.464 1.00 37.81 343 LEU B N 1
ATOM 10376 C CA . LEU B 1 343 ? 2.819 226.507 23.561 1.00 38.37 343 LEU B CA 1
ATOM 10377 C C . LEU B 1 343 ? 3.522 227.368 24.611 1.00 38.67 343 LEU B C 1
ATOM 10378 O O . LEU B 1 343 ? 2.854 227.993 25.424 1.00 38.70 343 LEU B O 1
ATOM 10383 N N . GLY B 1 344 ? 4.859 227.402 24.579 1.00 38.90 344 GLY B N 1
ATOM 10384 C CA . GLY B 1 344 ? 5.666 228.108 25.580 1.00 38.85 344 GLY B CA 1
ATOM 10385 C C . GLY B 1 344 ? 6.948 228.664 24.979 1.00 39.48 344 GLY B C 1
ATOM 10386 O O . GLY B 1 344 ? 7.253 228.421 23.799 1.00 40.04 344 GLY B O 1
ATOM 10387 N N . GLU B 1 345 ? 7.691 229.432 25.772 1.00 38.83 345 GLU B N 1
ATOM 10388 C CA . GLU B 1 345 ? 8.964 229.987 25.324 1.00 38.73 345 GLU B CA 1
ATOM 10389 C C . GLU B 1 345 ? 10.122 229.015 25.564 1.00 37.75 345 GLU B C 1
ATOM 10390 O O . GLU B 1 345 ? 11.002 228.872 24.725 1.00 37.21 345 GLU B O 1
ATOM 10396 N N . ALA B 1 346 ? 10.104 228.356 26.717 1.00 37.34 346 ALA B N 1
ATOM 10397 C CA . ALA B 1 346 ? 11.226 227.544 27.184 1.00 37.08 346 ALA B CA 1
ATOM 10398 C C . ALA B 1 346 ? 10.743 226.576 28.267 1.00 36.53 346 ALA B C 1
ATOM 10399 O O . ALA B 1 346 ? 9.668 226.778 28.835 1.00 36.77 346 ALA B O 1
ATOM 10401 N N . LEU B 1 347 ? 11.532 225.548 28.558 1.00 35.75 347 LEU B N 1
ATOM 10402 C CA . LEU B 1 347 ? 11.241 224.640 29.663 1.00 36.32 347 LEU B CA 1
ATOM 10403 C C . LEU B 1 347 ? 11.422 225.347 31.010 1.00 36.86 347 LEU B C 1
ATOM 10404 O O . LEU B 1 347 ? 12.091 226.369 31.085 1.00 36.63 347 LEU B O 1
ATOM 10409 N N . VAL B 1 348 ? 10.821 224.799 32.065 1.00 37.85 348 VAL B N 1
ATOM 10410 C CA . VAL B 1 348 ? 11.003 225.307 33.432 1.00 39.05 348 VAL B CA 1
ATOM 10411 C C . VAL B 1 348 ? 10.820 224.153 34.430 1.00 39.55 348 VAL B C 1
ATOM 10412 O O . VAL B 1 348 ? 10.061 223.218 34.157 1.00 40.06 348 VAL B O 1
ATOM 10416 N N . SER B 1 349 ? 11.539 224.200 35.560 1.00 40.19 349 SER B N 1
ATOM 10417 C CA . SER B 1 349 ? 11.381 223.220 36.662 1.00 40.71 349 SER B CA 1
ATOM 10418 C C . SER B 1 349 ? 11.357 221.753 36.184 1.00 40.48 349 SER B C 1
ATOM 10419 O O . SER B 1 349 ? 10.489 220.965 36.592 1.00 40.68 349 SER B O 1
ATOM 10422 N N . SER B 1 350 ? 12.320 221.391 35.331 1.00 39.72 350 SER B N 1
ATOM 10423 C CA . SER B 1 350 ? 12.258 220.126 34.583 1.00 39.07 350 SER B CA 1
ATOM 10424 C C . SER B 1 350 ? 13.387 219.144 34.897 1.00 38.39 350 SER B C 1
ATOM 10425 O O . SER B 1 350 ? 14.549 219.528 35.059 1.00 38.95 350 SER B O 1
ATOM 10428 N N . GLY B 1 351 ? 13.031 217.872 34.986 1.00 37.34 351 GLY B N 1
ATOM 10429 C CA . GLY B 1 351 ? 14.010 216.832 35.197 1.00 36.11 351 GLY B CA 1
ATOM 10430 C C . GLY B 1 351 ? 13.847 216.088 36.492 1.00 35.41 351 GLY B C 1
ATOM 10431 O O . GLY B 1 351 ? 12.997 216.409 37.323 1.00 34.67 351 GLY B O 1
ATOM 10432 N N . LEU B 1 352 ? 14.678 215.067 36.631 1.00 34.97 352 LEU B N 1
ATOM 10433 C CA . LEU B 1 352 ? 14.778 214.291 37.823 1.00 34.99 352 LEU B CA 1
ATOM 10434 C C . LEU B 1 352 ? 15.658 215.042 38.809 1.00 36.05 352 LEU B C 1
ATOM 10435 O O . LEU B 1 352 ? 16.717 215.568 38.459 1.00 35.45 352 LEU B O 1
ATOM 10440 N N . SER B 1 353 ? 15.201 215.088 40.049 1.00 36.55 353 SER B N 1
ATOM 10441 C CA . SER B 1 353 ? 15.998 215.585 41.140 1.00 37.41 353 SER B CA 1
ATOM 10442 C C . SER B 1 353 ? 16.003 214.475 42.168 1.00 37.40 353 SER B C 1
ATOM 10443 O O . SER B 1 353 ? 14.970 214.165 42.767 1.00 37.05 353 SER B O 1
ATOM 10446 N N . ASP B 1 354 ? 17.162 213.868 42.367 1.00 37.57 354 ASP B N 1
ATOM 10447 C CA . ASP B 1 354 ? 17.262 212.774 43.314 1.00 37.80 354 ASP B CA 1
ATOM 10448 C C . ASP B 1 354 ? 18.288 212.953 44.439 1.00 36.80 354 ASP B C 1
ATOM 10449 O O . ASP B 1 354 ? 18.724 211.963 45.016 1.00 37.65 354 ASP B O 1
ATOM 10454 N N . GLU B 1 355 ? 18.649 214.195 44.763 1.00 35.40 355 GLU B N 1
ATOM 10455 C CA . GLU B 1 355 ? 19.632 214.472 45.838 1.00 35.11 355 GLU B CA 1
ATOM 10456 C C . GLU B 1 355 ? 19.047 214.454 47.273 1.00 33.87 355 GLU B C 1
ATOM 10457 O O . GLU B 1 355 ? 19.800 214.377 48.245 1.00 33.72 355 GLU B O 1
ATOM 10463 N N . LEU B 1 356 ? 17.719 214.533 47.384 1.00 31.94 356 LEU B N 1
ATOM 10464 C CA . LEU B 1 356 ? 17.031 214.581 48.681 1.00 31.10 356 LEU B CA 1
ATOM 10465 C C . LEU B 1 356 ? 16.480 213.212 49.068 1.00 30.62 356 LEU B C 1
ATOM 10466 O O . LEU B 1 356 ? 16.864 212.202 48.456 1.00 30.67 356 LEU B O 1
ATOM 10471 N N . LEU B 1 357 ? 15.600 213.149 50.071 1.00 30.33 357 LEU B N 1
ATOM 10472 C CA . LEU B 1 357 ? 15.228 211.833 50.620 1.00 29.90 357 LEU B CA 1
ATOM 10473 C C . LEU B 1 357 ? 14.439 210.990 49.622 1.00 30.21 357 LEU B C 1
ATOM 10474 O O . LEU B 1 357 ? 14.659 209.786 49.527 1.00 30.96 357 LEU B O 1
ATOM 10479 N N . GLN B 1 358 ? 13.549 211.616 48.863 1.00 29.87 358 GLN B N 1
ATOM 10480 C CA . GLN B 1 358 ? 12.757 210.888 47.870 1.00 29.96 358 GLN B CA 1
ATOM 10481 C C . GLN B 1 358 ? 12.962 211.497 46.487 1.00 29.79 358 GLN B C 1
ATOM 10482 O O . GLN B 1 358 ? 13.066 212.710 46.372 1.00 30.43 358 GLN B O 1
ATOM 10488 N N . PRO B 1 359 ? 13.048 210.661 45.435 1.00 30.37 359 PRO B N 1
ATOM 10489 C CA . PRO B 1 359 ? 13.200 211.269 44.108 1.00 30.95 359 PRO B CA 1
ATOM 10490 C C . PRO B 1 359 ? 11.951 212.039 43.691 1.00 31.47 359 PRO B C 1
ATOM 10491 O O . PRO B 1 359 ? 10.833 211.650 44.035 1.00 30.62 359 PRO B O 1
ATOM 10495 N N . GLN B 1 360 ? 12.177 213.139 42.985 1.00 31.87 360 GLN B N 1
ATOM 10496 C CA . GLN B 1 360 ? 11.137 214.022 42.481 1.00 33.17 360 GLN B CA 1
ATOM 10497 C C . GLN B 1 360 ? 11.339 214.217 40.981 1.00 32.61 360 GLN B C 1
ATOM 10498 O O . GLN B 1 360 ? 12.477 214.362 40.518 1.00 32.63 360 GLN B O 1
ATOM 10504 N N . PHE B 1 361 ? 10.253 214.190 40.218 1.00 31.74 361 PHE B N 1
ATOM 10505 C CA . PHE B 1 361 ? 10.344 214.475 38.794 1.00 31.68 361 PHE B CA 1
ATOM 10506 C C . PHE B 1 361 ? 9.437 215.631 38.421 1.00 31.11 361 PHE B C 1
ATOM 10507 O O . PHE B 1 361 ? 8.297 215.676 38.839 1.00 31.87 361 PHE B O 1
ATOM 10515 N N . GLY B 1 362 ? 9.947 216.554 37.618 1.00 30.65 362 GLY B N 1
ATOM 10516 C CA . GLY B 1 362 ? 9.184 217.711 37.197 1.00 29.75 362 GLY B CA 1
ATOM 10517 C C . GLY B 1 362 ? 9.319 217.983 35.725 1.00 29.66 362 GLY B C 1
ATOM 10518 O O . GLY B 1 362 ? 10.332 217.653 35.114 1.00 28.03 362 GLY B O 1
ATOM 10519 N N . ILE B 1 363 ? 8.276 218.568 35.144 1.00 29.87 363 ILE B N 1
ATOM 10520 C CA . ILE B 1 363 ? 8.323 219.025 33.745 1.00 30.34 363 ILE B CA 1
ATOM 10521 C C . ILE B 1 363 ? 7.357 220.194 33.542 1.00 30.61 363 ILE B C 1
ATOM 10522 O O . ILE B 1 363 ? 6.249 220.188 34.079 1.00 30.74 363 ILE B O 1
ATOM 10527 N N . GLY B 1 364 ? 7.769 221.193 32.772 1.00 30.52 364 GLY B N 1
ATOM 10528 C CA . GLY B 1 364 ? 6.893 222.297 32.476 1.00 30.62 364 GLY B CA 1
ATOM 10529 C C . GLY B 1 364 ? 7.387 223.278 31.442 1.00 30.73 364 GLY B C 1
ATOM 10530 O O . GLY B 1 364 ? 8.502 223.142 30.913 1.00 30.46 364 GLY B O 1
ATOM 10531 N N . LEU B 1 365 ? 6.538 224.266 31.159 1.00 30.57 365 LEU B N 1
ATOM 10532 C CA . LEU B 1 365 ? 6.871 225.386 30.292 1.00 31.64 365 LEU B CA 1
ATOM 10533 C C . LEU B 1 365 ? 6.582 226.715 30.988 1.00 32.12 365 LEU B C 1
ATOM 10534 O O . LEU B 1 365 ? 5.712 226.785 31.830 1.00 32.24 365 LEU B O 1
ATOM 10539 N N . LYS B 1 366 ? 7.331 227.751 30.613 1.00 33.07 366 LYS B N 1
ATOM 10540 C CA . LYS B 1 366 ? 7.025 229.137 30.937 1.00 33.83 366 LYS B CA 1
ATOM 10541 C C . LYS B 1 366 ? 6.770 229.862 29.630 1.00 33.88 366 LYS B C 1
ATOM 10542 O O . LYS B 1 366 ? 7.049 229.330 28.552 1.00 33.93 366 LYS B O 1
ATOM 10548 N N . GLY B 1 367 ? 6.213 231.061 29.724 1.00 34.27 367 GLY B N 1
ATOM 10549 C CA . GLY B 1 367 ? 5.906 231.876 28.551 1.00 34.77 367 GLY B CA 1
ATOM 10550 C C . GLY B 1 367 ? 4.658 231.374 27.854 1.00 35.68 367 GLY B C 1
ATOM 10551 O O . GLY B 1 367 ? 4.552 231.465 26.632 1.00 35.37 367 GLY B O 1
ATOM 10552 N N . VAL B 1 368 ? 3.723 230.847 28.645 1.00 36.79 368 VAL B N 1
ATOM 10553 C CA . VAL B 1 368 ? 2.480 230.234 28.155 1.00 38.04 368 VAL B CA 1
ATOM 10554 C C . VAL B 1 368 ? 1.327 231.251 28.229 1.00 39.27 368 VAL B C 1
ATOM 10555 O O . VAL B 1 368 ? 1.065 231.798 29.297 1.00 39.49 368 VAL B O 1
ATOM 10559 N N . SER B 1 369 ? 0.645 231.499 27.105 1.00 40.54 369 SER B N 1
ATOM 10560 C CA . SER B 1 369 ? -0.620 232.244 27.112 1.00 41.60 369 SER B CA 1
ATOM 10561 C C . SER B 1 369 ? -1.614 231.652 28.105 1.00 41.89 369 SER B C 1
ATOM 10562 O O . SER B 1 369 ? -1.655 230.444 28.295 1.00 41.85 369 SER B O 1
ATOM 10565 N N . GLU B 1 370 ? -2.407 232.514 28.732 1.00 42.50 370 GLU B N 1
ATOM 10566 C CA . GLU B 1 370 ? -3.412 232.097 29.708 1.00 43.64 370 GLU B CA 1
ATOM 10567 C C . GLU B 1 370 ? -4.301 230.931 29.237 1.00 43.65 370 GLU B C 1
ATOM 10568 O O . GLU B 1 370 ? -4.570 229.984 29.996 1.00 43.34 370 GLU B O 1
ATOM 10574 N N . GLU B 1 371 ? -4.742 231.019 27.981 1.00 43.99 371 GLU B N 1
ATOM 10575 C CA . GLU B 1 371 ? -5.689 230.068 27.390 1.00 44.56 371 GLU B CA 1
ATOM 10576 C C . GLU B 1 371 ? -5.059 228.719 27.070 1.00 44.31 371 GLU B C 1
ATOM 10577 O O . GLU B 1 371 ? -5.762 227.710 26.929 1.00 44.30 371 GLU B O 1
ATOM 10583 N N . ASN B 1 372 ? -3.734 228.711 26.960 1.00 43.62 372 ASN B N 1
ATOM 10584 C CA . ASN B 1 372 ? -2.992 227.521 26.562 1.00 43.12 372 ASN B CA 1
ATOM 10585 C C . ASN B 1 372 ? -2.541 226.654 27.727 1.00 43.06 372 ASN B C 1
ATOM 10586 O O . ASN B 1 372 ? -1.991 225.569 27.523 1.00 43.62 372 ASN B O 1
ATOM 10591 N N . VAL B 1 373 ? -2.788 227.113 28.949 1.00 42.75 373 VAL B N 1
ATOM 10592 C CA . VAL B 1 373 ? -2.267 226.443 30.146 1.00 42.56 373 VAL B CA 1
ATOM 10593 C C . VAL B 1 373 ? -2.767 224.995 30.247 1.00 43.09 373 VAL B C 1
ATOM 10594 O O . VAL B 1 373 ? -2.013 224.093 30.638 1.00 43.14 373 VAL B O 1
ATOM 10598 N N . GLN B 1 374 ? -4.033 224.783 29.884 1.00 43.21 374 GLN B N 1
ATOM 10599 C CA . GLN B 1 374 ? -4.654 223.465 29.915 1.00 43.69 374 GLN B CA 1
ATOM 10600 C C . GLN B 1 374 ? -4.076 222.553 28.836 1.00 42.68 374 GLN B C 1
ATOM 10601 O O . GLN B 1 374 ? -3.846 221.378 29.093 1.00 42.45 374 GLN B O 1
ATOM 10607 N N . LYS B 1 375 ? -3.848 223.103 27.642 1.00 42.42 375 LYS B N 1
ATOM 10608 C CA . LYS B 1 375 ? -3.202 222.384 26.540 1.00 42.70 375 LYS B CA 1
ATOM 10609 C C . LYS B 1 375 ? -1.800 221.870 26.919 1.00 42.00 375 LYS B C 1
ATOM 10610 O O . LYS B 1 375 ? -1.430 220.744 26.558 1.00 41.84 375 LYS B O 1
ATOM 10616 N N . VAL B 1 376 ? -1.023 222.707 27.621 1.00 41.18 376 VAL B N 1
ATOM 10617 C CA . VAL B 1 376 ? 0.334 222.342 28.063 1.00 40.26 376 VAL B CA 1
ATOM 10618 C C . VAL B 1 376 ? 0.271 221.121 28.962 1.00 40.19 376 VAL B C 1
ATOM 10619 O O . VAL B 1 376 ? 1.013 220.157 28.769 1.00 40.13 376 VAL B O 1
ATOM 10623 N N . GLU B 1 377 ? -0.627 221.155 29.934 1.00 39.84 377 GLU B N 1
ATOM 10624 C CA . GLU B 1 377 ? -0.781 220.020 30.834 1.00 40.37 377 GLU B CA 1
ATOM 10625 C C . GLU B 1 377 ? -1.179 218.747 30.096 1.00 40.04 377 GLU B C 1
ATOM 10626 O O . GLU B 1 377 ? -0.745 217.655 30.466 1.00 39.94 377 GLU B O 1
ATOM 10632 N N . GLU B 1 378 ? -2.007 218.901 29.067 1.00 40.23 378 GLU B N 1
ATOM 10633 C CA . GLU B 1 378 ? -2.473 217.769 28.269 1.00 40.70 378 GLU B CA 1
ATOM 10634 C C . GLU B 1 378 ? -1.318 217.194 27.455 1.00 39.28 378 GLU B C 1
ATOM 10635 O O . GLU B 1 378 ? -1.150 215.987 27.413 1.00 39.54 378 GLU B O 1
ATOM 10641 N N . LEU B 1 379 ? -0.522 218.062 26.828 1.00 38.83 379 LEU B N 1
ATOM 10642 C CA . LEU B 1 379 ? 0.648 217.624 26.043 1.00 38.11 379 LEU B CA 1
ATOM 10643 C C . LEU B 1 379 ? 1.699 216.896 26.889 1.00 37.93 379 LEU B C 1
ATOM 10644 O O . LEU B 1 379 ? 2.332 215.945 26.405 1.00 38.01 379 LEU B O 1
ATOM 10649 N N . ILE B 1 380 ? 1.878 217.331 28.140 1.00 37.36 380 ILE B N 1
ATOM 10650 C CA . ILE B 1 380 ? 2.785 216.657 29.085 1.00 37.09 380 ILE B CA 1
ATOM 10651 C C . ILE B 1 380 ? 2.342 215.199 29.285 1.00 37.18 380 ILE B C 1
ATOM 10652 O O . ILE B 1 380 ? 3.142 214.266 29.125 1.00 37.46 380 ILE B O 1
ATOM 10665 N N . ASP B 1 382 ? 0.054 213.434 27.496 1.00 37.37 382 ASP B N 1
ATOM 10666 C CA . ASP B 1 382 ? -0.001 212.762 26.190 1.00 38.15 382 ASP B CA 1
ATOM 10667 C C . ASP B 1 382 ? 1.383 212.237 25.770 1.00 37.58 382 ASP B C 1
ATOM 10668 O O . ASP B 1 382 ? 1.505 211.103 25.301 1.00 37.63 382 ASP B O 1
ATOM 10673 N N . THR B 1 383 ? 2.414 213.071 25.935 1.00 36.95 383 THR B N 1
ATOM 10674 C CA . THR B 1 383 ? 3.790 212.723 25.562 1.00 35.87 383 THR B CA 1
ATOM 10675 C C . THR B 1 383 ? 4.356 211.624 26.437 1.00 35.81 383 THR B C 1
ATOM 10676 O O . THR B 1 383 ? 4.921 210.662 25.926 1.00 35.80 383 THR B O 1
ATOM 10680 N N . LEU B 1 384 ? 4.188 211.740 27.748 1.00 35.37 384 LEU B N 1
ATOM 10681 C CA . LEU B 1 384 ? 4.623 210.673 28.638 1.00 35.86 384 LEU B CA 1
ATOM 10682 C C . LEU B 1 384 ? 3.904 209.365 28.298 1.00 36.57 384 LEU B C 1
ATOM 10683 O O . LEU B 1 384 ? 4.510 208.286 28.371 1.00 36.26 384 LEU B O 1
ATOM 10688 N N . LYS B 1 385 ? 2.629 209.470 27.918 1.00 36.93 385 LYS B N 1
ATOM 10689 C CA . LYS B 1 385 ? 1.833 208.290 27.563 1.00 37.77 385 LYS B CA 1
ATOM 10690 C C . LYS B 1 385 ? 2.409 207.642 26.308 1.00 37.12 385 LYS B C 1
ATOM 10691 O O . LYS B 1 385 ? 2.620 206.433 26.268 1.00 36.90 385 LYS B O 1
ATOM 10697 N N . LYS B 1 386 ? 2.717 208.480 25.324 1.00 37.19 386 LYS B N 1
ATOM 10698 C CA . LYS B 1 386 ? 3.355 208.090 24.053 1.00 37.88 386 LYS B CA 1
ATOM 10699 C C . LYS B 1 386 ? 4.704 207.389 24.252 1.00 37.89 386 LYS B C 1
ATOM 10700 O O . LYS B 1 386 ? 4.969 206.361 23.635 1.00 37.86 386 LYS B O 1
ATOM 10706 N N . LEU B 1 387 ? 5.540 207.900 25.154 1.00 37.98 387 LEU B N 1
ATOM 10707 C CA . LEU B 1 387 ? 6.852 207.278 25.396 1.00 38.02 387 LEU B CA 1
ATOM 10708 C C . LEU B 1 387 ? 6.762 205.929 26.128 1.00 38.56 387 LEU B C 1
ATOM 10709 O O . LEU B 1 387 ? 7.554 205.016 25.863 1.00 38.38 387 LEU B O 1
ATOM 10714 N N . ALA B 1 388 ? 5.797 205.797 27.035 1.00 39.31 388 ALA B N 1
ATOM 10715 C CA . ALA B 1 388 ? 5.555 204.529 27.724 1.00 40.33 388 ALA B CA 1
ATOM 10716 C C . ALA B 1 388 ? 5.071 203.439 26.768 1.00 41.02 388 ALA B C 1
ATOM 10717 O O . ALA B 1 388 ? 5.390 202.258 26.950 1.00 41.29 388 ALA B O 1
ATOM 10719 N N . GLU B 1 389 ? 4.310 203.835 25.757 1.00 42.02 389 GLU B N 1
ATOM 10720 C CA . GLU B 1 389 ? 3.664 202.857 24.887 1.00 43.39 389 GLU B CA 1
ATOM 10721 C C . GLU B 1 389 ? 4.457 202.577 23.614 1.00 43.16 389 GLU B C 1
ATOM 10722 O O . GLU B 1 389 ? 4.499 201.444 23.151 1.00 43.73 389 GLU B O 1
ATOM 10728 N N . GLU B 1 390 ? 5.114 203.603 23.085 1.00 42.99 390 GLU B N 1
ATOM 10729 C CA . GLU B 1 390 ? 5.967 203.456 21.911 1.00 43.28 390 GLU B CA 1
ATOM 10730 C C . GLU B 1 390 ? 7.436 203.126 22.254 1.00 42.34 390 GLU B C 1
ATOM 10731 O O . GLU B 1 390 ? 8.126 202.484 21.459 1.00 42.55 390 GLU B O 1
ATOM 10737 N N . GLY B 1 391 ? 7.893 203.543 23.438 1.00 41.45 391 GLY B N 1
ATOM 10738 C CA . GLY B 1 391 ? 9.273 203.311 23.888 1.00 40.34 391 GLY B CA 1
ATOM 10739 C C . GLY B 1 391 ? 10.229 204.273 23.209 1.00 39.50 391 GLY B C 1
ATOM 10740 O O . GLY B 1 391 ? 9.796 205.234 22.567 1.00 39.48 391 GLY B O 1
ATOM 10741 N N . PHE B 1 392 ? 11.526 204.002 23.321 1.00 38.89 392 PHE B N 1
ATOM 10742 C CA . PHE B 1 392 ? 12.554 204.852 22.700 1.00 38.26 392 PHE B CA 1
ATOM 10743 C C . PHE B 1 392 ? 13.297 204.161 21.546 1.00 38.15 392 PHE B C 1
ATOM 10744 O O . PHE B 1 392 ? 13.617 202.976 21.642 1.00 38.37 392 PHE B O 1
ATOM 10752 N N . ASP B 1 393 ? 13.588 204.912 20.483 1.00 37.94 393 ASP B N 1
ATOM 10753 C CA . ASP B 1 393 ? 14.512 204.470 19.415 1.00 38.28 393 ASP B CA 1
ATOM 10754 C C . ASP B 1 393 ? 15.850 204.055 20.030 1.00 37.54 393 ASP B C 1
ATOM 10755 O O . ASP B 1 393 ? 16.361 204.738 20.934 1.00 37.40 393 ASP B O 1
ATOM 10760 N N . ASN B 1 394 ? 16.423 202.949 19.546 1.00 36.32 394 ASN B N 1
ATOM 10761 C CA . ASN B 1 394 ? 17.731 202.498 20.027 1.00 35.96 394 ASN B CA 1
ATOM 10762 C C . ASN B 1 394 ? 18.882 203.469 19.759 1.00 34.81 394 ASN B C 1
ATOM 10763 O O . ASN B 1 394 ? 19.863 203.445 20.481 1.00 34.58 394 ASN B O 1
ATOM 10768 N N . ASP B 1 395 ? 18.769 204.304 18.724 1.00 33.79 395 ASP B N 1
ATOM 10769 C CA . ASP B 1 395 ? 19.794 205.327 18.434 1.00 33.21 395 ASP B CA 1
ATOM 10770 C C . ASP B 1 395 ? 19.816 206.378 19.536 1.00 31.89 395 ASP B C 1
ATOM 10771 O O . ASP B 1 395 ? 20.868 206.920 19.862 1.00 32.00 395 ASP B O 1
ATOM 10776 N N . ALA B 1 396 ? 18.647 206.656 20.100 1.00 31.01 396 ALA B N 1
ATOM 10777 C CA . ALA B 1 396 ? 18.515 207.587 21.218 1.00 30.69 396 ALA B CA 1
ATOM 10778 C C . ALA B 1 396 ? 19.047 206.917 22.456 1.00 30.16 396 ALA B C 1
ATOM 10779 O O . ALA B 1 396 ? 19.697 207.546 23.272 1.00 30.74 396 ALA B O 1
ATOM 10781 N N . VAL B 1 397 ? 18.781 205.627 22.599 1.00 30.17 397 VAL B N 1
ATOM 10782 C CA . VAL B 1 397 ? 19.237 204.924 23.783 1.00 29.29 397 VAL B CA 1
ATOM 10783 C C . VAL B 1 397 ? 20.747 204.842 23.747 1.00 29.42 397 VAL B C 1
ATOM 10784 O O . VAL B 1 397 ? 21.382 205.111 24.753 1.00 29.12 397 VAL B O 1
ATOM 10788 N N . GLU B 1 398 ? 21.307 204.493 22.579 1.00 29.57 398 GLU B N 1
ATOM 10789 C CA . GLU B 1 398 ? 22.765 204.406 22.370 1.00 30.23 398 GLU B CA 1
ATOM 10790 C C . GLU B 1 398 ? 23.489 205.765 22.526 1.00 29.18 398 GLU B C 1
ATOM 10791 O O . GLU B 1 398 ? 24.616 205.850 23.044 1.00 29.35 398 GLU B O 1
ATOM 10797 N N . ALA B 1 399 ? 22.845 206.828 22.080 1.00 27.93 399 ALA B N 1
ATOM 10798 C CA . ALA B 1 399 ? 23.411 208.154 22.279 1.00 27.39 399 ALA B CA 1
ATOM 10799 C C . ALA B 1 399 ? 23.491 208.511 23.782 1.00 27.30 399 ALA B C 1
ATOM 10800 O O . ALA B 1 399 ? 24.517 209.014 24.232 1.00 27.23 399 ALA B O 1
ATOM 10802 N N . SER B 1 400 ? 22.442 208.234 24.560 1.00 27.30 400 SER B N 1
ATOM 10803 C CA . SER B 1 400 ? 22.506 208.467 26.005 1.00 27.76 400 SER B CA 1
ATOM 10804 C C . SER B 1 400 ? 23.532 207.568 26.683 1.00 28.38 400 SER B C 1
ATOM 10805 O O . SER B 1 400 ? 24.292 208.032 27.537 1.00 28.38 400 SER B O 1
ATOM 10816 N N . ASN B 1 402 ? 26.278 206.101 25.420 1.00 28.01 402 ASN B N 1
ATOM 10817 C CA . ASN B 1 402 ? 27.617 206.520 25.064 1.00 29.20 402 ASN B CA 1
ATOM 10818 C C . ASN B 1 402 ? 27.976 207.859 25.731 1.00 28.49 402 ASN B C 1
ATOM 10819 O O . ASN B 1 402 ? 29.084 208.022 26.241 1.00 27.96 402 ASN B O 1
ATOM 10824 N N . THR B 1 403 ? 27.030 208.800 25.750 1.00 28.55 403 THR B N 1
ATOM 10825 C CA . THR B 1 403 ? 27.257 210.120 26.368 1.00 28.92 403 THR B CA 1
ATOM 10826 C C . THR B 1 403 ? 27.517 210.031 27.860 1.00 29.57 403 THR B C 1
ATOM 10827 O O . THR B 1 403 ? 28.436 210.693 28.388 1.00 29.77 403 THR B O 1
ATOM 10831 N N . ILE B 1 404 ? 26.692 209.227 28.535 1.00 29.59 404 ILE B N 1
ATOM 10832 C CA . ILE B 1 404 ? 26.826 208.997 29.950 1.00 29.88 404 ILE B CA 1
ATOM 10833 C C . ILE B 1 404 ? 28.115 208.245 30.253 1.00 30.52 404 ILE B C 1
ATOM 10834 O O . ILE B 1 404 ? 28.861 208.627 31.155 1.00 29.74 404 ILE B O 1
ATOM 10839 N N . GLU B 1 405 ? 28.427 207.196 29.491 1.00 31.27 405 GLU B N 1
ATOM 10840 C CA . GLU B 1 405 ? 29.686 206.516 29.774 1.00 32.73 405 GLU B CA 1
ATOM 10841 C C . GLU B 1 405 ? 30.931 207.392 29.491 1.00 31.62 405 GLU B C 1
ATOM 10842 O O . GLU B 1 405 ? 31.898 207.349 30.240 1.00 31.01 405 GLU B O 1
ATOM 10848 N N . PHE B 1 406 ? 30.861 208.246 28.469 1.00 30.44 406 PHE B N 1
ATOM 10849 C CA . PHE B 1 406 ? 31.930 209.209 28.224 1.00 29.87 406 PHE B CA 1
ATOM 10850 C C . PHE B 1 406 ? 32.131 210.204 29.381 1.00 30.04 406 PHE B C 1
ATOM 10851 O O . PHE B 1 406 ? 33.248 210.435 29.806 1.00 28.75 406 PHE B O 1
ATOM 10859 N N . SER B 1 407 ? 31.050 210.823 29.843 1.00 31.26 407 SER B N 1
ATOM 10860 C CA . SER B 1 407 ? 31.130 211.796 30.917 1.00 33.19 407 SER B CA 1
ATOM 10861 C C . SER B 1 407 ? 31.649 211.197 32.217 1.00 34.02 407 SER B C 1
ATOM 10862 O O . SER B 1 407 ? 32.442 211.836 32.923 1.00 34.49 407 SER B O 1
ATOM 10865 N N . LEU B 1 408 ? 31.216 209.972 32.530 1.00 34.53 408 LEU B N 1
ATOM 10866 C CA . LEU B 1 408 ? 31.715 209.243 33.707 1.00 35.16 408 LEU B CA 1
ATOM 10867 C C . LEU B 1 408 ? 33.210 208.940 33.596 1.00 35.28 408 LEU B C 1
ATOM 10868 O O . LEU B 1 408 ? 33.969 209.066 34.565 1.00 35.50 408 LEU B O 1
ATOM 10873 N N . ARG B 1 409 ? 33.643 208.564 32.400 1.00 35.27 409 ARG B N 1
ATOM 10874 C CA . ARG B 1 409 ? 35.047 208.275 32.173 1.00 35.08 409 ARG B CA 1
ATOM 10875 C C . ARG B 1 409 ? 35.899 209.545 32.214 1.00 34.81 409 ARG B C 1
ATOM 10876 O O . ARG B 1 409 ? 36.932 209.584 32.883 1.00 35.09 409 ARG B O 1
ATOM 10884 N N . GLU B 1 410 ? 35.488 210.568 31.473 1.00 33.87 410 GLU B N 1
ATOM 10885 C CA . GLU B 1 410 ? 36.230 211.822 31.450 1.00 33.13 410 GLU B CA 1
ATOM 10886 C C . GLU B 1 410 ? 36.276 212.434 32.846 1.00 32.77 410 GLU B C 1
ATOM 10887 O O . GLU B 1 410 ? 37.334 212.896 33.290 1.00 32.33 410 GLU B O 1
ATOM 10893 N N . ASN B 1 411 ? 35.121 212.439 33.519 1.00 32.25 411 ASN B N 1
ATOM 10894 C CA . ASN B 1 411 ? 35.014 212.893 34.907 1.00 32.12 411 ASN B CA 1
ATOM 10895 C C . ASN B 1 411 ? 35.429 214.374 35.033 1.00 32.07 411 ASN B C 1
ATOM 10896 O O . ASN B 1 411 ? 36.180 214.746 35.939 1.00 31.33 411 ASN B O 1
ATOM 10901 N N . ASN B 1 412 ? 34.920 215.196 34.107 1.00 31.69 412 ASN B N 1
ATOM 10902 C CA . ASN B 1 412 ? 35.253 216.621 34.002 1.00 32.00 412 ASN B CA 1
ATOM 10903 C C . ASN B 1 412 ? 34.309 217.529 34.789 1.00 32.20 412 ASN B C 1
ATOM 10904 O O . ASN B 1 412 ? 33.239 217.925 34.307 1.00 32.24 412 ASN B O 1
ATOM 10909 N N . THR B 1 413 ? 34.759 217.873 35.988 1.00 32.16 413 THR B N 1
ATOM 10910 C CA . THR B 1 413 ? 34.068 218.733 36.927 1.00 33.04 413 THR B CA 1
ATOM 10911 C C . THR B 1 413 ? 34.420 220.243 36.759 1.00 33.21 413 THR B C 1
ATOM 10912 O O . THR B 1 413 ? 34.046 221.063 37.590 1.00 33.18 413 THR B O 1
ATOM 10916 N N . GLY B 1 414 ? 35.134 220.607 35.690 1.00 33.47 414 GLY B N 1
ATOM 10917 C CA . GLY B 1 414 ? 35.565 221.992 35.494 1.00 32.74 414 GLY B CA 1
ATOM 10918 C C . GLY B 1 414 ? 36.502 222.454 36.600 1.00 33.54 414 GLY B C 1
ATOM 10919 O O . GLY B 1 414 ? 37.481 221.782 36.929 1.00 33.11 414 GLY B O 1
ATOM 10920 N N . SER B 1 415 ? 36.188 223.597 37.190 1.00 34.11 415 SER B N 1
ATOM 10921 C CA . SER B 1 415 ? 36.979 224.157 38.288 1.00 35.54 415 SER B CA 1
ATOM 10922 C C . SER B 1 415 ? 36.528 223.632 39.668 1.00 35.01 415 SER B C 1
ATOM 10923 O O . SER B 1 415 ? 37.040 224.057 40.707 1.00 36.20 415 SER B O 1
ATOM 10926 N N . PHE B 1 416 ? 35.580 222.703 39.657 1.00 33.48 416 PHE B N 1
ATOM 10927 C CA . PHE B 1 416 ? 34.955 222.164 40.847 1.00 32.47 416 PHE B CA 1
ATOM 10928 C C . PHE B 1 416 ? 35.766 220.906 41.154 1.00 30.69 416 PHE B C 1
ATOM 10929 O O . PHE B 1 416 ? 36.037 220.133 40.256 1.00 31.34 416 PHE B O 1
ATOM 10937 N N . PRO B 1 417 ? 36.228 220.730 42.401 1.00 29.28 417 PRO B N 1
ATOM 10938 C CA . PRO B 1 417 ? 37.114 219.582 42.592 1.00 27.42 417 PRO B CA 1
ATOM 10939 C C . PRO B 1 417 ? 36.410 218.240 42.382 1.00 26.00 417 PRO B C 1
ATOM 10940 O O . PRO B 1 417 ? 35.267 218.055 42.804 1.00 25.36 417 PRO B O 1
ATOM 10944 N N . ARG B 1 418 ? 37.105 217.318 41.725 1.00 25.13 418 ARG B N 1
ATOM 10945 C CA . ARG B 1 418 ? 36.637 215.936 41.584 1.00 24.78 418 ARG B CA 1
ATOM 10946 C C . ARG B 1 418 ? 36.246 215.346 42.931 1.00 23.71 418 ARG B C 1
ATOM 10947 O O . ARG B 1 418 ? 35.194 214.763 43.039 1.00 23.58 418 ARG B O 1
ATOM 10955 N N . GLY B 1 419 ? 37.075 215.519 43.961 1.00 23.12 419 GLY B N 1
ATOM 10956 C CA . GLY B 1 419 ? 36.735 214.987 45.287 1.00 23.06 419 GLY B CA 1
ATOM 10957 C C . GLY B 1 419 ? 35.533 215.606 45.960 1.00 23.69 419 GLY B C 1
ATOM 10958 O O . GLY B 1 419 ? 34.979 215.027 46.902 1.00 24.19 419 GLY B O 1
ATOM 10959 N N . LEU B 1 420 ? 35.119 216.781 45.499 1.00 23.24 420 LEU B N 1
ATOM 10960 C CA . LEU B 1 420 ? 33.947 217.441 46.056 1.00 23.84 420 LEU B CA 1
ATOM 10961 C C . LEU B 1 420 ? 32.672 216.946 45.374 1.00 24.80 420 LEU B C 1
ATOM 10962 O O . LEU B 1 420 ? 31.660 216.789 46.011 1.00 24.58 420 LEU B O 1
ATOM 10967 N N . SER B 1 421 ? 32.729 216.708 44.066 1.00 25.31 421 SER B N 1
ATOM 10968 C CA . SER B 1 421 ? 31.652 216.026 43.388 1.00 27.15 421 SER B CA 1
ATOM 10969 C C . SER B 1 421 ? 31.408 214.640 44.025 1.00 27.12 421 SER B C 1
ATOM 10970 O O . SER B 1 421 ? 30.261 214.278 44.312 1.00 27.10 421 SER B O 1
ATOM 10973 N N . LEU B 1 422 ? 32.474 213.887 44.288 1.00 27.58 422 LEU B N 1
ATOM 10974 C CA . LEU B 1 422 ? 32.336 212.599 44.966 1.00 29.23 422 LEU B CA 1
ATOM 10975 C C . LEU B 1 422 ? 31.677 212.733 46.318 1.00 29.87 422 LEU B C 1
ATOM 10976 O O . LEU B 1 422 ? 30.814 211.920 46.681 1.00 29.27 422 LEU B O 1
ATOM 10989 N N . LEU B 1 424 ? 29.566 215.027 47.494 1.00 30.82 424 LEU B N 1
ATOM 10990 C CA . LEU B 1 424 ? 28.140 215.305 47.358 1.00 31.19 424 LEU B CA 1
ATOM 10991 C C . LEU B 1 424 ? 27.356 214.055 46.971 1.00 31.06 424 LEU B C 1
ATOM 10992 O O . LEU B 1 424 ? 26.310 213.780 47.565 1.00 31.07 424 LEU B O 1
ATOM 10997 N N . GLN B 1 425 ? 27.875 213.297 46.004 1.00 30.74 425 GLN B N 1
ATOM 10998 C CA . GLN B 1 425 ? 27.313 211.985 45.653 1.00 32.05 425 GLN B CA 1
ATOM 10999 C C . GLN B 1 425 ? 27.170 211.074 46.886 1.00 31.55 425 GLN B C 1
ATOM 11000 O O . GLN B 1 425 ? 26.096 210.539 47.156 1.00 32.09 425 GLN B O 1
ATOM 11006 N N . SER B 1 426 ? 28.261 210.894 47.624 1.00 30.50 426 SER B N 1
ATOM 11007 C CA . SER B 1 426 ? 28.261 210.025 48.805 1.00 29.98 426 SER B CA 1
ATOM 11008 C C . SER B 1 426 ? 27.286 210.525 49.886 1.00 29.30 426 SER B C 1
ATOM 11009 O O . SER B 1 426 ? 26.558 209.733 50.490 1.00 29.25 426 SER B O 1
ATOM 11012 N N . ILE B 1 427 ? 27.273 211.839 50.092 1.00 28.78 427 ILE B N 1
ATOM 11013 C CA . ILE B 1 427 ? 26.410 212.510 51.065 1.00 28.40 427 ILE B CA 1
ATOM 11014 C C . ILE B 1 427 ? 24.908 212.338 50.790 1.00 28.99 427 ILE B C 1
ATOM 11015 O O . ILE B 1 427 ? 24.126 212.184 51.734 1.00 28.09 427 ILE B O 1
ATOM 11020 N N . SER B 1 428 ? 24.513 212.347 49.508 1.00 28.89 428 SER B N 1
ATOM 11021 C CA . SER B 1 428 ? 23.100 212.226 49.139 1.00 29.31 428 SER B CA 1
ATOM 11022 C C . SER B 1 428 ? 22.444 210.928 49.645 1.00 29.43 428 SER B C 1
ATOM 11023 O O . SER B 1 428 ? 21.225 210.847 49.731 1.00 30.10 428 SER B O 1
ATOM 11026 N N . LYS B 1 429 ? 23.245 209.909 49.939 1.00 30.04 429 LYS B N 1
ATOM 11027 C CA . LYS B 1 429 ? 22.752 208.695 50.608 1.00 30.25 429 LYS B CA 1
ATOM 11028 C C . LYS B 1 429 ? 23.182 208.631 52.067 1.00 30.65 429 LYS B C 1
ATOM 11029 O O . LYS B 1 429 ? 22.412 208.259 52.947 1.00 30.97 429 LYS B O 1
ATOM 11035 N N . TRP B 1 430 ? 24.437 208.972 52.316 1.00 30.97 430 TRP B N 1
ATOM 11036 C CA . TRP B 1 430 ? 25.034 208.884 53.641 1.00 30.13 430 TRP B CA 1
ATOM 11037 C C . TRP B 1 430 ? 24.208 209.641 54.680 1.00 30.42 430 TRP B C 1
ATOM 11038 O O . TRP B 1 430 ? 23.953 209.131 55.799 1.00 29.71 430 TRP B O 1
ATOM 11049 N N . ILE B 1 431 ? 23.783 210.848 54.306 1.00 29.85 431 ILE B N 1
ATOM 11050 C CA . ILE B 1 431 ? 22.992 211.711 55.178 1.00 30.75 431 ILE B CA 1
ATOM 11051 C C . ILE B 1 431 ? 21.643 211.109 55.617 1.00 31.21 431 ILE B C 1
ATOM 11052 O O . ILE B 1 431 ? 21.043 211.584 56.593 1.00 31.56 431 ILE B O 1
ATOM 11057 N N . TYR B 1 432 ? 21.176 210.086 54.897 1.00 31.96 432 TYR B N 1
ATOM 11058 C CA . TYR B 1 432 ? 19.914 209.390 55.218 1.00 33.07 432 TYR B CA 1
ATOM 11059 C C . TYR B 1 432 ? 20.176 208.016 55.828 1.00 34.65 432 TYR B C 1
ATOM 11060 O O . TYR B 1 432 ? 19.305 207.149 55.812 1.00 35.28 432 TYR B O 1
ATOM 11069 N N . ASP B 1 433 ? 21.382 207.840 56.365 1.00 35.83 433 ASP B N 1
ATOM 11070 C CA . ASP B 1 433 ? 21.799 206.615 57.044 1.00 38.40 433 ASP B CA 1
ATOM 11071 C C . ASP B 1 433 ? 21.869 205.412 56.102 1.00 39.98 433 ASP B C 1
ATOM 11072 O O . ASP B 1 433 ? 21.705 204.280 56.541 1.00 40.24 433 ASP B O 1
ATOM 11085 N N . ASP B 1 435 ? 24.148 203.459 52.713 1.00 41.68 435 ASP B N 1
ATOM 11086 C CA . ASP B 1 435 ? 25.560 203.169 52.437 1.00 41.31 435 ASP B CA 1
ATOM 11087 C C . ASP B 1 435 ? 26.282 204.352 51.760 1.00 40.14 435 ASP B C 1
ATOM 11088 O O . ASP B 1 435 ? 25.871 204.770 50.683 1.00 40.04 435 ASP B O 1
ATOM 11093 N N . PRO B 1 436 ? 27.352 204.889 52.392 1.00 39.61 436 PRO B N 1
ATOM 11094 C CA . PRO B 1 436 ? 28.082 206.008 51.768 1.00 38.95 436 PRO B CA 1
ATOM 11095 C C . PRO B 1 436 ? 28.941 205.595 50.571 1.00 38.63 436 PRO B C 1
ATOM 11096 O O . PRO B 1 436 ? 29.347 206.457 49.775 1.00 38.46 436 PRO B O 1
ATOM 11100 N N . PHE B 1 437 ? 29.229 204.302 50.449 1.00 38.01 437 PHE B N 1
ATOM 11101 C CA . PHE B 1 437 ? 30.088 203.817 49.364 1.00 38.37 437 PHE B CA 1
ATOM 11102 C C . PHE B 1 437 ? 29.338 203.619 48.029 1.00 38.93 437 PHE B C 1
ATOM 11103 O O . PHE B 1 437 ? 29.913 203.835 46.953 1.00 38.17 437 PHE B O 1
ATOM 11111 N N . GLU B 1 438 ? 28.071 203.191 48.110 1.00 39.43 438 GLU B N 1
ATOM 11112 C CA . GLU B 1 438 ? 27.266 202.803 46.935 1.00 40.25 438 GLU B CA 1
ATOM 11113 C C . GLU B 1 438 ? 27.081 203.879 45.845 1.00 39.86 438 GLU B C 1
ATOM 11114 O O . GLU B 1 438 ? 27.206 203.567 44.652 1.00 39.73 438 GLU B O 1
ATOM 11120 N N . PRO B 1 439 ? 26.752 205.132 46.232 1.00 39.58 439 PRO B N 1
ATOM 11121 C CA . PRO B 1 439 ? 26.636 206.163 45.191 1.00 39.64 439 PRO B CA 1
ATOM 11122 C C . PRO B 1 439 ? 27.952 206.467 44.468 1.00 39.82 439 PRO B C 1
ATOM 11123 O O . PRO B 1 439 ? 27.933 207.174 43.466 1.00 40.39 439 PRO B O 1
ATOM 11127 N N . LEU B 1 440 ? 29.066 205.907 44.943 1.00 39.80 440 LEU B N 1
ATOM 11128 C CA . LEU B 1 440 ? 30.358 206.033 44.252 1.00 40.13 440 LEU B CA 1
ATOM 11129 C C . LEU B 1 440 ? 30.606 204.960 43.194 1.00 40.45 440 LEU B C 1
ATOM 11130 O O . LEU B 1 440 ? 31.527 205.085 42.376 1.00 40.37 440 LEU B O 1
ATOM 11135 N N . LYS B 1 441 ? 29.805 203.900 43.207 1.00 40.42 441 LYS B N 1
ATOM 11136 C CA . LYS B 1 441 ? 29.990 202.832 42.223 1.00 41.45 441 LYS B CA 1
ATOM 11137 C C . LYS B 1 441 ? 28.975 202.911 41.101 1.00 41.43 441 LYS B C 1
ATOM 11138 O O . LYS B 1 441 ? 27.805 203.241 41.314 1.00 41.81 441 LYS B O 1
ATOM 11144 N N . TYR B 1 442 ? 29.437 202.637 39.892 1.00 41.70 442 TYR B N 1
ATOM 11145 C CA . TYR B 1 442 ? 28.566 202.765 38.734 1.00 42.16 442 TYR B CA 1
ATOM 11146 C C . TYR B 1 442 ? 28.923 201.818 37.591 1.00 42.36 442 TYR B C 1
ATOM 11147 O O . TYR B 1 442 ? 28.071 201.559 36.744 1.00 42.47 442 TYR B O 1
ATOM 11156 N N . THR B 1 443 ? 30.155 201.299 37.561 1.00 42.85 443 THR B N 1
ATOM 11157 C CA . THR B 1 443 ? 30.592 200.511 36.390 1.00 43.59 443 THR B CA 1
ATOM 11158 C C . THR B 1 443 ? 29.743 199.244 36.228 1.00 43.27 443 THR B C 1
ATOM 11159 O O . THR B 1 443 ? 29.211 199.004 35.148 1.00 42.92 443 THR B O 1
ATOM 11163 N N . GLU B 1 444 ? 29.561 198.496 37.316 1.00 43.37 444 GLU B N 1
ATOM 11164 C CA . GLU B 1 444 ? 28.739 197.279 37.309 1.00 43.95 444 GLU B CA 1
ATOM 11165 C C . GLU B 1 444 ? 27.251 197.543 37.070 1.00 43.10 444 GLU B C 1
ATOM 11166 O O . GLU B 1 444 ? 26.641 196.884 36.215 1.00 43.15 444 GLU B O 1
ATOM 11172 N N . PRO B 1 445 ? 26.647 198.476 37.843 1.00 42.08 445 PRO B N 1
ATOM 11173 C CA . PRO B 1 445 ? 25.254 198.847 37.614 1.00 41.00 445 PRO B CA 1
ATOM 11174 C C . PRO B 1 445 ? 24.956 199.303 36.183 1.00 40.17 445 PRO B C 1
ATOM 11175 O O . PRO B 1 445 ? 23.941 198.904 35.607 1.00 39.30 445 PRO B O 1
ATOM 11179 N N . LEU B 1 446 ? 25.831 200.115 35.601 1.00 39.35 446 LEU B N 1
ATOM 11180 C CA . LEU B 1 446 ? 25.592 200.573 34.241 1.00 39.47 446 LEU B CA 1
ATOM 11181 C C . LEU B 1 446 ? 25.754 199.400 33.264 1.00 38.70 446 LEU B C 1
ATOM 11182 O O . LEU B 1 446 ? 25.008 199.289 32.294 1.00 37.68 446 LEU B O 1
ATOM 11187 N N . LYS B 1 447 ? 26.714 198.529 33.562 1.00 38.37 447 LYS B N 1
ATOM 11188 C CA . LYS B 1 447 ? 26.971 197.299 32.806 1.00 39.10 447 LYS B CA 1
ATOM 11189 C C . LYS B 1 447 ? 25.705 196.413 32.806 1.00 37.79 447 LYS B C 1
ATOM 11190 O O . LYS B 1 447 ? 25.289 195.895 31.767 1.00 37.38 447 LYS B O 1
ATOM 11196 N N . ALA B 1 448 ? 25.089 196.288 33.978 1.00 36.67 448 ALA B N 1
ATOM 11197 C CA . ALA B 1 448 ? 23.834 195.572 34.160 1.00 35.69 448 ALA B CA 1
ATOM 11198 C C . ALA B 1 448 ? 22.672 196.208 33.419 1.00 35.01 448 ALA B C 1
ATOM 11199 O O . ALA B 1 448 ? 21.832 195.505 32.874 1.00 34.83 448 ALA B O 1
ATOM 11201 N N . LEU B 1 449 ? 22.607 197.533 33.412 1.00 34.40 449 LEU B N 1
ATOM 11202 C CA . LEU B 1 449 ? 21.520 198.226 32.741 1.00 34.05 449 LEU B CA 1
ATOM 11203 C C . LEU B 1 449 ? 21.674 198.094 31.232 1.00 34.52 449 LEU B C 1
ATOM 11204 O O . LEU B 1 449 ? 20.694 197.929 30.503 1.00 34.10 449 LEU B O 1
ATOM 11209 N N . LYS B 1 450 ? 22.912 198.187 30.768 1.00 34.75 450 LYS B N 1
ATOM 11210 C CA . LYS B 1 450 ? 23.195 198.054 29.360 1.00 35.74 450 LYS B CA 1
ATOM 11211 C C . LYS B 1 450 ? 22.760 196.658 28.868 1.00 35.22 450 LYS B C 1
ATOM 11212 O O . LYS B 1 450 ? 22.207 196.546 27.778 1.00 35.39 450 LYS B O 1
ATOM 11218 N N . THR B 1 451 ? 22.969 195.616 29.675 1.00 35.23 451 THR B N 1
ATOM 11219 C CA . THR B 1 451 ? 22.595 194.262 29.243 1.00 36.18 451 THR B CA 1
ATOM 11220 C C . THR B 1 451 ? 21.081 194.005 29.308 1.00 35.60 451 THR B C 1
ATOM 11221 O O . THR B 1 451 ? 20.533 193.302 28.454 1.00 35.46 451 THR B O 1
ATOM 11225 N N . ARG B 1 452 ? 20.399 194.607 30.279 1.00 35.64 452 ARG B N 1
ATOM 11226 C CA . ARG B 1 452 ? 18.924 194.600 30.276 1.00 36.34 452 ARG B CA 1
ATOM 11227 C C . ARG B 1 452 ? 18.335 195.211 29.021 1.00 36.22 452 ARG B C 1
ATOM 11228 O O . ARG B 1 452 ? 17.351 194.712 28.483 1.00 36.94 452 ARG B O 1
ATOM 11236 N N . ILE B 1 453 ? 18.910 196.318 28.568 1.00 35.86 453 ILE B N 1
ATOM 11237 C CA . ILE B 1 453 ? 18.391 196.990 27.391 1.00 35.09 453 ILE B CA 1
ATOM 11238 C C . ILE B 1 453 ? 18.553 196.106 26.139 1.00 35.37 453 ILE B C 1
ATOM 11239 O O . ILE B 1 453 ? 17.620 195.979 25.350 1.00 35.05 453 ILE B O 1
ATOM 11244 N N . ALA B 1 454 ? 19.718 195.481 25.986 1.00 35.59 454 ALA B N 1
ATOM 11245 C CA . ALA B 1 454 ? 19.957 194.519 24.899 1.00 36.00 454 ALA B CA 1
ATOM 11246 C C . ALA B 1 454 ? 19.009 193.292 24.935 1.00 36.07 454 ALA B C 1
ATOM 11247 O O . ALA B 1 454 ? 18.396 192.944 23.928 1.00 35.88 454 ALA B O 1
ATOM 11249 N N . GLU B 1 455 ? 18.875 192.677 26.108 1.00 36.50 455 GLU B N 1
ATOM 11250 C CA . GLU B 1 455 ? 18.096 191.453 26.272 1.00 37.54 455 GLU B CA 1
ATOM 11251 C C . GLU B 1 455 ? 16.585 191.687 26.251 1.00 38.20 455 GLU B C 1
ATOM 11252 O O . GLU B 1 455 ? 15.844 190.848 25.734 1.00 39.00 455 GLU B O 1
ATOM 11258 N N . GLU B 1 456 ? 16.134 192.832 26.769 1.00 37.89 456 GLU B N 1
ATOM 11259 C CA . GLU B 1 456 ? 14.700 193.083 26.940 1.00 37.81 456 GLU B CA 1
ATOM 11260 C C . GLU B 1 456 ? 14.159 194.234 26.103 1.00 36.90 456 GLU B C 1
ATOM 11261 O O . GLU B 1 456 ? 12.968 194.286 25.823 1.00 37.23 456 GLU B O 1
ATOM 11267 N N . GLY B 1 457 ? 15.020 195.158 25.698 1.00 36.50 457 GLY B N 1
ATOM 11268 C CA . GLY B 1 457 ? 14.558 196.364 25.023 1.00 36.58 457 GLY B CA 1
ATOM 11269 C C . GLY B 1 457 ? 14.235 197.482 25.999 1.00 36.61 457 GLY B C 1
ATOM 11270 O O . GLY B 1 457 ? 13.984 197.243 27.177 1.00 36.15 457 GLY B O 1
ATOM 11271 N N . SER B 1 458 ? 14.242 198.706 25.488 1.00 37.25 458 SER B N 1
ATOM 11272 C CA . SER B 1 458 ? 14.024 199.906 26.286 1.00 38.05 458 SER B CA 1
ATOM 11273 C C . SER B 1 458 ? 12.586 200.036 26.780 1.00 38.36 458 SER B C 1
ATOM 11274 O O . SER B 1 458 ? 12.365 200.477 27.893 1.00 38.72 458 SER B O 1
ATOM 11277 N N . LYS B 1 459 ? 11.616 199.649 25.958 1.00 38.72 459 LYS B N 1
ATOM 11278 C CA . LYS B 1 459 ? 10.223 199.673 26.368 1.00 39.58 459 LYS B CA 1
ATOM 11279 C C . LYS B 1 459 ? 10.058 198.865 27.650 1.00 39.13 459 LYS B C 1
ATOM 11280 O O . LYS B 1 459 ? 9.502 199.356 28.624 1.00 40.07 459 LYS B O 1
ATOM 11286 N N . ALA B 1 460 ? 10.599 197.651 27.658 1.00 38.77 460 ALA B N 1
ATOM 11287 C CA . ALA B 1 460 ? 10.569 196.759 28.821 1.00 37.66 460 ALA B CA 1
ATOM 11288 C C . ALA B 1 460 ? 11.321 197.307 30.020 1.00 36.89 460 ALA B C 1
ATOM 11289 O O . ALA B 1 460 ? 11.032 196.951 31.159 1.00 36.60 460 ALA B O 1
ATOM 11291 N N . VAL B 1 461 ? 12.338 198.120 29.760 1.00 36.16 461 VAL B N 1
ATOM 11292 C CA . VAL B 1 461 ? 13.135 198.682 30.842 1.00 34.67 461 VAL B CA 1
ATOM 11293 C C . VAL B 1 461 ? 12.493 199.962 31.368 1.00 34.23 461 VAL B C 1
ATOM 11294 O O . VAL B 1 461 ? 12.399 200.155 32.582 1.00 34.16 461 VAL B O 1
ATOM 11298 N N . PHE B 1 462 ? 12.039 200.829 30.469 1.00 33.58 462 PHE B N 1
ATOM 11299 C CA . PHE B 1 462 ? 11.635 202.175 30.884 1.00 33.68 462 PHE B CA 1
ATOM 11300 C C . PHE B 1 462 ? 10.131 202.407 31.037 1.00 34.09 462 PHE B C 1
ATOM 11301 O O . PHE B 1 462 ? 9.700 203.239 31.850 1.00 32.70 462 PHE B O 1
ATOM 11309 N N . SER B 1 463 ? 9.344 201.670 30.252 1.00 34.59 463 SER B N 1
ATOM 11310 C CA . SER B 1 463 ? 7.907 201.882 30.208 1.00 35.26 463 SER B CA 1
ATOM 11311 C C . SER B 1 463 ? 7.259 201.619 31.571 1.00 35.47 463 SER B C 1
ATOM 11312 O O . SER B 1 463 ? 6.426 202.396 32.002 1.00 36.09 463 SER B O 1
ATOM 11315 N N . PRO B 1 464 ? 7.664 200.547 32.275 1.00 35.82 464 PRO B N 1
ATOM 11316 C CA . PRO B 1 464 ? 7.171 200.353 33.636 1.00 35.91 464 PRO B CA 1
ATOM 11317 C C . PRO B 1 464 ? 7.482 201.520 34.581 1.00 35.99 464 PRO B C 1
ATOM 11318 O O . PRO B 1 464 ? 6.693 201.787 35.483 1.00 36.04 464 PRO B O 1
ATOM 11322 N N . LEU B 1 465 ? 8.617 202.195 34.383 1.00 35.81 465 LEU B N 1
ATOM 11323 C CA . LEU B 1 465 ? 8.997 203.356 35.212 1.00 35.47 465 LEU B CA 1
ATOM 11324 C C . LEU B 1 465 ? 8.084 204.551 34.971 1.00 35.27 465 LEU B C 1
ATOM 11325 O O . LEU B 1 465 ? 7.605 205.188 35.926 1.00 35.57 465 LEU B O 1
ATOM 11330 N N . ILE B 1 466 ? 7.824 204.843 33.700 1.00 35.08 466 ILE B N 1
ATOM 11331 C CA . ILE B 1 466 ? 6.924 205.929 33.317 1.00 35.26 466 ILE B CA 1
ATOM 11332 C C . ILE B 1 466 ? 5.503 205.691 33.837 1.00 36.52 466 ILE B C 1
ATOM 11333 O O . ILE B 1 466 ? 4.903 206.577 34.454 1.00 36.57 466 ILE B O 1
ATOM 11338 N N . GLU B 1 467 ? 4.972 204.498 33.581 1.00 37.82 467 GLU B N 1
ATOM 11339 C CA . GLU B 1 467 ? 3.632 204.117 34.035 1.00 38.98 467 GLU B CA 1
ATOM 11340 C C . GLU B 1 467 ? 3.486 204.098 35.567 1.00 39.13 467 GLU B C 1
ATOM 11341 O O . GLU B 1 467 ? 2.620 204.765 36.108 1.00 39.07 467 GLU B O 1
ATOM 11347 N N . LYS B 1 468 ? 4.336 203.340 36.252 1.00 39.40 468 LYS B N 1
ATOM 11348 C CA . LYS B 1 468 ? 4.192 203.100 37.684 1.00 39.45 468 LYS B CA 1
ATOM 11349 C C . LYS B 1 468 ? 4.542 204.339 38.525 1.00 39.30 468 LYS B C 1
ATOM 11350 O O . LYS B 1 468 ? 3.869 204.645 39.507 1.00 39.22 468 LYS B O 1
ATOM 11356 N N . LEU B 1 469 ? 5.583 205.064 38.126 1.00 38.79 469 LEU B N 1
ATOM 11357 C CA . LEU B 1 469 ? 6.154 206.114 38.977 1.00 38.05 469 LEU B CA 1
ATOM 11358 C C . LEU B 1 469 ? 5.719 207.495 38.550 1.00 37.27 469 LEU B C 1
ATOM 11359 O O . LEU B 1 469 ? 5.815 208.442 39.330 1.00 36.64 469 LEU B O 1
ATOM 11364 N N . ILE B 1 470 ? 5.243 207.610 37.314 1.00 37.11 470 ILE B N 1
ATOM 11365 C CA . ILE B 1 470 ? 4.795 208.901 36.806 1.00 37.45 470 ILE B CA 1
ATOM 11366 C C . ILE B 1 470 ? 3.291 208.930 36.440 1.00 37.89 470 ILE B C 1
ATOM 11367 O O . ILE B 1 470 ? 2.511 209.593 37.124 1.00 38.00 470 ILE B O 1
ATOM 11372 N N . LEU B 1 471 ? 2.892 208.207 35.393 1.00 37.93 471 LEU B N 1
ATOM 11373 C CA . LEU B 1 471 ? 1.528 208.302 34.858 1.00 38.10 471 LEU B CA 1
ATOM 11374 C C . LEU B 1 471 ? 0.438 207.879 35.822 1.00 38.02 471 LEU B C 1
ATOM 11375 O O . LEU B 1 471 ? -0.554 208.565 35.965 1.00 38.31 471 LEU B O 1
ATOM 11380 N N . ASN B 1 472 ? 0.619 206.743 36.473 1.00 38.20 472 ASN B N 1
ATOM 11381 C CA . ASN B 1 472 ? -0.403 206.209 37.354 1.00 38.74 472 ASN B CA 1
ATOM 11382 C C . ASN B 1 472 ? -0.147 206.604 38.806 1.00 38.60 472 ASN B C 1
ATOM 11383 O O . ASN B 1 472 ? -0.840 206.147 39.704 1.00 38.46 472 ASN B O 1
ATOM 11388 N N . ASN B 1 473 ? 0.848 207.467 39.013 1.00 38.22 473 ASN B N 1
ATOM 11389 C CA . ASN B 1 473 ? 1.234 207.936 40.343 1.00 37.45 473 ASN B CA 1
ATOM 11390 C C . ASN B 1 473 ? 0.334 209.093 40.761 1.00 37.07 473 ASN B C 1
ATOM 11391 O O . ASN B 1 473 ? 0.289 210.145 40.106 1.00 36.70 473 ASN B O 1
ATOM 11396 N N . SER B 1 474 ? -0.414 208.875 41.834 1.00 37.08 474 SER B N 1
ATOM 11397 C CA . SER B 1 474 ? -1.317 209.898 42.376 1.00 37.61 474 SER B CA 1
ATOM 11398 C C . SER B 1 474 ? -0.608 211.068 43.094 1.00 36.87 474 SER B C 1
ATOM 11399 O O . SER B 1 474 ? -1.180 212.162 43.246 1.00 36.79 474 SER B O 1
ATOM 11402 N N . HIS B 1 475 ? 0.624 210.846 43.547 1.00 36.32 475 HIS B N 1
ATOM 11403 C CA . HIS B 1 475 ? 1.380 211.929 44.189 1.00 35.64 475 HIS B CA 1
ATOM 11404 C C . HIS B 1 475 ? 1.898 212.888 43.145 1.00 35.89 475 HIS B C 1
ATOM 11405 O O . HIS B 1 475 ? 3.083 212.849 42.770 1.00 36.19 475 HIS B O 1
ATOM 11412 N N . ARG B 1 476 ? 0.990 213.733 42.664 1.00 35.80 476 ARG B N 1
ATOM 11413 C CA . ARG B 1 476 ? 1.235 214.609 41.529 1.00 35.91 476 ARG B CA 1
ATOM 11414 C C . ARG B 1 476 ? 0.761 215.992 41.885 1.00 35.92 476 ARG B C 1
ATOM 11415 O O . ARG B 1 476 ? -0.352 216.147 42.409 1.00 36.03 476 ARG B O 1
ATOM 11423 N N . VAL B 1 477 ? 1.605 216.990 41.619 1.00 35.21 477 VAL B N 1
ATOM 11424 C CA . VAL B 1 477 ? 1.262 218.389 41.869 1.00 34.65 477 VAL B CA 1
ATOM 11425 C C . VAL B 1 477 ? 1.376 219.203 40.591 1.00 34.51 477 VAL B C 1
ATOM 11426 O O . VAL B 1 477 ? 2.453 219.284 39.982 1.00 34.69 477 VAL B O 1
ATOM 11430 N N . THR B 1 478 ? 0.252 219.782 40.186 1.00 33.74 478 THR B N 1
ATOM 11431 C CA . THR B 1 478 ? 0.198 220.674 39.058 1.00 33.85 478 THR B CA 1
ATOM 11432 C C . THR B 1 478 ? 0.208 222.078 39.595 1.00 34.55 478 THR B C 1
ATOM 11433 O O . THR B 1 478 ? -0.543 222.401 40.515 1.00 33.89 478 THR B O 1
ATOM 11437 N N . ILE B 1 479 ? 1.057 222.914 39.002 1.00 35.31 479 ILE B N 1
ATOM 11438 C CA . ILE B 1 479 ? 1.175 224.294 39.423 1.00 36.26 479 ILE B CA 1
ATOM 11439 C C . ILE B 1 479 ? 1.065 225.174 38.207 1.00 37.18 479 ILE B C 1
ATOM 11440 O O . ILE B 1 479 ? 1.793 224.977 37.240 1.00 37.37 479 ILE B O 1
ATOM 11445 N N . GLU B 1 480 ? 0.125 226.115 38.252 1.00 38.36 480 GLU B N 1
ATOM 11446 C CA . GLU B 1 480 ? 0.053 227.197 37.286 1.00 39.89 480 GLU B CA 1
ATOM 11447 C C . GLU B 1 480 ? 0.542 228.451 37.984 1.00 41.37 480 GLU B C 1
ATOM 11448 O O . GLU B 1 480 ? 0.142 228.734 39.117 1.00 41.19 480 GLU B O 1
ATOM 11462 N N . GLN B 1 482 ? 0.692 232.444 37.591 1.00 46.61 482 GLN B N 1
ATOM 11463 C CA . GLN B 1 482 ? 0.045 233.553 36.918 1.00 47.93 482 GLN B CA 1
ATOM 11464 C C . GLN B 1 482 ? 0.765 234.836 37.260 1.00 48.46 482 GLN B C 1
ATOM 11465 O O . GLN B 1 482 ? 1.046 235.090 38.440 1.00 47.96 482 GLN B O 1
ATOM 11471 N N . PRO B 1 483 ? 1.044 235.663 36.237 1.00 49.37 483 PRO B N 1
ATOM 11472 C CA . PRO B 1 483 ? 1.745 236.918 36.463 1.00 50.75 483 PRO B CA 1
ATOM 11473 C C . PRO B 1 483 ? 0.896 237.885 37.306 1.00 52.37 483 PRO B C 1
ATOM 11474 O O . PRO B 1 483 ? -0.326 237.967 37.126 1.00 52.01 483 PRO B O 1
ATOM 11478 N N . ASP B 1 484 ? 1.545 238.578 38.239 1.00 54.10 484 ASP B N 1
ATOM 11479 C CA . ASP B 1 484 ? 0.878 239.595 39.041 1.00 55.80 484 ASP B CA 1
ATOM 11480 C C . ASP B 1 484 ? 1.739 240.855 39.100 1.00 56.84 484 ASP B C 1
ATOM 11481 O O . ASP B 1 484 ? 2.748 240.886 39.811 1.00 56.92 484 ASP B O 1
ATOM 11486 N N . PRO B 1 485 ? 1.332 241.908 38.364 1.00 57.97 485 PRO B N 1
ATOM 11487 C CA . PRO B 1 485 ? 2.124 243.139 38.313 1.00 58.84 485 PRO B CA 1
ATOM 11488 C C . PRO B 1 485 ? 2.093 243.906 39.644 1.00 59.67 485 PRO B C 1
ATOM 11489 O O . PRO B 1 485 ? 2.962 244.748 39.888 1.00 59.78 485 PRO B O 1
ATOM 11493 N N . GLU B 1 486 ? 1.121 243.587 40.499 1.00 60.66 486 GLU B N 1
ATOM 11494 C CA . GLU B 1 486 ? 0.953 244.285 41.774 1.00 61.88 486 GLU B CA 1
ATOM 11495 C C . GLU B 1 486 ? 1.629 243.602 42.965 1.00 62.42 486 GLU B C 1
ATOM 11496 O O . GLU B 1 486 ? 1.969 244.276 43.947 1.00 62.66 486 GLU B O 1
ATOM 11502 N N . LYS B 1 487 ? 1.814 242.281 42.882 1.00 62.84 487 LYS B N 1
ATOM 11503 C CA . LYS B 1 487 ? 2.363 241.482 43.995 1.00 63.49 487 LYS B CA 1
ATOM 11504 C C . LYS B 1 487 ? 3.663 242.047 44.588 1.00 63.84 487 LYS B C 1
ATOM 11505 O O . LYS B 1 487 ? 3.843 242.052 45.812 1.00 63.79 487 LYS B O 1
ATOM 11511 N N . ALA B 1 488 ? 4.549 242.527 43.716 1.00 64.19 488 ALA B N 1
ATOM 11512 C CA . ALA B 1 488 ? 5.829 243.103 44.125 1.00 64.62 488 ALA B CA 1
ATOM 11513 C C . ALA B 1 488 ? 5.643 244.374 44.954 1.00 65.06 488 ALA B C 1
ATOM 11514 O O . ALA B 1 488 ? 6.412 244.641 45.877 1.00 65.25 488 ALA B O 1
ATOM 11516 N N . THR B 1 489 ? 4.617 245.151 44.617 1.00 65.48 489 THR B N 1
ATOM 11517 C CA . THR B 1 489 ? 4.322 246.393 45.323 1.00 65.80 489 THR B CA 1
ATOM 11518 C C . THR B 1 489 ? 3.591 246.108 46.632 1.00 65.80 489 THR B C 1
ATOM 11519 O O . THR B 1 489 ? 3.971 246.637 47.675 1.00 65.83 489 THR B O 1
ATOM 11523 N N . GLN B 1 490 ? 2.555 245.271 46.579 1.00 65.84 490 GLN B N 1
ATOM 11524 C CA . GLN B 1 490 ? 1.801 244.909 47.779 1.00 66.29 490 GLN B CA 1
ATOM 11525 C C . GLN B 1 490 ? 2.700 244.386 48.917 1.00 66.52 490 GLN B C 1
ATOM 11526 O O . GLN B 1 490 ? 2.380 244.559 50.099 1.00 66.45 490 GLN B O 1
ATOM 11532 N N . GLU B 1 491 ? 3.822 243.762 48.561 1.00 66.74 491 GLU B N 1
ATOM 11533 C CA . GLU B 1 491 ? 4.726 243.190 49.560 1.00 67.09 491 GLU B CA 1
ATOM 11534 C C . GLU B 1 491 ? 5.758 244.166 50.114 1.00 67.12 491 GLU B C 1
ATOM 11535 O O . GLU B 1 491 ? 6.133 244.063 51.284 1.00 66.78 491 GLU B O 1
ATOM 11541 N N . GLU B 1 492 ? 6.222 245.092 49.274 1.00 67.37 492 GLU B N 1
ATOM 11542 C CA . GLU B 1 492 ? 7.083 246.187 49.726 1.00 67.95 492 GLU B CA 1
ATOM 11543 C C . GLU B 1 492 ? 6.277 247.108 50.654 1.00 67.98 492 GLU B C 1
ATOM 11544 O O . GLU B 1 492 ? 6.763 247.526 51.713 1.00 68.05 492 GLU B O 1
ATOM 11550 N N . VAL B 1 493 ? 5.037 247.390 50.250 1.00 67.86 493 VAL B N 1
ATOM 11551 C CA . VAL B 1 493 ? 4.058 248.104 51.072 1.00 67.41 493 VAL B CA 1
ATOM 11552 C C . VAL B 1 493 ? 3.860 247.404 52.415 1.00 67.08 493 VAL B C 1
ATOM 11553 O O . VAL B 1 493 ? 4.079 248.000 53.464 1.00 67.08 493 VAL B O 1
ATOM 11557 N N . GLU B 1 494 ? 3.466 246.135 52.375 1.00 66.79 494 GLU B N 1
ATOM 11558 C CA . GLU B 1 494 ? 3.237 245.349 53.586 1.00 66.59 494 GLU B CA 1
ATOM 11559 C C . GLU B 1 494 ? 4.449 245.370 54.531 1.00 66.22 494 GLU B C 1
ATOM 11560 O O . GLU B 1 494 ? 4.286 245.352 55.757 1.00 66.09 494 GLU B O 1
ATOM 11566 N N . GLU B 1 495 ? 5.652 245.406 53.957 1.00 65.58 495 GLU B N 1
ATOM 11567 C CA . GLU B 1 495 ? 6.881 245.465 54.745 1.00 65.12 495 GLU B CA 1
ATOM 11568 C C . GLU B 1 495 ? 7.065 246.849 55.375 1.00 64.72 495 GLU B C 1
ATOM 11569 O O . GLU B 1 495 ? 7.435 246.948 56.542 1.00 64.75 495 GLU B O 1
ATOM 11575 N N . LYS B 1 496 ? 6.814 247.903 54.599 1.00 64.26 496 LYS B N 1
ATOM 11576 C CA . LYS B 1 496 ? 6.851 249.273 55.106 1.00 64.02 496 LYS B CA 1
ATOM 11577 C C . LYS B 1 496 ? 5.960 249.420 56.335 1.00 63.58 496 LYS B C 1
ATOM 11578 O O . LYS B 1 496 ? 6.390 249.955 57.361 1.00 63.60 496 LYS B O 1
ATOM 11584 N N . ASN B 1 497 ? 4.735 248.909 56.227 1.00 63.04 497 ASN B N 1
ATOM 11585 C CA . ASN B 1 497 ? 3.725 249.034 57.275 1.00 62.48 497 ASN B CA 1
ATOM 11586 C C . ASN B 1 497 ? 4.091 248.310 58.553 1.00 62.07 497 ASN B C 1
ATOM 11587 O O . ASN B 1 497 ? 3.754 248.769 59.645 1.00 62.09 497 ASN B O 1
ATOM 11592 N N . ILE B 1 498 ? 4.768 247.172 58.416 1.00 61.30 498 ILE B N 1
ATOM 11593 C CA . ILE B 1 498 ? 5.259 246.437 59.581 1.00 60.73 498 ILE B CA 1
ATOM 11594 C C . ILE B 1 498 ? 6.348 247.259 60.280 1.00 60.05 498 ILE B C 1
ATOM 11595 O O . ILE B 1 498 ? 6.394 247.334 61.509 1.00 59.82 498 ILE B O 1
ATOM 11600 N N . LEU B 1 499 ? 7.203 247.883 59.473 1.00 59.60 499 LEU B N 1
ATOM 11601 C CA . LEU B 1 499 ? 8.288 248.721 59.968 1.00 59.21 499 LEU B CA 1
ATOM 11602 C C . LEU B 1 499 ? 7.744 250.009 60.593 1.00 59.30 499 LEU B C 1
ATOM 11603 O O . LEU B 1 499 ? 8.230 250.434 61.649 1.00 59.20 499 LEU B O 1
ATOM 11608 N N . GLU B 1 500 ? 6.729 250.601 59.952 1.00 59.26 500 GLU B N 1
ATOM 11609 C CA . GLU B 1 500 ? 5.981 251.726 60.524 1.00 59.57 500 GLU B CA 1
ATOM 11610 C C . GLU B 1 500 ? 5.440 251.422 61.926 1.00 59.56 500 GLU B C 1
ATOM 11611 O O . GLU B 1 500 ? 5.638 252.215 62.839 1.00 59.65 500 GLU B O 1
ATOM 11617 N N . LYS B 1 501 ? 4.774 250.277 62.095 1.00 59.63 501 LYS B N 1
ATOM 11618 C CA . LYS B 1 501 ? 4.268 249.856 63.411 1.00 59.96 501 LYS B CA 1
ATOM 11619 C C . LYS B 1 501 ? 5.367 249.791 64.465 1.00 59.89 501 LYS B C 1
ATOM 11620 O O . LYS B 1 501 ? 5.132 250.130 65.623 1.00 59.88 501 LYS B O 1
ATOM 11626 N N . VAL B 1 502 ? 6.553 249.329 64.076 1.00 59.74 502 VAL B N 1
ATOM 11627 C CA . VAL B 1 502 ? 7.679 249.243 65.010 1.00 59.72 502 VAL B CA 1
ATOM 11628 C C . VAL B 1 502 ? 8.125 250.661 65.382 1.00 59.62 502 VAL B C 1
ATOM 11629 O O . VAL B 1 502 ? 8.386 250.953 66.553 1.00 59.48 502 VAL B O 1
ATOM 11633 N N . LYS B 1 503 ? 8.193 251.521 64.367 1.00 59.45 503 LYS B N 1
ATOM 11634 C CA . LYS B 1 503 ? 8.619 252.909 64.495 1.00 59.46 503 LYS B CA 1
ATOM 11635 C C . LYS B 1 503 ? 7.632 253.693 65.362 1.00 59.53 503 LYS B C 1
ATOM 11636 O O . LYS B 1 503 ? 7.960 254.081 66.490 1.00 59.56 503 LYS B O 1
ATOM 11642 N N . ALA B 1 504 ? 6.420 253.877 64.834 1.00 59.36 504 ALA B N 1
ATOM 11643 C CA . ALA B 1 504 ? 5.345 254.588 65.504 1.00 59.19 504 ALA B CA 1
ATOM 11644 C C . ALA B 1 504 ? 5.070 254.050 66.903 1.00 59.13 504 ALA B C 1
ATOM 11645 O O . ALA B 1 504 ? 4.452 254.734 67.715 1.00 59.73 504 ALA B O 1
ATOM 11647 N N . ALA B 1 505 ? 5.555 252.846 67.191 1.00 58.66 505 ALA B N 1
ATOM 11648 C CA . ALA B 1 505 ? 5.341 252.223 68.488 1.00 58.42 505 ALA B CA 1
ATOM 11649 C C . ALA B 1 505 ? 6.517 252.361 69.441 1.00 58.33 505 ALA B C 1
ATOM 11650 O O . ALA B 1 505 ? 6.415 251.981 70.612 1.00 58.51 505 ALA B O 1
ATOM 11660 N N . THR B 1 507 ? 9.342 254.703 71.598 1.00 55.17 507 THR B N 1
ATOM 11661 C CA . THR B 1 507 ? 9.483 256.007 72.217 1.00 53.99 507 THR B CA 1
ATOM 11662 C C . THR B 1 507 ? 10.643 256.719 71.529 1.00 53.20 507 THR B C 1
ATOM 11663 O O . THR B 1 507 ? 11.465 256.074 70.856 1.00 52.58 507 THR B O 1
ATOM 11667 N N . GLU B 1 508 ? 10.715 258.038 71.698 1.00 51.55 508 GLU B N 1
ATOM 11668 C CA . GLU B 1 508 ? 11.781 258.815 71.084 1.00 50.53 508 GLU B CA 1
ATOM 11669 C C . GLU B 1 508 ? 13.161 258.436 71.609 1.00 49.49 508 GLU B C 1
ATOM 11670 O O . GLU B 1 508 ? 14.151 258.505 70.872 1.00 49.78 508 GLU B O 1
ATOM 11676 N N . GLU B 1 509 ? 13.224 258.027 72.874 1.00 48.21 509 GLU B N 1
ATOM 11677 C CA . GLU B 1 509 ? 14.475 257.549 73.456 1.00 47.13 509 GLU B CA 1
ATOM 11678 C C . GLU B 1 509 ? 14.906 256.204 72.849 1.00 46.06 509 GLU B C 1
ATOM 11679 O O . GLU B 1 509 ? 16.103 255.952 72.710 1.00 45.85 509 GLU B O 1
ATOM 11685 N N . ASP B 1 510 ? 13.935 255.357 72.500 1.00 44.95 510 ASP B N 1
ATOM 11686 C CA . ASP B 1 510 ? 14.221 254.070 71.848 1.00 44.83 510 ASP B CA 1
ATOM 11687 C C . ASP B 1 510 ? 14.741 254.280 70.434 1.00 43.68 510 ASP B C 1
ATOM 11688 O O . ASP B 1 510 ? 15.648 253.588 69.996 1.00 42.97 510 ASP B O 1
ATOM 11693 N N . LEU B 1 511 ? 14.167 255.257 69.745 1.00 43.30 511 LEU B N 1
ATOM 11694 C CA . LEU B 1 511 ? 14.586 255.617 68.396 1.00 43.47 511 LEU B CA 1
ATOM 11695 C C . LEU B 1 511 ? 16.046 256.062 68.332 1.00 43.66 511 LEU B C 1
ATOM 11696 O O . LEU B 1 511 ? 16.785 255.671 67.420 1.00 43.71 511 LEU B O 1
ATOM 11701 N N . ALA B 1 512 ? 16.474 256.838 69.330 1.00 43.80 512 ALA B N 1
ATOM 11702 C CA . ALA B 1 512 ? 17.859 257.293 69.408 1.00 43.41 512 ALA B CA 1
ATOM 11703 C C . ALA B 1 512 ? 18.767 256.157 69.862 1.00 43.65 512 ALA B C 1
ATOM 11704 O O . ALA B 1 512 ? 19.900 256.062 69.394 1.00 43.67 512 ALA B O 1
ATOM 11706 N N . GLU B 1 513 ? 18.276 255.312 70.776 1.00 43.41 513 GLU B N 1
ATOM 11707 C CA . GLU B 1 513 ? 18.955 254.055 71.123 1.00 43.91 513 GLU B CA 1
ATOM 11708 C C . GLU B 1 513 ? 19.241 253.255 69.839 1.00 43.69 513 GLU B C 1
ATOM 11709 O O . GLU B 1 513 ? 20.377 252.816 69.614 1.00 43.23 513 GLU B O 1
ATOM 11715 N N . LEU B 1 514 ? 18.214 253.123 68.998 1.00 43.47 514 LEU B N 1
ATOM 11716 C CA . LEU B 1 514 ? 18.270 252.330 67.765 1.00 43.87 514 LEU B CA 1
ATOM 11717 C C . LEU B 1 514 ? 19.318 252.888 66.792 1.00 44.44 514 LEU B C 1
ATOM 11718 O O . LEU B 1 514 ? 20.185 252.146 66.309 1.00 44.16 514 LEU B O 1
ATOM 11723 N N . ALA B 1 515 ? 19.225 254.193 66.529 1.00 45.36 515 ALA B N 1
ATOM 11724 C CA . ALA B 1 515 ? 20.218 254.934 65.754 1.00 45.99 515 ALA B CA 1
ATOM 11725 C C . ALA B 1 515 ? 21.651 254.657 66.231 1.00 47.09 515 ALA B C 1
ATOM 11726 O O . ALA B 1 515 ? 22.508 254.295 65.422 1.00 47.09 515 ALA B O 1
ATOM 11728 N N . ARG B 1 516 ? 21.902 254.779 67.533 1.00 47.64 516 ARG B N 1
ATOM 11729 C CA . ARG B 1 516 ? 23.233 254.483 68.076 1.00 49.15 516 ARG B CA 1
ATOM 11730 C C . ARG B 1 516 ? 23.643 253.029 67.892 1.00 49.33 516 ARG B C 1
ATOM 11731 O O . ARG B 1 516 ? 24.802 252.750 67.578 1.00 49.46 516 ARG B O 1
ATOM 11739 N N . ALA B 1 517 ? 22.705 252.107 68.096 1.00 49.76 517 ALA B N 1
ATOM 11740 C CA . ALA B 1 517 ? 22.978 250.686 67.859 1.00 50.38 517 ALA B CA 1
ATOM 11741 C C . ALA B 1 517 ? 23.449 250.446 66.411 1.00 50.52 517 ALA B C 1
ATOM 11742 O O . ALA B 1 517 ? 24.395 249.684 66.183 1.00 50.01 517 ALA B O 1
ATOM 11744 N N . THR B 1 518 ? 22.804 251.135 65.463 1.00 50.97 518 THR B N 1
ATOM 11745 C CA . THR B 1 518 ? 23.138 251.079 64.027 1.00 51.47 518 THR B CA 1
ATOM 11746 C C . THR B 1 518 ? 24.585 251.536 63.753 1.00 52.16 518 THR B C 1
ATOM 11747 O O . THR B 1 518 ? 25.357 250.819 63.099 1.00 52.22 518 THR B O 1
ATOM 11751 N N . GLU B 1 519 ? 24.945 252.709 64.277 1.00 52.59 519 GLU B N 1
ATOM 11752 C CA . GLU B 1 519 ? 26.299 253.260 64.135 1.00 53.28 519 GLU B CA 1
ATOM 11753 C C . GLU B 1 519 ? 27.391 252.411 64.761 1.00 53.28 519 GLU B C 1
ATOM 11754 O O . GLU B 1 519 ? 28.454 252.258 64.178 1.00 53.25 519 GLU B O 1
ATOM 11760 N N . GLU B 1 520 ? 27.146 251.877 65.950 1.00 53.58 520 GLU B N 1
ATOM 11761 C CA . GLU B 1 520 ? 28.160 251.047 66.590 1.00 53.99 520 GLU B CA 1
ATOM 11762 C C . GLU B 1 520 ? 28.339 249.735 65.817 1.00 53.73 520 GLU B C 1
ATOM 11763 O O . GLU B 1 520 ? 29.457 249.222 65.714 1.00 54.14 520 GLU B O 1
ATOM 11769 N N . LEU B 1 521 ? 27.247 249.223 65.246 1.00 53.19 521 LEU B N 1
ATOM 11770 C CA . LEU B 1 521 ? 27.321 248.087 64.320 1.00 52.72 521 LEU B CA 1
ATOM 11771 C C . LEU B 1 521 ? 28.146 248.470 63.084 1.00 52.48 521 LEU B C 1
ATOM 11772 O O . LEU B 1 521 ? 29.074 247.749 62.701 1.00 52.14 521 LEU B O 1
ATOM 11777 N N . LYS B 1 522 ? 27.825 249.616 62.487 1.00 52.10 522 LYS B N 1
ATOM 11778 C CA . LYS B 1 522 ? 28.549 250.091 61.323 1.00 52.16 522 LYS B CA 1
ATOM 11779 C C . LYS B 1 522 ? 30.050 250.202 61.612 1.00 52.74 522 LYS B C 1
ATOM 11780 O O . LYS B 1 522 ? 30.867 249.604 60.901 1.00 52.48 522 LYS B O 1
ATOM 11786 N N . LEU B 1 523 ? 30.401 250.925 62.678 1.00 53.00 523 LEU B N 1
ATOM 11787 C CA . LEU B 1 523 ? 31.789 251.055 63.113 1.00 53.44 523 LEU B CA 1
ATOM 11788 C C . LEU B 1 523 ? 32.459 249.692 63.183 1.00 53.64 523 LEU B C 1
ATOM 11789 O O . LEU B 1 523 ? 33.464 249.460 62.503 1.00 53.24 523 LEU B O 1
ATOM 11794 N N . LYS B 1 524 ? 31.899 248.798 64.004 1.00 53.95 524 LYS B N 1
ATOM 11795 C CA . LYS B 1 524 ? 32.403 247.426 64.120 1.00 54.15 524 LYS B CA 1
ATOM 11796 C C . LYS B 1 524 ? 32.784 246.865 62.736 1.00 53.96 524 LYS B C 1
ATOM 11797 O O . LYS B 1 524 ? 33.926 246.426 62.520 1.00 53.63 524 LYS B O 1
ATOM 11803 N N . GLN B 1 525 ? 31.829 246.919 61.803 1.00 53.69 525 GLN B N 1
ATOM 11804 C CA . GLN B 1 525 ? 31.988 246.298 60.482 1.00 53.63 525 GLN B CA 1
ATOM 11805 C C . GLN B 1 525 ? 32.869 247.105 59.497 1.00 54.29 525 GLN B C 1
ATOM 11806 O O . GLN B 1 525 ? 33.583 246.524 58.673 1.00 53.95 525 GLN B O 1
ATOM 11812 N N . GLU B 1 526 ? 32.849 248.431 59.635 1.00 54.86 526 GLU B N 1
ATOM 11813 C CA . GLU B 1 526 ? 33.643 249.346 58.805 1.00 55.79 526 GLU B CA 1
ATOM 11814 C C . GLU B 1 526 ? 35.018 249.715 59.378 1.00 56.19 526 GLU B C 1
ATOM 11815 O O . GLU B 1 526 ? 35.693 250.608 58.859 1.00 56.29 526 GLU B O 1
ATOM 11821 N N . THR B 1 527 ? 35.417 249.045 60.454 1.00 56.70 527 THR B N 1
ATOM 11822 C CA . THR B 1 527 ? 36.743 249.214 61.019 1.00 57.34 527 THR B CA 1
ATOM 11823 C C . THR B 1 527 ? 37.469 247.900 60.818 1.00 57.74 527 THR B C 1
ATOM 11824 O O . THR B 1 527 ? 37.122 246.894 61.438 1.00 57.60 527 THR B O 1
ATOM 11828 N N . PRO B 1 528 ? 38.470 247.892 59.924 1.00 58.40 528 PRO B N 1
ATOM 11829 C CA . PRO B 1 528 ? 39.212 246.671 59.651 1.00 58.93 528 PRO B CA 1
ATOM 11830 C C . PRO B 1 528 ? 39.816 246.088 60.923 1.00 59.49 528 PRO B C 1
ATOM 11831 O O . PRO B 1 528 ? 40.056 246.820 61.896 1.00 59.71 528 PRO B O 1
ATOM 11835 N N . ASP B 1 529 ? 40.028 244.775 60.918 1.00 60.11 529 ASP B N 1
ATOM 11836 C CA . ASP B 1 529 ? 40.703 244.102 62.015 1.00 60.76 529 ASP B CA 1
ATOM 11837 C C . ASP B 1 529 ? 42.138 244.598 62.142 1.00 61.32 529 ASP B C 1
ATOM 11838 O O . ASP B 1 529 ? 42.831 244.773 61.130 1.00 61.14 529 ASP B O 1
ATOM 11843 N N . PRO B 1 530 ? 42.580 244.839 63.389 1.00 61.73 530 PRO B N 1
ATOM 11844 C CA . PRO B 1 530 ? 43.978 245.154 63.648 1.00 62.22 530 PRO B CA 1
ATOM 11845 C C . PRO B 1 530 ? 44.827 243.908 63.419 1.00 62.58 530 PRO B C 1
ATOM 11846 O O . PRO B 1 530 ? 44.570 242.883 64.051 1.00 63.11 530 PRO B O 1
ATOM 11850 N N . PRO B 1 531 ? 45.812 243.976 62.502 1.00 62.51 531 PRO B N 1
ATOM 11851 C CA . PRO B 1 531 ? 46.679 242.824 62.226 1.00 62.27 531 PRO B CA 1
ATOM 11852 C C . PRO B 1 531 ? 47.270 242.063 63.436 1.00 62.05 531 PRO B C 1
ATOM 11853 O O . PRO B 1 531 ? 48.081 241.161 63.231 1.00 62.17 531 PRO B O 1
ATOM 11857 N N . GLU B 1 532 ? 46.867 242.399 64.664 1.00 61.35 532 GLU B N 1
ATOM 11858 C CA . GLU B 1 532 ? 47.077 241.497 65.810 1.00 61.07 532 GLU B CA 1
ATOM 11859 C C . GLU B 1 532 ? 46.036 240.393 65.718 1.00 60.12 532 GLU B C 1
ATOM 11860 O O . GLU B 1 532 ? 46.322 239.216 65.967 1.00 60.26 532 GLU B O 1
ATOM 11866 N N . ALA B 1 533 ? 44.815 240.797 65.384 1.00 58.81 533 ALA B N 1
ATOM 11867 C CA . ALA B 1 533 ? 43.777 239.860 65.009 1.00 57.84 533 ALA B CA 1
ATOM 11868 C C . ALA B 1 533 ? 44.253 239.078 63.781 1.00 56.74 533 ALA B C 1
ATOM 11869 O O . ALA B 1 533 ? 44.514 237.880 63.879 1.00 57.00 533 ALA B O 1
ATOM 11871 N N . LEU B 1 534 ? 44.437 239.766 62.655 1.00 55.11 534 LEU B N 1
ATOM 11872 C CA . LEU B 1 534 ? 44.655 239.103 61.360 1.00 53.82 534 LEU B CA 1
ATOM 11873 C C . LEU B 1 534 ? 45.737 238.010 61.303 1.00 53.32 534 LEU B C 1
ATOM 11874 O O . LEU B 1 534 ? 45.643 237.090 60.481 1.00 52.66 534 LEU B O 1
ATOM 11879 N N . ARG B 1 535 ? 46.746 238.101 62.170 1.00 52.46 535 ARG B N 1
ATOM 11880 C CA . ARG B 1 535 ? 47.855 237.138 62.149 1.00 52.29 535 ARG B CA 1
ATOM 11881 C C . ARG B 1 535 ? 47.514 235.775 62.754 1.00 51.19 535 ARG B C 1
ATOM 11882 O O . ARG B 1 535 ? 48.252 234.805 62.559 1.00 50.94 535 ARG B O 1
ATOM 11890 N N . CYS B 1 536 ? 46.398 235.701 63.474 1.00 50.29 536 CYS B N 1
ATOM 11891 C CA . CYS B 1 536 ? 45.896 234.411 63.959 1.00 49.42 536 CYS B CA 1
ATOM 11892 C C . CYS B 1 536 ? 45.535 233.454 62.812 1.00 48.37 536 CYS B C 1
ATOM 11893 O O . CYS B 1 536 ? 45.667 232.247 62.958 1.00 47.95 536 CYS B O 1
ATOM 11896 N N . VAL B 1 537 ? 45.095 233.991 61.677 1.00 47.55 537 VAL B N 1
ATOM 11897 C CA . VAL B 1 537 ? 44.923 233.173 60.476 1.00 47.23 537 VAL B CA 1
ATOM 11898 C C . VAL B 1 537 ? 46.306 233.014 59.832 1.00 47.35 537 VAL B C 1
ATOM 11899 O O . VAL B 1 537 ? 46.916 234.001 59.412 1.00 47.69 537 VAL B O 1
ATOM 11903 N N . PRO B 1 538 ? 46.816 231.775 59.765 1.00 47.26 538 PRO B N 1
ATOM 11904 C CA . PRO B 1 538 ? 48.174 231.615 59.281 1.00 47.32 538 PRO B CA 1
ATOM 11905 C C . PRO B 1 538 ? 48.267 231.749 57.765 1.00 47.28 538 PRO B C 1
ATOM 11906 O O . PRO B 1 538 ? 47.280 231.607 57.043 1.00 46.96 538 PRO B O 1
ATOM 11910 N N . SER B 1 539 ? 49.466 232.041 57.305 1.00 47.27 539 SER B N 1
ATOM 11911 C CA . SER B 1 539 ? 49.713 232.291 55.912 1.00 47.34 539 SER B CA 1
ATOM 11912 C C . SER B 1 539 ? 50.871 231.386 55.567 1.00 47.05 539 SER B C 1
ATOM 11913 O O . SER B 1 539 ? 51.627 230.969 56.455 1.00 47.07 539 SER B O 1
ATOM 11916 N N . LEU B 1 540 ? 50.995 231.061 54.289 1.00 46.19 540 LEU B N 1
ATOM 11917 C CA . LEU B 1 540 ? 52.234 230.529 53.768 1.00 46.04 540 LEU B CA 1
ATOM 11918 C C . LEU B 1 540 ? 53.122 231.754 53.597 1.00 45.84 540 LEU B C 1
ATOM 11919 O O . LEU B 1 540 ? 52.652 232.882 53.765 1.00 44.72 540 LEU B O 1
ATOM 11924 N N . ASN B 1 541 ? 54.396 231.557 53.278 1.00 45.85 541 ASN B N 1
ATOM 11925 C CA . ASN B 1 541 ? 55.196 232.686 52.823 1.00 46.34 541 ASN B CA 1
ATOM 11926 C C . ASN B 1 541 ? 55.804 232.395 51.463 1.00 46.19 541 ASN B C 1
ATOM 11927 O O . ASN B 1 541 ? 55.629 231.298 50.937 1.00 46.17 541 ASN B O 1
ATOM 11932 N N . LEU B 1 542 ? 56.490 233.377 50.890 1.00 46.17 542 LEU B N 1
ATOM 11933 C CA . LEU B 1 542 ? 56.890 233.326 49.482 1.00 46.84 542 LEU B CA 1
ATOM 11934 C C . LEU B 1 542 ? 57.802 232.152 49.094 1.00 46.96 542 LEU B C 1
ATOM 11935 O O . LEU B 1 542 ? 57.911 231.816 47.909 1.00 46.75 542 LEU B O 1
ATOM 11940 N N . GLY B 1 543 ? 58.452 231.539 50.089 1.00 47.38 543 GLY B N 1
ATOM 11941 C CA . GLY B 1 543 ? 59.270 230.343 49.868 1.00 47.31 543 GLY B CA 1
ATOM 11942 C C . GLY B 1 543 ? 58.417 229.141 49.501 1.00 47.93 543 GLY B C 1
ATOM 11943 O O . GLY B 1 543 ? 58.892 228.204 48.857 1.00 48.06 543 GLY B O 1
ATOM 11944 N N . ASP B 1 544 ? 57.152 229.172 49.912 1.00 48.13 544 ASP B N 1
ATOM 11945 C CA . ASP B 1 544 ? 56.196 228.125 49.581 1.00 48.43 544 ASP B CA 1
ATOM 11946 C C . ASP B 1 544 ? 55.680 228.231 48.146 1.00 48.43 544 ASP B C 1
ATOM 11947 O O . ASP B 1 544 ? 54.892 227.376 47.712 1.00 48.10 544 ASP B O 1
ATOM 11952 N N . ILE B 1 545 ? 56.144 229.254 47.421 1.00 48.13 545 ILE B N 1
ATOM 11953 C CA . ILE B 1 545 ? 55.622 229.603 46.092 1.00 48.19 545 ILE B CA 1
ATOM 11954 C C . ILE B 1 545 ? 56.648 229.404 44.985 1.00 48.34 545 ILE B C 1
ATOM 11955 O O . ILE B 1 545 ? 57.745 229.959 45.051 1.00 47.87 545 ILE B O 1
ATOM 11960 N N . PRO B 1 546 ? 56.289 228.613 43.955 1.00 48.69 546 PRO B N 1
ATOM 11961 C CA . PRO B 1 546 ? 57.129 228.480 42.774 1.00 49.42 546 PRO B CA 1
ATOM 11962 C C . PRO B 1 546 ? 57.281 229.833 42.081 1.00 50.11 546 PRO B C 1
ATOM 11963 O O . PRO B 1 546 ? 56.312 230.582 41.976 1.00 50.13 546 PRO B O 1
ATOM 11967 N N . LYS B 1 547 ? 58.492 230.145 41.642 1.00 51.10 547 LYS B N 1
ATOM 11968 C CA . LYS B 1 547 ? 58.765 231.430 40.990 1.00 52.44 547 LYS B CA 1
ATOM 11969 C C . LYS B 1 547 ? 58.548 231.412 39.472 1.00 52.71 547 LYS B C 1
ATOM 11970 O O . LYS B 1 547 ? 58.632 232.462 38.819 1.00 52.53 547 LYS B O 1
ATOM 11976 N N . GLU B 1 548 ? 58.260 230.222 38.935 1.00 52.96 548 GLU B N 1
ATOM 11977 C CA . GLU B 1 548 ? 57.915 230.037 37.525 1.00 53.57 548 GLU B CA 1
ATOM 11978 C C . GLU B 1 548 ? 56.435 229.646 37.389 1.00 53.37 548 GLU B C 1
ATOM 11979 O O . GLU B 1 548 ? 55.920 228.887 38.213 1.00 53.21 548 GLU B O 1
ATOM 11985 N N . PRO B 1 549 ? 55.752 230.149 36.339 1.00 53.28 549 PRO B N 1
ATOM 11986 C CA . PRO B 1 549 ? 54.325 229.874 36.154 1.00 53.44 549 PRO B CA 1
ATOM 11987 C C . PRO B 1 549 ? 54.060 228.400 35.886 1.00 53.67 549 PRO B C 1
ATOM 11988 O O . PRO B 1 549 ? 54.975 227.663 35.517 1.00 53.80 549 PRO B O 1
ATOM 11992 N N . THR B 1 550 ? 52.813 227.980 36.066 1.00 53.81 550 THR B N 1
ATOM 11993 C CA . THR B 1 550 ? 52.439 226.597 35.835 1.00 54.09 550 THR B CA 1
ATOM 11994 C C . THR B 1 550 ? 52.906 226.149 34.452 1.00 54.21 550 THR B C 1
ATOM 11995 O O . THR B 1 550 ? 52.703 226.855 33.450 1.00 54.43 550 THR B O 1
ATOM 11999 N N . TYR B 1 551 ? 53.548 224.981 34.411 1.00 53.80 551 TYR B N 1
ATOM 12000 C CA . TYR B 1 551 ? 54.019 224.405 33.157 1.00 53.26 551 TYR B CA 1
ATOM 12001 C C . TYR B 1 551 ? 52.888 223.776 32.325 1.00 52.11 551 TYR B C 1
ATOM 12002 O O . TYR B 1 551 ? 52.296 222.768 32.722 1.00 52.29 551 TYR B O 1
ATOM 12011 N N . VAL B 1 552 ? 52.585 224.384 31.180 1.00 50.22 552 VAL B N 1
ATOM 12012 C CA . VAL B 1 552 ? 51.643 223.785 30.238 1.00 48.52 552 VAL B CA 1
ATOM 12013 C C . VAL B 1 552 ? 52.362 223.536 28.919 1.00 47.33 552 VAL B C 1
ATOM 12014 O O . VAL B 1 552 ? 52.757 224.490 28.245 1.00 47.40 552 VAL B O 1
ATOM 12018 N N . PRO B 1 553 ? 52.528 222.254 28.541 1.00 46.01 553 PRO B N 1
ATOM 12019 C CA . PRO B 1 553 ? 53.250 221.977 27.297 1.00 45.38 553 PRO B CA 1
ATOM 12020 C C . PRO B 1 553 ? 52.470 222.593 26.159 1.00 44.50 553 PRO B C 1
ATOM 12021 O O . PRO B 1 553 ? 51.239 222.461 26.106 1.00 44.66 553 PRO B O 1
ATOM 12025 N N . THR B 1 554 ? 53.171 223.327 25.307 1.00 43.42 554 THR B N 1
ATOM 12026 C CA . THR B 1 554 ? 52.563 223.962 24.139 1.00 42.14 554 THR B CA 1
ATOM 12027 C C . THR B 1 554 ? 53.576 223.960 23.011 1.00 41.67 554 THR B C 1
ATOM 12028 O O . THR B 1 554 ? 54.759 224.187 23.238 1.00 41.13 554 THR B O 1
ATOM 12032 N N . GLU B 1 555 ? 53.109 223.681 21.800 1.00 40.88 555 GLU B N 1
ATOM 12033 C CA . GLU B 1 555 ? 53.923 223.834 20.608 1.00 40.21 555 GLU B CA 1
ATOM 12034 C C . GLU B 1 555 ? 53.090 224.404 19.484 1.00 39.07 555 GLU B C 1
ATOM 12035 O O . GLU B 1 555 ? 51.941 224.006 19.288 1.00 39.02 555 GLU B O 1
ATOM 12041 N N . VAL B 1 556 ? 53.664 225.348 18.762 1.00 37.70 556 VAL B N 1
ATOM 12042 C CA . VAL B 1 556 ? 52.987 225.958 17.638 1.00 37.23 556 VAL B CA 1
ATOM 12043 C C . VAL B 1 556 ? 53.591 225.419 16.343 1.00 36.83 556 VAL B C 1
ATOM 12044 O O . VAL B 1 556 ? 54.810 225.249 16.235 1.00 35.28 556 VAL B O 1
ATOM 12048 N N . GLY B 1 557 ? 52.721 225.167 15.371 1.00 37.43 557 GLY B N 1
ATOM 12049 C CA . GLY B 1 557 ? 53.114 224.664 14.074 1.00 38.77 557 GLY B CA 1
ATOM 12050 C C . GLY B 1 557 ? 52.122 225.048 13.011 1.00 40.47 557 GLY B C 1
ATOM 12051 O O . GLY B 1 557 ? 51.186 225.808 13.272 1.00 39.63 557 GLY B O 1
ATOM 12052 N N . ASP B 1 558 ? 52.328 224.504 11.809 1.00 42.50 558 ASP B N 1
ATOM 12053 C CA . ASP B 1 558 ? 51.547 224.855 10.620 1.00 44.75 558 ASP B CA 1
ATOM 12054 C C . ASP B 1 558 ? 51.114 223.612 9.835 1.00 45.67 558 ASP B C 1
ATOM 12055 O O . ASP B 1 558 ? 51.864 222.627 9.728 1.00 45.22 558 ASP B O 1
ATOM 12060 N N . ILE B 1 559 ? 49.891 223.670 9.307 1.00 46.78 559 ILE B N 1
ATOM 12061 C CA . ILE B 1 559 ? 49.445 222.804 8.213 1.00 48.42 559 ILE B CA 1
ATOM 12062 C C . ILE B 1 559 ? 48.745 223.701 7.201 1.00 48.63 559 ILE B C 1
ATOM 12063 O O . ILE B 1 559 ? 47.620 224.116 7.461 1.00 48.92 559 ILE B O 1
ATOM 12068 N N . ASN B 1 560 ? 49.389 223.997 6.063 1.00 48.92 560 ASN B N 1
ATOM 12069 C CA . ASN B 1 560 ? 48.748 224.724 4.942 1.00 48.71 560 ASN B CA 1
ATOM 12070 C C . ASN B 1 560 ? 48.222 226.124 5.263 1.00 48.33 560 ASN B C 1
ATOM 12071 O O . ASN B 1 560 ? 47.086 226.480 4.907 1.00 48.43 560 ASN B O 1
ATOM 12076 N N . GLY B 1 561 ? 49.047 226.928 5.924 1.00 47.70 561 GLY B N 1
ATOM 12077 C CA . GLY B 1 561 ? 48.612 228.262 6.352 1.00 46.40 561 GLY B CA 1
ATOM 12078 C C . GLY B 1 561 ? 47.535 228.194 7.425 1.00 45.25 561 GLY B C 1
ATOM 12079 O O . GLY B 1 561 ? 46.775 229.156 7.611 1.00 45.77 561 GLY B O 1
ATOM 12080 N N . VAL B 1 562 ? 47.452 227.044 8.102 1.00 43.21 562 VAL B N 1
ATOM 12081 C CA . VAL B 1 562 ? 46.622 226.906 9.286 1.00 40.88 562 VAL B CA 1
ATOM 12082 C C . VAL B 1 562 ? 47.544 226.678 10.475 1.00 39.57 562 VAL B C 1
ATOM 12083 O O . VAL B 1 562 ? 48.370 225.771 10.473 1.00 38.94 562 VAL B O 1
ATOM 12087 N N . LYS B 1 563 ? 47.407 227.546 11.469 1.00 37.87 563 LYS B N 1
ATOM 12088 C CA . LYS B 1 563 ? 48.151 227.464 12.713 1.00 36.12 563 LYS B CA 1
ATOM 12089 C C . LYS B 1 563 ? 47.572 226.342 13.586 1.00 35.46 563 LYS B C 1
ATOM 12090 O O . LYS B 1 563 ? 46.352 226.166 13.685 1.00 34.43 563 LYS B O 1
ATOM 12096 N N . VAL B 1 564 ? 48.458 225.567 14.189 1.00 34.17 564 VAL B N 1
ATOM 12097 C CA . VAL B 1 564 ? 48.069 224.465 15.048 1.00 33.66 564 VAL B CA 1
ATOM 12098 C C . VAL B 1 564 ? 48.846 224.591 16.352 1.00 32.84 564 VAL B C 1
ATOM 12099 O O . VAL B 1 564 ? 50.051 224.851 16.348 1.00 32.60 564 VAL B O 1
ATOM 12103 N N . LEU B 1 565 ? 48.142 224.439 17.463 1.00 31.37 565 LEU B N 1
ATOM 12104 C CA . LEU B 1 565 ? 48.775 224.328 18.770 1.00 31.10 565 LEU B CA 1
ATOM 12105 C C . LEU B 1 565 ? 48.492 222.946 19.335 1.00 30.32 565 LEU B C 1
ATOM 12106 O O . LEU B 1 565 ? 47.354 222.458 19.281 1.00 30.51 565 LEU B O 1
ATOM 12111 N N . ARG B 1 566 ? 49.517 222.313 19.884 1.00 29.58 566 ARG B N 1
ATOM 12112 C CA . ARG B 1 566 ? 49.326 221.017 20.496 1.00 29.45 566 ARG B CA 1
ATOM 12113 C C . ARG B 1 566 ? 49.813 221.082 21.942 1.00 28.54 566 ARG B C 1
ATOM 12114 O O . ARG B 1 566 ? 50.796 221.757 22.241 1.00 28.42 566 ARG B O 1
ATOM 12122 N N . HIS B 1 567 ? 49.084 220.411 22.832 1.00 27.07 567 HIS B N 1
ATOM 12123 C CA . HIS B 1 567 ? 49.407 220.359 24.248 1.00 26.46 567 HIS B CA 1
ATOM 12124 C C . HIS B 1 567 ? 49.448 218.895 24.628 1.00 27.00 567 HIS B C 1
ATOM 12125 O O . HIS B 1 567 ? 48.404 218.251 24.735 1.00 26.82 567 HIS B O 1
ATOM 12132 N N . ASP B 1 568 ? 50.661 218.364 24.782 1.00 27.83 568 ASP B N 1
ATOM 12133 C CA . ASP B 1 568 ? 50.872 216.936 25.091 1.00 29.27 568 ASP B CA 1
ATOM 12134 C C . ASP B 1 568 ? 50.674 216.720 26.583 1.00 28.96 568 ASP B C 1
ATOM 12135 O O . ASP B 1 568 ? 51.559 217.020 27.371 1.00 29.19 568 ASP B O 1
ATOM 12140 N N . LEU B 1 569 ? 49.492 216.231 26.951 1.00 29.12 569 LEU B N 1
ATOM 12141 C CA . LEU B 1 569 ? 49.111 215.993 28.336 1.00 29.36 569 LEU B CA 1
ATOM 12142 C C . LEU B 1 569 ? 48.294 214.691 28.422 1.00 29.66 569 LEU B C 1
ATOM 12143 O O . LEU B 1 569 ? 47.564 214.353 27.471 1.00 29.80 569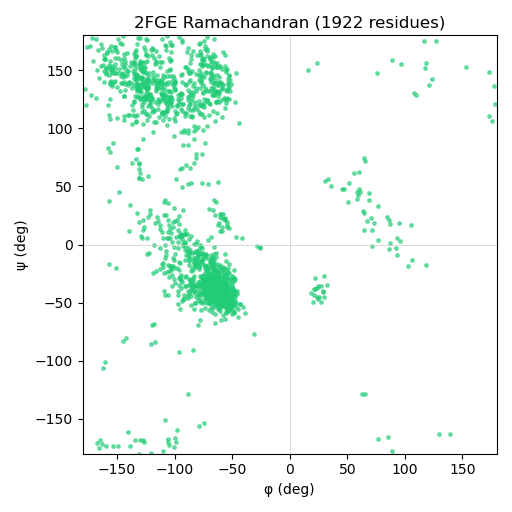 LEU B O 1
ATOM 12148 N N . PHE B 1 570 ? 48.386 213.990 29.556 1.00 29.52 570 PHE B N 1
ATOM 12149 C CA . PHE B 1 570 ? 47.545 212.808 29.815 1.00 29.86 570 PHE B CA 1
ATOM 12150 C C . PHE B 1 570 ? 46.080 213.223 29.893 1.00 29.02 570 PHE B C 1
ATOM 12151 O O . PHE B 1 570 ? 45.712 214.062 30.709 1.00 27.76 570 PHE B O 1
ATOM 12159 N N . THR B 1 571 ? 45.246 212.628 29.043 1.00 28.74 571 THR B N 1
ATOM 12160 C CA . THR B 1 571 ? 43.834 212.975 28.983 1.00 28.40 571 THR B CA 1
ATOM 12161 C C . THR B 1 571 ? 42.934 211.753 29.124 1.00 29.31 571 THR B C 1
ATOM 12162 O O . THR B 1 571 ? 41.743 211.811 28.823 1.00 28.75 571 THR B O 1
ATOM 12166 N N . ASN B 1 572 ? 43.505 210.644 29.585 1.00 29.67 572 ASN B N 1
ATOM 12167 C CA . ASN B 1 572 ? 42.758 209.401 29.715 1.00 29.95 572 ASN B CA 1
ATOM 12168 C C . ASN B 1 572 ? 42.161 208.941 28.373 1.00 29.74 572 ASN B C 1
ATOM 12169 O O . ASN B 1 572 ? 40.999 208.557 28.296 1.00 29.92 572 ASN B O 1
ATOM 12174 N N . ASP B 1 573 ? 42.984 209.002 27.328 1.00 29.40 573 ASP B N 1
ATOM 12175 C CA . ASP B 1 573 ? 42.637 208.594 25.943 1.00 29.69 573 ASP B CA 1
ATOM 12176 C C . ASP B 1 573 ? 41.524 209.403 25.280 1.00 28.55 573 ASP B C 1
ATOM 12177 O O . ASP B 1 573 ? 40.821 208.921 24.392 1.00 27.47 573 ASP B O 1
ATOM 12182 N N . ILE B 1 574 ? 41.420 210.655 25.711 1.00 28.01 574 ILE B N 1
ATOM 12183 C CA . ILE B 1 574 ? 40.493 211.624 25.163 1.00 27.55 574 ILE B CA 1
ATOM 12184 C C . ILE B 1 574 ? 41.229 212.697 24.350 1.00 27.60 574 ILE B C 1
ATOM 12185 O O . ILE B 1 574 ? 42.303 213.176 24.717 1.00 26.87 574 ILE B O 1
ATOM 12190 N N . ILE B 1 575 ? 40.645 213.062 23.219 1.00 27.56 575 ILE B N 1
ATOM 12191 C CA . ILE B 1 575 ? 41.149 214.189 22.467 1.00 27.37 575 ILE B CA 1
ATOM 12192 C C . ILE B 1 575 ? 40.200 215.382 22.672 1.00 26.57 575 ILE B C 1
ATOM 12193 O O . ILE B 1 575 ? 38.987 215.274 22.478 1.00 26.07 575 ILE B O 1
ATOM 12198 N N . TYR B 1 576 ? 40.763 216.501 23.115 1.00 25.41 576 TYR B N 1
ATOM 12199 C CA . TYR B 1 576 ? 40.046 217.770 23.135 1.00 24.96 576 TYR B CA 1
ATOM 12200 C C . TYR B 1 576 ? 40.501 218.641 21.983 1.00 25.23 576 TYR B C 1
ATOM 12201 O O . TYR B 1 576 ? 41.705 218.836 21.784 1.00 23.19 576 TYR B O 1
ATOM 12210 N N . THR B 1 577 ? 39.546 219.198 21.239 1.00 25.85 577 THR B N 1
ATOM 12211 C CA . THR B 1 577 ? 39.902 220.112 20.148 1.00 27.18 577 THR B CA 1
ATOM 12212 C C . THR B 1 577 ? 39.037 221.366 20.131 1.00 26.96 577 THR B C 1
ATOM 12213 O O . THR B 1 577 ? 37.850 221.309 20.467 1.00 27.32 577 THR B O 1
ATOM 12217 N N . GLU B 1 578 ? 39.657 222.494 19.780 1.00 26.62 578 GLU B N 1
ATOM 12218 C CA . GLU B 1 578 ? 38.959 223.729 19.438 1.00 26.57 578 GLU B CA 1
ATOM 12219 C C . GLU B 1 578 ? 39.433 224.151 18.048 1.00 26.14 578 GLU B C 1
ATOM 12220 O O . GLU B 1 578 ? 40.632 224.258 17.823 1.00 24.97 578 GLU B O 1
ATOM 12226 N N . VAL B 1 579 ? 38.489 224.386 17.137 1.00 25.63 579 VAL B N 1
ATOM 12227 C CA . VAL B 1 579 ? 38.790 225.042 15.868 1.00 26.02 579 VAL B CA 1
ATOM 12228 C C . VAL B 1 579 ? 38.301 226.493 15.939 1.00 26.00 579 VAL B C 1
ATOM 12229 O O . VAL B 1 579 ? 37.111 226.760 16.163 1.00 25.54 579 VAL B O 1
ATOM 12233 N N . VAL B 1 580 ? 39.244 227.416 15.748 1.00 26.86 580 VAL B N 1
ATOM 12234 C CA . VAL B 1 580 ? 39.060 228.840 16.029 1.00 27.93 580 VAL B CA 1
ATOM 12235 C C . VAL B 1 580 ? 38.939 229.615 14.727 1.00 29.20 580 VAL B C 1
ATOM 12236 O O . VAL B 1 580 ? 39.929 229.853 14.060 1.00 30.40 580 VAL B O 1
ATOM 12240 N N . PHE B 1 581 ? 37.727 229.993 14.357 1.00 30.48 581 PHE B N 1
ATOM 12241 C CA . PHE B 1 581 ? 37.518 230.765 13.144 1.00 32.27 581 PHE B CA 1
ATOM 12242 C C . PHE B 1 581 ? 37.484 232.248 13.467 1.00 34.31 581 PHE B C 1
ATOM 12243 O O . PHE B 1 581 ? 36.738 232.706 14.348 1.00 34.31 581 PHE B O 1
ATOM 12251 N N . ASP B 1 582 ? 38.327 232.990 12.764 1.00 36.89 582 ASP B N 1
ATOM 12252 C CA . ASP B 1 582 ? 38.336 234.433 12.894 1.00 39.71 582 ASP B CA 1
ATOM 12253 C C . ASP B 1 582 ? 37.095 235.011 12.222 1.00 41.14 582 ASP B C 1
ATOM 12254 O O . ASP B 1 582 ? 36.756 234.613 11.104 1.00 42.09 582 ASP B O 1
ATOM 12259 N N . ILE B 1 583 ? 36.406 235.917 12.914 1.00 42.65 583 ILE B N 1
ATOM 12260 C CA . ILE B 1 583 ? 35.238 236.594 12.340 1.00 44.44 583 ILE B CA 1
ATOM 12261 C C . ILE B 1 583 ? 35.380 238.114 12.309 1.00 45.60 583 ILE B C 1
ATOM 12262 O O . ILE B 1 583 ? 34.391 238.851 12.360 1.00 46.23 583 ILE B O 1
ATOM 12267 N N . GLY B 1 584 ? 36.618 238.573 12.189 1.00 46.90 584 GLY B N 1
ATOM 12268 C CA . GLY B 1 584 ? 36.904 240.008 12.119 1.00 48.62 584 GLY B CA 1
ATOM 12269 C C . GLY B 1 584 ? 36.390 240.706 10.863 1.00 49.21 584 GLY B C 1
ATOM 12270 O O . GLY B 1 584 ? 36.314 241.932 10.831 1.00 49.86 584 GLY B O 1
ATOM 12271 N N . SER B 1 585 ? 36.039 239.935 9.839 1.00 49.56 585 SER B N 1
ATOM 12272 C CA . SER B 1 585 ? 35.588 240.499 8.568 1.00 50.08 585 SER B CA 1
ATOM 12273 C C . SER B 1 585 ? 34.069 240.366 8.387 1.00 50.01 585 SER B C 1
ATOM 12274 O O . SER B 1 585 ? 33.563 240.500 7.273 1.00 50.12 585 SER B O 1
ATOM 12277 N N . LEU B 1 586 ? 33.356 240.102 9.483 1.00 49.75 586 LEU B N 1
ATOM 12278 C CA . LEU B 1 586 ? 31.901 239.962 9.451 1.00 49.42 586 LEU B CA 1
ATOM 12279 C C . LEU B 1 586 ? 31.283 241.332 9.585 1.00 49.79 586 LEU B C 1
ATOM 12280 O O . LEU B 1 586 ? 31.639 242.077 10.506 1.00 49.72 586 LEU B O 1
ATOM 12285 N N . LYS B 1 587 ? 30.358 241.662 8.681 1.00 50.31 587 LYS B N 1
ATOM 12286 C CA . LYS B 1 587 ? 29.568 242.878 8.798 1.00 50.84 587 LYS B CA 1
ATOM 12287 C C . LYS B 1 587 ? 29.081 242.913 10.225 1.00 51.25 587 LYS B C 1
ATOM 12288 O O . LYS B 1 587 ? 28.406 241.976 10.674 1.00 51.27 587 LYS B O 1
ATOM 12294 N N . HIS B 1 588 ? 29.411 243.985 10.941 1.00 51.47 588 HIS B N 1
ATOM 12295 C CA . HIS B 1 588 ? 28.905 244.168 12.304 1.00 51.35 588 HIS B CA 1
ATOM 12296 C C . HIS B 1 588 ? 27.366 244.150 12.365 1.00 50.61 588 HIS B C 1
ATOM 12297 O O . HIS B 1 588 ? 26.810 243.775 13.392 1.00 50.82 588 HIS B O 1
ATOM 12304 N N . GLU B 1 589 ? 26.699 244.520 11.266 1.00 49.52 589 GLU B N 1
ATOM 12305 C CA . GLU B 1 589 ? 25.236 244.333 11.096 1.00 48.91 589 GLU B CA 1
ATOM 12306 C C . GLU B 1 589 ? 24.754 242.903 11.377 1.00 47.24 589 GLU B C 1
ATOM 12307 O O . GLU B 1 589 ? 23.597 242.691 11.767 1.00 46.98 589 GLU B O 1
ATOM 12313 N N . LEU B 1 590 ? 25.632 241.926 11.138 1.00 45.19 590 LEU B N 1
ATOM 12314 C CA . LEU B 1 590 ? 25.270 240.516 11.282 1.00 43.33 590 LEU B CA 1
ATOM 12315 C C . LEU B 1 590 ? 25.668 239.964 12.652 1.00 41.69 590 LEU B C 1
ATOM 12316 O O . LEU B 1 590 ? 25.190 238.904 13.045 1.00 41.56 590 LEU B O 1
ATOM 12321 N N . LEU B 1 591 ? 26.523 240.696 13.372 1.00 40.06 591 LEU B N 1
ATOM 12322 C CA . LEU B 1 591 ? 26.957 240.294 14.717 1.00 38.35 591 LEU B CA 1
ATOM 12323 C C . LEU B 1 591 ? 25.858 239.819 15.667 1.00 36.79 591 LEU B C 1
ATOM 12324 O O . LEU B 1 591 ? 26.077 238.849 16.393 1.00 36.67 591 LEU B O 1
ATOM 12329 N N . PRO B 1 592 ? 24.695 240.513 15.706 1.00 35.22 592 PRO B N 1
ATOM 12330 C CA . PRO B 1 592 ? 23.680 240.044 16.660 1.00 33.90 592 PRO B CA 1
ATOM 12331 C C . PRO B 1 592 ? 23.037 238.705 16.296 1.00 32.91 592 PRO B C 1
ATOM 12332 O O . PRO B 1 592 ? 22.358 238.099 17.116 1.00 32.01 592 PRO B O 1
ATOM 12336 N N . LEU B 1 593 ? 23.260 238.251 15.070 1.00 31.88 593 LEU B N 1
ATOM 12337 C CA . LEU B 1 593 ? 22.731 236.979 14.616 1.00 31.13 593 LEU B CA 1
ATOM 12338 C C . LEU B 1 593 ? 23.674 235.805 14.947 1.00 30.02 593 LEU B C 1
ATOM 12339 O O . LEU B 1 593 ? 23.286 234.651 14.818 1.00 29.41 593 LEU B O 1
ATOM 12344 N N . VAL B 1 594 ? 24.899 236.121 15.371 1.00 28.25 594 VAL B N 1
ATOM 12345 C CA . VAL B 1 594 ? 25.926 235.120 15.643 1.00 27.66 594 VAL B CA 1
ATOM 12346 C C . VAL B 1 594 ? 25.459 234.041 16.623 1.00 27.15 594 VAL B C 1
ATOM 12347 O O . VAL B 1 594 ? 25.466 232.870 16.262 1.00 27.98 594 VAL B O 1
ATOM 12351 N N . PRO B 1 595 ? 25.007 234.424 17.839 1.00 26.87 595 PRO B N 1
ATOM 12352 C CA . PRO B 1 595 ? 24.561 233.398 18.799 1.00 26.39 595 PRO B CA 1
ATOM 12353 C C . PRO B 1 595 ? 23.440 232.484 18.269 1.00 26.51 595 PRO B C 1
ATOM 12354 O O . PRO B 1 595 ? 23.465 231.275 18.525 1.00 25.36 595 PRO B O 1
ATOM 12358 N N . LEU B 1 596 ? 22.474 233.048 17.540 1.00 26.65 596 LEU B N 1
ATOM 12359 C CA . LEU B 1 596 ? 21.417 232.239 16.882 1.00 27.12 596 LEU B CA 1
ATOM 12360 C C . LEU B 1 596 ? 21.926 231.404 15.706 1.00 27.62 596 LEU B C 1
ATOM 12361 O O . LEU B 1 596 ? 21.370 230.355 15.418 1.00 28.54 596 LEU B O 1
ATOM 12366 N N . PHE B 1 597 ? 22.956 231.892 15.011 1.00 28.06 597 PHE B N 1
ATOM 12367 C CA . PHE B 1 597 ? 23.663 231.108 13.992 1.00 28.64 597 PHE B CA 1
ATOM 12368 C C . PHE B 1 597 ? 24.322 229.886 14.656 1.00 29.11 597 PHE B C 1
ATOM 12369 O O . PHE B 1 597 ? 24.231 228.775 14.143 1.00 29.81 597 PHE B O 1
ATOM 12377 N N . CYS B 1 598 ? 24.986 230.103 15.797 1.00 28.87 598 CYS B N 1
ATOM 12378 C CA . CYS B 1 598 ? 25.661 229.028 16.524 1.00 28.81 598 CYS B CA 1
ATOM 12379 C C . CYS B 1 598 ? 24.673 227.948 16.918 1.00 28.83 598 CYS B C 1
ATOM 12380 O O . CYS B 1 598 ? 24.947 226.764 16.767 1.00 28.90 598 CYS B O 1
ATOM 12383 N N . GLN B 1 599 ? 23.522 228.372 17.409 1.00 29.02 599 GLN B N 1
ATOM 12384 C CA . GLN B 1 599 ? 22.470 227.453 17.837 1.00 29.75 599 GLN B CA 1
ATOM 12385 C C . GLN B 1 599 ? 21.869 226.704 16.653 1.00 29.96 599 GLN B C 1
ATOM 12386 O O . GLN B 1 599 ? 21.597 225.498 16.756 1.00 29.34 599 GLN B O 1
ATOM 12392 N N . SER B 1 600 ? 21.663 227.421 15.542 1.00 29.72 600 SER B N 1
ATOM 12393 C CA . SER B 1 600 ? 21.175 226.813 14.301 1.00 30.39 600 SER B CA 1
ATOM 12394 C C . SER B 1 600 ? 22.051 225.645 13.888 1.00 30.73 600 SER B C 1
ATOM 12395 O O . SER B 1 600 ? 21.536 224.609 13.491 1.00 31.40 600 SER B O 1
ATOM 12398 N N . LEU B 1 601 ? 23.373 225.814 13.990 1.00 30.87 601 LEU B N 1
ATOM 12399 C CA . LEU B 1 601 ? 24.328 224.805 13.529 1.00 30.90 601 LEU B CA 1
ATOM 12400 C C . LEU B 1 601 ? 24.126 223.497 14.273 1.00 31.37 601 LEU B C 1
ATOM 12401 O O . LEU B 1 601 ? 24.285 222.408 13.709 1.00 31.36 601 LEU B O 1
ATOM 12406 N N . LEU B 1 602 ? 23.696 223.619 15.522 1.00 31.39 602 LEU B N 1
ATOM 12407 C CA . LEU B 1 602 ? 23.531 222.482 16.413 1.00 31.70 602 LEU B CA 1
ATOM 12408 C C . LEU B 1 602 ? 22.090 221.990 16.544 1.00 31.86 602 LEU B C 1
ATOM 12409 O O . LEU B 1 602 ? 21.844 220.942 17.133 1.00 31.53 602 LEU B O 1
ATOM 12414 N N . GLU B 1 603 ? 21.130 222.725 15.995 1.00 31.84 603 GLU B N 1
ATOM 12415 C CA . GLU B 1 603 ? 19.734 222.347 16.199 1.00 32.90 603 GLU B CA 1
ATOM 12416 C C . GLU B 1 603 ? 18.925 222.309 14.905 1.00 33.84 603 GLU B C 1
ATOM 12417 O O . GLU B 1 603 ? 17.717 222.442 14.924 1.00 33.89 603 GLU B O 1
ATOM 12431 N N . GLY B 1 605 ? 18.881 220.287 10.755 1.00 36.30 605 GLY B N 1
ATOM 12432 C CA . GLY B 1 605 ? 19.324 219.148 9.959 1.00 36.66 605 GLY B CA 1
ATOM 12433 C C . GLY B 1 605 ? 20.069 219.569 8.715 1.00 36.85 605 GLY B C 1
ATOM 12434 O O . GLY B 1 605 ? 20.200 220.750 8.442 1.00 37.20 605 GLY B O 1
ATOM 12435 N N . THR B 1 606 ? 20.560 218.582 7.979 1.00 37.51 606 THR B N 1
ATOM 12436 C CA . THR B 1 606 ? 21.268 218.763 6.714 1.00 38.10 606 THR B CA 1
ATOM 12437 C C . THR B 1 606 ? 20.366 218.369 5.533 1.00 38.89 606 THR B C 1
ATOM 12438 O O . THR B 1 606 ? 19.182 218.111 5.720 1.00 38.38 606 THR B O 1
ATOM 12442 N N . LYS B 1 607 ? 20.928 218.335 4.326 1.00 40.25 607 LYS B N 1
ATOM 12443 C CA . LYS B 1 607 ? 20.237 217.764 3.156 1.00 41.87 607 LYS B CA 1
ATOM 12444 C C . LYS B 1 607 ? 19.751 216.326 3.395 1.00 42.39 607 LYS B C 1
ATOM 12445 O O . LYS B 1 607 ? 18.642 215.958 2.988 1.00 42.91 607 LYS B O 1
ATOM 12451 N N . ASP B 1 608 ? 20.592 215.533 4.064 1.00 42.44 608 ASP B N 1
ATOM 12452 C CA . ASP B 1 608 ? 20.408 214.085 4.191 1.00 42.48 608 ASP B CA 1
ATOM 12453 C C . ASP B 1 608 ? 20.027 213.598 5.605 1.00 41.34 608 ASP B C 1
ATOM 12454 O O . ASP B 1 608 ? 19.577 212.463 5.769 1.00 41.28 608 ASP B O 1
ATOM 12459 N N . LEU B 1 609 ? 20.220 214.438 6.623 1.00 39.81 609 LEU B N 1
ATOM 12460 C CA . LEU B 1 609 ? 19.908 214.053 8.007 1.00 38.35 609 LEU B CA 1
ATOM 12461 C C . LEU B 1 609 ? 19.036 215.066 8.712 1.00 37.35 609 LEU B C 1
ATOM 12462 O O . LEU B 1 609 ? 19.188 216.271 8.512 1.00 36.99 609 LEU B O 1
ATOM 12467 N N . THR B 1 610 ? 18.118 214.590 9.538 1.00 35.98 610 THR B N 1
ATOM 12468 C CA . THR B 1 610 ? 17.359 215.502 10.360 1.00 35.79 610 THR B CA 1
ATOM 12469 C C . THR B 1 610 ? 18.214 215.946 11.550 1.00 35.11 610 THR B C 1
ATOM 12470 O O . THR B 1 610 ? 19.261 215.345 11.851 1.00 34.40 610 THR B O 1
ATOM 12474 N N . PHE B 1 611 ? 17.736 216.995 12.214 1.00 34.71 611 PHE B N 1
ATOM 12475 C CA . PHE B 1 611 ? 18.302 217.504 13.452 1.00 34.28 611 PHE B CA 1
ATOM 12476 C C . PHE B 1 611 ? 18.508 216.348 14.426 1.00 33.48 611 PHE B C 1
ATOM 12477 O O . PHE B 1 611 ? 19.621 216.129 14.926 1.00 32.30 611 PHE B O 1
ATOM 12485 N N . VAL B 1 612 ? 17.447 215.576 14.637 1.00 32.88 612 VAL B N 1
ATOM 12486 C CA . VAL B 1 612 ? 17.486 214.422 15.541 1.00 32.42 612 VAL B CA 1
ATOM 12487 C C . VAL B 1 612 ? 18.552 213.391 15.163 1.00 31.92 612 VAL B C 1
ATOM 12488 O O . VAL B 1 612 ? 19.271 212.914 16.016 1.00 32.02 612 VAL B O 1
ATOM 12492 N N . GLN B 1 613 ? 18.646 213.056 13.880 1.00 31.92 613 GLN B N 1
ATOM 12493 C CA . GLN B 1 613 ? 19.634 212.094 13.396 1.00 31.45 613 GLN B CA 1
ATOM 12494 C C . GLN B 1 613 ? 21.069 212.578 13.600 1.00 30.56 613 GLN B C 1
ATOM 12495 O O . GLN B 1 613 ? 21.900 211.841 14.094 1.00 29.88 613 GLN B O 1
ATOM 12501 N N . LEU B 1 614 ? 21.359 213.812 13.203 1.00 30.71 614 LEU B N 1
ATOM 12502 C CA . LEU B 1 614 ? 22.701 214.398 13.408 1.00 30.04 614 LEU B CA 1
ATOM 12503 C C . LEU B 1 614 ? 23.058 214.506 14.898 1.00 29.45 614 LEU B C 1
ATOM 12504 O O . LEU B 1 614 ? 24.170 214.222 15.312 1.00 29.03 614 LEU B O 1
ATOM 12509 N N . ASN B 1 615 ? 22.095 214.904 15.708 1.00 29.17 615 ASN B N 1
ATOM 12510 C CA . ASN B 1 615 ? 22.326 215.035 17.124 1.00 29.18 615 ASN B CA 1
ATOM 12511 C C . ASN B 1 615 ? 22.634 213.676 17.763 1.00 29.08 615 ASN B C 1
ATOM 12512 O O . ASN B 1 615 ? 23.476 213.574 18.657 1.00 27.65 615 ASN B O 1
ATOM 12517 N N . GLN B 1 616 ? 21.938 212.633 17.308 1.00 28.80 616 GLN B N 1
ATOM 12518 C CA . GLN B 1 616 ? 22.172 211.287 17.822 1.00 28.51 616 GLN B CA 1
ATOM 12519 C C . GLN B 1 616 ? 23.513 210.708 17.354 1.00 28.81 616 GLN B C 1
ATOM 12520 O O . GLN B 1 616 ? 24.145 209.946 18.101 1.00 28.30 616 GLN B O 1
ATOM 12526 N N . LEU B 1 617 ? 23.976 211.090 16.157 1.00 27.89 617 LEU B N 1
ATOM 12527 C CA . LEU B 1 617 ? 25.310 210.655 15.725 1.00 28.67 617 LEU B CA 1
ATOM 12528 C C . LEU B 1 617 ? 26.403 211.236 16.635 1.00 28.87 617 LEU B C 1
ATOM 12529 O O . LEU B 1 617 ? 27.339 210.532 17.042 1.00 29.23 617 LEU B O 1
ATOM 12534 N N . ILE B 1 618 ? 26.268 212.527 16.956 1.00 28.22 618 ILE B N 1
ATOM 12535 C CA . ILE B 1 618 ? 27.190 213.223 17.858 1.00 27.58 618 ILE B CA 1
ATOM 12536 C C . ILE B 1 618 ? 27.187 212.596 19.255 1.00 27.20 618 ILE B C 1
ATOM 12537 O O . ILE B 1 618 ? 28.259 212.329 19.826 1.00 26.66 618 ILE B O 1
ATOM 12542 N N . GLY B 1 619 ? 25.991 212.357 19.802 1.00 26.22 619 GLY B N 1
ATOM 12543 C CA . GLY B 1 619 ? 25.865 211.763 21.121 1.00 26.05 619 GLY B CA 1
ATOM 12544 C C . GLY B 1 619 ? 26.424 210.350 21.214 1.00 26.48 619 GLY B C 1
ATOM 12545 O O . GLY B 1 619 ? 26.953 209.925 22.255 1.00 25.35 619 GLY B O 1
ATOM 12546 N N . ARG B 1 620 ? 26.308 209.615 20.119 1.00 26.40 620 ARG B N 1
ATOM 12547 C CA . ARG B 1 620 ? 26.783 208.221 20.084 1.00 26.46 620 ARG B CA 1
ATOM 12548 C C . ARG B 1 620 ? 28.310 208.128 19.856 1.00 26.20 620 ARG B C 1
ATOM 12549 O O . ARG B 1 620 ? 28.973 207.253 20.415 1.00 26.00 620 ARG B O 1
ATOM 12557 N N . LYS B 1 621 ? 28.874 209.050 19.067 1.00 25.58 621 LYS B N 1
ATOM 12558 C CA . LYS B 1 621 ? 30.272 208.921 18.637 1.00 25.18 621 LYS B CA 1
ATOM 12559 C C . LYS B 1 621 ? 31.260 209.813 19.380 1.00 25.66 621 LYS B C 1
ATOM 12560 O O . LYS B 1 621 ? 32.463 209.522 19.413 1.00 25.60 621 LYS B O 1
ATOM 12566 N N . THR B 1 622 ? 30.768 210.897 19.975 1.00 24.91 622 THR B N 1
ATOM 12567 C CA . THR B 1 622 ? 31.668 211.884 20.568 1.00 25.55 622 THR B CA 1
ATOM 12568 C C . THR B 1 622 ? 31.238 212.218 21.986 1.00 25.32 622 THR B C 1
ATOM 12569 O O . THR B 1 622 ? 30.224 211.721 22.463 1.00 25.70 622 THR B O 1
ATOM 12573 N N . GLY B 1 623 ? 32.015 213.071 22.650 1.00 25.38 623 GLY B N 1
ATOM 12574 C CA . GLY B 1 623 ? 31.626 213.616 23.946 1.00 25.62 623 GLY B CA 1
ATOM 12575 C C . GLY B 1 623 ? 30.991 214.991 23.832 1.00 26.23 623 GLY B C 1
ATOM 12576 O O . GLY B 1 623 ? 30.837 215.669 24.825 1.00 26.51 623 GLY B O 1
ATOM 12577 N N . GLY B 1 624 ? 30.633 215.411 22.620 1.00 26.69 624 GLY B N 1
ATOM 12578 C CA . GLY B 1 624 ? 29.869 216.658 22.432 1.00 27.02 624 GLY B CA 1
ATOM 12579 C C . GLY B 1 624 ? 30.622 217.702 21.618 1.00 27.08 624 GLY B C 1
ATOM 12580 O O . GLY B 1 624 ? 31.853 217.725 21.589 1.00 26.61 624 GLY B O 1
ATOM 12581 N N . ILE B 1 625 ? 29.868 218.553 20.930 1.00 27.70 625 ILE B N 1
ATOM 12582 C CA . ILE B 1 625 ? 30.428 219.641 20.126 1.00 27.72 625 ILE B CA 1
ATOM 12583 C C . ILE B 1 625 ? 29.638 220.883 20.539 1.00 28.24 625 ILE B C 1
ATOM 12584 O O . ILE B 1 625 ? 28.407 220.830 20.678 1.00 28.00 625 ILE B O 1
ATOM 12589 N N . SER B 1 626 ? 30.345 221.976 20.806 1.00 27.82 626 SER B N 1
ATOM 12590 C CA . SER B 1 626 ? 29.698 223.243 21.042 1.00 27.99 626 SER B CA 1
ATOM 12591 C C . SER B 1 626 ? 30.287 224.286 20.089 1.00 27.62 626 SER B C 1
ATOM 12592 O O . SER B 1 626 ? 31.432 224.153 19.626 1.00 27.26 626 SER B O 1
ATOM 12595 N N . VAL B 1 627 ? 29.470 225.287 19.765 1.00 27.00 627 VAL B N 1
ATOM 12596 C CA . VAL B 1 627 ? 29.856 226.406 18.908 1.00 26.62 627 VAL B CA 1
ATOM 12597 C C . VAL B 1 627 ? 29.421 227.714 19.620 1.00 26.81 627 VAL B C 1
ATOM 12598 O O . VAL B 1 627 ? 28.255 227.850 20.020 1.00 26.05 627 VAL B O 1
ATOM 12602 N N . TYR B 1 628 ? 30.360 228.644 19.776 1.00 26.77 628 TYR B N 1
ATOM 12603 C CA . TYR B 1 628 ? 30.136 229.915 20.487 1.00 27.51 628 TYR B CA 1
ATOM 12604 C C . TYR B 1 628 ? 31.138 231.019 20.051 1.00 27.30 628 TYR B C 1
ATOM 12605 O O . TYR B 1 628 ? 32.230 230.718 19.590 1.00 25.77 628 TYR B O 1
ATOM 12614 N N . PRO B 1 629 ? 30.746 232.303 20.187 1.00 27.57 629 PRO B N 1
ATOM 12615 C CA . PRO B 1 629 ? 31.647 233.429 19.956 1.00 27.87 629 PRO B CA 1
ATOM 12616 C C . PRO B 1 629 ? 32.599 233.726 21.113 1.00 28.37 629 PRO B C 1
ATOM 12617 O O . PRO B 1 629 ? 32.238 233.541 22.274 1.00 28.26 629 PRO B O 1
ATOM 12621 N N . LEU B 1 630 ? 33.805 234.166 20.769 1.00 28.73 630 LEU B N 1
ATOM 12622 C CA . LEU B 1 630 ? 34.793 234.693 21.706 1.00 30.08 630 LEU B CA 1
ATOM 12623 C C . LEU B 1 630 ? 35.253 236.085 21.241 1.00 30.51 630 LEU B C 1
ATOM 12624 O O . LEU B 1 630 ? 35.730 236.247 20.097 1.00 30.35 630 LEU B O 1
ATOM 12629 N N . THR B 1 631 ? 35.099 237.092 22.104 1.00 30.62 631 THR B N 1
ATOM 12630 C CA . THR B 1 631 ? 35.556 238.453 21.767 1.00 30.70 631 THR B CA 1
ATOM 12631 C C . THR B 1 631 ? 36.349 239.026 22.940 1.00 29.64 631 THR B C 1
ATOM 12632 O O . THR B 1 631 ? 35.951 238.860 24.081 1.00 29.19 631 THR B O 1
ATOM 12636 N N . SER B 1 632 ? 37.492 239.653 22.661 1.00 28.44 632 SER B N 1
ATOM 12637 C CA . SER B 1 632 ? 38.301 240.299 23.717 1.00 28.10 632 SER B CA 1
ATOM 12638 C C . SER B 1 632 ? 39.182 241.391 23.148 1.00 28.16 632 SER B C 1
ATOM 12639 O O . SER B 1 632 ? 39.482 241.394 21.948 1.00 26.53 632 SER B O 1
ATOM 12642 N N . SER B 1 633 ? 39.590 242.312 24.020 1.00 27.81 633 SER B N 1
ATOM 12643 C CA . SER B 1 633 ? 40.626 243.252 23.679 1.00 29.14 633 SER B CA 1
ATOM 12644 C C . SER B 1 633 ? 41.953 242.519 23.702 1.00 29.53 633 SER B C 1
ATOM 12645 O O . SER B 1 633 ? 42.091 241.506 24.386 1.00 28.91 633 SER B O 1
ATOM 12648 N N . VAL B 1 634 ? 42.908 243.050 22.948 1.00 30.40 634 VAL B N 1
ATOM 12649 C CA . VAL B 1 634 ? 44.269 242.560 22.895 1.00 31.98 634 VAL B CA 1
ATOM 12650 C C . VAL B 1 634 ? 45.143 243.738 23.310 1.00 33.81 634 VAL B C 1
ATOM 12651 O O . VAL B 1 634 ? 45.096 244.818 22.679 1.00 34.37 634 VAL B O 1
ATOM 12655 N N . ARG B 1 635 ? 45.920 243.549 24.368 1.00 34.90 635 ARG B N 1
ATOM 12656 C CA . ARG B 1 635 ? 46.756 244.619 24.876 1.00 37.07 635 ARG B CA 1
ATOM 12657 C C . ARG B 1 635 ? 47.780 245.030 23.844 1.00 38.20 635 ARG B C 1
ATOM 12658 O O . ARG B 1 635 ? 48.550 244.214 23.373 1.00 38.70 635 ARG B O 1
ATOM 12666 N N . GLY B 1 636 ? 47.780 246.307 23.501 1.00 40.30 636 GLY B N 1
ATOM 12667 C CA . GLY B 1 636 ? 48.751 246.837 22.554 1.00 42.09 636 GLY B CA 1
ATOM 12668 C C . GLY B 1 636 ? 48.164 247.049 21.179 1.00 43.51 636 GLY B C 1
ATOM 12669 O O . GLY B 1 636 ? 48.734 247.810 20.385 1.00 43.87 636 GLY B O 1
ATOM 12670 N N . LYS B 1 637 ? 47.024 246.398 20.905 1.00 44.28 637 LYS B N 1
ATOM 12671 C CA . LYS B 1 637 ? 46.337 246.497 19.602 1.00 45.18 637 LYS B CA 1
ATOM 12672 C C . LYS B 1 637 ? 44.979 247.204 19.662 1.00 45.36 637 LYS B C 1
ATOM 12673 O O . LYS B 1 637 ? 44.322 247.266 20.708 1.00 45.38 637 LYS B O 1
ATOM 12679 N N . ASP B 1 638 ? 44.569 247.717 18.507 1.00 45.44 638 ASP B N 1
ATOM 12680 C CA . ASP B 1 638 ? 43.278 248.347 18.340 1.00 45.88 638 ASP B CA 1
ATOM 12681 C C . ASP B 1 638 ? 42.246 247.343 17.835 1.00 44.71 638 ASP B C 1
ATOM 12682 O O . ASP B 1 638 ? 41.054 247.460 18.145 1.00 44.57 638 ASP B O 1
ATOM 12687 N N . GLU B 1 639 ? 42.702 246.382 17.038 1.00 43.31 639 GLU B N 1
ATOM 12688 C CA . GLU B 1 639 ? 41.850 245.286 16.600 1.00 42.43 639 GLU B CA 1
ATOM 12689 C C . GLU B 1 639 ? 41.495 244.405 17.800 1.00 40.49 639 GLU B C 1
ATOM 12690 O O . GLU B 1 639 ? 42.376 244.046 18.591 1.00 40.34 639 GLU B O 1
ATOM 12696 N N . PRO B 1 640 ? 40.199 244.072 17.950 1.00 38.75 640 PRO B N 1
ATOM 12697 C CA . PRO B 1 640 ? 39.792 243.097 18.954 1.00 36.92 640 PRO B CA 1
ATOM 12698 C C . PRO B 1 640 ? 40.135 241.680 18.493 1.00 35.75 640 PRO B C 1
ATOM 12699 O O . PRO B 1 640 ? 40.332 241.437 17.287 1.00 35.27 640 PRO B O 1
ATOM 12703 N N . CYS B 1 641 ? 40.216 240.755 19.442 1.00 34.30 641 CYS B N 1
ATOM 12704 C CA . CYS B 1 641 ? 40.186 239.330 19.112 1.00 33.29 641 CYS B CA 1
ATOM 12705 C C . CYS B 1 641 ? 38.709 238.962 18.988 1.00 32.65 641 CYS B C 1
ATOM 12706 O O . CYS B 1 641 ? 37.965 239.072 19.954 1.00 32.54 641 CYS B O 1
ATOM 12709 N N . SER B 1 642 ? 38.281 238.571 17.792 1.00 31.64 642 SER B N 1
ATOM 12710 C CA . SER B 1 642 ? 36.875 238.283 17.547 1.00 31.52 642 SER B CA 1
ATOM 12711 C C . SER B 1 642 ? 36.725 236.970 16.758 1.00 31.14 642 SER B C 1
ATOM 12712 O O . SER B 1 642 ? 37.067 236.913 15.570 1.00 30.74 642 SER B O 1
ATOM 12715 N N . LYS B 1 643 ? 36.200 235.941 17.425 1.00 29.88 643 LYS B N 1
ATOM 12716 C CA . LYS B 1 643 ? 36.224 234.564 16.920 1.00 29.33 643 LYS B CA 1
ATOM 12717 C C . LYS B 1 643 ? 34.894 233.856 17.076 1.00 28.81 643 LYS B C 1
ATOM 12718 O O . LYS B 1 643 ? 34.105 234.216 17.916 1.00 28.79 643 LYS B O 1
ATOM 12724 N N . ILE B 1 644 ? 34.682 232.836 16.252 1.00 28.95 644 ILE B N 1
ATOM 12725 C CA . ILE B 1 644 ? 33.754 231.770 16.547 1.00 28.94 644 ILE B CA 1
ATOM 12726 C C . ILE B 1 644 ? 34.589 230.493 16.787 1.00 29.29 644 ILE B C 1
ATOM 12727 O O . ILE B 1 644 ? 35.474 230.148 15.985 1.00 28.94 644 ILE B O 1
ATOM 12732 N N . ILE B 1 645 ? 34.326 229.840 17.914 1.00 28.92 645 ILE B N 1
ATOM 12733 C CA . ILE B 1 645 ? 35.041 228.627 18.356 1.00 29.38 645 ILE B CA 1
ATOM 12734 C C . ILE B 1 645 ? 34.136 227.407 18.251 1.00 28.80 645 ILE B C 1
ATOM 12735 O O . ILE B 1 645 ? 32.986 227.453 18.691 1.00 28.63 645 ILE B O 1
ATOM 12740 N N . VAL B 1 646 ? 34.645 226.352 17.604 1.00 28.17 646 VAL B N 1
ATOM 12741 C CA . VAL B 1 646 ? 33.986 225.050 17.569 1.00 27.57 646 VAL B CA 1
ATOM 12742 C C . VAL B 1 646 ? 34.797 224.135 18.465 1.00 27.95 646 VAL B C 1
ATOM 12743 O O . VAL B 1 646 ? 35.952 223.850 18.189 1.00 28.65 646 VAL B O 1
ATOM 12747 N N . ARG B 1 647 ? 34.186 223.691 19.556 1.00 27.41 647 ARG B N 1
ATOM 12748 C CA . ARG B 1 647 ? 34.886 222.942 20.573 1.00 27.56 647 ARG B CA 1
ATOM 12749 C C . ARG B 1 647 ? 34.309 221.537 20.579 1.00 26.65 647 ARG B C 1
ATOM 12750 O O . ARG B 1 647 ? 33.110 221.359 20.771 1.00 27.21 647 ARG B O 1
ATOM 12758 N N . GLY B 1 648 ? 35.150 220.538 20.335 1.00 25.85 648 GLY B N 1
ATOM 12759 C CA . GLY B 1 648 ? 34.711 219.140 20.377 1.00 24.73 648 GLY B CA 1
ATOM 12760 C C . GLY B 1 648 ? 35.612 218.248 21.228 1.00 24.66 648 GLY B C 1
ATOM 12761 O O . GLY B 1 648 ? 36.759 218.584 21.503 1.00 25.16 648 GLY B O 1
ATOM 12762 N N . LYS B 1 649 ? 35.069 217.129 21.686 1.00 24.38 649 LYS B N 1
ATOM 12763 C CA . LYS B 1 649 ? 35.863 216.120 22.347 1.00 23.77 649 LYS B CA 1
ATOM 12764 C C . LYS B 1 649 ? 35.353 214.727 22.030 1.00 23.36 649 LYS B C 1
ATOM 12765 O O . LYS B 1 649 ? 34.171 214.526 21.727 1.00 22.60 649 LYS B O 1
ATOM 12771 N N . SER B 1 650 ? 36.261 213.761 22.083 1.00 23.70 650 SER B N 1
ATOM 12772 C CA . SER B 1 650 ? 35.906 212.375 21.830 1.00 24.77 650 SER B CA 1
ATOM 12773 C C . SER B 1 650 ? 36.993 211.453 22.371 1.00 25.47 650 SER B C 1
ATOM 12774 O O . SER B 1 650 ? 38.066 211.901 22.786 1.00 24.70 650 SER B O 1
ATOM 12785 N N . ALA B 1 652 ? 39.977 209.088 21.670 1.00 27.44 652 ALA B N 1
ATOM 12786 C CA . ALA B 1 652 ? 41.023 209.157 20.641 1.00 28.37 652 ALA B CA 1
ATOM 12787 C C . ALA B 1 652 ? 40.712 208.287 19.439 1.00 28.93 652 ALA B C 1
ATOM 12788 O O . ALA B 1 652 ? 40.923 208.708 18.301 1.00 29.87 652 ALA B O 1
ATOM 12790 N N . GLY B 1 653 ? 40.168 207.102 19.697 1.00 29.14 653 GLY B N 1
ATOM 12791 C CA . GLY B 1 653 ? 39.762 206.197 18.652 1.00 29.89 653 GLY B CA 1
ATOM 12792 C C . GLY B 1 653 ? 38.601 206.653 17.789 1.00 30.42 653 GLY B C 1
ATOM 12793 O O . GLY B 1 653 ? 38.342 206.034 16.755 1.00 30.53 653 GLY B O 1
ATOM 12794 N N . ARG B 1 654 ? 37.898 207.713 18.202 1.00 30.37 654 ARG B N 1
ATOM 12795 C CA . ARG B 1 654 ? 36.775 208.261 17.415 1.00 30.87 654 ARG B CA 1
ATOM 12796 C C . ARG B 1 654 ? 37.058 209.651 16.853 1.00 30.35 654 ARG B C 1
ATOM 12797 O O . ARG B 1 654 ? 36.130 210.323 16.406 1.00 29.97 654 ARG B O 1
ATOM 12805 N N . ALA B 1 655 ? 38.326 210.075 16.899 1.00 29.80 655 ALA B N 1
ATOM 12806 C CA . ALA B 1 655 ? 38.763 211.378 16.383 1.00 30.23 655 ALA B CA 1
ATOM 12807 C C . ALA B 1 655 ? 38.296 211.618 14.960 1.00 30.04 655 ALA B C 1
ATOM 12808 O O . ALA B 1 655 ? 37.859 212.710 14.629 1.00 30.17 655 ALA B O 1
ATOM 12810 N N . ASP B 1 656 ? 38.395 210.597 14.114 1.00 30.34 656 ASP B N 1
ATOM 12811 C CA . ASP B 1 656 ? 37.968 210.721 12.721 1.00 31.43 656 ASP B CA 1
ATOM 12812 C C . ASP B 1 656 ? 36.476 211.072 12.612 1.00 30.60 656 ASP B C 1
ATOM 12813 O O . ASP B 1 656 ? 36.088 211.904 11.795 1.00 31.31 656 ASP B O 1
ATOM 12818 N N . ASP B 1 657 ? 35.662 210.435 13.448 1.00 29.22 657 ASP B N 1
ATOM 12819 C CA . ASP B 1 657 ? 34.229 210.706 13.539 1.00 29.04 657 ASP B CA 1
ATOM 12820 C C . ASP B 1 657 ? 33.984 212.119 14.051 1.00 27.69 657 ASP B C 1
ATOM 12821 O O . ASP B 1 657 ? 33.175 212.829 13.482 1.00 27.89 657 ASP B O 1
ATOM 12826 N N . LEU B 1 658 ? 34.712 212.525 15.093 1.00 26.86 658 LEU B N 1
ATOM 12827 C CA . LEU B 1 658 ? 34.607 213.888 15.658 1.00 26.46 658 LEU B CA 1
ATOM 12828 C C . LEU B 1 658 ? 34.781 214.951 14.580 1.00 26.66 658 LEU B C 1
ATOM 12829 O O . LEU B 1 658 ? 33.946 215.823 14.413 1.00 26.28 658 LEU B O 1
ATOM 12834 N N . PHE B 1 659 ? 35.878 214.856 13.845 1.00 27.45 659 PHE B N 1
ATOM 12835 C CA . PHE B 1 659 ? 36.175 215.824 12.795 1.00 28.06 659 PHE B CA 1
ATOM 12836 C C . PHE B 1 659 ? 35.227 215.748 11.595 1.00 29.09 659 PHE B C 1
ATOM 12837 O O . PHE B 1 659 ? 34.924 216.771 10.994 1.00 30.04 659 PHE B O 1
ATOM 12845 N N . ASN B 1 660 ? 34.739 214.551 11.270 1.00 29.75 660 ASN B N 1
ATOM 12846 C CA . ASN B 1 660 ? 33.712 214.392 10.221 1.00 30.71 660 ASN B CA 1
ATOM 12847 C C . ASN B 1 660 ? 32.409 215.090 10.596 1.00 30.77 660 ASN B C 1
ATOM 12848 O O . ASN B 1 660 ? 31.775 215.734 9.754 1.00 29.66 660 ASN B O 1
ATOM 12853 N N . LEU B 1 661 ? 31.999 214.939 11.857 1.00 31.41 661 LEU B N 1
ATOM 12854 C CA . LEU B 1 661 ? 30.764 215.573 12.353 1.00 32.52 661 LEU B CA 1
ATOM 12855 C C . LEU B 1 661 ? 30.855 217.090 12.484 1.00 33.60 661 LEU B C 1
ATOM 12856 O O . LEU B 1 661 ? 29.882 217.809 12.206 1.00 32.84 661 LEU B O 1
ATOM 12869 N N . ASN B 1 663 ? 32.718 218.907 10.559 1.00 36.18 663 ASN B N 1
ATOM 12870 C CA . ASN B 1 663 ? 32.518 219.374 9.190 1.00 37.43 663 ASN B CA 1
ATOM 12871 C C . ASN B 1 663 ? 31.047 219.358 8.804 1.00 37.36 663 ASN B C 1
ATOM 12872 O O . ASN B 1 663 ? 30.532 220.305 8.207 1.00 37.33 663 ASN B O 1
ATOM 12877 N N . CYS B 1 664 ? 30.370 218.280 9.166 1.00 38.53 664 CYS B N 1
ATOM 12878 C CA . CYS B 1 664 ? 28.943 218.145 8.889 1.00 38.10 664 CYS B CA 1
ATOM 12879 C C . CYS B 1 664 ? 28.135 219.350 9.413 1.00 37.10 664 CYS B C 1
ATOM 12880 O O . CYS B 1 664 ? 27.439 220.008 8.638 1.00 36.59 664 CYS B O 1
ATOM 12883 N N . LEU B 1 665 ? 28.261 219.646 10.708 1.00 35.88 665 LEU B N 1
ATOM 12884 C CA . LEU B 1 665 ? 27.621 220.808 11.321 1.00 35.60 665 LEU B CA 1
ATOM 12885 C C . LEU B 1 665 ? 27.978 222.100 10.598 1.00 35.27 665 LEU B C 1
ATOM 12886 O O . LEU B 1 665 ? 27.101 222.859 10.208 1.00 36.07 665 LEU B O 1
ATOM 12891 N N . LEU B 1 666 ? 29.267 222.347 10.425 1.00 34.58 666 LEU B N 1
ATOM 12892 C CA . LEU B 1 666 ? 29.721 223.617 9.868 1.00 34.63 666 LEU B CA 1
ATOM 12893 C C . LEU B 1 666 ? 29.290 223.870 8.424 1.00 35.32 666 LEU B C 1
ATOM 12894 O O . LEU B 1 666 ? 28.865 224.973 8.105 1.00 36.47 666 LEU B O 1
ATOM 12899 N N . GLN B 1 667 ? 29.369 222.857 7.568 1.00 35.09 667 GLN B N 1
ATOM 12900 C CA . GLN B 1 667 ? 29.108 223.058 6.145 1.00 35.36 667 GLN B CA 1
ATOM 12901 C C . GLN B 1 667 ? 27.837 222.440 5.594 1.00 35.08 667 GLN B C 1
ATOM 12902 O O . GLN B 1 667 ? 27.400 222.826 4.526 1.00 34.80 667 GLN B O 1
ATOM 12908 N N . GLU B 1 668 ? 27.248 221.469 6.281 1.00 35.08 668 GLU B N 1
ATOM 12909 C CA . GLU B 1 668 ? 26.135 220.754 5.674 1.00 35.61 668 GLU B CA 1
ATOM 12910 C C . GLU B 1 668 ? 24.784 221.121 6.279 1.00 35.11 668 GLU B C 1
ATOM 12911 O O . GLU B 1 668 ? 23.741 220.959 5.625 1.00 34.99 668 GLU B O 1
ATOM 12917 N N . VAL B 1 669 ? 24.789 221.616 7.517 1.00 34.17 669 VAL B N 1
ATOM 12918 C CA . VAL B 1 669 ? 23.553 222.038 8.142 1.00 33.28 669 VAL B CA 1
ATOM 12919 C C . VAL B 1 669 ? 22.912 223.103 7.256 1.00 33.75 669 VAL B C 1
ATOM 12920 O O . VAL B 1 669 ? 23.603 223.984 6.721 1.00 33.70 669 VAL B O 1
ATOM 12924 N N . GLN B 1 670 ? 21.596 222.987 7.086 1.00 33.68 670 GLN B N 1
ATOM 12925 C CA . GLN B 1 670 ? 20.843 223.827 6.168 1.00 34.21 670 GLN B CA 1
ATOM 12926 C C . GLN B 1 670 ? 19.941 224.766 6.937 1.00 34.17 670 GLN B C 1
ATOM 12927 O O . GLN B 1 670 ? 19.117 224.335 7.748 1.00 34.14 670 GLN B O 1
ATOM 12933 N N . PHE B 1 671 ? 20.086 226.052 6.653 1.00 34.56 671 PHE B N 1
ATOM 12934 C CA . PHE B 1 671 ? 19.351 227.096 7.363 1.00 35.07 671 PHE B CA 1
ATOM 12935 C C . PHE B 1 671 ? 17.949 227.265 6.765 1.00 36.41 671 PHE B C 1
ATOM 12936 O O . PHE B 1 671 ? 17.637 228.281 6.125 1.00 37.17 671 PHE B O 1
ATOM 12944 N N . THR B 1 672 ? 17.108 226.261 6.987 1.00 37.19 672 THR B N 1
ATOM 12945 C CA . THR B 1 672 ? 15.788 226.190 6.384 1.00 37.83 672 THR B CA 1
ATOM 12946 C C . THR B 1 672 ? 14.683 226.062 7.421 1.00 38.55 672 THR B C 1
ATOM 12947 O O . THR B 1 672 ? 13.504 226.119 7.075 1.00 38.90 672 THR B O 1
ATOM 12951 N N . ASP B 1 673 ? 15.037 225.869 8.690 1.00 38.94 673 ASP B N 1
ATOM 12952 C CA . ASP B 1 673 ? 14.005 225.511 9.666 1.00 39.39 673 ASP B CA 1
ATOM 12953 C C . ASP B 1 673 ? 13.432 226.741 10.363 1.00 39.52 673 ASP B C 1
ATOM 12954 O O . ASP B 1 673 ? 13.870 227.157 11.439 1.00 39.53 673 ASP B O 1
ATOM 12959 N N . GLN B 1 674 ? 12.438 227.326 9.718 1.00 39.79 674 GLN B N 1
ATOM 12960 C CA . GLN B 1 674 ? 11.866 228.572 10.176 1.00 40.24 674 GLN B CA 1
ATOM 12961 C C . GLN B 1 674 ? 11.241 228.372 11.551 1.00 40.12 674 GLN B C 1
ATOM 12962 O O . GLN B 1 674 ? 11.382 229.228 12.438 1.00 40.22 674 GLN B O 1
ATOM 12968 N N . GLN B 1 675 ? 10.584 227.233 11.746 1.00 39.92 675 GLN B N 1
ATOM 12969 C CA . GLN B 1 675 ? 9.887 226.987 13.011 1.00 40.06 675 GLN B CA 1
ATOM 12970 C C . GLN B 1 675 ? 10.812 226.713 14.200 1.00 38.83 675 GLN B C 1
ATOM 12971 O O . GLN B 1 675 ? 10.515 227.143 15.308 1.00 38.67 675 GLN B O 1
ATOM 12977 N N . ARG B 1 676 ? 11.922 226.011 13.976 1.00 37.63 676 ARG B N 1
ATOM 12978 C CA . ARG B 1 676 ? 12.905 225.814 15.048 1.00 36.27 676 ARG B CA 1
ATOM 12979 C C . ARG B 1 676 ? 13.580 227.143 15.368 1.00 35.91 676 ARG B C 1
ATOM 12980 O O . ARG B 1 676 ? 13.829 227.438 16.531 1.00 35.40 676 ARG B O 1
ATOM 12988 N N . PHE B 1 677 ? 13.850 227.945 14.340 1.00 35.12 677 PHE B N 1
ATOM 12989 C CA . PHE B 1 677 ? 14.418 229.263 14.546 1.00 35.12 677 PHE B CA 1
ATOM 12990 C C . PHE B 1 677 ? 13.525 230.160 15.412 1.00 35.67 677 PHE B C 1
ATOM 12991 O O . PHE B 1 677 ? 14.018 230.839 16.307 1.00 35.01 677 PHE B O 1
ATOM 12999 N N . LYS B 1 678 ? 12.217 230.149 15.148 1.00 36.14 678 LYS B N 1
ATOM 13000 C CA . LYS B 1 678 ? 11.255 230.957 15.896 1.00 37.39 678 LYS B CA 1
ATOM 13001 C C . LYS B 1 678 ? 11.294 230.555 17.363 1.00 36.69 678 LYS B C 1
ATOM 13002 O O . LYS B 1 678 ? 11.254 231.402 18.256 1.00 37.20 678 LYS B O 1
ATOM 13008 N N . GLN B 1 679 ? 11.418 229.261 17.619 1.00 36.20 679 GLN B N 1
ATOM 13009 C CA . GLN B 1 679 ? 11.547 228.806 18.991 1.00 35.71 679 GLN B CA 1
ATOM 13010 C C . GLN B 1 679 ? 12.918 229.146 19.633 1.00 34.96 679 GLN B C 1
ATOM 13011 O O . GLN B 1 679 ? 12.960 229.396 20.831 1.00 35.00 679 GLN B O 1
ATOM 13017 N N . PHE B 1 680 ? 14.018 229.190 18.870 1.00 33.55 680 PHE B N 1
ATOM 13018 C CA . PHE B 1 680 ? 15.294 229.639 19.475 1.00 32.33 680 PHE B CA 1
ATOM 13019 C C . PHE B 1 680 ? 15.127 231.048 20.007 1.00 32.65 680 PHE B C 1
ATOM 13020 O O . PHE B 1 680 ? 15.546 231.351 21.119 1.00 32.61 680 PHE B O 1
ATOM 13028 N N . VAL B 1 681 ? 14.527 231.909 19.185 1.00 32.84 681 VAL B N 1
ATOM 13029 C CA . VAL B 1 681 ? 14.338 233.325 19.508 1.00 33.10 681 VAL B CA 1
ATOM 13030 C C . VAL B 1 681 ? 13.510 233.516 20.783 1.00 34.01 681 VAL B C 1
ATOM 13031 O O . VAL B 1 681 ? 13.833 234.406 21.586 1.00 33.87 681 VAL B O 1
ATOM 13035 N N . SER B 1 682 ? 12.468 232.693 20.965 1.00 34.17 682 SER B N 1
ATOM 13036 C CA . SER B 1 682 ? 11.711 232.659 22.227 1.00 35.42 682 SER B CA 1
ATOM 13037 C C . SER B 1 682 ? 12.542 232.175 23.422 1.00 35.30 682 SER B C 1
ATOM 13038 O O . SER B 1 682 ? 12.414 232.728 24.516 1.00 35.59 682 SER B O 1
ATOM 13041 N N . GLN B 1 683 ? 13.342 231.122 23.230 1.00 35.70 683 GLN B N 1
ATOM 13042 C CA . GLN B 1 683 ? 14.254 230.641 24.273 1.00 36.42 683 GLN B CA 1
ATOM 13043 C C . GLN B 1 683 ? 15.225 231.747 24.658 1.00 36.51 683 GLN B C 1
ATOM 13044 O O . GLN B 1 683 ? 15.441 231.995 25.840 1.00 36.66 683 GLN B O 1
ATOM 13050 N N . SER B 1 684 ? 15.822 232.386 23.651 1.00 36.97 684 SER B N 1
ATOM 13051 C CA . SER B 1 684 ? 16.761 233.484 23.853 1.00 38.22 684 SER B CA 1
ATOM 13052 C C . SER B 1 684 ? 16.161 234.671 24.631 1.00 38.76 684 SER B C 1
ATOM 13053 O O . SER B 1 684 ? 16.783 235.157 25.583 1.00 38.10 684 SER B O 1
ATOM 13056 N N . ARG B 1 685 ? 14.970 235.127 24.222 1.00 39.40 685 ARG B N 1
ATOM 13057 C CA . ARG B 1 685 ? 14.248 236.212 24.921 1.00 40.12 685 ARG B CA 1
ATOM 13058 C C . ARG B 1 685 ? 14.020 235.889 26.404 1.00 40.06 685 ARG B C 1
ATOM 13059 O O . ARG B 1 685 ? 14.340 236.703 27.267 1.00 41.10 685 ARG B O 1
ATOM 13067 N N . ALA B 1 686 ? 13.510 234.696 26.695 1.00 39.92 686 ALA B N 1
ATOM 13068 C CA . ALA B 1 686 ? 13.346 234.216 28.071 1.00 40.35 686 ALA B CA 1
ATOM 13069 C C . ALA B 1 686 ? 14.673 234.129 28.852 1.00 40.92 686 ALA B C 1
ATOM 13070 O O . ALA B 1 686 ? 14.747 234.522 30.006 1.00 40.72 686 ALA B O 1
ATOM 13072 N N . ARG B 1 687 ? 15.706 233.589 28.217 1.00 41.33 687 ARG B N 1
ATOM 13073 C CA . ARG B 1 687 ? 17.037 233.524 28.814 1.00 42.32 687 ARG B CA 1
ATOM 13074 C C . ARG B 1 687 ? 17.527 234.936 29.160 1.00 41.94 687 ARG B C 1
ATOM 13075 O O . ARG B 1 687 ? 18.019 235.167 30.276 1.00 41.74 687 ARG B O 1
ATOM 13091 N N . GLU B 1 689 ? 15.722 237.625 29.682 1.00 42.08 689 GLU B N 1
ATOM 13092 C CA . GLU B 1 689 ? 14.918 238.173 30.769 1.00 43.19 689 GLU B CA 1
ATOM 13093 C C . GLU B 1 689 ? 15.383 237.622 32.121 1.00 42.35 689 GLU B C 1
ATOM 13094 O O . GLU B 1 689 ? 15.572 238.390 33.053 1.00 42.62 689 GLU B O 1
ATOM 13100 N N . ASN B 1 690 ? 15.594 236.309 32.218 1.00 42.22 690 ASN B N 1
ATOM 13101 C CA . ASN B 1 690 ? 16.239 235.723 33.403 1.00 42.47 690 ASN B CA 1
ATOM 13102 C C . ASN B 1 690 ? 17.548 236.421 33.772 1.00 42.33 690 ASN B C 1
ATOM 13103 O O . ASN B 1 690 ? 17.748 236.768 34.934 1.00 41.54 690 ASN B O 1
ATOM 13108 N N . ARG B 1 691 ? 18.410 236.621 32.768 1.00 42.28 691 ARG B N 1
ATOM 13109 C CA . ARG B 1 691 ? 19.671 237.362 32.907 1.00 42.70 691 ARG B CA 1
ATOM 13110 C C . ARG B 1 691 ? 19.477 238.797 33.423 1.00 42.25 691 ARG B C 1
ATOM 13111 O O . ARG B 1 691 ? 20.199 239.225 34.313 1.00 42.24 691 ARG B O 1
ATOM 13119 N N . LEU B 1 692 ? 18.517 239.531 32.862 1.00 42.08 692 LEU B N 1
ATOM 13120 C CA . LEU B 1 692 ? 18.174 240.860 33.367 1.00 42.65 692 LEU B CA 1
ATOM 13121 C C . LEU B 1 692 ? 17.747 240.855 34.841 1.00 42.87 692 LEU B C 1
ATOM 13122 O O . LEU B 1 692 ? 18.117 241.748 35.606 1.00 43.22 692 LEU B O 1
ATOM 13127 N N . ARG B 1 693 ? 16.973 239.847 35.230 1.00 42.87 693 ARG B N 1
ATOM 13128 C CA . ARG B 1 693 ? 16.393 239.798 36.567 1.00 43.40 693 ARG B CA 1
ATOM 13129 C C . ARG B 1 693 ? 17.324 239.189 37.611 1.00 41.65 693 ARG B C 1
ATOM 13130 O O . ARG B 1 693 ? 17.299 239.590 38.764 1.00 42.32 693 ARG B O 1
ATOM 13138 N N . GLY B 1 694 ? 18.146 238.224 37.215 1.00 40.58 694 GLY B N 1
ATOM 13139 C CA . GLY B 1 694 ? 18.943 237.447 38.174 1.00 38.82 694 GLY B CA 1
ATOM 13140 C C . GLY B 1 694 ? 20.442 237.722 38.178 1.00 37.66 694 GLY B C 1
ATOM 13141 O O . GLY B 1 694 ? 21.169 237.264 39.069 1.00 37.36 694 GLY B O 1
ATOM 13142 N N . SER B 1 695 ? 20.905 238.447 37.167 1.00 36.14 695 SER B N 1
ATOM 13143 C CA . SER B 1 695 ? 22.335 238.620 36.916 1.00 34.56 695 SER B CA 1
ATOM 13144 C C . SER B 1 695 ? 22.563 239.983 36.299 1.00 33.15 695 SER B C 1
ATOM 13145 O O . SER B 1 695 ? 23.309 240.123 35.324 1.00 32.77 695 SER B O 1
ATOM 13148 N N . GLY B 1 696 ? 21.917 240.983 36.879 1.00 31.96 696 GLY B N 1
ATOM 13149 C CA . GLY B 1 696 ? 21.938 242.339 36.358 1.00 31.47 696 GLY B CA 1
ATOM 13150 C C . GLY B 1 696 ? 23.317 242.975 36.405 1.00 32.15 696 GLY B C 1
ATOM 13151 O O . GLY B 1 696 ? 23.569 243.926 35.657 1.00 31.97 696 GLY B O 1
ATOM 13152 N N . HIS B 1 697 ? 24.206 242.458 37.271 1.00 31.07 697 HIS B N 1
ATOM 13153 C CA . HIS B 1 697 ? 25.608 242.916 37.288 1.00 31.83 697 HIS B CA 1
ATOM 13154 C C . HIS B 1 697 ? 26.330 242.638 35.959 1.00 31.50 697 HIS B C 1
ATOM 13155 O O . HIS B 1 697 ? 27.154 243.432 35.530 1.00 32.44 697 HIS B O 1
ATOM 13162 N N . GLY B 1 698 ? 26.008 241.512 35.323 1.00 31.56 698 GLY B N 1
ATOM 13163 C CA . GLY B 1 698 ? 26.563 241.125 34.026 1.00 30.60 698 GLY B CA 1
ATOM 13164 C C . GLY B 1 698 ? 26.073 242.012 32.900 1.00 30.56 698 GLY B C 1
ATOM 13165 O O . GLY B 1 698 ? 26.827 242.352 31.990 1.00 31.60 698 GLY B O 1
ATOM 13166 N N . ILE B 1 699 ? 24.808 242.402 32.963 1.00 30.37 699 ILE B N 1
ATOM 13167 C CA . ILE B 1 699 ? 24.215 243.344 32.003 1.00 29.74 699 ILE B CA 1
ATOM 13168 C C . ILE B 1 699 ? 24.861 244.733 32.110 1.00 28.96 699 ILE B C 1
ATOM 13169 O O . ILE B 1 699 ? 25.163 245.385 31.094 1.00 28.39 699 ILE B O 1
ATOM 13174 N N . ALA B 1 700 ? 25.078 245.160 33.356 1.00 28.71 700 ALA B N 1
ATOM 13175 C CA . ALA B 1 700 ? 25.747 246.412 33.685 1.00 28.53 700 ALA B CA 1
ATOM 13176 C C . ALA B 1 700 ? 27.173 246.393 33.135 1.00 28.26 700 ALA B C 1
ATOM 13177 O O . ALA B 1 700 ? 27.594 247.342 32.482 1.00 28.89 700 ALA B O 1
ATOM 13179 N N . ALA B 1 701 ? 27.897 245.298 33.379 1.00 28.13 701 ALA B N 1
ATOM 13180 C CA . ALA B 1 701 ? 29.263 245.138 32.876 1.00 27.83 701 ALA B CA 1
ATOM 13181 C C . ALA B 1 701 ? 29.340 245.226 31.357 1.00 27.84 701 ALA B C 1
ATOM 13182 O O . ALA B 1 701 ? 30.142 245.978 30.826 1.00 27.86 701 ALA B O 1
ATOM 13184 N N . ALA B 1 702 ? 28.505 244.454 30.665 1.00 27.94 702 ALA B N 1
ATOM 13185 C CA . ALA B 1 702 ? 28.454 244.483 29.209 1.00 28.47 702 ALA B CA 1
ATOM 13186 C C . ALA B 1 702 ? 28.179 245.889 28.708 1.00 28.42 702 ALA B C 1
ATOM 13187 O O . ALA B 1 702 ? 28.822 246.367 27.776 1.00 29.29 702 ALA B O 1
ATOM 13189 N N . ARG B 1 703 ? 27.248 246.572 29.361 1.00 28.94 703 ARG B N 1
ATOM 13190 C CA . ARG B 1 703 ? 26.816 247.894 28.930 1.00 28.58 703 ARG B CA 1
ATOM 13191 C C . ARG B 1 703 ? 27.985 248.865 28.991 1.00 28.69 703 ARG B C 1
ATOM 13192 O O . ARG B 1 703 ? 28.287 249.524 28.004 1.00 27.64 703 ARG B O 1
ATOM 13208 N N . ASP B 1 705 ? 31.290 248.167 29.190 1.00 27.92 705 ASP B N 1
ATOM 13209 C CA . ASP B 1 705 ? 32.342 247.753 28.267 1.00 27.97 705 ASP B CA 1
ATOM 13210 C C . ASP B 1 705 ? 32.030 248.218 26.851 1.00 28.09 705 ASP B C 1
ATOM 13211 O O . ASP B 1 705 ? 32.924 248.549 26.094 1.00 26.81 705 ASP B O 1
ATOM 13216 N N . ALA B 1 706 ? 30.747 248.206 26.498 1.00 29.03 706 ALA B N 1
ATOM 13217 C CA . ALA B 1 706 ? 30.295 248.662 25.185 1.00 30.51 706 ALA B CA 1
ATOM 13218 C C . ALA B 1 706 ? 30.527 250.177 24.971 1.00 31.93 706 ALA B C 1
ATOM 13219 O O . ALA B 1 706 ? 30.579 250.664 23.836 1.00 31.41 706 ALA B O 1
ATOM 13229 N N . LEU B 1 708 ? 33.279 251.670 26.129 1.00 31.41 708 LEU B N 1
ATOM 13230 C CA . LEU B 1 708 ? 34.714 251.907 26.314 1.00 29.51 708 LEU B CA 1
ATOM 13231 C C . LEU B 1 708 ? 35.599 251.342 25.226 1.00 28.71 708 LEU B C 1
ATOM 13232 O O . LEU B 1 708 ? 36.684 251.862 24.991 1.00 28.60 708 LEU B O 1
ATOM 13237 N N . ASN B 1 709 ? 35.166 250.259 24.583 1.00 27.82 709 ASN B N 1
ATOM 13238 C CA . ASN B 1 709 ? 35.996 249.620 23.553 1.00 27.07 709 ASN B CA 1
ATOM 13239 C C . ASN B 1 709 ? 35.162 248.778 22.608 1.00 26.35 709 ASN B C 1
ATOM 13240 O O . ASN B 1 709 ? 34.017 248.433 22.902 1.00 25.67 709 ASN B O 1
ATOM 13245 N N . ILE B 1 710 ? 35.757 248.432 21.483 1.00 26.78 710 ILE B N 1
ATOM 13246 C CA . ILE B 1 710 ? 35.051 247.710 20.442 1.00 28.11 710 ILE B CA 1
ATOM 13247 C C . ILE B 1 710 ? 34.796 246.229 20.783 1.00 27.57 710 ILE B C 1
ATOM 13248 O O . ILE B 1 710 ? 33.748 245.688 20.427 1.00 29.01 710 ILE B O 1
ATOM 13253 N N . ALA B 1 711 ? 35.713 245.571 21.492 1.00 27.17 711 ALA B N 1
ATOM 13254 C CA . ALA B 1 711 ? 35.416 244.193 21.935 1.00 26.74 711 ALA B CA 1
ATOM 13255 C C . ALA B 1 711 ? 34.192 244.204 22.848 1.00 26.47 711 ALA B C 1
ATOM 13256 O O . ALA B 1 711 ? 33.361 243.313 22.768 1.00 27.45 711 ALA B O 1
ATOM 13258 N N . GLY B 1 712 ? 34.088 245.236 23.692 1.00 26.67 712 GLY B N 1
ATOM 13259 C CA . GLY B 1 712 ? 32.946 245.451 24.582 1.00 26.82 712 GLY B CA 1
ATOM 13260 C C . GLY B 1 712 ? 31.654 245.716 23.836 1.00 27.22 712 GLY B C 1
ATOM 13261 O O . GLY B 1 712 ? 30.617 245.139 24.146 1.00 26.47 712 GLY B O 1
ATOM 13262 N N . TRP B 1 713 ? 31.717 246.570 22.830 1.00 28.87 713 TRP B N 1
ATOM 13263 C CA . TRP B 1 713 ? 30.539 246.848 22.003 1.00 30.40 713 TRP B CA 1
ATOM 13264 C C . TRP B 1 713 ? 30.021 245.570 21.291 1.00 30.81 713 TRP B C 1
ATOM 13265 O O . TRP B 1 713 ? 28.856 245.242 21.371 1.00 30.35 713 TRP B O 1
ATOM 13284 N N . SER B 1 715 ? 30.425 242.305 22.141 1.00 31.13 715 SER B N 1
ATOM 13285 C CA . SER B 1 715 ? 29.811 241.411 23.142 1.00 31.02 715 SER B CA 1
ATOM 13286 C C . SER B 1 715 ? 28.403 241.812 23.526 1.00 30.64 715 SER B C 1
ATOM 13287 O O . SER B 1 715 ? 27.507 240.971 23.572 1.00 30.73 715 SER B O 1
ATOM 13290 N N . GLU B 1 716 ? 28.248 243.094 23.856 1.00 30.03 716 GLU B N 1
ATOM 13291 C CA . GLU B 1 716 ? 26.961 243.718 24.159 1.00 30.81 716 GLU B CA 1
ATOM 13292 C C . GLU B 1 716 ? 25.929 243.481 23.029 1.00 30.78 716 GLU B C 1
ATOM 13293 O O . GLU B 1 716 ? 24.794 243.129 23.298 1.00 31.38 716 GLU B O 1
ATOM 13299 N N . GLN B 1 717 ? 26.342 243.657 21.779 1.00 31.17 717 GLN B N 1
ATOM 13300 C CA . GLN B 1 717 ? 25.484 243.359 20.612 1.00 32.65 717 GLN B CA 1
ATOM 13301 C C . GLN B 1 717 ? 24.945 241.939 20.645 1.00 32.95 717 GLN B C 1
ATOM 13302 O O . GLN B 1 717 ? 23.821 241.705 20.229 1.00 33.16 717 GLN B O 1
ATOM 13316 N N . GLY B 1 719 ? 24.951 239.790 23.520 1.00 33.47 719 GLY B N 1
ATOM 13317 C CA . GLY B 1 719 ? 24.493 239.293 24.815 1.00 34.58 719 GLY B CA 1
ATOM 13318 C C . GLY B 1 719 ? 24.122 240.317 25.876 1.00 34.86 719 GLY B C 1
ATOM 13319 O O . GLY B 1 719 ? 23.839 239.955 27.020 1.00 35.31 719 GLY B O 1
ATOM 13320 N N . GLY B 1 720 ? 24.124 241.589 25.518 1.00 34.72 720 GLY B N 1
ATOM 13321 C CA . GLY B 1 720 ? 23.766 242.621 26.484 1.00 35.71 720 GLY B CA 1
ATOM 13322 C C . GLY B 1 720 ? 22.322 243.046 26.329 1.00 35.68 720 GLY B C 1
ATOM 13323 O O . GLY B 1 720 ? 21.512 242.315 25.747 1.00 34.95 720 GLY B O 1
ATOM 13324 N N . LEU B 1 721 ? 22.015 244.234 26.845 1.00 35.44 721 LEU B N 1
ATOM 13325 C CA . LEU B 1 721 ? 20.700 244.833 26.691 1.00 35.75 721 LEU B CA 1
ATOM 13326 C C . LEU B 1 721 ? 20.380 245.071 25.203 1.00 34.92 721 LEU B C 1
ATOM 13327 O O . LEU B 1 721 ? 19.274 244.780 24.757 1.00 34.88 721 LEU B O 1
ATOM 13332 N N . SER B 1 722 ? 21.351 245.583 24.446 1.00 34.16 722 SER B N 1
ATOM 13333 C CA . SER B 1 722 ? 21.231 245.694 22.981 1.00 34.02 722 SER B CA 1
ATOM 13334 C C . SER B 1 722 ? 20.800 244.377 22.324 1.00 34.40 722 SER B C 1
ATOM 13335 O O . SER B 1 722 ? 20.108 244.395 21.314 1.00 33.29 722 SER B O 1
ATOM 13338 N N . TYR B 1 723 ? 21.194 243.238 22.906 1.00 34.68 723 TYR B N 1
ATOM 13339 C CA . TYR B 1 723 ? 20.813 241.953 22.334 1.00 35.35 723 TYR B CA 1
ATOM 13340 C C . TYR B 1 723 ? 19.313 241.686 22.528 1.00 36.73 723 TYR B C 1
ATOM 13341 O O . TYR B 1 723 ? 18.644 241.187 21.628 1.00 35.73 723 TYR B O 1
ATOM 13350 N N . LEU B 1 724 ? 18.789 242.040 23.695 1.00 39.14 724 LEU B N 1
ATOM 13351 C CA . LEU B 1 724 ? 17.354 241.902 23.959 1.00 41.06 724 LEU B CA 1
ATOM 13352 C C . LEU B 1 724 ? 16.520 242.688 22.946 1.00 42.05 724 LEU B C 1
ATOM 13353 O O . LEU B 1 724 ? 15.567 242.133 22.389 1.00 42.46 724 LEU B O 1
ATOM 13358 N N . GLU B 1 725 ? 16.884 243.946 22.673 1.00 42.85 725 GLU B N 1
ATOM 13359 C CA . GLU B 1 725 ? 16.166 244.730 21.649 1.00 44.53 725 GLU B CA 1
ATOM 13360 C C . GLU B 1 725 ? 16.169 244.087 20.267 1.00 44.61 725 GLU B C 1
ATOM 13361 O O . GLU B 1 725 ? 15.126 243.989 19.631 1.00 45.25 725 GLU B O 1
ATOM 13367 N N . PHE B 1 726 ? 17.339 243.677 19.791 1.00 44.73 726 PHE B N 1
ATOM 13368 C CA . PHE B 1 726 ? 17.426 242.878 18.580 1.00 44.71 726 PHE B CA 1
ATOM 13369 C C . PHE B 1 726 ? 16.411 241.709 18.584 1.00 44.99 726 PHE B C 1
ATOM 13370 O O . PHE B 1 726 ? 15.607 241.576 17.674 1.00 45.11 726 PHE B O 1
ATOM 13378 N N . LEU B 1 727 ? 16.429 240.883 19.622 1.00 45.84 727 LEU B N 1
ATOM 13379 C CA . LEU B 1 727 ? 15.507 239.751 19.727 1.00 46.65 727 LEU B CA 1
ATOM 13380 C C . LEU B 1 727 ? 14.023 240.132 19.592 1.00 48.32 727 LEU B C 1
ATOM 13381 O O . LEU B 1 727 ? 13.211 239.319 19.142 1.00 48.31 727 LEU B O 1
ATOM 13386 N N . HIS B 1 728 ? 13.661 241.354 19.983 1.00 50.08 728 HIS B N 1
ATOM 13387 C CA . HIS B 1 728 ? 12.267 241.800 19.841 1.00 51.91 728 HIS B CA 1
ATOM 13388 C C . HIS B 1 728 ? 11.938 242.185 18.409 1.00 52.70 728 HIS B C 1
ATOM 13389 O O . HIS B 1 728 ? 10.789 242.071 17.986 1.00 53.26 728 HIS B O 1
ATOM 13396 N N . THR B 1 729 ? 12.946 242.621 17.657 1.00 53.84 729 THR B N 1
ATOM 13397 C CA . THR B 1 729 ? 12.743 242.981 16.253 1.00 55.08 729 THR B CA 1
ATOM 13398 C C . THR B 1 729 ? 12.736 241.733 15.377 1.00 55.70 729 THR B C 1
ATOM 13399 O O . THR B 1 729 ? 12.281 241.760 14.240 1.00 55.71 729 THR B O 1
ATOM 13403 N N . LEU B 1 730 ? 13.239 240.634 15.926 1.00 56.49 730 LEU B N 1
ATOM 13404 C CA . LEU B 1 730 ? 13.477 239.435 15.146 1.00 57.06 730 LEU B CA 1
ATOM 13405 C C . LEU B 1 730 ? 12.242 238.557 15.020 1.00 57.85 730 LEU B C 1
ATOM 13406 O O . LEU B 1 730 ? 12.013 237.973 13.961 1.00 57.90 730 LEU B O 1
ATOM 13411 N N . GLU B 1 731 ? 11.456 238.472 16.096 1.00 58.78 731 GLU B N 1
ATOM 13412 C CA . GLU B 1 731 ? 10.187 237.734 16.106 1.00 59.82 731 GLU B CA 1
ATOM 13413 C C . GLU B 1 731 ? 9.336 238.029 14.866 1.00 60.16 731 GLU B C 1
ATOM 13414 O O . GLU B 1 731 ? 8.719 237.124 14.293 1.00 60.80 731 GLU B O 1
ATOM 13420 N N . LYS B 1 732 ? 9.329 239.300 14.460 1.00 60.18 732 LYS B N 1
ATOM 13421 C CA . LYS B 1 732 ? 8.606 239.786 13.284 1.00 59.98 732 LYS B CA 1
ATOM 13422 C C . LYS B 1 732 ? 9.296 239.446 11.950 1.00 59.61 732 LYS B C 1
ATOM 13423 O O . LYS B 1 732 ? 8.625 239.096 10.974 1.00 59.55 732 LYS B O 1
ATOM 13429 N N . LYS B 1 733 ? 10.622 239.562 11.908 1.00 58.94 733 LYS B N 1
ATOM 13430 C CA . LYS B 1 733 ? 11.390 239.279 10.692 1.00 58.73 733 LYS B CA 1
ATOM 13431 C C . LYS B 1 733 ? 11.367 237.803 10.332 1.00 58.20 733 LYS B C 1
ATOM 13432 O O . LYS B 1 733 ? 11.518 237.447 9.170 1.00 57.92 733 LYS B O 1
ATOM 13438 N N . VAL B 1 734 ? 11.199 236.952 11.340 1.00 58.04 734 VAL B N 1
ATOM 13439 C CA . VAL B 1 734 ? 11.253 235.503 11.151 1.00 58.11 734 VAL B CA 1
ATOM 13440 C C . VAL B 1 734 ? 9.969 235.024 10.462 1.00 58.54 734 VAL B C 1
ATOM 13441 O O . VAL B 1 734 ? 10.005 234.102 9.648 1.00 58.54 734 VAL B O 1
ATOM 13445 N N . ASP B 1 735 ? 8.852 235.681 10.781 1.00 59.04 735 ASP B N 1
ATOM 13446 C CA . ASP B 1 735 ? 7.550 235.429 10.150 1.00 59.20 735 ASP B CA 1
ATOM 13447 C C . ASP B 1 735 ? 7.380 236.161 8.823 1.00 58.82 735 ASP B C 1
ATOM 13448 O O . ASP B 1 735 ? 6.826 235.605 7.878 1.00 58.98 735 ASP B O 1
ATOM 13453 N N . GLU B 1 736 ? 7.859 237.401 8.756 1.00 58.41 736 GLU B N 1
ATOM 13454 C CA . GLU B 1 736 ? 7.693 238.237 7.560 1.00 58.11 736 GLU B CA 1
ATOM 13455 C C . GLU B 1 736 ? 8.646 237.853 6.437 1.00 56.86 736 GLU B C 1
ATOM 13456 O O . GLU B 1 736 ? 8.204 237.574 5.324 1.00 56.99 736 GLU B O 1
ATOM 13462 N N . ASP B 1 737 ? 9.950 237.863 6.709 1.00 55.27 737 ASP B N 1
ATOM 13463 C CA . ASP B 1 737 ? 10.901 237.372 5.713 1.00 53.67 737 ASP B CA 1
ATOM 13464 C C . ASP B 1 737 ? 11.948 236.408 6.260 1.00 52.19 737 ASP B C 1
ATOM 13465 O O . ASP B 1 737 ? 13.089 236.793 6.550 1.00 51.28 737 ASP B O 1
ATOM 13470 N N . TRP B 1 738 ? 11.534 235.148 6.378 1.00 50.41 738 TRP B N 1
ATOM 13471 C CA . TRP B 1 738 ? 12.448 234.056 6.664 1.00 49.20 738 TRP B CA 1
ATOM 13472 C C . TRP B 1 738 ? 13.550 233.966 5.602 1.00 48.73 738 TRP B C 1
ATOM 13473 O O . TRP B 1 738 ? 14.686 233.653 5.938 1.00 48.28 738 TRP B O 1
ATOM 13484 N N . GLU B 1 739 ? 13.215 234.259 4.338 1.00 48.07 739 GLU B N 1
ATOM 13485 C CA . GLU B 1 739 ? 14.199 234.296 3.250 1.00 48.03 739 GLU B CA 1
ATOM 13486 C C . GLU B 1 739 ? 15.346 235.224 3.630 1.00 47.00 739 GLU B C 1
ATOM 13487 O O . GLU B 1 739 ? 16.508 234.905 3.386 1.00 46.95 739 GLU B O 1
ATOM 13493 N N . GLY B 1 740 ? 15.002 236.367 4.229 1.00 45.75 740 GLY B N 1
ATOM 13494 C CA . GLY B 1 740 ? 15.971 237.341 4.711 1.00 44.77 740 GLY B CA 1
ATOM 13495 C C . GLY B 1 740 ? 16.925 236.819 5.780 1.00 43.98 740 GLY B C 1
ATOM 13496 O O . GLY B 1 740 ? 18.135 236.961 5.636 1.00 43.86 740 GLY B O 1
ATOM 13497 N N . ILE B 1 741 ? 16.369 236.244 6.851 1.00 43.46 741 ILE B N 1
ATOM 13498 C CA . ILE B 1 741 ? 17.130 235.643 7.972 1.00 43.11 741 ILE B CA 1
ATOM 13499 C C . ILE B 1 741 ? 18.020 234.504 7.472 1.00 42.88 741 ILE B C 1
ATOM 13500 O O . ILE B 1 741 ? 19.216 234.455 7.758 1.00 42.25 741 ILE B O 1
ATOM 13505 N N . SER B 1 742 ? 17.412 233.596 6.714 1.00 42.81 742 SER B N 1
ATOM 13506 C CA . SER B 1 742 ? 18.093 232.425 6.168 1.00 43.19 742 SER B CA 1
ATOM 13507 C C . SER B 1 742 ? 19.345 232.847 5.419 1.00 42.96 742 SER B C 1
ATOM 13508 O O . SER B 1 742 ? 20.433 232.337 5.676 1.00 43.24 742 SER B O 1
ATOM 13511 N N . SER B 1 743 ? 19.197 233.823 4.527 1.00 42.51 743 SER B N 1
ATOM 13512 C CA . SER B 1 743 ? 20.316 234.312 3.759 1.00 42.05 743 SER B CA 1
ATOM 13513 C C . SER B 1 743 ? 21.347 235.029 4.627 1.00 40.85 743 SER B C 1
ATOM 13514 O O . SER B 1 743 ? 22.533 235.031 4.303 1.00 40.96 743 SER B O 1
ATOM 13517 N N . SER B 1 744 ? 20.914 235.639 5.727 1.00 39.48 744 SER B N 1
ATOM 13518 C CA . SER B 1 744 ? 21.875 236.272 6.647 1.00 38.23 744 SER B CA 1
ATOM 13519 C C . SER B 1 744 ? 22.737 235.230 7.357 1.00 37.08 744 SER B C 1
ATOM 13520 O O . SER B 1 744 ? 23.943 235.409 7.521 1.00 36.29 744 SER B O 1
ATOM 13523 N N . LEU B 1 745 ? 22.100 234.139 7.759 1.00 36.61 745 LEU B N 1
ATOM 13524 C CA . LEU B 1 745 ? 22.766 233.004 8.377 1.00 36.89 745 LEU B CA 1
ATOM 13525 C C . LEU B 1 745 ? 23.797 232.382 7.450 1.00 37.45 745 LEU B C 1
ATOM 13526 O O . LEU B 1 745 ? 24.908 232.048 7.864 1.00 37.52 745 LEU B O 1
ATOM 13531 N N . GLU B 1 746 ? 23.423 232.243 6.180 1.00 38.80 746 GLU B N 1
ATOM 13532 C CA . GLU B 1 746 ? 24.345 231.802 5.140 1.00 39.39 746 GLU B CA 1
ATOM 13533 C C . GLU B 1 746 ? 25.537 232.754 4.961 1.00 39.34 746 GLU B C 1
ATOM 13534 O O . GLU B 1 746 ? 26.670 232.297 4.792 1.00 39.68 746 GLU B O 1
ATOM 13540 N N . GLU B 1 747 ? 25.288 234.067 5.047 1.00 39.33 747 GLU B N 1
ATOM 13541 C CA . GLU B 1 747 ? 26.350 235.087 4.976 1.00 39.68 747 GLU B CA 1
ATOM 13542 C C . GLU B 1 747 ? 27.348 234.980 6.119 1.00 38.04 747 GLU B C 1
ATOM 13543 O O . GLU B 1 747 ? 28.544 235.200 5.927 1.00 37.81 747 GLU B O 1
ATOM 13549 N N . ILE B 1 748 ? 26.853 234.698 7.318 1.00 37.19 748 ILE B N 1
ATOM 13550 C CA . ILE B 1 748 ? 27.736 234.459 8.465 1.00 35.93 748 ILE B CA 1
ATOM 13551 C C . ILE B 1 748 ? 28.636 233.256 8.177 1.00 36.01 748 ILE B C 1
ATOM 13552 O O . ILE B 1 748 ? 29.837 233.330 8.393 1.00 35.53 748 ILE B O 1
ATOM 13557 N N . ARG B 1 749 ? 28.050 232.161 7.681 1.00 36.57 749 ARG B N 1
ATOM 13558 C CA . ARG B 1 749 ? 28.828 230.978 7.297 1.00 37.63 749 ARG B CA 1
ATOM 13559 C C . ARG B 1 749 ? 29.933 231.286 6.261 1.00 38.48 749 ARG B C 1
ATOM 13560 O O . ARG B 1 749 ? 31.082 230.900 6.463 1.00 38.96 749 ARG B O 1
ATOM 13568 N N . ARG B 1 750 ? 29.594 231.998 5.181 1.00 40.10 750 ARG B N 1
ATOM 13569 C CA . ARG B 1 750 ? 30.582 232.446 4.158 1.00 41.87 750 ARG B CA 1
ATOM 13570 C C . ARG B 1 750 ? 31.749 233.263 4.716 1.00 41.70 750 ARG B C 1
ATOM 13571 O O . ARG B 1 750 ? 32.885 233.130 4.261 1.00 41.48 750 ARG B O 1
ATOM 13579 N N . SER B 1 751 ? 31.454 234.117 5.690 1.00 42.44 751 SER B N 1
ATOM 13580 C CA . SER B 1 751 ? 32.469 234.959 6.338 1.00 43.02 751 SER B CA 1
ATOM 13581 C C . SER B 1 751 ? 33.396 234.218 7.296 1.00 43.00 751 SER B C 1
ATOM 13582 O O . SER B 1 751 ? 34.515 234.678 7.561 1.00 43.31 751 SER B O 1
ATOM 13585 N N . LEU B 1 752 ? 32.943 233.090 7.840 1.00 42.85 752 LEU B N 1
ATOM 13586 C CA . LEU B 1 752 ? 33.742 232.400 8.857 1.00 42.56 752 LEU B CA 1
ATOM 13587 C C . LEU B 1 752 ? 34.518 231.180 8.386 1.00 41.93 752 LEU B C 1
ATOM 13588 O O . LEU B 1 752 ? 35.623 230.933 8.858 1.00 41.92 752 LEU B O 1
ATOM 13593 N N . LEU B 1 753 ? 33.950 230.422 7.462 1.00 41.41 753 LEU B N 1
ATOM 13594 C CA . LEU B 1 753 ? 34.566 229.167 7.053 1.00 41.28 753 LEU B CA 1
ATOM 13595 C C . LEU B 1 753 ? 35.706 229.356 6.064 1.00 40.91 753 LEU B C 1
ATOM 13596 O O . LEU B 1 753 ? 35.479 229.570 4.876 1.00 41.33 753 LEU B O 1
ATOM 13601 N N . ALA B 1 754 ? 36.928 229.280 6.570 1.00 40.05 754 ALA B N 1
ATOM 13602 C CA . ALA B 1 754 ? 38.128 229.440 5.747 1.00 39.89 754 ALA B CA 1
ATOM 13603 C C . ALA B 1 754 ? 39.321 228.918 6.504 1.00 39.37 754 ALA B C 1
ATOM 13604 O O . ALA B 1 754 ? 39.312 228.920 7.726 1.00 39.11 754 ALA B O 1
ATOM 13606 N N . ARG B 1 755 ? 40.342 228.476 5.778 1.00 39.26 755 ARG B N 1
ATOM 13607 C CA . ARG B 1 755 ? 41.638 228.144 6.367 1.00 39.18 755 ARG B CA 1
ATOM 13608 C C . ARG B 1 755 ? 42.418 229.388 6.769 1.00 38.95 755 ARG B C 1
ATOM 13609 O O . ARG B 1 755 ? 43.221 229.351 7.704 1.00 37.49 755 ARG B O 1
ATOM 13617 N N . ASN B 1 756 ? 42.212 230.474 6.024 1.00 39.26 756 ASN B N 1
ATOM 13618 C CA . ASN B 1 756 ? 42.873 231.745 6.306 1.00 39.82 756 ASN B CA 1
ATOM 13619 C C . ASN B 1 756 ? 42.608 232.201 7.722 1.00 39.23 756 ASN B C 1
ATOM 13620 O O . ASN B 1 756 ? 41.452 232.365 8.103 1.00 39.59 756 ASN B O 1
ATOM 13625 N N . GLY B 1 757 ? 43.682 232.391 8.491 1.00 38.67 757 GLY B N 1
ATOM 13626 C CA . GLY B 1 757 ? 43.594 232.850 9.872 1.00 37.99 757 GLY B CA 1
ATOM 13627 C C . GLY B 1 757 ? 43.051 231.830 10.872 1.00 37.76 757 GLY B C 1
ATOM 13628 O O . GLY B 1 757 ? 42.961 232.135 12.068 1.00 37.74 757 GLY B O 1
ATOM 13629 N N . CYS B 1 758 ? 42.686 230.637 10.393 1.00 36.46 758 CYS B N 1
ATOM 13630 C CA . CYS B 1 758 ? 42.154 229.565 11.250 1.00 35.50 758 CYS B CA 1
ATOM 13631 C C . CYS B 1 758 ? 43.219 229.016 12.190 1.00 34.68 758 CYS B C 1
ATOM 13632 O O . CYS B 1 758 ? 44.382 228.911 11.824 1.00 34.90 758 CYS B O 1
ATOM 13635 N N . ILE B 1 759 ? 42.811 228.686 13.413 1.00 33.82 759 ILE B N 1
ATOM 13636 C CA . ILE B 1 759 ? 43.697 228.096 14.416 1.00 32.28 759 ILE B CA 1
ATOM 13637 C C . ILE B 1 759 ? 43.027 226.841 14.941 1.00 31.94 759 ILE B C 1
ATOM 13638 O O . ILE B 1 759 ? 41.811 226.815 15.121 1.00 32.42 759 ILE B O 1
ATOM 13643 N N . VAL B 1 760 ? 43.804 225.781 15.131 1.00 31.12 760 VAL B N 1
ATOM 13644 C CA . VAL B 1 760 ? 43.303 224.523 15.683 1.00 30.87 760 VAL B CA 1
ATOM 13645 C C . VAL B 1 760 ? 44.096 224.217 16.941 1.00 30.64 760 VAL B C 1
ATOM 13646 O O . VAL B 1 760 ? 45.310 224.252 16.937 1.00 31.00 760 VAL B O 1
ATOM 13650 N N . ASN B 1 761 ? 43.396 223.928 18.020 1.00 29.97 761 ASN B N 1
ATOM 13651 C CA . ASN B 1 761 ? 44.020 223.630 19.292 1.00 30.51 761 ASN B CA 1
ATOM 13652 C C . ASN B 1 761 ? 43.788 222.136 19.550 1.00 30.82 761 ASN B C 1
ATOM 13653 O O . ASN B 1 761 ? 42.709 221.641 19.264 1.00 31.13 761 ASN B O 1
ATOM 13666 N N . THR B 1 763 ? 44.488 219.005 22.514 1.00 27.78 763 THR B N 1
ATOM 13667 C CA . THR B 1 763 ? 44.983 218.523 23.782 1.00 26.42 763 THR B CA 1
ATOM 13668 C C . THR B 1 763 ? 44.761 217.014 23.871 1.00 26.36 763 THR B C 1
ATOM 13669 O O . THR B 1 763 ? 43.623 216.550 23.776 1.00 24.18 763 THR B O 1
ATOM 13673 N N . ALA B 1 764 ? 45.859 216.270 24.030 1.00 26.69 764 ALA B N 1
ATOM 13674 C CA . ALA B 1 764 ? 45.840 214.799 24.197 1.00 28.52 764 ALA B CA 1
ATOM 13675 C C . ALA B 1 764 ? 47.244 214.311 24.502 1.00 29.41 764 ALA B C 1
ATOM 13676 O O . ALA B 1 764 ? 48.199 215.087 24.415 1.00 29.18 764 ALA B O 1
ATOM 13678 N N . ASP B 1 765 ? 47.388 213.041 24.870 1.00 31.47 765 ASP B N 1
ATOM 13679 C CA . ASP B 1 765 ? 48.739 212.460 25.082 1.00 33.63 765 ASP B CA 1
ATOM 13680 C C . ASP B 1 765 ? 49.494 212.392 23.745 1.00 34.28 765 ASP B C 1
ATOM 13681 O O . ASP B 1 765 ? 48.886 212.456 22.673 1.00 33.67 765 ASP B O 1
ATOM 13686 N N . GLY B 1 766 ? 50.815 212.265 23.810 1.00 35.67 766 GLY B N 1
ATOM 13687 C CA . GLY B 1 766 ? 51.645 212.255 22.603 1.00 37.00 766 GLY B CA 1
ATOM 13688 C C . GLY B 1 766 ? 51.171 211.402 21.438 1.00 38.20 766 GLY B C 1
ATOM 13689 O O . GLY B 1 766 ? 51.007 211.915 20.336 1.00 38.42 766 GLY B O 1
ATOM 13690 N N . LYS B 1 767 ? 50.943 210.106 21.665 1.00 39.24 767 LYS B N 1
ATOM 13691 C CA . LYS B 1 767 ? 50.557 209.216 20.558 1.00 40.64 767 LYS B CA 1
ATOM 13692 C C . LYS B 1 767 ? 49.194 209.535 19.951 1.00 39.85 767 LYS B C 1
ATOM 13693 O O . LYS B 1 767 ? 49.028 209.390 18.739 1.00 40.43 767 LYS B O 1
ATOM 13699 N N . SER B 1 768 ? 48.238 209.971 20.773 1.00 39.02 768 SER B N 1
ATOM 13700 C CA . SER B 1 768 ? 46.909 210.351 20.266 1.00 38.72 768 SER B CA 1
ATOM 13701 C C . SER B 1 768 ? 47.050 211.531 19.325 1.00 38.57 768 SER B C 1
ATOM 13702 O O . SER B 1 768 ? 46.497 211.512 18.226 1.00 38.69 768 SER B O 1
ATOM 13705 N N . LEU B 1 769 ? 47.804 212.544 19.760 1.00 38.43 769 LEU B N 1
ATOM 13706 C CA . LEU B 1 769 ? 48.026 213.779 18.986 1.00 38.82 769 LEU B CA 1
ATOM 13707 C C . LEU B 1 769 ? 48.561 213.522 17.591 1.00 39.10 769 LEU B C 1
ATOM 13708 O O . LEU B 1 769 ? 48.096 214.107 16.632 1.00 38.60 769 LEU B O 1
ATOM 13713 N N . THR B 1 770 ? 49.554 212.649 17.484 1.00 40.72 770 THR B N 1
ATOM 13714 C CA . THR B 1 770 ? 50.126 212.348 16.172 1.00 42.35 770 THR B CA 1
ATOM 13715 C C . THR B 1 770 ? 49.111 211.621 15.295 1.00 42.71 770 THR B C 1
ATOM 13716 O O . THR B 1 770 ? 48.948 211.957 14.120 1.00 43.04 770 THR B O 1
ATOM 13720 N N . ASN B 1 771 ? 48.387 210.679 15.893 1.00 43.43 771 ASN B N 1
ATOM 13721 C CA . ASN B 1 771 ? 47.276 209.991 15.231 1.00 44.10 771 ASN B CA 1
ATOM 13722 C C . ASN B 1 771 ? 46.116 210.919 14.834 1.00 43.68 771 ASN B C 1
ATOM 13723 O O . ASN B 1 771 ? 45.409 210.660 13.870 1.00 44.24 771 ASN B O 1
ATOM 13728 N N . VAL B 1 772 ? 45.934 211.999 15.585 1.00 43.33 772 VAL B N 1
ATOM 13729 C CA . VAL B 1 772 ? 44.851 212.965 15.376 1.00 42.85 772 VAL B CA 1
ATOM 13730 C C . VAL B 1 772 ? 45.080 213.928 14.203 1.00 42.99 772 VAL B C 1
ATOM 13731 O O . VAL B 1 772 ? 44.126 214.351 13.550 1.00 42.61 772 VAL B O 1
ATOM 13735 N N . GLU B 1 773 ? 46.336 214.289 13.938 1.00 42.85 773 GLU B N 1
ATOM 13736 C CA . GLU B 1 773 ? 46.609 215.335 12.940 1.00 42.65 773 GLU B CA 1
ATOM 13737 C C . GLU B 1 773 ? 46.184 214.971 11.508 1.00 41.75 773 GLU B C 1
ATOM 13738 O O . GLU B 1 773 ? 45.850 215.858 10.725 1.00 41.67 773 GLU B O 1
ATOM 13744 N N . LYS B 1 774 ? 46.129 213.673 11.191 1.00 41.16 774 LYS B N 1
ATOM 13745 C CA . LYS B 1 774 ? 45.611 213.221 9.895 1.00 40.77 774 LYS B CA 1
ATOM 13746 C C . LYS B 1 774 ? 44.141 213.581 9.699 1.00 39.36 774 LYS B C 1
ATOM 13747 O O . LYS B 1 774 ? 43.734 213.948 8.606 1.00 39.13 774 LYS B O 1
ATOM 13753 N N . SER B 1 775 ? 43.336 213.483 10.749 1.00 38.25 775 SER B N 1
ATOM 13754 C CA . SER B 1 775 ? 41.938 213.890 10.613 1.00 37.43 775 SER B CA 1
ATOM 13755 C C . SER B 1 775 ? 41.783 215.419 10.601 1.00 36.05 775 SER B C 1
ATOM 13756 O O . SER B 1 775 ? 40.936 215.955 9.888 1.00 34.77 775 SER B O 1
ATOM 13759 N N . VAL B 1 776 ? 42.633 216.099 11.361 1.00 34.79 776 VAL B N 1
ATOM 13760 C CA . VAL B 1 776 ? 42.760 217.548 11.278 1.00 34.45 776 VAL B CA 1
ATOM 13761 C C . VAL B 1 776 ? 43.053 217.979 9.829 1.00 33.65 776 VAL B C 1
ATOM 13762 O O . VAL B 1 776 ? 42.322 218.781 9.261 1.00 33.62 776 VAL B O 1
ATOM 13766 N N . ALA B 1 777 ? 44.100 217.425 9.226 1.00 33.31 777 ALA B N 1
ATOM 13767 C CA . ALA B 1 777 ? 44.477 217.775 7.856 1.00 33.26 777 ALA B CA 1
ATOM 13768 C C . ALA B 1 777 ? 43.322 217.585 6.882 1.00 33.41 777 ALA B C 1
ATOM 13769 O O . ALA B 1 777 ? 43.077 218.446 6.024 1.00 33.49 777 ALA B O 1
ATOM 13771 N N . LYS B 1 778 ? 42.598 216.474 7.036 1.00 33.31 778 LYS B N 1
ATOM 13772 C CA . LYS B 1 778 ? 41.456 216.161 6.180 1.00 34.15 778 LYS B CA 1
ATOM 13773 C C . LYS B 1 778 ? 40.290 217.121 6.395 1.00 33.36 778 LYS B C 1
ATOM 13774 O O . LYS B 1 778 ? 39.571 217.472 5.445 1.00 32.82 778 LYS B O 1
ATOM 13780 N N . PHE B 1 779 ? 40.095 217.530 7.645 1.00 32.51 779 PHE B N 1
ATOM 13781 C CA . PHE B 1 779 ? 39.070 218.508 7.977 1.00 31.99 779 PHE B CA 1
ATOM 13782 C C . PHE B 1 779 ? 39.357 219.815 7.245 1.00 31.78 779 PHE B C 1
ATOM 13783 O O . PHE B 1 779 ? 38.479 220.390 6.610 1.00 30.51 779 PHE B O 1
ATOM 13791 N N . LEU B 1 780 ? 40.611 220.259 7.326 1.00 32.36 780 LEU B N 1
ATOM 13792 C CA . LEU B 1 780 ? 41.008 221.577 6.847 1.00 33.31 780 LEU B CA 1
ATOM 13793 C C . LEU B 1 780 ? 40.983 221.671 5.323 1.00 34.51 780 LEU B C 1
ATOM 13794 O O . LEU B 1 780 ? 40.742 222.746 4.780 1.00 34.56 780 LEU B O 1
ATOM 13799 N N . ASP B 1 781 ? 41.225 220.542 4.653 1.00 36.87 781 ASP B N 1
ATOM 13800 C CA . ASP B 1 781 ? 41.144 220.432 3.188 1.00 38.62 781 ASP B CA 1
ATOM 13801 C C . ASP B 1 781 ? 39.729 220.603 2.648 1.00 38.94 781 ASP B C 1
ATOM 13802 O O . ASP B 1 781 ? 39.537 220.952 1.480 1.00 39.35 781 ASP B O 1
ATOM 13807 N N . LEU B 1 782 ? 38.737 220.363 3.497 1.00 39.20 782 LEU B N 1
ATOM 13808 C CA . LEU B 1 782 ? 37.334 220.493 3.113 1.00 39.57 782 LEU B CA 1
ATOM 13809 C C . LEU B 1 782 ? 36.822 221.929 3.185 1.00 40.34 782 LEU B C 1
ATOM 13810 O O . LEU B 1 782 ? 35.716 222.238 2.712 1.00 39.94 782 LEU B O 1
ATOM 13815 N N . LEU B 1 783 ? 37.621 222.794 3.797 1.00 40.93 783 LEU B N 1
ATOM 13816 C CA . LEU B 1 783 ? 37.257 224.190 3.963 1.00 42.16 783 LEU B CA 1
ATOM 13817 C C . LEU B 1 783 ? 37.740 225.013 2.767 1.00 43.23 783 LEU B C 1
ATOM 13818 O O . LEU B 1 783 ? 38.720 224.641 2.118 1.00 43.27 783 LEU B O 1
ATOM 13823 N N . PRO B 1 784 ? 37.052 226.137 2.469 1.00 44.69 784 PRO B N 1
ATOM 13824 C CA . PRO B 1 784 ? 37.602 227.093 1.495 1.00 45.78 784 PRO B CA 1
ATOM 13825 C C . PRO B 1 784 ? 38.889 227.714 2.034 1.00 47.15 784 PRO B C 1
ATOM 13826 O O . PRO B 1 784 ? 39.092 227.753 3.246 1.00 47.34 784 PRO B O 1
ATOM 13830 N N . GLU B 1 785 ? 39.755 228.187 1.147 1.00 48.76 785 GLU B N 1
ATOM 13831 C CA . GLU B 1 785 ? 41.001 228.825 1.546 1.00 50.60 785 GLU B CA 1
ATOM 13832 C C . GLU B 1 785 ? 40.761 230.192 2.198 1.00 51.22 785 GLU B C 1
ATOM 13833 O O . GLU B 1 785 ? 41.415 230.543 3.180 1.00 51.18 785 GLU B O 1
ATOM 13839 N N . ASN B 1 786 ? 39.826 230.956 1.641 1.00 52.34 786 ASN B N 1
ATOM 13840 C CA . ASN B 1 786 ? 39.532 232.307 2.108 1.00 53.73 786 ASN B CA 1
ATOM 13841 C C . ASN B 1 786 ? 38.033 232.527 2.337 1.00 54.75 786 ASN B C 1
ATOM 13842 O O . ASN B 1 786 ? 37.209 231.899 1.675 1.00 54.28 786 ASN B O 1
ATOM 13847 N N . PRO B 1 787 ? 37.678 233.422 3.280 1.00 56.30 787 PRO B N 1
ATOM 13848 C CA . PRO B 1 787 ? 36.269 233.744 3.459 1.00 57.77 787 PRO B CA 1
ATOM 13849 C C . PRO B 1 787 ? 35.783 234.665 2.353 1.00 59.31 787 PRO B C 1
ATOM 13850 O O . PRO B 1 787 ? 36.584 235.402 1.768 1.00 59.72 787 PRO B O 1
ATOM 13854 N N . SER B 1 788 ? 34.489 234.608 2.058 1.00 60.80 788 SER B N 1
ATOM 13855 C CA . SER B 1 788 ? 33.881 235.551 1.131 1.00 62.57 788 SER B CA 1
ATOM 13856 C C . SER B 1 788 ? 33.288 236.684 1.953 1.00 63.80 788 SER B C 1
ATOM 13857 O O . SER B 1 788 ? 32.072 236.866 1.993 1.00 64.07 788 SER B O 1
ATOM 13860 N N . GLY B 1 789 ? 34.168 237.434 2.618 1.00 65.13 789 GLY B N 1
ATOM 13861 C CA . GLY B 1 789 ? 33.760 238.494 3.536 1.00 66.68 789 GLY B CA 1
ATOM 13862 C C . GLY B 1 789 ? 34.016 239.884 2.983 1.00 67.64 789 GLY B C 1
ATOM 13863 O O . GLY B 1 789 ? 34.718 240.044 1.975 1.00 67.83 789 GLY B O 1
ATOM 13864 N N . GLY B 1 790 ? 33.438 240.891 3.643 1.00 68.32 790 GLY B N 1
ATOM 13865 C CA . GLY B 1 790 ? 33.639 242.289 3.264 1.00 68.75 790 GLY B CA 1
ATOM 13866 C C . GLY B 1 790 ? 34.859 242.868 3.955 1.00 69.14 790 GLY B C 1
ATOM 13867 O O . GLY B 1 790 ? 35.955 242.295 3.911 1.00 69.32 790 GLY B O 1
ATOM 13868 N N . LEU B 1 791 ? 34.659 244.010 4.599 1.00 69.30 791 LEU B N 1
ATOM 13869 C CA . LEU B 1 791 ? 35.709 244.695 5.343 1.00 69.31 791 LEU B CA 1
ATOM 13870 C C . LEU B 1 791 ? 35.140 245.227 6.663 1.00 69.15 791 LEU B C 1
ATOM 13871 O O . LEU B 1 791 ? 34.001 244.916 7.031 1.00 69.11 791 LEU B O 1
ATOM 13876 N N . VAL B 1 792 ? 35.947 246.003 7.385 1.00 68.76 792 VAL B N 1
ATOM 13877 C CA . VAL B 1 792 ? 35.474 246.747 8.556 1.00 68.21 792 VAL B CA 1
ATOM 13878 C C . VAL B 1 792 ? 36.209 248.082 8.610 1.00 67.54 792 VAL B C 1
ATOM 13879 O O . VAL B 1 792 ? 37.412 248.131 8.915 1.00 67.68 792 VAL B O 1
ATOM 13883 N N . THR B 1 793 ? 35.490 249.157 8.290 1.00 66.32 793 THR B N 1
ATOM 13884 C CA . THR B 1 793 ? 36.042 250.504 8.422 1.00 65.13 793 THR B CA 1
ATOM 13885 C C . THR B 1 793 ? 35.632 251.096 9.771 1.00 63.84 793 THR B C 1
ATOM 13886 O O . THR B 1 793 ? 36.493 251.491 10.566 1.00 64.19 793 THR B O 1
ATOM 13890 N N . TRP B 1 794 ? 34.323 251.136 10.026 1.00 61.82 794 TRP B N 1
ATOM 13891 C CA . TRP B 1 794 ? 33.784 251.691 11.267 1.00 59.81 794 TRP B CA 1
ATOM 13892 C C . TRP B 1 794 ? 33.807 250.686 12.425 1.00 58.26 794 TRP B C 1
ATOM 13893 O O . TRP B 1 794 ? 33.527 249.499 12.233 1.00 57.90 794 TRP B O 1
ATOM 13904 N N . ASP B 1 795 ? 34.164 251.174 13.611 1.00 56.31 795 ASP B N 1
ATOM 13905 C CA . ASP B 1 795 ? 33.981 250.426 14.849 1.00 54.54 795 ASP B CA 1
ATOM 13906 C C . ASP B 1 795 ? 32.632 250.783 15.412 1.00 53.06 795 ASP B C 1
ATOM 13907 O O . ASP B 1 795 ? 32.105 251.876 15.172 1.00 53.20 795 ASP B O 1
ATOM 13912 N N . GLY B 1 796 ? 32.065 249.860 16.169 1.00 51.44 796 GLY B N 1
ATOM 13913 C CA . GLY B 1 796 ? 30.923 250.199 16.993 1.00 48.94 796 GLY B CA 1
ATOM 13914 C C . GLY B 1 796 ? 31.395 250.776 18.319 1.00 46.90 796 GLY B C 1
ATOM 13915 O O . GLY B 1 796 ? 32.475 250.428 18.820 1.00 45.88 796 GLY B O 1
ATOM 13916 N N . ARG B 1 797 ? 30.584 251.666 18.878 1.00 45.03 797 ARG B N 1
ATOM 13917 C CA . ARG B 1 797 ? 30.746 252.107 20.269 1.00 43.37 797 ARG B CA 1
ATOM 13918 C C . ARG B 1 797 ? 29.439 252.691 20.763 1.00 41.90 797 ARG B C 1
ATOM 13919 O O . ARG B 1 797 ? 28.675 253.256 19.981 1.00 41.06 797 ARG B O 1
ATOM 13927 N N . LEU B 1 798 ? 29.172 252.508 22.055 1.00 40.43 798 LEU B N 1
ATOM 13928 C CA . LEU B 1 798 ? 28.048 253.140 22.736 1.00 39.41 798 LEU B CA 1
ATOM 13929 C C . LEU B 1 798 ? 28.481 254.496 23.331 1.00 38.41 798 LEU B C 1
ATOM 13930 O O . LEU B 1 798 ? 29.573 254.593 23.908 1.00 37.71 798 LEU B O 1
ATOM 13935 N N . PRO B 1 799 ? 27.625 255.538 23.219 1.00 37.32 799 PRO B N 1
ATOM 13936 C CA . PRO B 1 799 ? 27.933 256.810 23.888 1.00 36.99 799 PRO B CA 1
ATOM 13937 C C . PRO B 1 799 ? 28.153 256.652 25.385 1.00 36.52 799 PRO B C 1
ATOM 13938 O O . PRO B 1 799 ? 27.293 256.108 26.067 1.00 36.43 799 PRO B O 1
ATOM 13942 N N . LEU B 1 800 ? 29.303 257.111 25.879 1.00 36.56 800 LEU B N 1
ATOM 13943 C CA . LEU B 1 800 ? 29.588 257.126 27.317 1.00 37.75 800 LEU B CA 1
ATOM 13944 C C . LEU B 1 800 ? 28.607 258.031 28.042 1.00 37.99 800 LEU B C 1
ATOM 13945 O O . LEU B 1 800 ? 28.636 259.236 27.834 1.00 38.25 800 LEU B O 1
ATOM 13950 N N . ARG B 1 801 ? 27.750 257.452 28.878 1.00 38.34 801 ARG B N 1
ATOM 13951 C CA . ARG B 1 801 ? 26.794 258.211 29.681 1.00 39.22 801 ARG B CA 1
ATOM 13952 C C . ARG B 1 801 ? 26.187 257.353 30.797 1.00 38.47 801 ARG B C 1
ATOM 13953 O O . ARG B 1 801 ? 25.942 256.172 30.596 1.00 37.94 801 ARG B O 1
ATOM 13961 N N . ASN B 1 802 ? 25.939 257.935 31.971 1.00 38.23 802 ASN B N 1
ATOM 13962 C CA . ASN B 1 802 ? 25.319 257.165 33.068 1.00 38.49 802 ASN B CA 1
ATOM 13963 C C . ASN B 1 802 ? 23.931 256.661 32.685 1.00 38.93 802 ASN B C 1
ATOM 13964 O O . ASN B 1 802 ? 23.116 257.428 32.157 1.00 39.25 802 ASN B O 1
ATOM 13969 N N . GLU B 1 803 ? 23.669 255.378 32.936 1.00 39.35 803 GLU B N 1
ATOM 13970 C CA . GLU B 1 803 ? 22.385 254.755 32.598 1.00 40.06 803 GLU B CA 1
ATOM 13971 C C . GLU B 1 803 ? 21.849 253.933 33.747 1.00 39.73 803 GLU B C 1
ATOM 13972 O O . GLU B 1 803 ? 22.622 253.283 34.462 1.00 38.80 803 GLU B O 1
ATOM 13978 N N . ALA B 1 804 ? 20.528 253.952 33.908 1.00 39.74 804 ALA B N 1
ATOM 13979 C CA . ALA B 1 804 ? 19.835 253.052 34.831 1.00 40.97 804 ALA B CA 1
ATOM 13980 C C . ALA B 1 804 ? 18.781 252.237 34.089 1.00 41.69 804 ALA B C 1
ATOM 13981 O O . ALA B 1 804 ? 17.932 252.793 33.390 1.00 42.00 804 ALA B O 1
ATOM 13983 N N . ILE B 1 805 ? 18.842 250.918 34.253 1.00 41.98 805 ILE B N 1
ATOM 13984 C CA . ILE B 1 805 ? 17.989 250.006 33.518 1.00 42.33 805 ILE B CA 1
ATOM 13985 C C . ILE B 1 805 ? 16.918 249.452 34.449 1.00 42.45 805 ILE B C 1
ATOM 13986 O O . ILE B 1 805 ? 17.213 248.802 35.448 1.00 41.89 805 ILE B O 1
ATOM 13991 N N . VAL B 1 806 ? 15.669 249.755 34.114 1.00 43.22 806 VAL B N 1
ATOM 13992 C CA . VAL B 1 806 ? 14.521 249.442 34.959 1.00 43.74 806 VAL B CA 1
ATOM 13993 C C . VAL B 1 806 ? 14.081 248.002 34.753 1.00 44.28 806 VAL B C 1
ATOM 13994 O O . VAL B 1 806 ? 13.797 247.597 33.622 1.00 44.41 806 VAL B O 1
ATOM 13998 N N . ILE B 1 807 ? 14.057 247.239 35.848 1.00 44.60 807 ILE B N 1
ATOM 13999 C CA . ILE B 1 807 ? 13.501 245.893 35.885 1.00 45.02 807 ILE B CA 1
ATOM 14000 C C . ILE B 1 807 ? 12.612 245.767 37.121 1.00 45.65 807 ILE B C 1
ATOM 14001 O O . ILE B 1 807 ? 12.708 246.595 38.026 1.00 45.73 807 ILE B O 1
ATOM 14006 N N . PRO B 1 808 ? 11.725 244.748 37.158 1.00 46.16 808 PRO B N 1
ATOM 14007 C CA . PRO B 1 808 ? 11.005 244.468 38.398 1.00 46.21 808 PRO B CA 1
ATOM 14008 C C . PRO B 1 808 ? 11.907 243.788 39.429 1.00 45.99 808 PRO B C 1
ATOM 14009 O O . PRO B 1 808 ? 12.264 242.611 39.258 1.00 46.39 808 PRO B O 1
ATOM 14013 N N . THR B 1 809 ? 12.260 244.491 40.504 1.00 45.51 809 THR B N 1
ATOM 14014 C CA . THR B 1 809 ? 13.184 243.890 41.477 1.00 44.69 809 THR B CA 1
ATOM 14015 C C . THR B 1 809 ? 13.116 244.390 42.911 1.00 44.83 809 THR B C 1
ATOM 14016 O O . THR B 1 809 ? 12.779 245.547 43.167 1.00 44.37 809 THR B O 1
ATOM 14020 N N . GLN B 1 810 ? 13.477 243.486 43.820 1.00 44.92 810 GLN B N 1
ATOM 14021 C CA . GLN B 1 810 ? 13.609 243.755 45.237 1.00 45.62 810 GLN B CA 1
ATOM 14022 C C . GLN B 1 810 ? 14.991 244.317 45.595 1.00 45.07 810 GLN B C 1
ATOM 14023 O O . GLN B 1 810 ? 15.140 244.969 46.635 1.00 45.06 810 GLN B O 1
ATOM 14029 N N . VAL B 1 811 ? 15.989 244.046 44.743 1.00 44.13 811 VAL B N 1
ATOM 14030 C CA . VAL B 1 811 ? 17.385 244.479 44.956 1.00 42.44 811 VAL B CA 1
ATOM 14031 C C . VAL B 1 811 ? 18.081 244.879 43.636 1.00 41.97 811 VAL B C 1
ATOM 14032 O O . VAL B 1 811 ? 17.700 244.403 42.557 1.00 41.51 811 VAL B O 1
ATOM 14036 N N . ASN B 1 812 ? 19.110 245.733 43.750 1.00 40.42 812 ASN B N 1
ATOM 14037 C CA . ASN B 1 812 ? 19.831 246.323 42.613 1.00 38.79 812 ASN B CA 1
ATOM 14038 C C . ASN B 1 812 ? 21.188 245.713 42.293 1.00 37.43 812 ASN B C 1
ATOM 14039 O O . ASN B 1 812 ? 21.720 244.907 43.056 1.00 37.23 812 ASN B O 1
ATOM 14044 N N . TYR B 1 813 ? 21.739 246.143 41.152 1.00 35.80 813 TYR B N 1
ATOM 14045 C CA . TYR B 1 813 ? 23.039 245.710 40.638 1.00 33.71 813 TYR B CA 1
ATOM 14046 C C . TYR B 1 813 ? 23.697 246.953 40.085 1.00 32.43 813 TYR B C 1
ATOM 14047 O O . TYR B 1 813 ? 23.233 247.523 39.101 1.00 31.94 813 TYR B O 1
ATOM 14056 N N . VAL B 1 814 ? 24.762 247.404 40.739 1.00 30.76 814 VAL B N 1
ATOM 14057 C CA . VAL B 1 814 ? 25.296 248.757 40.486 1.00 28.87 814 VAL B CA 1
ATOM 14058 C C . VAL B 1 814 ? 26.715 248.648 40.011 1.00 28.63 814 VAL B C 1
ATOM 14059 O O . VAL B 1 814 ? 27.544 247.994 40.655 1.00 27.80 814 VAL B O 1
ATOM 14063 N N . GLY B 1 815 ? 27.005 249.289 38.888 1.00 28.14 815 GLY B N 1
ATOM 14064 C CA . GLY B 1 815 ? 28.333 249.218 38.335 1.00 28.06 815 GLY B CA 1
ATOM 14065 C C . GLY B 1 815 ? 28.968 250.560 38.075 1.00 27.92 815 GLY B C 1
ATOM 14066 O O . GLY B 1 815 ? 28.278 251.575 37.916 1.00 27.01 815 GLY B O 1
ATOM 14067 N N . LYS B 1 816 ? 30.297 250.557 38.029 1.00 27.83 816 LYS B N 1
ATOM 14068 C CA . LYS B 1 816 ? 31.067 251.697 37.545 1.00 28.26 816 LYS B CA 1
ATOM 14069 C C . LYS B 1 816 ? 32.442 251.275 36.992 1.00 28.28 816 LYS B C 1
ATOM 14070 O O . LYS B 1 816 ? 33.149 250.439 37.590 1.00 27.76 816 LYS B O 1
ATOM 14076 N N . ALA B 1 817 ? 32.831 251.880 35.872 1.00 27.96 817 ALA B N 1
ATOM 14077 C CA . ALA B 1 817 ? 33.983 251.411 35.108 1.00 27.66 817 ALA B CA 1
ATOM 14078 C C . ALA B 1 817 ? 34.705 252.557 34.450 1.00 28.12 817 ALA B C 1
ATOM 14079 O O . ALA B 1 817 ? 34.131 253.618 34.250 1.00 28.42 817 ALA B O 1
ATOM 14081 N N . GLY B 1 818 ? 35.969 252.342 34.101 1.00 27.85 818 GLY B N 1
ATOM 14082 C CA . GLY B 1 818 ? 36.704 253.289 33.300 1.00 28.41 818 GLY B CA 1
ATOM 14083 C C . GLY B 1 818 ? 38.024 252.690 32.880 1.00 28.92 818 GLY B C 1
ATOM 14084 O O . GLY B 1 818 ? 38.509 251.781 33.543 1.00 29.18 818 GLY B O 1
ATOM 14085 N N . ASN B 1 819 ? 38.605 253.207 31.801 1.00 29.12 819 ASN B N 1
ATOM 14086 C CA . ASN B 1 819 ? 39.923 252.774 31.311 1.00 30.10 819 ASN B CA 1
ATOM 14087 C C . ASN B 1 819 ? 41.092 253.356 32.117 1.00 30.25 819 ASN B C 1
ATOM 14088 O O . ASN B 1 819 ? 41.379 254.544 32.047 1.00 30.45 819 ASN B O 1
ATOM 14093 N N . ILE B 1 820 ? 41.811 252.522 32.851 1.00 30.78 820 ILE B N 1
ATOM 14094 C CA . ILE B 1 820 ? 42.853 253.083 33.733 1.00 30.46 820 ILE B CA 1
ATOM 14095 C C . ILE B 1 820 ? 44.212 253.297 33.057 1.00 31.41 820 ILE B C 1
ATOM 14096 O O . ILE B 1 820 ? 45.125 253.913 33.653 1.00 31.13 820 ILE B O 1
ATOM 14101 N N . TYR B 1 821 ? 44.339 252.825 31.815 1.00 31.53 821 TYR B N 1
ATOM 14102 C CA . TYR B 1 821 ? 45.554 253.072 31.018 1.00 32.57 821 TYR B CA 1
ATOM 14103 C C . TYR B 1 821 ? 45.555 254.458 30.379 1.00 33.70 821 TYR B C 1
ATOM 14104 O O . TYR B 1 821 ? 46.597 254.940 29.922 1.00 33.52 821 TYR B O 1
ATOM 14113 N N . SER B 1 822 ? 44.379 255.083 30.331 1.00 35.15 822 SER B N 1
ATOM 14114 C CA . SER B 1 822 ? 44.179 256.303 29.555 1.00 35.82 822 SER B CA 1
ATOM 14115 C C . SER B 1 822 ? 45.011 257.476 30.035 1.00 36.15 822 SER B C 1
ATOM 14116 O O . SER B 1 822 ? 45.426 258.283 29.224 1.00 37.32 822 SER B O 1
ATOM 14119 N N . THR B 1 823 ? 45.274 257.566 31.335 1.00 36.80 823 THR B N 1
ATOM 14120 C CA . THR B 1 823 ? 46.109 258.642 31.874 1.00 37.33 823 THR B CA 1
ATOM 14121 C C . THR B 1 823 ? 47.565 258.245 32.189 1.00 37.31 823 THR B C 1
ATOM 14122 O O . THR B 1 823 ? 48.275 258.973 32.886 1.00 37.88 823 THR B O 1
ATOM 14126 N N . GLY B 1 824 ? 48.022 257.101 31.685 1.00 37.03 824 GLY B N 1
ATOM 14127 C CA . GLY B 1 824 ? 49.443 256.780 31.798 1.00 35.97 824 GLY B CA 1
ATOM 14128 C C . GLY B 1 824 ? 49.874 255.539 32.570 1.00 35.44 824 GLY B C 1
ATOM 14129 O O . GLY B 1 824 ? 51.020 255.076 32.413 1.00 34.49 824 GLY B O 1
ATOM 14130 N N . TYR B 1 825 ? 48.990 254.997 33.406 1.00 34.53 825 TYR B N 1
ATOM 14131 C CA . TYR B 1 825 ? 49.349 253.790 34.160 1.00 33.46 825 TYR B CA 1
ATOM 14132 C C . TYR B 1 825 ? 49.823 252.699 33.214 1.00 33.39 825 TYR B C 1
ATOM 14133 O O . TYR B 1 825 ? 49.177 252.425 32.210 1.00 32.67 825 TYR B O 1
ATOM 14142 N N . GLU B 1 826 ? 50.959 252.084 33.545 1.00 33.53 826 GLU B N 1
ATOM 14143 C CA . GLU B 1 826 ? 51.488 250.961 32.787 1.00 34.42 826 GLU B CA 1
ATOM 14144 C C . GLU B 1 826 ? 51.252 249.654 33.540 1.00 33.61 826 GLU B C 1
ATOM 14145 O O . GLU B 1 826 ? 51.566 249.554 34.728 1.00 33.01 826 GLU B O 1
ATOM 14151 N N . LEU B 1 827 ? 50.729 248.652 32.841 1.00 32.32 827 LEU B N 1
ATOM 14152 C CA . LEU B 1 827 ? 50.421 247.369 33.460 1.00 31.48 827 LEU B CA 1
ATOM 14153 C C . LEU B 1 827 ? 51.618 246.714 34.167 1.00 31.39 827 LEU B C 1
ATOM 14154 O O . LEU B 1 827 ? 52.663 246.471 33.574 1.00 31.50 827 LEU B O 1
ATOM 14159 N N . ASP B 1 828 ? 51.415 246.423 35.439 1.00 30.63 828 ASP B N 1
ATOM 14160 C CA . ASP B 1 828 ? 52.384 245.749 36.274 1.00 30.61 828 ASP B CA 1
ATOM 14161 C C . ASP B 1 828 ? 51.572 244.658 36.974 1.00 29.90 828 ASP B C 1
ATOM 14162 O O . ASP B 1 828 ? 50.420 244.915 37.382 1.00 28.65 828 ASP B O 1
ATOM 14167 N N . GLY B 1 829 ? 52.147 243.452 37.089 1.00 29.13 829 GLY B N 1
ATOM 14168 C CA . GLY B 1 829 ? 51.481 242.319 37.767 1.00 28.73 829 GLY B CA 1
ATOM 14169 C C . GLY B 1 829 ? 50.902 242.695 39.126 1.00 28.44 829 GLY B C 1
ATOM 14170 O O . GLY B 1 829 ? 49.875 242.133 39.561 1.00 30.23 829 GLY B O 1
ATOM 14171 N N . SER B 1 830 ? 51.512 243.670 39.791 1.00 27.40 830 SER B N 1
ATOM 14172 C CA . SER B 1 830 ? 50.948 244.209 41.037 1.00 27.33 830 SER B CA 1
ATOM 14173 C C . SER B 1 830 ? 49.474 244.670 40.983 1.00 26.95 830 SER B C 1
ATOM 14174 O O . SER B 1 830 ? 48.795 244.681 42.003 1.00 25.97 830 SER B O 1
ATOM 14177 N N . ALA B 1 831 ? 48.965 245.025 39.798 1.00 26.70 831 ALA B N 1
ATOM 14178 C CA . ALA B 1 831 ? 47.549 245.415 39.643 1.00 26.04 831 ALA B CA 1
ATOM 14179 C C . ALA B 1 831 ? 46.601 244.267 40.027 1.00 25.74 831 ALA B C 1
ATOM 14180 O O . ALA B 1 831 ? 45.542 244.490 40.590 1.00 25.30 831 ALA B O 1
ATOM 14182 N N . TYR B 1 832 ? 46.987 243.036 39.710 1.00 26.06 832 TYR B N 1
ATOM 14183 C CA . TYR B 1 832 ? 46.169 241.864 40.048 1.00 26.61 832 TYR B CA 1
ATOM 14184 C C . TYR B 1 832 ? 46.096 241.653 41.558 1.00 26.92 832 TYR B C 1
ATOM 14185 O O . TYR B 1 832 ? 45.039 241.303 42.095 1.00 26.38 832 TYR B O 1
ATOM 14194 N N . VAL B 1 833 ? 47.219 241.904 42.235 1.00 26.33 833 VAL B N 1
ATOM 14195 C CA . VAL B 1 833 ? 47.320 241.757 43.690 1.00 25.75 833 VAL B CA 1
ATOM 14196 C C . VAL B 1 833 ? 46.424 242.775 44.360 1.00 25.87 833 VAL B C 1
ATOM 14197 O O . VAL B 1 833 ? 45.647 242.451 45.257 1.00 25.32 833 VAL B O 1
ATOM 14201 N N . ILE B 1 834 ? 46.512 244.014 43.893 1.00 26.79 834 ILE B N 1
ATOM 14202 C CA . ILE B 1 834 ? 45.749 245.121 44.485 1.00 27.24 834 ILE B CA 1
ATOM 14203 C C . ILE B 1 834 ? 44.231 245.023 44.172 1.00 27.42 834 ILE B C 1
ATOM 14204 O O . ILE B 1 834 ? 43.391 245.311 45.039 1.00 27.23 834 ILE B O 1
ATOM 14209 N N . SER B 1 835 ? 43.876 244.609 42.953 1.00 27.56 835 SER B N 1
ATOM 14210 C CA . SER B 1 835 ? 42.460 244.505 42.580 1.00 27.81 835 SER B CA 1
ATOM 14211 C C . SER B 1 835 ? 41.774 243.481 43.477 1.00 27.76 835 SER B C 1
ATOM 14212 O O . SER B 1 835 ? 40.668 243.694 43.924 1.00 26.88 835 SER B O 1
ATOM 14215 N N . LYS B 1 836 ? 42.451 242.365 43.717 1.00 28.59 836 LYS B N 1
ATOM 14216 C CA . LYS B 1 836 ? 41.934 241.309 44.571 1.00 28.52 836 LYS B CA 1
ATOM 14217 C C . LYS B 1 836 ? 41.815 241.785 46.016 1.00 28.65 836 LYS B C 1
ATOM 14218 O O . LYS B 1 836 ? 40.814 241.512 46.692 1.00 28.33 836 LYS B O 1
ATOM 14224 N N . HIS B 1 837 ? 42.839 242.493 46.498 1.00 28.93 837 HIS B N 1
ATOM 14225 C CA . HIS B 1 837 ? 42.778 243.118 47.822 1.00 28.34 837 HIS B CA 1
ATOM 14226 C C . HIS B 1 837 ? 41.581 244.049 47.964 1.00 27.97 837 HIS B C 1
ATOM 14227 O O . HIS B 1 837 ? 40.833 243.976 48.954 1.00 27.66 837 HIS B O 1
ATOM 14234 N N . ILE B 1 838 ? 41.391 244.936 46.990 1.00 27.67 838 ILE B N 1
ATOM 14235 C CA . ILE B 1 838 ? 40.231 245.860 46.994 1.00 27.39 838 ILE B CA 1
ATOM 14236 C C . ILE B 1 838 ? 38.890 245.121 47.189 1.00 27.37 838 ILE B C 1
ATOM 14237 O O . ILE B 1 838 ? 38.054 245.530 48.002 1.00 27.01 838 ILE B O 1
ATOM 14242 N N . SER B 1 839 ? 38.696 244.036 46.443 1.00 27.64 839 SER B N 1
ATOM 14243 C CA . SER B 1 839 ? 37.442 243.266 46.507 1.00 28.09 839 SER B CA 1
ATOM 14244 C C . SER B 1 839 ? 37.270 242.631 47.884 1.00 28.04 839 SER B C 1
ATOM 14245 O O . SER B 1 839 ? 36.188 242.641 48.453 1.00 27.29 839 SER B O 1
ATOM 14248 N N . ASN B 1 840 ? 38.352 242.068 48.394 1.00 28.53 840 ASN B N 1
ATOM 14249 C CA . ASN B 1 840 ? 38.315 241.291 49.626 1.00 29.49 840 ASN B CA 1
ATOM 14250 C C . ASN B 1 840 ? 38.316 242.126 50.879 1.00 29.56 840 ASN B C 1
ATOM 14251 O O . ASN B 1 840 ? 38.114 241.593 51.963 1.00 30.03 840 ASN B O 1
ATOM 14256 N N . THR B 1 841 ? 38.564 243.428 50.744 1.00 29.68 841 THR B N 1
ATOM 14257 C CA . THR B 1 841 ? 38.630 244.327 51.912 1.00 29.30 841 THR B CA 1
ATOM 14258 C C . THR B 1 841 ? 37.599 245.442 51.810 1.00 29.70 841 THR B C 1
ATOM 14259 O O . THR B 1 841 ? 36.491 245.316 52.353 1.00 29.60 841 THR B O 1
ATOM 14263 N N . TRP B 1 842 ? 37.966 246.519 51.111 1.00 29.85 842 TRP B N 1
ATOM 14264 C CA . TRP B 1 842 ? 37.102 247.691 50.920 1.00 30.30 842 TRP B CA 1
ATOM 14265 C C . TRP B 1 842 ? 35.694 247.342 50.418 1.00 30.67 842 TRP B C 1
ATOM 14266 O O . TRP B 1 842 ? 34.699 247.761 51.008 1.00 30.61 842 TRP B O 1
ATOM 14277 N N . LEU B 1 843 ? 35.601 246.581 49.328 1.00 30.84 843 LEU B N 1
ATOM 14278 C CA . LEU B 1 843 ? 34.269 246.303 48.763 1.00 30.59 843 LEU B CA 1
ATOM 14279 C C . LEU B 1 843 ? 33.490 245.287 49.610 1.00 30.86 843 LEU B C 1
ATOM 14280 O O . LEU B 1 843 ? 32.317 245.473 49.848 1.00 31.06 843 LEU B O 1
ATOM 14285 N N . TRP B 1 844 ? 34.147 244.224 50.066 1.00 31.68 844 TRP B N 1
ATOM 14286 C CA . TRP B 1 844 ? 33.511 243.278 50.978 1.00 33.06 844 TRP B CA 1
ATOM 14287 C C . TRP B 1 844 ? 32.894 243.977 52.179 1.00 33.83 844 TRP B C 1
ATOM 14288 O O . TRP B 1 844 ? 31.707 243.807 52.456 1.00 33.98 844 TRP B O 1
ATOM 14299 N N . ASP B 1 845 ? 33.708 244.776 52.867 1.00 34.24 845 ASP B N 1
ATOM 14300 C CA . ASP B 1 845 ? 33.304 245.425 54.104 1.00 34.57 845 ASP B CA 1
ATOM 14301 C C . ASP B 1 845 ? 32.212 246.466 53.885 1.00 33.89 845 ASP B C 1
ATOM 14302 O O . ASP B 1 845 ? 31.246 246.502 54.629 1.00 33.76 845 ASP B O 1
ATOM 14307 N N . ARG B 1 846 ? 32.359 247.316 52.876 1.00 33.46 846 ARG B N 1
ATOM 14308 C CA . ARG B 1 846 ? 31.413 248.409 52.699 1.00 33.29 846 ARG B CA 1
ATOM 14309 C C . ARG B 1 846 ? 30.184 248.021 51.873 1.00 33.45 846 ARG B C 1
ATOM 14310 O O . ARG B 1 846 ? 29.056 248.410 52.200 1.00 33.35 846 ARG B O 1
ATOM 14318 N N . VAL B 1 847 ? 30.384 247.276 50.787 1.00 33.03 847 VAL B N 1
ATOM 14319 C CA . VAL B 1 847 ? 29.250 246.995 49.888 1.00 32.60 847 VAL B CA 1
ATOM 14320 C C . VAL B 1 847 ? 28.414 245.820 50.424 1.00 33.06 847 VAL B C 1
ATOM 14321 O O . VAL B 1 847 ? 27.198 245.930 50.532 1.00 32.96 847 VAL B O 1
ATOM 14325 N N . ARG B 1 848 ? 29.073 244.716 50.761 1.00 33.66 848 ARG B N 1
ATOM 14326 C CA . ARG B 1 848 ? 28.387 243.526 51.274 1.00 34.72 848 ARG B CA 1
ATOM 14327 C C . ARG B 1 848 ? 27.997 243.660 52.750 1.00 35.34 848 ARG B C 1
ATOM 14328 O O . ARG B 1 848 ? 26.821 243.714 53.066 1.00 35.63 848 ARG B O 1
ATOM 14336 N N . VAL B 1 849 ? 28.988 243.744 53.639 1.00 35.71 849 VAL B N 1
ATOM 14337 C CA . VAL B 1 849 ? 28.746 243.644 55.082 1.00 35.40 849 VAL B CA 1
ATOM 14338 C C . VAL B 1 849 ? 27.960 244.847 55.584 1.00 35.98 849 VAL B C 1
ATOM 14339 O O . VAL B 1 849 ? 26.856 244.697 56.100 1.00 35.72 849 VAL B O 1
ATOM 14343 N N . SER B 1 850 ? 28.504 246.040 55.384 1.00 35.99 850 SER B N 1
ATOM 14344 C CA . SER B 1 850 ? 27.879 247.239 55.907 1.00 36.65 850 SER B CA 1
ATOM 14345 C C . SER B 1 850 ? 26.687 247.696 55.082 1.00 36.77 850 SER B C 1
ATOM 14346 O O . SER B 1 850 ? 25.680 248.147 55.633 1.00 36.76 850 SER B O 1
ATOM 14349 N N . GLY B 1 851 ? 26.812 247.593 53.759 1.00 37.08 851 GLY B N 1
ATOM 14350 C CA . GLY B 1 851 ? 25.811 248.118 52.832 1.00 36.93 851 GLY B CA 1
ATOM 14351 C C . GLY B 1 851 ? 24.633 247.189 52.650 1.00 37.08 851 GLY B C 1
ATOM 14352 O O . GLY B 1 851 ? 23.578 247.608 52.190 1.00 37.53 851 GLY B O 1
ATOM 14353 N N . GLY B 1 852 ? 24.819 245.920 52.997 1.00 37.41 852 GLY B N 1
ATOM 14354 C CA . GLY B 1 852 ? 23.742 244.928 52.950 1.00 37.41 852 GLY B CA 1
ATOM 14355 C C . GLY B 1 852 ? 23.617 244.104 51.676 1.00 37.61 852 GLY B C 1
ATOM 14356 O O . GLY B 1 852 ? 22.838 243.148 51.647 1.00 38.20 852 GLY B O 1
ATOM 14357 N N . ALA B 1 853 ? 24.373 244.459 50.628 1.00 36.73 853 ALA B N 1
ATOM 14358 C CA . ALA B 1 853 ? 24.391 243.698 49.378 1.00 35.78 853 ALA B CA 1
ATOM 14359 C C . ALA B 1 853 ? 24.862 242.261 49.561 1.00 35.75 853 ALA B C 1
ATOM 14360 O O . ALA B 1 853 ? 25.600 241.952 50.499 1.00 36.10 853 ALA B O 1
ATOM 14362 N N . TYR B 1 854 ? 24.421 241.367 48.677 1.00 35.35 854 TYR B N 1
ATOM 14363 C CA . TYR B 1 854 ? 24.928 240.001 48.683 1.00 35.65 854 TYR B CA 1
ATOM 14364 C C . TYR B 1 854 ? 26.401 239.978 48.279 1.00 34.80 854 TYR B C 1
ATOM 14365 O O . TYR B 1 854 ? 27.169 239.157 48.781 1.00 34.71 854 TYR B O 1
ATOM 14374 N N . GLY B 1 855 ? 26.785 240.878 47.375 1.00 33.83 855 GLY B N 1
ATOM 14375 C CA . GLY B 1 855 ? 28.144 240.883 46.850 1.00 33.17 855 GLY B CA 1
ATOM 14376 C C . GLY B 1 855 ? 28.604 242.216 46.295 1.00 32.40 855 GLY B C 1
ATOM 14377 O O . GLY B 1 855 ? 27.825 242.984 45.731 1.00 32.10 855 GLY B O 1
ATOM 14378 N N . GLY B 1 856 ? 29.887 242.486 46.475 1.00 32.23 856 GLY B N 1
ATOM 14379 C CA . GLY B 1 856 ? 30.512 243.685 45.937 1.00 31.99 856 GLY B CA 1
ATOM 14380 C C . GLY B 1 856 ? 31.911 243.304 45.518 1.00 32.08 856 GLY B C 1
ATOM 14381 O O . GLY B 1 856 ? 32.663 242.711 46.307 1.00 31.62 856 GLY B O 1
ATOM 14382 N N . PHE B 1 857 ? 32.272 243.611 44.275 1.00 31.85 857 PHE B N 1
ATOM 14383 C CA . PHE B 1 857 ? 33.603 243.246 43.809 1.00 31.47 857 PHE B CA 1
ATOM 14384 C C . PHE B 1 857 ? 34.094 244.156 42.693 1.00 31.23 857 PHE B C 1
ATOM 14385 O O . PHE B 1 857 ? 33.325 244.942 42.138 1.00 30.47 857 PHE B O 1
ATOM 14393 N N . CYS B 1 858 ? 35.395 244.072 42.406 1.00 30.98 858 CYS B N 1
ATOM 14394 C CA . CYS B 1 858 ? 35.974 244.800 41.299 1.00 31.11 858 CYS B CA 1
ATOM 14395 C C . CYS B 1 858 ? 36.520 243.822 40.256 1.00 31.81 858 CYS B C 1
ATOM 14396 O O . CYS B 1 858 ? 36.799 242.654 40.549 1.00 31.76 858 CYS B O 1
ATOM 14399 N N . ASP B 1 859 ? 36.622 244.294 39.025 1.00 32.17 859 ASP B N 1
ATOM 14400 C CA . ASP B 1 859 ? 37.048 243.463 37.918 1.00 32.76 859 ASP B CA 1
ATOM 14401 C C . ASP B 1 859 ? 38.063 244.267 37.128 1.00 32.49 859 ASP B C 1
ATOM 14402 O O . ASP B 1 859 ? 37.802 245.410 36.767 1.00 32.76 859 ASP B O 1
ATOM 14407 N N . PHE B 1 860 ? 39.229 243.690 36.865 1.00 32.03 860 PHE B N 1
ATOM 14408 C CA . PHE B 1 860 ? 40.210 244.357 36.024 1.00 31.53 860 PHE B CA 1
ATOM 14409 C C . PHE B 1 860 ? 40.494 243.547 34.760 1.00 31.76 860 PHE B C 1
ATOM 14410 O O . PHE B 1 860 ? 40.999 242.431 34.843 1.00 32.35 860 PHE B O 1
ATOM 14418 N N . ASP B 1 861 ? 40.157 244.111 33.597 1.00 30.89 861 ASP B N 1
ATOM 14419 C CA . ASP B 1 861 ? 40.518 243.521 32.307 1.00 30.35 861 ASP B CA 1
ATOM 14420 C C . ASP B 1 861 ? 41.833 244.162 31.846 1.00 30.30 861 ASP B C 1
ATOM 14421 O O . ASP B 1 861 ? 41.843 245.255 31.273 1.00 29.69 861 ASP B O 1
ATOM 14426 N N . SER B 1 862 ? 42.952 243.482 32.108 1.00 29.79 862 SER B N 1
ATOM 14427 C CA . SER B 1 862 ? 44.282 244.031 31.792 1.00 29.80 862 SER B CA 1
ATOM 14428 C C . SER B 1 862 ? 44.523 244.130 30.283 1.00 29.65 862 SER B C 1
ATOM 14429 O O . SER B 1 862 ? 45.441 244.822 29.840 1.00 30.22 862 SER B O 1
ATOM 14432 N N . HIS B 1 863 ? 43.674 243.462 29.507 1.00 29.05 863 HIS B N 1
ATOM 14433 C CA . HIS B 1 863 ? 43.738 243.553 28.054 1.00 29.65 863 HIS B CA 1
ATOM 14434 C C . HIS B 1 863 ? 43.229 244.852 27.484 1.00 28.94 863 HIS B C 1
ATOM 14435 O O . HIS B 1 863 ? 43.818 245.359 26.547 1.00 29.32 863 HIS B O 1
ATOM 14442 N N . SER B 1 864 ? 42.142 245.376 28.042 1.00 29.12 864 SER B N 1
ATOM 14443 C CA . SER B 1 864 ? 41.527 246.608 27.538 1.00 28.61 864 SER B CA 1
ATOM 14444 C C . SER B 1 864 ? 41.854 247.786 28.420 1.00 28.52 864 SER B C 1
ATOM 14445 O O . SER B 1 864 ? 41.721 248.931 27.990 1.00 28.97 864 SER B O 1
ATOM 14448 N N . GLY B 1 865 ? 42.250 247.514 29.659 1.00 27.81 865 GLY B N 1
ATOM 14449 C CA . GLY B 1 865 ? 42.526 248.585 30.620 1.00 26.99 865 GLY B CA 1
ATOM 14450 C C . GLY B 1 865 ? 41.346 248.976 31.491 1.00 26.51 865 GLY B C 1
ATOM 14451 O O . GLY B 1 865 ? 41.477 249.810 32.376 1.00 26.38 865 GLY B O 1
ATOM 14452 N N . VAL B 1 866 ? 40.195 248.355 31.249 1.00 26.25 866 VAL B N 1
ATOM 14453 C CA . VAL B 1 866 ? 38.957 248.726 31.927 1.00 25.88 866 VAL B CA 1
ATOM 14454 C C . VAL B 1 866 ? 38.949 248.124 33.326 1.00 25.66 866 VAL B C 1
ATOM 14455 O O . VAL B 1 866 ? 39.044 246.912 33.477 1.00 25.90 866 VAL B O 1
ATOM 14459 N N . PHE B 1 867 ? 38.871 248.996 34.329 1.00 25.65 867 PHE B N 1
ATOM 14460 C CA . PHE B 1 867 ? 38.698 248.616 35.729 1.00 25.46 867 PHE B CA 1
ATOM 14461 C C . PHE B 1 867 ? 37.246 248.879 36.065 1.00 25.21 867 PHE B C 1
ATOM 14462 O O . PHE B 1 867 ? 36.773 249.994 35.841 1.00 25.12 867 PHE B O 1
ATOM 14470 N N . SER B 1 868 ? 36.548 247.870 36.596 1.00 25.19 868 SER B N 1
ATOM 14471 C CA . SER B 1 868 ? 35.122 247.980 36.915 1.00 25.57 868 SER B CA 1
ATOM 14472 C C . SER B 1 868 ? 34.831 247.576 38.355 1.00 25.88 868 SER B C 1
ATOM 14473 O O . SER B 1 868 ? 35.502 246.721 38.929 1.00 26.05 868 SER B O 1
ATOM 14476 N N . TYR B 1 869 ? 33.807 248.205 38.911 1.00 26.49 869 TYR B N 1
ATOM 14477 C CA . TYR B 1 869 ? 33.254 247.864 40.183 1.00 26.99 869 TYR B CA 1
ATOM 14478 C C . TYR B 1 869 ? 31.844 247.398 39.879 1.00 27.98 869 TYR B C 1
ATOM 14479 O O . TYR B 1 869 ? 31.142 248.041 39.054 1.00 27.88 869 TYR B O 1
ATOM 14488 N N . LEU B 1 870 ? 31.422 246.327 40.552 1.00 28.30 870 LEU B N 1
ATOM 14489 C CA . LEU B 1 870 ? 30.076 245.770 40.387 1.00 28.90 870 LEU B CA 1
ATOM 14490 C C . LEU B 1 870 ? 29.488 245.323 41.736 1.00 29.15 870 LEU B C 1
ATOM 14491 O O . LEU B 1 870 ? 30.207 244.783 42.578 1.00 28.87 870 LEU B O 1
ATOM 14496 N N . SER B 1 871 ? 28.199 245.568 41.950 1.00 29.18 871 SER B N 1
ATOM 14497 C CA . SER B 1 871 ? 27.492 244.968 43.090 1.00 30.34 871 SER B CA 1
ATOM 14498 C C . SER B 1 871 ? 26.352 244.008 42.677 1.00 30.96 871 SER B C 1
ATOM 14499 O O . SER B 1 871 ? 25.829 244.079 41.574 1.00 30.70 871 SER B O 1
ATOM 14502 N N . TYR B 1 872 ? 25.987 243.108 43.583 1.00 32.24 872 TYR B N 1
ATOM 14503 C CA . TYR B 1 872 ? 25.058 242.034 43.285 1.00 33.74 872 TYR B CA 1
ATOM 14504 C C . TYR B 1 872 ? 24.026 241.911 44.419 1.00 34.41 872 TYR B C 1
ATOM 14505 O O . TYR B 1 872 ? 24.394 241.739 45.587 1.00 33.83 872 TYR B O 1
ATOM 14514 N N . ARG B 1 873 ? 22.742 242.015 44.065 1.00 35.27 873 ARG B N 1
ATOM 14515 C CA . ARG B 1 873 ? 21.646 241.971 45.035 1.00 35.97 873 ARG B CA 1
ATOM 14516 C C . ARG B 1 873 ? 21.886 243.060 46.105 1.00 35.75 873 ARG B C 1
ATOM 14517 O O . ARG B 1 873 ? 22.076 242.769 47.282 1.00 35.28 873 ARG B O 1
ATOM 14525 N N . ASP B 1 874 ? 21.911 244.307 45.642 1.00 35.96 874 ASP B N 1
ATOM 14526 C CA . ASP B 1 874 ? 22.329 245.471 46.423 1.00 36.85 874 ASP B CA 1
ATOM 14527 C C . ASP B 1 874 ? 21.089 246.293 46.774 1.00 37.35 874 ASP B C 1
ATOM 14528 O O . ASP B 1 874 ? 2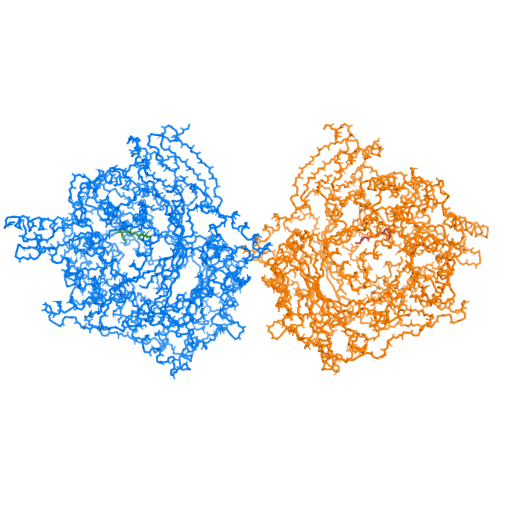0.377 246.716 45.880 1.00 37.51 874 ASP B O 1
ATOM 14533 N N . PRO B 1 875 ? 20.817 246.507 48.078 1.00 37.96 875 PRO B N 1
ATOM 14534 C CA . PRO B 1 875 ? 19.642 247.323 48.447 1.00 38.47 875 PRO B CA 1
ATOM 14535 C C . PRO B 1 875 ? 19.828 248.824 48.201 1.00 39.21 875 PRO B C 1
ATOM 14536 O O . PRO B 1 875 ? 18.848 249.581 48.242 1.00 40.07 875 PRO B O 1
ATOM 14540 N N . ASN B 1 876 ? 21.065 249.239 47.917 1.00 39.23 876 ASN B N 1
ATOM 14541 C CA . ASN B 1 876 ? 21.411 250.642 47.683 1.00 38.95 876 ASN B CA 1
ATOM 14542 C C . ASN B 1 876 ? 21.678 250.944 46.214 1.00 39.18 876 ASN B C 1
ATOM 14543 O O . ASN B 1 876 ? 21.603 250.055 45.370 1.00 39.87 876 ASN B O 1
ATOM 14548 N N . LEU B 1 877 ? 21.980 252.205 45.918 1.00 38.73 877 LEU B N 1
ATOM 14549 C CA . LEU B 1 877 ? 22.261 252.631 44.568 1.00 38.70 877 LEU B CA 1
ATOM 14550 C C . LEU B 1 877 ? 23.379 253.676 44.574 1.00 38.71 877 LEU B C 1
ATOM 14551 O O . LEU B 1 877 ? 24.543 253.345 44.333 1.00 39.12 877 LEU B O 1
ATOM 14556 N N . LEU B 1 878 ? 23.043 254.925 44.872 1.00 38.42 878 LEU B N 1
ATOM 14557 C CA . LEU B 1 878 ? 24.024 256.021 44.848 1.00 38.18 878 LEU B CA 1
ATOM 14558 C C . LEU B 1 878 ? 25.088 255.899 45.930 1.00 37.99 878 LEU B C 1
ATOM 14559 O O . LEU B 1 878 ? 26.230 256.330 45.741 1.00 38.02 878 LEU B O 1
ATOM 14564 N N . LYS B 1 879 ? 24.691 255.346 47.074 1.00 37.58 879 LYS B N 1
ATOM 14565 C CA . LYS B 1 879 ? 25.609 255.079 48.168 1.00 37.34 879 LYS B CA 1
ATOM 14566 C C . LYS B 1 879 ? 26.688 254.100 47.712 1.00 36.24 879 LYS B C 1
ATOM 14567 O O . LYS B 1 879 ? 27.843 254.200 48.131 1.00 35.79 879 LYS B O 1
ATOM 14573 N N . THR B 1 880 ? 26.299 253.157 46.855 1.00 34.17 880 THR B N 1
ATOM 14574 C CA . THR B 1 880 ? 27.243 252.188 46.325 1.00 32.58 880 THR B CA 1
ATOM 14575 C C . THR B 1 880 ? 28.301 252.868 45.463 1.00 31.87 880 THR B C 1
ATOM 14576 O O . THR B 1 880 ? 29.475 252.569 45.590 1.00 31.40 880 THR B O 1
ATOM 14580 N N . LEU B 1 881 ? 27.881 253.819 44.640 1.00 32.04 881 LEU B N 1
ATOM 14581 C CA . LEU B 1 881 ? 28.781 254.564 43.757 1.00 32.14 881 LEU B CA 1
ATOM 14582 C C . LEU B 1 881 ? 29.748 255.469 44.505 1.00 32.46 881 LEU B C 1
ATOM 14583 O O . LEU B 1 881 ? 30.873 255.705 44.052 1.00 32.24 881 LEU B O 1
ATOM 14588 N N . ASP B 1 882 ? 29.303 255.987 45.644 1.00 32.45 882 ASP B N 1
ATOM 14589 C CA . ASP B 1 882 ? 30.166 256.756 46.527 1.00 32.87 882 ASP B CA 1
ATOM 14590 C C . ASP B 1 882 ? 31.276 255.876 47.107 1.00 32.13 882 ASP B C 1
ATOM 14591 O O . ASP B 1 882 ? 32.437 256.298 47.175 1.00 32.53 882 ASP B O 1
ATOM 14596 N N . ILE B 1 883 ? 30.918 254.658 47.519 1.00 31.63 883 ILE B N 1
ATOM 14597 C CA . ILE B 1 883 ? 31.901 253.673 48.005 1.00 30.76 883 ILE B CA 1
ATOM 14598 C C . ILE B 1 883 ? 32.970 253.379 46.953 1.00 30.25 883 ILE B C 1
ATOM 14599 O O . ILE B 1 883 ? 34.160 253.367 47.258 1.00 30.56 883 ILE B O 1
ATOM 14604 N N . TYR B 1 884 ? 32.549 253.172 45.710 1.00 29.09 884 TYR B N 1
ATOM 14605 C CA . TYR B 1 884 ? 33.482 252.918 44.619 1.00 29.03 884 TYR B CA 1
ATOM 14606 C C . TYR B 1 884 ? 34.477 254.057 44.446 1.00 30.08 884 TYR B C 1
ATOM 14607 O O . TYR B 1 884 ? 35.663 253.840 44.167 1.00 30.27 884 TYR B O 1
ATOM 14616 N N . ASP B 1 885 ? 33.956 255.267 44.591 1.00 31.30 885 ASP B N 1
ATOM 14617 C CA . ASP B 1 885 ? 34.702 256.510 44.451 1.00 32.51 885 ASP B CA 1
ATOM 14618 C C . ASP B 1 885 ? 35.750 256.710 45.536 1.00 32.46 885 ASP B C 1
ATOM 14619 O O . ASP B 1 885 ? 36.780 257.340 45.298 1.00 32.92 885 ASP B O 1
ATOM 14624 N N . GLY B 1 886 ? 35.484 256.167 46.722 1.00 32.78 886 GLY B N 1
ATOM 14625 C CA . GLY B 1 886 ? 36.396 256.295 47.864 1.00 31.98 886 GLY B CA 1
ATOM 14626 C C . GLY B 1 886 ? 37.486 255.246 47.890 1.00 31.94 886 GLY B C 1
ATOM 14627 O O . GLY B 1 886 ? 38.249 255.175 48.858 1.00 32.41 886 GLY B O 1
ATOM 14628 N N . THR B 1 887 ? 37.582 254.440 46.823 1.00 31.30 887 THR B N 1
ATOM 14629 C CA . THR B 1 887 ? 38.548 253.342 46.773 1.00 30.01 887 THR B CA 1
ATOM 14630 C C . THR B 1 887 ? 40.002 253.816 46.781 1.00 30.73 887 THR B C 1
ATOM 14631 O O . THR B 1 887 ? 40.828 253.269 47.521 1.00 30.83 887 THR B O 1
ATOM 14635 N N . GLY B 1 888 ? 40.315 254.816 45.964 1.00 30.86 888 GLY B N 1
ATOM 14636 C CA . GLY B 1 888 ? 41.648 255.389 45.935 1.00 31.47 888 GLY B CA 1
ATOM 14637 C C . GLY B 1 888 ? 42.084 255.877 47.306 1.00 32.55 888 GLY B C 1
ATOM 14638 O O . GLY B 1 888 ? 43.174 255.541 47.764 1.00 32.28 888 GLY B O 1
ATOM 14639 N N . ASP B 1 889 ? 41.242 256.666 47.969 1.00 33.39 889 ASP B N 1
ATOM 14640 C CA . ASP B 1 889 ? 41.556 257.125 49.335 1.00 35.10 889 ASP B CA 1
ATOM 14641 C C . ASP B 1 889 ? 41.793 255.959 50.290 1.00 35.44 889 ASP B C 1
ATOM 14642 O O . ASP B 1 889 ? 42.701 256.003 51.121 1.00 35.62 889 ASP B O 1
ATOM 14647 N N . PHE B 1 890 ? 40.971 254.916 50.163 1.00 35.65 890 PHE B N 1
ATOM 14648 C CA . PHE B 1 890 ? 41.145 253.713 50.948 1.00 35.58 890 PHE B CA 1
ATOM 14649 C C . PHE B 1 890 ? 42.567 253.185 50.814 1.00 35.62 890 PHE B C 1
ATOM 14650 O O . PHE B 1 890 ? 43.203 252.879 51.812 1.00 35.22 890 PHE B O 1
ATOM 14658 N N . LEU B 1 891 ? 43.052 253.086 49.576 1.00 36.72 891 LEU B N 1
ATOM 14659 C CA . LEU B 1 891 ? 44.384 252.543 49.268 1.00 37.62 891 LEU B CA 1
ATOM 14660 C C . LEU B 1 891 ? 45.535 253.437 49.720 1.00 38.80 891 LEU B C 1
ATOM 14661 O O . LEU B 1 891 ? 46.594 252.940 50.115 1.00 39.67 891 LEU B O 1
ATOM 14666 N N . ARG B 1 892 ? 45.340 254.743 49.622 1.00 39.94 892 ARG B N 1
ATOM 14667 C CA . ARG B 1 892 ? 46.313 255.718 50.106 1.00 41.38 892 ARG B CA 1
ATOM 14668 C C . ARG B 1 892 ? 46.363 255.766 51.633 1.00 42.56 892 ARG B C 1
ATOM 14669 O O . ARG B 1 892 ? 47.393 256.100 52.211 1.00 43.03 892 ARG B O 1
ATOM 14677 N N . GLY B 1 893 ? 45.251 255.435 52.280 1.00 43.78 893 GLY B N 1
ATOM 14678 C CA . GLY B 1 893 ? 45.205 255.350 53.736 1.00 45.32 893 GLY B CA 1
ATOM 14679 C C . GLY B 1 893 ? 45.851 254.099 54.317 1.00 46.60 893 GLY B C 1
ATOM 14680 O O . GLY B 1 893 ? 46.083 254.032 55.516 1.00 46.16 893 GLY B O 1
ATOM 14681 N N . LEU B 1 894 ? 46.152 253.115 53.463 1.00 48.06 894 LEU B N 1
ATOM 14682 C CA . LEU B 1 894 ? 46.694 251.828 53.900 1.00 49.22 894 LEU B CA 1
ATOM 14683 C C . LEU B 1 894 ? 48.161 251.865 54.308 1.00 50.33 894 LEU B C 1
ATOM 14684 O O . LEU B 1 894 ? 49.021 252.374 53.568 1.00 50.57 894 LEU B O 1
ATOM 14689 N N . ASP B 1 895 ? 48.428 251.302 55.483 1.00 51.26 895 ASP B N 1
ATOM 14690 C CA . ASP B 1 895 ? 49.782 250.958 55.905 1.00 52.59 895 ASP B CA 1
ATOM 14691 C C . ASP B 1 895 ? 49.924 249.458 55.662 1.00 52.38 895 ASP B C 1
ATOM 14692 O O . ASP B 1 895 ? 49.542 248.635 56.499 1.00 52.74 895 ASP B O 1
ATOM 14697 N N . VAL B 1 896 ? 50.438 249.117 54.484 1.00 51.86 896 VAL B N 1
ATOM 14698 C CA . VAL B 1 896 ? 50.580 247.729 54.085 1.00 51.41 896 VAL B CA 1
ATOM 14699 C C . VAL B 1 896 ? 51.858 247.127 54.667 1.00 50.80 896 VAL B C 1
ATOM 14700 O O . VAL B 1 896 ? 52.954 247.297 54.123 1.00 50.55 896 VAL B O 1
ATOM 14704 N N . ASP B 1 897 ? 51.698 246.428 55.784 1.00 50.01 897 ASP B N 1
ATOM 14705 C CA . ASP B 1 897 ? 52.783 245.679 56.412 1.00 49.12 897 ASP B CA 1
ATOM 14706 C C . ASP B 1 897 ? 53.122 244.434 55.593 1.00 48.03 897 ASP B C 1
ATOM 14707 O O . ASP B 1 897 ? 52.352 244.031 54.717 1.00 47.51 897 ASP B O 1
ATOM 14712 N N . GLN B 1 898 ? 54.264 243.825 55.899 1.00 46.51 898 GLN B N 1
ATOM 14713 C CA . GLN B 1 898 ? 54.741 242.628 55.199 1.00 45.89 898 GLN B CA 1
ATOM 14714 C C . GLN B 1 898 ? 53.790 241.416 55.267 1.00 44.33 898 GLN B C 1
ATOM 14715 O O . GLN B 1 898 ? 53.710 240.644 54.310 1.00 43.94 898 GLN B O 1
ATOM 14721 N N . GLU B 1 899 ? 53.099 241.257 56.396 1.00 42.76 899 GLU B N 1
ATOM 14722 C CA . GLU B 1 899 ? 52.146 240.169 56.593 1.00 42.08 899 GLU B CA 1
ATOM 14723 C C . GLU B 1 899 ? 50.992 240.306 55.598 1.00 40.85 899 GLU B C 1
ATOM 14724 O O . GLU B 1 899 ? 50.690 239.356 54.881 1.00 40.75 899 GLU B O 1
ATOM 14730 N N . THR B 1 900 ? 50.373 241.492 55.568 1.00 39.08 900 THR B N 1
ATOM 14731 C CA . THR B 1 900 ? 49.249 241.803 54.685 1.00 38.63 900 THR B CA 1
ATOM 14732 C C . THR B 1 900 ? 49.649 241.658 53.220 1.00 37.34 900 THR B C 1
ATOM 14733 O O . THR B 1 900 ? 48.940 241.060 52.432 1.00 37.12 900 THR B O 1
ATOM 14737 N N . LEU B 1 901 ? 50.815 242.196 52.892 1.00 36.31 901 LEU B N 1
ATOM 14738 C CA . LEU B 1 901 ? 51.357 242.190 51.546 1.00 35.21 901 LEU B CA 1
ATOM 14739 C C . LEU B 1 901 ? 51.669 240.775 51.041 1.00 34.31 901 LEU B C 1
ATOM 14740 O O . LEU B 1 901 ? 51.333 240.426 49.901 1.00 33.57 901 LEU B O 1
ATOM 14745 N N . THR B 1 902 ? 52.303 239.969 51.891 1.00 32.92 902 THR B N 1
ATOM 14746 C CA . THR B 1 902 ? 52.585 238.561 51.589 1.00 32.73 902 THR B CA 1
ATOM 14747 C C . THR B 1 902 ? 51.303 237.744 51.377 1.00 31.96 902 THR B C 1
ATOM 14748 O O . THR B 1 902 ? 51.200 237.019 50.388 1.00 31.91 902 THR B O 1
ATOM 14752 N N . LYS B 1 903 ? 50.340 237.869 52.291 1.00 30.73 903 LYS B N 1
ATOM 14753 C CA . LYS B 1 903 ? 49.026 237.259 52.119 1.00 31.01 903 LYS B CA 1
ATOM 14754 C C . LYS B 1 903 ? 48.361 237.654 50.794 1.00 30.20 903 LYS B C 1
ATOM 14755 O O . LYS B 1 903 ? 47.857 236.810 50.085 1.00 29.61 903 LYS B O 1
ATOM 14761 N N . ALA B 1 904 ? 48.362 238.940 50.474 1.00 30.00 904 ALA B N 1
ATOM 14762 C CA . ALA B 1 904 ? 47.702 239.408 49.258 1.00 29.72 904 ALA B CA 1
ATOM 14763 C C . ALA B 1 904 ? 48.377 238.880 48.014 1.00 29.48 904 ALA B C 1
ATOM 14764 O O . ALA B 1 904 ? 47.695 238.594 47.021 1.00 30.16 904 ALA B O 1
ATOM 14766 N N . ILE B 1 905 ? 49.706 238.745 48.062 1.00 28.93 905 ILE B N 1
ATOM 14767 C CA . ILE B 1 905 ? 50.462 238.139 46.966 1.00 28.75 905 ILE B CA 1
ATOM 14768 C C . ILE B 1 905 ? 50.094 236.665 46.797 1.00 29.99 905 ILE B C 1
ATOM 14769 O O . ILE B 1 905 ? 49.866 236.187 45.671 1.00 30.61 905 ILE B O 1
ATOM 14774 N N . ILE B 1 906 ? 50.045 235.945 47.918 1.00 30.09 906 ILE B N 1
ATOM 14775 C CA . ILE B 1 906 ? 49.705 234.521 47.918 1.00 30.58 906 ILE B CA 1
ATOM 14776 C C . ILE B 1 906 ? 48.314 234.258 47.337 1.00 29.81 906 ILE B C 1
ATOM 14777 O O . ILE B 1 906 ? 48.177 233.395 46.482 1.00 29.83 906 ILE B O 1
ATOM 14782 N N . GLY B 1 907 ? 47.312 235.020 47.777 1.00 29.03 907 GLY B N 1
ATOM 14783 C CA . GLY B 1 907 ? 45.950 234.926 47.235 1.00 29.83 907 GLY B CA 1
ATOM 14784 C C . GLY B 1 907 ? 45.882 235.134 45.728 1.00 30.36 907 GLY B C 1
ATOM 14785 O O . GLY B 1 907 ? 45.147 234.434 45.009 1.00 30.64 907 GLY B O 1
ATOM 14786 N N . THR B 1 908 ? 46.673 236.077 45.234 1.00 29.99 908 THR B N 1
ATOM 14787 C CA . THR B 1 908 ? 46.755 236.304 43.803 1.00 30.63 908 THR B CA 1
ATOM 14788 C C . THR B 1 908 ? 47.420 235.147 43.055 1.00 30.92 908 THR B C 1
ATOM 14789 O O . THR B 1 908 ? 46.938 234.737 42.007 1.00 30.19 908 THR B O 1
ATOM 14793 N N . ILE B 1 909 ? 48.521 234.634 43.596 1.00 31.44 909 ILE B N 1
ATOM 14794 C CA . ILE B 1 909 ? 49.168 233.423 43.071 1.00 32.34 909 ILE B CA 1
ATOM 14795 C C . ILE B 1 909 ? 48.181 232.240 43.057 1.00 33.13 909 ILE B C 1
ATOM 14796 O O . ILE B 1 909 ? 48.131 231.491 42.088 1.00 33.11 909 ILE B O 1
ATOM 14801 N N . GLY B 1 910 ? 47.401 232.099 44.130 1.00 33.66 910 GLY B N 1
ATOM 14802 C CA . GLY B 1 910 ? 46.315 231.129 44.215 1.00 34.68 910 GLY B CA 1
ATOM 14803 C C . GLY B 1 910 ? 45.397 231.151 43.001 1.00 35.98 910 GLY B C 1
ATOM 14804 O O . GLY B 1 910 ? 45.118 230.100 42.425 1.00 36.28 910 GLY B O 1
ATOM 14805 N N . ASP B 1 911 ? 44.939 232.348 42.623 1.00 36.65 911 ASP B N 1
ATOM 14806 C CA . ASP B 1 911 ? 44.155 232.584 41.406 1.00 38.02 911 ASP B CA 1
ATOM 14807 C C . ASP B 1 911 ? 44.913 232.218 40.126 1.00 38.37 911 ASP B C 1
ATOM 14808 O O . ASP B 1 911 ? 44.411 231.437 39.324 1.00 38.76 911 ASP B O 1
ATOM 14813 N N . VAL B 1 912 ? 46.119 232.768 39.950 1.00 38.47 912 VAL B N 1
ATOM 14814 C CA . VAL B 1 912 ? 46.950 232.512 38.760 1.00 39.02 912 VAL B CA 1
ATOM 14815 C C . VAL B 1 912 ? 47.384 231.034 38.642 1.00 39.16 912 VAL B C 1
ATOM 14816 O O . VAL B 1 912 ? 47.460 230.491 37.533 1.00 38.92 912 VAL B O 1
ATOM 14820 N N . ASP B 1 913 ? 47.639 230.392 39.785 1.00 38.90 913 ASP B N 1
ATOM 14821 C CA . ASP B 1 913 ? 48.115 229.009 39.821 1.00 39.22 913 ASP B CA 1
ATOM 14822 C C . ASP B 1 913 ? 46.983 227.996 40.001 1.00 38.90 913 ASP B C 1
ATOM 14823 O O . ASP B 1 913 ? 47.243 226.811 40.246 1.00 39.44 913 ASP B O 1
ATOM 14828 N N . SER B 1 914 ? 45.734 228.446 39.892 1.00 38.53 914 SER B N 1
ATOM 14829 C CA . SER B 1 914 ? 44.597 227.552 40.136 1.00 38.19 914 SER B CA 1
ATOM 14830 C C . SER B 1 914 ? 44.699 226.247 39.333 1.00 36.58 914 SER B C 1
ATOM 14831 O O . SER B 1 914 ? 45.137 226.230 38.176 1.00 36.35 914 SER B O 1
ATOM 14834 N N . TYR B 1 915 ? 44.350 225.153 40.006 1.00 34.73 915 TYR B N 1
ATOM 14835 C CA . TYR B 1 915 ? 44.357 223.811 39.428 1.00 32.49 915 TYR B CA 1
ATOM 14836 C C . TYR B 1 915 ? 43.437 223.729 38.199 1.00 30.46 915 TYR B C 1
ATOM 14837 O O . TYR B 1 915 ? 42.343 224.262 38.202 1.00 30.65 915 TYR B O 1
ATOM 14846 N N . GLN B 1 916 ? 43.897 223.057 37.159 1.00 28.83 916 GLN B N 1
ATOM 14847 C CA . GLN B 1 916 ? 43.113 222.887 35.935 1.00 27.49 916 GLN B CA 1
ATOM 14848 C C . GLN B 1 916 ? 43.264 221.455 35.434 1.00 27.01 916 GLN B C 1
ATOM 14849 O O . GLN B 1 916 ? 44.366 220.929 35.426 1.00 27.51 916 GLN B O 1
ATOM 14855 N N . LEU B 1 917 ? 42.166 220.857 34.976 1.00 25.82 917 LEU B N 1
ATOM 14856 C CA . LEU B 1 917 ? 42.204 219.605 34.244 1.00 25.39 917 LEU B CA 1
ATOM 14857 C C . LEU B 1 917 ? 42.839 219.863 32.882 1.00 25.20 917 LEU B C 1
ATOM 14858 O O . LEU B 1 917 ? 42.875 221.007 32.440 1.00 24.22 917 LEU B O 1
ATOM 14863 N N . PRO B 1 918 ? 43.352 218.809 32.233 1.00 25.20 918 PRO B N 1
ATOM 14864 C CA . PRO B 1 918 ? 44.082 218.956 30.969 1.00 25.21 918 PRO B CA 1
ATOM 14865 C C . PRO B 1 918 ? 43.383 219.787 29.895 1.00 24.62 918 PRO B C 1
ATOM 14866 O O . PRO B 1 918 ? 44.043 220.599 29.269 1.00 25.22 918 PRO B O 1
ATOM 14870 N N . ASP B 1 919 ? 42.072 219.639 29.708 1.00 24.54 919 ASP B N 1
ATOM 14871 C CA . ASP B 1 919 ? 41.367 220.419 28.681 1.00 23.92 919 ASP B CA 1
ATOM 14872 C C . ASP B 1 919 ? 41.401 221.930 28.911 1.00 24.25 919 ASP B C 1
ATOM 14873 O O . ASP B 1 919 ? 41.538 222.720 27.947 1.00 23.31 919 ASP B O 1
ATOM 14878 N N . ALA B 1 920 ? 41.246 222.331 30.178 1.00 23.54 920 ALA B N 1
ATOM 14879 C CA . ALA B 1 920 ? 41.246 223.747 30.534 1.00 24.05 920 ALA B CA 1
ATOM 14880 C C . ALA B 1 920 ? 42.650 224.335 30.454 1.00 24.18 920 ALA B C 1
ATOM 14881 O O . ALA B 1 920 ? 42.816 225.496 30.114 1.00 24.23 920 ALA B O 1
ATOM 14883 N N . LYS B 1 921 ? 43.653 223.532 30.774 1.00 24.33 921 LYS B N 1
ATOM 14884 C CA . LYS B 1 921 ? 45.043 223.919 30.552 1.00 25.35 921 LYS B CA 1
ATOM 14885 C C . LYS B 1 921 ? 45.314 224.214 29.087 1.00 25.61 921 LYS B C 1
ATOM 14886 O O . LYS B 1 921 ? 45.935 225.237 28.751 1.00 26.13 921 LYS B O 1
ATOM 14892 N N . GLY B 1 922 ? 44.907 223.297 28.210 1.00 25.33 922 GLY B N 1
ATOM 14893 C CA . GLY B 1 922 ? 45.047 223.515 26.772 1.00 25.58 922 GLY B CA 1
ATOM 14894 C C . GLY B 1 922 ? 44.235 224.720 26.297 1.00 25.88 922 GLY B C 1
ATOM 14895 O O . GLY B 1 922 ? 44.656 225.445 25.402 1.00 26.77 922 GLY B O 1
ATOM 14896 N N . TYR B 1 923 ? 43.068 224.936 26.896 1.00 25.74 923 TYR B N 1
ATOM 14897 C CA . TYR B 1 923 ? 42.189 226.041 26.493 1.00 25.76 923 TYR B CA 1
ATOM 14898 C C . TYR B 1 923 ? 42.807 227.371 26.912 1.00 25.39 923 TYR B C 1
ATOM 14899 O O . TYR B 1 923 ? 42.824 228.325 26.139 1.00 24.32 923 TYR B O 1
ATOM 14908 N N . SER B 1 924 ? 43.294 227.421 28.156 1.00 25.75 924 SER B N 1
ATOM 14909 C CA . SER B 1 924 ? 43.975 228.596 28.690 1.00 26.19 924 SER B CA 1
ATOM 14910 C C . SER B 1 924 ? 45.165 228.966 27.835 1.00 26.43 924 SER B C 1
ATOM 14911 O O . SER B 1 924 ? 45.408 230.133 27.577 1.00 26.40 924 SER B O 1
ATOM 14914 N N . SER B 1 925 ? 45.904 227.959 27.386 1.00 27.30 925 SER B N 1
ATOM 14915 C CA . SER B 1 925 ? 47.079 228.176 26.566 1.00 27.79 925 SER B CA 1
ATOM 14916 C C . SER B 1 925 ? 46.709 228.684 25.174 1.00 27.35 925 SER B C 1
ATOM 14917 O O . SER B 1 925 ? 47.425 229.514 24.624 1.00 27.15 925 SER B O 1
ATOM 14920 N N . LEU B 1 926 ? 45.590 228.214 24.617 1.00 26.65 926 LEU B N 1
ATOM 14921 C CA . LEU B 1 926 ? 45.044 228.790 23.386 1.00 26.35 926 LEU B CA 1
ATOM 14922 C C . LEU B 1 926 ? 44.705 230.288 23.584 1.00 26.99 926 LEU B C 1
ATOM 14923 O O . LEU B 1 926 ? 45.134 231.129 22.814 1.00 26.68 926 LEU B O 1
ATOM 14928 N N . LEU B 1 927 ? 43.915 230.595 24.610 1.00 26.78 927 LEU B N 1
ATOM 14929 C CA . LEU B 1 927 ? 43.548 231.966 24.920 1.00 26.97 927 LEU B CA 1
ATOM 14930 C C . LEU B 1 927 ? 44.751 232.907 25.108 1.00 27.03 927 LEU B C 1
ATOM 14931 O O . LEU B 1 927 ? 44.744 234.003 24.588 1.00 26.91 927 LEU B O 1
ATOM 14936 N N . ARG B 1 928 ? 45.792 232.487 25.819 1.00 27.42 928 ARG B N 1
ATOM 14937 C CA . ARG B 1 928 ? 47.010 233.304 25.891 1.00 27.82 928 ARG B CA 1
ATOM 14938 C C . ARG B 1 928 ? 47.619 233.536 24.528 1.00 28.50 928 ARG B C 1
ATOM 14939 O O . ARG B 1 928 ? 48.136 234.623 24.247 1.00 28.87 928 ARG B O 1
ATOM 14947 N N . HIS B 1 929 ? 47.579 232.514 23.682 1.00 29.04 929 HIS B N 1
ATOM 14948 C CA . HIS B 1 929 ? 48.071 232.637 22.320 1.00 29.62 929 HIS B CA 1
ATOM 14949 C C . HIS B 1 929 ? 47.266 233.680 21.554 1.00 29.84 929 HIS B C 1
ATOM 14950 O O . HIS B 1 929 ? 47.827 234.550 20.926 1.00 30.02 929 HIS B O 1
ATOM 14957 N N . LEU B 1 930 ? 45.944 233.582 21.612 1.00 30.03 930 LEU B N 1
ATOM 14958 C CA . LEU B 1 930 ? 45.066 234.512 20.895 1.00 30.33 930 LEU B CA 1
ATOM 14959 C C . LEU B 1 930 ? 45.208 235.973 21.335 1.00 30.58 930 LEU B C 1
ATOM 14960 O O . LEU B 1 930 ? 44.962 236.887 20.543 1.00 30.56 930 LEU B O 1
ATOM 14965 N N . LEU B 1 931 ? 45.623 236.187 22.581 1.00 30.97 931 LEU B N 1
ATOM 14966 C CA . LEU B 1 931 ? 45.742 237.534 23.126 1.00 31.89 931 LEU B CA 1
ATOM 14967 C C . LEU B 1 931 ? 47.213 238.013 23.169 1.00 32.40 931 LEU B C 1
ATOM 14968 O O . LEU B 1 931 ? 47.523 239.049 23.760 1.00 32.29 931 LEU B O 1
ATOM 14973 N N . GLY B 1 932 ? 48.103 237.251 22.533 1.00 32.93 932 GLY B N 1
ATOM 14974 C CA . GLY B 1 932 ? 49.522 237.591 22.446 1.00 34.17 932 GLY B CA 1
ATOM 14975 C C . GLY B 1 932 ? 50.274 237.612 23.765 1.00 35.21 932 GLY B C 1
ATOM 14976 O O . GLY B 1 932 ? 51.261 238.329 23.892 1.00 36.12 932 GLY B O 1
ATOM 14977 N N . VAL B 1 933 ? 49.817 236.833 24.746 1.00 35.99 933 VAL B N 1
ATOM 14978 C CA . VAL B 1 933 ? 50.512 236.677 26.025 1.00 36.40 933 VAL B CA 1
ATOM 14979 C C . VAL B 1 933 ? 51.584 235.583 25.877 1.00 37.80 933 VAL B C 1
ATOM 14980 O O . VAL B 1 933 ? 51.266 234.397 25.724 1.00 38.17 933 VAL B O 1
ATOM 14984 N N . THR B 1 934 ? 52.850 235.997 25.889 1.00 39.00 934 THR B N 1
ATOM 14985 C CA . THR B 1 934 ? 53.994 235.082 25.757 1.00 39.92 934 THR B CA 1
ATOM 14986 C C . THR B 1 934 ? 54.381 234.462 27.097 1.00 40.72 934 THR B C 1
ATOM 14987 O O . THR B 1 934 ? 53.970 234.933 28.156 1.00 40.06 934 THR B O 1
ATOM 14991 N N . ASP B 1 935 ? 55.210 233.420 27.044 1.00 42.38 935 ASP B N 1
ATOM 14992 C CA . ASP B 1 935 ? 55.643 232.728 28.255 1.00 43.96 935 ASP B CA 1
ATOM 14993 C C . ASP B 1 935 ? 56.576 233.588 29.080 1.00 43.73 935 ASP B C 1
ATOM 14994 O O . ASP B 1 935 ? 56.613 233.472 30.293 1.00 44.08 935 ASP B O 1
ATOM 14999 N N . GLU B 1 936 ? 57.321 234.454 28.402 1.00 44.16 936 GLU B N 1
ATOM 15000 C CA . GLU B 1 936 ? 58.155 235.448 29.055 1.00 44.54 936 GLU B CA 1
ATOM 15001 C C . GLU B 1 936 ? 57.300 236.567 29.668 1.00 43.95 936 GLU B C 1
ATOM 15002 O O . GLU B 1 936 ? 57.666 237.142 30.690 1.00 43.66 936 GLU B O 1
ATOM 15008 N N . GLU B 1 937 ? 56.175 236.885 29.028 1.00 43.28 937 GLU B N 1
ATOM 15009 C CA . GLU B 1 937 ? 55.228 237.818 29.613 1.00 43.14 937 GLU B CA 1
ATOM 15010 C C . GLU B 1 937 ? 54.581 237.248 30.885 1.00 42.17 937 GLU B C 1
ATOM 15011 O O . GLU B 1 937 ? 54.492 237.953 31.888 1.00 41.75 937 GLU B O 1
ATOM 15017 N N . ARG B 1 938 ? 54.131 235.989 30.829 1.00 41.64 938 ARG B N 1
ATOM 15018 C CA . ARG B 1 938 ? 53.623 235.272 32.007 1.00 41.58 938 ARG B CA 1
ATOM 15019 C C . ARG B 1 938 ? 54.620 235.365 33.141 1.00 41.30 938 ARG B C 1
ATOM 15020 O O . ARG B 1 938 ? 54.257 235.696 34.266 1.00 41.05 938 ARG B O 1
ATOM 15028 N N . GLN B 1 939 ? 55.881 235.063 32.826 1.00 41.27 939 GLN B N 1
ATOM 15029 C CA . GLN B 1 939 ? 56.960 235.048 33.810 1.00 40.97 939 GLN B CA 1
ATOM 15030 C C . GLN B 1 939 ? 57.275 236.447 34.336 1.00 40.36 939 GLN B C 1
ATOM 15031 O O . GLN B 1 939 ? 57.516 236.634 35.532 1.00 39.77 939 GLN B O 1
ATOM 15037 N N . ARG B 1 940 ? 57.270 237.436 33.453 1.00 39.88 940 ARG B N 1
ATOM 15038 C CA . ARG B 1 940 ? 57.483 238.806 33.903 1.00 39.81 940 ARG B CA 1
ATOM 15039 C C . ARG B 1 940 ? 56.351 239.264 34.834 1.00 39.08 940 ARG B C 1
ATOM 15040 O O . ARG B 1 940 ? 56.607 239.885 35.864 1.00 38.46 940 ARG B O 1
ATOM 15048 N N . LYS B 1 941 ? 55.104 238.960 34.474 1.00 38.49 941 LYS B N 1
ATOM 15049 C CA . LYS B 1 941 ? 53.968 239.330 35.334 1.00 38.23 941 LYS B CA 1
ATOM 15050 C C . LYS B 1 941 ? 54.008 238.616 36.677 1.00 37.22 941 LYS B C 1
ATOM 15051 O O . LYS B 1 941 ? 53.695 239.218 37.711 1.00 36.78 941 LYS B O 1
ATOM 15057 N N . ARG B 1 942 ? 54.373 237.334 36.654 1.00 36.80 942 ARG B N 1
ATOM 15058 C CA . ARG B 1 942 ? 54.477 236.527 37.884 1.00 36.89 942 ARG B CA 1
ATOM 15059 C C . ARG B 1 942 ? 55.489 237.125 38.845 1.00 36.88 942 ARG B C 1
ATOM 15060 O O . ARG B 1 942 ? 55.208 237.286 40.028 1.00 37.13 942 ARG B O 1
ATOM 15068 N N . GLU B 1 943 ? 56.660 237.470 38.316 1.00 37.50 943 GLU B N 1
ATOM 15069 C CA . GLU B 1 943 ? 57.705 238.165 39.074 1.00 38.22 943 GLU B CA 1
ATOM 15070 C C . GLU B 1 943 ? 57.237 239.518 39.590 1.00 36.54 943 GLU B C 1
ATOM 15071 O O . GLU B 1 943 ? 57.491 239.864 40.742 1.00 36.81 943 GLU B O 1
ATOM 15077 N N . GLU B 1 944 ? 56.531 240.284 38.759 1.00 35.00 944 GLU B N 1
ATOM 15078 C CA . GLU B 1 944 ? 55.936 241.547 39.240 1.00 33.55 944 GLU B CA 1
ATOM 15079 C C . GLU B 1 944 ? 54.925 241.345 40.389 1.00 32.37 944 GLU B C 1
ATOM 15080 O O . GLU B 1 944 ? 54.878 242.139 41.341 1.00 31.81 944 GLU B O 1
ATOM 15086 N N . ILE B 1 945 ? 54.110 240.291 40.292 1.00 31.38 945 ILE B N 1
ATOM 15087 C CA . ILE B 1 945 ? 53.219 239.902 41.387 1.00 30.39 945 ILE B CA 1
ATOM 15088 C C . ILE B 1 945 ? 54.048 239.638 42.644 1.00 30.76 945 ILE B C 1
ATOM 15089 O O . ILE B 1 945 ? 53.765 240.177 43.704 1.00 29.51 945 ILE B O 1
ATOM 15094 N N . LEU B 1 946 ? 55.086 238.815 42.513 1.00 32.17 946 LEU B N 1
ATOM 15095 C CA . LEU B 1 946 ? 55.869 238.357 43.678 1.00 33.54 946 LEU B CA 1
ATOM 15096 C C . LEU B 1 946 ? 56.608 239.482 44.395 1.00 34.36 946 LEU B C 1
ATOM 15097 O O . LEU B 1 946 ? 56.920 239.374 45.574 1.00 34.04 946 LEU B O 1
ATOM 15102 N N . THR B 1 947 ? 56.881 240.560 43.670 1.00 35.41 947 THR B N 1
ATOM 15103 C CA . THR B 1 947 ? 57.578 241.704 44.227 1.00 36.64 947 THR B CA 1
ATOM 15104 C C . THR B 1 947 ? 56.699 242.939 44.422 1.00 37.17 947 THR B C 1
ATOM 15105 O O . THR B 1 947 ? 57.215 244.056 44.436 1.00 37.50 947 THR B O 1
ATOM 15109 N N . THR B 1 948 ? 55.382 242.782 44.589 1.00 37.71 948 THR B N 1
ATOM 15110 C CA . THR B 1 948 ? 54.566 243.998 44.735 1.00 37.56 948 THR B CA 1
ATOM 15111 C C . THR B 1 948 ? 54.870 244.650 46.062 1.00 38.22 948 THR B C 1
ATOM 15112 O O . THR B 1 948 ? 55.181 243.964 47.036 1.00 38.32 948 THR B O 1
ATOM 15116 N N . SER B 1 949 ? 54.792 245.974 46.080 1.00 38.40 949 SER B N 1
ATOM 15117 C CA . SER B 1 949 ? 55.247 246.751 47.225 1.00 39.20 949 SER B CA 1
ATOM 15118 C C . SER B 1 949 ? 54.216 247.796 47.653 1.00 39.29 949 SER B C 1
ATOM 15119 O O . SER B 1 949 ? 53.164 247.941 47.024 1.00 38.11 949 SER B O 1
ATOM 15122 N N . LEU B 1 950 ? 54.542 248.516 48.729 1.00 40.04 950 LEU B N 1
ATOM 15123 C CA . LEU B 1 950 ? 53.747 249.638 49.213 1.00 40.32 950 LEU B CA 1
ATOM 15124 C C . LEU B 1 950 ? 53.539 250.688 48.143 1.00 40.06 950 LEU B C 1
ATOM 15125 O O . LEU B 1 950 ? 52.468 251.267 48.057 1.00 40.11 950 LEU B O 1
ATOM 15130 N N . LYS B 1 951 ? 54.569 250.949 47.343 1.00 40.44 951 LYS B N 1
ATOM 15131 C CA . LYS B 1 951 ? 54.506 251.994 46.313 1.00 40.73 951 LYS B CA 1
ATOM 15132 C C . LYS B 1 951 ? 53.507 251.637 45.214 1.00 39.40 951 LYS B C 1
ATOM 15133 O O . LYS B 1 951 ? 52.797 252.502 44.712 1.00 38.78 951 LYS B O 1
ATOM 15139 N N . ASP B 1 952 ? 53.469 250.362 44.843 1.00 38.22 952 ASP B N 1
ATOM 15140 C CA . ASP B 1 952 ? 52.492 249.881 43.881 1.00 37.22 952 ASP B CA 1
ATOM 15141 C C . ASP B 1 952 ? 51.062 250.175 44.322 1.00 36.31 952 ASP B C 1
ATOM 15142 O O . ASP B 1 952 ? 50.246 250.553 43.514 1.00 35.72 952 ASP B O 1
ATOM 15147 N N . PHE B 1 953 ? 50.769 250.018 45.609 1.00 36.01 953 PHE B N 1
ATOM 15148 C CA . PHE B 1 953 ? 49.439 250.325 46.116 1.00 35.71 953 PHE B CA 1
ATOM 15149 C C . PHE B 1 953 ? 49.068 251.781 45.868 1.00 36.39 953 PHE B C 1
ATOM 15150 O O . PHE B 1 953 ? 47.938 252.079 45.497 1.00 36.13 953 PHE B O 1
ATOM 15158 N N . LYS B 1 954 ? 50.025 252.684 46.084 1.00 37.59 954 LYS B N 1
ATOM 15159 C CA . LYS B 1 954 ? 49.814 254.127 45.896 1.00 37.92 954 LYS B CA 1
ATOM 15160 C C . LYS B 1 954 ? 49.762 254.476 44.417 1.00 38.24 954 LYS B C 1
ATOM 15161 O O . LYS B 1 954 ? 48.993 255.331 43.994 1.00 38.97 954 LYS B O 1
ATOM 15167 N N . ASP B 1 955 ? 50.575 253.806 43.620 1.00 38.05 955 ASP B N 1
ATOM 15168 C CA . ASP B 1 955 ? 50.527 253.986 42.179 1.00 38.27 955 ASP B CA 1
ATOM 15169 C C . ASP B 1 955 ? 49.207 253.492 41.573 1.00 37.61 955 ASP B C 1
ATOM 15170 O O . ASP B 1 955 ? 48.685 254.092 40.623 1.00 37.18 955 ASP B O 1
ATOM 15175 N N . PHE B 1 956 ? 48.677 252.393 42.113 1.00 36.30 956 PHE B N 1
ATOM 15176 C CA . PHE B 1 956 ? 47.427 251.857 41.588 1.00 35.68 956 PHE B CA 1
ATOM 15177 C C . PHE B 1 956 ? 46.245 252.714 42.024 1.00 35.35 956 PHE B C 1
ATOM 15178 O O . PHE B 1 956 ? 45.275 252.858 41.292 1.00 35.67 956 PHE B O 1
ATOM 15186 N N . ALA B 1 957 ? 46.348 253.292 43.211 1.00 36.00 957 ALA B N 1
ATOM 15187 C CA . ALA B 1 957 ? 45.372 254.266 43.700 1.00 36.58 957 ALA B CA 1
ATOM 15188 C C . ALA B 1 957 ? 45.175 255.462 42.758 1.00 37.10 957 ALA B C 1
ATOM 15189 O O . ALA B 1 957 ? 44.036 255.882 42.545 1.00 37.53 957 ALA B O 1
ATOM 15191 N N . GLN B 1 958 ? 46.251 256.018 42.191 1.00 37.31 958 GLN B N 1
ATOM 15192 C CA . GLN B 1 958 ? 46.078 257.135 41.238 1.00 37.83 958 GLN B CA 1
ATOM 15193 C C . GLN B 1 958 ? 45.432 256.640 39.953 1.00 36.73 958 GLN B C 1
ATOM 15194 O O . GLN B 1 958 ? 44.694 257.383 39.302 1.00 37.06 958 GLN B O 1
ATOM 15200 N N . ALA B 1 959 ? 45.742 255.402 39.575 1.00 35.33 959 ALA B N 1
ATOM 15201 C CA . ALA B 1 959 ? 45.222 254.817 38.344 1.00 34.73 959 ALA B CA 1
ATOM 15202 C C . ALA B 1 959 ? 43.712 254.626 38.413 1.00 34.28 959 ALA B C 1
ATOM 15203 O O . ALA B 1 959 ? 42.995 254.919 37.446 1.00 34.88 959 ALA B O 1
ATOM 15205 N N . ILE B 1 960 ? 43.218 254.159 39.557 1.00 33.77 960 ILE B N 1
ATOM 15206 C CA . ILE B 1 960 ? 41.788 253.869 39.694 1.00 33.68 960 ILE B CA 1
ATOM 15207 C C . ILE B 1 960 ? 40.946 255.098 40.002 1.00 33.89 960 ILE B C 1
ATOM 15208 O O . ILE B 1 960 ? 39.715 255.069 39.888 1.00 33.53 960 ILE B O 1
ATOM 15213 N N . ASP B 1 961 ? 41.617 256.181 40.380 1.00 34.82 961 ASP B N 1
ATOM 15214 C CA . ASP B 1 961 ? 40.956 257.476 40.508 1.00 35.46 961 ASP B CA 1
ATOM 15215 C C . ASP B 1 961 ? 40.453 258.013 39.166 1.00 34.98 961 ASP B C 1
ATOM 15216 O O . ASP B 1 961 ? 39.596 258.877 39.135 1.00 35.16 961 ASP B O 1
ATOM 15221 N N . VAL B 1 962 ? 40.960 257.462 38.066 1.00 35.03 962 VAL B N 1
ATOM 15222 C CA . VAL B 1 962 ? 40.395 257.712 36.733 1.00 35.14 962 VAL B CA 1
ATOM 15223 C C . VAL B 1 962 ? 38.942 257.284 36.695 1.00 34.84 962 VAL B C 1
ATOM 15224 O O . VAL B 1 962 ? 38.095 257.965 36.105 1.00 34.96 962 VAL B O 1
ATOM 15228 N N . VAL B 1 963 ? 38.643 256.149 37.321 1.00 34.30 963 VAL B N 1
ATOM 15229 C CA . VAL B 1 963 ? 37.255 255.697 37.400 1.00 33.53 963 VAL B CA 1
ATOM 15230 C C . VAL B 1 963 ? 36.435 256.685 38.231 1.00 34.10 963 VAL B C 1
ATOM 15231 O O . VAL B 1 963 ? 35.334 257.057 37.832 1.00 33.25 963 VAL B O 1
ATOM 15235 N N . ARG B 1 964 ? 36.981 257.116 39.376 1.00 35.09 964 ARG B N 1
ATOM 15236 C CA . ARG B 1 964 ? 36.325 258.157 40.169 1.00 36.40 964 ARG B CA 1
ATOM 15237 C C . ARG B 1 964 ? 36.019 259.386 39.308 1.00 36.79 964 ARG B C 1
ATOM 15238 O O . ARG B 1 964 ? 34.865 259.795 39.200 1.00 36.92 964 ARG B O 1
ATOM 15246 N N . ASP B 1 965 ? 37.054 259.953 38.680 1.00 37.35 965 ASP B N 1
ATOM 15247 C CA . ASP B 1 965 ? 36.932 261.242 37.983 1.00 38.05 965 ASP B CA 1
ATOM 15248 C C . ASP B 1 965 ? 36.189 261.153 36.642 1.00 38.17 965 ASP B C 1
ATOM 15249 O O . ASP B 1 965 ? 35.407 262.044 36.294 1.00 38.08 965 ASP B O 1
ATOM 15254 N N . LYS B 1 966 ? 36.437 260.090 35.885 1.00 38.18 966 LYS B N 1
ATOM 15255 C CA . LYS B 1 966 ? 35.929 260.014 34.514 1.00 38.45 966 LYS B CA 1
ATOM 15256 C C . LYS B 1 966 ? 35.081 258.780 34.215 1.00 37.75 966 LYS B C 1
ATOM 15257 O O . LYS B 1 966 ? 34.695 258.565 33.074 1.00 37.50 966 LYS B O 1
ATOM 15263 N N . GLY B 1 967 ? 34.792 257.981 35.238 1.00 36.92 967 GLY B N 1
ATOM 15264 C CA . GLY B 1 967 ? 34.104 256.712 35.058 1.00 36.17 967 GLY B CA 1
ATOM 15265 C C . GLY B 1 967 ? 32.619 256.850 34.784 1.00 35.77 967 GLY B C 1
ATOM 15266 O O . GLY B 1 967 ? 31.989 257.834 35.185 1.00 35.44 967 GLY B O 1
ATOM 15267 N N . VAL B 1 968 ? 32.064 255.846 34.107 1.00 34.97 968 VAL B N 1
ATOM 15268 C CA . VAL B 1 968 ? 30.631 255.788 33.825 1.00 34.03 968 VAL B CA 1
ATOM 15269 C C . VAL B 1 968 ? 29.919 254.803 34.764 1.00 34.04 968 VAL B C 1
ATOM 15270 O O . VAL B 1 968 ? 30.439 253.714 35.044 1.00 33.20 968 VAL B O 1
ATOM 15274 N N . ALA B 1 969 ? 28.746 255.203 35.256 1.00 33.31 969 ALA B N 1
ATOM 15275 C CA . ALA B 1 969 ? 27.921 254.366 36.127 1.00 33.25 969 ALA B CA 1
ATOM 15276 C C . ALA B 1 969 ? 26.722 253.756 35.397 1.00 33.83 969 ALA B C 1
ATOM 15277 O O . ALA B 1 969 ? 25.939 254.470 34.760 1.00 34.03 969 ALA B O 1
ATOM 15279 N N . VAL B 1 970 ? 26.583 252.433 35.488 1.00 33.91 970 VAL B N 1
ATOM 15280 C CA . VAL B 1 970 ? 25.428 251.735 34.938 1.00 33.68 970 VAL B CA 1
ATOM 15281 C C . VAL B 1 970 ? 24.834 250.853 36.011 1.00 34.36 970 VAL B C 1
ATOM 15282 O O . VAL B 1 970 ? 25.512 249.968 36.549 1.00 34.20 970 VAL B O 1
ATOM 15286 N N . ALA B 1 971 ? 23.569 251.107 36.325 1.00 34.67 971 ALA B N 1
ATOM 15287 C CA . ALA B 1 971 ? 22.847 250.322 37.310 1.00 35.80 971 ALA B CA 1
ATOM 15288 C C . ALA B 1 971 ? 21.637 249.646 36.677 1.00 36.48 971 ALA B C 1
ATOM 15289 O O . ALA B 1 971 ? 21.057 250.164 35.733 1.00 36.47 971 ALA B O 1
ATOM 15291 N N . VAL B 1 972 ? 21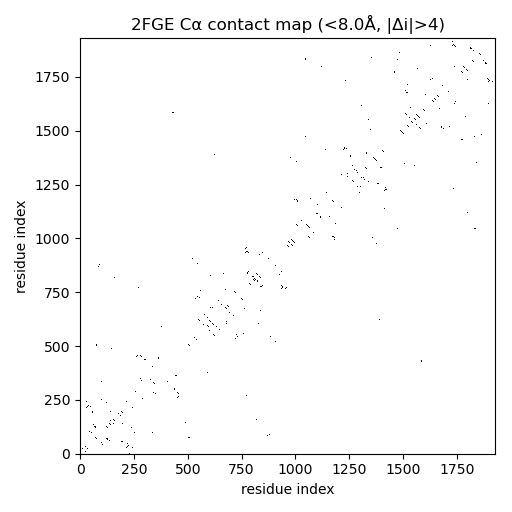.297 248.469 37.192 1.00 37.86 972 VAL B N 1
ATOM 15292 C CA . VAL B 1 972 ? 20.093 247.739 36.819 1.00 38.99 972 VAL B CA 1
ATOM 15293 C C . VAL B 1 972 ? 19.303 247.663 38.115 1.00 40.00 972 VAL B C 1
ATOM 15294 O O . VAL B 1 972 ? 19.763 247.034 39.079 1.00 40.17 972 VAL B O 1
ATOM 15298 N N . ALA B 1 973 ? 18.134 248.310 38.146 1.00 40.96 973 ALA B N 1
ATOM 15299 C CA . ALA B 1 973 ? 17.447 248.591 39.408 1.00 42.82 973 ALA B CA 1
ATOM 15300 C C . ALA B 1 973 ? 15.924 248.825 39.281 1.00 44.18 973 ALA B C 1
ATOM 15301 O O . ALA B 1 973 ? 15.414 248.995 38.170 1.00 44.83 973 ALA B O 1
ATOM 15303 N N . SER B 1 974 ? 15.229 248.846 40.428 1.00 45.81 974 SER B N 1
ATOM 15304 C CA . SER B 1 974 ? 13.809 249.268 40.560 1.00 47.46 974 SER B CA 1
ATOM 15305 C C . SER B 1 974 ? 13.529 250.635 39.975 1.00 48.35 974 SER B C 1
ATOM 15306 O O . SER B 1 974 ? 14.363 251.532 40.072 1.00 48.49 974 SER B O 1
ATOM 15309 N N . ALA B 1 975 ? 12.329 250.804 39.415 1.00 49.77 975 ALA B N 1
ATOM 15310 C CA . ALA B 1 975 ? 11.794 252.131 39.089 1.00 50.44 975 ALA B CA 1
ATOM 15311 C C . ALA B 1 975 ? 11.833 253.055 40.311 1.00 51.19 975 ALA B C 1
ATOM 15312 O O . ALA B 1 975 ? 12.352 254.168 40.227 1.00 50.88 975 ALA B O 1
ATOM 15314 N N . GLU B 1 976 ? 11.286 252.565 41.429 1.00 52.23 976 GLU B N 1
ATOM 15315 C CA . GLU B 1 976 ? 11.329 253.229 42.740 1.00 54.11 976 GLU B CA 1
ATOM 15316 C C . GLU B 1 976 ? 12.713 253.788 43.092 1.00 53.97 976 GLU B C 1
ATOM 15317 O O . GLU B 1 976 ? 12.871 255.002 43.266 1.00 53.98 976 GLU B O 1
ATOM 15323 N N . ASP B 1 977 ? 13.701 252.890 43.199 1.00 54.02 977 ASP B N 1
ATOM 15324 C CA . ASP B 1 977 ? 15.086 253.258 43.520 1.00 54.07 977 ASP B CA 1
ATOM 15325 C C . ASP B 1 977 ? 15.723 254.204 42.499 1.00 53.65 977 ASP B C 1
ATOM 15326 O O . ASP B 1 977 ? 16.489 255.086 42.873 1.00 53.24 977 ASP B O 1
ATOM 15331 N N . ILE B 1 978 ? 15.410 254.021 41.217 1.00 53.73 978 ILE B N 1
ATOM 15332 C CA . ILE B 1 978 ? 15.982 254.877 40.165 1.00 53.83 978 ILE B CA 1
ATOM 15333 C C . ILE B 1 978 ? 15.448 256.315 40.231 1.00 54.01 978 ILE B C 1
ATOM 15334 O O . ILE B 1 978 ? 16.227 257.268 40.208 1.00 53.54 978 ILE B O 1
ATOM 15339 N N . ASP B 1 979 ? 14.126 256.460 40.312 1.00 54.44 979 ASP B N 1
ATOM 15340 C CA . ASP B 1 979 ? 13.504 257.778 40.463 1.00 55.53 979 ASP B CA 1
ATOM 15341 C C . ASP B 1 979 ? 14.013 258.526 41.701 1.00 55.48 979 ASP B C 1
ATOM 15342 O O . ASP B 1 979 ? 14.398 259.696 41.607 1.00 55.53 979 ASP B O 1
ATOM 15347 N N . ALA B 1 980 ? 14.038 257.837 42.844 1.00 55.52 980 ALA B N 1
ATOM 15348 C CA . ALA B 1 980 ? 14.592 258.400 44.075 1.00 55.77 980 ALA B CA 1
ATOM 15349 C C . ALA B 1 980 ? 16.028 258.887 43.889 1.00 56.01 980 ALA B C 1
ATOM 15350 O O . ALA B 1 980 ? 16.418 259.899 44.479 1.00 56.23 980 ALA B O 1
ATOM 15352 N N . ALA B 1 981 ? 16.797 258.181 43.055 1.00 55.86 981 ALA B N 1
ATOM 15353 C CA . ALA B 1 981 ? 18.185 258.538 42.771 1.00 55.79 981 ALA B CA 1
ATOM 15354 C C . ALA B 1 981 ? 18.303 259.755 41.846 1.00 55.79 981 ALA B C 1
ATOM 15355 O O . ALA B 1 981 ? 19.194 260.585 42.017 1.00 55.23 981 ALA B O 1
ATOM 15357 N N . ASN B 1 982 ? 17.410 259.849 40.863 1.00 56.40 982 ASN B N 1
ATOM 15358 C CA . ASN B 1 982 ? 17.351 261.022 39.988 1.00 57.13 982 ASN B CA 1
ATOM 15359 C C . ASN B 1 982 ? 16.804 262.278 40.694 1.00 57.79 982 ASN B C 1
ATOM 15360 O O . ASN B 1 982 ? 17.206 263.397 40.371 1.00 57.61 982 ASN B O 1
ATOM 15365 N N . ASN B 1 983 ? 15.901 262.084 41.659 1.00 58.84 983 ASN B N 1
ATOM 15366 C CA . ASN B 1 983 ? 15.471 263.172 42.550 1.00 59.90 983 ASN B CA 1
ATOM 15367 C C . ASN B 1 983 ? 16.632 263.699 43.395 1.00 60.50 983 ASN B C 1
ATOM 15368 O O . ASN B 1 983 ? 16.798 264.914 43.546 1.00 60.51 983 ASN B O 1
ATOM 15373 N N . GLU B 1 984 ? 17.436 262.774 43.931 1.00 61.10 984 GLU B N 1
ATOM 15374 C CA . GLU B 1 984 ? 18.547 263.118 44.825 1.00 61.79 984 GLU B CA 1
ATOM 15375 C C . GLU B 1 984 ? 19.699 263.793 44.096 1.00 61.83 984 GLU B C 1
ATOM 15376 O O . GLU B 1 984 ? 20.382 264.646 44.664 1.00 62.01 984 GLU B O 1
ATOM 15382 N N . ARG B 1 985 ? 19.911 263.401 42.842 1.00 62.09 985 ARG B N 1
ATOM 15383 C CA . ARG B 1 985 ? 20.995 263.936 42.028 1.00 62.15 985 ARG B CA 1
ATOM 15384 C C . ARG B 1 985 ? 20.463 264.245 40.638 1.00 62.32 985 ARG B C 1
ATOM 15385 O O . ARG B 1 985 ? 20.116 263.337 39.880 1.00 62.57 985 ARG B O 1
ATOM 15393 N N . SER B 1 986 ? 20.403 265.536 40.322 1.00 62.38 986 SER B N 1
ATOM 15394 C CA . SER B 1 986 ? 19.720 266.060 39.130 1.00 62.23 986 SER B CA 1
ATOM 15395 C C . SER B 1 986 ? 19.986 265.274 37.841 1.00 61.89 986 SER B C 1
ATOM 15396 O O . SER B 1 986 ? 21.058 265.392 37.242 1.00 61.96 986 SER B O 1
ATOM 15399 N N . ASN B 1 987 ? 18.991 264.490 37.423 1.00 61.42 987 ASN B N 1
ATOM 15400 C CA . ASN B 1 987 ? 19.065 263.683 36.198 1.00 61.30 987 ASN B CA 1
ATOM 15401 C C . ASN B 1 987 ? 20.374 262.903 36.011 1.00 60.67 987 ASN B C 1
ATOM 15402 O O . ASN B 1 987 ? 20.975 262.932 34.937 1.00 60.81 987 ASN B O 1
ATOM 15407 N N . PHE B 1 988 ? 20.805 262.213 37.063 1.00 59.85 988 PHE B N 1
ATOM 15408 C CA . PHE B 1 988 ? 22.088 261.521 37.053 1.00 59.12 988 PHE B CA 1
ATOM 15409 C C . PHE B 1 988 ? 22.095 260.414 36.010 1.00 58.75 988 PHE B C 1
ATOM 15410 O O . PHE B 1 988 ? 23.013 260.323 35.200 1.00 58.61 988 PHE B O 1
ATOM 15418 N N . PHE B 1 989 ? 21.047 259.599 36.026 1.00 58.45 989 PHE B N 1
ATOM 15419 C CA . PHE B 1 989 ? 20.920 258.467 35.129 1.00 58.41 989 PHE B CA 1
ATOM 15420 C C . PHE B 1 989 ? 20.013 258.804 33.964 1.00 59.09 989 PHE B C 1
ATOM 15421 O O . PHE B 1 989 ? 18.930 259.363 34.168 1.00 59.01 989 PHE B O 1
ATOM 15429 N N . GLU B 1 990 ? 20.444 258.459 32.749 1.00 59.89 990 GLU B N 1
ATOM 15430 C CA . GLU B 1 990 ? 19.521 258.349 31.621 1.00 60.71 990 GLU B CA 1
ATOM 15431 C C . GLU B 1 990 ? 18.742 257.049 31.834 1.00 60.93 990 GLU B C 1
ATOM 15432 O O . GLU B 1 990 ? 19.344 255.986 32.003 1.00 61.01 990 GLU B O 1
ATOM 15438 N N . VAL B 1 991 ? 17.412 257.138 31.843 1.00 61.27 991 VAL B N 1
ATOM 15439 C CA . VAL B 1 991 ? 16.559 255.996 32.195 1.00 61.63 991 VAL B CA 1
ATOM 15440 C C . VAL B 1 991 ? 16.225 255.120 30.977 1.00 62.18 991 VAL B C 1
ATOM 15441 O O . VAL B 1 991 ? 15.868 255.623 29.908 1.00 61.95 991 VAL B O 1
ATOM 15445 N N . LYS B 1 992 ? 16.375 253.805 31.164 1.00 62.94 992 LYS B N 1
ATOM 15446 C CA . LYS B 1 992 ? 16.196 252.794 30.118 1.00 63.61 992 LYS B CA 1
ATOM 15447 C C . LYS B 1 992 ? 15.280 251.675 30.591 1.00 63.98 992 LYS B C 1
ATOM 15448 O O . LYS B 1 992 ? 15.454 251.148 31.688 1.00 64.22 992 LYS B O 1
ATOM 15454 N N . LYS B 1 993 ? 14.306 251.309 29.762 1.00 64.66 993 LYS B N 1
ATOM 15455 C CA . LYS B 1 993 ? 13.425 250.181 30.076 1.00 65.21 993 LYS B CA 1
ATOM 15456 C C . LYS B 1 993 ? 13.678 249.007 29.127 1.00 65.18 993 LYS B C 1
ATOM 15457 O O . LYS B 1 993 ? 14.037 247.908 29.560 1.00 65.04 993 LYS B O 1
ATOM 15463 N N . ALA C 2 1 ? 43.208 171.228 6.200 1.00 80.40 1 ALA D N 1
ATOM 15464 C CA . ALA C 2 1 ? 42.466 170.120 5.521 1.00 80.40 1 ALA D CA 1
ATOM 15465 C C . ALA C 2 1 ? 41.619 169.303 6.499 1.00 80.31 1 ALA D C 1
ATOM 15466 O O . ALA C 2 1 ? 41.835 169.339 7.714 1.00 80.26 1 ALA D O 1
ATOM 15468 N N . ALA C 2 2 ? 40.642 168.587 5.949 1.00 80.15 2 ALA D N 1
ATOM 15469 C CA . ALA C 2 2 ? 39.820 167.647 6.701 1.00 80.06 2 ALA D CA 1
ATOM 15470 C C . ALA C 2 2 ? 39.234 166.624 5.735 1.00 79.96 2 ALA D C 1
ATOM 15471 O O . ALA C 2 2 ? 38.401 166.963 4.889 1.00 80.13 2 ALA D O 1
ATOM 15473 N N . LEU C 2 3 ? 39.699 165.382 5.845 1.00 79.67 3 LEU D N 1
ATOM 15474 C CA . LEU C 2 3 ? 39.165 164.280 5.055 1.00 79.45 3 LEU D CA 1
ATOM 15475 C C . LEU C 2 3 ? 38.359 163.356 5.961 1.00 79.43 3 LEU D C 1
ATOM 15476 O O . LEU C 2 3 ? 38.875 162.836 6.957 1.00 79.40 3 LEU D O 1
ATOM 15481 N N . THR C 2 4 ? 37.087 163.172 5.607 1.00 79.30 4 THR D N 1
ATOM 15482 C CA . THR C 2 4 ? 36.126 162.465 6.451 1.00 79.15 4 THR D CA 1
ATOM 15483 C C . THR C 2 4 ? 35.851 161.044 5.956 1.00 78.99 4 THR D C 1
ATOM 15484 O O . THR C 2 4 ? 36.301 160.652 4.875 1.00 79.01 4 THR D O 1
ATOM 15488 N N . ARG C 2 5 ? 35.122 160.281 6.769 1.00 78.85 5 ARG D N 1
ATOM 15489 C CA . ARG C 2 5 ? 34.828 158.876 6.498 1.00 78.76 5 ARG D CA 1
ATOM 15490 C C . ARG C 2 5 ? 33.488 158.724 5.780 1.00 78.89 5 ARG D C 1
ATOM 15491 O O . ARG C 2 5 ? 33.396 158.024 4.766 1.00 78.95 5 ARG D O 1
ATOM 15499 N N . ALA C 2 6 ? 32.460 159.384 6.319 1.00 78.92 6 ALA D N 1
ATOM 15500 C CA . ALA C 2 6 ? 31.109 159.360 5.752 1.00 78.98 6 ALA D CA 1
ATOM 15501 C C . ALA C 2 6 ? 30.859 160.557 4.824 1.00 79.05 6 ALA D C 1
ATOM 15502 O O . ALA C 2 6 ? 31.180 161.703 5.154 1.00 78.85 6 ALA D O 1
ATOM 15504 N N . ALA D 2 1 ? 17.547 223.033 45.736 1.00 75.87 1 ALA E N 1
ATOM 15505 C CA . ALA D 2 1 ? 18.061 224.397 46.073 1.00 75.69 1 ALA E CA 1
ATOM 15506 C C . ALA D 2 1 ? 19.283 224.354 47.007 1.00 75.49 1 ALA E C 1
ATOM 15507 O O . ALA D 2 1 ? 19.209 223.836 48.137 1.00 75.48 1 ALA E O 1
ATOM 15509 N N . ALA D 2 2 ? 20.403 224.891 46.516 1.00 74.92 2 ALA E N 1
ATOM 15510 C CA . ALA D 2 2 ? 21.613 225.067 47.322 1.00 74.30 2 ALA E CA 1
ATOM 15511 C C . ALA D 2 2 ? 21.986 226.553 47.386 1.00 73.77 2 ALA E C 1
ATOM 15512 O O . ALA D 2 2 ? 22.279 227.178 46.357 1.00 73.74 2 ALA E O 1
ATOM 15514 N N . LEU D 2 3 ? 21.959 227.108 48.596 1.00 72.98 3 LEU E N 1
ATOM 15515 C CA . LEU D 2 3 ? 22.286 228.517 48.822 1.00 72.17 3 LEU E CA 1
ATOM 15516 C C . LEU D 2 3 ? 23.697 228.677 49.386 1.00 71.84 3 LEU E C 1
ATOM 15517 O O . LEU D 2 3 ? 24.021 228.164 50.462 1.00 71.64 3 LEU E O 1
ATOM 15522 N N . THR D 2 4 ? 24.530 229.389 48.634 1.00 71.52 4 THR E N 1
ATOM 15523 C CA . THR D 2 4 ? 25.967 229.493 48.901 1.00 71.14 4 THR E CA 1
ATOM 15524 C C . THR D 2 4 ? 26.339 230.645 49.840 1.00 70.99 4 THR E C 1
ATOM 15525 O O . THR D 2 4 ? 25.533 231.541 50.095 1.00 70.76 4 THR E O 1
ATOM 15529 N N . ARG D 2 5 ? 27.569 230.607 50.346 1.00 70.88 5 ARG E N 1
ATOM 15530 C CA . ARG D 2 5 ? 28.099 231.661 51.210 1.00 70.91 5 ARG E CA 1
ATOM 15531 C C . ARG D 2 5 ? 28.618 232.859 50.404 1.00 70.76 5 ARG E C 1
ATOM 15532 O O . ARG D 2 5 ? 28.343 234.011 50.745 1.00 70.45 5 ARG E O 1
ATOM 15540 N N . ALA D 2 6 ? 29.376 232.573 49.346 1.00 70.64 6 ALA E N 1
ATOM 15541 C CA . ALA D 2 6 ? 29.990 233.605 48.516 1.00 70.76 6 ALA E CA 1
ATOM 15542 C C . ALA D 2 6 ? 29.401 233.585 47.106 1.00 70.64 6 ALA E C 1
ATOM 15543 O O . ALA D 2 6 ? 29.063 232.523 46.582 1.00 70.48 6 ALA E O 1
#

Sequence (1930 aa):
DEAEKLGFEKVSEEFISECKSKAILFKHKKTGCEVSVSNEDENKVFGVVFRTPPKDSTGIPHILQHSVLCGSRKYPVKEPFVELLKGSLHTFLNAFTYPDRTCYPVASTNTKDFYNLVDVYLDAVFFPKCVDDAHTFQQEGWHYELNDPSEDISYKGVVFNEKGVYSQPDNILGRIAQQALSPENTYGVDSGGDPKDIPNLTFEEFKEFHRQYYHPSNARIWFYGDDDPVHRLRVLSEYLDFEASPSPNSSKIKFQKLFSEPVRLVEKYPAGRDGDLKKKHLCVNWLLSEKPLDLQTQLALGFLDHLLGTPASPLRKILLESGLGEALVSSGLSDELLQPQFGIGLKGVSEENVQKVEELIDTLKKLAEEGFDNDAVEASNTIEFSLRENNTGSFPRGLSLLQSISKWIYDDPFEPLKYTEPLKALKTRIAEEGSKAVFSPLIEKLILNNSHRVTIEQPDPEKATQEEVEEKNILEKVKAATEEDLAELARATEELKLKQETPDPPEALRCVPSLNLGDIPKEPTYVPTEVGDINGVKVLRHDLFTNDIIYTEVVFDIGSLKHELLPLVPLFCQSLLEGTKDLTFVQLNQLIGRKTGGISVYPLTSSVRGKDEPCSKIIVRGKSAGRADDLFNLNCLLQEVQFTDQQRFKQFVSQSRARENRLRGSGHGIAAARDALNIAGWSEQGGLSYLEFLHTLEKKVDEDWEGISSSLEEIRRSLLARNGCIVNTADGKSLTNVEKSVAKFLDLLPENPSGGLVTWDGRLPLRNEAIVIPTQVNYVGKAGNIYSTGYELDGSAYVISKHISNTWLWDRVRVSGGAYGGFCDFDSHSGVFSYLSYRDPNLLKTLDIYDGTGDFLRGLDVDQETLTKAIIGTIGDVDSYQLPDAKGYSSLLRHLLGVTDEERQRKREEILTTSLKDFKDFAQAIDVVRDKGVAVAVASAEDIDAANNERSNFFEVKKDEAEKLGFEKVSEEFISECKSKAILFKHKKTGCEVSVSNEDENKVFGVVFRTPPKDSTGIPHILQHSVLCGSRKYPVKEPFVELLKGSLHTFLNAFTYPDRTCYPVASTNTKDFYNLVDVYLDAVFFPKCVDDAHTFQQEGWHYELNDPSEDISYKGVVFNEKGVYSQPDNILGRIAQQALSPENTYGVDSGGDPKDIPNLTFEEFKEFHRQYYHPSNARIWFYGDDDPVHRLRVLSEYLDFEASPSPNSSKIKFQKLFSEPVRLVEKYPAGRDGDLKKKHLCVNWLLSEKPLDLQTQLALGFLDHLLGTPASPLRKILLESGLGEALVSSGLSDELLQPQFGIGLKGVSEENVQKVEELIDTLKKLAEEGFDNDAVEASNTIEFSLRENNTGSFPRGLSLLQSISKWIYDDPFEPLKYTEPLKALKTRIAEEGSKAVFSPLIEKLILNNSHRVTIEQPDPEKATQEEVEEKNILEKVKAATEEDLAELARATEELKLKQETPDPPEALRCVPSLNLGDIPKEPTYVPTEVGDINGVKVLRHDLFTNDIIYTEVVFDIGSLKHELLPLVPLFCQSLLEGTKDLTFVQLNQLIGRKTGGISVYPLTSSVRGKDEPCSKIIVRGKSAGRADDLFNLNCLLQEVQFTDQQRFKQFVSQSRARENRLRGSGHGIAAARDALNIAGWSEQGGLSYLEFLHTLEKKVDEDWEGISSSLEEIRRSLLARNGCIVNTADGKSLTNVEKSVAKFLDLLPENPSGGLVTWDGRLPLRNEAIVIPTQVNYVGKAGNIYSTGYELDGSAYVISKHISNTWLWDRVRVSGGAYGGFCDFDSHSGVFSYLSYRDPNLLKTLDIYDGTGDFLRGLDVDQETLTKAIIGTIGDVDSYQLPDAKGYSSLLRHLLGVTDEERQRKREEILTTSLKDFKDFAQAIDVVRDKGVAVAVASAEDIDAANNERSNFFEVKKAALTRAAALTRA